Protein 7BOB (pdb70)

Organism: NCBI:txid794903

Structure (mmCIF, N/CA/C/O backbone):
data_7BOB
#
_entry.id   7BOB
#
_cell.length_a   102.140
_cell.length_b   162.450
_cell.length_c   168.180
_cell.angle_alpha   90.00
_cell.angle_beta   90.00
_cell.angle_gamma   90.00
#
_symmetry.space_group_name_H-M   'P 21 21 21'
#
loop_
_entity.id
_entity.type
_entity.pdbx_description
1 polymer Endo-beta-mannanase
2 water water
#
loop_
_atom_site.group_PDB
_atom_site.id
_atom_site.type_symbol
_atom_site.label_atom_id
_atom_site.label_alt_id
_atom_site.label_comp_id
_atom_site.label_asym_id
_atom_site.label_entity_id
_atom_site.label_seq_id
_atom_site.pdbx_PDB_ins_code
_atom_site.Cartn_x
_atom_site.Cartn_y
_atom_site.Cartn_z
_atom_site.occupancy
_atom_site.B_iso_or_equiv
_atom_site.auth_seq_id
_atom_site.auth_comp_id
_atom_site.auth_asym_id
_atom_site.auth_atom_id
_atom_site.pdbx_PDB_model_num
ATOM 1 N N . MET A 1 1 ? -6.059 115.263 36.051 1.00 79.98 1 MET A N 1
ATOM 2 C CA . MET A 1 1 ? -5.379 113.974 35.826 1.00 83.25 1 MET A CA 1
ATOM 3 C C . MET A 1 1 ? -6.285 112.744 35.974 1.00 78.11 1 MET A C 1
ATOM 4 O O . MET A 1 1 ? -6.951 112.583 37.016 1.00 78.70 1 MET A O 1
ATOM 9 N N . THR A 1 2 ? -6.242 111.860 34.968 1.00 70.69 2 THR A N 1
ATOM 10 C CA . THR A 1 2 ? -7.262 110.839 34.776 1.00 66.53 2 THR A CA 1
ATOM 11 C C . THR A 1 2 ? -6.622 109.595 34.154 1.00 63.67 2 THR A C 1
ATOM 12 O O . THR A 1 2 ? -5.515 109.655 33.611 1.00 63.41 2 THR A O 1
ATOM 16 N N . ILE A 1 3 ? -7.308 108.451 34.262 1.00 57.90 3 ILE A N 1
ATOM 17 C CA . ILE A 1 3 ? -6.882 107.209 33.603 1.00 56.76 3 ILE A CA 1
ATOM 18 C C . ILE A 1 3 ? -7.848 106.922 32.455 1.00 54.98 3 ILE A C 1
ATOM 19 O O . ILE A 1 3 ? -9.059 106.795 32.675 1.00 56.94 3 ILE A O 1
ATOM 24 N N . ASP A 1 4 ? -7.324 106.803 31.235 1.00 52.94 4 ASP A N 1
ATOM 25 C CA . ASP A 1 4 ? -8.195 106.549 30.089 1.00 59.48 4 ASP A CA 1
ATOM 26 C C . ASP A 1 4 ? -8.593 105.068 30.016 1.00 62.06 4 ASP A C 1
ATOM 27 O O . ASP A 1 4 ? -8.154 104.231 30.816 1.00 59.73 4 ASP A O 1
ATOM 32 N N . SER A 1 5 ? -9.440 104.754 29.026 1.00 60.23 5 SER A N 1
ATOM 33 C CA . SER A 1 5 ? -10.090 103.449 28.911 1.00 62.62 5 SER A CA 1
ATOM 34 C C . SER A 1 5 ? -9.117 102.312 28.635 1.00 61.10 5 SER A C 1
ATOM 35 O O . SER A 1 5 ? -9.450 101.157 28.911 1.00 60.58 5 SER A O 1
ATOM 38 N N . SER A 1 6 ? -7.951 102.604 28.063 1.00 60.19 6 SER A N 1
ATOM 39 C CA . SER A 1 6 ? -6.900 101.619 27.849 1.00 58.94 6 SER A CA 1
ATOM 40 C C . SER A 1 6 ? -5.907 101.532 29.013 1.00 61.10 6 SER A C 1
ATOM 41 O O . SER A 1 6 ? -4.850 100.910 28.856 1.00 61.98 6 SER A O 1
ATOM 44 N N . GLY A 1 7 ? -6.214 102.150 30.158 1.00 57.53 7 GLY A N 1
ATOM 45 C CA . GLY A 1 7 ? -5.364 102.069 31.331 1.00 53.90 7 GLY A CA 1
ATOM 46 C C . GLY A 1 7 ? -4.196 103.033 31.402 1.00 60.22 7 GLY A C 1
ATOM 47 O O . GLY A 1 7 ? -3.256 102.781 32.166 1.00 55.14 7 GLY A O 1
ATOM 48 N N . TYR A 1 8 ? -4.222 104.140 30.658 1.00 56.31 8 TYR A N 1
ATOM 49 C CA . TYR A 1 8 ? -3.082 105.047 30.596 1.00 58.95 8 TYR A CA 1
ATOM 50 C C . TYR A 1 8 ? -3.384 106.372 31.292 1.00 57.87 8 TYR A C 1
ATOM 51 O O . TYR A 1 8 ? -4.537 106.810 31.368 1.00 56.52 8 TYR A O 1
ATOM 60 N N . PHE A 1 9 ? -2.324 106.977 31.834 1.00 51.33 9 PHE A N 1
ATOM 61 C CA . PHE A 1 9 ? -2.403 108.310 32.414 1.00 56.28 9 PHE A CA 1
ATOM 62 C C . PHE A 1 9 ? -2.770 109.364 31.366 1.00 59.78 9 PHE A C 1
ATOM 63 O O . PHE A 1 9 ? -2.287 109.342 30.229 1.00 58.48 9 PHE A O 1
ATOM 71 N N . ARG A 1 10 ? -3.600 110.319 31.776 1.00 63.66 10 ARG A N 1
ATOM 72 C CA . ARG A 1 10 ? -3.901 111.502 30.984 1.00 66.34 10 ARG A CA 1
ATOM 73 C C . ARG A 1 10 ? -3.732 112.747 31.844 1.00 66.24 10 ARG A C 1
ATOM 74 O O . ARG A 1 10 ? -4.119 112.754 33.015 1.00 66.01 10 ARG A O 1
ATOM 82 N N . ASP A 1 11 ? -3.147 113.801 31.261 1.00 71.16 11 ASP A N 1
ATOM 83 C CA . ASP A 1 11 ? -2.971 115.054 31.989 1.00 67.70 11 ASP A CA 1
ATOM 84 C C . ASP A 1 11 ? -4.241 115.895 31.920 1.00 67.05 11 ASP A C 1
ATOM 85 O O . ASP A 1 11 ? -5.202 115.560 31.220 1.00 67.18 11 ASP A O 1
ATOM 90 N N . ALA A 1 12 ? -4.225 117.022 32.646 1.00 65.75 12 ALA A N 1
ATOM 91 C CA . ALA A 1 12 ? -5.426 117.844 32.766 1.00 67.44 12 ALA A CA 1
ATOM 92 C C . ALA A 1 12 ? -5.992 118.223 31.396 1.00 66.17 12 ALA A C 1
ATOM 93 O O . ALA A 1 12 ? -7.214 118.360 31.244 1.00 65.01 12 ALA A O 1
ATOM 95 N N . ALA A 1 13 ? -5.134 118.341 30.380 1.00 62.29 13 ALA A N 1
ATOM 96 C CA . ALA A 1 13 ? -5.555 118.688 29.028 1.00 61.65 13 ALA A CA 1
ATOM 97 C C . ALA A 1 13 ? -5.979 117.481 28.195 1.00 69.10 13 ALA A C 1
ATOM 98 O O . ALA A 1 13 ? -6.270 117.641 26.999 1.00 62.81 13 ALA A O 1
ATOM 100 N N . GLY A 1 14 ? -5.994 116.277 28.781 1.00 70.28 14 GLY A N 1
ATOM 101 C CA . GLY A 1 14 ? -6.455 115.093 28.084 1.00 68.81 14 GLY A CA 1
ATOM 102 C C . GLY A 1 14 ? -5.464 114.430 27.144 1.00 66.69 14 GLY A C 1
ATOM 103 O O . GLY A 1 14 ? -5.828 113.434 26.498 1.00 70.01 14 GLY A O 1
ATOM 104 N N . ALA A 1 15 ? -4.239 114.941 27.025 1.00 61.17 15 ALA A N 1
ATOM 105 C CA . ALA A 1 15 ? -3.202 114.206 26.312 1.00 63.24 15 ALA A CA 1
ATOM 106 C C . ALA A 1 15 ? -2.659 113.074 27.183 1.00 63.39 15 ALA A C 1
ATOM 107 O O . ALA A 1 15 ? -2.602 113.167 28.418 1.00 63.59 15 ALA A O 1
ATOM 109 N N . ARG A 1 16 ? -2.245 112.004 26.526 1.00 64.04 16 ARG A N 1
ATOM 110 C CA . ARG A 1 16 ? -1.694 110.856 27.222 1.00 61.43 16 ARG A CA 1
ATOM 111 C C . ARG A 1 16 ? -0.269 111.158 27.667 1.00 58.79 16 ARG A C 1
ATOM 112 O O . ARG A 1 16 ? 0.476 111.842 26.964 1.00 59.94 16 ARG A O 1
ATOM 120 N N . PHE A 1 17 ? 0.128 110.641 28.835 1.00 56.87 17 PHE A N 1
ATOM 121 C CA . PHE A 1 17 ? 1.556 110.635 29.118 1.00 57.01 17 PHE A CA 1
ATOM 122 C C . PHE A 1 17 ? 1.973 109.372 29.862 1.00 53.35 17 PHE A C 1
ATOM 123 O O . PHE A 1 17 ? 1.187 108.732 30.558 1.00 49.08 17 PHE A O 1
ATOM 131 N N . ILE A 1 18 ? 3.225 109.002 29.642 1.00 50.84 18 ILE A N 1
ATOM 132 C CA . ILE A 1 18 ? 3.864 107.817 30.184 1.00 53.22 18 ILE A CA 1
ATOM 133 C C . ILE A 1 18 ? 4.815 108.287 31.279 1.00 50.16 18 ILE A C 1
ATOM 134 O O . ILE A 1 18 ? 5.864 108.875 30.977 1.00 47.65 18 ILE A O 1
ATOM 139 N N . PRO A 1 19 ? 4.490 108.073 32.550 1.00 49.42 19 PRO A N 1
ATOM 140 C CA . PRO A 1 19 ? 5.443 108.419 33.611 1.00 47.88 19 PRO A CA 1
ATOM 141 C C . PRO A 1 19 ? 6.745 107.664 33.394 1.00 47.75 19 PRO A C 1
ATOM 142 O O . PRO A 1 19 ? 6.744 106.453 33.169 1.00 50.61 19 PRO A O 1
ATOM 146 N N . VAL A 1 20 ? 7.853 108.393 33.378 1.00 48.88 20 VAL A N 1
ATOM 147 C CA . VAL A 1 20 ? 9.181 107.786 33.368 1.00 46.85 20 VAL A CA 1
ATOM 148 C C . VAL A 1 20 ? 10.063 108.609 34.297 1.00 51.50 20 VAL A C 1
ATOM 149 O O . VAL A 1 20 ? 9.949 109.840 34.348 1.00 50.10 20 VAL A O 1
ATOM 153 N N . GLY A 1 21 ? 10.931 107.932 35.040 1.00 46.67 21 GLY A N 1
ATOM 154 C CA . GLY A 1 21 ? 11.749 108.621 36.032 1.00 47.92 21 GLY A CA 1
ATOM 155 C C . GLY A 1 21 ? 12.250 107.634 37.076 1.00 48.22 21 GLY A C 1
ATOM 156 O O . GLY A 1 21 ? 12.401 106.443 36.796 1.00 45.23 21 GLY A O 1
ATOM 157 N N . ALA A 1 22 ? 12.485 108.163 38.283 1.00 44.50 22 ALA A N 1
ATOM 158 C CA . ALA A 1 22 ? 13.179 107.437 39.339 1.00 43.54 22 ALA A CA 1
ATOM 159 C C . ALA A 1 22 ? 12.520 107.691 40.683 1.00 45.85 22 ALA A C 1
ATOM 160 O O . ALA A 1 22 ? 12.006 108.783 40.953 1.00 44.45 22 ALA A O 1
ATOM 162 N N . ASN A 1 23 ? 12.558 106.666 41.532 1.00 45.34 23 ASN A N 1
ATOM 163 C CA . ASN A 1 23 ? 12.368 106.871 42.959 1.00 42.14 23 ASN A CA 1
ATOM 164 C C . ASN A 1 23 ? 13.587 107.600 43.518 1.00 44.33 23 ASN A C 1
ATOM 165 O O . ASN A 1 23 ? 14.719 107.349 43.087 1.00 43.71 23 ASN A O 1
ATOM 170 N N . TYR A 1 24 ? 13.369 108.490 44.501 1.00 43.36 24 TYR A N 1
ATOM 171 C CA . TYR A 1 24 ? 14.420 109.433 44.884 1.00 46.09 24 TYR A CA 1
ATOM 172 C C . TYR A 1 24 ? 14.668 109.520 46.376 1.00 43.35 24 TYR A C 1
ATOM 173 O O . TYR A 1 24 ? 13.736 109.752 47.153 1.00 45.81 24 TYR A O 1
ATOM 182 N N . TRP A 1 25 ? 15.948 109.414 46.751 1.00 47.29 25 TRP A N 1
ATOM 183 C CA . TRP A 1 25 ? 16.533 109.926 47.996 1.00 42.91 25 TRP A CA 1
ATOM 184 C C . TRP A 1 25 ? 17.859 110.577 47.616 1.00 45.58 25 TRP A C 1
ATOM 185 O O . TRP A 1 25 ? 18.561 110.067 46.738 1.00 46.07 25 TRP A O 1
ATOM 196 N N . PRO A 1 26 ? 18.246 111.679 48.257 1.00 44.20 26 PRO A N 1
ATOM 197 C CA . PRO A 1 26 ? 19.579 112.240 47.992 1.00 48.72 26 PRO A CA 1
ATOM 198 C C . PRO A 1 26 ? 20.680 111.251 48.343 1.00 48.77 26 PRO A C 1
ATOM 199 O O . PRO A 1 26 ? 20.540 110.433 49.252 1.00 48.74 26 PRO A O 1
ATOM 203 N N . ALA A 1 27 ? 21.797 111.347 47.613 1.00 48.31 27 ALA A N 1
ATOM 204 C CA . ALA A 1 27 ? 22.956 110.504 47.898 1.00 46.69 27 ALA A CA 1
ATOM 205 C C . ALA A 1 27 ? 23.482 110.700 49.320 1.00 50.65 27 ALA A C 1
ATOM 206 O O . ALA A 1 27 ? 23.879 109.730 49.984 1.00 46.81 27 ALA A O 1
ATOM 208 N N . SER A 1 28 ? 23.546 111.953 49.784 1.00 44.64 28 SER A N 1
ATOM 209 C CA . SER A 1 28 ? 24.311 112.250 50.989 1.00 46.72 28 SER A CA 1
ATOM 210 C C . SER A 1 28 ? 23.601 111.825 52.269 1.00 49.49 28 SER A C 1
ATOM 211 O O . SER A 1 28 ? 24.271 111.611 53.284 1.00 50.35 28 SER A O 1
ATOM 214 N N . CYS A 1 29 ? 22.277 111.679 52.245 1.00 47.82 29 CYS A N 1
ATOM 215 C CA . CYS A 1 29 ? 21.530 111.421 53.470 1.00 45.81 29 CYS A CA 1
ATOM 216 C C . CYS A 1 29 ? 20.490 110.316 53.362 1.00 46.65 29 CYS A C 1
ATOM 217 O O . CYS A 1 29 ? 19.839 110.024 54.369 1.00 44.21 29 CYS A O 1
ATOM 220 N N . GLY A 1 30 ? 20.286 109.715 52.182 1.00 46.17 30 GLY A N 1
ATOM 221 C CA . GLY A 1 30 ? 19.250 108.720 52.010 1.00 42.35 30 GLY A CA 1
ATOM 222 C C . GLY A 1 30 ? 17.934 109.100 52.664 1.00 45.88 30 GLY A C 1
ATOM 223 O O . GLY A 1 30 ? 17.425 110.208 52.470 1.00 43.86 30 GLY A O 1
ATOM 224 N N . VAL A 1 31 ? 17.412 108.189 53.491 1.00 48.60 31 VAL A N 1
ATOM 225 C CA . VAL A 1 31 ? 16.093 108.316 54.096 1.00 44.00 31 VAL A CA 1
ATOM 226 C C . VAL A 1 31 ? 15.977 109.456 55.093 1.00 45.82 31 VAL A C 1
ATOM 227 O O . VAL A 1 31 ? 14.870 109.716 55.575 1.00 45.37 31 VAL A O 1
ATOM 231 N N . GLU A 1 32 ? 17.084 110.098 55.465 1.00 41.00 32 GLU A N 1
ATOM 232 C CA . GLU A 1 32 ? 17.039 111.236 56.377 1.00 46.59 32 GLU A CA 1
ATOM 233 C C . GLU A 1 32 ? 16.819 112.564 55.646 1.00 46.59 32 GLU A C 1
ATOM 234 O O . GLU A 1 32 ? 17.065 113.618 56.235 1.00 49.61 32 GLU A O 1
ATOM 240 N N . MET A 1 33 ? 16.342 112.524 54.393 1.00 46.84 33 MET A N 1
ATOM 241 C CA . MET A 1 33 ? 16.274 113.717 53.542 1.00 47.88 33 MET A CA 1
ATOM 242 C C . MET A 1 33 ? 15.542 114.878 54.208 1.00 46.64 33 MET A C 1
ATOM 243 O O . MET A 1 33 ? 15.992 116.024 54.129 1.00 50.80 33 MET A O 1
ATOM 248 N N . TRP A 1 34 ? 14.390 114.613 54.826 1.00 46.73 34 TRP A N 1
ATOM 249 C CA . TRP A 1 34 ? 13.598 115.687 55.408 1.00 48.59 34 TRP A CA 1
ATOM 250 C C . TRP A 1 34 ? 14.324 116.369 56.558 1.00 53.05 34 TRP A C 1
ATOM 251 O O . TRP A 1 34 ? 14.142 117.580 56.772 1.00 52.17 34 TRP A O 1
ATOM 262 N N . GLN A 1 35 ? 15.159 115.626 57.293 1.00 48.91 35 GLN A N 1
ATOM 263 C CA . GLN A 1 35 ? 15.908 116.218 58.409 1.00 49.46 35 GLN A CA 1
ATOM 264 C C . GLN A 1 35 ? 17.168 116.924 57.922 1.00 49.5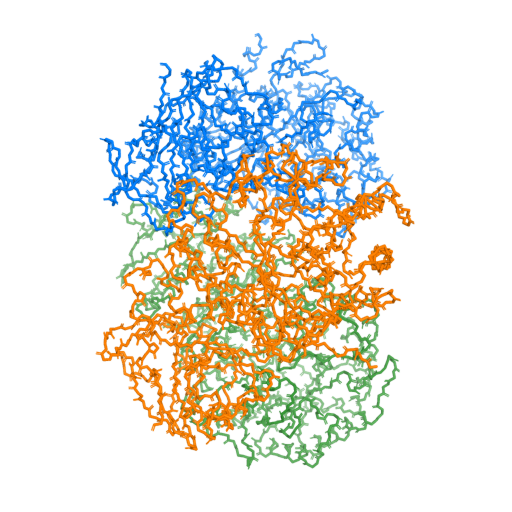0 35 GLN A C 1
ATOM 265 O O . GLN A 1 35 ? 17.486 118.022 58.380 1.00 51.93 35 GLN A O 1
ATOM 271 N N . ALA A 1 36 ? 17.904 116.309 56.992 1.00 49.07 36 ALA A N 1
ATOM 272 C CA . ALA A 1 36 ? 19.169 116.896 56.571 1.00 52.05 36 ALA A CA 1
ATOM 273 C C . ALA A 1 36 ? 18.979 118.029 55.559 1.00 53.68 36 ALA A C 1
ATOM 274 O O . ALA A 1 36 ? 19.807 118.945 55.506 1.00 51.45 36 ALA A O 1
ATOM 276 N N . TRP A 1 37 ? 17.896 117.982 54.769 1.00 56.70 37 TRP A N 1
ATOM 277 C CA . TRP A 1 37 ? 17.538 118.890 53.678 1.00 53.38 37 TRP A CA 1
ATOM 278 C C . TRP A 1 37 ? 18.740 119.523 52.975 1.00 53.00 37 TRP A C 1
ATOM 279 O O . TRP A 1 37 ? 19.019 120.708 53.183 1.00 55.78 37 TRP A O 1
ATOM 290 N N . PRO A 1 38 ? 19.483 118.770 52.154 1.00 51.20 38 PRO A N 1
ATOM 291 C CA . PRO A 1 38 ? 20.546 119.387 51.339 1.00 52.43 38 PRO A CA 1
ATOM 292 C C . PRO A 1 38 ? 19.940 119.923 50.044 1.00 53.06 38 PRO A C 1
ATOM 293 O O . PRO A 1 38 ? 19.915 119.264 48.988 1.00 53.35 38 PRO A O 1
ATOM 297 N N . GLU A 1 39 ? 19.420 121.151 50.127 1.00 53.22 39 GLU A N 1
ATOM 298 C CA . GLU A 1 39 ? 18.521 121.627 49.081 1.00 52.29 39 GLU A CA 1
ATOM 299 C C . GLU A 1 39 ? 19.238 121.823 47.751 1.00 52.05 39 GLU A C 1
ATOM 300 O O . GLU A 1 39 ? 18.686 121.480 46.699 1.00 54.25 39 GLU A O 1
ATOM 306 N N . ASP A 1 40 ? 20.466 122.352 47.756 1.00 52.59 40 ASP A N 1
ATOM 307 C CA . ASP A 1 40 ? 21.178 122.475 46.482 1.00 51.69 40 ASP A CA 1
ATOM 308 C C . ASP A 1 40 ? 21.384 121.105 45.853 1.00 50.84 40 ASP A C 1
ATOM 309 O O . ASP A 1 40 ? 21.197 120.934 44.641 1.00 49.09 40 ASP A O 1
ATOM 314 N N . GLU A 1 41 ? 21.755 120.112 46.671 1.00 51.08 41 GLU A N 1
ATOM 315 C CA . GLU A 1 41 ? 21.922 118.752 46.172 1.00 49.16 41 GLU A CA 1
ATOM 316 C C . GLU A 1 41 ? 20.626 118.238 45.552 1.00 45.00 41 GLU A C 1
ATOM 317 O O . GLU A 1 41 ? 20.628 117.727 44.429 1.00 49.08 41 GLU A O 1
ATOM 323 N N . ILE A 1 42 ? 19.500 118.393 46.260 1.00 47.23 42 ILE A N 1
ATOM 324 C CA . ILE A 1 42 ? 18.209 117.928 45.742 1.00 47.33 42 ILE A CA 1
ATOM 325 C C . ILE A 1 42 ? 17.892 118.583 44.393 1.00 49.42 42 ILE A C 1
ATOM 326 O O . ILE A 1 42 ? 17.578 117.903 43.403 1.00 48.93 42 ILE A O 1
ATOM 331 N N . PHE A 1 43 ? 17.979 119.919 44.332 1.00 49.21 43 PHE A N 1
ATOM 332 C CA . PHE A 1 43 ? 17.593 120.625 43.114 1.00 48.39 43 PHE A CA 1
ATOM 333 C C . PHE A 1 43 ? 18.548 120.292 41.972 1.00 47.86 43 PHE A C 1
ATOM 334 O O . PHE A 1 43 ? 18.135 120.181 40.809 1.00 46.55 43 PHE A O 1
ATOM 342 N N . SER A 1 44 ? 19.830 120.102 42.287 1.00 47.01 44 SER A N 1
ATOM 343 C CA . SER A 1 44 ? 20.754 119.648 41.262 1.00 50.71 44 SER A CA 1
ATOM 344 C C . SER A 1 44 ? 20.376 118.253 40.768 1.00 51.91 44 SER A C 1
ATOM 345 O O . SER A 1 44 ? 20.532 117.953 39.574 1.00 47.76 44 SER A O 1
ATOM 348 N N . ASP A 1 45 ? 19.833 117.404 41.656 1.00 49.44 45 ASP A N 1
ATOM 349 C CA . ASP A 1 45 ? 19.380 116.078 41.218 1.00 51.41 45 ASP A CA 1
ATOM 350 C C . ASP A 1 45 ? 18.116 116.181 40.367 1.00 47.75 45 ASP A C 1
ATOM 351 O O . ASP A 1 45 ? 17.945 115.425 39.403 1.00 48.96 45 ASP A O 1
ATOM 356 N N . LEU A 1 46 ? 17.199 117.082 40.728 1.00 48.91 46 LEU A N 1
ATOM 357 C CA . LEU A 1 46 ? 16.014 117.257 39.900 1.00 50.18 46 LEU A CA 1
ATOM 358 C C . LEU A 1 46 ? 16.400 117.761 38.513 1.00 48.57 46 LEU A C 1
ATOM 359 O O . LEU A 1 46 ? 15.857 117.289 37.507 1.00 47.65 46 LEU A O 1
ATOM 364 N N . ASP A 1 47 ? 17.369 118.684 38.439 1.00 50.03 47 ASP A N 1
ATOM 365 C CA . ASP A 1 47 ? 17.896 119.115 37.141 1.00 49.76 47 ASP A CA 1
ATOM 366 C C . ASP A 1 47 ? 18.428 117.927 36.354 1.00 50.16 47 ASP A C 1
ATOM 367 O O . ASP A 1 47 ? 18.151 117.777 35.160 1.00 48.66 47 ASP A O 1
ATOM 372 N N . LEU A 1 48 ? 19.191 117.052 37.017 1.00 54.43 48 LEU A N 1
ATOM 373 C CA . LEU A 1 48 ? 19.736 115.900 36.309 1.00 50.65 48 LEU A CA 1
ATOM 374 C C . LEU A 1 48 ? 18.617 115.012 35.780 1.00 49.84 48 LEU A C 1
ATOM 375 O O . LEU A 1 48 ? 18.691 114.511 34.650 1.00 52.53 48 LEU A O 1
ATOM 380 N N . MET A 1 49 ? 17.554 114.834 36.567 1.00 51.24 49 MET A N 1
ATOM 381 C CA . MET A 1 49 ? 16.425 114.030 36.102 1.00 49.37 49 MET A CA 1
ATOM 382 C C . MET A 1 49 ? 15.806 114.653 34.862 1.00 49.14 49 MET A C 1
ATOM 383 O O . MET A 1 49 ? 15.638 113.984 33.839 1.00 51.41 49 MET A O 1
ATOM 388 N N . ALA A 1 50 ? 15.476 115.950 34.933 1.00 50.53 50 ALA A N 1
ATOM 389 C CA . ALA A 1 50 ? 14.870 116.626 33.790 1.00 49.42 50 ALA A CA 1
ATOM 390 C C . ALA A 1 50 ? 15.741 116.492 32.551 1.00 47.74 50 ALA A C 1
ATOM 391 O O . ALA A 1 50 ? 15.235 116.197 31.463 1.00 48.22 50 ALA A O 1
ATOM 393 N N . SER A 1 51 ? 17.059 116.640 32.709 1.00 46.73 51 SER A N 1
ATOM 394 C CA . SER A 1 51 ? 17.963 116.544 31.566 1.00 48.74 51 SER A CA 1
ATOM 395 C C . SER A 1 51 ? 18.006 115.148 30.945 1.00 53.36 51 SER A C 1
ATOM 396 O O . SER A 1 51 ? 18.385 115.021 29.778 1.00 53.75 51 SER A O 1
ATOM 399 N N . LEU A 1 52 ? 17.653 114.096 31.687 1.00 54.19 52 LEU A N 1
ATOM 400 C CA . LEU A 1 52 ? 17.598 112.760 31.106 1.00 53.24 52 LEU A CA 1
ATOM 401 C C . LEU A 1 52 ? 16.262 112.460 30.440 1.00 53.86 52 LEU A C 1
ATOM 402 O O . LEU A 1 52 ? 16.078 111.350 29.947 1.00 52.77 52 LEU A O 1
ATOM 407 N N . GLY A 1 53 ? 15.331 113.411 30.406 1.00 55.51 53 GLY A N 1
ATOM 408 C CA . GLY A 1 53 ? 14.051 113.166 29.774 1.00 52.32 53 GLY A CA 1
ATOM 409 C C . GLY A 1 53 ? 12.964 112.678 30.698 1.00 54.54 53 GLY A C 1
ATOM 410 O O . GLY A 1 53 ? 11.862 112.380 30.220 1.00 51.86 53 GLY A O 1
ATOM 411 N N . PHE A 1 54 ? 13.223 112.615 32.007 1.00 50.03 54 PHE A N 1
ATOM 412 C CA . PHE A 1 54 ? 12.234 112.105 32.943 1.00 49.77 54 PHE A CA 1
ATOM 413 C C . PHE A 1 54 ? 11.131 113.127 33.149 1.00 47.64 54 PHE A C 1
ATOM 414 O O . PHE A 1 54 ? 11.363 114.330 33.123 1.00 49.25 54 PHE A O 1
ATOM 422 N N . ASN A 1 55 ? 9.916 112.642 33.358 1.00 50.57 55 ASN A N 1
ATOM 423 C CA . ASN A 1 55 ? 8.782 113.527 33.573 1.00 48.78 55 ASN A CA 1
ATOM 424 C C . ASN A 1 55 ? 8.086 113.280 34.905 1.00 50.57 55 ASN A C 1
ATOM 425 O O . ASN A 1 55 ? 7.056 113.913 35.172 1.00 49.24 55 ASN A O 1
ATOM 430 N N . THR A 1 56 ? 8.603 112.371 35.743 1.00 52.48 56 THR A N 1
ATOM 431 C CA . THR A 1 56 ? 8.021 112.089 37.050 1.00 48.64 56 THR A CA 1
ATOM 432 C C . THR A 1 56 ? 9.122 111.769 38.060 1.00 50.12 56 THR A C 1
ATOM 433 O O . THR A 1 56 ? 10.219 111.330 37.709 1.00 49.37 56 THR A O 1
ATOM 437 N N . VAL A 1 57 ? 8.821 112.000 39.337 1.00 45.99 57 VAL A N 1
ATOM 438 C CA . VAL A 1 57 ? 9.736 111.626 40.405 1.00 41.66 57 VAL A CA 1
ATOM 439 C C . VAL A 1 57 ? 8.883 111.145 41.565 1.00 46.36 57 VAL A C 1
ATOM 440 O O . VAL A 1 57 ? 7.955 111.846 41.989 1.00 48.83 57 VAL A O 1
ATOM 444 N N . ARG A 1 58 ? 9.149 109.921 42.030 1.00 43.26 58 ARG A N 1
ATOM 445 C CA . ARG A 1 58 ? 8.493 109.379 43.211 1.00 42.30 58 ARG A CA 1
ATOM 446 C C . ARG A 1 58 ? 9.349 109.677 44.436 1.00 44.93 58 ARG A C 1
ATOM 447 O O . ARG A 1 58 ? 10.556 109.402 44.444 1.00 45.42 58 ARG A O 1
ATOM 455 N N . PHE A 1 59 ? 8.733 110.250 45.461 1.00 42.25 59 PHE A N 1
ATOM 456 C CA . PHE A 1 59 ? 9.457 110.515 46.688 1.00 43.81 59 PHE A CA 1
ATOM 457 C C . PHE A 1 59 ? 8.534 110.259 47.875 1.00 44.95 59 PHE A C 1
ATOM 458 O O . PHE A 1 59 ? 7.317 110.104 47.728 1.00 46.92 59 PHE A O 1
ATOM 466 N N . PHE A 1 60 ? 9.116 110.229 49.066 1.00 41.53 60 PHE A N 1
ATOM 467 C CA . PHE A 1 60 ? 8.455 109.626 50.211 1.00 44.11 60 PHE A CA 1
ATOM 468 C C . PHE A 1 60 ? 8.310 110.629 51.341 1.00 48.02 60 PHE A C 1
ATOM 469 O O . PHE A 1 60 ? 9.301 111.199 51.814 1.00 46.79 60 PHE A O 1
ATOM 477 N N . VAL A 1 61 ? 7.067 110.846 51.758 1.00 48.81 61 VAL A N 1
ATOM 478 C CA . VAL A 1 61 ? 6.758 111.707 52.892 1.00 46.68 61 VAL A CA 1
ATOM 479 C C . VAL A 1 61 ? 6.901 110.840 54.137 1.00 46.99 61 VAL A C 1
ATOM 480 O O . VAL A 1 61 ? 5.984 110.096 54.499 1.00 49.35 61 VAL A O 1
ATOM 484 N N . ARG A 1 62 ? 8.078 110.864 54.758 1.00 45.39 62 ARG A N 1
ATOM 485 C CA . ARG A 1 62 ? 8.341 109.971 55.883 1.00 49.12 62 ARG A CA 1
ATOM 486 C C . ARG A 1 62 ? 7.566 110.464 57.106 1.00 50.26 62 ARG A C 1
ATOM 487 O O . ARG A 1 62 ? 7.869 111.532 57.661 1.00 49.99 62 ARG A O 1
ATOM 495 N N . TRP A 1 63 ? 6.559 109.678 57.506 1.00 44.52 63 TRP A N 1
ATOM 496 C CA . TRP A 1 63 ? 5.594 110.048 58.543 1.00 49.31 63 TRP A CA 1
ATOM 497 C C . TRP A 1 63 ? 6.219 110.535 59.847 1.00 51.14 63 TRP A C 1
ATOM 498 O O . TRP A 1 63 ? 5.779 111.579 60.350 1.00 51.54 63 TRP A O 1
ATOM 509 N N . PRO A 1 64 ? 7.195 109.845 60.460 1.00 52.60 64 PRO A N 1
ATOM 510 C CA . PRO A 1 64 ? 7.789 110.395 61.695 1.00 49.94 64 PRO A CA 1
ATOM 511 C C . PRO A 1 64 ? 8.315 111.803 61.517 1.00 54.06 64 PRO A C 1
ATOM 512 O O . PRO A 1 64 ? 8.192 112.624 62.439 1.00 53.02 64 PRO A O 1
ATOM 516 N N . ASP A 1 65 ? 8.893 112.111 60.350 1.00 50.18 65 ASP A N 1
ATOM 517 C CA . ASP A 1 65 ? 9.419 113.453 60.133 1.00 50.26 65 ASP A CA 1
ATOM 518 C C . ASP A 1 65 ? 8.310 114.487 60.225 1.00 50.56 65 ASP A C 1
ATOM 519 O O . ASP A 1 65 ? 8.512 115.584 60.762 1.00 52.63 65 ASP A O 1
ATOM 524 N N . PHE A 1 66 ? 7.125 114.149 59.721 1.00 50.67 66 PHE A N 1
ATOM 525 C CA . PHE A 1 66 ? 6.070 115.138 59.528 1.00 51.14 66 PHE A CA 1
ATOM 526 C C . PHE A 1 66 ? 5.089 115.207 60.697 1.00 54.89 66 PHE A C 1
ATOM 527 O O . PHE A 1 66 ? 4.413 116.230 60.856 1.00 55.67 66 PHE A O 1
ATOM 535 N N . GLU A 1 67 ? 4.986 114.162 61.514 1.00 50.58 67 GLU A N 1
ATOM 536 C CA . GLU A 1 67 ? 4.138 114.176 62.707 1.00 53.84 67 GLU A CA 1
ATOM 537 C C . GLU A 1 67 ? 4.916 113.618 63.890 1.00 53.50 67 GLU A C 1
ATOM 538 O O . GLU A 1 67 ? 4.638 112.511 64.365 1.00 52.72 67 GLU A O 1
ATOM 544 N N . PRO A 1 68 ? 5.910 114.363 64.386 1.00 52.47 68 PRO A N 1
ATOM 545 C CA . PRO A 1 68 ? 6.733 113.850 65.492 1.00 52.00 68 PRO A CA 1
ATOM 546 C C . PRO A 1 68 ? 5.967 113.656 66.789 1.00 54.91 68 PRO A C 1
ATOM 547 O O . PRO A 1 68 ? 6.416 112.875 67.637 1.00 57.12 68 PRO A O 1
ATOM 551 N N . ARG A 1 69 ? 4.844 114.337 66.977 1.00 55.17 69 ARG A N 1
ATOM 552 C CA . ARG A 1 69 ? 3.986 114.135 68.133 1.00 57.89 69 ARG A CA 1
ATOM 553 C C . ARG A 1 69 ? 2.553 114.052 67.630 1.00 52.44 69 ARG A C 1
ATOM 554 O O . ARG A 1 69 ? 2.246 114.584 66.561 1.00 56.49 69 ARG A O 1
ATOM 562 N N . PRO A 1 70 ? 1.666 113.368 68.349 1.00 55.17 70 PRO A N 1
ATOM 563 C CA . PRO A 1 70 ? 0.328 113.105 67.782 1.00 58.65 70 PRO A CA 1
ATOM 564 C C . PRO A 1 70 ? -0.418 114.404 67.520 1.00 56.59 70 PRO A C 1
ATOM 565 O O . PRO A 1 70 ? -0.620 115.215 68.423 1.00 59.25 70 PRO A O 1
ATOM 569 N N . GLY A 1 71 ? -0.820 114.601 66.268 1.00 59.77 71 GLY A N 1
ATOM 570 C CA . GLY A 1 71 ? -1.562 115.785 65.871 1.00 59.56 71 GLY A CA 1
ATOM 571 C C . GLY A 1 71 ? -0.750 117.055 65.713 1.00 59.14 71 GLY A C 1
ATOM 572 O O . GLY A 1 71 ? -1.312 118.088 65.332 1.00 56.70 71 GLY A O 1
ATOM 573 N N . GLU A 1 72 ? 0.545 117.020 65.998 1.00 61.38 72 GLU A N 1
ATOM 574 C CA . GLU A 1 72 ? 1.425 118.173 65.836 1.00 58.56 72 GLU A CA 1
ATOM 575 C C . GLU A 1 72 ? 2.280 117.944 64.598 1.00 57.02 72 GLU A C 1
ATOM 576 O O . GLU A 1 72 ? 3.197 117.117 64.618 1.00 61.79 72 GLU A O 1
ATOM 582 N N . TYR A 1 73 ? 1.986 118.664 63.529 1.00 54.33 73 TYR A N 1
ATOM 583 C CA . TYR A 1 73 ? 2.704 118.489 62.278 1.00 56.86 73 TYR A CA 1
ATOM 584 C C . TYR A 1 73 ? 3.852 119.484 62.189 1.00 59.37 73 TYR A C 1
ATOM 585 O O . TYR A 1 73 ? 3.682 120.670 62.483 1.00 59.14 73 TYR A O 1
ATOM 594 N N . ASP A 1 74 ? 5.028 118.996 61.783 1.00 58.20 74 ASP A N 1
ATOM 595 C CA . ASP A 1 74 ? 6.227 119.833 61.773 1.00 55.70 74 ASP A CA 1
ATOM 596 C C . ASP A 1 74 ? 6.147 120.853 60.642 1.00 55.66 74 ASP A C 1
ATOM 597 O O . ASP A 1 74 ? 6.136 120.493 59.455 1.00 53.72 74 ASP A O 1
ATOM 602 N N . ALA A 1 75 ? 6.123 122.138 61.013 1.00 54.40 75 ALA A N 1
ATOM 603 C CA . ALA A 1 75 ? 5.993 123.189 60.008 1.00 53.12 75 ALA A CA 1
ATOM 604 C C . ALA A 1 75 ? 7.233 123.288 59.127 1.00 49.78 75 ALA A C 1
ATOM 605 O O . ALA A 1 75 ? 7.119 123.641 57.950 1.00 51.41 75 ALA A O 1
ATOM 607 N N . THR A 1 76 ? 8.420 122.997 59.658 1.00 51.87 76 THR A N 1
ATOM 608 C CA . THR A 1 76 ? 9.603 123.043 58.803 1.00 52.37 76 THR A CA 1
ATOM 609 C C . THR A 1 76 ? 9.523 121.997 57.691 1.00 51.27 76 THR A C 1
ATOM 610 O O . THR A 1 76 ? 9.861 122.281 56.536 1.00 52.11 76 THR A O 1
ATOM 614 N N . MET A 1 77 ? 9.064 120.787 58.020 1.00 48.40 77 MET A N 1
ATOM 615 C CA . MET A 1 77 ? 8.977 119.736 57.009 1.00 49.74 77 MET A CA 1
ATOM 616 C C . MET A 1 77 ? 7.926 120.070 55.959 1.00 50.71 77 MET A C 1
ATOM 617 O O . MET A 1 77 ? 8.162 119.880 54.759 1.00 49.96 77 MET A O 1
ATOM 622 N N . LEU A 1 78 ? 6.762 120.570 56.391 1.00 49.07 78 LEU A N 1
ATOM 623 C CA . LEU A 1 78 ? 5.745 121.007 55.443 1.00 47.70 78 LEU A CA 1
ATOM 624 C C . LEU A 1 78 ? 6.262 122.114 54.540 1.00 49.60 78 LEU A C 1
ATOM 625 O O . LEU A 1 78 ? 5.853 122.203 53.376 1.00 50.53 78 LEU A O 1
ATOM 630 N N . SER A 1 79 ? 7.182 122.946 55.021 1.00 50.24 79 SER A N 1
ATOM 631 C CA . SER A 1 79 ? 7.677 123.993 54.126 1.00 54.88 79 SER A CA 1
ATOM 632 C C . SER A 1 79 ? 8.671 123.413 53.139 1.00 53.89 79 SER A C 1
ATOM 633 O O . SER A 1 79 ? 8.724 123.831 51.974 1.00 55.35 79 SER A O 1
ATOM 636 N N . ARG A 1 80 ? 9.466 122.445 53.592 1.00 53.03 80 ARG A N 1
ATOM 637 C CA . ARG A 1 80 ? 10.344 121.738 52.676 1.00 52.49 80 ARG A CA 1
ATOM 638 C C . ARG A 1 80 ? 9.541 120.948 51.647 1.00 50.89 80 ARG A C 1
ATOM 639 O O . ARG A 1 80 ? 9.903 120.918 50.463 1.00 52.94 80 ARG A O 1
ATOM 647 N N . LEU A 1 81 ? 8.433 120.328 52.065 1.00 51.36 81 LEU A N 1
ATOM 648 C CA . LEU A 1 81 ? 7.559 119.669 51.096 1.00 50.25 81 LEU A CA 1
ATOM 649 C C . LEU A 1 81 ? 7.135 120.645 50.002 1.00 51.78 81 LEU A C 1
ATOM 650 O O . LEU A 1 81 ? 7.248 120.347 48.802 1.00 51.55 81 LEU A O 1
ATOM 655 N N . LEU A 1 82 ? 6.665 121.836 50.394 1.00 51.78 82 LEU A N 1
ATOM 656 C CA . LEU A 1 82 ? 6.199 122.768 49.377 1.00 53.57 82 LEU A CA 1
ATOM 657 C C . LEU A 1 82 ? 7.354 123.208 48.475 1.00 52.83 82 LEU A C 1
ATOM 658 O O . LEU A 1 82 ? 7.168 123.348 47.261 1.00 49.44 82 LEU A O 1
ATOM 663 N N . ARG A 1 83 ? 8.556 123.390 49.033 1.00 52.25 83 ARG A N 1
ATOM 664 C CA . ARG A 1 83 ? 9.692 123.787 48.199 1.00 47.82 83 ARG A CA 1
ATOM 665 C C . ARG A 1 83 ? 10.030 122.699 47.180 1.00 50.03 83 ARG A C 1
ATOM 666 O O . ARG A 1 83 ? 10.355 123.003 46.027 1.00 48.32 83 ARG A O 1
ATOM 674 N N . LEU A 1 84 ? 9.931 121.419 47.585 1.00 47.64 84 LEU A N 1
ATOM 675 C CA . LEU A 1 84 ? 10.173 120.321 46.655 1.00 46.59 84 LEU A CA 1
ATOM 676 C C . LEU A 1 84 ? 9.123 120.296 45.553 1.00 47.80 84 LEU A C 1
ATOM 677 O O . LEU A 1 84 ? 9.469 120.233 44.373 1.00 49.62 84 LEU A O 1
ATOM 682 N N . LEU A 1 85 ? 7.833 120.328 45.920 1.00 47.97 85 LEU A N 1
ATOM 683 C CA . LEU A 1 85 ? 6.767 120.304 44.920 1.00 46.80 85 LEU A CA 1
ATOM 684 C C . LEU A 1 85 ? 6.959 121.406 43.900 1.00 52.28 85 LEU A C 1
ATOM 685 O O . LEU A 1 85 ? 6.826 121.187 42.685 1.00 51.71 85 LEU A O 1
ATOM 690 N N . ASP A 1 86 ? 7.305 122.597 44.389 1.00 53.82 86 ASP A N 1
ATOM 691 C CA . ASP A 1 86 ? 7.564 123.741 43.524 1.00 54.91 86 ASP A CA 1
ATOM 692 C C . ASP A 1 86 ? 8.753 123.485 42.606 1.00 50.80 86 ASP A C 1
ATOM 693 O O . ASP A 1 86 ? 8.669 123.670 41.387 1.00 51.68 86 ASP A O 1
ATOM 698 N N . ALA A 1 87 ? 9.866 123.016 43.174 1.00 50.18 87 ALA A N 1
ATOM 699 C CA . ALA A 1 87 ? 11.062 122.806 42.365 1.00 50.08 87 ALA A CA 1
ATOM 700 C C . ALA A 1 87 ? 10.850 121.743 41.284 1.00 52.61 87 ALA A C 1
ATOM 701 O O . ALA A 1 87 ? 11.420 121.869 40.191 1.00 50.72 87 ALA A O 1
ATOM 703 N N . CYS A 1 88 ? 10.064 120.680 41.565 1.00 50.69 88 CYS A N 1
ATOM 704 C CA . CYS A 1 88 ? 9.769 119.682 40.531 1.00 49.96 88 CYS A CA 1
ATOM 705 C C . CYS A 1 88 ? 8.904 120.261 39.423 1.00 50.91 88 CYS A C 1
ATOM 706 O O . CYS A 1 88 ? 9.128 119.970 38.243 1.00 51.50 88 CYS A O 1
ATOM 709 N N . GLY A 1 89 ? 7.874 121.014 39.801 1.00 51.72 89 GLY A N 1
ATOM 710 C CA . GLY A 1 89 ? 7.046 121.673 38.810 1.00 52.68 89 GLY A CA 1
ATOM 711 C C . GLY A 1 89 ? 7.841 122.513 37.829 1.00 53.30 89 GLY A C 1
ATOM 712 O O . GLY A 1 89 ? 7.701 122.366 36.613 1.00 55.4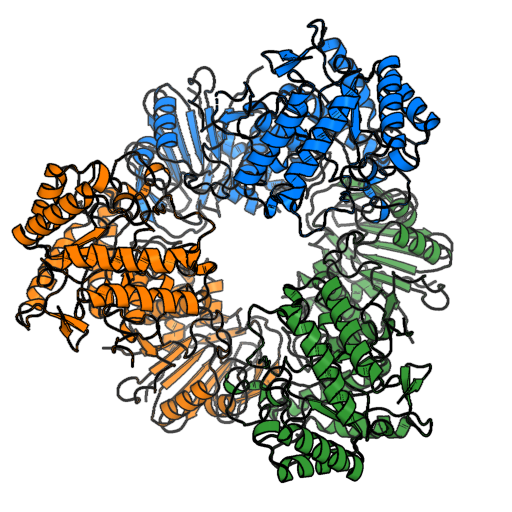5 89 GLY A O 1
ATOM 713 N N . GLU A 1 90 ? 8.717 123.374 38.343 1.00 50.21 90 GLU A N 1
ATOM 714 C CA . GLU A 1 90 ? 9.492 124.241 37.458 1.00 48.98 90 GLU A CA 1
ATOM 715 C C . GLU A 1 90 ? 10.480 123.482 36.594 1.00 50.54 90 GLU A C 1
ATOM 716 O O . GLU A 1 90 ? 11.107 124.094 35.719 1.00 48.26 90 GLU A O 1
ATOM 722 N N . ARG A 1 91 ? 10.683 122.191 36.837 1.00 46.99 91 ARG A N 1
ATOM 723 C CA . ARG A 1 91 ? 11.622 121.428 36.030 1.00 44.30 91 ARG A CA 1
ATOM 724 C C . ARG A 1 91 ? 10.932 120.351 35.217 1.00 45.84 91 ARG A C 1
ATOM 725 O O . ARG A 1 91 ? 11.611 119.461 34.694 1.00 50.49 91 ARG A O 1
ATOM 733 N N . GLY A 1 92 ? 9.608 120.411 35.092 1.00 47.32 92 GLY A N 1
ATOM 734 C CA . GLY A 1 92 ? 8.900 119.456 34.259 1.00 47.39 92 GLY A CA 1
ATOM 735 C C . GLY A 1 92 ? 8.775 118.071 34.861 1.00 48.45 92 GLY A C 1
ATOM 736 O O . GLY A 1 92 ? 8.555 117.100 34.130 1.00 51.40 92 GLY A O 1
ATOM 737 N N . LEU A 1 93 ? 8.928 117.941 36.172 1.00 50.90 93 LEU A N 1
ATOM 738 C CA . LEU A 1 93 ? 8.810 116.658 36.853 1.00 48.13 93 LEU A CA 1
ATOM 739 C C . LEU A 1 93 ? 7.512 116.665 37.650 1.00 52.46 93 LEU A C 1
ATOM 740 O O . LEU A 1 93 ? 7.298 117.557 38.484 1.00 56.01 93 LEU A O 1
ATOM 745 N N . ARG A 1 94 ? 6.636 115.695 37.369 1.00 50.91 94 ARG A N 1
ATOM 746 C CA . ARG A 1 94 ? 5.407 115.483 38.128 1.00 51.32 94 ARG A CA 1
ATOM 747 C C . ARG A 1 94 ? 5.727 114.663 39.374 1.00 52.42 94 ARG A C 1
ATOM 748 O O . ARG A 1 94 ? 6.144 113.502 39.273 1.00 52.29 94 ARG A O 1
ATOM 756 N N . PRO A 1 95 ? 5.564 115.234 40.564 1.00 54.86 95 PRO A N 1
ATOM 757 C CA . PRO A 1 95 ? 5.875 114.481 41.785 1.00 49.29 95 PRO A CA 1
ATOM 758 C C . PRO A 1 95 ? 4.857 113.377 42.026 1.00 49.97 95 PRO A C 1
ATOM 759 O O . PRO A 1 95 ? 3.657 113.546 41.804 1.00 50.02 95 PRO A O 1
ATOM 763 N N . GLN A 1 96 ? 5.339 112.231 42.489 1.00 44.72 96 GLN A N 1
ATOM 764 C CA . GLN A 1 96 ? 4.447 111.164 42.932 1.00 48.90 96 GLN A CA 1
ATOM 765 C C . GLN A 1 96 ? 4.750 110.967 44.406 1.00 49.13 96 GLN A C 1
ATOM 766 O O . GLN A 1 96 ? 5.653 110.199 44.765 1.00 46.69 96 GLN A O 1
ATOM 772 N N . PRO A 1 97 ? 4.056 111.681 45.290 1.00 50.41 97 PRO A N 1
ATOM 773 C CA . PRO A 1 97 ? 4.401 111.632 46.714 1.00 49.42 97 PRO A CA 1
ATOM 774 C C . PRO A 1 97 ? 3.777 110.416 47.366 1.00 48.42 97 PRO A C 1
ATOM 775 O O . PRO A 1 97 ? 2.627 110.066 47.092 1.00 51.87 97 PRO A O 1
ATOM 779 N N . SER A 1 98 ? 4.546 109.769 48.237 1.00 49.95 98 SER A N 1
ATOM 780 C CA . SER A 1 98 ? 4.121 108.540 48.903 1.00 48.24 98 SER A CA 1
ATOM 781 C C . SER A 1 98 ? 3.963 108.842 50.383 1.00 46.41 98 SER A C 1
ATOM 782 O O . SER A 1 98 ? 4.921 109.291 51.022 1.00 50.14 98 SER A O 1
ATOM 785 N N . LEU A 1 99 ? 2.757 108.595 50.919 1.00 45.22 99 LEU A N 1
ATOM 786 C CA . LEU A 1 99 ? 2.358 109.092 52.241 1.00 47.35 99 LEU A CA 1
ATOM 787 C C . LEU A 1 99 ? 2.799 108.167 53.371 1.00 51.79 99 LEU A C 1
ATOM 788 O O . LEU A 1 99 ? 3.532 108.582 54.279 1.00 51.24 99 LEU A O 1
ATOM 793 N N . PHE A 1 100 ? 2.331 106.914 53.349 1.00 49.29 100 PHE A N 1
ATOM 794 C CA . PHE A 1 100 ? 2.456 106.024 54.501 1.00 48.78 100 PHE A CA 1
ATOM 795 C C . PHE A 1 100 ? 3.781 105.282 54.390 1.00 45.78 100 PHE A C 1
ATOM 796 O O . PHE A 1 100 ? 3.881 104.174 53.866 1.00 47.08 100 PHE A O 1
ATOM 804 N N . VAL A 1 101 ? 4.826 105.951 54.864 1.00 43.37 101 VAL A N 1
ATOM 805 C CA . VAL A 1 101 ? 6.202 105.477 54.793 1.00 47.93 101 VAL A CA 1
ATOM 806 C C . VAL A 1 101 ? 6.826 105.757 56.156 1.00 47.58 101 VAL A C 1
ATOM 807 O O . VAL A 1 101 ? 7.081 106.918 56.487 1.00 48.03 101 VAL A O 1
ATOM 811 N N . GLY A 1 102 ? 7.060 104.712 56.950 1.00 44.55 102 GLY A N 1
ATOM 812 C CA . GLY A 1 102 ? 6.728 103.347 56.586 1.00 47.47 102 GLY A CA 1
ATOM 813 C C . GLY A 1 102 ? 7.919 102.492 56.183 1.00 46.04 102 GLY A C 1
ATOM 814 O O . GLY A 1 102 ? 9.051 102.726 56.619 1.00 44.09 102 GLY A O 1
ATOM 815 N N . TRP A 1 103 ? 7.637 101.502 55.341 1.00 45.33 103 TRP A N 1
ATOM 816 C CA . TRP A 1 103 ? 8.641 100.555 54.866 1.00 45.61 103 TRP A CA 1
ATOM 817 C C . TRP A 1 103 ? 9.569 101.216 53.857 1.00 45.31 103 TRP A C 1
ATOM 818 O O . TRP A 1 103 ? 9.101 101.862 52.916 1.00 48.00 103 TRP A O 1
ATOM 829 N N . MET A 1 104 ? 10.883 101.045 54.031 1.00 43.37 104 MET A N 1
ATOM 830 C CA . MET A 1 104 ? 11.838 101.730 53.157 1.00 46.45 104 MET A CA 1
ATOM 831 C C . MET A 1 104 ? 13.228 101.114 53.290 1.00 46.43 104 MET A C 1
ATOM 832 O O . MET A 1 104 ? 13.878 101.276 54.337 1.00 44.71 104 MET A O 1
ATOM 837 N N . SER A 1 105 ? 13.673 100.407 52.238 1.00 46.40 105 SER A N 1
ATOM 838 C CA . SER A 1 105 ? 15.057 99.925 52.083 1.00 41.94 105 SER A CA 1
ATOM 839 C C . SER A 1 105 ? 15.532 99.033 53.234 1.00 48.16 105 SER A C 1
ATOM 840 O O . SER A 1 105 ? 16.718 99.044 53.592 1.00 44.07 105 SER A O 1
ATOM 843 N N . GLY A 1 106 ? 14.633 98.249 53.826 1.00 46.61 106 GLY A N 1
ATOM 844 C CA . GLY A 1 106 ? 15.011 97.369 54.909 1.00 45.13 106 GLY A CA 1
ATOM 845 C C . GLY A 1 106 ? 14.789 97.942 56.290 1.00 53.04 106 GLY A C 1
ATOM 846 O O . GLY A 1 106 ? 14.985 97.224 57.279 1.00 49.89 106 GLY A O 1
ATOM 847 N N . GLY A 1 107 ? 14.392 99.214 56.398 1.00 50.72 107 GLY A N 1
ATOM 848 C CA . GLY A 1 107 ? 13.992 99.795 57.659 1.00 46.01 107 GLY A CA 1
ATOM 849 C C . GLY A 1 107 ? 12.495 100.061 57.685 1.00 46.62 107 GLY A C 1
ATOM 850 O O . GLY A 1 107 ? 11.797 100.005 56.664 1.00 49.55 107 GLY A O 1
ATOM 851 N N . ILE A 1 108 ? 12.008 100.374 58.883 1.00 45.62 108 ILE A N 1
ATOM 852 C CA . ILE A 1 108 ? 10.618 100.756 59.098 1.00 44.60 108 ILE A CA 1
ATOM 853 C C . ILE A 1 108 ? 10.617 101.996 59.974 1.00 49.29 108 ILE A C 1
ATOM 854 O O . ILE A 1 108 ? 11.219 102.001 61.056 1.00 46.55 108 ILE A O 1
ATOM 859 N N . PHE A 1 109 ? 9.937 103.042 59.508 1.00 48.77 109 PHE A N 1
ATOM 860 C CA . PHE A 1 109 ? 10.068 104.393 60.055 1.00 45.96 109 PHE A CA 1
ATOM 861 C C . PHE A 1 109 ? 8.668 104.871 60.402 1.00 48.38 109 PHE A C 1
ATOM 862 O O . PHE A 1 109 ? 7.949 105.379 59.537 1.00 50.85 109 PHE A O 1
ATOM 870 N N . TRP A 1 110 ? 8.283 104.699 61.648 1.00 48.12 110 TRP A N 1
ATOM 871 C CA . TRP A 1 110 ? 6.981 105.097 62.134 1.00 50.06 110 TRP A CA 1
ATOM 872 C C . TRP A 1 110 ? 7.124 106.245 63.131 1.00 53.09 110 TRP A C 1
ATOM 873 O O . TRP A 1 110 ? 8.211 106.489 63.673 1.00 50.87 110 TRP A O 1
ATOM 884 N N . PRO A 1 111 ? 6.051 106.990 63.383 1.00 53.00 111 PRO A N 1
ATOM 885 C CA . PRO A 1 111 ? 6.126 108.036 64.407 1.00 53.69 111 PRO A CA 1
ATOM 886 C C . PRO A 1 111 ? 6.414 107.431 65.760 1.00 51.98 111 PRO A C 1
ATOM 887 O O . PRO A 1 111 ? 6.014 106.285 66.049 1.00 52.42 111 PRO A O 1
ATOM 891 N N . PRO A 1 112 ? 7.145 108.143 66.622 1.00 53.63 112 PRO A N 1
ATOM 892 C CA . PRO A 1 112 ? 7.511 107.560 67.927 1.00 55.85 112 PRO A CA 1
ATOM 893 C C . PRO A 1 112 ? 6.316 107.234 68.808 1.00 54.87 112 PRO A C 1
ATOM 894 O O . PRO A 1 112 ? 6.419 106.338 69.652 1.00 54.30 112 PRO A O 1
ATOM 898 N N . TRP A 1 113 ? 5.176 107.899 68.608 1.00 56.64 113 TRP A N 1
ATOM 899 C CA . TRP A 1 113 ? 3.979 107.651 69.401 1.00 55.75 113 TRP A CA 1
ATOM 900 C C . TRP A 1 113 ? 3.195 106.422 68.956 1.00 57.48 113 TRP A C 1
ATOM 901 O O . TRP A 1 113 ? 2.139 106.134 69.536 1.00 57.96 113 TRP A O 1
ATOM 912 N N . LYS A 1 114 ? 3.659 105.698 67.946 1.00 57.05 114 LYS A N 1
ATOM 913 C CA . LYS A 1 114 ? 3.086 104.404 67.612 1.00 54.61 114 LYS A CA 1
ATOM 914 C C . LYS A 1 114 ? 3.982 103.333 68.225 1.00 61.32 114 LYS A C 1
ATOM 915 O O . LYS A 1 114 ? 5.180 103.269 67.917 1.00 60.29 114 LYS A O 1
ATOM 921 N N . SER A 1 115 ? 3.413 102.529 69.121 1.00 55.13 115 SER A N 1
ATOM 922 C CA . SER A 1 115 ? 4.143 101.417 69.697 1.00 57.31 115 SER A CA 1
ATOM 923 C C . SER A 1 115 ? 4.047 100.202 68.783 1.00 58.66 115 SER A C 1
ATOM 924 O O . SER A 1 115 ? 3.170 100.109 67.912 1.00 58.61 115 SER A O 1
ATOM 927 N N . ASP A 1 116 ? 4.960 99.252 68.994 1.00 57.84 116 ASP A N 1
ATOM 928 C CA . ASP A 1 116 ? 4.904 98.030 68.202 1.00 59.39 116 ASP A CA 1
ATOM 929 C C . ASP A 1 116 ? 3.651 97.224 68.498 1.00 58.27 116 ASP A C 1
ATOM 930 O O . ASP A 1 116 ? 3.258 96.401 67.670 1.00 59.25 116 ASP A O 1
ATOM 935 N N . THR A 1 117 ? 2.995 97.461 69.639 1.00 57.32 117 THR A N 1
ATOM 936 C CA . THR A 1 117 ? 1.718 96.803 69.903 1.00 56.55 117 THR A CA 1
ATOM 937 C C . THR A 1 117 ? 0.578 97.367 69.064 1.00 56.40 117 THR A C 1
ATOM 938 O O . THR A 1 117 ? -0.497 96.764 69.025 1.00 54.79 117 THR A O 1
ATOM 942 N N . GLN A 1 118 ? 0.771 98.506 68.398 1.00 53.60 118 GLN A N 1
ATOM 943 C CA . GLN A 1 118 ? -0.295 99.158 67.652 1.00 48.23 118 GLN A CA 1
ATOM 944 C C . GLN A 1 118 ? -0.135 98.824 66.179 1.00 52.86 118 GLN A C 1
ATOM 945 O O . GLN A 1 118 ? 0.757 99.353 65.504 1.00 48.24 118 GLN A O 1
ATOM 951 N N . ASN A 1 119 ? -1.014 97.957 65.698 1.00 52.56 119 ASN A N 1
ATOM 952 C CA . ASN A 1 119 ? -1.024 97.507 64.323 1.00 49.44 119 ASN A CA 1
ATOM 953 C C . ASN A 1 119 ? -1.501 98.628 63.412 1.00 52.53 119 ASN A C 1
ATOM 954 O O . ASN A 1 119 ? -2.597 99.161 63.611 1.00 52.55 119 ASN A O 1
ATOM 959 N N . LEU A 1 120 ? -0.690 98.956 62.396 1.00 50.32 120 LEU A N 1
ATOM 960 C CA . LEU A 1 120 ? -0.986 100.096 61.528 1.00 52.53 120 LEU A CA 1
ATOM 961 C C . LEU A 1 120 ? -2.409 100.041 60.981 1.00 51.16 120 LEU A C 1
ATOM 962 O O . LEU A 1 120 ? -3.069 101.076 60.843 1.00 52.31 120 LEU A O 1
ATOM 967 N N . PHE A 1 121 ? -2.910 98.842 60.688 1.00 46.50 121 PHE A N 1
ATOM 968 C CA . PHE A 1 121 ? -4.174 98.709 59.976 1.00 48.91 121 PHE A CA 1
ATOM 969 C C . PHE A 1 121 ? -5.390 98.593 60.888 1.00 50.56 121 PHE A C 1
ATOM 970 O O . PHE A 1 121 ? -6.491 99.000 60.495 1.00 50.18 121 PHE A O 1
ATOM 978 N N . SER A 1 122 ? -5.237 98.014 62.077 1.00 48.94 122 SER A N 1
ATOM 979 C CA . SER A 1 122 ? -6.379 97.653 62.905 1.00 52.40 122 SER A CA 1
ATOM 980 C C . SER A 1 122 ? -6.508 98.468 64.175 1.00 53.25 122 SER A C 1
ATOM 981 O O . SER A 1 122 ? -7.614 98.562 64.718 1.00 56.00 122 SER A O 1
ATOM 984 N N . ASP A 1 123 ? -5.407 98.995 64.694 1.00 51.77 123 ASP A N 1
ATOM 985 C CA . ASP A 1 123 ? -5.470 99.744 65.938 1.00 56.05 123 ASP A CA 1
ATOM 986 C C . ASP A 1 123 ? -6.385 100.960 65.781 1.00 55.45 123 ASP A C 1
ATOM 987 O O . ASP A 1 123 ? -6.215 101.737 64.829 1.00 55.12 123 ASP A O 1
ATOM 992 N N . PRO A 1 124 ? -7.364 101.153 66.676 1.00 58.76 124 PRO A N 1
ATOM 993 C CA . PRO A 1 124 ? -8.294 102.291 66.505 1.00 53.86 124 PRO A CA 1
ATOM 994 C C . PRO A 1 124 ? -7.594 103.639 66.438 1.00 54.97 124 PRO A C 1
ATOM 995 O O . PRO A 1 124 ? -7.917 104.469 65.571 1.00 52.61 124 PRO A O 1
ATOM 999 N N . VAL A 1 125 ? -6.631 103.878 67.331 1.00 59.11 125 VAL A N 1
ATOM 1000 C CA . VAL A 1 125 ? -5.930 105.161 67.363 1.00 55.62 125 VAL A CA 1
ATOM 1001 C C . VAL A 1 125 ? -5.154 105.375 66.067 1.00 57.44 125 VAL A C 1
ATOM 1002 O O . VAL A 1 125 ? -5.173 106.469 65.480 1.00 55.72 125 VAL A O 1
ATOM 1006 N N . MET A 1 126 ? -4.469 104.327 65.588 1.00 56.62 126 MET A N 1
ATOM 1007 C CA . MET A 1 126 ? -3.689 104.453 64.357 1.00 52.29 126 MET A CA 1
ATOM 1008 C C . MET A 1 126 ? -4.582 104.746 63.165 1.00 50.97 126 MET A C 1
ATOM 1009 O O . MET A 1 126 ? -4.200 105.504 62.270 1.00 49.63 126 MET A O 1
ATOM 1014 N N . ILE A 1 127 ? -5.762 104.131 63.116 1.00 51.39 127 ILE A N 1
ATOM 1015 C CA . ILE A 1 127 ? -6.682 104.430 62.028 1.00 51.16 127 ILE A CA 1
ATOM 1016 C C . ILE A 1 127 ? -7.024 105.917 62.029 1.00 55.11 127 ILE A C 1
ATOM 1017 O O . ILE A 1 127 ? -6.872 106.608 61.012 1.00 55.89 127 ILE A O 1
ATOM 1022 N N . GLU A 1 128 ? -7.424 106.449 63.189 1.00 56.26 128 GLU A N 1
ATOM 1023 C CA . GLU A 1 128 ? -7.762 107.869 63.268 1.00 57.03 128 GLU A CA 1
ATOM 1024 C C . GLU A 1 128 ? -6.553 108.745 62.962 1.00 52.96 128 GLU A C 1
ATOM 1025 O O . GLU A 1 128 ? -6.623 109.622 62.097 1.00 56.85 128 GLU A O 1
ATOM 1031 N N . ARG A 1 129 ? -5.428 108.519 63.653 1.00 51.55 129 ARG A N 1
ATOM 1032 C CA . ARG A 1 129 ? -4.226 109.307 63.379 1.00 50.44 129 ARG A CA 1
ATOM 1033 C C . ARG A 1 129 ? -3.788 109.176 61.921 1.00 54.42 129 ARG A C 1
ATOM 1034 O O . ARG A 1 129 ? -3.305 110.145 61.324 1.00 52.60 129 ARG A O 1
ATOM 1042 N N . GLY A 1 130 ? -3.954 107.992 61.326 1.00 51.56 130 GLY A N 1
ATOM 1043 C CA . GLY A 1 130 ? -3.578 107.828 59.932 1.00 49.69 130 GLY A CA 1
ATOM 1044 C C . GLY A 1 130 ? -4.460 108.631 58.996 1.00 52.67 130 GLY A C 1
ATOM 1045 O O . GLY A 1 130 ? -3.965 109.298 58.083 1.00 50.95 130 GLY A O 1
ATOM 1046 N N . ALA A 1 131 ? -5.776 108.598 59.220 1.00 55.07 131 ALA A N 1
ATOM 1047 C CA . ALA A 1 131 ? -6.692 109.374 58.390 1.00 55.54 131 ALA A CA 1
ATOM 1048 C C . ALA A 1 131 ? -6.374 110.864 58.470 1.00 54.60 131 ALA A C 1
ATOM 1049 O O . ALA A 1 131 ? -6.276 111.548 57.444 1.00 52.85 131 ALA A O 1
ATOM 1051 N N . ALA A 1 132 ? -6.195 111.384 59.684 1.00 57.78 132 ALA A N 1
ATOM 1052 C CA . ALA A 1 132 ? -5.898 112.807 59.823 1.00 56.78 132 ALA A CA 1
ATOM 1053 C C . ALA A 1 132 ? -4.599 113.157 59.116 1.00 54.63 132 ALA A C 1
ATOM 1054 O O . ALA A 1 132 ? -4.502 114.199 58.460 1.00 55.74 132 ALA A O 1
ATOM 1056 N N . TYR A 1 133 ? -3.600 112.276 59.210 1.00 57.02 133 TYR A N 1
ATOM 1057 C CA . TYR A 1 133 ? -2.320 112.524 58.550 1.00 57.20 133 TYR A CA 1
ATOM 1058 C C . TYR A 1 133 ? -2.470 112.520 57.034 1.00 54.37 133 TYR A C 1
ATOM 1059 O O . TYR A 1 133 ? -1.869 113.348 56.343 1.00 54.97 133 TYR A O 1
ATOM 1068 N N . ALA A 1 134 ? -3.272 111.602 56.500 1.00 52.88 134 ALA A N 1
ATOM 1069 C CA . ALA A 1 134 ? -3.490 111.589 55.058 1.00 57.32 134 ALA A CA 1
ATOM 1070 C C . ALA A 1 134 ? -4.186 112.865 54.602 1.00 54.91 134 ALA A C 1
ATOM 1071 O O . ALA A 1 134 ? -3.812 113.461 53.582 1.00 52.12 134 ALA A O 1
ATOM 1073 N N . ARG A 1 135 ? -5.209 113.294 55.345 1.00 56.71 135 ARG A N 1
ATOM 1074 C CA . ARG A 1 135 ? -5.899 114.529 54.994 1.00 61.16 135 ARG A CA 1
ATOM 1075 C C . ARG A 1 135 ? -4.963 115.730 55.091 1.00 55.47 135 ARG A C 1
ATOM 1076 O O . ARG A 1 135 ? -4.978 116.603 54.211 1.00 51.88 135 ARG A O 1
ATOM 1084 N N . THR A 1 136 ? -4.096 115.756 56.105 1.00 54.98 136 THR A N 1
ATOM 1085 C CA . THR A 1 136 ? -3.188 116.886 56.275 1.00 54.05 136 THR A CA 1
ATOM 1086 C C . THR A 1 136 ? -2.221 117.010 55.109 1.00 53.77 136 THR A C 1
ATOM 1087 O O . THR A 1 136 ? -2.012 118.106 54.579 1.00 56.90 136 THR A O 1
ATOM 1091 N N . ILE A 1 137 ? -1.573 115.911 54.729 1.00 55.35 137 ILE A N 1
ATOM 1092 C CA . ILE A 1 137 ? -0.619 115.984 53.627 1.00 52.88 137 ILE A CA 1
ATOM 1093 C C . ILE A 1 137 ? -1.336 116.364 52.342 1.00 54.12 137 ILE A C 1
ATOM 1094 O O . ILE A 1 137 ? -0.894 117.261 51.615 1.00 56.64 137 ILE A O 1
ATOM 1099 N N . THR A 1 138 ? -2.472 115.713 52.062 1.00 52.55 138 THR A N 1
ATOM 1100 C CA . THR A 1 138 ? -3.237 116.048 50.863 1.00 54.51 138 THR A CA 1
ATOM 1101 C C . THR A 1 138 ? -3.577 117.534 50.825 1.00 54.08 138 THR A C 1
ATOM 1102 O O . THR A 1 138 ? -3.515 118.160 49.768 1.00 51.45 138 THR A O 1
ATOM 1106 N N . THR A 1 139 ? -3.923 118.115 51.975 1.00 56.44 139 THR A N 1
ATOM 1107 C CA . THR A 1 139 ? -4.141 119.553 52.043 1.00 55.60 139 THR A CA 1
ATOM 1108 C C . THR A 1 139 ? -2.942 120.313 51.488 1.00 56.59 139 THR A C 1
ATOM 1109 O O . THR A 1 139 ? -3.102 121.231 50.679 1.00 57.29 139 THR A O 1
ATOM 1113 N N . HIS A 1 140 ? -1.730 119.906 51.858 1.00 57.66 140 HIS A N 1
ATOM 1114 C CA . HIS A 1 140 ? -0.545 120.606 51.378 1.00 57.14 140 HIS A CA 1
ATOM 1115 C C . HIS A 1 140 ? -0.169 120.265 49.948 1.00 55.12 140 HIS A C 1
ATOM 1116 O O . HIS A 1 140 ? 0.669 120.968 49.373 1.00 59.55 140 HIS A O 1
ATOM 1123 N N . LEU A 1 141 ? -0.749 119.217 49.371 1.00 52.83 141 LEU A N 1
ATOM 1124 C CA . LEU A 1 141 ? -0.561 118.923 47.956 1.00 56.67 141 LEU A CA 1
ATOM 1125 C C . LEU A 1 141 ? -1.578 119.620 47.074 1.00 52.50 141 LEU A C 1
ATOM 1126 O O . LEU A 1 141 ? -1.341 119.750 45.863 1.00 52.69 141 LEU A O 1
ATOM 1131 N N . LYS A 1 142 ? -2.720 120.009 47.642 1.00 52.37 142 LYS A N 1
ATOM 1132 C CA . LYS A 1 142 ? -3.797 120.595 46.845 1.00 61.16 142 LYS A CA 1
ATOM 1133 C C . LYS A 1 142 ? -3.334 121.742 45.948 1.00 56.03 142 LYS A C 1
ATOM 1134 O O . LYS A 1 142 ? -3.754 121.772 44.779 1.00 57.75 142 LYS A O 1
ATOM 1140 N N . PRO A 1 143 ? -2.467 122.667 46.386 1.00 55.31 143 PRO A N 1
ATOM 1141 C CA . PRO A 1 143 ? -1.980 123.705 45.458 1.00 56.51 143 PRO A CA 1
ATOM 1142 C C . PRO A 1 143 ? -1.209 123.158 44.275 1.00 59.20 143 PRO A C 1
ATOM 1143 O O . PRO A 1 143 ? -0.876 123.934 43.371 1.00 56.17 143 PRO A O 1
ATOM 1147 N N . PHE A 1 144 ? -0.917 121.860 44.230 1.00 55.66 144 PHE A N 1
ATOM 1148 C CA . PHE A 1 144 ? -0.231 121.300 43.072 1.00 56.22 144 PHE A CA 1
ATOM 1149 C C . PHE A 1 144 ? -1.042 120.206 42.390 1.00 54.26 144 PHE A C 1
ATOM 1150 O O . PHE A 1 144 ? -0.510 119.503 41.529 1.00 54.87 144 PHE A O 1
ATOM 1158 N N . ALA A 1 145 ? -2.343 120.120 42.698 1.00 55.21 145 ALA A N 1
ATOM 1159 C CA . ALA A 1 145 ? -3.159 118.958 42.343 1.00 57.88 145 ALA A CA 1
ATOM 1160 C C . ALA A 1 145 ? -3.072 118.586 40.870 1.00 60.20 145 ALA A C 1
ATOM 1161 O O . ALA A 1 145 ? -3.106 117.397 40.531 1.00 62.91 145 ALA A O 1
ATOM 1163 N N . THR A 1 146 ? -2.962 119.569 39.982 1.00 51.34 146 THR A N 1
ATOM 1164 C CA . THR A 1 146 ? -2.926 119.262 38.563 1.00 56.15 146 THR A CA 1
ATOM 1165 C C . THR A 1 146 ? -1.527 118.950 38.064 1.00 55.89 146 THR A C 1
ATOM 1166 O O . THR A 1 146 ? -1.371 118.599 36.898 1.00 51.65 146 THR A O 1
ATOM 1170 N N . HIS A 1 147 ? -0.500 119.087 38.894 1.00 54.43 147 HIS A N 1
ATOM 1171 C CA . HIS A 1 147 ? 0.845 118.749 38.449 1.00 58.44 147 HIS A CA 1
ATOM 1172 C C . HIS A 1 147 ? 1.372 117.478 39.102 1.00 59.73 147 HIS A C 1
ATOM 1173 O O . HIS A 1 147 ? 2.555 117.155 38.958 1.00 59.58 147 HIS A O 1
ATOM 1180 N N . LEU A 1 148 ? 0.519 116.747 39.806 1.00 55.92 148 LEU A N 1
ATOM 1181 C CA . LEU A 1 148 ? 0.933 115.490 40.404 1.00 58.21 148 LEU A CA 1
ATOM 1182 C C . LEU A 1 148 ? 0.932 114.383 39.360 1.00 57.38 148 LEU A C 1
ATOM 1183 O O . LEU A 1 148 ? 0.374 114.518 38.270 1.00 62.32 148 LEU A O 1
ATOM 1188 N N . CYS A 1 149 ? 1.600 113.287 39.696 1.00 55.94 149 CYS A N 1
ATOM 1189 C CA . CYS A 1 149 ? 1.441 112.045 38.956 1.00 52.81 149 CYS A CA 1
ATOM 1190 C C . CYS A 1 149 ? 0.764 111.047 39.876 1.00 54.07 149 CYS A C 1
ATOM 1191 O O . CYS A 1 149 ? 1.351 110.007 40.202 1.00 51.12 149 CYS A O 1
ATOM 1194 N N . GLY A 1 150 ? -0.441 111.365 40.342 1.00 53.98 150 GLY A N 1
ATOM 1195 C CA . GLY A 1 150 ? -1.116 110.538 41.322 1.00 54.05 150 GLY A CA 1
ATOM 1196 C C . GLY A 1 150 ? -0.550 110.720 42.722 1.00 51.11 150 GLY A C 1
ATOM 1197 O O . GLY A 1 150 ? 0.542 111.242 42.928 1.00 52.79 150 GLY A O 1
ATOM 1198 N N . ILE A 1 151 ? -1.324 110.285 43.709 1.00 50.79 151 ILE A N 1
ATOM 1199 C CA . ILE A 1 151 ? -0.875 110.240 45.096 1.00 49.53 151 ILE A CA 1
ATOM 1200 C C . ILE A 1 151 ? -0.668 108.778 45.485 1.00 51.07 151 ILE A C 1
ATOM 1201 O O . ILE A 1 151 ? -1.594 107.965 45.390 1.00 51.35 151 ILE A O 1
ATOM 1206 N N . ASP A 1 152 ? 0.545 108.457 45.934 1.00 49.80 152 ASP A N 1
ATOM 1207 C CA . ASP A 1 152 ? 0.929 107.105 46.329 1.00 50.81 152 ASP A CA 1
ATOM 1208 C C . ASP A 1 152 ? 0.562 106.873 47.797 1.00 51.54 152 ASP A C 1
ATOM 1209 O O . ASP A 1 152 ? 1.107 107.532 48.692 1.00 50.27 152 ASP A O 1
ATOM 1214 N N . LEU A 1 153 ? -0.354 105.934 48.036 1.00 51.47 153 LEU A N 1
ATOM 1215 C CA . LEU A 1 153 ? -0.835 105.649 49.392 1.00 49.41 153 LEU A CA 1
ATOM 1216 C C . LEU A 1 153 ? 0.312 105.374 50.362 1.00 50.48 153 LEU A C 1
ATOM 1217 O O . LEU A 1 153 ? 0.328 105.876 51.492 1.00 49.15 153 LEU A O 1
ATOM 1222 N N . GLY A 1 154 ? 1.272 104.563 49.946 1.00 49.52 154 GLY A N 1
ATOM 1223 C CA . GLY A 1 154 ? 2.440 104.318 50.771 1.00 50.85 154 GLY A CA 1
ATOM 1224 C C . GLY A 1 154 ? 3.349 103.361 50.040 1.00 51.69 154 GLY A C 1
ATOM 1225 O O . GLY A 1 154 ? 3.007 102.837 48.981 1.00 54.44 154 GLY A O 1
ATOM 1226 N N . ASN A 1 155 ? 4.523 103.140 50.612 1.00 48.55 155 ASN A N 1
ATOM 1227 C CA . ASN A 1 155 ? 5.508 102.275 49.993 1.00 45.47 155 ASN A CA 1
ATOM 1228 C C . ASN A 1 155 ? 5.388 100.847 50.531 1.00 47.67 155 ASN A C 1
ATOM 1229 O O . ASN A 1 155 ? 5.678 100.590 51.707 1.00 45.81 155 ASN A O 1
ATOM 1234 N N . GLU A 1 156 ? 4.973 99.928 49.660 1.00 45.67 156 GLU A N 1
ATOM 1235 C CA . GLU A 1 156 ? 5.035 98.488 49.920 1.00 47.32 156 GLU A CA 1
ATOM 1236 C C . GLU A 1 156 ? 4.343 98.152 51.233 1.00 45.85 156 GLU A C 1
ATOM 1237 O O . GLU A 1 156 ? 4.894 97.476 52.107 1.00 48.87 156 GLU A O 1
ATOM 1243 N N . LEU A 1 157 ? 3.118 98.666 51.375 1.00 43.66 157 LEU A N 1
ATOM 1244 C CA . LEU A 1 157 ? 2.371 98.453 52.603 1.00 46.20 157 LEU A CA 1
ATOM 1245 C C . LEU A 1 157 ? 2.104 96.975 52.823 1.00 51.50 157 LEU A C 1
ATOM 1246 O O . LEU A 1 157 ? 1.859 96.556 53.958 1.00 47.89 157 LEU A O 1
ATOM 1251 N N . ASP A 1 158 ? 2.178 96.175 51.760 1.00 47.35 158 ASP A N 1
ATOM 1252 C CA . ASP A 1 158 ? 1.961 94.745 51.854 1.00 48.39 158 ASP A CA 1
ATOM 1253 C C . ASP A 1 158 ? 3.186 93.986 52.353 1.00 47.36 158 ASP A C 1
ATOM 1254 O O . ASP A 1 158 ? 3.087 92.781 52.585 1.00 53.24 158 ASP A O 1
ATOM 1259 N N . ALA A 1 159 ? 4.338 94.638 52.460 1.00 49.34 159 ALA A N 1
ATOM 1260 C CA . ALA A 1 159 ? 5.537 94.028 53.012 1.00 48.24 159 ALA A CA 1
ATOM 1261 C C . ALA A 1 159 ? 5.608 94.151 54.527 1.00 52.51 159 ALA A C 1
ATOM 1262 O O . ALA A 1 159 ? 6.491 93.546 55.142 1.00 52.04 159 ALA A O 1
ATOM 1264 N N . LEU A 1 160 ? 4.713 94.940 55.120 1.00 49.42 160 LEU A N 1
ATOM 1265 C CA . LEU A 1 160 ? 4.770 95.248 56.535 1.00 49.88 160 LEU A CA 1
ATOM 1266 C C . LEU A 1 160 ? 4.401 94.021 57.370 1.00 50.18 160 LEU A C 1
ATOM 1267 O O . LEU A 1 160 ? 3.449 93.303 57.037 1.00 46.06 160 LEU A O 1
ATOM 1272 N N . PRO A 1 161 ? 5.110 93.776 58.472 1.00 45.02 161 PRO A N 1
ATOM 1273 C CA . PRO A 1 161 ? 4.671 92.704 59.388 1.00 51.11 161 PRO A CA 1
ATOM 1274 C C . PRO A 1 161 ? 3.226 92.876 59.806 1.00 50.58 161 PRO A C 1
ATOM 1275 O O . PRO A 1 161 ? 2.552 91.885 60.106 1.00 47.65 161 PRO A O 1
ATOM 1279 N N . ASP A 1 162 ? 2.729 94.121 59.814 1.00 46.04 162 ASP A N 1
ATOM 1280 C CA . ASP A 1 162 ? 1.356 94.398 60.235 1.00 46.51 162 ASP A CA 1
ATOM 1281 C C . ASP A 1 162 ? 0.328 93.651 59.396 1.00 48.81 162 ASP A C 1
ATOM 1282 O O . ASP A 1 162 ? -0.784 93.397 59.880 1.00 48.80 162 ASP A O 1
ATOM 1287 N N . CYS A 1 163 ? 0.660 93.319 58.134 1.00 46.10 163 CYS A N 1
ATOM 1288 C CA . CYS A 1 163 ? -0.243 92.552 57.259 1.00 51.59 163 CYS A CA 1
ATOM 1289 C C . CYS A 1 163 ? -0.557 91.148 57.781 1.00 51.58 163 CYS A C 1
ATOM 1290 O O . CYS A 1 163 ? -1.624 90.601 57.472 1.00 52.56 163 CYS A O 1
ATOM 1293 N N . SER A 1 164 ? 0.392 90.517 58.475 1.00 51.89 164 SER A N 1
ATOM 1294 C CA . SER A 1 164 ? 0.156 89.184 59.037 1.00 52.87 164 SER A CA 1
ATOM 1295 C C . SER A 1 164 ? -0.791 89.239 60.222 1.00 51.67 164 SER A C 1
ATOM 1296 O O . SER A 1 164 ? -1.556 88.303 60.449 1.00 52.16 164 SER A O 1
ATOM 1299 N N . ALA A 1 165 ? -0.751 90.323 60.979 1.00 52.46 165 ALA A N 1
ATOM 1300 C CA . ALA A 1 165 ? -1.519 90.415 62.209 1.00 55.48 165 ALA A CA 1
ATOM 1301 C C . ALA A 1 165 ? -2.902 91.016 62.008 1.00 54.70 165 ALA A C 1
ATOM 1302 O O . ALA A 1 165 ? -3.770 90.840 62.866 1.00 57.18 165 ALA A O 1
ATOM 1304 N N . ALA A 1 166 ? -3.137 91.722 60.913 1.00 54.28 166 ALA A N 1
ATOM 1305 C CA . ALA A 1 166 ? -4.455 92.265 60.636 1.00 52.92 166 ALA A CA 1
ATOM 1306 C C . ALA A 1 166 ? -5.178 91.353 59.661 1.00 53.10 166 ALA A C 1
ATOM 1307 O O . ALA A 1 166 ? -4.562 90.804 58.747 1.00 49.83 166 ALA A O 1
ATOM 1309 N N . THR A 1 167 ? -6.486 91.205 59.848 1.00 51.39 167 THR A N 1
ATOM 1310 C CA . THR A 1 167 ? -7.260 90.420 58.904 1.00 50.87 167 THR A CA 1
ATOM 1311 C C . THR A 1 167 ? -7.339 91.140 57.556 1.00 53.48 167 THR A C 1
ATOM 1312 O O . THR A 1 167 ? -7.214 92.369 57.489 1.00 51.77 167 THR A O 1
ATOM 1316 N N . PRO A 1 168 ? -7.527 90.388 56.462 1.00 52.10 168 PRO A N 1
ATOM 1317 C CA . PRO A 1 168 ? -7.844 91.029 55.177 1.00 50.20 168 PRO A CA 1
ATOM 1318 C C . PRO A 1 168 ? -8.988 92.035 55.268 1.00 53.36 168 PRO A C 1
ATOM 1319 O O . PRO A 1 168 ? -8.920 93.098 54.643 1.00 51.13 168 PRO A O 1
ATOM 1323 N N . ALA A 1 169 ? -10.048 91.720 56.018 1.00 52.79 169 ALA A N 1
ATOM 1324 C CA . ALA A 1 169 ? -11.138 92.674 56.194 1.00 52.22 169 ALA A CA 1
ATOM 1325 C C . ALA A 1 169 ? -10.634 93.990 56.787 1.00 56.30 169 ALA A C 1
ATOM 1326 O O . ALA A 1 169 ? -11.085 95.076 56.386 1.00 56.82 169 ALA A O 1
ATOM 1328 N N . GLN A 1 170 ? -9.690 93.912 57.736 1.00 50.73 170 GLN A N 1
ATOM 1329 C CA . GLN A 1 170 ? -9.170 95.120 58.369 1.00 52.21 170 GLN A CA 1
ATOM 1330 C C . GLN A 1 170 ? -8.264 95.914 57.428 1.00 54.67 170 GLN A C 1
ATOM 1331 O O . GLN A 1 170 ? -8.250 97.153 57.475 1.00 54.50 170 GLN A O 1
ATOM 1337 N N . VAL A 1 171 ? -7.465 95.223 56.606 1.00 49.39 171 VAL A N 1
ATOM 1338 C CA . VAL A 1 171 ? -6.659 95.913 55.602 1.00 50.86 171 VAL A CA 1
ATOM 1339 C C . VAL A 1 171 ? -7.557 96.582 54.576 1.00 52.93 171 VAL A C 1
ATOM 1340 O O . VAL A 1 171 ? -7.316 97.727 54.170 1.00 52.13 171 VAL A O 1
ATOM 1344 N N . HIS A 1 172 ? -8.599 95.874 54.131 1.00 50.38 172 HIS A N 1
ATOM 1345 C CA . HIS A 1 172 ? -9.561 96.456 53.202 1.00 52.30 172 HIS A CA 1
ATOM 1346 C C . HIS A 1 172 ? -10.170 97.726 53.778 1.00 57.30 172 HIS A C 1
ATOM 1347 O O . HIS A 1 172 ? -10.293 98.740 53.072 1.00 51.12 172 HIS A O 1
ATOM 1354 N N . GLU A 1 173 ? -10.520 97.698 55.078 1.00 55.80 173 GLU A N 1
ATOM 1355 C CA . GLU A 1 173 ? -11.140 98.855 55.706 1.00 52.39 173 GLU A CA 1
ATOM 1356 C C . GLU A 1 173 ? -10.151 100.005 55.840 1.00 57.29 173 GLU A C 1
ATOM 1357 O O . GLU A 1 173 ? -10.511 101.165 55.616 1.00 59.28 173 GLU A O 1
ATOM 1363 N N . TRP A 1 174 ? -8.904 99.710 56.213 1.00 55.03 174 TRP A N 1
ATOM 1364 C CA . TRP A 1 174 ? -7.903 100.763 56.346 1.00 51.87 174 TRP A CA 1
ATOM 1365 C C . TRP A 1 174 ? -7.685 101.469 55.021 1.00 56.87 174 TRP A C 1
ATOM 1366 O O . TRP A 1 174 ? -7.525 102.703 54.972 1.00 56.01 174 TRP A O 1
ATOM 1377 N N . CYS A 1 175 ? -7.690 100.691 53.934 1.00 55.03 175 CYS A N 1
ATOM 1378 C CA . CYS A 1 175 ? -7.481 101.239 52.601 1.00 54.66 175 CYS A CA 1
ATOM 1379 C C . CYS A 1 175 ? -8.642 102.142 52.203 1.00 55.60 175 CYS A C 1
ATOM 1380 O O . CYS A 1 175 ? -8.434 103.234 51.670 1.00 53.20 175 CYS A O 1
ATOM 1383 N N . ARG A 1 176 ? -9.874 101.699 52.480 1.00 57.47 176 ARG A N 1
ATOM 1384 C CA . ARG A 1 176 ? -11.045 102.546 52.282 1.00 58.53 176 ARG A CA 1
ATOM 1385 C C . ARG A 1 176 ? -10.922 103.840 53.070 1.00 55.82 176 ARG A C 1
ATOM 1386 O O . ARG A 1 176 ? -11.189 104.925 52.540 1.00 56.79 176 ARG A O 1
ATOM 1394 N N . ARG A 1 177 ? -10.498 103.745 54.331 1.00 55.65 177 ARG A N 1
ATOM 1395 C CA . ARG A 1 177 ? -10.436 104.936 55.173 1.00 55.63 177 ARG A CA 1
ATOM 1396 C C . ARG A 1 177 ? -9.347 105.894 54.711 1.00 52.48 177 ARG A C 1
ATOM 1397 O O . ARG A 1 177 ? -9.553 107.111 54.707 1.00 55.35 177 ARG A O 1
ATOM 1405 N N . MET A 1 178 ? -8.179 105.375 54.329 1.00 51.52 178 MET A N 1
ATOM 1406 C CA . MET A 1 178 ? -7.086 106.263 53.956 1.00 52.33 178 MET A CA 1
ATOM 1407 C C . MET A 1 178 ? -7.308 106.874 52.576 1.00 54.58 178 MET A C 1
ATOM 1408 O O . MET A 1 178 ? -6.969 108.035 52.354 1.00 50.92 178 MET A O 1
ATOM 1413 N N . THR A 1 179 ? -7.868 106.115 51.633 1.00 57.78 179 THR A N 1
ATOM 1414 C CA . THR A 1 179 ? -8.250 106.726 50.366 1.00 55.95 179 THR A CA 1
ATOM 1415 C C . THR A 1 179 ? -9.378 107.731 50.573 1.00 54.34 179 THR A C 1
ATOM 1416 O O . THR A 1 179 ? -9.368 108.812 49.980 1.00 55.20 179 THR A O 1
ATOM 1420 N N . GLY A 1 180 ? -10.362 107.387 51.404 1.00 55.89 180 GLY A N 1
ATOM 1421 C CA . GLY A 1 180 ? -11.462 108.302 51.647 1.00 57.02 180 GLY A CA 1
ATOM 1422 C C . GLY A 1 180 ? -11.002 109.615 52.250 1.00 57.51 180 GLY A C 1
ATOM 1423 O O . GLY A 1 180 ? -11.533 110.681 51.919 1.00 56.40 180 GLY A O 1
ATOM 1424 N N . ALA A 1 181 ? -10.004 109.552 53.140 1.00 57.24 181 ALA A N 1
ATOM 1425 C CA . ALA A 1 181 ? -9.444 110.764 53.736 1.00 57.42 181 ALA A CA 1
ATOM 1426 C C . ALA A 1 181 ? -8.769 111.629 52.684 1.00 60.31 181 ALA A C 1
ATOM 1427 O O . ALA A 1 181 ? -8.875 112.862 52.715 1.00 60.26 181 ALA A O 1
ATOM 1429 N N . ILE A 1 182 ? -8.045 111.000 51.757 1.00 56.08 182 ILE A N 1
ATOM 1430 C CA . ILE A 1 182 ? -7.398 111.761 50.700 1.00 57.37 182 ILE A CA 1
ATOM 1431 C C . ILE A 1 182 ? -8.451 112.454 49.845 1.00 60.10 182 ILE A C 1
ATOM 1432 O O . ILE A 1 182 ? -8.278 113.605 49.417 1.00 60.41 182 ILE A O 1
ATOM 1437 N N . ARG A 1 183 ? -9.579 111.782 49.625 1.00 57.27 183 ARG A N 1
ATOM 1438 C CA . ARG A 1 183 ? -10.625 112.316 48.770 1.00 62.99 183 ARG A CA 1
ATOM 1439 C C . ARG A 1 183 ? -11.507 113.336 49.478 1.00 60.85 183 ARG A C 1
ATOM 1440 O O . ARG A 1 183 ? -12.322 113.982 48.813 1.00 63.97 183 ARG A O 1
ATOM 1448 N N . GLU A 1 184 ? -11.375 113.492 50.796 1.00 58.08 184 GLU A N 1
ATOM 1449 C CA . GLU A 1 184 ? -12.010 114.620 51.470 1.00 62.99 184 GLU A CA 1
ATOM 1450 C C . GLU A 1 184 ? -11.365 115.942 51.080 1.00 62.11 184 GLU A C 1
ATOM 1451 O O . GLU A 1 184 ? -11.961 117.000 51.304 1.00 64.63 184 GLU A O 1
ATOM 1457 N N . VAL A 1 185 ? -10.167 115.899 50.503 1.00 62.35 185 VAL A N 1
ATOM 1458 C CA . VAL A 1 185 ? -9.457 117.086 50.059 1.00 61.65 185 VAL A CA 1
ATOM 1459 C C . VAL A 1 185 ? -9.354 117.148 48.540 1.00 60.66 185 VAL A C 1
ATOM 1460 O O . VAL A 1 185 ? -9.559 118.207 47.950 1.00 61.42 185 VAL A O 1
ATOM 1464 N N . LEU A 1 186 ? -9.047 116.029 47.884 1.00 59.78 186 LEU A N 1
ATOM 1465 C CA . LEU A 1 186 ? -8.896 115.984 46.431 1.00 59.24 186 LEU A CA 1
ATOM 1466 C C . LEU A 1 186 ? -9.747 114.837 45.904 1.00 65.32 186 LEU A C 1
ATOM 1467 O O . LEU A 1 186 ? -9.228 113.759 45.567 1.00 64.33 186 LEU A O 1
ATOM 1472 N N . PRO A 1 187 ? -11.065 115.033 45.815 1.00 67.40 187 PRO A N 1
ATOM 1473 C CA . PRO A 1 187 ? -11.956 113.911 45.459 1.00 64.62 187 PRO A CA 1
ATOM 1474 C C . PRO A 1 187 ? -11.630 113.243 44.137 1.00 64.42 187 PRO A C 1
ATOM 1475 O O . PRO A 1 187 ? -11.976 112.067 43.962 1.00 66.40 187 PRO A O 1
ATOM 1479 N N . GLU A 1 188 ? -10.976 113.937 43.203 1.00 64.40 188 GLU A N 1
ATOM 1480 C CA . GLU A 1 188 ? -10.694 113.390 41.882 1.00 61.86 188 GLU A CA 1
ATOM 1481 C C . GLU A 1 188 ? -9.251 112.930 41.723 1.00 58.30 188 GLU A C 1
ATOM 1482 O O . GLU A 1 188 ? -8.836 112.599 40.607 1.00 55.06 188 GLU A O 1
ATOM 1488 N N . ALA A 1 189 ? -8.474 112.924 42.799 1.00 58.74 189 ALA A N 1
ATOM 1489 C CA . ALA A 1 189 ? -7.078 112.525 42.703 1.00 59.39 189 ALA A CA 1
ATOM 1490 C C . ALA A 1 189 ? -6.946 111.079 42.226 1.00 56.36 189 ALA A C 1
ATOM 1491 O O . ALA A 1 189 ? -7.824 110.232 42.450 1.00 54.18 189 ALA A O 1
ATOM 1493 N N . LEU A 1 190 ? -5.830 110.811 41.552 1.00 55.32 190 LEU A N 1
ATOM 1494 C CA . LEU A 1 190 ? -5.393 109.455 41.261 1.00 54.04 190 LEU A CA 1
ATOM 1495 C C . LEU A 1 190 ? -4.570 108.951 42.446 1.00 55.75 190 LEU A C 1
ATOM 1496 O O . LEU A 1 190 ? -3.554 109.557 42.812 1.00 52.83 190 LEU A O 1
ATOM 1501 N N . ILE A 1 191 ? -5.035 107.868 43.064 1.00 52.19 191 ILE A N 1
ATOM 1502 C CA . ILE A 1 191 ? -4.357 107.224 44.185 1.00 52.92 191 ILE A CA 1
ATOM 1503 C C . ILE A 1 191 ? -3.804 105.883 43.713 1.00 53.00 191 ILE A C 1
ATOM 1504 O O . ILE A 1 191 ? -4.508 105.099 43.063 1.00 50.03 191 ILE A O 1
ATOM 1509 N N . LEU A 1 192 ? -2.532 105.645 44.004 1.00 49.86 192 LEU A N 1
ATOM 1510 C CA . LEU A 1 192 ? -1.882 104.381 43.716 1.00 50.66 192 LEU A CA 1
ATOM 1511 C C . LEU A 1 192 ? -1.656 103.657 45.033 1.00 51.81 192 LEU A C 1
ATOM 1512 O O . LEU A 1 192 ? -1.527 104.289 46.089 1.00 48.71 192 LEU A O 1
ATOM 1517 N N . SER A 1 193 ? -1.613 102.323 44.962 1.00 49.55 193 SER A N 1
ATOM 1518 C CA . SER A 1 193 ? -1.441 101.528 46.174 1.00 47.85 193 SER A CA 1
ATOM 1519 C C . SER A 1 193 ? -0.014 101.594 46.699 1.00 46.49 193 SER A C 1
ATOM 1520 O O . SER A 1 193 ? 0.188 101.712 47.905 1.00 51.54 193 SER A O 1
ATOM 1523 N N . GLY A 1 194 ? 0.991 101.514 45.830 1.00 46.42 194 GLY A N 1
ATOM 1524 C CA . GLY A 1 194 ? 2.363 101.391 46.285 1.00 47.42 194 GLY A CA 1
ATOM 1525 C C . GLY A 1 194 ? 2.814 99.966 46.594 1.00 49.90 194 GLY A C 1
ATOM 1526 O O . GLY A 1 194 ? 3.941 99.776 47.078 1.00 45.14 194 GLY A O 1
ATOM 1527 N N . CYS A 1 195 ? 1.981 98.965 46.321 1.00 44.79 195 CYS A N 1
ATOM 1528 C CA . CYS A 1 195 ? 2.269 97.575 46.652 1.00 44.27 195 CYS A CA 1
ATOM 1529 C C . CYS A 1 195 ? 3.234 96.940 45.646 1.00 49.32 195 CYS A C 1
ATOM 1530 O O . CYS A 1 195 ? 3.453 97.446 44.537 1.00 47.51 195 CYS A O 1
ATOM 1533 N N . ASP A 1 196 ? 3.806 95.799 46.039 1.00 48.33 196 ASP A N 1
ATOM 1534 C CA . ASP A 1 196 ? 4.780 95.132 45.191 1.00 39.65 196 ASP A CA 1
ATOM 1535 C C . ASP A 1 196 ? 4.245 93.781 44.736 1.00 44.97 196 ASP A C 1
ATOM 1536 O O . ASP A 1 196 ? 3.029 93.555 44.751 1.00 45.63 196 ASP A O 1
ATOM 1541 N N . HIS A 1 197 ? 5.139 92.870 44.346 1.00 43.85 197 HIS A N 1
ATOM 1542 C CA . HIS A 1 197 ? 4.702 91.601 43.777 1.00 44.90 197 HIS A CA 1
ATOM 1543 C C . HIS A 1 197 ? 4.110 90.653 44.817 1.00 45.61 197 HIS A C 1
ATOM 1544 O O . HIS A 1 197 ? 3.519 89.637 44.436 1.00 45.61 197 HIS A O 1
ATOM 1551 N N . GLN A 1 198 ? 4.199 90.972 46.109 1.00 44.60 198 GLN A N 1
ATOM 1552 C CA . GLN A 1 198 ? 3.530 90.117 47.078 1.00 46.12 198 GLN A CA 1
ATOM 1553 C C . GLN A 1 198 ? 2.019 90.146 46.934 1.00 45.31 198 GLN A C 1
ATOM 1554 O O . GLN A 1 198 ? 1.352 89.266 47.489 1.00 44.06 198 GLN A O 1
ATOM 1560 N N . GLN A 1 199 ? 1.469 91.101 46.178 1.00 39.81 199 GLN A N 1
ATOM 1561 C CA . GLN A 1 199 ? 0.075 90.989 45.772 1.00 41.31 199 GLN A CA 1
ATOM 1562 C C . GLN A 1 199 ? -0.188 89.674 45.050 1.00 45.65 199 GLN A C 1
ATOM 1563 O O . GLN A 1 199 ? -1.300 89.135 45.140 1.00 45.26 199 GLN A O 1
ATOM 1569 N N . VAL A 1 200 ? 0.803 89.164 44.309 1.00 43.69 200 VAL A N 1
ATOM 1570 C CA . VAL A 1 200 ? 0.650 87.940 43.518 1.00 38.30 200 VAL A CA 1
ATOM 1571 C C . VAL A 1 200 ? 1.104 86.702 44.289 1.00 43.61 200 VAL A C 1
ATOM 1572 O O . VAL A 1 200 ? 0.437 85.666 44.265 1.00 42.31 200 VAL A O 1
ATOM 1576 N N . ILE A 1 201 ? 2.259 86.776 44.958 1.00 41.70 201 ILE A N 1
ATOM 1577 C CA . ILE A 1 201 ? 2.900 85.589 45.513 1.00 42.36 201 ILE A CA 1
ATOM 1578 C C . ILE A 1 201 ? 2.581 85.341 46.993 1.00 43.58 201 ILE A C 1
ATOM 1579 O O . ILE A 1 201 ? 2.994 84.301 47.527 1.00 43.39 201 ILE A O 1
ATOM 1584 N N . ALA A 1 202 ? 1.894 86.262 47.684 1.00 44.23 202 ALA A N 1
ATOM 1585 C CA . ALA A 1 202 ? 1.466 86.004 49.064 1.00 43.20 202 ALA A CA 1
ATOM 1586 C C . ALA A 1 202 ? 0.036 86.491 49.270 1.00 43.56 202 ALA A C 1
ATOM 1587 O O . ALA A 1 202 ? -0.569 87.105 48.384 1.00 46.34 202 ALA A O 1
ATOM 1589 N N . ASP A 1 203 ? -0.526 86.191 50.444 1.00 44.78 203 ASP A N 1
ATOM 1590 C CA . ASP A 1 203 ? -1.799 86.778 50.870 1.00 46.08 203 ASP A CA 1
ATOM 1591 C C . ASP A 1 203 ? -1.494 87.681 52.059 1.00 46.45 203 ASP A C 1
ATOM 1592 O O . ASP A 1 203 ? -1.446 87.233 53.203 1.00 43.75 203 ASP A O 1
ATOM 1597 N N . THR A 1 204 ? -1.284 88.962 51.759 1.00 48.70 204 THR A N 1
ATOM 1598 C CA . THR A 1 204 ? -0.996 89.996 52.737 1.00 46.89 204 THR A CA 1
ATOM 1599 C C . THR A 1 204 ? -2.229 90.798 53.089 1.00 46.61 204 THR A C 1
ATOM 1600 O O . THR A 1 204 ? -2.133 91.711 53.899 1.00 48.01 204 THR A O 1
ATOM 1604 N N . GLY A 1 205 ? -3.378 90.491 52.476 1.00 48.19 205 GLY A N 1
ATOM 1605 C CA . GLY A 1 205 ? -4.533 91.355 52.510 1.00 45.49 205 GLY A CA 1
ATOM 1606 C C . GLY A 1 205 ? -4.549 92.408 51.419 1.00 50.79 205 GLY A C 1
ATOM 1607 O O . GLY A 1 205 ? -5.565 93.101 51.261 1.00 46.34 205 GLY A O 1
ATOM 1608 N N . TRP A 1 206 ? -3.461 92.546 50.650 1.00 46.62 206 TRP A N 1
ATOM 1609 C CA . TRP A 1 206 ? -3.410 93.476 49.518 1.00 47.34 206 TRP A CA 1
ATOM 1610 C C . TRP A 1 206 ? -3.615 92.638 48.257 1.00 50.74 206 TRP A C 1
ATOM 1611 O O . TRP A 1 206 ? -2.672 92.040 47.728 1.00 51.09 206 TRP A O 1
ATOM 1622 N N . ARG A 1 207 ? -4.859 92.578 47.789 1.00 49.31 207 ARG A N 1
ATOM 1623 C CA . ARG A 1 207 ? -5.291 91.533 46.874 1.00 48.10 207 ARG A CA 1
ATOM 1624 C C . ARG A 1 207 ? -5.701 92.088 45.523 1.00 52.99 207 ARG A C 1
ATOM 1625 O O . ARG A 1 207 ? -6.228 93.203 45.413 1.00 48.26 207 ARG A O 1
ATOM 1633 N N . LEU A 1 208 ? -5.448 91.278 44.498 1.00 51.76 208 LEU A N 1
ATOM 1634 C CA . LEU A 1 208 ? -6.014 91.465 43.170 1.00 50.84 208 LEU A CA 1
ATOM 1635 C C . LEU A 1 208 ? -7.306 90.667 43.115 1.00 53.49 208 LEU A C 1
ATOM 1636 O O . LEU A 1 208 ? -7.271 89.439 43.095 1.00 55.85 208 LEU A O 1
ATOM 1641 N N . GLY A 1 209 ? -8.445 91.343 43.103 1.00 52.90 209 GLY A N 1
ATOM 1642 C CA . GLY A 1 209 ? -9.663 90.613 42.818 1.00 54.02 209 GLY A CA 1
ATOM 1643 C C . GLY A 1 209 ? -10.736 90.658 43.881 1.00 69.81 209 GLY A C 1
ATOM 1644 O O . GLY A 1 209 ? -10.695 89.909 44.875 1.00 78.66 209 GLY A O 1
ATOM 1645 N N . GLY A 1 210 ? -11.695 91.567 43.680 1.00 69.60 210 GLY A N 1
ATOM 1646 C CA . GLY A 1 210 ? -12.961 91.532 44.380 1.00 75.73 210 GLY A CA 1
ATOM 1647 C C . GLY A 1 210 ? -14.105 91.657 43.387 1.00 86.18 210 GLY A C 1
ATOM 1648 O O . GLY A 1 210 ? -13.899 91.666 42.169 1.00 82.32 210 GLY A O 1
ATOM 1649 N N . SER A 1 211 ? -15.315 91.756 43.934 1.00 92.77 211 SER A N 1
ATOM 1650 C CA . SER A 1 211 ? -16.497 92.073 43.141 1.00 95.60 211 SER A CA 1
ATOM 1651 C C . SER A 1 211 ? -17.190 93.295 43.736 1.00 94.42 211 SER A C 1
ATOM 1652 O O . SER A 1 211 ? -17.473 93.334 44.939 1.00 92.95 211 SER A O 1
ATOM 1655 N N . SER A 1 212 ? -17.470 94.276 42.880 1.00 93.79 212 SER A N 1
ATOM 1656 C CA . SER A 1 212 ? -17.893 95.620 43.283 1.00 96.41 212 SER A CA 1
ATOM 1657 C C . SER A 1 212 ? -19.140 95.646 44.170 1.00 95.55 212 SER A C 1
ATOM 1658 O O . SER A 1 212 ? -19.206 96.400 45.142 1.00 94.24 212 SER A O 1
ATOM 1661 N N . ALA A 1 222 ? -22.642 102.358 46.357 1.00 96.55 222 ALA A N 1
ATOM 1662 C CA . ALA A 1 222 ? -21.752 102.739 45.276 1.00 102.71 222 ALA A CA 1
ATOM 1663 C C . ALA A 1 222 ? -20.650 103.578 45.855 1.00 104.77 222 ALA A C 1
ATOM 1664 O O . ALA A 1 222 ? -20.787 104.785 45.939 1.00 107.60 222 ALA A O 1
ATOM 1666 N N . PRO A 1 223 ? -19.570 102.943 46.300 1.00 102.81 223 PRO A N 1
ATOM 1667 C CA . PRO A 1 223 ? -18.547 103.783 46.894 1.00 102.44 223 PRO A CA 1
ATOM 1668 C C . PRO A 1 223 ? -17.826 104.684 45.921 1.00 101.17 223 PRO A C 1
ATOM 1669 O O . PRO A 1 223 ? -17.816 105.889 46.128 1.00 98.19 223 PRO A O 1
ATOM 1673 N N . ARG A 1 224 ? -17.295 104.100 44.858 1.00 97.05 224 ARG A N 1
ATOM 1674 C CA . ARG A 1 224 ? -16.596 104.814 43.799 1.00 91.92 224 ARG A CA 1
ATOM 1675 C C . ARG A 1 224 ? -16.342 103.837 42.688 1.00 87.05 224 ARG A C 1
ATOM 1676 O O . ARG A 1 224 ? -16.220 102.667 42.933 1.00 89.48 224 ARG A O 1
ATOM 1684 N N . MET A 1 225 ? -16.160 104.301 41.476 1.00 87.46 225 MET A N 1
ATOM 1685 C CA . MET A 1 225 ? -15.860 103.390 40.418 1.00 86.02 225 MET A CA 1
ATOM 1686 C C . MET A 1 225 ? -14.377 103.178 40.545 1.00 78.73 225 MET A C 1
ATOM 1687 O O . MET A 1 225 ? -13.633 104.097 40.376 1.00 78.26 225 MET A O 1
ATOM 1692 N N . VAL A 1 226 ? -13.943 101.979 40.872 1.00 67.39 226 VAL A N 1
ATOM 1693 C CA . VAL A 1 226 ? -12.517 101.702 41.010 1.00 60.88 226 VAL A CA 1
ATOM 1694 C C . VAL A 1 226 ? -12.255 100.352 40.339 1.00 57.36 226 VAL A C 1
ATOM 1695 O O . VAL A 1 226 ? -13.114 99.464 40.413 1.00 57.65 226 VAL A O 1
ATOM 1699 N N . PRO A 1 227 ? -11.129 100.148 39.641 1.00 52.75 227 PRO A N 1
ATOM 1700 C CA . PRO A 1 227 ? -10.993 98.898 38.868 1.00 55.66 227 PRO A CA 1
ATOM 1701 C C . PRO A 1 227 ? -10.882 97.648 39.728 1.00 56.90 227 PRO A C 1
ATOM 1702 O O . PRO A 1 227 ? -11.426 96.612 39.346 1.00 52.77 227 PRO A O 1
ATOM 1706 N N . ASN A 1 228 ? -10.212 97.710 40.884 1.00 59.67 228 ASN A N 1
ATOM 1707 C CA . ASN A 1 228 ? -9.941 96.531 41.710 1.00 55.82 228 ASN A CA 1
ATOM 1708 C C . ASN A 1 228 ? -10.616 96.716 43.067 1.00 54.25 228 ASN A C 1
ATOM 1709 O O . ASN A 1 228 ? -9.994 97.207 44.022 1.00 50.48 228 ASN A O 1
ATOM 1714 N N . PRO A 1 229 ? -11.871 96.281 43.210 1.00 58.71 229 PRO A N 1
ATOM 1715 C CA . PRO A 1 229 ? -12.624 96.543 44.456 1.00 58.66 229 PRO A CA 1
ATOM 1716 C C . PRO A 1 229 ? -11.999 95.967 45.729 1.00 57.62 229 PRO A C 1
ATOM 1717 O O . PRO A 1 229 ? -12.364 96.414 46.827 1.00 58.19 229 PRO A O 1
ATOM 1721 N N . ALA A 1 230 ? -11.083 94.999 45.629 1.00 51.35 230 ALA A N 1
ATOM 1722 C CA . ALA A 1 230 ? -10.402 94.513 46.822 1.00 52.95 230 ALA A CA 1
ATOM 1723 C C . ALA A 1 230 ? -9.440 95.540 47.374 1.00 54.58 230 ALA A C 1
ATOM 1724 O O . ALA A 1 230 ? -8.993 95.399 48.516 1.00 51.25 230 ALA A O 1
ATOM 1726 N N . GLN A 1 231 ? -9.119 96.568 46.583 1.00 55.30 231 GLN A N 1
ATOM 1727 C CA . GLN A 1 231 ? -8.337 97.723 47.016 1.00 53.20 231 GLN A CA 1
ATOM 1728 C C . GLN A 1 231 ? -9.217 98.952 46.807 1.00 54.72 231 GLN A C 1
ATOM 1729 O O . GLN A 1 231 ? -9.073 99.686 45.814 1.00 51.69 231 GLN A O 1
ATOM 1735 N N . PRO A 1 232 ? -10.147 99.203 47.723 1.00 54.98 232 PRO A N 1
ATOM 1736 C CA . PRO A 1 232 ? -11.137 100.259 47.495 1.00 53.43 232 PRO A CA 1
ATOM 1737 C C . PRO A 1 232 ? -10.482 101.626 47.418 1.00 55.52 232 PRO A C 1
ATOM 1738 O O . PRO A 1 232 ? -9.571 101.949 48.184 1.00 52.19 232 PRO A O 1
ATOM 1742 N N . GLY A 1 233 ? -10.946 102.425 46.466 1.00 52.70 233 GLY A N 1
ATOM 1743 C CA . GLY A 1 233 ? -10.422 103.766 46.327 1.00 54.82 233 GLY A CA 1
ATOM 1744 C C . GLY A 1 233 ? -9.097 103.883 45.608 1.00 56.41 233 GLY A C 1
ATOM 1745 O O . GLY A 1 233 ? -8.555 104.990 45.545 1.00 53.66 233 GLY A O 1
ATOM 1746 N N . ILE A 1 234 ? -8.560 102.792 45.053 1.00 50.10 234 ILE A N 1
ATOM 1747 C CA . ILE A 1 234 ? -7.266 102.810 44.372 1.00 50.16 234 ILE A CA 1
ATOM 1748 C C . ILE A 1 234 ? -7.508 102.859 42.866 1.00 52.96 234 ILE A C 1
ATOM 1749 O O . ILE A 1 234 ? -8.144 101.959 42.306 1.00 51.13 234 ILE A O 1
ATOM 1754 N N . ASP A 1 235 ? -7.020 103.909 42.201 1.00 49.29 235 ASP A N 1
ATOM 1755 C CA . ASP A 1 235 ? -7.251 104.034 40.765 1.00 51.16 235 ASP A CA 1
ATOM 1756 C C . ASP A 1 235 ? -6.205 103.304 39.944 1.00 47.59 235 ASP A C 1
ATOM 1757 O O . ASP A 1 235 ? -6.511 102.836 38.848 1.00 49.43 235 ASP A O 1
ATOM 1762 N N . VAL A 1 236 ? -4.966 103.238 40.425 1.00 47.71 236 VAL A N 1
ATOM 1763 C CA . VAL A 1 236 ? -3.858 102.681 39.658 1.00 50.20 236 VAL A CA 1
ATOM 1764 C C . VAL A 1 236 ? -3.165 101.620 40.506 1.00 50.29 236 VAL A C 1
ATOM 1765 O O . VAL A 1 236 ? -2.542 101.944 41.525 1.00 48.92 236 VAL A O 1
ATOM 1769 N N . LEU A 1 237 ? -3.247 100.368 40.074 1.00 48.30 237 LEU A N 1
ATOM 1770 C CA . LEU A 1 237 ? -2.473 99.308 40.706 1.00 48.00 237 LEU A CA 1
ATOM 1771 C C . LEU A 1 237 ? -0.995 99.544 40.430 1.00 49.15 237 LEU A C 1
ATOM 1772 O O . LEU A 1 237 ? -0.628 100.178 39.434 1.00 48.44 237 LEU A O 1
ATOM 1777 N N . THR A 1 238 ? -0.139 99.055 41.323 1.00 45.38 238 THR A N 1
ATOM 1778 C CA . THR A 1 238 ? 1.297 99.153 41.094 1.00 47.25 238 THR A CA 1
ATOM 1779 C C . THR A 1 238 ? 1.960 97.773 41.136 1.00 46.02 238 THR A C 1
ATOM 1780 O O . THR A 1 238 ? 1.436 96.818 41.716 1.00 42.48 238 THR A O 1
ATOM 1784 N N . MET A 1 239 ? 3.135 97.688 40.504 1.00 45.42 239 MET A N 1
ATOM 1785 C CA . MET A 1 239 ? 3.984 96.505 40.544 1.00 43.53 239 MET A CA 1
ATOM 1786 C C . MET A 1 239 ? 5.422 96.961 40.740 1.00 46.36 239 MET A C 1
ATOM 1787 O O . MET A 1 239 ? 5.837 97.995 40.200 1.00 47.54 239 MET A O 1
ATOM 1792 N N . HIS A 1 240 ? 6.141 96.235 41.582 1.00 42.72 240 HIS A N 1
ATOM 1793 C CA . HIS A 1 240 ? 7.561 96.418 41.853 1.00 43.03 240 HIS A CA 1
ATOM 1794 C C . HIS A 1 240 ? 8.263 95.110 41.542 1.00 46.32 240 HIS A C 1
ATOM 1795 O O . HIS A 1 240 ? 7.740 94.038 41.852 1.00 45.04 240 HIS A O 1
ATOM 1802 N N . GLY A 1 241 ? 9.464 95.179 40.998 1.00 43.81 241 GLY A N 1
ATOM 1803 C CA . GLY A 1 241 ? 10.115 93.913 40.756 1.00 43.68 241 GLY A CA 1
ATOM 1804 C C . GLY A 1 241 ? 11.593 94.034 40.514 1.00 46.56 241 GLY A C 1
ATOM 1805 O O . GLY A 1 241 ? 12.065 94.999 39.895 1.00 46.18 241 GLY A O 1
ATOM 1806 N N . TYR A 1 242 ? 12.321 93.055 41.024 1.00 42.46 242 TYR A N 1
ATOM 1807 C CA . TYR A 1 242 ? 13.769 92.997 40.969 1.00 44.61 242 TYR A CA 1
ATOM 1808 C C . TYR A 1 242 ? 14.194 91.578 40.633 1.00 45.12 242 TYR A C 1
ATOM 1809 O O . TYR A 1 242 ? 13.432 90.630 40.852 1.00 46.77 242 TYR A O 1
ATOM 1818 N N . PRO A 1 243 ? 15.411 91.397 40.116 1.00 46.06 243 PRO A N 1
ATOM 1819 C CA . PRO A 1 243 ? 15.869 90.055 39.695 1.00 45.04 243 PRO A CA 1
ATOM 1820 C C . PRO A 1 243 ? 16.472 89.166 40.782 1.00 47.22 243 PRO A C 1
ATOM 1821 O O . PRO A 1 243 ? 16.831 88.025 40.475 1.00 47.48 243 PRO A O 1
ATOM 1825 N N . VAL A 1 244 ? 16.575 89.622 42.028 1.00 45.65 244 VAL A N 1
ATOM 1826 C CA . VAL A 1 244 ? 17.209 88.864 43.117 1.00 44.76 244 VAL A CA 1
ATOM 1827 C C . VAL A 1 244 ? 16.553 87.491 43.206 1.00 47.26 244 VAL A C 1
ATOM 1828 O O . VAL A 1 244 ? 15.327 87.392 43.371 1.00 48.25 244 VAL A O 1
ATOM 1832 N N . PRO A 1 245 ? 17.306 86.408 43.039 1.00 48.01 245 PRO A N 1
ATOM 1833 C CA . PRO A 1 245 ? 16.655 85.088 42.974 1.00 48.54 245 PRO A CA 1
ATOM 1834 C C . PRO A 1 245 ? 15.786 84.756 44.184 1.00 47.74 245 PRO A C 1
ATOM 1835 O O . PRO A 1 245 ? 14.666 84.266 44.001 1.00 46.53 245 PRO A O 1
ATOM 1839 N N . ASN A 1 246 ? 16.211 85.025 45.412 1.00 47.85 246 ASN A N 1
ATOM 1840 C CA . ASN A 1 246 ? 15.364 84.532 46.501 1.00 51.94 246 ASN A CA 1
ATOM 1841 C C . ASN A 1 246 ? 14.262 85.516 46.912 1.00 47.54 246 ASN A C 1
ATOM 1842 O O . ASN A 1 246 ? 13.592 85.277 47.920 1.00 45.89 246 ASN A O 1
ATOM 1847 N N . TRP A 1 247 ? 14.015 86.575 46.137 1.00 44.33 247 TRP A N 1
ATOM 1848 C CA . TRP A 1 247 ? 12.839 87.409 46.361 1.00 41.80 247 TRP A CA 1
ATOM 1849 C C . TRP A 1 247 ? 11.589 86.875 45.665 1.00 44.18 247 TRP A C 1
ATOM 1850 O O . TRP A 1 247 ? 10.568 87.565 45.644 1.00 44.39 247 TRP A O 1
ATOM 1861 N N . HIS A 1 248 ? 11.641 85.675 45.098 1.00 44.49 248 HIS A N 1
ATOM 1862 C CA . HIS A 1 248 ? 10.531 85.133 44.326 1.00 46.19 248 HIS A CA 1
ATOM 1863 C C . HIS A 1 248 ? 10.322 83.671 44.695 1.00 48.82 248 HIS A C 1
ATOM 1864 O O . HIS A 1 248 ? 11.268 82.998 45.120 1.00 47.81 248 HIS A O 1
ATOM 1871 N N . PRO A 1 249 ? 9.104 83.146 44.524 1.00 46.47 249 PRO A N 1
ATOM 1872 C CA . PRO A 1 249 ? 8.840 81.761 44.929 1.00 47.47 249 PRO A CA 1
ATOM 1873 C C . PRO A 1 249 ? 9.427 80.716 43.985 1.00 52.51 249 PRO A C 1
ATOM 1874 O O . PRO A 1 249 ? 9.417 79.530 44.338 1.00 50.28 249 PRO A O 1
ATOM 1878 N N . VAL A 1 250 ? 9.891 81.105 42.797 1.00 51.60 250 VAL A N 1
ATOM 1879 C CA . VAL A 1 250 ? 10.670 80.246 41.910 1.00 47.32 250 VAL A CA 1
ATOM 1880 C C . VAL A 1 250 ? 12.042 80.882 41.757 1.00 45.50 250 VAL A C 1
ATOM 1881 O O . VAL A 1 250 ? 12.144 82.062 41.417 1.00 45.43 250 VAL A O 1
ATOM 1885 N N . GLN A 1 251 ? 13.086 80.106 41.983 1.00 43.63 251 GLN A N 1
ATOM 1886 C CA . GLN A 1 251 ? 14.447 80.634 42.057 1.00 47.88 251 GLN A CA 1
ATOM 1887 C C . GLN A 1 251 ? 15.067 80.677 40.658 1.00 52.72 251 GLN A C 1
ATOM 1888 O O . GLN A 1 251 ? 15.497 79.650 40.124 1.00 49.81 251 GLN A O 1
ATOM 1894 N N . GLY A 1 252 ? 15.113 81.865 40.051 1.00 47.30 252 GLY A N 1
ATOM 1895 C CA . GLY A 1 252 ? 15.844 82.043 38.814 1.00 45.49 252 GLY A CA 1
ATOM 1896 C C . GLY A 1 252 ? 17.336 82.178 39.057 1.00 44.49 252 GLY A C 1
ATOM 1897 O O . GLY A 1 252 ? 17.823 82.105 40.181 1.00 48.30 252 GLY A O 1
ATOM 1898 N N . SER A 1 253 ? 18.077 82.411 37.976 1.00 48.02 253 SER A N 1
ATOM 1899 C CA . SER A 1 253 ? 19.534 82.457 38.041 1.00 48.61 253 SER A CA 1
ATOM 1900 C C . SER A 1 253 ? 20.127 83.832 37.768 1.00 49.06 253 SER A C 1
ATOM 1901 O O . SER A 1 253 ? 21.356 83.963 37.749 1.00 50.35 253 SER A O 1
ATOM 1904 N N . GLY A 1 254 ? 19.300 84.861 37.603 1.00 47.84 254 GLY A N 1
ATOM 1905 C CA . GLY A 1 254 ? 19.823 86.215 37.543 1.00 50.28 254 GLY A CA 1
ATOM 1906 C C . GLY A 1 254 ? 19.596 86.956 36.241 1.00 45.66 254 GLY A C 1
ATOM 1907 O O . GLY A 1 254 ? 18.682 86.635 35.477 1.00 50.42 254 GLY A O 1
ATOM 1908 N N . LEU A 1 255 ? 20.438 87.956 35.985 1.00 48.37 255 LEU A N 1
ATOM 1909 C CA . LEU A 1 255 ? 20.158 88.927 34.931 1.00 47.82 255 LEU A CA 1
ATOM 1910 C C . LEU A 1 255 ? 20.065 88.265 33.557 1.00 48.76 255 LEU A C 1
ATOM 1911 O O . LEU A 1 255 ? 19.211 88.631 32.740 1.00 48.07 255 LEU A O 1
ATOM 1916 N N . ALA A 1 256 ? 20.915 87.271 33.295 1.00 50.09 256 ALA A N 1
ATOM 1917 C CA . ALA A 1 256 ? 20.928 86.601 31.991 1.00 53.72 256 ALA A CA 1
ATOM 1918 C C . ALA A 1 256 ? 19.892 85.487 31.867 1.00 54.70 256 ALA A C 1
ATOM 1919 O O . ALA A 1 256 ? 19.711 84.960 30.762 1.00 49.16 256 ALA A O 1
ATOM 1921 N N . ASP A 1 257 ? 19.214 85.108 32.961 1.00 49.83 257 ASP A N 1
ATOM 1922 C CA . ASP A 1 257 ? 18.293 83.971 32.924 1.00 48.26 257 ASP A CA 1
ATOM 1923 C C . ASP A 1 257 ? 16.951 84.382 32.332 1.00 46.63 257 ASP A C 1
ATOM 1924 O O . ASP A 1 257 ? 16.317 85.308 32.847 1.00 46.73 257 ASP A O 1
ATOM 1929 N N . PRO A 1 258 ? 16.484 83.726 31.272 1.00 50.14 258 PRO A N 1
ATOM 1930 C CA . PRO A 1 258 ? 15.105 83.966 30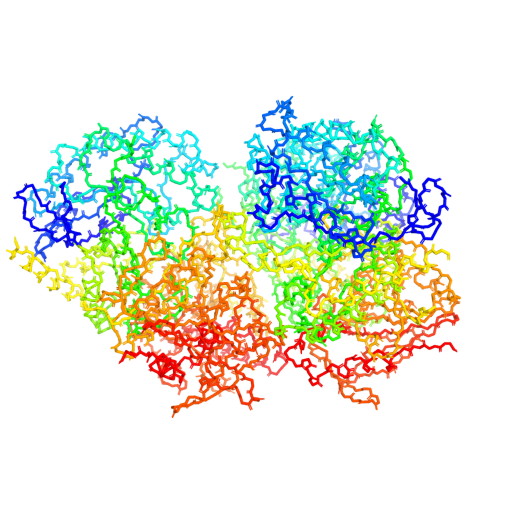.795 1.00 46.39 258 PRO A CA 1
ATOM 1931 C C . PRO A 1 258 ? 14.007 83.765 31.858 1.00 45.09 258 PRO A C 1
ATOM 1932 O O . PRO A 1 258 ? 12.974 84.450 31.793 1.00 41.34 258 PRO A O 1
ATOM 1936 N N . LEU A 1 259 ? 14.158 82.814 32.794 1.00 45.67 259 LEU A N 1
ATOM 1937 C CA . LEU A 1 259 ? 13.188 82.704 33.896 1.00 47.99 259 LEU A CA 1
ATOM 1938 C C . LEU A 1 259 ? 13.134 83.997 34.706 1.00 43.93 259 LEU A C 1
ATOM 1939 O O . LEU A 1 259 ? 12.069 84.604 34.859 1.00 45.00 259 LEU A O 1
ATOM 1944 N N . THR A 1 260 ? 14.279 84.426 35.240 1.00 44.23 260 THR A N 1
ATOM 1945 C CA . THR A 1 260 ? 14.335 85.681 35.980 1.00 43.33 260 THR A CA 1
ATOM 1946 C C . THR A 1 260 ? 13.731 86.827 35.166 1.00 48.32 260 THR A C 1
ATOM 1947 O O . THR A 1 260 ? 12.900 87.591 35.676 1.00 41.30 260 THR A O 1
ATOM 1951 N N . ARG A 1 261 ? 14.119 86.938 33.884 1.00 43.64 261 ARG A N 1
ATOM 1952 C CA . ARG A 1 261 ? 13.586 88.005 33.028 1.00 47.42 261 ARG A CA 1
ATOM 1953 C C . ARG A 1 261 ? 12.083 87.893 32.833 1.00 46.11 261 ARG A C 1
ATOM 1954 O O . ARG A 1 261 ? 11.430 88.904 32.581 1.00 47.88 261 ARG A O 1
ATOM 1962 N N . SER A 1 262 ? 11.506 86.704 32.957 1.00 42.91 262 SER A N 1
ATOM 1963 C CA . SER A 1 262 ? 10.065 86.653 32.763 1.00 44.60 262 SER A CA 1
ATOM 1964 C C . SER A 1 262 ? 9.266 87.050 34.010 1.00 47.10 262 SER A C 1
ATOM 1965 O O . SER A 1 262 ? 8.039 87.176 33.923 1.00 47.58 262 SER A O 1
ATOM 1968 N N . LEU A 1 263 ? 9.911 87.251 35.160 1.00 44.20 263 LEU A N 1
ATOM 1969 C CA . LEU A 1 263 ? 9.157 87.443 36.401 1.00 46.37 263 LEU A CA 1
ATOM 1970 C C . LEU A 1 263 ? 8.368 88.750 36.386 1.00 46.43 263 LEU A C 1
ATOM 1971 O O . LEU A 1 263 ? 7.143 88.762 36.570 1.00 44.63 263 LEU A O 1
ATOM 1976 N N . LEU A 1 264 ? 9.057 89.867 36.183 1.00 43.35 264 LEU A N 1
ATOM 1977 C CA . LEU A 1 264 ? 8.371 91.159 36.247 1.00 46.76 264 LEU A CA 1
ATOM 1978 C C . LEU A 1 264 ? 7.268 91.275 35.190 1.00 47.36 264 LEU A C 1
ATOM 1979 O O . LEU A 1 264 ? 6.130 91.625 35.556 1.00 46.77 264 LEU A O 1
ATOM 1984 N N . PRO A 1 265 ? 7.482 90.918 33.915 1.00 46.99 265 PRO A N 1
ATOM 1985 C CA . PRO A 1 265 ? 6.345 90.941 32.971 1.00 49.71 265 PRO A CA 1
ATOM 1986 C C . PRO A 1 265 ? 5.198 90.051 33.396 1.00 46.51 265 PRO A C 1
ATOM 1987 O O . PRO A 1 265 ? 4.031 90.403 33.178 1.00 47.34 265 PRO A O 1
ATOM 1991 N N . PHE A 1 266 ? 5.497 88.898 33.996 1.00 44.81 266 PHE A N 1
ATOM 1992 C CA . PHE A 1 266 ? 4.432 88.034 34.492 1.00 44.49 266 PHE A CA 1
ATOM 1993 C C . PHE A 1 266 ? 3.630 88.721 35.591 1.00 44.84 266 PHE A C 1
ATOM 1994 O O . PHE A 1 266 ? 2.392 88.682 35.584 1.00 45.94 266 PHE A O 1
ATOM 2002 N N . TYR A 1 267 ? 4.320 89.340 36.559 1.00 44.03 267 TYR A N 1
ATOM 2003 C CA . TYR A 1 267 ? 3.619 90.075 37.620 1.00 46.14 267 TYR A CA 1
ATOM 2004 C C . TYR A 1 267 ? 2.768 91.200 37.043 1.00 48.64 267 TYR A C 1
ATOM 2005 O O . TYR A 1 267 ? 1.633 91.426 37.491 1.00 46.73 267 TYR A O 1
ATOM 2014 N N . VAL A 1 268 ? 3.315 91.934 36.064 1.00 46.16 268 VAL A N 1
ATOM 2015 C CA . VAL A 1 268 ? 2.564 93.016 35.431 1.00 48.06 268 VAL A CA 1
ATOM 2016 C C . VAL A 1 268 ? 1.329 92.460 34.734 1.00 47.20 268 VAL A C 1
ATOM 2017 O O . VAL A 1 268 ? 0.229 93.014 34.858 1.00 49.33 268 VAL A O 1
ATOM 2021 N N . LYS A 1 269 ? 1.481 91.330 34.034 1.00 47.03 269 LYS A N 1
ATOM 2022 C CA . LYS A 1 269 ? 0.347 90.688 33.371 1.00 46.12 269 LYS A CA 1
ATOM 2023 C C . LYS A 1 269 ? -0.765 90.356 34.362 1.00 48.18 269 LYS A C 1
ATOM 2024 O O . LYS A 1 269 ? -1.947 90.586 34.085 1.00 47.39 269 LYS A O 1
ATOM 2030 N N . CYS A 1 270 ? -0.416 89.756 35.505 1.00 44.89 270 CYS A N 1
ATOM 2031 C CA . CYS A 1 270 ? -1.437 89.489 36.515 1.00 44.07 270 CYS A CA 1
ATOM 2032 C C . CYS A 1 270 ? -2.122 90.763 36.975 1.00 45.99 270 CYS A C 1
ATOM 2033 O O . CYS A 1 270 ? -3.355 90.842 37.000 1.00 45.67 270 CYS A O 1
ATOM 2036 N N . ALA A 1 271 ? -1.339 91.739 37.405 1.00 45.32 271 ALA A N 1
ATOM 2037 C CA . ALA A 1 271 ? -1.927 92.999 37.847 1.00 49.28 271 ALA A CA 1
ATOM 2038 C C . ALA A 1 271 ? -2.822 93.592 36.762 1.00 46.72 271 ALA A C 1
ATOM 2039 O O . ALA A 1 271 ? -3.988 93.920 37.014 1.00 48.09 271 ALA A O 1
ATOM 2041 N N . ARG A 1 272 ? -2.299 93.685 35.532 1.00 45.91 272 ARG A N 1
ATOM 2042 C CA . ARG A 1 272 ? -3.038 94.298 34.424 1.00 49.69 272 ARG A CA 1
ATOM 2043 C C . ARG A 1 272 ? -4.436 93.717 34.244 1.00 50.03 272 ARG A C 1
ATOM 2044 O O . ARG A 1 272 ? -5.366 94.438 33.866 1.00 50.79 272 ARG A O 1
ATOM 2052 N N . ALA A 1 273 ? -4.602 92.421 34.504 1.00 49.47 273 ALA A N 1
ATOM 2053 C CA . ALA A 1 273 ? -5.909 91.779 34.428 1.00 47.62 273 ALA A CA 1
ATOM 2054 C C . ALA A 1 273 ? -6.923 92.367 35.410 1.00 49.93 273 ALA A C 1
ATOM 2055 O O . ALA A 1 273 ? -8.122 92.090 35.277 1.00 49.74 273 ALA A O 1
ATOM 2057 N N . PHE A 1 274 ? -6.486 93.158 36.387 1.00 44.23 274 PHE A N 1
ATOM 2058 C CA . PHE A 1 274 ? -7.396 93.684 37.397 1.00 48.98 274 PHE A CA 1
ATOM 2059 C C . PHE A 1 274 ? -7.541 95.201 37.367 1.00 52.66 274 PHE A C 1
ATOM 2060 O O . PHE A 1 274 ? -8.450 95.729 38.017 1.00 55.88 274 PHE A O 1
ATOM 2068 N N . GLY A 1 275 ? -6.709 95.909 36.608 1.00 49.41 275 GLY A N 1
ATOM 2069 C CA . GLY A 1 275 ? -6.789 97.342 36.510 1.00 47.81 275 GLY A CA 1
ATOM 2070 C C . GLY A 1 275 ? -5.527 97.875 35.873 1.00 49.86 275 GLY A C 1
ATOM 2071 O O . GLY A 1 275 ? -4.591 97.127 35.575 1.00 48.31 275 GLY A O 1
ATOM 2072 N N . PRO A 1 276 ? -5.465 99.181 35.658 1.00 48.27 276 PRO A N 1
ATOM 2073 C CA . PRO A 1 276 ? -4.241 99.763 35.098 1.00 50.84 276 PRO A CA 1
ATOM 2074 C C . PRO A 1 276 ? -3.096 99.594 36.085 1.00 48.57 276 PRO A C 1
ATOM 2075 O O . PRO A 1 276 ? -3.298 99.567 37.308 1.00 43.61 276 PRO A O 1
ATOM 2079 N N . VAL A 1 277 ? -1.884 99.435 35.553 1.00 43.40 277 VAL A N 1
ATOM 2080 C CA . VAL A 1 277 ? -0.755 99.070 36.399 1.00 47.10 277 VAL A CA 1
ATOM 2081 C C . VAL A 1 277 ? 0.471 99.882 36.014 1.00 46.87 277 VAL A C 1
ATOM 2082 O O . VAL A 1 277 ? 0.856 99.926 34.843 1.00 49.05 277 VAL A O 1
ATOM 2086 N N . LEU A 1 278 ? 1.067 100.533 37.019 1.00 47.90 278 LEU A N 1
ATOM 2087 C CA . LEU A 1 278 ? 2.300 101.294 36.912 1.00 45.10 278 LEU A CA 1
ATOM 2088 C C . LEU A 1 278 ? 3.465 100.442 37.397 1.00 47.59 278 LEU A C 1
ATOM 2089 O O . LEU A 1 278 ? 3.422 99.908 38.513 1.00 43.75 278 LEU A O 1
ATOM 2094 N N . LEU A 1 279 ? 4.515 100.335 36.581 1.00 47.48 279 LEU A N 1
ATOM 2095 C CA . LEU A 1 279 ? 5.752 99.710 37.047 1.00 43.35 279 LEU A CA 1
ATOM 2096 C C . LEU A 1 279 ? 6.445 100.729 37.935 1.00 44.54 279 LEU A C 1
ATOM 2097 O O . LEU A 1 279 ? 7.352 101.454 37.515 1.00 47.21 279 LEU A O 1
ATOM 2102 N N . GLN A 1 280 ? 5.993 100.786 39.193 1.00 43.65 280 GLN A N 1
ATOM 2103 C CA . GLN A 1 280 ? 6.357 101.879 40.091 1.00 42.81 280 GLN A CA 1
ATOM 2104 C C . GLN A 1 280 ? 7.778 101.770 40.621 1.00 46.41 280 GLN A C 1
ATOM 2105 O O . GLN A 1 280 ? 8.337 102.773 41.097 1.00 42.47 280 GLN A O 1
ATOM 2111 N N . GLU A 1 281 ? 8.366 100.578 40.544 1.00 45.22 281 GLU A N 1
ATOM 2112 C CA . GLU A 1 281 ? 9.730 100.317 40.986 1.00 46.02 281 GLU A CA 1
ATOM 2113 C C . GLU A 1 281 ? 10.259 99.177 40.138 1.00 47.47 281 GLU A C 1
ATOM 2114 O O . GLU A 1 281 ? 9.641 98.108 40.096 1.00 46.38 281 GLU A O 1
ATOM 2120 N N . PHE A 1 282 ? 11.411 99.383 39.513 1.00 41.14 282 PHE A N 1
ATOM 2121 C CA . PHE A 1 282 ? 12.134 98.273 38.935 1.00 43.68 282 PHE A CA 1
ATOM 2122 C C . PHE A 1 282 ? 13.610 98.603 39.036 1.00 43.46 282 PHE A C 1
ATOM 2123 O O . PHE A 1 282 ? 13.991 99.775 39.042 1.00 40.60 282 PHE A O 1
ATOM 2131 N N . GLY A 1 283 ? 14.439 97.575 39.136 1.00 43.64 283 GLY A N 1
ATOM 2132 C CA . GLY A 1 283 ? 15.862 97.819 39.287 1.00 47.09 283 GLY A CA 1
ATOM 2133 C C . GLY A 1 283 ? 16.642 96.565 38.995 1.00 44.57 283 GLY A C 1
ATOM 2134 O O . GLY A 1 283 ? 16.076 95.473 38.918 1.00 45.74 283 GLY A O 1
ATOM 2135 N N . THR A 1 284 ? 17.947 96.736 38.799 1.00 45.04 284 THR A N 1
ATOM 2136 C CA . THR A 1 284 ? 18.791 95.563 38.613 1.00 45.27 284 THR A CA 1
ATOM 2137 C C . THR A 1 284 ? 19.474 95.114 39.889 1.00 42.23 284 THR A C 1
ATOM 2138 O O . THR A 1 284 ? 19.936 93.972 39.941 1.00 42.29 284 THR A O 1
ATOM 2142 N N . ILE A 1 285 ? 19.553 95.987 40.905 1.00 46.35 285 ILE A N 1
ATOM 2143 C CA . ILE A 1 285 ? 20.197 95.703 42.189 1.00 43.50 285 ILE A CA 1
ATOM 2144 C C . ILE A 1 285 ? 21.709 95.654 42.008 1.00 42.72 285 ILE A C 1
ATOM 2145 O O . ILE A 1 285 ? 22.449 96.426 42.625 1.00 43.41 285 ILE A O 1
ATOM 2150 N N . LEU A 1 286 ? 22.194 94.722 41.203 1.00 43.29 286 LEU A N 1
ATOM 2151 C CA . LEU A 1 286 ? 23.596 94.775 40.817 1.00 44.12 286 LEU A CA 1
ATOM 2152 C C . LEU A 1 286 ? 23.750 95.911 39.821 1.00 47.33 286 LEU A C 1
ATOM 2153 O O . LEU A 1 286 ? 23.005 95.975 38.831 1.00 46.40 286 LEU A O 1
ATOM 2158 N N . THR A 1 287 ? 24.660 96.851 40.110 1.00 43.82 287 THR A N 1
ATOM 2159 C CA . THR A 1 287 ? 24.876 97.950 39.171 1.00 48.52 287 THR A CA 1
ATOM 2160 C C . THR A 1 287 ? 26.357 98.281 38.993 1.00 48.42 287 THR A C 1
ATOM 2161 O O . THR A 1 287 ? 26.680 99.367 38.497 1.00 51.78 287 THR A O 1
ATOM 2165 N N . SER A 1 288 ? 27.264 97.386 39.375 1.00 49.30 288 SER A N 1
ATOM 2166 C CA . SER A 1 288 ? 28.688 97.671 39.275 1.00 50.94 288 SER A CA 1
ATOM 2167 C C . SER A 1 288 ? 29.154 97.597 37.818 1.00 54.76 288 SER A C 1
ATOM 2168 O O . SER A 1 288 ? 28.416 97.190 36.917 1.00 49.37 288 SER A O 1
ATOM 2171 N N . ARG A 1 289 ? 30.392 98.047 37.596 1.00 56.12 289 ARG A N 1
ATOM 2172 C CA . ARG A 1 289 ? 30.982 98.011 36.264 1.00 59.07 289 ARG A CA 1
ATOM 2173 C C . ARG A 1 289 ? 31.015 96.585 35.731 1.00 58.34 289 ARG A C 1
ATOM 2174 O O . ARG A 1 289 ? 30.663 96.339 34.573 1.00 59.26 289 ARG A O 1
ATOM 2182 N N . ALA A 1 290 ? 31.376 95.622 36.585 1.00 57.59 290 ALA A N 1
ATOM 2183 C CA . ALA A 1 290 ? 31.424 94.229 36.153 1.00 60.85 290 ALA A CA 1
ATOM 2184 C C . ALA A 1 290 ? 30.062 93.728 35.690 1.00 53.34 290 ALA A C 1
ATOM 2185 O O . ALA A 1 290 ? 29.986 92.867 34.813 1.00 54.47 290 ALA A O 1
ATOM 2187 N N . ALA A 1 291 ? 28.977 94.273 36.236 1.00 55.06 291 ALA A N 1
ATOM 2188 C CA . ALA A 1 291 ? 27.643 93.821 35.862 1.00 52.87 291 ALA A CA 1
ATOM 2189 C C . ALA A 1 291 ? 27.121 94.461 34.587 1.00 48.98 291 ALA A C 1
ATOM 2190 O O . ALA A 1 291 ? 26.070 94.028 34.097 1.00 47.19 291 ALA A O 1
ATOM 2192 N N . ALA A 1 292 ? 27.813 95.474 34.053 1.00 48.95 292 ALA A N 1
ATOM 2193 C CA . ALA A 1 292 ? 27.270 96.290 32.961 1.00 48.24 292 ALA A CA 1
ATOM 2194 C C . ALA A 1 292 ? 26.796 95.485 31.753 1.00 48.89 292 ALA A C 1
ATOM 2195 O O . ALA A 1 292 ? 25.663 95.715 31.297 1.00 47.31 292 ALA A O 1
ATOM 2197 N N . PRO A 1 293 ? 27.561 94.531 31.203 1.00 51.16 293 PRO A N 1
ATOM 2198 C CA . PRO A 1 293 ? 27.014 93.773 30.058 1.00 50.43 293 PRO A CA 1
ATOM 2199 C C . PRO A 1 293 ? 25.698 93.094 30.390 1.00 53.15 293 PRO A C 1
ATOM 2200 O O . PRO A 1 293 ? 24.789 93.060 29.546 1.00 47.38 293 PRO A O 1
ATOM 2204 N N . HIS A 1 294 ? 25.554 92.597 31.633 1.00 48.51 294 HIS A N 1
ATOM 2205 C CA . HIS A 1 294 ? 24.377 91.805 31.986 1.00 47.11 294 HIS A CA 1
ATOM 2206 C C . HIS A 1 294 ? 23.177 92.674 32.345 1.00 47.00 294 HIS A C 1
ATOM 2207 O O . HIS A 1 294 ? 22.042 92.338 31.981 1.00 45.79 294 HIS A O 1
ATOM 2214 N N . THR A 1 295 ? 23.396 93.787 33.058 1.00 44.38 295 THR A N 1
ATOM 2215 C CA . THR A 1 295 ? 22.270 94.653 33.382 1.00 43.89 295 THR A CA 1
ATOM 2216 C C . THR A 1 295 ? 21.696 95.282 32.120 1.00 45.24 295 THR A C 1
ATOM 2217 O O . THR A 1 295 ? 20.475 95.456 31.991 1.00 43.40 295 THR A O 1
ATOM 2221 N N . ASP A 1 296 ? 22.563 95.584 31.157 1.00 45.96 296 ASP A N 1
ATOM 2222 C CA . ASP A 1 296 ? 22.113 96.163 29.892 1.00 48.23 296 ASP A CA 1
ATOM 2223 C C . ASP A 1 296 ? 21.215 95.187 29.126 1.00 45.78 296 ASP A C 1
ATOM 2224 O O . ASP A 1 296 ? 20.117 95.549 28.676 1.00 46.19 296 ASP A O 1
ATOM 2229 N N . ALA A 1 297 ? 21.645 93.928 29.011 1.00 44.35 297 ALA A N 1
ATOM 2230 C CA . ALA A 1 297 ? 20.821 92.932 28.321 1.00 46.57 297 ALA A CA 1
ATOM 2231 C C . ALA A 1 297 ? 19.529 92.658 29.084 1.00 47.96 297 ALA A C 1
ATOM 2232 O O . ALA A 1 297 ? 18.464 92.482 28.471 1.00 43.71 297 ALA A O 1
ATOM 2234 N N . TYR A 1 298 ? 19.599 92.636 30.426 1.00 42.60 298 TYR A N 1
ATOM 2235 C CA . TYR A 1 298 ? 18.398 92.421 31.224 1.00 43.83 298 TYR A CA 1
ATOM 2236 C C . TYR A 1 298 ? 17.369 93.508 30.959 1.00 42.11 298 TYR A C 1
ATOM 2237 O O . TYR A 1 298 ? 16.182 93.223 30.742 1.00 44.59 298 TYR A O 1
ATOM 2246 N N . LEU A 1 299 ? 17.810 94.767 30.980 1.00 41.69 299 LEU A N 1
ATOM 2247 C CA . LEU A 1 299 ? 16.875 95.863 30.787 1.00 44.98 299 LEU A CA 1
ATOM 2248 C C . LEU A 1 299 ? 16.271 95.816 29.395 1.00 46.80 299 LEU A C 1
ATOM 2249 O O . LEU A 1 299 ? 15.061 96.034 29.235 1.00 44.53 299 LEU A O 1
ATOM 2254 N N . ARG A 1 300 ? 17.086 95.482 28.381 1.00 44.47 300 ARG A N 1
ATOM 2255 C CA . ARG A 1 300 ? 16.561 95.412 27.021 1.00 49.44 300 ARG A CA 1
ATOM 2256 C C . ARG A 1 300 ? 15.532 94.307 26.867 1.00 48.84 300 ARG A C 1
ATOM 2257 O O . ARG A 1 300 ? 14.738 94.348 25.919 1.00 48.92 300 ARG A O 1
ATOM 2265 N N . ALA A 1 301 ? 15.521 93.319 27.767 1.00 44.01 301 ALA A N 1
ATOM 2266 C CA . ALA A 1 301 ? 14.451 92.336 27.711 1.00 43.41 301 ALA A CA 1
ATOM 2267 C C . ALA A 1 301 ? 13.230 92.775 28.527 1.00 47.22 301 ALA A C 1
ATOM 2268 O O . ALA A 1 301 ? 12.101 92.771 28.022 1.00 49.56 301 ALA A O 1
ATOM 2270 N N . ILE A 1 302 ? 13.423 93.174 29.782 1.00 43.77 302 ILE A N 1
ATOM 2271 C CA . ILE A 1 302 ? 12.249 93.276 30.643 1.00 46.33 302 ILE A CA 1
ATOM 2272 C C . ILE A 1 302 ? 11.409 94.512 30.350 1.00 47.61 302 ILE A C 1
ATOM 2273 O O . ILE A 1 302 ? 10.183 94.465 30.501 1.00 47.67 302 ILE A O 1
ATOM 2278 N N . LEU A 1 303 ? 12.029 95.630 29.922 1.00 45.59 303 LEU A N 1
ATOM 2279 C CA . LEU A 1 303 ? 11.246 96.848 29.710 1.00 45.79 303 LEU A CA 1
ATOM 2280 C C . LEU A 1 303 ? 10.273 96.712 28.543 1.00 49.98 303 LEU A C 1
ATOM 2281 O O . LEU A 1 303 ? 9.081 97.017 28.727 1.00 47.88 303 LEU A O 1
ATOM 2286 N N . PRO A 1 304 ? 10.681 96.276 27.336 1.00 50.86 304 PRO A N 1
ATOM 2287 C CA . PRO A 1 304 ? 9.659 96.059 26.290 1.00 51.55 304 PRO A CA 1
ATOM 2288 C C . PRO A 1 304 ? 8.630 95.002 26.688 1.00 50.53 304 PRO A C 1
ATOM 2289 O O . PRO A 1 304 ? 7.433 95.177 26.417 1.00 51.03 304 PRO A O 1
ATOM 2293 N N . ALA A 1 305 ? 9.052 93.924 27.358 1.00 46.70 305 ALA A N 1
ATOM 2294 C CA . ALA A 1 305 ? 8.079 92.937 27.818 1.00 45.86 305 ALA A CA 1
ATOM 2295 C C . ALA A 1 305 ? 7.103 93.543 28.827 1.00 49.78 305 ALA A C 1
ATOM 2296 O O . ALA A 1 305 ? 5.890 93.305 28.755 1.00 48.08 305 ALA A O 1
ATOM 2298 N N . CYS A 1 306 ? 7.601 94.348 29.769 1.00 48.30 306 CYS A N 1
ATOM 2299 C CA . CYS A 1 306 ? 6.675 95.036 30.664 1.00 46.48 306 CYS A CA 1
ATOM 2300 C C . CYS A 1 306 ? 5.728 95.938 29.900 1.00 48.13 306 CYS A C 1
ATOM 2301 O O . CYS A 1 306 ? 4.543 96.029 30.244 1.00 48.14 306 CYS A O 1
ATOM 2304 N N . ARG A 1 307 ? 6.220 96.599 28.847 1.00 49.23 307 ARG A N 1
ATOM 2305 C CA . ARG A 1 307 ? 5.340 97.407 28.004 1.00 53.04 307 ARG A CA 1
ATOM 2306 C C . ARG A 1 307 ? 4.260 96.537 27.369 1.00 51.89 307 ARG A C 1
ATOM 2307 O O . ARG A 1 307 ? 3.063 96.829 27.481 1.00 51.97 307 ARG A O 1
ATOM 2315 N N . GLU A 1 308 ? 4.671 95.450 26.710 1.00 53.90 308 GLU A N 1
ATOM 2316 C CA . GLU A 1 308 ? 3.700 94.552 26.096 1.00 52.48 308 GLU A CA 1
ATOM 2317 C C . GLU A 1 308 ? 2.760 93.951 27.132 1.00 53.11 308 GLU A C 1
ATOM 2318 O O . GLU A 1 308 ? 1.582 93.738 26.837 1.00 49.96 308 GLU A O 1
ATOM 2324 N N . ALA A 1 309 ? 3.251 93.707 28.355 1.00 50.36 309 ALA A N 1
ATOM 2325 C CA . ALA A 1 309 ? 2.372 93.241 29.424 1.00 49.24 309 ALA A CA 1
ATOM 2326 C C . ALA A 1 309 ? 1.415 94.330 29.920 1.00 52.28 309 ALA A C 1
ATOM 2327 O O . ALA A 1 309 ? 0.485 94.022 30.674 1.00 51.83 309 ALA A O 1
ATOM 2329 N N . GLY A 1 310 ? 1.606 95.580 29.515 1.00 49.64 310 GLY A N 1
ATOM 2330 C CA . GLY A 1 310 ? 0.618 96.609 29.755 1.00 54.40 310 GLY A CA 1
ATOM 2331 C C . GLY A 1 310 ? 0.956 97.647 30.804 1.00 51.18 310 GLY A C 1
ATOM 2332 O O . GLY A 1 310 ? 0.062 98.401 31.209 1.00 53.63 310 GLY A O 1
ATOM 2333 N N . ALA A 1 311 ? 2.205 97.715 31.257 1.00 49.77 311 ALA A N 1
ATOM 2334 C CA . ALA A 1 311 ? 2.593 98.738 32.219 1.00 48.76 311 ALA A CA 1
ATOM 2335 C C . ALA A 1 311 ? 2.331 100.113 31.625 1.00 51.45 311 ALA A C 1
ATOM 2336 O O . ALA A 1 311 ? 2.557 100.323 30.440 1.00 44.74 311 ALA A O 1
ATOM 2338 N N . ASN A 1 312 ? 1.869 101.063 32.448 1.00 53.81 312 ASN A N 1
ATOM 2339 C CA . ASN A 1 312 ? 1.598 102.404 31.936 1.00 49.49 312 ASN A CA 1
ATOM 2340 C C . ASN A 1 312 ? 2.651 103.423 32.353 1.00 50.77 312 ASN A C 1
ATOM 2341 O O . ASN A 1 312 ? 2.412 104.628 32.235 1.00 53.32 312 ASN A O 1
ATOM 2346 N N . GLY A 1 313 ? 3.808 102.977 32.825 1.00 50.18 313 GLY A N 1
ATOM 2347 C CA . GLY A 1 313 ? 4.834 103.889 33.299 1.00 48.61 313 GLY A CA 1
ATOM 2348 C C . GLY A 1 313 ? 5.945 103.138 34.002 1.00 46.59 313 GLY A C 1
ATOM 2349 O O . GLY A 1 313 ? 5.764 101.973 34.373 1.00 47.09 313 GLY A O 1
ATOM 2350 N N . TYR A 1 314 ? 7.106 103.775 34.168 1.00 45.42 314 TYR A N 1
ATOM 2351 C CA . TYR A 1 314 ? 8.337 103.074 34.534 1.00 48.29 314 TYR A CA 1
ATOM 2352 C C . TYR A 1 314 ? 9.174 103.983 35.416 1.00 49.42 314 TYR A C 1
ATOM 2353 O O . TYR A 1 314 ? 9.614 105.046 34.965 1.00 48.98 314 TYR A O 1
ATOM 2362 N N . LEU A 1 315 ? 9.404 103.560 36.656 1.00 45.22 315 LEU A N 1
ATOM 2363 C CA . LEU A 1 315 ? 10.179 104.327 37.625 1.00 46.89 315 LEU A CA 1
ATOM 2364 C C . LEU A 1 315 ? 11.284 103.446 38.187 1.00 46.91 315 LEU A C 1
ATOM 2365 O O . LEU A 1 315 ? 11.009 102.408 38.799 1.00 44.68 315 LEU A O 1
ATOM 2370 N N . TRP A 1 316 ? 12.522 103.865 37.980 1.00 44.66 316 TRP A N 1
ATOM 2371 C CA . TRP A 1 316 ? 13.676 103.103 38.410 1.00 46.11 316 TRP A CA 1
ATOM 2372 C C . TRP A 1 316 ? 13.908 103.246 39.917 1.00 44.86 316 TRP A C 1
ATOM 2373 O O . TRP A 1 316 ? 13.590 104.275 40.520 1.00 46.49 316 TRP A O 1
ATOM 2384 N N . TRP A 1 317 ? 14.471 102.194 40.525 1.00 43.41 317 TRP A N 1
ATOM 2385 C CA . TRP A 1 317 ? 14.949 102.234 41.909 1.00 45.68 317 TRP A CA 1
ATOM 2386 C C . TRP A 1 317 ? 16.461 102.044 41.924 1.00 44.77 317 TRP A C 1
ATOM 2387 O O . TRP A 1 317 ? 16.947 100.993 41.514 1.00 48.57 317 TRP A O 1
ATOM 2398 N N . CYS A 1 318 ? 17.207 103.023 42.433 1.00 45.56 318 CYS A N 1
ATOM 2399 C CA . CYS A 1 318 ? 16.732 104.362 42.769 1.00 46.68 318 CYS A CA 1
ATOM 2400 C C . CYS A 1 318 ? 17.704 105.351 42.072 1.00 46.74 318 CYS A C 1
ATOM 2401 O O . CYS A 1 318 ? 18.646 104.925 41.380 1.00 43.64 318 CYS A O 1
ATOM 2404 N N . PHE A 1 319 ? 17.495 106.660 42.232 1.00 45.69 319 PHE A N 1
ATOM 2405 C CA . PHE A 1 319 ? 18.160 107.596 41.329 1.00 43.79 319 PHE A CA 1
ATOM 2406 C C . PHE A 1 319 ? 19.669 107.615 41.544 1.00 47.55 319 PHE A C 1
ATOM 2407 O O . PHE A 1 319 ? 20.437 107.524 40.581 1.00 46.46 319 PHE A O 1
ATOM 2415 N N . LYS A 1 320 ? 20.111 107.738 42.796 1.00 46.24 320 LYS A N 1
ATOM 2416 C CA . LYS A 1 320 ? 21.513 107.929 43.149 1.00 47.38 320 LYS A CA 1
ATOM 2417 C C . LYS A 1 320 ? 22.022 106.752 43.965 1.00 49.51 320 LYS A C 1
ATOM 2418 O O . LYS A 1 320 ? 21.252 106.090 44.669 1.00 47.90 320 LYS A O 1
ATOM 2424 N N . ASP A 1 321 ? 23.331 106.513 43.889 1.00 47.33 321 ASP A N 1
ATOM 2425 C CA . ASP A 1 321 ? 23.982 105.756 44.947 1.00 47.32 321 ASP A CA 1
ATOM 2426 C C . ASP A 1 321 ? 23.853 106.539 46.258 1.00 50.98 321 ASP A C 1
ATOM 2427 O O . ASP A 1 321 ? 23.811 107.777 46.266 1.00 53.23 321 ASP A O 1
ATOM 2432 N N . ILE A 1 322 ? 23.762 105.818 47.370 1.00 48.03 322 ILE A N 1
ATOM 2433 C CA . ILE A 1 322 ? 23.518 106.444 48.670 1.00 48.45 322 ILE A CA 1
ATOM 2434 C C . ILE A 1 322 ? 24.607 105.980 49.629 1.00 49.55 322 ILE A C 1
ATOM 2435 O O . ILE A 1 322 ? 24.472 104.913 50.240 1.00 49.21 322 ILE A O 1
ATOM 2440 N N . PRO A 1 323 ? 25.726 106.694 49.739 1.00 47.46 323 PRO A N 1
ATOM 2441 C CA . PRO A 1 323 ? 26.789 106.280 50.658 1.00 47.24 323 PRO A CA 1
ATOM 2442 C C . PRO A 1 323 ? 26.581 106.729 52.097 1.00 53.81 323 PRO A C 1
ATOM 2443 O O . PRO A 1 323 ? 27.480 106.533 52.923 1.00 51.80 323 PRO A O 1
ATOM 2447 N N . ALA A 1 324 ? 25.428 107.324 52.403 1.00 49.49 324 ALA A N 1
ATOM 2448 C CA . ALA A 1 324 ? 25.086 107.725 53.756 1.00 50.15 324 ALA A CA 1
ATOM 2449 C C . ALA A 1 324 ? 25.325 106.562 54.724 1.00 50.28 324 ALA A C 1
ATOM 2450 O O . ALA A 1 324 ? 24.675 105.511 54.596 1.00 48.04 324 ALA A O 1
ATOM 2452 N N . PRO A 1 325 ? 26.257 106.692 55.663 1.00 50.93 325 PRO A N 1
ATOM 2453 C CA . PRO A 1 325 ? 26.506 105.602 56.636 1.00 52.24 325 PRO A CA 1
ATOM 2454 C C . PRO A 1 325 ? 25.470 105.596 57.756 1.00 49.26 325 PRO A C 1
ATOM 2455 O O . PRO A 1 325 ? 25.733 105.937 58.893 1.00 51.03 325 PRO A O 1
ATOM 2459 N N . LEU A 1 326 ? 24.231 105.225 57.446 1.00 46.70 326 LEU A N 1
ATOM 2460 C CA . LEU A 1 326 ? 23.211 105.256 58.484 1.00 48.16 326 LEU A CA 1
ATOM 2461 C C . LEU A 1 326 ? 22.117 104.244 58.166 1.00 52.57 326 LEU A C 1
ATOM 2462 O O . LEU A 1 326 ? 22.015 103.730 57.046 1.00 50.23 326 LEU A O 1
ATOM 2467 N N . HIS A 1 327 ? 21.295 103.978 59.184 1.00 48.44 327 HIS A N 1
ATOM 2468 C CA . HIS A 1 327 ? 20.192 103.027 59.092 1.00 50.55 327 HIS A CA 1
ATOM 2469 C C . HIS A 1 327 ? 19.263 103.418 57.944 1.00 48.14 327 HIS A C 1
ATOM 2470 O O . HIS A 1 327 ? 18.828 104.568 57.874 1.00 48.18 327 HIS A O 1
ATOM 2477 N N . PRO A 1 328 ? 18.905 102.491 57.046 1.00 49.14 328 PRO A N 1
ATOM 2478 C CA . PRO A 1 328 ? 19.175 101.053 57.075 1.00 47.43 328 PRO A CA 1
ATOM 2479 C C . PRO A 1 328 ? 20.264 100.611 56.083 1.00 47.26 328 PRO A C 1
ATOM 2480 O O . PRO A 1 328 ? 20.376 99.411 55.793 1.00 50.04 328 PRO A O 1
ATOM 2484 N N . TYR A 1 329 ? 21.051 101.562 55.568 1.00 46.53 329 TYR A N 1
ATOM 2485 C CA . TYR A 1 329 ? 22.104 101.249 54.604 1.00 45.83 329 TYR A CA 1
ATOM 2486 C C . TYR A 1 329 ? 23.290 100.526 55.230 1.00 51.66 329 TYR A C 1
ATOM 2487 O O . TYR A 1 329 ? 24.120 99.993 54.480 1.00 49.40 329 TYR A O 1
ATOM 2496 N N . ILE A 1 330 ? 23.389 100.504 56.568 1.00 46.35 330 ILE A N 1
ATOM 2497 C CA . ILE A 1 330 ? 24.488 99.832 57.257 1.00 48.93 330 ILE A CA 1
ATOM 2498 C C . ILE A 1 330 ? 24.264 98.326 57.288 1.00 50.04 330 ILE A C 1
ATOM 2499 O O . ILE A 1 330 ? 25.166 97.545 56.966 1.00 48.21 330 ILE A O 1
ATOM 2504 N N . LYS A 1 331 ? 23.057 97.899 57.670 1.00 50.05 331 LYS A N 1
ATOM 2505 C CA . LYS A 1 331 ? 22.734 96.477 57.763 1.00 47.31 331 LYS A CA 1
ATOM 2506 C C . LYS A 1 331 ? 22.393 95.831 56.418 1.00 52.92 331 LYS A C 1
ATOM 2507 O O . LYS A 1 331 ? 22.459 94.598 56.314 1.00 50.42 331 LYS A O 1
ATOM 2513 N N . ASN A 1 332 ? 21.995 96.618 55.394 1.00 52.48 332 ASN A N 1
ATOM 2514 C CA . ASN A 1 332 ? 21.692 96.092 54.050 1.00 49.17 332 ASN A CA 1
ATOM 2515 C C . ASN A 1 332 ? 22.431 96.968 53.030 1.00 48.47 332 ASN A C 1
ATOM 2516 O O . ASN A 1 332 ? 21.816 97.730 52.280 1.00 45.41 332 ASN A O 1
ATOM 2521 N N . ASN A 1 333 ? 23.762 96.866 53.015 1.00 47.94 333 ASN A N 1
ATOM 2522 C CA . ASN A 1 333 ? 24.573 97.799 52.249 1.00 47.08 333 ASN A CA 1
ATOM 2523 C C . ASN A 1 333 ? 24.395 97.679 50.736 1.00 47.38 333 ASN A C 1
ATOM 2524 O O . ASN A 1 333 ? 24.805 98.605 50.033 1.00 46.75 333 ASN A O 1
ATOM 2529 N N . PHE A 1 334 ? 23.778 96.603 50.214 1.00 46.77 334 PHE A N 1
ATOM 2530 C CA . PHE A 1 334 ? 23.446 96.608 48.781 1.00 48.51 334 PHE A CA 1
ATOM 2531 C C . PHE A 1 334 ? 22.542 97.783 48.444 1.00 48.68 334 PHE A C 1
ATOM 2532 O O . PHE A 1 334 ? 22.526 98.245 47.294 1.00 48.16 334 PHE A O 1
ATOM 2540 N N . GLU A 1 335 ? 21.797 98.292 49.434 1.00 45.27 335 GLU A N 1
ATOM 2541 C CA . GLU A 1 335 ? 20.945 99.451 49.205 1.00 44.41 335 GLU A CA 1
ATOM 2542 C C . GLU A 1 335 ? 21.759 100.703 48.897 1.00 47.84 335 GLU A C 1
ATOM 2543 O O . GLU A 1 335 ? 21.202 101.669 48.368 1.00 44.22 335 GLU A O 1
ATOM 2549 N N . SER A 1 336 ? 23.063 100.704 49.196 1.00 47.44 336 SER A N 1
ATOM 2550 C CA . SER A 1 336 ? 23.890 101.882 48.976 1.00 45.03 336 SER A CA 1
ATOM 2551 C C . SER A 1 336 ? 24.318 102.060 47.526 1.00 49.65 336 SER A C 1
ATOM 2552 O O . SER A 1 336 ? 24.931 103.090 47.209 1.00 48.65 336 SER A O 1
ATOM 2555 N N . GLU A 1 337 ? 24.026 101.097 46.649 1.00 50.68 337 GLU A N 1
ATOM 2556 C CA . GLU A 1 337 ? 24.574 101.086 45.288 1.00 51.09 337 GLU A CA 1
ATOM 2557 C C . GLU A 1 337 ? 23.502 100.689 44.274 1.00 48.51 337 GLU A C 1
ATOM 2558 O O . GLU A 1 337 ? 23.715 99.854 43.394 1.00 48.61 337 GLU A O 1
ATOM 2564 N N . LEU A 1 338 ? 22.324 101.291 44.392 1.00 47.05 338 LEU A N 1
ATOM 2565 C CA . LEU A 1 338 ? 21.235 101.049 43.458 1.00 46.37 338 LEU A CA 1
ATOM 2566 C C . LEU A 1 338 ? 21.029 102.213 42.487 1.00 46.50 338 LEU A C 1
ATOM 2567 O O . LEU A 1 338 ? 20.037 102.223 41.744 1.00 42.45 338 LEU A O 1
ATOM 2572 N N . GLY A 1 339 ? 21.917 103.205 42.503 1.00 46.19 339 GLY A N 1
ATOM 2573 C CA . GLY A 1 339 ? 21.686 104.403 41.708 1.00 47.38 339 GLY A CA 1
ATOM 2574 C C . GLY A 1 339 ? 21.659 104.104 40.215 1.00 50.01 339 GLY A C 1
ATOM 2575 O O . GLY A 1 339 ? 22.385 103.238 39.714 1.00 48.52 339 GLY A O 1
ATOM 2576 N N . LEU A 1 340 ? 20.776 104.805 39.506 1.00 48.68 340 LEU A N 1
ATOM 2577 C CA . LEU A 1 340 ? 20.914 104.903 38.063 1.00 49.10 340 LEU A CA 1
ATOM 2578 C C . LEU A 1 340 ? 22.156 105.699 37.696 1.00 52.73 340 LEU A C 1
ATOM 2579 O O . LEU A 1 340 ? 22.741 105.490 36.622 1.00 49.18 340 LEU A O 1
ATOM 2584 N N . VAL A 1 341 ? 22.612 106.537 38.617 1.00 53.07 341 VAL A N 1
ATOM 2585 C CA . VAL A 1 341 ? 23.595 107.571 38.366 1.00 54.45 341 VAL A CA 1
ATOM 2586 C C . VAL A 1 341 ? 24.674 107.509 39.446 1.00 55.40 341 VAL A C 1
ATOM 2587 O O . VAL A 1 341 ? 24.374 107.287 40.625 1.00 54.87 341 VAL A O 1
ATOM 2591 N N . ASP A 1 342 ? 25.902 107.725 39.056 1.00 63.46 342 ASP A N 1
ATOM 2592 C CA . ASP A 1 342 ? 26.993 107.727 39.984 1.00 70.06 342 ASP A CA 1
ATOM 2593 C C . ASP A 1 342 ? 27.163 109.077 40.650 1.00 77.77 342 ASP A C 1
ATOM 2594 O O . ASP A 1 342 ? 26.403 109.993 40.446 1.00 67.80 342 ASP A O 1
ATOM 2599 N N . ILE A 1 343 ? 28.247 109.193 41.391 1.00 83.82 343 ILE A N 1
ATOM 2600 C CA . ILE A 1 343 ? 28.607 110.372 42.140 1.00 84.03 343 ILE A CA 1
ATOM 2601 C C . ILE A 1 343 ? 28.833 111.613 41.336 1.00 82.78 343 ILE A C 1
ATOM 2602 O O . ILE A 1 343 ? 28.669 112.688 41.842 1.00 85.39 343 ILE A O 1
ATOM 2607 N N . GLU A 1 344 ? 29.263 111.468 40.109 1.00 78.41 344 GLU A N 1
ATOM 2608 C CA . GLU A 1 344 ? 29.532 112.564 39.251 1.00 78.61 344 GLU A CA 1
ATOM 2609 C C . GLU A 1 344 ? 28.343 112.926 38.403 1.00 80.95 344 GLU A C 1
ATOM 2610 O O . GLU A 1 344 ? 28.456 113.736 37.522 1.00 83.12 344 GLU A O 1
ATOM 2616 N N . GLY A 1 345 ? 27.202 112.305 38.621 1.00 72.17 345 GLY A N 1
ATOM 2617 C CA . GLY A 1 345 ? 26.054 112.639 37.820 1.00 69.42 345 GLY A CA 1
ATOM 2618 C C . GLY A 1 345 ? 26.010 111.970 36.486 1.00 67.80 345 GLY A C 1
ATOM 2619 O O . GLY A 1 345 ? 25.271 112.324 35.627 1.00 64.88 345 GLY A O 1
ATOM 2620 N N . ARG A 1 346 ? 26.855 110.992 36.326 1.00 72.86 346 ARG A N 1
ATOM 2621 C CA . ARG A 1 346 ? 26.947 110.175 35.115 1.00 72.87 346 ARG A CA 1
ATOM 2622 C C . ARG A 1 346 ? 26.045 108.952 35.223 1.00 63.63 346 ARG A C 1
ATOM 2623 O O . ARG A 1 346 ? 26.016 108.275 36.258 1.00 62.85 346 ARG A O 1
ATOM 2631 N N . VAL A 1 347 ? 25.308 108.668 34.152 1.00 56.17 347 VAL A N 1
ATOM 2632 C CA . VAL A 1 347 ? 24.545 107.432 34.099 1.00 54.66 347 VAL A CA 1
ATOM 2633 C C . VAL A 1 347 ? 25.520 106.258 34.123 1.00 56.92 347 VAL A C 1
ATOM 2634 O O . VAL A 1 347 ? 26.536 106.255 33.413 1.00 58.01 347 VAL A O 1
ATOM 2638 N N . LYS A 1 348 ? 25.255 105.285 34.993 1.00 50.98 348 LYS A N 1
ATOM 2639 C CA . LYS A 1 348 ? 26.192 104.187 35.191 1.00 56.70 348 LYS A CA 1
ATOM 2640 C C . LYS A 1 348 ? 26.299 103.326 33.948 1.00 53.58 348 LYS A C 1
ATOM 2641 O O . LYS A 1 348 ? 25.300 103.038 33.279 1.00 51.02 348 LYS A O 1
ATOM 2647 N N . LYS A 1 349 ? 27.524 102.920 33.642 1.00 57.02 349 LYS A N 1
ATOM 2648 C CA . LYS A 1 349 ? 27.745 101.987 32.551 1.00 57.72 349 LYS A CA 1
ATOM 2649 C C . LYS A 1 349 ? 26.895 100.737 32.777 1.00 58.18 349 LYS A C 1
ATOM 2650 O O . LYS A 1 349 ? 26.936 100.128 33.855 1.00 54.21 349 LYS A O 1
ATOM 2656 N N . GLY A 1 350 ? 26.079 100.390 31.782 1.00 53.47 350 GLY A N 1
ATOM 2657 C CA . GLY A 1 350 ? 25.186 99.257 31.863 1.00 51.03 350 GLY A CA 1
ATOM 2658 C C . GLY A 1 350 ? 23.717 99.618 31.946 1.00 51.98 350 GLY A C 1
ATOM 2659 O O . GLY A 1 350 ? 22.872 98.794 31.567 1.00 51.93 350 GLY A O 1
ATOM 2660 N N . LEU A 1 351 ? 23.382 100.829 32.395 1.00 47.45 351 LEU A N 1
ATOM 2661 C CA . LEU A 1 351 ? 21.994 101.209 32.635 1.00 48.74 351 LEU A CA 1
ATOM 2662 C C . LEU A 1 351 ? 21.450 102.236 31.639 1.00 51.34 351 LEU A C 1
ATOM 2663 O O . LEU A 1 351 ? 20.260 102.584 31.719 1.00 48.29 351 LEU A O 1
ATOM 2668 N N . GLU A 1 352 ? 22.276 102.712 30.692 1.00 51.45 352 GLU A N 1
ATOM 2669 C CA . GLU A 1 352 ? 21.860 103.765 29.754 1.00 54.77 352 GLU A CA 1
ATOM 2670 C C . GLU A 1 352 ? 20.581 103.408 29.013 1.00 50.01 352 GLU A C 1
ATOM 2671 O O . GLU A 1 352 ? 19.832 104.302 28.607 1.00 48.65 352 GLU A O 1
ATOM 2677 N N . TYR A 1 353 ? 20.291 102.114 28.856 1.00 46.23 353 TYR A N 1
ATOM 2678 C CA . TYR A 1 353 ? 19.124 101.744 28.066 1.00 47.72 353 TYR A CA 1
ATOM 2679 C C . TYR A 1 353 ? 17.829 102.261 28.674 1.00 46.80 353 TYR A C 1
ATOM 2680 O O . TYR A 1 353 ? 16.893 102.577 27.931 1.00 46.72 353 TYR A O 1
ATOM 2689 N N . PHE A 1 354 ? 17.721 102.306 30.011 1.00 45.97 354 PHE A N 1
ATOM 2690 C CA . PHE A 1 354 ? 16.517 102.899 30.591 1.00 45.07 354 PHE A CA 1
ATOM 2691 C C . PHE A 1 354 ? 16.298 104.318 30.066 1.00 45.87 354 PHE A C 1
ATOM 2692 O O . PHE A 1 354 ? 15.163 104.714 29.779 1.00 47.48 354 PHE A O 1
ATOM 2700 N N . VAL A 1 355 ? 17.373 105.097 29.927 1.00 44.68 355 VAL A N 1
ATOM 2701 C CA . VAL A 1 355 ? 17.227 106.455 29.410 1.00 49.86 355 VAL A CA 1
ATOM 2702 C C . VAL A 1 355 ? 16.698 106.414 27.984 1.00 50.87 355 VAL A C 1
ATOM 2703 O O . VAL A 1 355 ? 15.768 107.146 27.629 1.00 48.67 355 VAL A O 1
ATOM 2707 N N . GLU A 1 356 ? 17.262 105.522 27.160 1.00 50.37 356 GLU A N 1
ATOM 2708 C CA . GLU A 1 356 ? 16.835 105.423 25.766 1.00 50.95 356 GLU A CA 1
ATOM 2709 C C . GLU A 1 356 ? 15.395 104.935 25.694 1.00 55.15 356 GLU A C 1
ATOM 2710 O O . GLU A 1 356 ? 14.581 105.473 24.928 1.00 52.95 356 GLU A O 1
ATOM 2716 N N . PHE A 1 357 ? 15.050 103.950 26.533 1.00 51.21 357 PHE A N 1
ATOM 2717 C CA . PHE A 1 357 ? 13.694 103.412 26.532 1.00 48.67 357 PHE A CA 1
ATOM 2718 C C . PHE A 1 357 ? 12.685 104.457 27.003 1.00 50.55 357 PHE A C 1
ATOM 2719 O O . PHE A 1 357 ? 11.571 104.538 26.472 1.00 49.36 357 PHE A O 1
ATOM 2727 N N . ALA A 1 358 ? 13.042 105.246 28.020 1.00 45.55 358 ALA A N 1
ATOM 2728 C CA . ALA A 1 358 ? 12.107 106.259 28.489 1.00 51.14 358 ALA A CA 1
ATOM 2729 C C . ALA A 1 358 ? 11.859 107.310 27.415 1.00 52.96 358 ALA A C 1
ATOM 2730 O O . ALA A 1 358 ? 10.723 107.762 27.229 1.00 51.50 358 ALA A O 1
ATOM 2732 N N . ARG A 1 359 ? 12.914 107.724 26.715 1.00 51.12 359 ARG A N 1
ATOM 2733 C CA . ARG A 1 359 ? 12.740 108.701 25.645 1.00 55.52 359 ARG A CA 1
ATOM 2734 C C . ARG A 1 359 ? 11.913 108.110 24.511 1.00 57.34 359 ARG A C 1
ATOM 2735 O O . ARG A 1 359 ? 10.989 108.758 24.015 1.00 55.23 359 ARG A O 1
ATOM 2743 N N . ALA A 1 360 ? 12.159 106.841 24.165 1.00 57.15 360 ALA A N 1
ATOM 2744 C CA . ALA A 1 360 ? 11.307 106.156 23.193 1.00 57.00 360 ALA A CA 1
ATOM 2745 C C . ALA A 1 360 ? 9.848 106.151 23.636 1.00 59.02 360 ALA A C 1
ATOM 2746 O O . ALA A 1 360 ? 8.945 106.475 22.853 1.00 59.20 360 ALA A O 1
ATOM 2748 N N . GLU A 1 361 ? 9.604 105.812 24.905 1.00 58.20 361 GLU A N 1
ATOM 2749 C CA . GLU A 1 361 ? 8.237 105.667 25.397 1.00 59.93 361 GLU A CA 1
ATOM 2750 C C . GLU A 1 361 ? 7.475 106.983 25.357 1.00 59.47 361 GLU A C 1
ATOM 2751 O O . GLU A 1 361 ? 6.277 107.006 25.063 1.00 65.65 361 GLU A O 1
ATOM 2757 N N . THR A 1 362 ? 8.129 108.087 25.668 1.00 53.95 362 THR A N 1
ATOM 2758 C CA . THR A 1 362 ? 7.374 109.326 25.693 1.00 60.36 362 THR A CA 1
ATOM 2759 C C . THR A 1 362 ? 7.166 109.905 24.286 1.00 65.36 362 THR A C 1
ATOM 2760 O O . THR A 1 362 ? 6.169 110.605 24.058 1.00 62.88 362 THR A O 1
ATOM 2764 N N . GLN A 1 363 ? 8.035 109.571 23.323 1.00 63.31 363 GLN A N 1
ATOM 2765 C CA . GLN A 1 363 ? 7.728 109.886 21.929 1.00 70.74 363 GLN A CA 1
ATOM 2766 C C . GLN A 1 363 ? 6.658 108.958 21.358 1.00 69.69 363 GLN A C 1
ATOM 2767 O O . GLN A 1 363 ? 5.904 109.368 20.470 1.00 73.11 363 GLN A O 1
ATOM 2773 N N . ARG A 1 364 ? 6.556 107.728 21.867 1.00 68.86 364 ARG A N 1
ATOM 2774 C CA . ARG A 1 364 ? 5.440 106.862 21.493 1.00 72.08 364 ARG A CA 1
ATOM 2775 C C . ARG A 1 364 ? 4.103 107.495 21.871 1.00 72.47 364 ARG A C 1
ATOM 2776 O O . ARG A 1 364 ? 3.173 107.525 21.059 1.00 75.94 364 ARG A O 1
ATOM 2784 N N . ALA A 1 365 ? 3.989 108.021 23.106 1.00 69.78 365 ALA A N 1
ATOM 2785 C CA . ALA A 1 365 ? 2.739 108.621 23.614 1.00 73.49 365 ALA A CA 1
ATOM 2786 C C . ALA A 1 365 ? 2.287 109.902 22.831 1.00 72.85 365 ALA A C 1
ATOM 2787 O O . ALA A 1 365 ? 1.337 110.556 23.279 1.00 75.28 365 ALA A O 1
ATOM 2789 N N . LEU A 1 366 ? 2.891 110.286 21.710 1.00 77.37 366 LEU A N 1
ATOM 2790 C CA . LEU A 1 366 ? 2.372 111.386 20.894 1.00 76.16 366 LEU A CA 1
ATOM 2791 C C . LEU A 1 366 ? 1.611 110.845 19.682 1.00 73.02 366 LEU A C 1
ATOM 2792 O O . LEU A 1 366 ? 1.447 109.625 19.531 1.00 75.47 366 LEU A O 1
ATOM 2797 N N . ASP A 1 381 ? 1.024 91.854 18.853 1.00 96.68 381 ASP A N 1
ATOM 2798 C CA . ASP A 1 381 ? -0.410 91.593 18.939 1.00 98.52 381 ASP A CA 1
ATOM 2799 C C . ASP A 1 381 ? -0.716 90.194 19.492 1.00 99.48 381 ASP A C 1
ATOM 2800 O O . ASP A 1 381 ? -0.114 89.204 19.068 1.00 98.95 381 ASP A O 1
ATOM 2805 N N . ALA A 1 382 ? -1.635 90.144 20.469 1.00 93.85 382 ALA A N 1
ATOM 2806 C CA . ALA A 1 382 ? -2.436 88.974 20.826 1.00 87.95 382 ALA A CA 1
ATOM 2807 C C . ALA A 1 382 ? -1.687 87.905 21.615 1.00 88.41 382 ALA A C 1
ATOM 2808 O O . ALA A 1 382 ? -0.458 87.782 21.506 1.00 89.91 382 ALA A O 1
ATOM 2810 N N . PRO A 1 383 ? -2.409 87.129 22.454 1.00 81.28 383 PRO A N 1
ATOM 2811 C CA . PRO A 1 383 ? -1.808 85.962 23.113 1.00 76.24 383 PRO A CA 1
ATOM 2812 C C . PRO A 1 383 ? -2.325 84.642 22.543 1.00 72.29 383 PRO A C 1
ATOM 2813 O O . PRO A 1 383 ? -3.510 84.515 22.213 1.00 73.04 383 PRO A O 1
ATOM 2817 N N . THR A 1 384 ? -1.444 83.655 22.426 1.00 64.67 384 THR A N 1
ATOM 2818 C CA . THR A 1 384 ? -1.782 82.369 21.834 1.00 61.83 384 THR A CA 1
ATOM 2819 C C . THR A 1 384 ? -2.181 81.312 22.868 1.00 63.29 384 THR A C 1
ATOM 2820 O O . THR A 1 384 ? -2.437 80.163 22.483 1.00 66.11 384 THR A O 1
ATOM 2824 N N . VAL A 1 385 ? -2.243 81.668 24.160 1.00 60.65 385 VAL A N 1
ATOM 2825 C CA . VAL A 1 385 ? -2.615 80.766 25.252 1.00 59.11 385 VAL A CA 1
ATOM 2826 C C . VAL A 1 385 ? -2.753 81.567 26.549 1.00 60.15 385 VAL A C 1
ATOM 2827 O O . VAL A 1 385 ? -2.027 82.549 26.769 1.00 57.53 385 VAL A O 1
ATOM 2831 N N . HIS A 1 386 ? -3.694 81.171 27.410 1.00 56.66 386 HIS A N 1
ATOM 2832 C CA . HIS A 1 386 ? -4.000 81.898 28.643 1.00 56.23 386 HIS A CA 1
ATOM 2833 C C . HIS A 1 386 ? -3.899 80.975 29.859 1.00 54.00 386 HIS A C 1
ATOM 2834 O O . HIS A 1 386 ? -4.479 79.886 29.869 1.00 54.29 386 HIS A O 1
ATOM 2841 N N . LEU A 1 387 ? -3.169 81.415 30.882 1.00 50.80 387 LEU A N 1
ATOM 2842 C CA . LEU A 1 387 ? -3.113 80.694 32.147 1.00 51.14 387 LEU A CA 1
ATOM 2843 C C . LEU A 1 387 ? -4.327 81.051 33.000 1.00 51.64 387 LEU A C 1
ATOM 2844 O O . LEU A 1 387 ? -4.745 82.212 33.050 1.00 46.16 387 LEU A O 1
ATOM 2849 N N . TYR A 1 388 ? -4.898 80.048 33.667 1.00 48.23 388 TYR A N 1
ATOM 2850 C CA . TYR A 1 388 ? -6.144 80.218 34.413 1.00 45.56 388 TYR A CA 1
ATOM 2851 C C . TYR A 1 388 ? -5.847 80.764 35.813 1.00 48.18 388 TYR A C 1
ATOM 2852 O O . TYR A 1 388 ? -5.145 80.117 36.597 1.00 47.84 388 TYR A O 1
ATOM 2861 N N . TRP A 1 389 ? -6.361 81.974 36.108 1.00 46.75 389 TRP A N 1
ATOM 2862 C CA . TRP A 1 389 ? -6.327 82.560 37.449 1.00 44.93 389 TRP A CA 1
ATOM 2863 C C . TRP A 1 389 ? -7.592 82.136 38.187 1.00 48.18 389 TRP A C 1
ATOM 2864 O O . TRP A 1 389 ? -8.695 82.459 37.731 1.00 50.02 389 TRP A O 1
ATOM 2875 N N . PRO A 1 390 ? -7.496 81.369 39.274 1.00 49.06 390 PRO A N 1
ATOM 2876 C CA . PRO A 1 390 ? -8.708 80.763 39.856 1.00 50.34 390 PRO A CA 1
ATOM 2877 C C . PRO A 1 390 ? -9.637 81.802 40.480 1.00 53.13 390 PRO A C 1
ATOM 2878 O O . PRO A 1 390 ? -9.204 82.873 40.916 1.00 53.36 390 PRO A O 1
ATOM 2882 N N . ARG A 1 391 ? -10.933 81.455 40.550 1.00 53.39 391 ARG A N 1
ATOM 2883 C CA . ARG A 1 391 ? -11.924 82.389 41.093 1.00 51.16 391 ARG A CA 1
ATOM 2884 C C . ARG A 1 391 ? -11.609 82.792 42.536 1.00 50.18 391 ARG A C 1
ATOM 2885 O O . ARG A 1 391 ? -11.814 83.942 42.919 1.00 52.19 391 ARG A O 1
ATOM 2893 N N . HIS A 1 392 ? -11.142 81.867 43.359 1.00 54.69 392 HIS A N 1
ATOM 2894 C CA . HIS A 1 392 ? -10.759 82.186 44.732 1.00 49.36 392 HIS A CA 1
ATOM 2895 C C . HIS A 1 392 ? -9.259 81.969 44.843 1.00 47.37 392 HIS A C 1
ATOM 2896 O O . HIS A 1 392 ? -8.780 80.828 44.841 1.00 46.57 392 HIS A O 1
ATOM 2903 N N . TYR A 1 393 ? -8.527 83.066 44.919 1.00 41.70 393 TYR A N 1
ATOM 2904 C CA . TYR A 1 393 ? -7.077 83.072 44.853 1.00 44.33 393 TYR A CA 1
ATOM 2905 C C . TYR A 1 393 ? -6.428 83.193 46.228 1.00 45.46 393 TYR A C 1
ATOM 2906 O O . TYR A 1 393 ? -5.403 82.551 46.483 1.00 47.18 393 TYR A O 1
ATOM 2915 N N . TYR A 1 394 ? -7.013 83.973 47.133 1.00 48.75 394 TYR A N 1
ATOM 2916 C CA . TYR A 1 394 ? -6.420 84.232 48.435 1.00 46.49 394 TYR A CA 1
ATOM 2917 C C . TYR A 1 394 ? -7.147 83.412 49.483 1.00 45.89 394 TYR A C 1
ATOM 2918 O O . TYR A 1 394 ? -8.376 83.299 49.453 1.00 46.58 394 TYR A O 1
ATOM 2927 N N . HIS A 1 395 ? -6.386 82.847 50.415 1.00 45.30 395 HIS A N 1
ATOM 2928 C CA . HIS A 1 395 ? -6.939 81.861 51.338 1.00 48.62 395 HIS A CA 1
ATOM 2929 C C . HIS A 1 395 ? -7.349 82.428 52.695 1.00 48.85 395 HIS A C 1
ATOM 2930 O O . HIS A 1 395 ? -8.262 81.880 53.316 1.00 48.64 395 HIS A O 1
ATOM 2937 N N . ARG A 1 396 ? -6.715 83.494 53.192 1.00 49.62 396 ARG A N 1
ATOM 2938 C CA . ARG A 1 396 ? -6.988 83.913 54.571 1.00 49.23 396 ARG A CA 1
ATOM 2939 C C . ARG A 1 396 ? -8.447 84.328 54.719 1.00 48.41 396 ARG A C 1
ATOM 2940 O O . ARG A 1 396 ? -8.928 85.196 53.989 1.00 52.36 396 ARG A O 1
ATOM 2948 N N . ASN A 1 397 ? -9.164 83.642 55.615 1.00 51.70 397 ASN A N 1
ATOM 2949 C CA . ASN A 1 397 ? -10.555 83.959 55.960 1.00 54.66 397 ASN A CA 1
ATOM 2950 C C . ASN A 1 397 ? -11.488 83.897 54.752 1.00 56.79 397 ASN A C 1
ATOM 2951 O O . ASN A 1 397 ? -12.533 84.558 54.724 1.00 61.03 397 ASN A O 1
ATOM 2956 N N . ASN A 1 398 ? -11.121 83.093 53.756 1.00 54.70 398 ASN A N 1
ATOM 2957 C CA . ASN A 1 398 ? -11.917 82.890 52.545 1.00 51.87 398 ASN A CA 1
ATOM 2958 C C . ASN A 1 398 ? -12.651 81.554 52.675 1.00 57.27 398 ASN A C 1
ATOM 2959 O O . ASN A 1 398 ? -12.077 80.489 52.431 1.00 55.30 398 ASN A O 1
ATOM 2964 N N . HIS A 1 399 ? -13.926 81.615 53.043 1.00 57.40 399 HIS A N 1
ATOM 2965 C CA . HIS A 1 399 ? -14.720 80.425 53.309 1.00 54.57 399 HIS A CA 1
ATOM 2966 C C . HIS A 1 399 ? -15.255 79.775 52.043 1.00 58.42 399 HIS A C 1
ATOM 2967 O O . HIS A 1 399 ? -15.905 78.725 52.132 1.00 58.56 399 HIS A O 1
ATOM 2974 N N . ARG A 1 400 ? -14.988 80.354 50.874 1.00 54.41 400 ARG A N 1
ATOM 2975 C CA . ARG A 1 400 ? -15.444 79.791 49.611 1.00 59.04 400 ARG A CA 1
ATOM 2976 C C . ARG A 1 400 ? -14.290 79.327 48.736 1.00 54.40 400 ARG A C 1
ATOM 2977 O O . ARG A 1 400 ? -14.516 78.894 47.599 1.00 51.80 400 ARG A O 1
ATOM 2985 N N . ASN A 1 401 ? -13.061 79.376 49.251 1.00 49.24 401 ASN A N 1
ATOM 2986 C CA . ASN A 1 401 ? -11.882 78.995 48.479 1.00 51.81 401 ASN A CA 1
ATOM 2987 C C . ASN A 1 401 ? -11.672 77.480 48.558 1.00 50.83 401 ASN A C 1
ATOM 2988 O O . ASN A 1 401 ? -11.606 76.939 49.664 1.00 50.80 401 ASN A O 1
ATOM 2993 N N . PRO A 1 402 ? -11.585 76.756 47.436 1.00 53.47 402 PRO A N 1
ATOM 2994 C CA . PRO A 1 402 ? -11.345 75.304 47.519 1.00 51.16 402 PRO A CA 1
ATOM 2995 C C . PRO A 1 402 ? -9.940 74.915 47.972 1.00 52.32 402 PRO A C 1
ATOM 2996 O O . PRO A 1 402 ? -9.654 73.720 48.055 1.00 51.86 402 PRO A O 1
ATOM 3000 N N . GLY A 1 403 ? -9.048 75.860 48.272 1.00 53.40 403 GLY A N 1
ATOM 3001 C CA . GLY A 1 403 ? -7.729 75.506 48.777 1.00 48.85 403 GLY A CA 1
ATOM 3002 C C . GLY A 1 403 ? -6.558 76.207 48.101 1.00 51.78 403 GLY A C 1
ATOM 3003 O O . GLY A 1 403 ? -5.401 75.894 48.402 1.00 53.14 403 GLY A O 1
ATOM 3004 N N . ASN A 1 404 ? -6.824 77.167 47.214 1.00 48.63 404 ASN A N 1
ATOM 3005 C CA . ASN A 1 404 ? -5.738 77.885 46.553 1.00 49.32 404 ASN A CA 1
ATOM 3006 C C . ASN A 1 404 ? -5.029 78.836 47.519 1.00 48.42 404 ASN A C 1
ATOM 3007 O O . ASN A 1 404 ? -5.656 79.487 48.357 1.00 51.05 404 ASN A O 1
ATOM 3012 N N . GLU A 1 405 ? -3.700 78.898 47.404 1.00 46.79 405 GLU A N 1
ATOM 3013 C CA . GLU A 1 405 ? -2.861 79.782 48.204 1.00 48.58 405 GLU A CA 1
ATOM 3014 C C . GLU A 1 405 ? -1.895 80.502 47.271 1.00 49.06 405 GLU A C 1
ATOM 3015 O O . GLU A 1 405 ? -1.258 79.853 46.419 1.00 48.32 405 GLU A O 1
ATOM 3021 N N . PRO A 1 406 ? -1.747 81.826 47.411 1.00 47.71 406 PRO A N 1
ATOM 3022 C CA . PRO A 1 406 ? -0.934 82.589 46.438 1.00 46.97 406 PRO A CA 1
ATOM 3023 C C . PRO A 1 406 ? 0.452 82.027 46.184 1.00 43.40 406 PRO A C 1
ATOM 3024 O O . PRO A 1 406 ? 0.862 81.969 45.032 1.00 45.57 406 PRO A O 1
ATOM 3028 N N . ARG A 1 407 ? 1.213 81.664 47.220 1.00 47.53 407 ARG A N 1
ATOM 3029 C CA . ARG A 1 407 ? 2.569 81.187 46.971 1.00 49.27 407 ARG A CA 1
ATOM 3030 C C . ARG A 1 407 ? 2.559 79.911 46.133 1.00 50.85 407 ARG A C 1
ATOM 3031 O O . ARG A 1 407 ? 3.392 79.737 45.232 1.00 48.97 407 ARG A O 1
ATOM 3039 N N . GLU A 1 408 ? 1.608 79.018 46.405 1.00 50.79 408 GLU A N 1
ATOM 3040 C CA . GLU A 1 408 ? 1.511 77.768 45.660 1.00 51.68 408 GLU A CA 1
ATOM 3041 C C . GLU A 1 408 ? 1.032 78.013 44.238 1.00 52.95 408 GLU A C 1
ATOM 3042 O O . GLU A 1 408 ? 1.590 77.462 43.276 1.00 45.47 408 GLU A O 1
ATOM 3048 N N . THR A 1 409 ? -0.034 78.808 44.088 1.00 49.14 409 THR A N 1
ATOM 3049 C CA . THR A 1 409 ? -0.547 79.070 42.752 1.00 46.69 409 THR A CA 1
ATOM 3050 C C . THR A 1 409 ? 0.496 79.788 41.919 1.00 47.91 409 THR A C 1
ATOM 3051 O O . THR A 1 409 ? 0.755 79.411 40.766 1.00 47.13 409 THR A O 1
ATOM 3055 N N . SER A 1 410 ? 1.144 80.795 42.507 1.00 44.86 410 SER A N 1
ATOM 3056 C CA . SER A 1 410 ? 2.034 81.643 41.725 1.00 46.94 410 SER A CA 1
ATOM 3057 C C . SER A 1 410 ? 3.305 80.910 41.321 1.00 46.47 410 SER A C 1
ATOM 3058 O O . SER A 1 410 ? 3.870 81.211 40.268 1.00 47.76 410 SER A O 1
ATOM 3061 N N . ARG A 1 411 ? 3.779 79.963 42.136 1.00 45.21 411 ARG A N 1
ATOM 3062 C CA . ARG A 1 411 ? 4.903 79.130 41.710 1.00 46.07 411 ARG A CA 1
ATOM 3063 C C . ARG A 1 411 ? 4.572 78.390 40.423 1.00 46.66 411 ARG A C 1
ATOM 3064 O O . ARG A 1 411 ? 5.413 78.288 39.521 1.00 43.95 411 ARG A O 1
ATOM 3072 N N . ARG A 1 412 ? 3.352 77.855 40.331 1.00 46.55 412 ARG A N 1
ATOM 3073 C CA . ARG A 1 412 ? 2.960 77.088 39.148 1.00 46.67 412 ARG A CA 1
ATOM 3074 C C . ARG A 1 412 ? 2.737 78.003 37.957 1.00 48.50 412 ARG A C 1
ATOM 3075 O O . ARG A 1 412 ? 3.049 77.636 36.813 1.00 45.54 412 ARG A O 1
ATOM 3083 N N . LEU A 1 413 ? 2.192 79.195 38.209 1.00 43.59 413 LEU A N 1
ATOM 3084 C CA . LEU A 1 413 ? 1.938 80.112 37.120 1.00 44.57 413 LEU A CA 1
ATOM 3085 C C . LEU A 1 413 ? 3.251 80.651 36.569 1.00 46.45 413 LEU A C 1
ATOM 3086 O O . LEU A 1 413 ? 3.419 80.757 35.348 1.00 48.65 413 LEU A O 1
ATOM 3091 N N . ILE A 1 414 ? 4.213 80.941 37.453 1.00 44.55 414 ILE A N 1
ATOM 3092 C CA . ILE A 1 414 ? 5.482 81.519 37.015 1.00 41.75 414 ILE A CA 1
ATOM 3093 C C . ILE A 1 414 ? 6.196 80.567 36.063 1.00 45.39 414 ILE A C 1
ATOM 3094 O O . ILE A 1 414 ? 6.675 80.965 34.992 1.00 46.43 414 ILE A O 1
ATOM 3099 N N . LEU A 1 415 ? 6.246 79.287 36.431 1.00 41.08 415 LEU A N 1
ATOM 3100 C CA . LEU A 1 415 ? 6.988 78.299 35.658 1.00 43.57 415 LEU A CA 1
ATOM 3101 C C . LEU A 1 415 ? 6.278 77.981 34.356 1.00 44.65 415 LEU A C 1
ATOM 3102 O O . LEU A 1 415 ? 6.914 77.891 33.299 1.00 49.91 415 LEU A O 1
ATOM 3107 N N . ALA A 1 416 ? 4.961 77.770 34.413 1.00 45.14 416 ALA A N 1
ATOM 3108 C CA . ALA A 1 416 ? 4.219 77.540 33.180 1.00 44.05 416 ALA A CA 1
ATOM 3109 C C . ALA A 1 416 ? 4.381 78.723 32.233 1.00 47.95 416 ALA A C 1
ATOM 3110 O O . ALA A 1 416 ? 4.609 78.537 31.034 1.00 48.45 416 ALA A O 1
ATOM 3112 N N . HIS A 1 417 ? 4.303 79.949 32.771 1.00 45.70 417 HIS A N 1
ATOM 3113 C CA . HIS A 1 417 ? 4.456 81.154 31.962 1.00 46.71 417 HIS A CA 1
ATOM 3114 C C . HIS A 1 417 ? 5.812 81.182 31.274 1.00 48.39 417 HIS A C 1
ATOM 3115 O O . HIS A 1 417 ? 5.906 81.487 30.080 1.00 51.09 417 HIS A O 1
ATOM 3122 N N . HIS A 1 418 ? 6.876 80.844 32.008 1.00 48.21 418 HIS A N 1
ATOM 3123 C CA . HIS A 1 418 ? 8.213 80.863 31.421 1.00 49.31 418 HIS A CA 1
ATOM 3124 C C . HIS A 1 418 ? 8.390 79.742 30.395 1.00 53.21 418 HIS A C 1
ATOM 3125 O O . HIS A 1 418 ? 8.975 79.957 29.322 1.00 50.47 418 HIS A O 1
ATOM 3132 N N . LEU A 1 419 ? 7.887 78.543 30.704 1.00 48.16 419 LEU A N 1
ATOM 3133 C CA . LEU A 1 419 ? 8.096 77.411 29.812 1.00 47.49 419 LEU A CA 1
ATOM 3134 C C . LEU A 1 419 ? 7.269 77.557 28.543 1.00 52.79 419 LEU A C 1
ATOM 3135 O O . LEU A 1 419 ? 7.714 77.142 27.470 1.00 51.70 419 LEU A O 1
ATOM 3140 N N . LEU A 1 420 ? 6.072 78.141 28.641 1.00 50.69 420 LEU A N 1
ATOM 3141 C CA . LEU A 1 420 ? 5.284 78.394 27.441 1.00 50.81 420 LEU A CA 1
ATOM 3142 C C . LEU A 1 420 ? 5.955 79.433 26.542 1.00 56.36 420 LEU A C 1
ATOM 3143 O O . LEU A 1 420 ? 5.940 79.294 25.312 1.00 53.45 420 LEU A O 1
ATOM 3148 N N . GLN A 1 421 ? 6.563 80.474 27.137 1.00 52.38 421 GLN A N 1
ATOM 3149 C CA . GLN A 1 421 ? 7.309 81.437 26.331 1.00 55.67 421 GLN A CA 1
ATOM 3150 C C . GLN A 1 421 ? 8.547 80.806 25.718 1.00 56.36 421 GLN A C 1
ATOM 3151 O O . GLN A 1 421 ? 9.022 81.277 24.685 1.00 58.41 421 GLN A O 1
ATOM 3157 N N . SER A 1 422 ? 9.108 79.767 26.347 1.00 57.10 422 SER A N 1
ATOM 3158 C CA . SER A 1 422 ? 10.211 79.058 25.705 1.00 57.84 422 SER A CA 1
ATOM 3159 C C . SER A 1 422 ? 9.720 78.203 24.535 1.00 61.64 422 SER A C 1
ATOM 3160 O O . SER A 1 422 ? 10.460 77.990 23.560 1.00 59.81 422 SER A O 1
ATOM 3163 N N . ALA A 1 423 ? 8.480 77.717 24.603 1.00 58.37 423 ALA A N 1
ATOM 3164 C CA . ALA A 1 423 ? 7.832 77.133 23.431 1.00 58.52 423 ALA A CA 1
ATOM 3165 C C . ALA A 1 423 ? 7.365 78.193 22.457 1.00 62.79 423 ALA A C 1
ATOM 3166 O O . ALA A 1 423 ? 6.629 77.869 21.521 1.00 63.90 423 ALA A O 1
ATOM 3168 N N . GLU A 1 424 ? 7.734 79.453 22.695 1.00 58.94 424 GLU A N 1
ATOM 3169 C CA . GLU A 1 424 ? 7.428 80.552 21.787 1.00 64.57 424 GLU A CA 1
ATOM 3170 C C . GLU A 1 424 ? 5.922 80.776 21.667 1.00 65.60 424 GLU A C 1
ATOM 3171 O O . GLU A 1 424 ? 5.407 81.126 20.600 1.00 59.31 424 GLU A O 1
ATOM 3177 N N . GLU A 1 425 ? 5.215 80.590 22.782 1.00 60.13 425 GLU A N 1
ATOM 3178 C CA . GLU A 1 425 ? 3.834 81.034 22.910 1.00 61.60 425 GLU A CA 1
ATOM 3179 C C . GLU A 1 425 ? 3.779 82.433 23.517 1.00 58.84 425 GLU A C 1
ATOM 3180 O O . GLU A 1 425 ? 4.697 82.852 24.223 1.00 59.46 425 GLU A O 1
ATOM 3186 N N . HIS A 1 426 ? 2.705 83.164 23.199 1.00 57.20 426 HIS A N 1
ATOM 3187 C CA . HIS A 1 426 ? 2.389 84.440 23.840 1.00 66.15 426 HIS A CA 1
ATOM 3188 C C . HIS A 1 426 ? 1.354 84.165 24.924 1.00 62.59 426 HIS A C 1
ATOM 3189 O O . HIS A 1 426 ? 0.235 83.733 24.625 1.00 63.26 426 HIS A O 1
ATOM 3196 N N . VAL A 1 427 ? 1.719 84.415 26.176 1.00 58.00 427 VAL A N 1
ATOM 3197 C CA . VAL A 1 427 ? 0.942 83.939 27.315 1.00 57.94 427 VAL A CA 1
ATOM 3198 C C . VAL A 1 427 ? 0.154 85.092 27.927 1.00 54.01 427 VAL A C 1
ATOM 3199 O O . VAL A 1 427 ? 0.735 86.096 28.354 1.00 51.19 427 VAL A O 1
ATOM 3203 N N . GLY A 1 428 ? -1.167 84.923 27.998 1.00 54.36 428 GLY A N 1
ATOM 3204 C CA . GLY A 1 428 ? -2.041 85.795 28.745 1.00 49.83 428 GLY A CA 1
ATOM 3205 C C . GLY A 1 428 ? -2.550 85.158 30.036 1.00 54.13 428 GLY A C 1
ATOM 3206 O O . GLY A 1 428 ? -2.246 84.015 30.380 1.00 52.40 428 GLY A O 1
ATOM 3207 N N . ILE A 1 429 ? -3.346 85.949 30.754 1.00 48.12 429 ILE A N 1
ATOM 3208 C CA . ILE A 1 429 ? -4.018 85.549 31.984 1.00 50.03 429 ILE A CA 1
ATOM 3209 C C . ILE A 1 429 ? -5.509 85.699 31.751 1.00 51.46 429 ILE A C 1
ATOM 3210 O O . ILE A 1 429 ? -5.948 86.687 31.158 1.00 55.10 429 ILE A O 1
ATOM 3215 N N . VAL A 1 430 ? -6.282 84.711 32.169 1.00 47.12 430 VAL A N 1
ATOM 3216 C CA . VAL A 1 430 ? -7.735 84.775 32.093 1.00 48.40 430 VAL A CA 1
ATOM 3217 C C . VAL A 1 430 ? -8.272 84.560 33.501 1.00 53.19 430 VAL A C 1
ATOM 3218 O O . VAL A 1 430 ? -7.737 83.742 34.262 1.00 54.43 430 VAL A O 1
ATOM 3222 N N . ARG A 1 431 ? -9.299 85.314 33.866 1.00 52.68 431 ARG A N 1
ATOM 3223 C CA . ARG A 1 431 ? -9.754 85.371 35.249 1.00 53.44 431 ARG A CA 1
ATOM 3224 C C . ARG A 1 431 ? -10.938 84.434 35.444 1.00 53.28 431 ARG A C 1
ATOM 3225 O O . ARG A 1 431 ? -11.951 84.555 34.749 1.00 57.78 431 ARG A O 1
ATOM 3233 N N . GLY A 1 432 ? -10.808 83.502 36.383 1.00 51.35 432 GLY A N 1
ATOM 3234 C CA . GLY A 1 432 ? -11.893 82.590 36.705 1.00 49.84 432 GLY A CA 1
ATOM 3235 C C . GLY A 1 432 ? -13.019 83.175 37.537 1.00 54.75 432 GLY A C 1
ATOM 3236 O O . GLY A 1 432 ? -14.074 82.546 37.655 1.00 58.88 432 GLY A O 1
ATOM 3237 N N . ASP A 1 433 ? -12.817 84.340 38.146 1.00 56.13 433 ASP A N 1
ATOM 3238 C CA . ASP A 1 433 ? -13.877 85.047 38.855 1.00 58.81 433 ASP A CA 1
ATOM 3239 C C . ASP A 1 433 ? -14.687 85.965 37.935 1.00 62.11 433 ASP A C 1
ATOM 3240 O O . ASP A 1 433 ? -15.485 86.766 38.429 1.00 63.84 433 ASP A O 1
ATOM 3245 N N . GLN A 1 434 ? -14.493 85.879 36.622 1.00 56.82 434 GLN A N 1
ATOM 3246 C CA . GLN A 1 434 ? -15.298 86.629 35.674 1.00 62.63 434 GLN A CA 1
ATOM 3247 C C . GLN A 1 434 ? -15.743 85.695 34.562 1.00 64.96 434 GLN A C 1
ATOM 3248 O O . GLN A 1 434 ? -15.066 84.698 34.293 1.00 65.91 434 GLN A O 1
ATOM 3254 N N . PRO A 1 435 ? -16.872 85.984 33.900 1.00 65.80 435 PRO A N 1
ATOM 3255 C CA . PRO A 1 435 ? -17.339 85.091 32.830 1.00 62.99 435 PRO A CA 1
ATOM 3256 C C . PRO A 1 435 ? -16.222 84.829 31.827 1.00 64.60 435 PRO A C 1
ATOM 3257 O O . PRO A 1 435 ? -15.348 85.667 31.607 1.00 62.08 435 PRO A O 1
ATOM 3261 N N . LEU A 1 436 ? -16.208 83.642 31.277 1.00 66.62 436 LEU A N 1
ATOM 3262 C CA . LEU A 1 436 ? -15.031 83.406 30.453 1.00 65.11 436 LEU A CA 1
ATOM 3263 C C . LEU A 1 436 ? -15.201 84.056 29.078 1.00 65.61 436 LEU A C 1
ATOM 3264 O O . LEU A 1 436 ? -16.282 83.993 28.483 1.00 67.35 436 LEU A O 1
ATOM 3269 N N . PRO A 1 437 ? -14.155 84.696 28.564 1.00 66.44 437 PRO A N 1
ATOM 3270 C CA . PRO A 1 437 ? -14.219 85.241 27.202 1.00 66.59 437 PRO A CA 1
ATOM 3271 C C . PRO A 1 437 ? -14.581 84.158 26.202 1.00 68.29 437 PRO A C 1
ATOM 3272 O O . PRO A 1 437 ? -14.148 83.012 26.322 1.00 65.82 437 PRO A O 1
ATOM 3276 N N . SER A 1 438 ? -15.385 84.527 25.212 1.00 67.64 438 SER A N 1
ATOM 3277 C CA . SER A 1 438 ? -15.774 83.562 24.202 1.00 69.68 438 SER A CA 1
ATOM 3278 C C . SER A 1 438 ? -14.518 83.040 23.499 1.00 69.54 438 SER A C 1
ATOM 3279 O O . SER A 1 438 ? -13.488 83.725 23.457 1.00 68.25 438 SER A O 1
ATOM 3282 N N . PRO A 1 439 ? -14.554 81.806 22.990 1.00 62.75 439 PRO A N 1
ATOM 3283 C CA . PRO A 1 439 ? -13.325 81.190 22.452 1.00 66.53 439 PRO A CA 1
ATOM 3284 C C . PRO A 1 439 ? -12.718 81.909 21.253 1.00 69.03 439 PRO A C 1
ATOM 3285 O O . PRO A 1 439 ? -11.603 81.549 20.855 1.00 69.31 439 PRO A O 1
ATOM 3289 N N . SER A 1 440 ? -13.394 82.906 20.669 1.00 71.86 440 SER A N 1
ATOM 3290 C CA . SER A 1 440 ? -12.750 83.684 19.610 1.00 74.72 440 SER A CA 1
ATOM 3291 C C . SER A 1 440 ? -11.720 84.662 20.178 1.00 77.97 440 SER A C 1
ATOM 3292 O O . SER A 1 440 ? -10.738 84.990 19.496 1.00 79.40 440 SER A O 1
ATOM 3295 N N . GLU A 1 441 ? -11.918 85.128 21.416 1.00 73.59 441 GLU A N 1
ATOM 3296 C CA . GLU A 1 441 ? -10.942 85.968 22.113 1.00 75.95 441 GLU A CA 1
ATOM 3297 C C . GLU A 1 441 ? -9.890 85.131 22.846 1.00 72.90 441 GLU A C 1
ATOM 3298 O O . GLU A 1 441 ? -8.686 85.258 22.586 1.00 69.41 441 GLU A O 1
ATOM 3304 N N . VAL A 1 442 ? -10.327 84.288 23.780 1.00 68.54 442 VAL A N 1
ATOM 3305 C CA . VAL A 1 442 ? -9.431 83.412 24.530 1.00 61.43 442 VAL A CA 1
ATOM 3306 C C . VAL A 1 442 ? -9.691 81.991 24.029 1.00 63.07 442 VAL A C 1
ATOM 3307 O O . VAL A 1 442 ? -10.711 81.366 24.355 1.00 59.27 442 VAL A O 1
ATOM 3311 N N . GLU A 1 443 ? -8.786 81.475 23.200 1.00 59.79 443 GLU A N 1
ATOM 3312 C CA . GLU A 1 443 ? -9.045 80.200 22.553 1.00 63.01 443 GLU A CA 1
ATOM 3313 C C . GLU A 1 443 ? -8.436 79.004 23.281 1.00 63.45 443 GLU A C 1
ATOM 3314 O O . GLU A 1 443 ? -8.956 77.891 23.158 1.00 59.23 443 GLU A O 1
ATOM 3320 N N . ARG A 1 444 ? -7.350 79.198 24.028 1.00 59.40 444 ARG A N 1
ATOM 3321 C CA . ARG A 1 444 ? -6.660 78.113 24.709 1.00 55.78 444 ARG A CA 1
ATOM 3322 C C . ARG A 1 444 ? -6.387 78.511 26.152 1.00 59.11 444 ARG A C 1
ATOM 3323 O O . ARG A 1 444 ? -5.877 79.613 26.420 1.00 58.34 444 ARG A O 1
ATOM 3331 N N . ILE A 1 445 ? -6.747 77.615 27.076 1.00 54.36 445 ILE A N 1
ATOM 3332 C CA . ILE A 1 445 ? -6.662 77.856 28.511 1.00 52.62 445 ILE A CA 1
ATOM 3333 C C . ILE A 1 445 ? -5.902 76.704 29.147 1.00 53.96 445 ILE A C 1
ATOM 3334 O O . ILE A 1 445 ? -6.235 75.533 28.918 1.00 53.44 445 ILE A O 1
ATOM 3339 N N . ILE A 1 446 ? -4.884 77.034 29.937 1.00 49.39 446 ILE A N 1
ATOM 3340 C CA . ILE A 1 446 ? -4.109 76.047 30.672 1.00 52.44 446 ILE A CA 1
ATOM 3341 C C . ILE A 1 446 ? -4.392 76.236 32.152 1.00 52.54 446 ILE A C 1
ATOM 3342 O O . ILE A 1 446 ? -4.244 77.346 32.683 1.00 51.11 446 ILE A O 1
ATOM 3347 N N . ILE A 1 447 ? -4.816 75.167 32.810 1.00 44.74 447 ILE A N 1
ATOM 3348 C CA . ILE A 1 447 ? -5.015 75.171 34.251 1.00 47.01 447 ILE A CA 1
ATOM 3349 C C . ILE A 1 447 ? -3.816 74.469 34.878 1.00 51.56 447 ILE A C 1
ATOM 3350 O O . ILE A 1 447 ? -3.567 73.281 34.615 1.00 49.72 447 ILE A O 1
ATOM 3355 N N . THR A 1 448 ? -3.064 75.202 35.692 1.00 45.52 448 THR A N 1
ATOM 3356 C CA . THR A 1 448 ? -1.793 74.711 36.232 1.00 47.91 448 THR A CA 1
ATOM 3357 C C . THR A 1 448 ? -1.971 74.099 37.624 1.00 51.48 448 THR A C 1
ATOM 3358 O O . THR A 1 448 ? -1.405 74.576 38.602 1.00 47.64 448 THR A O 1
ATOM 3362 N N . GLY A 1 449 ? -2.737 73.015 37.704 1.00 50.92 449 GLY A N 1
ATOM 3363 C CA . GLY A 1 449 ? -2.966 72.367 38.982 1.00 50.99 449 GLY A CA 1
ATOM 3364 C C . GLY A 1 449 ? -3.447 73.312 40.065 1.00 53.79 449 GLY A C 1
ATOM 3365 O O . GLY A 1 449 ? -2.845 73.384 41.141 1.00 54.22 449 GLY A O 1
ATOM 3366 N N . VAL A 1 450 ? -4.490 74.085 39.785 1.00 51.49 450 VAL A N 1
ATOM 3367 C CA . VAL A 1 450 ? -5.121 74.892 40.816 1.00 52.22 450 VAL A CA 1
ATOM 3368 C C . VAL A 1 450 ? -6.511 74.331 41.047 1.00 55.33 450 VAL A C 1
ATOM 3369 O O . VAL A 1 450 ? -7.063 73.591 40.221 1.00 53.01 450 VAL A O 1
ATOM 3373 N N . PHE A 1 451 ? -7.074 74.672 42.200 1.00 52.28 451 PHE A N 1
ATOM 3374 C CA . PHE A 1 451 ? -8.337 74.102 42.635 1.00 50.57 451 PHE A CA 1
ATOM 3375 C C . PHE A 1 451 ? -9.505 74.948 42.144 1.00 51.66 451 PHE A C 1
ATOM 3376 O O . PHE A 1 451 ? -9.476 76.184 42.237 1.00 50.19 451 PHE A O 1
ATOM 3384 N N . THR A 1 452 ? -10.527 74.271 41.621 1.00 47.81 452 THR A N 1
ATOM 3385 C CA . THR A 1 452 ? -11.637 74.876 40.895 1.00 48.75 452 THR A CA 1
ATOM 3386 C C . THR A 1 452 ? -12.947 74.380 41.471 1.00 50.43 452 THR A C 1
ATOM 3387 O O . THR A 1 452 ? -13.145 73.168 41.607 1.00 56.87 452 THR A O 1
ATOM 3391 N N . GLY A 1 453 ? -13.849 75.300 41.795 1.00 49.59 453 GLY A N 1
ATOM 3392 C CA . GLY A 1 453 ? -15.125 74.919 42.357 1.00 51.05 453 GLY A CA 1
ATOM 3393 C C . GLY A 1 453 ? -16.135 74.541 41.287 1.00 54.28 453 GLY A C 1
ATOM 3394 O O . GLY A 1 453 ? -15.863 74.541 40.086 1.00 50.04 453 GLY A O 1
ATOM 3395 N N . LEU A 1 454 ? -17.335 74.201 41.758 1.00 55.10 454 LEU A N 1
ATOM 3396 C CA . LEU A 1 454 ? -18.392 73.746 40.862 1.00 53.11 454 LEU A CA 1
ATOM 3397 C C . LEU A 1 454 ? -18.747 74.801 39.816 1.00 57.01 454 LEU A C 1
ATOM 3398 O O . LEU A 1 454 ? -18.924 74.477 38.635 1.00 57.67 454 LEU A O 1
ATOM 3403 N N . ASP A 1 455 ? -18.875 76.069 40.228 1.00 53.59 455 ASP A N 1
ATOM 3404 C CA . ASP A 1 455 ? -19.244 77.111 39.272 1.00 51.59 455 ASP A CA 1
ATOM 3405 C C . ASP A 1 455 ? -18.168 77.270 38.214 1.00 54.51 455 ASP A C 1
ATOM 3406 O O . ASP A 1 455 ? -18.468 77.376 37.012 1.00 56.19 455 ASP A O 1
ATOM 3411 N N . GLU A 1 456 ? -16.904 77.233 38.634 1.00 50.79 456 GLU A N 1
ATOM 3412 C CA . GLU A 1 456 ? -15.816 77.324 37.670 1.00 51.51 456 GLU A CA 1
ATOM 3413 C C . GLU A 1 456 ? -15.865 76.182 36.672 1.00 53.89 456 GLU A C 1
ATOM 3414 O O . GLU A 1 456 ? -15.638 76.393 35.473 1.00 53.48 456 GLU A O 1
ATOM 3420 N N . ILE A 1 457 ? -16.180 74.966 37.142 1.00 50.51 457 ILE A N 1
ATOM 3421 C CA . ILE A 1 457 ? -16.235 73.813 36.240 1.00 52.42 457 ILE A CA 1
ATOM 3422 C C . ILE A 1 457 ? -17.347 73.994 35.211 1.00 53.72 457 ILE A C 1
ATOM 3423 O O . ILE A 1 457 ? -17.131 73.832 34.005 1.00 54.56 457 ILE A O 1
ATOM 3428 N N . LYS A 1 458 ? -18.549 74.347 35.677 1.00 55.66 458 LYS A N 1
ATOM 3429 C CA . LYS A 1 458 ? -19.681 74.575 34.783 1.00 56.15 458 LYS A CA 1
ATOM 3430 C C . LYS A 1 458 ? -19.341 75.593 33.700 1.00 58.05 458 LYS A C 1
ATOM 3431 O O . LYS A 1 458 ? -19.642 75.387 32.520 1.00 61.73 458 LYS A O 1
ATOM 3437 N N . GLU A 1 459 ? -18.715 76.706 34.088 1.00 58.57 459 GLU A N 1
ATOM 3438 C CA . GLU A 1 459 ? -18.369 77.730 33.114 1.00 58.35 459 GLU A CA 1
ATOM 3439 C C . GLU A 1 459 ? -17.292 77.231 32.167 1.00 59.17 459 GLU A C 1
ATOM 3440 O O . GLU A 1 459 ? -17.390 77.436 30.953 1.00 59.91 459 GLU A O 1
ATOM 3446 N N . LEU A 1 460 ? -16.274 76.548 32.694 1.00 56.01 460 LEU A N 1
ATOM 3447 C CA . LEU A 1 460 ? -15.271 75.945 31.823 1.00 56.32 460 LEU A CA 1
ATOM 3448 C C . LEU A 1 460 ? -15.914 74.984 30.831 1.00 58.14 460 LEU A C 1
ATOM 3449 O O . LEU A 1 460 ? -15.488 74.902 29.673 1.00 57.36 460 LEU A O 1
ATOM 3454 N N . HIS A 1 461 ? -16.952 74.263 31.260 1.00 57.20 461 HIS A N 1
ATOM 3455 C CA . HIS A 1 461 ? -17.657 73.349 30.362 1.00 61.79 461 HIS A CA 1
ATOM 3456 C C . HIS A 1 461 ? -18.283 74.112 29.196 1.00 63.87 461 HIS A C 1
ATOM 3457 O O . HIS A 1 461 ? -18.023 73.817 28.022 1.00 64.25 461 HIS A O 1
ATOM 3464 N N . SER A 1 462 ? -19.080 75.131 29.512 1.00 63.44 462 SER A N 1
ATOM 3465 C CA . SER A 1 462 ? -19.747 75.918 28.485 1.00 64.99 462 SER A CA 1
ATOM 3466 C C . SER A 1 462 ? -18.741 76.607 27.560 1.00 65.58 462 SER A C 1
ATOM 3467 O O . SER A 1 462 ? -18.944 76.661 26.341 1.00 67.03 462 SER A O 1
ATOM 3470 N N . TRP A 1 463 ? -17.653 77.140 28.121 1.00 63.86 463 TRP A N 1
ATOM 3471 C CA . TRP A 1 463 ? -16.569 77.665 27.293 1.00 59.19 463 TRP A CA 1
ATOM 3472 C C . TRP A 1 463 ? -16.005 76.594 26.356 1.00 60.96 463 TRP A C 1
ATOM 3473 O O . TRP A 1 463 ? -15.794 76.849 25.160 1.00 61.90 463 TRP A O 1
ATOM 3484 N N . VAL A 1 464 ? -15.744 75.390 26.874 1.00 58.64 464 VAL A N 1
ATOM 3485 C CA . VAL A 1 464 ? -15.212 74.326 26.020 1.00 60.27 464 VAL A CA 1
ATOM 3486 C C . VAL A 1 464 ? -16.232 73.940 24.957 1.00 60.67 464 VAL A C 1
ATOM 3487 O O . VAL A 1 464 ? -15.873 73.615 23.821 1.00 61.60 464 VAL A O 1
ATOM 3491 N N . GLU A 1 465 ? -17.515 73.972 25.313 1.00 61.26 465 GLU A N 1
ATOM 3492 C CA . GLU A 1 465 ? -18.560 73.579 24.378 1.00 64.04 465 GLU A CA 1
ATOM 3493 C C . GLU A 1 465 ? -18.594 74.479 23.147 1.00 66.41 465 GLU A C 1
ATOM 3494 O O . GLU A 1 465 ? -18.879 74.008 22.041 1.00 68.89 465 GLU A O 1
ATOM 3500 N N . GLN A 1 466 ? -18.317 75.773 23.318 1.00 63.55 466 GLN A N 1
ATOM 3501 C CA . GLN A 1 466 ? -18.257 76.704 22.203 1.00 65.69 466 GLN A CA 1
ATOM 3502 C C . GLN A 1 466 ? -16.910 76.696 21.496 1.00 63.70 466 GLN A C 1
ATOM 3503 O O . GLN A 1 466 ? -16.686 77.546 20.632 1.00 68.17 466 GLN A O 1
ATOM 3509 N N . GLY A 1 467 ? -15.997 75.799 21.845 1.00 60.25 467 GLY A N 1
ATOM 3510 C CA . GLY A 1 467 ? -14.786 75.627 21.057 1.00 62.31 467 GLY A CA 1
ATOM 3511 C C . GLY A 1 467 ? -13.485 75.827 21.803 1.00 59.46 467 GLY A C 1
ATOM 3512 O O . GLY A 1 467 ? -12.416 75.679 21.193 1.00 60.11 467 GLY A O 1
ATOM 3513 N N . GLY A 1 468 ? -13.513 76.148 23.092 1.00 58.40 468 GLY A N 1
ATOM 3514 C CA . GLY A 1 468 ? -12.267 76.309 23.820 1.00 57.56 468 GLY A CA 1
ATOM 3515 C C . GLY A 1 468 ? -11.460 75.021 23.856 1.00 60.03 468 GLY A C 1
ATOM 3516 O O . GLY A 1 468 ? -12.005 73.922 23.992 1.00 56.71 468 GLY A O 1
ATOM 3517 N N . GLN A 1 469 ? -10.143 75.163 23.708 1.00 59.69 469 GLN A N 1
ATOM 3518 C CA . GLN A 1 469 ? -9.188 74.084 23.947 1.00 57.57 469 GLN A CA 1
ATOM 3519 C C . GLN A 1 469 ? -8.637 74.223 25.369 1.00 57.48 469 GLN A C 1
ATOM 3520 O O . GLN A 1 469 ? -7.961 75.213 25.679 1.00 57.51 469 GLN A O 1
ATOM 3526 N N . LEU A 1 470 ? -8.919 73.240 26.222 1.00 54.91 470 LEU A N 1
ATOM 3527 C CA . LEU A 1 470 ? -8.523 73.259 27.632 1.00 54.76 470 LEU A CA 1
ATOM 3528 C C . LEU A 1 470 ? -7.426 72.230 27.881 1.00 52.79 470 LEU A C 1
ATOM 3529 O O . LEU A 1 470 ? -7.625 71.026 27.651 1.00 55.11 470 LEU A O 1
ATOM 3534 N N . LEU A 1 471 ? -6.272 72.699 28.351 1.00 48.03 471 LEU A N 1
ATOM 3535 C CA . LEU A 1 471 ? -5.221 71.825 28.864 1.00 51.20 471 LEU A CA 1
ATOM 3536 C C . LEU A 1 471 ? -5.282 71.877 30.391 1.00 53.16 471 LEU A C 1
ATOM 3537 O O . LEU A 1 471 ? -4.958 72.906 30.999 1.00 52.08 471 LEU A O 1
ATOM 3542 N N . TRP A 1 472 ? -5.712 70.777 31.009 1.00 49.66 472 TRP A N 1
ATOM 3543 C CA . TRP A 1 472 ? -6.039 70.742 32.438 1.00 47.09 472 TRP A CA 1
ATOM 3544 C C . TRP A 1 472 ? -4.987 69.917 33.170 1.00 49.27 472 TRP A C 1
ATOM 3545 O O . TRP A 1 472 ? -5.048 68.682 33.180 1.00 51.50 472 TRP A O 1
ATOM 3556 N N . HIS A 1 473 ? -4.031 70.586 33.803 1.00 47.01 473 HIS A N 1
ATOM 3557 C CA . HIS A 1 473 ? -3.040 69.850 34.577 1.00 50.00 473 HIS A CA 1
ATOM 3558 C C . HIS A 1 473 ? -3.601 69.572 35.967 1.00 49.51 473 HIS A C 1
ATOM 3559 O O . HIS A 1 473 ? -3.895 70.509 36.723 1.00 53.76 473 HIS A O 1
ATOM 3566 N N . ALA A 1 474 ? -3.783 68.283 36.275 1.00 46.27 474 ALA A N 1
ATOM 3567 C CA . ALA A 1 474 ? -4.145 67.734 37.577 1.00 48.03 474 ALA A CA 1
ATOM 3568 C C . ALA A 1 474 ? -5.511 68.221 38.042 1.00 49.57 474 ALA A C 1
ATOM 3569 O O . ALA A 1 474 ? -5.587 69.024 38.978 1.00 51.59 474 ALA A O 1
ATOM 3571 N N . PRO A 1 475 ? -6.607 67.781 37.424 1.00 51.29 475 PRO A N 1
ATOM 3572 C CA . PRO A 1 475 ? -7.927 68.137 37.957 1.00 49.82 475 PRO A CA 1
ATOM 3573 C C . PRO A 1 475 ? -8.057 67.685 39.402 1.00 54.06 475 PRO A C 1
ATOM 3574 O O . PRO A 1 475 ? -7.407 66.738 39.845 1.00 53.47 475 PRO A O 1
ATOM 3578 N N . ASP A 1 476 ? -8.887 68.399 40.145 1.00 53.79 476 ASP A N 1
ATOM 3579 C CA . ASP A 1 476 ? -8.847 68.334 41.599 1.00 55.87 476 ASP A CA 1
ATOM 3580 C C . ASP A 1 476 ? -9.808 67.270 42.111 1.00 54.15 476 ASP A C 1
ATOM 3581 O O . ASP A 1 476 ? -11.025 67.408 41.928 1.00 51.60 476 ASP A O 1
ATOM 3586 N N . PRO A 1 477 ? -9.321 66.223 42.779 1.00 54.19 477 PRO A N 1
ATOM 3587 C CA . PRO A 1 477 ? -10.242 65.181 43.269 1.00 51.42 477 PRO A CA 1
ATOM 3588 C C . PRO A 1 477 ? -11.251 65.707 44.272 1.00 53.03 477 PRO A C 1
ATOM 3589 O O . PRO A 1 477 ? -12.375 65.189 44.341 1.00 51.11 477 PRO A O 1
ATOM 3593 N N . VAL A 1 478 ? -10.892 66.736 45.046 1.00 53.44 478 VAL A N 1
ATOM 3594 C CA . VAL A 1 478 ? -11.836 67.302 46.006 1.00 51.95 478 VAL A CA 1
ATOM 3595 C C . VAL A 1 478 ? -13.054 67.874 45.291 1.00 51.41 478 VAL A C 1
ATOM 3596 O O . VAL A 1 478 ? -14.155 67.905 45.851 1.00 53.46 478 VAL A O 1
ATOM 3600 N N . ASN A 1 479 ? -12.910 68.275 44.030 1.00 49.94 479 ASN A N 1
ATOM 3601 C CA . ASN A 1 479 ? -14.053 68.772 43.278 1.00 50.69 479 ASN A CA 1
ATOM 3602 C C . ASN A 1 479 ? -14.420 67.862 42.117 1.00 52.98 479 ASN A C 1
ATOM 3603 O O . ASN A 1 479 ? -15.036 68.316 41.144 1.00 49.17 479 ASN A O 1
ATOM 3608 N N . TRP A 1 480 ? -14.066 66.586 42.202 1.00 50.69 480 TRP A N 1
ATOM 3609 C CA . TRP A 1 480 ? -14.303 65.647 41.106 1.00 51.52 480 TRP A CA 1
ATOM 3610 C C . TRP A 1 480 ? -15.583 64.886 41.426 1.00 51.74 480 TRP A C 1
ATOM 3611 O O . TRP A 1 480 ? -15.565 63.859 42.111 1.00 50.56 480 TRP A O 1
ATOM 3622 N N . ALA A 1 481 ? -16.707 65.412 40.947 1.00 49.38 481 ALA A N 1
ATOM 3623 C CA . ALA A 1 481 ? -17.973 64.691 41.009 1.00 52.43 481 ALA A CA 1
ATOM 3624 C C . ALA A 1 481 ? -18.584 64.635 39.610 1.00 52.22 481 ALA A C 1
ATOM 3625 O O . ALA A 1 481 ? -17.844 64.531 38.626 1.00 52.03 481 ALA A O 1
ATOM 3627 N N . GLN A 1 482 ? -19.913 64.703 39.492 1.00 51.07 482 GLN A N 1
ATOM 3628 C CA . GLN A 1 482 ? -20.524 64.541 38.172 1.00 52.85 482 GLN A CA 1
ATOM 3629 C C . GLN A 1 482 ? -20.021 65.599 37.205 1.00 56.51 482 GLN A C 1
ATOM 3630 O O . GLN A 1 482 ? -19.589 65.271 36.098 1.00 55.12 482 GLN A O 1
ATOM 3636 N N . ALA A 1 483 ? -20.029 66.879 37.625 1.00 54.15 483 ALA A N 1
ATOM 3637 C CA . ALA A 1 483 ? -19.680 67.964 36.706 1.00 57.51 483 ALA A CA 1
ATOM 3638 C C . ALA A 1 483 ? -18.276 67.783 36.144 1.00 54.93 483 ALA A C 1
ATOM 3639 O O . ALA A 1 483 ? -18.081 67.807 34.922 1.00 54.23 483 ALA A O 1
ATOM 3641 N N . MET A 1 484 ? -17.286 67.566 37.016 1.00 50.65 484 MET A N 1
ATOM 3642 C CA . MET A 1 484 ? -15.928 67.381 36.516 1.00 52.70 484 MET A CA 1
ATOM 3643 C C . MET A 1 484 ? -15.816 66.123 35.650 1.00 55.99 484 MET A C 1
ATOM 3644 O O . MET A 1 484 ? -15.122 66.134 34.625 1.00 53.67 484 MET A O 1
ATOM 3649 N N . SER A 1 485 ? -16.492 65.027 36.048 1.00 53.62 485 SER A N 1
ATOM 3650 C CA . SER A 1 485 ? -16.425 63.786 35.270 1.00 53.33 485 SER A CA 1
ATOM 3651 C C . SER A 1 485 ? -16.966 63.964 33.853 1.00 53.97 485 SER A C 1
ATOM 3652 O O . SER A 1 485 ? -16.391 63.433 32.900 1.00 55.52 485 SER A O 1
ATOM 3655 N N . ARG A 1 486 ? -18.069 64.699 33.693 1.00 56.94 486 ARG A N 1
ATOM 3656 C CA . ARG A 1 486 ? -18.584 64.959 32.346 1.00 59.62 486 ARG A CA 1
ATOM 3657 C C . ARG A 1 486 ? -17.665 65.871 31.549 1.00 59.06 486 ARG A C 1
ATOM 3658 O O . ARG A 1 486 ? -17.651 65.796 30.316 1.00 62.74 486 ARG A O 1
ATOM 3666 N N . LEU A 1 487 ? -16.899 66.741 32.218 1.00 57.63 487 LEU A N 1
ATOM 3667 C CA . LEU A 1 487 ? -15.991 67.621 31.488 1.00 54.65 487 LEU A CA 1
ATOM 3668 C C . LEU A 1 487 ? -14.676 66.927 31.160 1.00 55.98 487 LEU A C 1
ATOM 3669 O O . LEU A 1 487 ? -14.194 67.002 30.025 1.00 56.17 487 LEU A O 1
ATOM 3674 N N . VAL A 1 488 ? -14.068 66.260 32.139 1.00 53.74 488 VAL A N 1
ATOM 3675 C CA . VAL A 1 488 ? -12.843 65.525 31.851 1.00 54.90 488 VAL A CA 1
ATOM 3676 C C . VAL A 1 488 ? -13.136 64.338 30.931 1.00 53.47 488 VAL A C 1
ATOM 3677 O O . VAL A 1 488 ? -12.330 64.003 30.054 1.00 51.54 488 VAL A O 1
ATOM 3681 N N . GLY A 1 489 ? -14.292 63.700 31.109 1.00 50.43 489 GLY A N 1
ATOM 3682 C CA . GLY A 1 489 ? -14.642 62.514 30.358 1.00 52.69 489 GLY A CA 1
ATOM 3683 C C . GLY A 1 489 ? -14.276 61.198 31.017 1.00 56.42 489 GLY A C 1
ATOM 3684 O O . GLY A 1 489 ? -13.997 60.224 30.312 1.00 51.02 489 GLY A O 1
ATOM 3685 N N . ALA A 1 490 ? -14.280 61.134 32.349 1.00 54.19 490 ALA A N 1
ATOM 3686 C CA . ALA A 1 490 ? -13.826 59.972 33.096 1.00 54.60 490 ALA A CA 1
ATOM 3687 C C . ALA A 1 490 ? -14.313 60.107 34.534 1.00 53.37 490 ALA A C 1
ATOM 3688 O O . ALA A 1 490 ? -14.531 61.218 35.015 1.00 52.75 490 ALA A O 1
ATOM 3690 N N . GLU A 1 491 ? -14.525 58.970 35.186 1.00 51.14 491 GLU A N 1
ATOM 3691 C CA . GLU A 1 491 ? -14.918 58.884 36.584 1.00 56.50 491 GLU A CA 1
ATOM 3692 C C . GLU A 1 491 ? -13.774 58.303 37.405 1.00 55.62 491 GLU A C 1
ATOM 3693 O O . GLU A 1 491 ? -12.934 57.557 36.887 1.00 53.78 491 GLU A O 1
ATOM 3699 N N . ILE A 1 492 ? -13.763 58.634 38.697 1.00 51.96 492 ILE A N 1
ATOM 3700 C CA . ILE A 1 492 ? -12.799 58.050 39.625 1.00 54.16 492 ILE A CA 1
ATOM 3701 C C . ILE A 1 492 ? -13.306 56.676 40.041 1.00 54.81 492 ILE A C 1
ATOM 3702 O O . ILE A 1 492 ? -14.383 56.556 40.643 1.00 52.94 492 ILE A O 1
ATOM 3707 N N . ALA A 1 493 ? -12.527 55.639 39.731 1.00 51.25 493 ALA A N 1
ATOM 3708 C CA . ALA A 1 493 ? -12.877 54.296 40.173 1.00 49.58 493 ALA A CA 1
ATOM 3709 C C . ALA A 1 493 ? -12.349 54.004 41.565 1.00 51.97 493 ALA A C 1
ATOM 3710 O O . ALA A 1 493 ? -13.026 53.344 42.360 1.00 52.66 493 ALA A O 1
ATOM 3712 N N . ASP A 1 494 ? -11.154 54.495 41.877 1.00 53.73 494 ASP A N 1
ATOM 3713 C CA . ASP A 1 494 ? -10.546 54.306 43.187 1.00 53.30 494 ASP A CA 1
ATOM 3714 C C . ASP A 1 494 ? -9.358 55.244 43.283 1.00 52.09 494 ASP A C 1
ATOM 3715 O O . ASP A 1 494 ? -8.877 55.763 42.271 1.00 50.04 494 ASP A O 1
ATOM 3720 N N . TYR A 1 495 ? -8.888 55.446 44.511 1.00 49.28 495 TYR A N 1
ATOM 3721 C CA . TYR A 1 495 ? -7.547 55.973 44.693 1.00 50.48 495 TYR A CA 1
ATOM 3722 C C . TYR A 1 495 ? -6.516 54.897 44.368 1.00 49.61 495 TYR A C 1
ATOM 3723 O O . TYR A 1 495 ? -6.824 53.709 44.280 1.00 51.61 495 TYR A O 1
ATOM 3732 N N . ARG A 1 496 ? -5.264 55.323 44.239 1.00 50.79 496 ARG A N 1
ATOM 3733 C CA . ARG A 1 496 ? -4.144 54.396 44.140 1.00 51.71 496 ARG A CA 1
ATOM 3734 C C . ARG A 1 496 ? -2.932 55.067 44.766 1.00 53.13 496 ARG A C 1
ATOM 3735 O O . ARG A 1 496 ? -2.953 56.263 45.056 1.00 50.20 496 ARG A O 1
ATOM 3743 N N . ALA A 1 497 ? -1.857 54.303 44.939 1.00 52.29 497 ALA A N 1
ATOM 3744 C CA . ALA A 1 497 ? -0.671 54.839 45.607 1.00 52.91 497 ALA A CA 1
ATOM 3745 C C . ALA A 1 497 ? -0.056 55.986 44.804 1.00 52.33 497 ALA A C 1
ATOM 3746 O O . ALA A 1 497 ? 0.037 55.933 43.571 1.00 52.59 497 ALA A O 1
ATOM 3748 N N . ALA A 1 498 ? 0.407 57.007 45.519 1.00 47.65 498 ALA A N 1
ATOM 3749 C CA . ALA A 1 498 ? 0.945 58.213 44.901 1.00 51.99 498 ALA A CA 1
ATOM 3750 C C . ALA A 1 498 ? 2.405 58.036 44.510 1.00 53.97 498 ALA A C 1
ATOM 3751 O O . ALA A 1 498 ? 3.231 58.915 44.761 1.00 56.17 498 ALA A O 1
ATOM 3753 N N . THR A 1 499 ? 2.719 56.909 43.877 1.00 55.96 499 THR A N 1
ATOM 3754 C CA . THR A 1 499 ? 4.064 56.626 43.409 1.00 53.52 499 THR A CA 1
ATOM 3755 C C . THR A 1 499 ? 4.286 57.259 42.042 1.00 52.72 499 THR A C 1
ATOM 3756 O O . THR A 1 499 ? 3.326 57.542 41.320 1.00 53.87 499 THR A O 1
ATOM 3760 N N . PRO A 1 500 ? 5.545 57.480 41.653 1.00 55.67 500 PRO A N 1
ATOM 3761 C CA . PRO A 1 500 ? 5.815 58.241 40.421 1.00 51.76 500 PRO A CA 1
ATOM 3762 C C . PRO A 1 500 ? 5.202 57.604 39.183 1.00 56.84 500 PRO A C 1
ATOM 3763 O O . PRO A 1 500 ? 5.096 56.381 39.063 1.00 57.56 500 PRO A O 1
ATOM 3767 N N . ALA A 1 501 ? 4.777 58.454 38.259 1.00 54.45 501 ALA A N 1
ATOM 3768 C CA . ALA A 1 501 ? 4.280 58.011 36.970 1.00 54.80 501 ALA A CA 1
ATOM 3769 C C . ALA A 1 501 ? 5.353 58.317 35.939 1.00 60.97 501 ALA A C 1
ATOM 3770 O O . ALA A 1 501 ? 5.816 59.461 35.843 1.00 61.58 501 ALA A O 1
ATOM 3772 N N . ILE A 1 502 ? 5.767 57.291 35.199 1.00 58.92 502 ILE A N 1
ATOM 3773 C CA . ILE A 1 502 ? 6.789 57.401 34.167 1.00 60.93 502 ILE A CA 1
ATOM 3774 C C . ILE A 1 502 ? 6.106 57.217 32.821 1.00 65.95 502 ILE A C 1
ATOM 3775 O O . ILE A 1 502 ? 5.222 56.368 32.681 1.00 65.35 502 ILE A O 1
ATOM 3780 N N . THR A 1 503 ? 6.499 58.018 31.837 1.00 61.08 503 THR A N 1
ATOM 3781 C CA . THR A 1 503 ? 5.748 58.085 30.592 1.00 65.81 503 THR A CA 1
ATOM 3782 C C . THR A 1 503 ? 6.666 58.592 29.480 1.00 64.45 503 THR A C 1
ATOM 3783 O O . THR A 1 503 ? 7.865 58.807 29.681 1.00 64.05 503 THR A O 1
ATOM 3787 N N . ALA A 1 504 ? 6.085 58.791 28.295 1.00 66.64 504 ALA A N 1
ATOM 3788 C CA . ALA A 1 504 ? 6.839 59.306 27.154 1.00 69.67 504 ALA A CA 1
ATOM 3789 C C . ALA A 1 504 ? 5.877 59.928 26.155 1.00 70.70 504 ALA A C 1
ATOM 3790 O O . ALA A 1 504 ? 4.895 59.286 25.769 1.00 70.21 504 ALA A O 1
ATOM 3792 N N . THR A 1 505 ? 6.154 61.168 25.743 1.00 66.79 505 THR A N 1
ATOM 3793 C CA . THR A 1 505 ? 5.540 61.697 24.536 1.00 72.07 505 THR A CA 1
ATOM 3794 C C . THR A 1 505 ? 6.413 61.288 23.349 1.00 75.95 505 THR A C 1
ATOM 3795 O O . THR A 1 505 ? 7.406 60.568 23.496 1.00 73.89 505 THR A O 1
ATOM 3799 N N . ASP A 1 506 ? 6.071 61.775 22.158 1.00 77.74 506 ASP A N 1
ATOM 3800 C CA . ASP A 1 506 ? 6.835 61.404 20.973 1.00 84.06 506 ASP A CA 1
ATOM 3801 C C . ASP A 1 506 ? 8.226 62.027 20.936 1.00 85.82 506 ASP A C 1
ATOM 3802 O O . ASP A 1 506 ? 9.008 61.689 20.040 1.00 88.52 506 ASP A O 1
ATOM 3807 N N . GLU A 1 507 ? 8.560 62.912 21.876 1.00 82.88 507 GLU A N 1
ATOM 3808 C CA . GLU A 1 507 ? 9.869 63.547 21.871 1.00 83.37 507 GLU A CA 1
ATOM 3809 C C . GLU A 1 507 ? 10.804 63.029 22.958 1.00 81.80 507 GLU A C 1
ATOM 3810 O O . GLU A 1 507 ? 12.016 63.253 22.863 1.00 86.00 507 GLU A O 1
ATOM 3816 N N . GLY A 1 508 ? 10.289 62.359 23.986 1.00 75.19 508 GLY A N 1
ATOM 3817 C CA . GLY A 1 508 ? 11.143 61.879 25.044 1.00 63.02 508 GLY A CA 1
ATOM 3818 C C . GLY A 1 508 ? 10.404 61.423 26.283 1.00 61.85 508 GLY A C 1
ATOM 3819 O O . GLY A 1 508 ? 9.169 61.458 26.370 1.00 61.52 508 GLY A O 1
ATOM 3820 N N . PRO A 1 509 ? 11.177 60.991 27.276 1.00 58.07 509 PRO A N 1
ATOM 3821 C CA . PRO A 1 509 ? 10.617 60.435 28.509 1.00 60.24 509 PRO A CA 1
ATOM 3822 C C . PRO A 1 509 ? 10.323 61.497 29.568 1.00 62.66 509 PRO A C 1
ATOM 3823 O O . PRO A 1 509 ? 10.933 62.566 29.615 1.00 58.06 509 PRO A O 1
ATOM 3827 N N . TYR A 1 510 ? 9.392 61.153 30.457 1.00 60.34 510 TYR A N 1
ATOM 3828 C CA . TYR A 1 510 ? 8.955 62.047 31.520 1.00 58.38 510 TYR A CA 1
ATOM 3829 C C . TYR A 1 510 ? 8.659 61.244 32.772 1.00 58.04 510 TYR A C 1
ATOM 3830 O O . TYR A 1 510 ? 8.180 60.108 32.699 1.00 62.92 510 TYR A O 1
ATOM 3839 N N . GLU A 1 511 ? 8.940 61.840 33.923 1.00 57.39 511 GLU A N 1
ATOM 3840 C CA . GLU A 1 511 ? 8.602 61.235 35.204 1.00 58.88 511 GLU A CA 1
ATOM 3841 C C . GLU A 1 511 ? 7.982 62.296 36.095 1.00 57.30 511 GLU A C 1
ATOM 3842 O O . GLU A 1 511 ? 8.602 63.333 36.345 1.00 52.93 511 GLU A O 1
ATOM 3848 N N . PHE A 1 512 ? 6.765 62.033 36.569 1.00 56.62 512 PHE A N 1
ATOM 3849 C CA . PHE A 1 512 ? 6.039 62.921 37.469 1.00 55.78 512 PHE A CA 1
ATOM 3850 C C . PHE A 1 512 ? 5.999 62.307 38.863 1.00 58.85 512 PHE A C 1
ATOM 3851 O O . PHE A 1 512 ? 5.382 61.255 39.060 1.00 53.75 512 PHE A O 1
ATOM 3859 N N . THR A 1 513 ? 6.623 62.987 39.830 1.00 58.35 513 THR A N 1
ATOM 3860 C CA . THR A 1 513 ? 6.634 62.541 41.217 1.00 56.42 513 THR A CA 1
ATOM 3861 C C . THR A 1 513 ? 5.594 63.224 42.090 1.00 53.92 513 THR A C 1
ATOM 3862 O O . THR A 1 513 ? 5.387 62.776 43.214 1.00 53.24 513 THR A O 1
ATOM 3866 N N . CYS A 1 514 ? 4.938 64.284 41.630 1.00 54.41 514 CYS A N 1
ATOM 3867 C CA . CYS A 1 514 ? 3.971 65.015 42.446 1.00 52.97 514 CYS A CA 1
ATOM 3868 C C . CYS A 1 514 ? 2.574 64.877 41.875 1.00 55.30 514 CYS A C 1
ATOM 3869 O O . CYS A 1 514 ? 2.391 64.833 40.650 1.00 54.68 514 CYS A O 1
ATOM 3872 N N . PHE A 1 515 ? 1.593 64.865 42.763 1.00 50.16 515 PHE A N 1
ATOM 3873 C CA . PHE A 1 515 ? 0.205 64.670 42.399 1.00 53.05 515 PHE A CA 1
ATOM 3874 C C . PHE A 1 515 ? -0.619 65.592 43.270 1.00 52.41 515 PHE A C 1
ATOM 3875 O O . PHE A 1 515 ? -0.237 65.895 44.405 1.00 56.97 515 PHE A O 1
ATOM 3883 N N . LEU A 1 516 ? -1.728 66.068 42.726 1.00 52.01 516 LEU A N 1
ATOM 3884 C CA . LEU A 1 516 ? -2.423 67.166 43.381 1.00 53.66 516 LEU A CA 1
ATOM 3885 C C . LEU A 1 516 ? -2.973 66.705 44.722 1.00 50.87 516 LEU A C 1
ATOM 3886 O O . LEU A 1 516 ? -3.606 65.649 44.819 1.00 51.97 516 LEU A O 1
ATOM 3891 N N . ARG A 1 517 ? -2.699 67.503 45.756 1.00 49.95 517 ARG A N 1
ATOM 3892 C CA . ARG A 1 517 ? -3.021 67.193 47.139 1.00 51.36 517 ARG A CA 1
ATOM 3893 C C . ARG A 1 517 ? -2.359 65.899 47.594 1.00 53.50 517 ARG A C 1
ATOM 3894 O O . ARG A 1 517 ? -2.803 65.293 48.560 1.00 48.47 517 ARG A O 1
ATOM 3902 N N . GLY A 1 518 ? -1.300 65.461 46.909 1.00 49.07 518 GLY A N 1
ATOM 3903 C CA . GLY A 1 518 ? -0.612 64.261 47.329 1.00 49.46 518 GLY A CA 1
ATOM 3904 C C . GLY A 1 518 ? -1.341 62.973 47.033 1.00 53.84 518 GLY A C 1
ATOM 3905 O O . GLY A 1 518 ? -0.911 61.915 47.509 1.00 54.43 518 GLY A O 1
ATOM 3906 N N . MET A 1 519 ? -2.434 63.022 46.267 1.00 50.98 519 MET A N 1
ATOM 3907 C CA . MET A 1 519 ? -3.234 61.837 45.994 1.00 49.24 519 MET A CA 1
ATOM 3908 C C . MET A 1 519 ? -3.279 61.565 44.494 1.00 54.09 519 MET A C 1
ATOM 3909 O O . MET A 1 519 ? -3.263 62.488 43.661 1.00 50.18 519 MET A O 1
ATOM 3914 N N . ARG A 1 520 ? -3.336 60.282 44.169 1.00 47.57 520 ARG A N 1
ATOM 3915 C CA . ARG A 1 520 ? -3.430 59.805 42.809 1.00 48.46 520 ARG A CA 1
ATOM 3916 C C . ARG A 1 520 ? -4.683 58.950 42.671 1.00 52.83 520 ARG A C 1
ATOM 3917 O O . ARG A 1 520 ? -5.103 58.282 43.621 1.00 49.49 520 ARG A O 1
ATOM 3925 N N . VAL A 1 521 ? -5.291 58.982 41.485 1.00 52.44 521 VAL A N 1
ATOM 3926 C CA . VAL A 1 521 ? -6.577 58.331 41.276 1.00 54.07 521 VAL A CA 1
ATOM 3927 C C . VAL A 1 521 ? -6.465 57.364 40.115 1.00 54.22 521 VAL A C 1
ATOM 3928 O O . VAL A 1 521 ? -5.676 57.559 39.186 1.00 55.90 521 VAL A O 1
ATOM 3932 N N . ARG A 1 522 ? -7.274 56.313 40.186 1.00 56.45 522 ARG A N 1
ATOM 3933 C CA . ARG A 1 522 ? -7.505 55.402 39.075 1.00 51.41 522 ARG A CA 1
ATOM 3934 C C . ARG A 1 522 ? -8.828 55.784 38.414 1.00 49.06 522 ARG A C 1
ATOM 3935 O O . ARG A 1 522 ? -9.874 55.824 39.074 1.00 50.39 522 ARG A O 1
ATOM 3943 N N . ILE A 1 523 ? -8.790 56.071 37.124 1.00 51.38 523 ILE A N 1
ATOM 3944 C CA . ILE A 1 523 ? -9.986 56.545 36.450 1.00 54.44 523 ILE A CA 1
ATOM 3945 C C . ILE A 1 523 ? -10.563 55.446 35.566 1.00 55.11 523 ILE A C 1
ATOM 3946 O O . ILE A 1 523 ? -9.892 54.484 35.194 1.00 54.59 523 ILE A O 1
ATOM 3951 N N . GLU A 1 524 ? -11.843 55.606 35.241 1.00 56.51 524 GLU A N 1
ATOM 3952 C CA . GLU A 1 524 ? -12.524 54.816 34.226 1.00 59.58 524 GLU A CA 1
ATOM 3953 C C . GLU A 1 524 ? -13.018 55.758 33.135 1.00 59.72 524 GLU A C 1
ATOM 3954 O O . GLU A 1 524 ? -13.756 56.711 33.443 1.00 58.26 524 GLU A O 1
ATOM 3960 N N . PRO A 1 525 ? -12.635 55.563 31.872 1.00 58.27 525 PRO A N 1
ATOM 3961 C CA . PRO A 1 525 ? -13.102 56.471 30.811 1.00 59.18 525 PRO A CA 1
ATOM 3962 C C . PRO A 1 525 ? -14.618 56.443 30.638 1.00 57.06 525 PRO A C 1
ATOM 3963 O O . PRO A 1 525 ? -15.250 55.392 30.679 1.00 52.56 525 PRO A O 1
ATOM 3967 N N . ARG A 1 526 ? -15.208 57.630 30.495 1.00 57.29 526 ARG A N 1
ATOM 3968 C CA . ARG A 1 526 ? -16.647 57.779 30.268 1.00 58.72 526 ARG A CA 1
ATOM 3969 C C . ARG A 1 526 ? -16.821 58.875 29.217 1.00 62.67 526 ARG A C 1
ATOM 3970 O O . ARG A 1 526 ? -17.422 59.925 29.446 1.00 63.18 526 ARG A O 1
ATOM 3978 N N . GLY A 1 527 ? -16.248 58.625 28.038 1.00 57.91 527 GLY A N 1
ATOM 3979 C CA . GLY A 1 527 ? -16.225 59.578 26.946 1.00 60.17 527 GLY A CA 1
ATOM 3980 C C . GLY A 1 527 ? -14.824 59.950 26.504 1.00 61.94 527 GLY A C 1
ATOM 3981 O O . GLY A 1 527 ? -14.602 60.209 25.317 1.00 57.98 527 GLY A O 1
ATOM 3982 N N . ALA A 1 528 ? -13.874 59.977 27.431 1.00 57.00 528 ALA A N 1
ATOM 3983 C CA . ALA A 1 528 ? -12.535 60.400 27.057 1.00 58.42 528 ALA A CA 1
ATOM 3984 C C . ALA A 1 528 ? -11.758 59.248 26.432 1.00 60.20 528 ALA A C 1
ATOM 3985 O O . ALA A 1 528 ? -11.989 58.071 26.731 1.00 58.71 528 ALA A O 1
ATOM 3987 N N . GLN A 1 529 ? -10.833 59.612 25.551 1.00 60.19 529 GLN A N 1
ATOM 3988 C CA . GLN A 1 529 ? -9.833 58.713 25.001 1.00 59.25 529 GLN A CA 1
ATOM 3989 C C . GLN A 1 529 ? -8.565 58.792 25.837 1.00 57.82 529 GLN A C 1
ATOM 3990 O O . GLN A 1 529 ? -8.235 59.839 26.403 1.00 58.62 529 GLN A O 1
ATOM 3996 N N . ILE A 1 530 ? -7.848 57.681 25.910 1.00 56.79 530 ILE A N 1
ATOM 3997 C CA . ILE A 1 530 ? -6.604 57.621 26.666 1.00 59.04 530 ILE A CA 1
ATOM 3998 C C . ILE A 1 530 ? -5.475 58.027 25.725 1.00 61.14 530 ILE A C 1
ATOM 3999 O O . ILE A 1 530 ? -5.068 57.257 24.853 1.00 61.69 530 ILE A O 1
ATOM 4004 N N . LEU A 1 531 ? -4.971 59.245 25.893 1.00 59.19 531 LEU A N 1
ATOM 4005 C CA . LEU A 1 531 ? -3.939 59.735 24.989 1.00 59.27 531 LEU A CA 1
ATOM 4006 C C . LEU A 1 531 ? -2.558 59.194 25.351 1.00 64.03 531 LEU A C 1
ATOM 4007 O O . LEU A 1 531 ? -1.746 58.931 24.455 1.00 64.89 531 LEU A O 1
ATOM 4012 N N . MET A 1 532 ? -2.279 59.005 26.639 1.00 60.94 532 MET A N 1
ATOM 4013 C CA . MET A 1 532 ? -0.997 58.487 27.095 1.00 58.74 532 MET A CA 1
ATOM 4014 C C . MET A 1 532 ? -1.230 57.639 28.334 1.00 62.25 532 MET A C 1
ATOM 4015 O O . MET A 1 532 ? -2.180 57.860 29.090 1.00 63.87 532 MET A O 1
ATOM 4020 N N . THR A 1 533 ? -0.340 56.681 28.547 1.00 59.70 533 THR A N 1
ATOM 4021 C CA . THR A 1 533 ? -0.365 55.835 29.724 1.00 64.12 533 THR A CA 1
ATOM 4022 C C . THR A 1 533 ? 0.959 56.011 30.438 1.00 61.94 533 THR A C 1
ATOM 4023 O O . THR A 1 533 ? 1.941 56.458 29.843 1.00 62.67 533 THR A O 1
ATOM 4027 N N . ASP A 1 534 ? 0.993 55.664 31.717 1.00 65.01 534 ASP A N 1
ATOM 4028 C CA . ASP A 1 534 ? 2.299 55.541 32.339 1.00 69.03 534 ASP A CA 1
ATOM 4029 C C . ASP A 1 534 ? 2.942 54.237 31.853 1.00 73.15 534 ASP A C 1
ATOM 4030 O O . ASP A 1 534 ? 2.363 53.493 31.050 1.00 70.53 534 ASP A O 1
ATOM 4035 N N . ASN A 1 535 ? 4.167 53.966 32.310 1.00 70.72 535 ASN A N 1
ATOM 4036 C CA . ASN A 1 535 ? 4.903 52.839 31.759 1.00 73.74 535 ASN A CA 1
ATOM 4037 C C . ASN A 1 535 ? 4.380 51.501 32.274 1.00 76.95 535 ASN A C 1
ATOM 4038 O O . ASN A 1 535 ? 4.707 50.461 31.694 1.00 76.18 535 ASN A O 1
ATOM 4043 N N . GLU A 1 536 ? 3.550 51.515 33.324 1.00 77.08 536 GLU A N 1
ATOM 4044 C CA . GLU A 1 536 ? 2.820 50.346 33.792 1.00 74.57 536 GLU A CA 1
ATOM 4045 C C . GLU A 1 536 ? 1.348 50.362 33.359 1.00 76.12 536 GLU A C 1
ATOM 4046 O O . GLU A 1 536 ? 0.475 49.927 34.122 1.00 80.18 536 GLU A O 1
ATOM 4052 N N . GLY A 1 537 ? 1.059 50.899 32.158 1.00 69.29 537 GLY A N 1
ATOM 4053 C CA . GLY A 1 537 ? -0.168 50.630 31.417 1.00 68.62 537 GLY A CA 1
ATOM 4054 C C . GLY A 1 537 ? -1.384 51.493 31.727 1.00 69.00 537 GLY A C 1
ATOM 4055 O O . GLY A 1 537 ? -2.326 51.504 30.927 1.00 64.67 537 GLY A O 1
ATOM 4056 N N . SER A 1 538 ? -1.407 52.252 32.915 1.00 69.03 538 SER A N 1
ATOM 4057 C CA . SER A 1 538 ? -2.629 52.927 33.349 1.00 71.10 538 SER A CA 1
ATOM 4058 C C . SER A 1 538 ? -2.760 54.339 32.750 1.00 72.73 538 SER A C 1
ATOM 4059 O O . SER A 1 538 ? -1.759 54.970 32.379 1.00 67.14 538 SER A O 1
ATOM 4062 N N . PRO A 1 539 ? -3.991 54.845 32.632 1.00 67.12 539 PRO A N 1
ATOM 4063 C CA . PRO A 1 539 ? -4.202 56.145 31.984 1.00 67.46 539 PRO A CA 1
ATOM 4064 C C . PRO A 1 539 ? -3.532 57.275 32.752 1.00 62.16 539 PRO A C 1
ATOM 4065 O O . PRO A 1 539 ? -3.635 57.361 33.977 1.00 59.63 539 PRO A O 1
ATOM 4069 N N . LEU A 1 540 ? -2.841 58.152 32.007 1.00 59.13 540 LEU A N 1
ATOM 4070 C CA . LEU A 1 540 ? -2.154 59.318 32.550 1.00 58.02 540 LEU A CA 1
ATOM 4071 C C . LEU A 1 540 ? -2.554 60.631 31.878 1.00 58.97 540 LEU A C 1
ATOM 4072 O O . LEU A 1 540 ? -2.666 61.647 32.569 1.00 54.87 540 LEU A O 1
ATOM 4077 N N . VAL A 1 541 ? -2.769 60.640 30.559 1.00 55.55 541 VAL A N 1
ATOM 4078 C CA . VAL A 1 541 ? -3.298 61.807 29.850 1.00 55.85 541 VAL A CA 1
ATOM 4079 C C . VAL A 1 541 ? -4.563 61.395 29.105 1.00 56.15 541 VAL A C 1
ATOM 4080 O O . VAL A 1 541 ? -4.536 60.462 28.291 1.00 59.23 541 VAL A O 1
ATOM 4084 N N . LEU A 1 542 ? -5.662 62.080 29.383 1.00 53.05 542 LEU A N 1
ATOM 4085 C CA . LEU A 1 542 ? -6.924 61.881 28.688 1.00 54.63 542 LEU A CA 1
ATOM 4086 C C . LEU A 1 542 ? -7.185 63.019 27.705 1.00 57.78 542 LEU A C 1
ATOM 4087 O O . LEU A 1 542 ? -6.666 64.132 27.853 1.00 58.83 542 LEU A O 1
ATOM 4092 N N . ARG A 1 543 ? -8.023 62.729 26.702 1.00 57.74 543 ARG A N 1
ATOM 4093 C CA . ARG A 1 543 ? -8.459 63.721 25.714 1.00 59.60 543 ARG A CA 1
ATOM 4094 C C . ARG A 1 543 ? -9.945 63.532 25.438 1.00 58.85 543 ARG A C 1
ATOM 4095 O O . ARG A 1 543 ? -10.376 62.435 25.073 1.00 59.12 543 ARG A O 1
ATOM 4103 N N . HIS A 1 544 ? -10.723 64.595 25.614 1.00 57.27 544 HIS A N 1
ATOM 4104 C CA . HIS A 1 544 ? -12.177 64.507 25.600 1.00 58.34 544 HIS A CA 1
ATOM 4105 C C . HIS A 1 544 ? -12.721 65.653 24.778 1.00 62.64 544 HIS A C 1
ATOM 4106 O O . HIS A 1 544 ? -12.457 66.820 25.093 1.00 60.42 544 HIS A O 1
ATOM 4113 N N . ARG A 1 545 ? -13.493 65.334 23.748 1.00 58.69 545 ARG A N 1
ATOM 4114 C CA . ARG A 1 545 ? -14.124 66.372 22.949 1.00 64.45 545 ARG A CA 1
ATOM 4115 C C . ARG A 1 545 ? -15.526 66.634 23.476 1.00 63.62 545 ARG A C 1
ATOM 4116 O O . ARG A 1 545 ? -16.264 65.692 23.804 1.00 66.41 545 ARG A O 1
ATOM 4124 N N . VAL A 1 546 ? -15.866 67.913 23.633 1.00 61.98 546 VAL A N 1
ATOM 4125 C CA . VAL A 1 546 ? -17.100 68.332 24.298 1.00 62.85 546 VAL A CA 1
ATOM 4126 C C . VAL A 1 546 ? -17.660 69.486 23.478 1.00 65.07 546 VAL A C 1
ATOM 4127 O O . VAL A 1 546 ? -17.144 70.610 23.548 1.00 65.42 546 VAL A O 1
ATOM 4131 N N . GLY A 1 547 ? -18.712 69.218 22.714 1.00 66.63 547 GLY A N 1
ATOM 4132 C CA . GLY A 1 547 ? -19.139 70.180 21.716 1.00 62.69 547 GLY A CA 1
ATOM 4133 C C . GLY A 1 547 ? -17.981 70.486 20.789 1.00 64.14 547 GLY A C 1
ATOM 4134 O O . GLY A 1 547 ? -17.283 69.584 20.308 1.00 63.76 547 GLY A O 1
ATOM 4135 N N . ALA A 1 548 ? -17.744 71.780 20.564 1.00 64.70 548 ALA A N 1
ATOM 4136 C CA . ALA A 1 548 ? -16.740 72.202 19.593 1.00 63.62 548 ALA A CA 1
ATOM 4137 C C . ALA A 1 548 ? -15.319 72.177 20.142 1.00 65.31 548 ALA A C 1
ATOM 4138 O O . ALA A 1 548 ? -14.372 72.235 19.355 1.00 63.73 548 ALA A O 1
ATOM 4140 N N . GLY A 1 549 ? -15.145 72.076 21.463 1.00 68.57 549 GLY A N 1
ATOM 4141 C CA . GLY A 1 549 ? -13.839 72.143 22.079 1.00 62.53 549 GLY A CA 1
ATOM 4142 C C . GLY A 1 549 ? -13.300 70.783 22.483 1.00 67.25 549 GLY A C 1
ATOM 4143 O O . GLY A 1 549 ? -13.872 69.731 22.185 1.00 64.36 549 GLY A O 1
ATOM 4144 N N . CYS A 1 550 ? -12.175 70.821 23.206 1.00 65.66 550 CYS A N 1
ATOM 4145 C CA . CYS A 1 550 ? -11.431 69.606 23.522 1.00 62.93 550 CYS A CA 1
ATOM 4146 C C . CYS A 1 550 ? -10.662 69.781 24.827 1.00 62.22 550 CYS A C 1
ATOM 4147 O O . CYS A 1 550 ? -9.820 70.686 24.934 1.00 58.16 550 CYS A O 1
ATOM 4150 N N . VAL A 1 551 ? -10.931 68.895 25.792 1.00 56.02 551 VAL A N 1
ATOM 4151 C CA . VAL A 1 551 ? -10.288 68.881 27.104 1.00 52.74 551 VAL A CA 1
ATOM 4152 C C . VAL A 1 551 ? -9.161 67.863 27.077 1.00 54.50 551 VAL A C 1
ATOM 4153 O O . VAL A 1 551 ? -9.407 66.668 26.862 1.00 55.15 551 VAL A O 1
ATOM 4157 N N . THR A 1 552 ? -7.932 68.318 27.315 1.00 50.23 552 THR A N 1
ATOM 4158 C CA . THR A 1 552 ? -6.788 67.424 27.513 1.00 53.71 552 THR A CA 1
ATOM 4159 C C . THR A 1 552 ? -6.407 67.465 28.997 1.00 54.03 552 THR A C 1
ATOM 4160 O O . THR A 1 552 ? -5.861 68.467 29.479 1.00 54.06 552 THR A O 1
ATOM 4164 N N . SER A 1 553 ? -6.709 66.388 29.729 1.00 53.60 553 SER A N 1
ATOM 4165 C CA . SER A 1 553 ? -6.476 66.323 31.170 1.00 49.59 553 SER A CA 1
ATOM 4166 C C . SER A 1 553 ? -5.249 65.471 31.479 1.00 54.05 553 SER A C 1
ATOM 4167 O O . SER A 1 553 ? -5.115 64.354 30.964 1.00 51.58 553 SER A O 1
ATOM 4170 N N . VAL A 1 554 ? -4.361 65.988 32.327 1.00 47.64 554 VAL A N 1
ATOM 4171 C CA . VAL A 1 554 ? -3.182 65.257 32.791 1.00 47.58 554 VAL A CA 1
ATOM 4172 C C . VAL A 1 554 ? -3.376 64.901 34.259 1.00 51.91 554 VAL A C 1
ATOM 4173 O O . VAL A 1 554 ? -3.570 65.792 35.099 1.00 50.26 554 VAL A O 1
ATOM 4177 N N . LEU A 1 555 ? -3.287 63.612 34.577 1.00 49.15 555 LEU A N 1
ATOM 4178 C CA . LEU A 1 555 ? -3.512 63.134 35.939 1.00 53.14 555 LEU A CA 1
ATOM 4179 C C . LEU A 1 555 ? -2.227 63.176 36.759 1.00 56.07 555 LEU A C 1
ATOM 4180 O O . LEU A 1 555 ? -1.839 62.200 37.389 1.00 53.79 555 LEU A O 1
ATOM 4185 N N . ALA A 1 556 ? -1.536 64.311 36.728 1.00 48.57 556 ALA A N 1
ATOM 4186 C CA . ALA A 1 556 ? -0.359 64.512 37.562 1.00 51.70 556 ALA A CA 1
ATOM 4187 C C . ALA A 1 556 ? -0.186 66.007 37.757 1.00 55.06 556 ALA A C 1
ATOM 4188 O O . ALA A 1 556 ? -0.684 66.815 36.965 1.00 52.80 556 ALA A O 1
ATOM 4190 N N . ASP A 1 557 ? 0.506 66.373 38.838 1.00 53.89 557 ASP A N 1
ATOM 4191 C CA . ASP A 1 557 ? 0.798 67.781 39.100 1.00 48.88 557 ASP A CA 1
ATOM 4192 C C . ASP A 1 557 ? 2.063 68.152 38.336 1.00 48.92 557 ASP A C 1
ATOM 4193 O O . ASP A 1 557 ? 3.177 68.121 38.872 1.00 47.83 557 ASP A O 1
ATOM 4198 N N . VAL A 1 558 ? 1.871 68.550 37.072 1.00 49.06 558 VAL A N 1
ATOM 4199 C CA . VAL A 1 558 ? 2.984 68.788 36.147 1.00 47.63 558 VAL A CA 1
ATOM 4200 C C . VAL A 1 558 ? 3.942 69.834 36.709 1.00 47.63 558 VAL A C 1
ATOM 4201 O O . VAL A 1 558 ? 5.145 69.588 36.884 1.00 46.72 558 VAL A O 1
ATOM 4205 N N . GLU A 1 559 ? 3.417 71.020 37.010 1.00 45.97 559 GLU A N 1
ATOM 4206 C CA . GLU A 1 559 ? 4.290 72.106 37.420 1.00 45.98 559 GLU A CA 1
ATOM 4207 C C . GLU A 1 559 ? 5.014 71.783 38.717 1.00 49.17 559 GLU A C 1
ATOM 4208 O O . GLU A 1 559 ? 6.205 72.089 38.856 1.00 48.86 559 GLU A O 1
ATOM 4214 N N . ALA A 1 560 ? 4.322 71.145 39.669 1.00 46.84 560 ALA A N 1
ATOM 4215 C CA . ALA A 1 560 ? 4.980 70.765 40.911 1.00 49.55 560 ALA A CA 1
ATOM 4216 C C . ALA A 1 560 ? 6.084 69.751 40.641 1.00 49.75 560 ALA A C 1
ATOM 4217 O O . ALA A 1 560 ? 7.208 69.897 41.142 1.00 52.01 560 ALA A O 1
ATOM 4219 N N . SER A 1 561 ? 5.779 68.710 39.850 1.00 48.50 561 SER A N 1
ATOM 4220 C CA . SER A 1 561 ? 6.798 67.725 39.489 1.00 50.51 561 SER A CA 1
ATOM 4221 C C . SER A 1 561 ? 8.023 68.390 38.878 1.00 48.71 561 SER A C 1
ATOM 4222 O O . SER A 1 561 ? 9.156 68.121 39.288 1.00 50.48 561 SER A O 1
ATOM 4225 N N . PHE A 1 562 ? 7.810 69.251 37.893 1.00 45.10 562 PHE A N 1
ATOM 4226 C CA . PHE A 1 562 ? 8.934 69.979 37.318 1.00 48.54 562 PHE A CA 1
ATOM 4227 C C . PHE A 1 562 ? 9.675 70.794 38.382 1.00 52.06 562 PHE A C 1
ATOM 4228 O O . PHE A 1 562 ? 10.914 70.780 38.441 1.00 50.47 562 PHE A O 1
ATOM 4236 N N . LEU A 1 563 ? 8.929 71.497 39.246 1.00 50.25 563 LEU A N 1
ATOM 4237 C CA . LEU A 1 563 ? 9.571 72.302 40.281 1.00 49.21 563 LEU A CA 1
ATOM 4238 C C . LEU A 1 563 ? 10.336 71.436 41.277 1.00 52.67 563 LEU A C 1
ATOM 4239 O O . LEU A 1 563 ? 11.396 71.857 41.752 1.00 48.38 563 LEU A O 1
ATOM 4244 N N . SER A 1 564 ? 9.851 70.214 41.577 1.00 46.20 564 SER A N 1
ATOM 4245 C CA . SER A 1 564 ? 10.594 69.325 42.475 1.00 52.96 564 SER A CA 1
ATOM 4246 C C . SER A 1 564 ? 11.922 68.872 41.890 1.00 53.28 564 SER A C 1
ATOM 4247 O O . SER A 1 564 ? 12.789 68.418 42.644 1.00 57.86 564 SER A O 1
ATOM 4250 N N . GLN A 1 565 ? 12.109 68.966 40.573 1.00 55.72 565 GLN A N 1
ATOM 4251 C CA . GLN A 1 565 ? 13.368 68.601 39.930 1.00 56.53 565 GLN A CA 1
ATOM 4252 C C . GLN A 1 565 ? 14.185 69.822 39.532 1.00 59.67 565 GLN A C 1
ATOM 4253 O O . GLN A 1 565 ? 15.021 69.749 38.618 1.00 59.52 565 GLN A O 1
ATOM 4259 N N . TRP A 1 566 ? 13.993 70.919 40.262 1.00 53.88 566 TRP A N 1
ATOM 4260 C CA . TRP A 1 566 ? 14.716 72.158 40.005 1.00 55.95 566 TRP A CA 1
ATOM 4261 C C . TRP A 1 566 ? 16.234 72.018 39.946 1.00 58.43 566 TRP A C 1
ATOM 4262 O O . TRP A 1 566 ? 16.848 72.687 39.091 1.00 56.00 566 TRP A O 1
ATOM 4273 N N . PRO A 1 567 ? 16.902 71.225 40.795 1.00 57.45 567 PRO A N 1
ATOM 4274 C CA . PRO A 1 567 ? 18.370 71.147 40.700 1.00 58.95 567 PRO A CA 1
ATOM 4275 C C . PRO A 1 567 ? 18.880 70.607 39.375 1.00 63.14 567 PRO A C 1
ATOM 4276 O O . PRO A 1 567 ? 20.040 70.871 39.032 1.00 64.70 567 PRO A O 1
ATOM 4280 N N . ASP A 1 568 ? 18.068 69.863 38.620 1.00 60.38 568 ASP A N 1
ATOM 4281 C CA . ASP A 1 568 ? 18.445 69.396 37.292 1.00 60.69 568 ASP A CA 1
ATOM 4282 C C . ASP A 1 568 ? 17.870 70.284 36.187 1.00 60.74 568 ASP A C 1
ATOM 4283 O O . ASP A 1 568 ? 17.731 69.847 35.038 1.00 60.49 568 ASP A O 1
ATOM 4288 N N . ARG A 1 569 ? 17.566 71.539 36.517 1.00 60.73 569 ARG A N 1
ATOM 4289 C CA . ARG A 1 569 ? 16.922 72.460 35.583 1.00 59.42 569 ARG A CA 1
ATOM 4290 C C . ARG A 1 569 ? 17.652 72.554 34.238 1.00 59.56 569 ARG A C 1
ATOM 4291 O O . ARG A 1 569 ? 17.018 72.559 33.168 1.00 56.68 569 ARG A O 1
ATOM 4299 N N . GLN A 1 570 ? 18.984 72.674 34.279 1.00 61.10 570 GLN A N 1
ATOM 4300 C CA . GLN A 1 570 ? 19.779 72.872 33.070 1.00 61.44 570 GLN A CA 1
ATOM 4301 C C . GLN A 1 570 ? 19.435 71.848 31.999 1.00 62.16 570 GLN A C 1
ATOM 4302 O O . GLN A 1 570 ? 19.111 72.201 30.859 1.00 59.73 570 GLN A O 1
ATOM 4308 N N . THR A 1 571 ? 19.491 70.565 32.356 1.00 62.64 571 THR A N 1
ATOM 4309 C CA . THR A 1 571 ? 19.315 69.507 31.375 1.00 63.89 571 THR A CA 1
ATOM 4310 C C . THR A 1 571 ? 17.853 69.140 31.129 1.00 64.72 571 THR A C 1
ATOM 4311 O O . THR A 1 571 ? 17.553 68.563 30.079 1.00 64.58 571 THR A O 1
ATOM 4315 N N . GLN A 1 572 ? 16.928 69.490 32.037 1.00 59.35 572 GLN A N 1
ATOM 4316 C CA . GLN A 1 572 ? 15.532 69.075 31.893 1.00 58.58 572 GLN A CA 1
ATOM 4317 C C . GLN A 1 572 ? 14.618 70.132 31.279 1.00 54.82 572 GLN A C 1
ATOM 4318 O O . GLN A 1 572 ? 13.536 69.785 30.781 1.00 53.19 572 GLN A O 1
ATOM 4324 N N . GLU A 1 573 ? 15.032 71.399 31.273 1.00 56.28 573 GLU A N 1
ATOM 4325 C CA . GLU A 1 573 ? 14.113 72.485 30.943 1.00 56.91 573 GLU A CA 1
ATOM 4326 C C . GLU A 1 573 ? 13.543 72.363 29.524 1.00 54.50 573 GLU A C 1
ATOM 4327 O O . GLU A 1 573 ? 12.357 72.645 29.296 1.00 52.25 573 GLU A O 1
ATOM 4333 N N . ALA A 1 574 ? 14.371 71.967 28.551 1.00 55.35 574 ALA A N 1
ATOM 4334 C CA . ALA A 1 574 ? 13.876 71.860 27.176 1.00 55.18 574 ALA A CA 1
ATOM 4335 C C . ALA A 1 574 ? 12.701 70.894 27.090 1.00 50.58 574 ALA A C 1
ATOM 4336 O O . ALA A 1 574 ? 11.688 71.183 26.442 1.00 48.29 574 ALA A O 1
ATOM 4338 N N . SER A 1 575 ? 12.802 69.756 27.769 1.00 52.22 575 SER A N 1
ATOM 4339 C CA . SER A 1 575 ? 11.702 68.801 27.734 1.00 53.99 575 SER A CA 1
ATOM 4340 C C . SER A 1 575 ? 10.504 69.308 28.536 1.00 53.68 575 SER A C 1
ATOM 4341 O O . SER A 1 575 ? 9.351 69.122 28.120 1.00 51.05 575 SER A O 1
ATOM 4344 N N . TRP A 1 576 ? 10.744 69.980 29.670 1.00 51.25 576 TRP A N 1
ATOM 4345 C CA . TRP A 1 576 ? 9.632 70.618 30.374 1.00 51.62 576 TRP A CA 1
ATOM 4346 C C . TRP A 1 576 ? 8.812 71.473 29.413 1.00 50.48 576 TRP A C 1
ATOM 4347 O O . TRP A 1 576 ? 7.581 71.372 29.346 1.00 50.86 576 TRP A O 1
ATOM 4358 N N . SER A 1 577 ? 9.489 72.307 28.637 1.00 49.81 577 SER A N 1
ATOM 4359 C CA . SER A 1 577 ? 8.770 73.196 27.744 1.00 47.15 577 SER A CA 1
ATOM 4360 C C . SER A 1 577 ? 8.174 72.415 26.570 1.00 51.41 577 SER A C 1
ATOM 4361 O O . SER A 1 577 ? 7.037 72.659 26.156 1.00 50.55 577 SER A O 1
ATOM 4364 N N . ALA A 1 578 ? 8.905 71.429 26.058 1.00 49.91 578 ALA A N 1
ATOM 4365 C CA . ALA A 1 578 ? 8.352 70.589 24.998 1.00 53.36 578 ALA A CA 1
ATOM 4366 C C . ALA A 1 578 ? 7.083 69.866 25.447 1.00 53.72 578 ALA A C 1
ATOM 4367 O O . ALA A 1 578 ? 6.225 69.554 24.614 1.00 53.43 578 ALA A O 1
ATOM 4369 N N . TRP A 1 579 ? 6.940 69.613 26.755 1.00 53.00 579 TRP A N 1
ATOM 4370 C CA . TRP A 1 579 ? 5.729 68.978 27.273 1.00 48.49 579 TRP A CA 1
ATOM 4371 C C . TRP A 1 579 ? 4.477 69.766 26.899 1.00 53.00 579 TRP A C 1
ATOM 4372 O O . TRP A 1 579 ? 3.489 69.190 26.423 1.00 53.33 579 TRP A O 1
ATOM 4383 N N . TYR A 1 580 ? 4.478 71.088 27.152 1.00 52.40 580 TYR A N 1
ATOM 4384 C CA . TYR A 1 580 ? 3.285 71.880 26.849 1.00 53.19 580 TYR A CA 1
ATOM 4385 C C . TYR A 1 580 ? 2.980 71.869 25.356 1.00 52.85 580 TYR A C 1
ATOM 4386 O O . TYR A 1 580 ? 1.809 71.797 24.953 1.00 51.51 580 TYR A O 1
ATOM 4395 N N . ALA A 1 581 ? 4.018 71.971 24.520 1.00 52.96 581 ALA A N 1
ATOM 4396 C CA . ALA A 1 581 ? 3.799 71.996 23.074 1.00 56.57 581 ALA A CA 1
ATOM 4397 C C . ALA A 1 581 ? 3.105 70.720 22.603 1.00 52.94 581 ALA A C 1
ATOM 4398 O O . ALA A 1 581 ? 2.116 70.775 21.865 1.00 55.20 581 ALA A O 1
ATOM 4400 N N . ALA A 1 582 ? 3.579 69.561 23.065 1.00 53.54 582 ALA A N 1
ATOM 4401 C CA . ALA A 1 582 ? 2.986 68.297 22.629 1.00 56.10 582 ALA A CA 1
ATOM 4402 C C . ALA A 1 582 ? 1.508 68.199 23.003 1.00 58.13 582 ALA A C 1
ATOM 4403 O O . ALA A 1 582 ? 0.695 67.672 22.231 1.00 59.40 582 ALA A O 1
ATOM 4405 N N . LEU A 1 583 ? 1.133 68.716 24.172 1.00 55.56 583 LEU A N 1
ATOM 4406 C CA . LEU A 1 583 ? -0.218 68.503 24.670 1.00 56.34 583 LEU A CA 1
ATOM 4407 C C . LEU A 1 583 ? -1.200 69.583 24.259 1.00 58.06 583 LEU A C 1
ATOM 4408 O O . LEU A 1 583 ? -2.414 69.373 24.377 1.00 57.43 583 LEU A O 1
ATOM 4413 N N . LEU A 1 584 ? -0.707 70.737 23.819 1.00 61.57 584 LEU A N 1
ATOM 4414 C CA . LEU A 1 584 ? -1.585 71.813 23.392 1.00 63.32 584 LEU A CA 1
ATOM 4415 C C . LEU A 1 584 ? -2.260 71.444 22.079 1.00 68.27 584 LEU A C 1
ATOM 4416 O O . LEU A 1 584 ? -1.602 70.973 21.146 1.00 67.45 584 LEU A O 1
ATOM 4421 N N . THR A 1 585 ? -3.574 71.652 22.011 1.00 72.08 585 THR A N 1
ATOM 4422 C CA . THR A 1 585 ? -4.361 71.409 20.809 1.00 76.94 585 THR A CA 1
ATOM 4423 C C . THR A 1 585 ? -4.890 72.729 20.264 1.00 76.69 585 THR A C 1
ATOM 4424 O O . THR A 1 585 ? -4.893 73.750 20.956 1.00 75.18 585 THR A O 1
ATOM 4428 N N . LYS A 1 586 ? -5.345 72.696 19.008 1.00 78.17 586 LYS A N 1
ATOM 4429 C CA . LYS A 1 586 ? -5.934 73.867 18.371 1.00 81.35 586 LYS A CA 1
ATOM 4430 C C . LYS A 1 586 ? -7.168 73.471 17.568 1.00 81.05 586 LYS A C 1
ATOM 4431 O O . LYS A 1 586 ? -7.163 72.469 16.840 1.00 79.54 586 LYS A O 1
ATOM 4437 N N . ASP A 1 587 ? -8.222 74.276 17.724 1.00 85.21 587 ASP A N 1
ATOM 4438 C CA . ASP A 1 587 ? -9.493 74.169 16.996 1.00 88.61 587 ASP A CA 1
ATOM 4439 C C . ASP A 1 587 ? -9.305 74.167 15.467 1.00 86.31 587 ASP A C 1
ATOM 4440 O O . ASP A 1 587 ? -9.246 73.112 14.825 1.00 88.34 587 ASP A O 1
ATOM 4445 N N . MET B 1 1 ? -32.878 56.196 76.038 1.00 85.42 1 MET B N 1
ATOM 4446 C CA . MET B 1 1 ? -32.765 54.742 76.159 1.00 89.10 1 MET B CA 1
ATOM 4447 C C . MET B 1 1 ? -31.738 54.380 77.216 1.00 88.43 1 MET B C 1
ATOM 4448 O O . MET B 1 1 ? -31.608 55.061 78.248 1.00 88.83 1 MET B O 1
ATOM 4453 N N . THR B 1 2 ? -31.010 53.296 76.946 1.00 82.61 2 THR B N 1
ATOM 4454 C CA . THR B 1 2 ? -29.960 52.833 77.832 1.00 77.47 2 THR B CA 1
ATOM 4455 C C . THR B 1 2 ? -28.914 52.101 77.003 1.00 74.28 2 THR B C 1
ATOM 4456 O O . THR B 1 2 ? -29.191 51.620 75.903 1.00 74.14 2 THR B O 1
ATOM 4460 N N . ILE B 1 3 ? -27.697 52.056 77.536 1.00 74.30 3 ILE B N 1
ATOM 4461 C CA . ILE B 1 3 ? -26.592 51.276 76.992 1.00 69.26 3 ILE B CA 1
ATOM 4462 C C . ILE B 1 3 ? -26.342 50.123 77.945 1.00 69.45 3 ILE B C 1
ATOM 4463 O O . ILE B 1 3 ? -26.211 50.341 79.154 1.00 71.90 3 ILE B O 1
ATOM 4468 N N . ASP B 1 4 ? -26.267 48.903 77.409 1.00 70.47 4 ASP B N 1
ATOM 4469 C CA . ASP B 1 4 ? -26.104 47.730 78.256 1.00 67.84 4 ASP B CA 1
ATOM 4470 C C . ASP B 1 4 ? -24.627 47.532 78.612 1.00 66.60 4 ASP B C 1
ATOM 4471 O O . ASP B 1 4 ? -23.752 48.310 78.227 1.00 67.97 4 ASP B O 1
ATOM 4476 N N . SER B 1 5 ? -24.342 46.470 79.366 1.00 67.04 5 SER B N 1
ATOM 4477 C CA . SER B 1 5 ? -22.985 46.227 79.848 1.00 68.25 5 SER B CA 1
ATOM 4478 C C . SER B 1 5 ? -22.039 45.743 78.754 1.00 70.31 5 SER B C 1
ATOM 4479 O O . SER B 1 5 ? -20.820 45.708 78.974 1.00 67.13 5 SER B O 1
ATOM 4482 N N . SER B 1 6 ? -22.560 45.368 77.593 1.00 65.72 6 SER B N 1
ATOM 4483 C CA . SER B 1 6 ? -21.713 44.991 76.474 1.00 69.06 6 SER B CA 1
ATOM 4484 C C . SER B 1 6 ? -21.412 46.162 75.544 1.00 64.92 6 SER B C 1
ATOM 4485 O O . SER B 1 6 ? -20.497 46.065 74.721 1.00 62.38 6 SER B O 1
ATOM 4488 N N . GLY B 1 7 ? -22.129 47.263 75.677 1.00 67.27 7 GLY B N 1
ATOM 4489 C CA . GLY B 1 7 ? -21.895 48.443 74.893 1.00 57.58 7 GLY B CA 1
ATOM 4490 C C . GLY B 1 7 ? -22.929 48.721 73.829 1.00 63.77 7 GLY B C 1
ATOM 4491 O O . GLY B 1 7 ? -22.624 49.463 72.882 1.00 61.91 7 GLY B O 1
ATOM 4492 N N . TYR B 1 8 ? -24.141 48.183 73.959 1.00 63.14 8 TYR B N 1
ATOM 4493 C CA . TYR B 1 8 ? -25.135 48.237 72.896 1.00 63.89 8 TYR B CA 1
ATOM 4494 C C . TYR B 1 8 ? -26.400 48.925 73.381 1.00 64.18 8 TYR B C 1
ATOM 4495 O O . TYR B 1 8 ? -26.787 48.807 74.547 1.00 65.59 8 TYR B O 1
ATOM 4504 N N . PHE B 1 9 ? -27.034 49.657 72.468 1.00 66.77 9 PHE B N 1
ATOM 4505 C CA . PHE B 1 9 ? -28.293 50.320 72.777 1.00 68.42 9 PHE B CA 1
ATOM 4506 C C . PHE B 1 9 ? -29.356 49.296 73.159 1.00 74.03 9 PHE B C 1
ATOM 4507 O O . PHE B 1 9 ? -29.402 48.185 72.624 1.00 72.45 9 PHE B O 1
ATOM 4515 N N . ARG B 1 10 ? -30.226 49.684 74.093 1.00 76.03 10 ARG B N 1
ATOM 4516 C CA . ARG B 1 10 ? -31.427 48.920 74.393 1.00 77.38 10 ARG B CA 1
ATOM 4517 C C . ARG B 1 10 ? -32.621 49.857 74.455 1.00 80.03 10 ARG B C 1
ATOM 4518 O O . ARG B 1 10 ? -32.520 50.962 74.994 1.00 84.27 10 ARG B O 1
ATOM 4526 N N . ASP B 1 11 ? -33.743 49.425 73.878 1.00 81.51 11 ASP B N 1
ATOM 4527 C CA . ASP B 1 11 ? -34.957 50.228 73.881 1.00 84.68 11 ASP B CA 1
ATOM 4528 C C . ASP B 1 11 ? -35.653 50.126 75.240 1.00 87.60 11 ASP B C 1
ATOM 4529 O O . ASP B 1 11 ? -35.206 49.416 76.151 1.00 85.96 11 ASP B O 1
ATOM 4534 N N . ALA B 1 12 ? -36.770 50.852 75.376 1.00 88.11 12 ALA B N 1
ATOM 4535 C CA . ALA B 1 12 ? -37.475 50.905 76.655 1.00 87.05 12 ALA B CA 1
ATOM 4536 C C . ALA B 1 12 ? -37.863 49.515 77.144 1.00 83.87 12 ALA B C 1
ATOM 4537 O O . ALA B 1 12 ? -37.840 49.250 78.350 1.00 83.15 12 ALA B O 1
ATOM 4539 N N . ALA B 1 13 ? -38.199 48.612 76.224 1.00 85.65 13 ALA B N 1
ATOM 4540 C CA . ALA B 1 13 ? -38.586 47.264 76.606 1.00 84.80 13 ALA B CA 1
ATOM 4541 C C . ALA B 1 13 ? -37.410 46.419 77.074 1.00 86.58 13 ALA B C 1
ATOM 4542 O O . ALA B 1 13 ? -37.632 45.300 77.545 1.00 87.44 13 ALA B O 1
ATOM 4544 N N . GLY B 1 14 ? -36.178 46.908 76.959 1.00 85.39 14 GLY B N 1
ATOM 4545 C CA . GLY B 1 14 ? -35.037 46.097 77.337 1.00 82.89 14 GLY B CA 1
ATOM 4546 C C . GLY B 1 14 ? -34.595 45.098 76.290 1.00 85.89 14 GLY B C 1
ATOM 4547 O O . GLY B 1 14 ? -34.021 44.062 76.638 1.00 83.37 14 GLY B O 1
ATOM 4548 N N . ALA B 1 15 ? -34.847 45.382 75.011 1.00 86.72 15 ALA B N 1
ATOM 4549 C CA . ALA B 1 15 ? -34.405 44.555 73.895 1.00 84.64 15 ALA B CA 1
ATOM 4550 C C . ALA B 1 15 ? -33.297 45.274 73.138 1.00 81.33 15 ALA B C 1
ATOM 4551 O O . ALA B 1 15 ? -33.372 46.489 72.923 1.00 80.54 15 ALA B O 1
ATOM 4553 N N . ARG B 1 16 ? -32.269 44.527 72.742 1.00 78.08 16 ARG B N 1
ATOM 4554 C CA . ARG B 1 16 ? -31.122 45.144 72.091 1.00 78.54 16 ARG B CA 1
ATOM 4555 C C . ARG B 1 16 ? -31.501 45.705 70.725 1.00 76.24 16 ARG B C 1
ATOM 4556 O O . ARG B 1 16 ? -32.385 45.197 70.031 1.00 73.65 16 ARG B O 1
ATOM 4564 N N . PHE B 1 17 ? -30.806 46.767 70.343 1.00 72.67 17 PHE B N 1
ATOM 4565 C CA . PHE B 1 17 ? -31.194 47.582 69.206 1.00 70.04 17 PHE B CA 1
ATOM 4566 C C . PHE B 1 17 ? -29.916 48.082 68.554 1.00 67.64 17 PHE B C 1
ATOM 4567 O O . PHE B 1 17 ? -29.075 48.683 69.228 1.00 66.73 17 PHE B O 1
ATOM 4575 N N . ILE B 1 18 ? -29.736 47.794 67.269 1.00 67.68 18 ILE B N 1
ATOM 4576 C CA . ILE B 1 18 ? -28.509 48.170 66.575 1.00 60.61 18 ILE B CA 1
ATOM 4577 C C . ILE B 1 18 ? -28.858 49.259 65.564 1.00 63.54 18 ILE B C 1
ATOM 4578 O O . ILE B 1 18 ? -29.494 48.977 64.534 1.00 63.65 18 ILE B O 1
ATOM 4583 N N . PRO B 1 19 ? -28.477 50.509 65.815 1.00 63.83 19 PRO B N 1
ATOM 4584 C CA . PRO B 1 19 ? -28.789 51.580 64.859 1.00 57.92 19 PRO B CA 1
ATOM 4585 C C . PRO B 1 19 ? -28.155 51.301 63.506 1.00 60.83 19 PRO B C 1
ATOM 4586 O O . PRO B 1 19 ? -26.950 51.064 63.395 1.00 58.38 19 PRO B O 1
ATOM 4590 N N . VAL B 1 20 ? -28.995 51.292 62.476 1.00 61.46 20 VAL B N 1
ATOM 4591 C CA . VAL B 1 20 ? -28.571 51.201 61.089 1.00 55.20 20 VAL B CA 1
ATOM 4592 C C . VAL B 1 20 ? -29.407 52.208 60.321 1.00 60.51 20 VAL B C 1
ATOM 4593 O O . VAL B 1 20 ? -30.626 52.279 60.515 1.00 62.35 20 VAL B O 1
ATOM 4597 N N . GLY B 1 21 ? -28.750 53.015 59.489 1.00 57.81 21 GLY B N 1
ATOM 4598 C CA . GLY B 1 21 ? -29.435 54.080 58.775 1.00 57.68 21 GLY B CA 1
ATOM 4599 C C . GLY B 1 21 ? -28.446 55.001 58.092 1.00 58.11 21 GLY B C 1
ATOM 4600 O O . GLY B 1 21 ? -27.328 54.596 57.753 1.00 57.20 21 GLY B O 1
ATOM 4601 N N . ALA B 1 22 ? -28.865 56.251 57.902 1.00 59.27 22 ALA B N 1
ATOM 4602 C CA . ALA B 1 22 ? -28.042 57.211 57.181 1.00 56.92 22 ALA B CA 1
ATOM 4603 C C . ALA B 1 22 ? -28.056 58.569 57.870 1.00 59.81 22 ALA B C 1
ATOM 4604 O O . ALA B 1 22 ? -28.953 58.888 58.653 1.00 61.48 22 ALA B O 1
ATOM 4606 N N . ASN B 1 23 ? -27.030 59.360 57.561 1.00 59.56 23 ASN B N 1
ATOM 4607 C CA . ASN B 1 23 ? -27.057 60.801 57.764 1.00 58.12 23 ASN B CA 1
ATOM 4608 C C . ASN B 1 23 ? -27.790 61.451 56.596 1.00 62.13 23 ASN B C 1
ATOM 4609 O O . ASN B 1 23 ? -27.680 60.985 55.454 1.00 61.07 23 ASN B O 1
ATOM 4614 N N . TYR B 1 24 ? -28.536 62.531 56.869 1.00 58.89 24 TYR B N 1
ATOM 4615 C CA . TYR B 1 24 ? -29.487 63.044 55.885 1.00 57.03 24 TYR B CA 1
ATOM 4616 C C . TYR B 1 24 ? -29.475 64.563 55.740 1.00 62.46 24 TYR B C 1
ATOM 4617 O O . TYR B 1 24 ? -29.617 65.297 56.725 1.00 60.66 24 TYR B O 1
ATOM 4626 N N . TRP B 1 25 ? -29.342 65.013 54.496 1.00 61.38 25 TRP B N 1
ATOM 4627 C CA . TRP B 1 25 ? -29.797 66.280 53.952 1.00 60.24 25 TRP B CA 1
ATOM 4628 C C . TRP B 1 25 ? -30.567 65.978 52.677 1.00 62.83 25 TRP B C 1
ATOM 4629 O O . TRP B 1 25 ? -30.223 65.040 51.955 1.00 62.51 25 TRP B O 1
ATOM 4640 N N . PRO B 1 26 ? -31.603 66.749 52.369 1.00 65.38 26 PRO B N 1
ATOM 4641 C CA . PRO B 1 26 ? -32.322 66.532 51.112 1.00 62.42 26 PRO B CA 1
ATOM 4642 C C . PRO B 1 26 ? -31.463 66.928 49.923 1.00 64.83 26 PRO B C 1
ATOM 4643 O O . PRO B 1 26 ? -30.615 67.819 50.007 1.00 64.85 26 PRO B O 1
ATOM 4647 N N . ALA B 1 27 ? -31.703 66.249 48.798 1.00 64.61 27 ALA B N 1
ATOM 4648 C CA . ALA B 1 27 ? -30.889 66.449 47.602 1.00 62.46 27 ALA B CA 1
ATOM 4649 C C . ALA B 1 27 ? -31.048 67.854 47.025 1.00 64.58 27 ALA B C 1
ATOM 4650 O O . ALA B 1 27 ? -30.084 68.439 46.513 1.00 64.17 27 ALA B O 1
ATOM 4652 N N . SER B 1 28 ? -32.265 68.401 47.063 1.00 63.44 28 SER B N 1
ATOM 4653 C CA . SER B 1 28 ? -32.519 69.647 46.348 1.00 65.41 28 SER B CA 1
ATOM 4654 C C . SER B 1 28 ? -31.846 70.838 47.020 1.00 67.75 28 SER B C 1
ATOM 4655 O O . SER B 1 28 ? -31.434 71.779 46.331 1.00 67.71 28 SER B O 1
ATOM 4658 N N . CYS B 1 29 ? -31.694 70.807 48.348 1.00 63.44 29 CYS B N 1
ATOM 4659 C CA . CYS B 1 29 ? -31.219 71.972 49.080 1.00 63.81 29 CYS B CA 1
ATOM 4660 C C . CYS B 1 29 ? -30.051 71.714 50.026 1.00 67.57 29 CYS B C 1
ATOM 4661 O O . CYS B 1 29 ? -29.510 72.684 50.569 1.00 64.57 29 CYS B O 1
ATOM 4664 N N . GLY B 1 30 ? -29.662 70.458 50.267 1.00 63.99 30 GLY B N 1
ATOM 4665 C CA . GLY B 1 30 ? -28.516 70.200 51.129 1.00 61.02 30 GLY B CA 1
ATOM 4666 C C . GLY B 1 30 ? -28.694 70.796 52.515 1.00 63.60 30 GLY B C 1
ATOM 4667 O O . GLY B 1 30 ? -29.711 70.582 53.183 1.00 62.99 30 GLY B O 1
ATOM 4668 N N . VAL B 1 31 ? -27.703 71.585 52.947 1.00 64.00 31 VAL B N 1
ATOM 4669 C CA . VAL B 1 31 ? -27.697 72.147 54.299 1.00 65.96 31 VAL B CA 1
ATOM 4670 C C . VAL B 1 31 ? -28.729 73.247 54.517 1.00 65.78 31 VAL B C 1
ATOM 4671 O O . VAL B 1 31 ? -28.901 73.695 55.655 1.00 61.81 31 VAL B O 1
ATOM 4675 N N . GLU B 1 32 ? -29.413 73.701 53.465 1.00 67.10 32 GLU B N 1
ATOM 4676 C CA . GLU B 1 32 ? -30.465 74.705 53.582 1.00 67.19 32 GLU B CA 1
ATOM 4677 C C . GLU B 1 32 ? -31.832 74.101 53.929 1.00 69.52 32 GLU B C 1
ATOM 4678 O O . GLU B 1 32 ? -32.835 74.826 53.928 1.00 69.09 32 GLU B O 1
ATOM 4684 N N . MET B 1 33 ? -31.876 72.803 54.254 1.00 67.76 33 MET B N 1
ATOM 4685 C CA . MET B 1 33 ? -33.133 72.079 54.462 1.00 70.66 33 MET B CA 1
ATOM 4686 C C . MET B 1 33 ? -34.086 72.810 55.398 1.00 72.17 33 MET B C 1
ATOM 4687 O O . MET B 1 33 ? -35.287 72.906 55.120 1.00 72.53 33 MET B O 1
ATOM 4692 N N . TRP B 1 34 ? -33.580 73.317 56.523 1.00 71.84 34 TRP B N 1
ATOM 4693 C CA . TRP B 1 34 ? -34.453 74.024 57.454 1.00 71.36 34 TRP B CA 1
ATOM 4694 C C . TRP B 1 34 ? -35.072 75.264 56.823 1.00 70.92 34 TRP B C 1
ATOM 4695 O O . TRP B 1 34 ? -36.201 75.632 57.162 1.00 71.50 34 TRP B O 1
ATOM 4706 N N . GLN B 1 35 ? -34.368 75.911 55.896 1.00 73.80 35 GLN B N 1
ATOM 4707 C CA . GLN B 1 35 ? -34.907 77.105 55.255 1.00 70.50 35 GLN B CA 1
ATOM 4708 C C . GLN B 1 35 ? -35.777 76.766 54.052 1.00 73.19 35 GLN B C 1
ATOM 4709 O O . GLN B 1 35 ? -36.836 77.373 53.862 1.00 74.15 35 GLN B O 1
ATOM 4715 N N . ALA B 1 36 ? -35.352 75.795 53.241 1.00 72.95 36 ALA B N 1
ATOM 4716 C CA . ALA B 1 36 ? -36.088 75.445 52.032 1.00 70.81 36 ALA B CA 1
ATOM 4717 C C . ALA B 1 36 ? -37.280 74.553 52.328 1.00 73.10 36 ALA B C 1
ATOM 4718 O O . ALA B 1 36 ? -38.305 74.649 51.646 1.00 77.03 36 ALA B O 1
ATOM 4720 N N . TRP B 1 37 ? -37.156 73.697 53.328 1.00 75.94 37 TRP B N 1
ATOM 4721 C CA . TRP B 1 37 ? -38.136 72.713 53.766 1.00 74.87 37 TRP B CA 1
ATOM 4722 C C . TRP B 1 37 ? -38.934 72.096 52.626 1.00 75.76 37 TRP B C 1
ATOM 4723 O O . TRP B 1 37 ? -40.140 72.351 52.520 1.00 77.48 37 TRP B O 1
ATOM 4734 N N . PRO B 1 38 ? -38.307 71.283 51.750 1.00 75.67 38 PRO B N 1
ATOM 4735 C CA . PRO B 1 38 ? -39.082 70.503 50.757 1.00 73.34 38 PRO B CA 1
ATOM 4736 C C . PRO B 1 38 ? -39.663 69.246 51.393 1.00 76.37 38 PRO B C 1
ATOM 4737 O O . PRO B 1 38 ? -39.226 68.112 51.152 1.00 76.92 38 PRO B O 1
ATOM 4741 N N . GLU B 1 39 ? -40.688 69.473 52.219 1.00 74.04 39 GLU B N 1
ATOM 4742 C CA . GLU B 1 39 ? -41.199 68.444 53.117 1.00 77.08 39 GLU B CA 1
ATOM 4743 C C . GLU B 1 39 ? -41.614 67.182 52.373 1.00 77.60 39 GLU B C 1
ATOM 4744 O O . GLU B 1 39 ? -41.340 66.068 52.833 1.00 76.92 39 GLU B O 1
ATOM 4750 N N . ASP B 1 40 ? -42.303 67.334 51.242 1.00 77.02 40 ASP B N 1
ATOM 4751 C CA . ASP B 1 40 ? -42.685 66.162 50.467 1.00 78.12 40 ASP B CA 1
ATOM 4752 C C . ASP B 1 40 ? -41.460 65.331 50.109 1.00 78.82 40 ASP B C 1
ATOM 4753 O O . ASP B 1 40 ? -41.472 64.101 50.233 1.00 81.28 40 ASP B O 1
ATOM 4758 N N . GLU B 1 41 ? -40.383 65.995 49.692 1.00 77.05 41 GLU B N 1
ATOM 4759 C CA . GLU B 1 41 ? -39.164 65.284 49.331 1.00 74.70 41 GLU B CA 1
ATOM 4760 C C . GLU B 1 41 ? -38.498 64.687 50.560 1.00 75.59 41 GLU B C 1
ATOM 4761 O O . GLU B 1 41 ? -37.933 63.589 50.493 1.00 73.76 41 GLU B O 1
ATOM 4767 N N . ILE B 1 42 ? -38.567 65.389 51.694 1.00 73.68 42 ILE B N 1
ATOM 4768 C CA . ILE B 1 42 ? -38.033 64.849 52.943 1.00 73.28 42 ILE B CA 1
ATOM 4769 C C . ILE B 1 42 ? -38.809 63.609 53.360 1.00 75.83 42 ILE B C 1
ATOM 4770 O O . ILE B 1 42 ? -38.224 62.569 53.683 1.00 75.00 42 ILE B O 1
ATOM 4775 N N . PHE B 1 43 ? -40.141 63.700 53.370 1.00 77.17 43 PHE B N 1
ATOM 4776 C CA . PHE B 1 43 ? -40.929 62.599 53.916 1.00 77.69 43 PHE B CA 1
ATOM 4777 C C . PHE B 1 43 ? -40.836 61.353 53.047 1.00 75.62 43 PHE B C 1
ATOM 4778 O O . PHE B 1 43 ? -40.888 60.232 53.571 1.00 74.05 43 PHE B O 1
ATOM 4786 N N . SER B 1 44 ? -40.675 61.518 51.731 1.00 76.23 44 SER B N 1
ATOM 4787 C CA . SER B 1 44 ? -40.492 60.350 50.877 1.00 75.16 44 SER B CA 1
ATOM 4788 C C . SER B 1 44 ? -39.098 59.748 51.031 1.00 74.67 44 SER B C 1
ATOM 4789 O O . SER B 1 44 ? -38.949 58.525 50.934 1.00 76.59 44 SER B O 1
ATOM 4792 N N . ASP B 1 45 ? -38.076 60.575 51.283 1.00 73.56 45 ASP B N 1
ATOM 4793 C CA . ASP B 1 45 ? -36.762 60.041 51.639 1.00 70.17 45 ASP B CA 1
ATOM 4794 C C . ASP B 1 45 ? -36.835 59.212 52.913 1.00 71.44 45 ASP B C 1
ATOM 4795 O O . ASP B 1 45 ? -36.135 58.202 53.048 1.00 70.85 45 ASP B O 1
ATOM 4800 N N . LEU B 1 46 ? -37.660 59.631 53.873 1.00 70.04 46 LEU B N 1
ATOM 4801 C CA . LEU B 1 46 ? -37.837 58.814 55.065 1.00 71.95 46 LEU B CA 1
ATOM 4802 C C . LEU B 1 46 ? -38.537 57.500 54.724 1.00 72.52 46 LEU B C 1
ATOM 4803 O O . LEU B 1 46 ? -38.189 56.446 55.272 1.00 70.45 46 LEU B O 1
ATOM 4808 N N . ASP B 1 47 ? -39.520 57.544 53.820 1.00 73.31 47 ASP B N 1
ATOM 4809 C CA . ASP B 1 47 ? -40.133 56.313 53.327 1.00 72.65 47 ASP B CA 1
ATOM 4810 C C . ASP B 1 47 ? -39.075 55.386 52.756 1.00 71.04 47 ASP B C 1
ATOM 4811 O O . ASP B 1 47 ? -39.026 54.197 53.088 1.00 73.17 47 ASP B O 1
ATOM 4816 N N . LEU B 1 48 ? -38.204 55.931 51.904 1.00 72.12 48 LEU B N 1
ATOM 4817 C CA . LEU B 1 48 ? -37.138 55.149 51.289 1.00 68.98 48 LEU B CA 1
ATOM 4818 C C . LEU B 1 48 ? -36.254 54.480 52.337 1.00 70.26 48 LEU B C 1
ATOM 4819 O O . LEU B 1 48 ? -35.894 53.307 52.195 1.00 72.33 48 LEU B O 1
ATOM 4824 N N . MET B 1 49 ? -35.902 55.202 53.403 1.00 70.87 49 MET B N 1
ATOM 4825 C CA . MET B 1 49 ? -35.034 54.630 54.426 1.00 65.88 49 MET B CA 1
ATOM 4826 C C . MET B 1 49 ? -35.711 53.461 55.122 1.00 68.38 49 MET B C 1
ATOM 4827 O O . MET B 1 49 ? -35.090 52.416 55.361 1.00 66.89 49 MET B O 1
ATOM 4832 N N . ALA B 1 50 ? -36.982 53.636 55.490 1.00 68.23 50 ALA B N 1
ATOM 4833 C CA . ALA B 1 50 ? -37.705 52.558 56.151 1.00 70.03 50 ALA B CA 1
ATOM 4834 C C . ALA B 1 50 ? -37.801 51.335 55.243 1.00 68.83 50 ALA B C 1
ATOM 4835 O O . ALA B 1 50 ? -37.610 50.203 55.698 1.00 67.18 50 ALA B O 1
ATOM 4837 N N . SER B 1 51 ? -38.055 51.552 53.946 1.00 69.07 51 SER B N 1
ATOM 4838 C CA . SER B 1 51 ? -38.151 50.442 53.000 1.00 70.91 51 SER B CA 1
ATOM 4839 C C . SER B 1 51 ? -36.834 49.686 52.872 1.00 70.27 51 SER B C 1
ATOM 4840 O O . SER B 1 51 ? -36.832 48.500 52.523 1.00 69.74 51 SER B O 1
ATOM 4843 N N . LEU B 1 52 ? -35.705 50.348 53.137 1.00 71.11 52 LEU B N 1
ATOM 4844 C CA . LEU B 1 52 ? -34.414 49.674 53.099 1.00 68.28 52 LEU B CA 1
ATOM 4845 C C . LEU B 1 52 ? -34.104 48.929 54.384 1.00 68.51 52 LEU B C 1
ATOM 4846 O O . LEU B 1 52 ? -33.104 48.204 54.439 1.00 70.81 52 LEU B O 1
ATOM 4851 N N . GLY B 1 53 ? -34.941 49.068 55.405 1.00 69.71 53 GLY B N 1
ATOM 4852 C CA . GLY B 1 53 ? -34.735 48.390 56.660 1.00 66.61 53 GLY B CA 1
ATOM 4853 C C . GLY B 1 53 ? -34.046 49.204 57.726 1.00 63.39 53 GLY B C 1
ATOM 4854 O O . GLY B 1 53 ? -33.705 48.648 58.771 1.00 61.33 53 GLY B O 1
ATOM 4855 N N . PHE B 1 54 ? -33.824 50.495 57.495 1.00 63.93 54 PHE B N 1
ATOM 4856 C CA . PHE B 1 54 ? -33.158 51.330 58.485 1.00 63.78 54 PHE B CA 1
ATOM 4857 C C . PHE B 1 54 ? -34.091 51.620 59.653 1.00 65.96 54 PHE B C 1
ATOM 4858 O O . PHE B 1 54 ? -35.308 51.724 59.486 1.00 68.05 54 PHE B O 1
ATOM 4866 N N . ASN B 1 55 ? -33.501 51.782 60.845 1.00 65.57 55 ASN B N 1
ATOM 4867 C CA . ASN B 1 55 ? -34.249 52.068 62.065 1.00 65.10 55 ASN B CA 1
ATOM 4868 C C . ASN B 1 55 ? -33.848 53.389 62.721 1.00 69.43 55 ASN B C 1
ATOM 4869 O O . ASN B 1 55 ? -34.313 53.683 63.834 1.00 64.64 55 ASN B O 1
ATOM 4874 N N . THR B 1 56 ? -32.997 54.186 62.070 1.00 67.56 56 THR B N 1
ATOM 4875 C CA . THR B 1 56 ? -32.388 55.366 62.673 1.00 64.79 56 THR B CA 1
ATOM 4876 C C . THR B 1 56 ? -32.006 56.317 61.558 1.00 64.06 56 THR B C 1
ATOM 4877 O O . THR B 1 56 ? -31.475 55.878 60.537 1.00 62.21 56 THR B O 1
ATOM 4881 N N . VAL B 1 57 ? -32.269 57.614 61.748 1.00 64.11 57 VAL B N 1
ATOM 4882 C CA . VAL B 1 57 ? -31.772 58.645 60.843 1.00 59.41 57 VAL B CA 1
ATOM 4883 C C . VAL B 1 57 ? -31.134 59.754 61.670 1.00 62.43 57 VAL B C 1
ATOM 4884 O O . VAL B 1 57 ? -31.673 60.164 62.705 1.00 58.55 57 VAL B O 1
ATOM 4888 N N . ARG B 1 58 ? -29.971 60.223 61.215 1.00 61.44 58 ARG B N 1
ATOM 4889 C CA . ARG B 1 58 ? -29.210 61.276 61.874 1.00 61.82 58 ARG B CA 1
ATOM 4890 C C . ARG B 1 58 ? -29.347 62.566 61.073 1.00 62.92 58 ARG B C 1
ATOM 4891 O O . ARG B 1 58 ? -28.956 62.619 59.900 1.00 61.80 58 ARG B O 1
ATOM 4899 N N . PHE B 1 59 ? -29.913 63.597 61.699 1.00 65.47 59 PHE B N 1
ATOM 4900 C CA . PHE B 1 59 ? -30.063 64.904 61.069 1.00 60.89 59 PHE B CA 1
ATOM 4901 C C . PHE B 1 59 ? -29.556 65.994 62.014 1.00 62.02 59 PHE B C 1
ATOM 4902 O O . PHE B 1 59 ? -29.315 65.774 63.208 1.00 59.60 59 PHE B O 1
ATOM 4910 N N . PHE B 1 60 ? -29.409 67.192 61.462 1.00 64.50 60 PHE B N 1
ATOM 4911 C CA . PHE B 1 60 ? -28.630 68.249 62.089 1.00 62.95 60 PHE B CA 1
ATOM 4912 C C . PHE B 1 60 ? -29.509 69.471 62.301 1.00 65.49 60 PHE B C 1
ATOM 4913 O O . PHE B 1 60 ? -30.057 70.022 61.340 1.00 64.38 60 PHE B O 1
ATOM 4921 N N . VAL B 1 61 ? -29.674 69.861 63.565 1.00 62.94 61 VAL B N 1
ATOM 4922 C CA . VAL B 1 61 ? -30.338 71.117 63.912 1.00 66.87 61 VAL B CA 1
ATOM 4923 C C . VAL B 1 61 ? -29.324 72.234 63.672 1.00 64.80 61 VAL B C 1
ATOM 4924 O O . VAL B 1 61 ? -28.434 72.452 64.495 1.00 65.66 61 VAL B O 1
ATOM 4928 N N . ARG B 1 62 ? -29.432 72.932 62.545 1.00 60.21 62 ARG B N 1
ATOM 4929 C CA . ARG B 1 62 ? -28.457 73.972 62.221 1.00 62.84 62 ARG B CA 1
ATOM 4930 C C . ARG B 1 62 ? -28.762 75.227 63.042 1.00 66.98 62 ARG B C 1
ATOM 4931 O O . ARG B 1 62 ? -29.780 75.896 62.822 1.00 65.74 62 ARG B O 1
ATOM 4939 N N . TRP B 1 63 ? -27.866 75.549 63.982 1.00 65.76 63 TRP B N 1
ATOM 4940 C CA . TRP B 1 63 ? -28.022 76.626 64.948 1.00 64.74 63 TRP B CA 1
ATOM 4941 C C . TRP B 1 63 ? -28.521 77.925 64.309 1.00 67.37 63 TRP B C 1
ATOM 4942 O O . TRP B 1 63 ? -29.582 78.413 64.715 1.00 70.19 63 TRP B O 1
ATOM 4953 N N . PRO B 1 64 ? -27.825 78.512 63.320 1.00 63.62 64 PRO B N 1
ATOM 4954 C CA . PRO B 1 64 ? -28.281 79.815 62.795 1.00 69.74 64 PRO B CA 1
ATOM 4955 C C . PRO B 1 64 ? -29.727 79.829 62.325 1.00 72.87 64 PRO B C 1
ATOM 4956 O O . PRO B 1 64 ? -30.384 80.874 62.416 1.00 73.83 64 PRO B O 1
ATOM 4960 N N . ASP B 1 65 ? -30.247 78.709 61.820 1.00 69.84 65 ASP B N 1
ATOM 4961 C CA . ASP B 1 65 ? -31.654 78.686 61.440 1.00 72.48 65 ASP B CA 1
ATOM 4962 C C . ASP B 1 65 ? -32.565 78.755 62.659 1.00 70.89 65 ASP B C 1
ATOM 4963 O O . ASP B 1 65 ? -33.634 79.371 62.600 1.00 71.96 65 ASP B O 1
ATOM 4968 N N . PHE B 1 66 ? -32.158 78.154 63.770 1.00 69.54 66 PHE B N 1
ATOM 4969 C CA . PHE B 1 66 ? -33.025 78.035 64.935 1.00 70.91 66 PHE B CA 1
ATOM 4970 C C . PHE B 1 66 ? -32.862 79.171 65.943 1.00 74.26 66 PHE B C 1
ATOM 4971 O O . PHE B 1 66 ? -33.637 79.245 66.906 1.00 73.84 66 PHE B O 1
ATOM 4979 N N . GLU B 1 67 ? -31.883 80.055 65.763 1.00 72.47 67 GLU B N 1
ATOM 4980 C CA . GLU B 1 67 ? -31.687 81.188 66.666 1.00 70.98 67 GLU B CA 1
ATOM 4981 C C . GLU B 1 67 ? -31.020 82.307 65.890 1.00 69.11 67 GLU B C 1
ATOM 4982 O O . GLU B 1 67 ? -29.875 82.677 66.161 1.00 70.08 67 GLU B O 1
ATOM 4988 N N . PRO B 1 68 ? -31.711 82.867 64.891 1.00 70.20 68 PRO B N 1
ATOM 4989 C CA . PRO B 1 68 ? -31.073 83.909 64.071 1.00 73.42 68 PRO B CA 1
ATOM 4990 C C . PRO B 1 68 ? -30.743 85.167 64.852 1.00 71.03 68 PRO B C 1
ATOM 4991 O O . PRO B 1 68 ? -29.866 85.922 64.419 1.00 71.19 68 PRO B O 1
ATOM 4995 N N . ARG B 1 69 ? -31.386 85.400 65.994 1.00 75.43 69 ARG B N 1
ATOM 4996 C CA . ARG B 1 69 ? -31.076 86.513 66.883 1.00 76.31 69 ARG B CA 1
ATOM 4997 C C . ARG B 1 69 ? -30.946 85.993 68.306 1.00 75.42 69 ARG B C 1
ATOM 4998 O O . ARG B 1 69 ? -31.614 85.019 68.675 1.00 76.75 69 ARG B O 1
ATOM 5006 N N . PRO B 1 70 ? -30.086 86.608 69.120 1.00 71.22 70 PRO B N 1
ATOM 5007 C CA . PRO B 1 70 ? -29.809 86.058 70.453 1.00 74.18 70 PRO B CA 1
ATOM 5008 C C . PRO B 1 70 ? -31.072 85.958 71.294 1.00 77.03 70 PRO B C 1
ATOM 5009 O O . PRO B 1 70 ? -31.808 86.932 71.463 1.00 80.05 70 PRO B O 1
ATOM 5013 N N . GLY B 1 71 ? -31.321 84.761 71.816 1.00 73.75 71 GLY B N 1
ATOM 5014 C CA . GLY B 1 71 ? -32.442 84.520 72.695 1.00 76.09 71 GLY B CA 1
ATOM 5015 C C . GLY B 1 71 ? -33.780 84.338 72.014 1.00 75.64 71 GLY B C 1
ATOM 5016 O O . GLY B 1 71 ? -34.751 83.965 72.693 1.00 76.29 71 GLY B O 1
ATOM 5017 N N . GLU B 1 72 ? -33.870 84.574 70.705 1.00 71.03 72 GLU B N 1
ATOM 5018 C CA . GLU B 1 72 ? -35.128 84.499 69.966 1.00 74.77 72 GLU B CA 1
ATOM 5019 C C . GLU B 1 72 ? -35.064 83.300 69.022 1.00 79.16 72 GLU B C 1
ATOM 5020 O O . GLU B 1 72 ? -34.415 83.356 67.973 1.00 79.73 72 GLU B O 1
ATOM 5026 N N . TYR B 1 73 ? -35.760 82.226 69.387 1.00 75.75 73 TYR B N 1
ATOM 5027 C CA . TYR B 1 73 ? -35.747 80.989 68.615 1.00 77.71 73 TYR B CA 1
ATOM 5028 C C . TYR B 1 73 ? -36.857 81.007 67.569 1.00 78.05 73 TYR B C 1
ATOM 5029 O O . TYR B 1 73 ? -38.035 81.161 67.907 1.00 81.35 73 TYR B O 1
ATOM 5038 N N . ASP B 1 74 ? -36.477 80.847 66.303 1.00 76.87 74 ASP B N 1
ATOM 5039 C CA . ASP B 1 74 ? -37.440 80.864 65.208 1.00 76.88 74 ASP B CA 1
ATOM 5040 C C . ASP B 1 74 ? -38.503 79.786 65.404 1.00 80.55 74 ASP B C 1
ATOM 5041 O O . ASP B 1 74 ? -38.188 78.604 65.583 1.00 82.90 74 ASP B O 1
ATOM 5046 N N . ALA B 1 75 ? -39.774 80.195 65.358 1.00 80.57 75 ALA B N 1
ATOM 5047 C CA . ALA B 1 75 ? -40.856 79.259 65.645 1.00 80.27 75 ALA B CA 1
ATOM 5048 C C . ALA B 1 75 ? -41.245 78.431 64.424 1.00 77.92 75 ALA B C 1
ATOM 5049 O O . ALA B 1 75 ? -41.752 77.313 64.572 1.00 78.39 75 ALA B O 1
ATOM 5051 N N . THR B 1 76 ? -41.031 78.948 63.215 1.00 77.83 76 THR B N 1
ATOM 5052 C CA . THR B 1 76 ? -41.264 78.113 62.044 1.00 80.58 76 THR B CA 1
ATOM 5053 C C . THR B 1 76 ? -40.306 76.927 62.033 1.00 79.74 76 THR B C 1
ATOM 5054 O O . THR B 1 76 ? -40.707 75.798 61.732 1.00 79.51 76 THR B O 1
ATOM 5058 N N . MET B 1 77 ? -39.043 77.161 62.395 1.00 79.96 77 MET B N 1
ATOM 5059 C CA . MET B 1 77 ? -38.069 76.078 62.448 1.00 74.00 77 MET B CA 1
ATOM 5060 C C . MET B 1 77 ? -38.443 75.057 63.509 1.00 76.44 77 MET B C 1
ATOM 5061 O O . MET B 1 77 ? -38.315 73.845 63.294 1.00 77.30 77 MET B O 1
ATOM 5066 N N . LEU B 1 78 ? -38.913 75.526 64.662 1.00 76.88 78 LEU B N 1
ATOM 5067 C CA . LEU B 1 78 ? -39.283 74.597 65.718 1.00 74.52 78 LEU B CA 1
ATOM 5068 C C . LEU B 1 78 ? -40.502 73.768 65.341 1.00 75.97 78 LEU B C 1
ATOM 5069 O O . LEU B 1 78 ? -40.634 72.628 65.795 1.00 78.62 78 LEU B O 1
ATOM 5074 N N . SER B 1 79 ? -41.400 74.309 64.520 1.00 76.45 79 SER B N 1
ATOM 5075 C CA . SER B 1 79 ? -42.522 73.505 64.060 1.00 74.94 79 SER B CA 1
ATOM 5076 C C . SER B 1 79 ? -42.071 72.498 63.010 1.00 79.24 79 SER B C 1
ATOM 5077 O O . SER B 1 79 ? -42.489 71.336 63.047 1.00 81.38 79 SER B O 1
ATOM 5080 N N . ARG B 1 80 ? -41.194 72.917 62.089 1.00 76.07 80 ARG B N 1
ATOM 5081 C CA . ARG B 1 80 ? -40.617 71.986 61.121 1.00 76.07 80 ARG B CA 1
ATOM 5082 C C . ARG B 1 80 ? -39.833 70.876 61.816 1.00 78.37 80 ARG B C 1
ATOM 5083 O O . ARG B 1 80 ? -39.918 69.704 61.421 1.00 77.57 80 ARG B O 1
ATOM 5091 N N . LEU B 1 81 ? -39.066 71.222 62.856 1.00 77.60 81 LEU B N 1
ATOM 5092 C CA . LEU B 1 81 ? -38.389 70.196 63.641 1.00 75.20 81 LEU B CA 1
ATOM 5093 C C . LEU B 1 81 ? -39.390 69.208 64.221 1.00 81.33 81 LEU B C 1
ATOM 5094 O O . LEU B 1 81 ? -39.168 67.989 64.173 1.00 82.89 81 LEU B O 1
ATOM 5099 N N . LEU B 1 82 ? -40.508 69.709 64.754 1.00 79.40 82 LEU B N 1
ATOM 5100 C CA . LEU B 1 82 ? -41.507 68.814 65.330 1.00 79.83 82 LEU B CA 1
ATOM 5101 C C . LEU B 1 82 ? -42.126 67.913 64.264 1.00 82.85 82 LEU B C 1
ATOM 5102 O O . LEU B 1 82 ? -42.282 66.705 64.478 1.00 80.88 82 LEU B O 1
ATOM 5107 N N . ARG B 1 83 ? -42.495 68.481 63.110 1.00 80.38 83 ARG B N 1
ATOM 5108 C CA . ARG B 1 83 ? -43.074 67.650 62.058 1.00 83.61 83 ARG B CA 1
ATOM 5109 C C . ARG B 1 83 ? -42.092 66.587 61.582 1.00 84.24 83 ARG B C 1
ATOM 5110 O O . ARG B 1 83 ? -42.509 65.498 61.165 1.00 85.09 83 ARG B O 1
ATOM 5118 N N . LEU B 1 84 ? -40.790 66.876 61.642 1.00 82.37 84 LEU B N 1
ATOM 5119 C CA . LEU B 1 84 ? -39.802 65.887 61.226 1.00 80.87 84 LEU B CA 1
ATOM 5120 C C . LEU B 1 84 ? -39.753 64.727 62.208 1.00 80.85 84 LEU B C 1
ATOM 5121 O O . LEU B 1 84 ? -39.702 63.561 61.802 1.00 79.52 84 LEU B O 1
ATOM 5126 N N . LEU B 1 85 ? -39.774 65.035 63.505 1.00 81.09 85 LEU B N 1
ATOM 5127 C CA . LEU B 1 85 ? -39.785 63.988 64.518 1.00 82.11 85 LEU B CA 1
ATOM 5128 C C . LEU B 1 85 ? -41.031 63.116 64.393 1.00 80.71 85 LEU B C 1
ATOM 5129 O O . LEU B 1 85 ? -40.945 61.887 64.487 1.00 79.35 85 LEU B O 1
ATOM 5134 N N . ASP B 1 86 ? -42.195 63.734 64.157 1.00 80.96 86 ASP B N 1
ATOM 5135 C CA . ASP B 1 86 ? -43.416 62.968 63.912 1.00 81.73 86 ASP B CA 1
ATOM 5136 C C . ASP B 1 86 ? -43.222 61.980 62.767 1.00 82.40 86 ASP B C 1
ATOM 5137 O O . ASP B 1 86 ? -43.518 60.786 62.901 1.00 78.69 86 ASP B O 1
ATOM 5142 N N . ALA B 1 87 ? -42.711 62.471 61.632 1.00 79.55 87 ALA B N 1
ATOM 5143 C CA . ALA B 1 87 ? -42.552 61.630 60.452 1.00 78.96 87 ALA B CA 1
ATOM 5144 C C . ALA B 1 87 ? -41.653 60.432 60.723 1.00 80.25 87 ALA B C 1
ATOM 5145 O O . ALA B 1 87 ? -41.875 59.352 60.161 1.00 79.54 87 ALA B O 1
ATOM 5147 N N . CYS B 1 88 ? -40.644 60.597 61.582 1.00 78.29 88 CYS B N 1
ATOM 5148 C CA . CYS B 1 88 ? -39.743 59.490 61.886 1.00 77.03 88 CYS B CA 1
ATOM 5149 C C . CYS B 1 88 ? -40.450 58.406 62.687 1.00 77.83 88 CYS B C 1
ATOM 5150 O O . CYS B 1 88 ? -40.324 57.215 62.380 1.00 79.95 88 CYS B O 1
ATOM 5153 N N . GLY B 1 89 ? -41.186 58.801 63.726 1.00 79.35 89 GLY B N 1
ATOM 5154 C CA . GLY B 1 89 ? -41.917 57.824 64.510 1.00 78.09 89 GLY B CA 1
ATOM 5155 C C . GLY B 1 89 ? -42.977 57.111 63.697 1.00 80.62 89 GLY B C 1
ATOM 5156 O O . GLY B 1 89 ? -43.192 55.905 63.855 1.00 81.35 89 GLY B O 1
ATOM 5157 N N . GLU B 1 90 ? -43.636 57.844 62.794 1.00 83.20 90 GLU B N 1
ATOM 5158 C CA . GLU B 1 90 ? -44.658 57.289 61.910 1.00 84.71 90 GLU B CA 1
ATOM 5159 C C . GLU B 1 90 ? -44.095 56.304 60.891 1.00 81.63 90 GLU B C 1
ATOM 5160 O O . GLU B 1 90 ? -44.874 55.669 60.167 1.00 80.64 90 GLU B O 1
ATOM 5166 N N . ARG B 1 91 ? -42.773 56.158 60.818 1.00 79.54 91 ARG B N 1
ATOM 5167 C CA . ARG B 1 91 ? -42.142 55.322 59.809 1.00 80.16 91 ARG B CA 1
ATOM 5168 C C . ARG B 1 91 ? -41.120 54.362 60.409 1.00 79.11 91 ARG B C 1
ATOM 5169 O O . ARG B 1 91 ? -40.392 53.698 59.661 1.00 76.69 91 ARG B O 1
ATOM 5177 N N . GLY B 1 92 ? -41.056 54.258 61.731 1.00 77.21 92 GLY B N 1
ATOM 5178 C CA . GLY B 1 92 ? -40.172 53.298 62.354 1.00 77.44 92 GLY B CA 1
ATOM 5179 C C . GLY B 1 92 ? -38.731 53.725 62.448 1.00 75.37 92 GLY B C 1
ATOM 5180 O O . GLY B 1 92 ? -37.856 52.871 62.616 1.00 76.14 92 GLY B O 1
ATOM 5181 N N . LEU B 1 93 ? -38.456 55.021 62.355 1.00 73.47 93 LEU B N 1
ATOM 5182 C CA . LEU B 1 93 ? -37.099 55.545 62.328 1.00 71.50 93 LEU B CA 1
ATOM 5183 C C . LEU B 1 93 ? -36.854 56.343 63.597 1.00 72.75 93 LEU B C 1
ATOM 5184 O O . LEU B 1 93 ? -37.584 57.298 63.883 1.00 73.78 93 LEU B O 1
ATOM 5189 N N . ARG B 1 94 ? -35.826 55.963 64.342 1.00 71.82 94 ARG B N 1
ATOM 5190 C CA . ARG B 1 94 ? -35.478 56.704 65.544 1.00 70.68 94 ARG B CA 1
ATOM 5191 C C . ARG B 1 94 ? -34.603 57.891 65.159 1.00 69.12 94 ARG B C 1
ATOM 5192 O O . ARG B 1 94 ? -33.485 57.717 64.658 1.00 67.05 94 ARG B O 1
ATOM 5200 N N . PRO B 1 95 ? -35.075 59.113 65.363 1.00 74.94 95 PRO B N 1
ATOM 5201 C CA . PRO B 1 95 ? -34.246 60.275 65.029 1.00 68.25 95 PRO B CA 1
ATOM 5202 C C . PRO B 1 95 ? -33.069 60.398 65.986 1.00 64.37 95 PRO B C 1
ATOM 5203 O O . PRO B 1 95 ? -33.180 60.128 67.186 1.00 67.57 95 PRO B O 1
ATOM 5207 N N . GLN B 1 96 ? -31.920 60.761 65.430 1.00 63.14 96 GLN B N 1
ATOM 5208 C CA . GLN B 1 96 ? -30.734 61.111 66.205 1.00 65.39 96 GLN B CA 1
ATOM 5209 C C . GLN B 1 96 ? -30.398 62.556 65.859 1.00 63.95 96 GLN B C 1
ATOM 5210 O O . GLN B 1 96 ? -29.657 62.818 64.895 1.00 60.39 96 GLN B O 1
ATOM 5216 N N . PRO B 1 97 ? -30.941 63.527 66.599 1.00 63.74 97 PRO B N 1
ATOM 5217 C CA . PRO B 1 97 ? -30.680 64.936 66.284 1.00 61.78 97 PRO B CA 1
ATOM 5218 C C . PRO B 1 97 ? -29.328 65.392 66.813 1.00 60.96 97 PRO B C 1
ATOM 5219 O O . PRO B 1 97 ? -28.885 64.985 67.893 1.00 59.70 97 PRO B O 1
ATOM 5223 N N . SER B 1 98 ? -28.672 66.239 66.018 1.00 59.86 98 SER B N 1
ATOM 5224 C CA . SER B 1 98 ? -27.359 66.804 66.313 1.00 58.13 98 SER B CA 1
ATOM 5225 C C . SER B 1 98 ? -27.510 68.299 66.594 1.00 59.78 98 SER B C 1
ATOM 5226 O O . SER B 1 98 ? -27.944 69.057 65.716 1.00 61.15 98 SER B O 1
ATOM 5229 N N . LEU B 1 99 ? -27.132 68.731 67.803 1.00 60.61 99 LEU B N 1
ATOM 5230 C CA . LEU B 1 99 ? -27.471 70.092 68.229 1.00 59.92 99 LEU B CA 1
ATOM 5231 C C . LEU B 1 99 ? -26.484 71.139 67.714 1.00 56.40 99 LEU B C 1
ATOM 5232 O O . LEU B 1 99 ? -26.877 72.074 67.008 1.00 57.26 99 LEU B O 1
ATOM 5237 N N . PHE B 1 100 ? -25.200 71.014 68.059 1.00 53.58 100 PHE B N 1
ATOM 5238 C CA . PHE B 1 100 ? -24.235 72.084 67.786 1.00 55.43 100 PHE B CA 1
ATOM 5239 C C . PHE B 1 100 ? -23.616 71.924 66.392 1.00 57.31 100 PHE B C 1
ATOM 5240 O O . PHE B 1 100 ? -22.523 71.380 66.199 1.00 55.90 100 PHE B O 1
ATOM 5248 N N . VAL B 1 101 ? -24.341 72.441 65.399 1.00 54.56 101 VAL B N 1
ATOM 5249 C CA . VAL B 1 101 ? -23.937 72.407 64.005 1.00 54.74 101 VAL B CA 1
ATOM 5250 C C . VAL B 1 101 ? -24.158 73.804 63.430 1.00 60.37 101 VAL B C 1
ATOM 5251 O O . VAL B 1 101 ? -25.309 74.235 63.297 1.00 64.10 101 VAL B O 1
ATOM 5255 N N . GLY B 1 102 ? -23.077 74.501 63.061 1.00 57.95 102 GLY B N 1
ATOM 5256 C CA . GLY B 1 102 ? -21.712 74.041 63.249 1.00 57.65 102 GLY B CA 1
ATOM 5257 C C . GLY B 1 102 ? -20.992 73.523 62.003 1.00 60.25 102 GLY B C 1
ATOM 5258 O O . GLY B 1 102 ? -21.176 74.014 60.877 1.00 57.25 102 GLY B O 1
ATOM 5259 N N . TRP B 1 103 ? -20.164 72.505 62.220 1.00 53.98 103 TRP B N 1
ATOM 5260 C CA . TRP B 1 103 ? -19.311 71.967 61.174 1.00 55.85 103 TRP B CA 1
ATOM 5261 C C . TRP B 1 103 ? -20.125 71.046 60.269 1.00 54.25 103 TRP B C 1
ATOM 5262 O O . TRP B 1 103 ? -20.765 70.107 60.751 1.00 59.68 103 TRP B O 1
ATOM 5273 N N . MET B 1 104 ? -20.114 71.319 58.964 1.00 53.02 104 MET B N 1
ATOM 5274 C CA . MET B 1 104 ? -20.861 70.478 58.033 1.00 58.07 104 MET B CA 1
ATOM 5275 C C . MET B 1 104 ? -20.254 70.547 56.635 1.00 55.40 104 MET B C 1
ATOM 5276 O O . MET B 1 104 ? -20.306 71.601 55.994 1.00 53.03 104 MET B O 1
ATOM 5281 N N . SER B 1 105 ? -19.716 69.421 56.153 1.00 51.76 105 SER B N 1
ATOM 5282 C CA . SER B 1 105 ? -19.385 69.255 54.733 1.00 54.42 105 SER B CA 1
ATOM 5283 C C . SER B 1 105 ? -18.405 70.320 54.230 1.00 56.72 105 SER B C 1
ATOM 5284 O O . SER B 1 105 ? -18.474 70.759 53.082 1.00 48.65 105 SER B O 1
ATOM 5287 N N . GLY B 1 106 ? -17.481 70.731 55.089 1.00 58.00 106 GLY B N 1
ATOM 5288 C CA . GLY B 1 106 ? -16.495 71.710 54.692 1.00 54.55 106 GLY B CA 1
ATOM 5289 C C . GLY B 1 106 ? -16.895 73.153 54.904 1.00 57.55 106 GLY B C 1
ATOM 5290 O O . GLY B 1 106 ? -16.078 74.046 54.639 1.00 56.99 106 GLY B O 1
ATOM 5291 N N . GLY B 1 107 ? -18.122 73.420 55.354 1.00 56.63 107 GLY B N 1
ATOM 5292 C CA . GLY B 1 107 ? -18.530 74.743 55.772 1.00 54.84 107 GLY B CA 1
ATOM 5293 C C . GLY B 1 107 ? -18.732 74.817 57.285 1.00 57.29 107 GLY B C 1
ATOM 5294 O O . GLY B 1 107 ? -18.819 73.808 57.980 1.00 59.71 107 GLY B O 1
ATOM 5295 N N . ILE B 1 108 ? -18.813 76.051 57.786 1.00 59.23 108 ILE B N 1
ATOM 5296 C CA . ILE B 1 108 ? -19.122 76.291 59.191 1.00 61.06 108 ILE B CA 1
ATOM 5297 C C . ILE B 1 108 ? -20.309 77.240 59.261 1.00 59.72 108 ILE B C 1
ATOM 5298 O O . ILE B 1 108 ? -20.306 78.285 58.606 1.00 58.71 108 ILE B O 1
ATOM 5303 N N . PHE B 1 109 ? -21.326 76.865 60.035 1.00 57.45 109 PHE B N 1
ATOM 5304 C CA . PHE B 1 109 ? -22.626 77.535 60.027 1.00 60.19 109 PHE B CA 1
ATOM 5305 C C . PHE B 1 109 ? -22.990 77.881 61.469 1.00 62.18 109 PHE B C 1
ATOM 5306 O O . PHE B 1 109 ? -23.581 77.062 62.177 1.00 65.03 109 PHE B O 1
ATOM 5314 N N . TRP B 1 110 ? -22.626 79.084 61.895 1.00 60.53 110 TRP B N 1
ATOM 5315 C CA . TRP B 1 110 ? -22.944 79.617 63.215 1.00 63.10 110 TRP B CA 1
ATOM 5316 C C . TRP B 1 110 ? -23.945 80.763 63.095 1.00 63.76 110 TRP B C 1
ATOM 5317 O O . TRP B 1 110 ? -24.091 81.365 62.024 1.00 63.90 110 TRP B O 1
ATOM 5328 N N . PRO B 1 111 ? -24.650 81.099 64.176 1.00 63.70 111 PRO B N 1
ATOM 5329 C CA . PRO B 1 111 ? -25.539 82.265 64.136 1.00 66.38 111 PRO B CA 1
ATOM 5330 C C . PRO B 1 111 ? -24.754 83.544 63.897 1.00 61.90 111 PRO B C 1
ATOM 5331 O O . PRO B 1 111 ? -23.596 83.667 64.334 1.00 61.27 111 PRO B O 1
ATOM 5335 N N . PRO B 1 112 ? -25.360 84.535 63.230 1.00 65.94 112 PRO B N 1
ATOM 5336 C CA . PRO B 1 112 ? -24.610 85.762 62.879 1.00 62.77 112 PRO B CA 1
ATOM 5337 C C . PRO B 1 112 ? -24.166 86.594 64.071 1.00 64.33 112 PRO B C 1
ATOM 5338 O O . PRO B 1 112 ? -23.210 87.365 63.939 1.00 63.69 112 PRO B O 1
ATOM 5342 N N . TRP B 1 113 ? -24.805 86.457 65.228 1.00 62.96 113 TRP B N 1
ATOM 5343 C CA . TRP B 1 113 ? -24.389 87.200 66.412 1.00 68.83 113 TRP B CA 1
ATOM 5344 C C . TRP B 1 113 ? -23.187 86.575 67.112 1.00 69.64 113 TRP B C 1
ATOM 5345 O O . TRP B 1 113 ? -22.761 87.082 68.157 1.00 66.26 113 TRP B O 1
ATOM 5356 N N . LYS B 1 114 ? -22.659 85.472 66.580 1.00 69.80 114 LYS B N 1
ATOM 5357 C CA . LYS B 1 114 ? -21.359 84.951 66.985 1.00 66.93 114 LYS B CA 1
ATOM 5358 C C . LYS B 1 114 ? -20.314 85.544 66.046 1.00 68.94 114 LYS B C 1
ATOM 5359 O O . LYS B 1 114 ? -20.304 85.241 64.847 1.00 63.13 114 LYS B O 1
ATOM 5365 N N . SER B 1 115 ? -19.454 86.410 66.571 1.00 66.66 115 SER B N 1
ATOM 5366 C CA . SER B 1 115 ? -18.387 86.882 65.708 1.00 65.24 115 SER B CA 1
ATOM 5367 C C . SER B 1 115 ? -17.260 85.851 65.650 1.00 65.14 115 SER B C 1
ATOM 5368 O O . SER B 1 115 ? -17.177 84.923 66.468 1.00 63.40 115 SER B O 1
ATOM 5371 N N . ASP B 1 116 ? -16.389 86.021 64.654 1.00 64.23 116 ASP B N 1
ATOM 5372 C CA . ASP B 1 116 ? -15.227 85.157 64.505 1.00 64.59 116 ASP B CA 1
ATOM 5373 C C . ASP B 1 116 ? -14.229 85.349 65.632 1.00 64.93 116 ASP B C 1
ATOM 5374 O O . ASP B 1 116 ? -13.367 84.491 65.838 1.00 69.86 116 ASP B O 1
ATOM 5379 N N . THR B 1 117 ? -14.317 86.444 66.367 1.00 63.25 117 THR B N 1
ATOM 5380 C CA . THR B 1 117 ? -13.471 86.589 67.539 1.00 62.67 117 THR B CA 1
ATOM 5381 C C . THR B 1 117 ? -14.034 85.875 68.757 1.00 61.21 117 THR B C 1
ATOM 5382 O O . THR B 1 117 ? -13.366 85.859 69.799 1.00 61.52 117 THR B O 1
ATOM 5386 N N . GLN B 1 118 ? -15.227 85.281 68.667 1.00 60.01 118 GLN B N 1
ATOM 5387 C CA . GLN B 1 118 ? -15.841 84.601 69.812 1.00 61.89 118 GLN B CA 1
ATOM 5388 C C . GLN B 1 118 ? -15.628 83.086 69.709 1.00 61.13 118 GLN B C 1
ATOM 5389 O O . GLN B 1 118 ? -16.272 82.411 68.900 1.00 60.17 118 GLN B O 1
ATOM 5395 N N . ASN B 1 119 ? -14.757 82.549 70.558 1.00 61.04 119 ASN B N 1
ATOM 5396 C CA . ASN B 1 119 ? -14.512 81.115 70.577 1.00 54.23 119 ASN B CA 1
ATOM 5397 C C . ASN B 1 119 ? -15.715 80.356 71.140 1.00 59.39 119 ASN B C 1
ATOM 5398 O O . ASN B 1 119 ? -16.194 80.655 72.234 1.00 55.98 119 ASN B O 1
ATOM 5403 N N . LEU B 1 120 ? -16.155 79.320 70.412 1.00 60.54 120 LEU B N 1
ATOM 5404 C CA . LEU B 1 120 ? -17.354 78.580 70.792 1.00 57.62 120 LEU B CA 1
ATOM 5405 C C . LEU B 1 120 ? -17.222 77.966 72.175 1.00 57.27 120 LEU B C 1
ATOM 5406 O O . LEU B 1 120 ? -18.204 77.892 72.927 1.00 62.29 120 LEU B O 1
ATOM 5411 N N . PHE B 1 121 ? -16.019 77.524 72.534 1.00 55.71 121 PHE B N 1
ATOM 5412 C CA . PHE B 1 121 ? -15.830 76.789 73.776 1.00 57.00 121 PHE B CA 1
ATOM 5413 C C . PHE B 1 121 ? -15.523 77.684 74.964 1.00 57.76 121 PHE B C 1
ATOM 5414 O O . PHE B 1 121 ? -15.890 77.337 76.098 1.00 58.82 121 PHE B O 1
ATOM 5422 N N . SER B 1 122 ? -14.871 78.829 74.738 1.00 55.51 122 SER B N 1
ATOM 5423 C CA . SER B 1 122 ? -14.338 79.625 75.839 1.00 58.04 122 SER B CA 1
ATOM 5424 C C . SER B 1 122 ? -14.993 80.988 76.002 1.00 61.89 122 SER B C 1
ATOM 5425 O O . SER B 1 122 ? -14.910 81.563 77.091 1.00 66.78 122 SER B O 1
ATOM 5428 N N . ASP B 1 123 ? -15.619 81.525 74.970 1.00 60.27 123 ASP B N 1
ATOM 5429 C CA . ASP B 1 123 ? -16.218 82.839 75.100 1.00 63.53 123 ASP B CA 1
ATOM 5430 C C . ASP B 1 123 ? -17.387 82.785 76.071 1.00 64.97 123 ASP B C 1
ATOM 5431 O O . ASP B 1 123 ? -18.317 81.996 75.858 1.00 61.75 123 ASP B O 1
ATOM 5436 N N . PRO B 1 124 ? -17.396 83.614 77.125 1.00 66.88 124 PRO B N 1
ATOM 5437 C CA . PRO B 1 124 ? -18.445 83.480 78.157 1.00 65.91 124 PRO B CA 1
ATOM 5438 C C . PRO B 1 124 ? -19.856 83.638 77.612 1.00 62.18 124 PRO B C 1
ATOM 5439 O O . PRO B 1 124 ? -20.749 82.872 77.996 1.00 63.80 124 PRO B O 1
ATOM 5443 N N . VAL B 1 125 ? -20.079 84.607 76.722 1.00 61.80 125 VAL B N 1
ATOM 5444 C CA . VAL B 1 125 ? -21.394 84.781 76.105 1.00 62.83 125 VAL B CA 1
ATOM 5445 C C . VAL B 1 125 ? -21.779 83.553 75.275 1.00 66.91 125 VAL B C 1
ATOM 5446 O O . VAL B 1 125 ? -22.918 83.073 75.342 1.00 66.72 125 VAL B O 1
ATOM 5450 N N . MET B 1 126 ? -20.843 83.021 74.484 1.00 62.42 126 MET B N 1
ATOM 5451 C CA . MET B 1 126 ? -21.153 81.817 73.711 1.00 66.04 126 MET B CA 1
ATOM 5452 C C . MET B 1 126 ? -21.481 80.639 74.624 1.00 62.41 126 MET B C 1
ATOM 5453 O O . MET B 1 126 ? -22.421 79.882 74.355 1.00 65.46 126 MET B O 1
ATOM 5458 N N . ILE B 1 127 ? -20.730 80.473 75.715 1.00 58.65 127 ILE B N 1
ATOM 5459 C CA . ILE B 1 127 ? -21.013 79.380 76.639 1.00 61.19 127 ILE B CA 1
ATOM 5460 C C . ILE B 1 127 ? -22.461 79.444 77.106 1.00 65.35 127 ILE B C 1
ATOM 5461 O O . ILE B 1 127 ? -23.196 78.454 77.042 1.00 69.21 127 ILE B O 1
ATOM 5466 N N . GLU B 1 128 ? -22.898 80.613 77.574 1.00 67.14 128 GLU B N 1
ATOM 5467 C CA . GLU B 1 128 ? -24.244 80.713 78.134 1.00 68.16 128 GLU B CA 1
ATOM 5468 C C . GLU B 1 128 ? -25.300 80.662 77.036 1.00 66.62 128 GLU B C 1
ATOM 5469 O O . GLU B 1 128 ? -26.365 80.057 77.219 1.00 66.60 128 GLU B O 1
ATOM 5475 N N . ARG B 1 129 ? -25.035 81.306 75.896 1.00 63.03 129 ARG B N 1
ATOM 5476 C CA . ARG B 1 129 ? -25.940 81.179 74.757 1.00 66.05 129 ARG B CA 1
ATOM 5477 C C . ARG B 1 129 ? -26.040 79.727 74.304 1.00 69.21 129 ARG B C 1
ATOM 5478 O O . ARG B 1 129 ? -27.111 79.269 73.886 1.00 68.56 129 ARG B O 1
ATOM 5486 N N . GLY B 1 130 ? -24.932 78.986 74.384 1.00 65.67 130 GLY B N 1
ATOM 5487 C CA . GLY B 1 130 ? -24.955 77.604 73.947 1.00 65.94 130 GLY B CA 1
ATOM 5488 C C . GLY B 1 130 ? -25.781 76.728 74.864 1.00 67.99 130 GLY B C 1
ATOM 5489 O O . GLY B 1 130 ? -26.566 75.894 74.400 1.00 65.33 130 GLY B O 1
ATOM 5490 N N . ALA B 1 131 ? -25.626 76.912 76.178 1.00 64.47 131 ALA B N 1
ATOM 5491 C CA . ALA B 1 131 ? -26.391 76.099 77.118 1.00 69.37 131 ALA B CA 1
ATOM 5492 C C . ALA B 1 131 ? -27.883 76.353 76.958 1.00 70.42 131 ALA B C 1
ATOM 5493 O O . ALA B 1 131 ? -28.691 75.416 76.993 1.00 69.66 131 ALA B O 1
ATOM 5495 N N . ALA B 1 132 ? -28.263 77.612 76.741 1.00 67.11 132 ALA B N 1
ATOM 5496 C CA . ALA B 1 132 ? -29.670 77.925 76.531 1.00 72.62 132 ALA B CA 1
ATOM 5497 C C . ALA B 1 132 ? -30.184 77.282 75.244 1.00 73.29 132 ALA B C 1
ATOM 5498 O O . ALA B 1 132 ? -31.300 76.746 75.214 1.00 74.61 132 ALA B O 1
ATOM 5500 N N . TYR B 1 133 ? -29.372 77.307 74.177 1.00 71.26 133 TYR B N 1
ATOM 5501 C CA . TYR B 1 133 ? -29.743 76.640 72.928 1.00 69.23 133 TYR B CA 1
ATOM 5502 C C . TYR B 1 133 ? -29.917 75.141 73.128 1.00 68.42 133 TYR B C 1
ATOM 5503 O O . TYR B 1 133 ? -30.869 74.545 72.613 1.00 69.27 133 TYR B O 1
ATOM 5512 N N . ALA B 1 134 ? -29.005 74.516 73.874 1.00 69.22 134 ALA B N 1
ATOM 5513 C CA . ALA B 1 134 ? -29.130 73.093 74.174 1.00 70.05 134 ALA B CA 1
ATOM 5514 C C . ALA B 1 134 ? -30.429 72.807 74.921 1.00 72.97 134 ALA B C 1
ATOM 5515 O O . ALA B 1 134 ? -31.255 72.000 74.475 1.00 73.51 134 ALA B O 1
ATOM 5517 N N . ARG B 1 135 ? -30.637 73.491 76.053 1.00 73.01 135 ARG B N 1
ATOM 5518 C CA . ARG B 1 135 ? -31.847 73.293 76.847 1.00 73.81 135 ARG B CA 1
ATOM 5519 C C . ARG B 1 135 ? -33.105 73.554 76.026 1.00 73.27 135 ARG B C 1
ATOM 5520 O O . ARG B 1 135 ? -34.112 72.855 76.179 1.00 74.13 135 ARG B O 1
ATOM 5528 N N . THR B 1 136 ? -33.061 74.542 75.136 1.00 73.24 136 THR B N 1
ATOM 5529 C CA . THR B 1 136 ? -34.247 74.886 74.358 1.00 72.86 136 THR B CA 1
ATOM 5530 C C . THR B 1 136 ? -34.625 73.767 73.400 1.00 74.57 136 THR B C 1
ATOM 5531 O O . THR B 1 136 ? -35.790 73.349 73.340 1.00 75.67 136 THR B O 1
ATOM 5535 N N . ILE B 1 137 ? -33.653 73.274 72.632 1.00 74.04 137 ILE B N 1
ATOM 5536 C CA . ILE B 1 137 ? -33.950 72.238 71.651 1.00 71.49 137 ILE B CA 1
ATOM 5537 C C . ILE B 1 137 ? -34.255 70.919 72.347 1.00 71.35 137 ILE B C 1
ATOM 5538 O O . ILE B 1 137 ? -35.161 70.182 71.940 1.00 72.89 137 ILE B O 1
ATOM 5543 N N . THR B 1 138 ? -33.522 70.606 73.414 1.00 67.82 138 THR B N 1
ATOM 5544 C CA . THR B 1 138 ? -33.841 69.414 74.185 1.00 69.98 138 THR B CA 1
ATOM 5545 C C . THR B 1 138 ? -35.293 69.424 74.633 1.00 73.93 138 THR B C 1
ATOM 5546 O O . THR B 1 138 ? -35.929 68.369 74.710 1.00 73.71 138 THR B O 1
ATOM 5550 N N . THR B 1 139 ? -35.842 70.611 74.909 1.00 74.76 139 THR B N 1
ATOM 5551 C CA . THR B 1 139 ? -37.224 70.702 75.369 1.00 76.09 139 THR B CA 1
ATOM 5552 C C . THR B 1 139 ? -38.196 70.317 74.257 1.00 73.79 139 THR B C 1
ATOM 5553 O O . THR B 1 139 ? -39.196 69.636 74.508 1.00 76.82 139 THR B O 1
ATOM 5557 N N . HIS B 1 140 ? -37.895 70.686 73.016 1.00 76.06 140 HIS B N 1
ATOM 5558 C CA . HIS B 1 140 ? -38.719 70.233 71.899 1.00 75.72 140 HIS B CA 1
ATOM 5559 C C . HIS B 1 140 ? -38.472 68.779 71.517 1.00 75.09 140 HIS B C 1
ATOM 5560 O O . HIS B 1 140 ? -39.253 68.222 70.735 1.00 71.92 140 HIS B O 1
ATOM 5567 N N . LEU B 1 141 ? -37.409 68.163 72.033 1.00 73.89 141 LEU B N 1
ATOM 5568 C CA . LEU B 1 141 ? -37.170 66.742 71.821 1.00 73.45 141 LEU B CA 1
ATOM 5569 C C . LEU B 1 141 ? -37.926 65.860 72.804 1.00 77.30 141 LEU B C 1
ATOM 5570 O O . LEU B 1 141 ? -38.341 64.759 72.429 1.00 79.79 141 LEU B O 1
ATOM 5575 N N . LYS B 1 142 ? -38.119 66.315 74.058 1.00 75.82 142 LYS B N 1
ATOM 5576 C CA . LYS B 1 142 ? -38.602 65.424 75.113 1.00 77.66 142 LYS B CA 1
ATOM 5577 C C . LYS B 1 142 ? -40.009 64.862 74.884 1.00 78.15 142 LYS B C 1
ATOM 5578 O O . LYS B 1 142 ? -40.309 63.789 75.422 1.00 78.70 142 LYS B O 1
ATOM 5584 N N . PRO B 1 143 ? -40.907 65.500 74.087 1.00 76.29 143 PRO B N 1
ATOM 5585 C CA . PRO B 1 143 ? -42.114 64.771 73.665 1.00 79.69 143 PRO B CA 1
ATOM 5586 C C . PRO B 1 143 ? -41.805 63.404 73.064 1.00 78.76 143 PRO B C 1
ATOM 5587 O O . PRO B 1 143 ? -42.654 62.506 73.055 1.00 77.77 143 PRO B O 1
ATOM 5591 N N . PHE B 1 144 ? -40.578 63.243 72.569 1.00 79.36 144 PHE B N 1
ATOM 5592 C CA . PHE B 1 144 ? -40.146 62.059 71.839 1.00 79.74 144 PHE B CA 1
ATOM 5593 C C . PHE B 1 144 ? -38.984 61.361 72.532 1.00 78.65 144 PHE B C 1
ATOM 5594 O O . PHE B 1 144 ? -38.169 60.720 71.870 1.00 80.21 144 PHE B O 1
ATOM 5602 N N . ALA B 1 145 ? -38.880 61.490 73.854 1.00 76.88 145 ALA B N 1
ATOM 5603 C CA . ALA B 1 145 ? -37.714 60.955 74.553 1.00 79.76 145 ALA B CA 1
ATOM 5604 C C . ALA B 1 145 ? -37.539 59.461 74.286 1.00 83.54 145 ALA B C 1
ATOM 5605 O O . ALA B 1 145 ? -36.463 59.017 73.874 1.00 85.74 145 ALA B O 1
ATOM 5607 N N . THR B 1 146 ? -38.599 58.673 74.477 1.00 82.37 146 THR B N 1
ATOM 5608 C CA . THR B 1 146 ? -38.519 57.227 74.304 1.00 84.46 146 THR B CA 1
ATOM 5609 C C . THR B 1 146 ? -38.364 56.795 72.850 1.00 85.48 146 THR B C 1
ATOM 5610 O O . THR B 1 146 ? -38.290 55.588 72.591 1.00 81.98 146 THR B O 1
ATOM 5614 N N . HIS B 1 147 ? -38.318 57.727 71.899 1.00 81.08 147 HIS B N 1
ATOM 5615 C CA . HIS B 1 147 ? -38.205 57.367 70.494 1.00 83.15 147 HIS B CA 1
ATOM 5616 C C . HIS B 1 147 ? -36.913 57.839 69.854 1.00 79.60 147 HIS B C 1
ATOM 5617 O O . HIS B 1 147 ? -36.680 57.555 68.670 1.00 76.83 147 HIS B O 1
ATOM 5624 N N . LEU B 1 148 ? -36.062 58.531 70.599 1.00 78.68 148 LEU B N 1
ATOM 5625 C CA . LEU B 1 148 ? -34.787 58.956 70.059 1.00 75.82 148 LEU B CA 1
ATOM 5626 C C . LEU B 1 148 ? -33.812 57.793 70.011 1.00 74.09 148 LEU B C 1
ATOM 5627 O O . LEU B 1 148 ? -33.941 56.794 70.732 1.00 78.59 148 LEU B O 1
ATOM 5632 N N . CYS B 1 149 ? -32.824 57.934 69.139 1.00 69.88 149 CYS B N 1
ATOM 5633 C CA . CYS B 1 149 ? -31.619 57.122 69.216 1.00 68.04 149 CYS B CA 1
ATOM 5634 C C . CYS B 1 149 ? -30.512 57.978 69.800 1.00 69.13 149 CYS B C 1
ATOM 5635 O O . CYS B 1 149 ? -29.536 58.296 69.111 1.00 66.06 149 CYS B O 1
ATOM 5638 N N . GLY B 1 150 ? -30.659 58.397 71.056 1.00 68.97 150 GLY B N 1
ATOM 5639 C CA . GLY B 1 150 ? -29.713 59.323 71.635 1.00 62.58 150 GLY B CA 1
ATOM 5640 C C . GLY B 1 150 ? -29.812 60.734 71.083 1.00 65.37 150 GLY B C 1
ATOM 5641 O O . GLY B 1 150 ? -30.479 60.969 70.070 1.00 66.79 150 GLY B O 1
ATOM 5642 N N . ILE B 1 151 ? -29.167 61.689 71.749 1.00 64.20 151 ILE B N 1
ATOM 5643 C CA . ILE B 1 151 ? -29.030 63.056 71.254 1.00 62.71 151 ILE B CA 1
ATOM 5644 C C . ILE B 1 151 ? -27.555 63.293 70.968 1.00 59.97 151 ILE B C 1
ATOM 5645 O O . ILE B 1 151 ? -26.695 62.993 71.807 1.00 62.44 151 ILE B O 1
ATOM 5650 N N . ASP B 1 152 ? -27.265 63.816 69.784 1.00 60.30 152 ASP B N 1
ATOM 5651 C CA . ASP B 1 152 ? -25.897 64.047 69.340 1.00 61.36 152 ASP B CA 1
ATOM 5652 C C . ASP B 1 152 ? -25.510 65.485 69.674 1.00 59.62 152 ASP B C 1
ATOM 5653 O O . ASP B 1 152 ? -26.152 66.428 69.198 1.00 62.44 152 ASP B O 1
ATOM 5658 N N . LEU B 1 153 ? -24.461 65.649 70.485 1.00 55.33 153 LEU B N 1
ATOM 5659 C CA . LEU B 1 153 ? -24.069 66.976 70.963 1.00 54.57 153 LEU B CA 1
ATOM 5660 C C . LEU B 1 153 ? -23.794 67.937 69.803 1.00 60.71 153 LEU B C 1
ATOM 5661 O O . LEU B 1 153 ? -24.253 69.086 69.806 1.00 59.69 153 LEU B O 1
ATOM 5666 N N . GLY B 1 154 ? -23.059 67.478 68.795 1.00 56.79 154 GLY B N 1
ATOM 5667 C CA . GLY B 1 154 ? -22.730 68.309 67.653 1.00 55.57 154 GLY B CA 1
ATOM 5668 C C . GLY B 1 154 ? -22.112 67.422 66.600 1.00 59.26 154 GLY B C 1
ATOM 5669 O O . GLY B 1 154 ? -21.902 66.227 66.813 1.00 59.98 154 GLY B O 1
ATOM 5670 N N . ASN B 1 155 ? -21.825 68.009 65.456 1.00 57.51 155 ASN B N 1
ATOM 5671 C CA . ASN B 1 155 ? -21.177 67.274 64.381 1.00 55.28 155 ASN B CA 1
ATOM 5672 C C . ASN B 1 155 ? -19.706 67.655 64.315 1.00 55.15 155 ASN B C 1
ATOM 5673 O O . ASN B 1 155 ? -19.372 68.778 63.933 1.00 55.50 155 ASN B O 1
ATOM 5678 N N . GLU B 1 156 ? -18.834 66.717 64.682 1.00 54.78 156 GLU B N 1
ATOM 5679 C CA . GLU B 1 156 ? -17.384 66.890 64.568 1.00 55.78 156 GLU B CA 1
ATOM 5680 C C . GLU B 1 156 ? -16.921 68.195 65.223 1.00 54.81 156 GLU B C 1
ATOM 5681 O O . GLU B 1 156 ? -16.110 68.950 64.678 1.00 52.81 156 GLU B O 1
ATOM 5687 N N . LEU B 1 157 ? -17.446 68.438 66.427 1.00 53.87 157 LEU B N 1
ATOM 5688 C CA . LEU B 1 157 ? -17.002 69.566 67.234 1.00 57.71 157 LEU B CA 1
ATOM 5689 C C . LEU B 1 157 ? -15.488 69.660 67.274 1.00 57.42 157 LEU B C 1
ATOM 5690 O O . LEU B 1 157 ? -14.930 70.766 67.266 1.00 53.28 157 LEU B O 1
ATOM 5695 N N . ASP B 1 158 ? -14.812 68.514 67.251 1.00 52.40 158 ASP B N 1
ATOM 5696 C CA . ASP B 1 158 ? -13.363 68.455 67.328 1.00 52.36 158 ASP B CA 1
ATOM 5697 C C . ASP B 1 158 ? -12.668 68.872 66.037 1.00 51.90 158 ASP B C 1
ATOM 5698 O O . ASP B 1 158 ? -11.442 69.021 66.040 1.00 52.86 158 ASP B O 1
ATOM 5703 N N . ALA B 1 159 ? -13.402 69.064 64.942 1.00 48.72 159 ALA B N 1
ATOM 5704 C CA . ALA B 1 159 ? -12.791 69.574 63.721 1.00 53.97 159 ALA B CA 1
ATOM 5705 C C . ALA B 1 159 ? -12.763 71.096 63.670 1.00 55.09 159 ALA B C 1
ATOM 5706 O O . ALA B 1 159 ? -12.179 71.663 62.738 1.00 53.18 159 ALA B O 1
ATOM 5708 N N . LEU B 1 160 ? -13.386 71.763 64.633 1.00 52.60 160 LEU B N 1
ATOM 5709 C CA . LEU B 1 160 ? -13.514 73.217 64.573 1.00 56.54 160 LEU B CA 1
ATOM 5710 C C . LEU B 1 160 ? -12.160 73.897 64.783 1.00 51.72 160 LEU B C 1
ATOM 5711 O O . LEU B 1 160 ? -11.324 73.404 65.552 1.00 54.51 160 LEU B O 1
ATOM 5716 N N . PRO B 1 161 ? -11.907 75.011 64.101 1.00 50.82 161 PRO B N 1
ATOM 5717 C CA . PRO B 1 161 ? -10.743 75.846 64.446 1.00 51.92 161 PRO B CA 1
ATOM 5718 C C . PRO B 1 161 ? -10.721 76.246 65.908 1.00 52.47 161 PRO B C 1
ATOM 5719 O O . PRO B 1 161 ? -9.639 76.443 66.478 1.00 52.08 161 PRO B O 1
ATOM 5723 N N . ASP B 1 162 ? -11.896 76.353 66.539 1.00 53.63 162 ASP B N 1
ATOM 5724 C CA . ASP B 1 162 ? -11.972 76.793 67.930 1.00 55.26 162 ASP B CA 1
ATOM 5725 C C . ASP B 1 162 ? -11.198 75.869 68.856 1.00 55.52 162 ASP B C 1
ATOM 5726 O O . ASP B 1 162 ? -10.693 76.319 69.889 1.00 53.76 162 ASP B O 1
ATOM 5731 N N . CYS B 1 163 ? -11.089 74.582 68.501 1.00 52.35 163 CYS B N 1
ATOM 5732 C CA . CYS B 1 163 ? -10.371 73.630 69.333 1.00 52.32 163 CYS B CA 1
ATOM 5733 C C . CYS B 1 163 ? -8.912 74.017 69.514 1.00 51.11 163 CYS B C 1
ATOM 5734 O O . CYS B 1 163 ? -8.303 73.685 70.532 1.00 50.70 163 CYS B O 1
ATOM 5737 N N . SER B 1 164 ? -8.318 74.645 68.509 1.00 52.70 164 SER B N 1
ATOM 5738 C CA . SER B 1 164 ? -6.920 75.048 68.611 1.00 56.02 164 SER B CA 1
ATOM 5739 C C . SER B 1 164 ? -6.743 76.256 69.515 1.00 55.49 164 SER B C 1
ATOM 5740 O O . SER B 1 164 ? -5.689 76.416 70.143 1.00 57.08 164 SER B O 1
ATOM 5743 N N . ALA B 1 165 ? -7.755 77.104 69.596 1.00 55.74 165 ALA B N 1
ATOM 5744 C CA . ALA B 1 165 ? -7.627 78.340 70.352 1.00 58.95 165 ALA B CA 1
ATOM 5745 C C . ALA B 1 165 ? -8.147 78.221 71.776 1.00 59.95 165 ALA B C 1
ATOM 5746 O O . ALA B 1 165 ? -7.835 79.078 72.604 1.00 63.64 165 ALA B O 1
ATOM 5748 N N . ALA B 1 166 ? -8.912 77.178 72.091 1.00 57.19 166 ALA B N 1
ATOM 5749 C CA . ALA B 1 166 ? -9.405 76.966 73.441 1.00 56.51 166 ALA B CA 1
ATOM 5750 C C . ALA B 1 166 ? -8.595 75.849 74.076 1.00 58.56 166 ALA B C 1
ATOM 5751 O O . ALA B 1 166 ? -8.297 74.846 73.429 1.00 54.83 166 ALA B O 1
ATOM 5753 N N . THR B 1 167 ? -8.196 76.040 75.324 1.00 56.62 167 THR B N 1
ATOM 5754 C CA . THR B 1 167 ? -7.465 74.990 76.000 1.00 54.75 167 THR B CA 1
ATOM 5755 C C . THR B 1 167 ? -8.338 73.737 76.145 1.00 55.70 167 THR B C 1
ATOM 5756 O O . THR B 1 167 ? -9.567 73.794 76.019 1.00 55.78 167 THR B O 1
ATOM 5760 N N . PRO B 1 168 ? -7.713 72.580 76.383 1.00 52.39 168 PRO B N 1
ATOM 5761 C CA . PRO B 1 168 ? -8.482 71.373 76.737 1.00 51.35 168 PRO B CA 1
ATOM 5762 C C . PRO B 1 168 ? -9.422 71.545 77.932 1.00 55.54 168 PRO B C 1
ATOM 5763 O O . PRO B 1 168 ? -10.551 71.035 77.905 1.00 51.68 168 PRO B O 1
ATOM 5767 N N . ALA B 1 169 ? -8.984 72.218 79.000 1.00 52.83 169 ALA B N 1
ATOM 5768 C CA . ALA B 1 169 ? -9.890 72.418 80.124 1.00 49.27 169 ALA B CA 1
ATOM 5769 C C . ALA B 1 169 ? -11.107 73.228 79.689 1.00 50.79 169 ALA B C 1
ATOM 5770 O O . ALA B 1 169 ? -12.237 72.932 80.088 1.00 55.63 169 ALA B O 1
ATOM 5772 N N . GLN B 1 170 ? -10.906 74.212 78.817 1.00 50.18 170 GLN B N 1
ATOM 5773 C CA . GLN B 1 170 ? -12.043 74.955 78.286 1.00 52.70 170 GLN B CA 1
ATOM 5774 C C . GLN B 1 170 ? -12.967 74.069 77.450 1.00 56.28 170 GLN B C 1
ATOM 5775 O O . GLN B 1 170 ? -14.195 74.194 77.533 1.00 56.11 170 GLN B O 1
ATOM 5781 N N . VAL B 1 171 ? -12.406 73.171 76.631 1.00 54.62 171 VAL B N 1
ATOM 5782 C CA . VAL B 1 171 ? -13.272 72.279 75.861 1.00 54.01 171 VAL B CA 1
ATOM 5783 C C . VAL B 1 171 ? -13.992 71.312 76.799 1.00 53.23 171 VAL B C 1
ATOM 5784 O O . VAL B 1 171 ? -15.197 71.067 76.658 1.00 53.17 171 VAL B O 1
ATOM 5788 N N . HIS B 1 172 ? -13.269 70.780 77.791 1.00 50.11 172 HIS B N 1
ATOM 5789 C CA . HIS B 1 172 ? -13.857 69.923 78.817 1.00 53.38 172 HIS B CA 1
ATOM 5790 C C . HIS B 1 172 ? -15.052 70.581 79.500 1.00 59.01 172 HIS B C 1
ATOM 5791 O O . HIS B 1 172 ? -16.139 69.994 79.589 1.00 56.22 172 HIS B O 1
ATOM 5798 N N . GLU B 1 173 ? -14.853 71.806 80.007 1.00 59.69 173 GLU B N 1
ATOM 5799 C CA . GLU B 1 173 ? -15.918 72.511 80.716 1.00 59.68 173 GLU B CA 1
ATOM 5800 C C . GLU B 1 173 ? -17.097 72.814 79.796 1.00 61.90 173 GLU B C 1
ATOM 5801 O O . GLU B 1 173 ? -18.259 72.729 80.222 1.00 61.47 173 GLU B O 1
ATOM 5807 N N . TRP B 1 174 ? -16.823 73.169 78.531 1.00 55.49 174 TRP B N 1
ATOM 5808 C CA . TRP B 1 174 ? -17.913 73.409 77.588 1.00 55.75 174 TRP B CA 1
ATOM 5809 C C . TRP B 1 174 ? -18.777 72.171 77.444 1.00 59.85 174 TRP B C 1
ATOM 5810 O O . TRP B 1 174 ? -20.008 72.257 77.384 1.00 61.89 174 TRP B O 1
ATOM 5821 N N . CYS B 1 175 ? -18.144 71.005 77.400 1.00 58.21 175 CYS B N 1
ATOM 5822 C CA . CYS B 1 175 ? -18.891 69.774 77.223 1.00 58.95 175 CYS B CA 1
ATOM 5823 C C . CYS B 1 175 ? -19.614 69.402 78.518 1.00 60.12 175 CYS B C 1
ATOM 5824 O O . CYS B 1 175 ? -20.773 68.973 78.494 1.00 57.63 175 CYS B O 1
ATOM 5827 N N . ARG B 1 176 ? -18.961 69.608 79.662 1.00 59.67 176 ARG B N 1
ATOM 5828 C CA . ARG B 1 176 ? -19.669 69.506 80.934 1.00 61.43 176 ARG B CA 1
ATOM 5829 C C . ARG B 1 176 ? -20.931 70.358 80.918 1.00 60.12 176 ARG B C 1
ATOM 5830 O O . ARG B 1 176 ? -22.029 69.876 81.223 1.00 59.37 176 ARG B O 1
ATOM 5838 N N . ARG B 1 177 ? -20.790 71.616 80.502 1.00 59.88 177 ARG B N 1
ATOM 5839 C CA . ARG B 1 177 ? -21.902 72.557 80.548 1.00 61.31 177 ARG B CA 1
ATOM 5840 C C . ARG B 1 177 ? -23.010 72.174 79.572 1.00 63.79 177 ARG B C 1
ATOM 5841 O O . ARG B 1 177 ? -24.196 72.225 79.921 1.00 64.08 177 ARG B O 1
ATOM 5849 N N . MET B 1 178 ? -22.655 71.806 78.336 1.00 61.75 178 MET B N 1
ATOM 5850 C CA . MET B 1 178 ? -23.695 71.544 77.342 1.00 59.63 178 MET B CA 1
ATOM 5851 C C . MET B 1 178 ? -24.451 70.258 77.656 1.00 63.21 178 MET B C 1
ATOM 5852 O O . MET B 1 178 ? -25.677 70.200 77.490 1.00 62.24 178 MET B O 1
ATOM 5857 N N . THR B 1 179 ? -23.738 69.210 78.084 1.00 59.07 179 THR B N 1
ATOM 5858 C CA . THR B 1 179 ? -24.416 67.987 78.507 1.00 63.42 179 THR B CA 1
ATOM 5859 C C . THR B 1 179 ? -25.285 68.253 79.726 1.00 66.20 179 THR B C 1
ATOM 5860 O O . THR B 1 179 ? -26.426 67.779 79.796 1.00 66.19 179 THR B O 1
ATOM 5864 N N . GLY B 1 180 ? -24.760 69.022 80.692 1.00 66.75 180 GLY B N 1
ATOM 5865 C CA . GLY B 1 180 ? -25.564 69.418 81.840 1.00 65.77 180 GLY B CA 1
ATOM 5866 C C . GLY B 1 180 ? -26.855 70.102 81.433 1.00 66.66 180 GLY B C 1
ATOM 5867 O O . GLY B 1 180 ? -27.918 69.825 81.993 1.00 70.75 180 GLY B O 1
ATOM 5868 N N . ALA B 1 181 ? -26.789 70.979 80.432 1.00 63.71 181 ALA B N 1
ATOM 5869 C CA . ALA B 1 181 ? -27.994 71.666 79.979 1.00 67.54 181 ALA B CA 1
ATOM 5870 C C . ALA B 1 181 ? -29.006 70.687 79.395 1.00 71.02 181 ALA B C 1
ATOM 5871 O O . ALA B 1 181 ? -30.208 70.797 79.666 1.00 74.28 181 ALA B O 1
ATOM 5873 N N . ILE B 1 182 ? -28.545 69.720 78.595 1.00 68.41 182 ILE B N 1
ATOM 5874 C CA . ILE B 1 182 ? -29.467 68.724 78.056 1.00 66.29 182 ILE B CA 1
ATOM 5875 C C . ILE B 1 182 ? -30.115 67.947 79.193 1.00 65.82 182 ILE B C 1
ATOM 5876 O O . ILE B 1 182 ? -31.327 67.700 79.190 1.00 64.29 182 ILE B O 1
ATOM 5881 N N . ARG B 1 183 ? -29.329 67.588 80.205 1.00 67.30 183 ARG B N 1
ATOM 5882 C CA . ARG B 1 183 ? -29.852 66.752 81.277 1.00 71.62 183 ARG B CA 1
ATOM 5883 C C . ARG B 1 183 ? -30.803 67.509 82.200 1.00 75.26 183 ARG B C 1
ATOM 5884 O O . ARG B 1 183 ? -31.548 66.874 82.954 1.00 78.12 183 ARG B O 1
ATOM 5892 N N . GLU B 1 184 ? -30.800 68.843 82.161 1.00 74.54 184 GLU B N 1
ATOM 5893 C CA . GLU B 1 184 ? -31.821 69.596 82.879 1.00 74.06 184 GLU B CA 1
ATOM 5894 C C . GLU B 1 184 ? -33.214 69.299 82.349 1.00 77.17 184 GLU B C 1
ATOM 5895 O O . GLU B 1 184 ? -34.193 69.406 83.095 1.00 79.55 184 GLU B O 1
ATOM 5901 N N . VAL B 1 185 ? -33.327 68.936 81.069 1.00 73.88 185 VAL B N 1
ATOM 5902 C CA . VAL B 1 185 ? -34.616 68.733 80.416 1.00 72.84 185 VAL B CA 1
ATOM 5903 C C . VAL B 1 185 ? -34.873 67.245 80.237 1.00 76.76 185 VAL B C 1
ATOM 5904 O O . VAL B 1 185 ? -36.022 66.787 80.324 1.00 79.23 185 VAL B O 1
ATOM 5908 N N . LEU B 1 186 ? -33.806 66.479 79.996 1.00 78.53 186 LEU B N 1
ATOM 5909 C CA . LEU B 1 186 ? -33.893 65.028 79.801 1.00 73.08 186 LEU B CA 1
ATOM 5910 C C . LEU B 1 186 ? -32.760 64.367 80.571 1.00 74.79 186 LEU B C 1
ATOM 5911 O O . LEU B 1 186 ? -31.755 63.940 79.993 1.00 76.51 186 LEU B O 1
ATOM 5916 N N . PRO B 1 187 ? -32.902 64.240 81.889 1.00 76.92 187 PRO B N 1
ATOM 5917 C CA . PRO B 1 187 ? -31.759 63.807 82.711 1.00 77.13 187 PRO B CA 1
ATOM 5918 C C . PRO B 1 187 ? -31.212 62.439 82.361 1.00 77.23 187 PRO B C 1
ATOM 5919 O O . PRO B 1 187 ? -30.068 62.143 82.72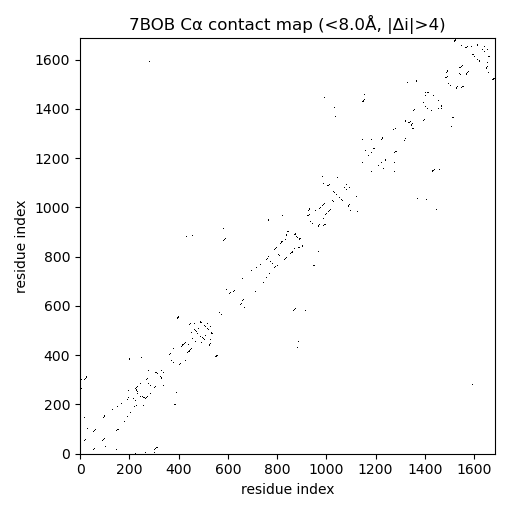4 1.00 79.59 187 PRO B O 1
ATOM 5923 N N . GLU B 1 188 ? -31.980 61.584 81.690 1.00 77.70 188 GLU B N 1
ATOM 5924 C CA . GLU B 1 188 ? -31.517 60.236 81.397 1.00 76.02 188 GLU B CA 1
ATOM 5925 C C . GLU B 1 188 ? -31.316 60.004 79.906 1.00 76.73 188 GLU B C 1
ATOM 5926 O O . GLU B 1 188 ? -31.164 58.849 79.474 1.00 72.73 188 GLU B O 1
ATOM 5932 N N . ALA B 1 189 ? -31.295 61.072 79.114 1.00 71.52 189 ALA B N 1
ATOM 5933 C CA . ALA B 1 189 ? -31.058 60.929 77.687 1.00 70.87 189 ALA B CA 1
ATOM 5934 C C . ALA B 1 189 ? -29.684 60.321 77.430 1.00 66.58 189 ALA B C 1
ATOM 5935 O O . ALA B 1 189 ? -28.742 60.502 78.205 1.00 66.24 189 ALA B O 1
ATOM 5937 N N . LEU B 1 190 ? -29.589 59.566 76.339 1.00 67.23 190 LEU B N 1
ATOM 5938 C CA . LEU B 1 190 ? -28.303 59.107 75.834 1.00 66.05 190 LEU B CA 1
ATOM 5939 C C . LEU B 1 190 ? -27.693 60.218 74.986 1.00 63.19 190 LEU B C 1
ATOM 5940 O O . LEU B 1 190 ? -28.281 60.616 73.980 1.00 62.42 190 LEU B O 1
ATOM 5945 N N . ILE B 1 191 ? -26.532 60.733 75.388 1.00 62.65 191 ILE B N 1
ATOM 5946 C CA . ILE B 1 191 ? -25.868 61.809 74.660 1.00 60.37 191 ILE B CA 1
ATOM 5947 C C . ILE B 1 191 ? -24.646 61.255 73.951 1.00 57.42 191 ILE B C 1
ATOM 5948 O O . ILE B 1 191 ? -23.852 60.507 74.533 1.00 58.26 191 ILE B O 1
ATOM 5953 N N . LEU B 1 192 ? -24.465 61.674 72.710 1.00 58.32 192 LEU B N 1
ATOM 5954 C CA . LEU B 1 192 ? -23.319 61.274 71.911 1.00 61.29 192 LEU B CA 1
ATOM 5955 C C . LEU B 1 192 ? -22.462 62.500 71.628 1.00 57.03 192 LEU B C 1
ATOM 5956 O O . LEU B 1 192 ? -22.966 63.616 71.511 1.00 57.53 192 LEU B O 1
ATOM 5961 N N . SER B 1 193 ? -21.151 62.280 71.527 1.00 56.94 193 SER B N 1
ATOM 5962 C CA . SER B 1 193 ? -20.233 63.382 71.263 1.00 57.76 193 SER B CA 1
ATOM 5963 C C . SER B 1 193 ? -20.374 63.894 69.830 1.00 58.24 193 SER B C 1
ATOM 5964 O O . SER B 1 193 ? -20.523 65.106 69.600 1.00 55.76 193 SER B O 1
ATOM 5967 N N . GLY B 1 194 ? -20.365 62.995 68.846 1.00 54.38 194 GLY B N 1
ATOM 5968 C CA . GLY B 1 194 ? -20.343 63.447 67.476 1.00 51.58 194 GLY B CA 1
ATOM 5969 C C . GLY B 1 194 ? -18.960 63.683 66.923 1.00 50.58 194 GLY B C 1
ATOM 5970 O O . GLY B 1 194 ? -18.840 64.224 65.821 1.00 48.90 194 GLY B O 1
ATOM 5971 N N . CYS B 1 195 ? -17.912 63.281 67.637 1.00 50.89 195 CYS B N 1
ATOM 5972 C CA . CYS B 1 195 ? -16.545 63.494 67.185 1.00 54.61 195 CYS B CA 1
ATOM 5973 C C . CYS B 1 195 ? -16.115 62.430 66.174 1.00 56.24 195 CYS B C 1
ATOM 5974 O O . CYS B 1 195 ? -16.786 61.415 65.979 1.00 52.48 195 CYS B O 1
ATOM 5977 N N . ASP B 1 196 ? -14.973 62.677 65.517 1.00 57.06 196 ASP B N 1
ATOM 5978 C CA . ASP B 1 196 ? -14.435 61.751 64.521 1.00 50.44 196 ASP B CA 1
ATOM 5979 C C . ASP B 1 196 ? -13.080 61.199 64.947 1.00 52.11 196 ASP B C 1
ATOM 5980 O O . ASP B 1 196 ? -12.769 61.154 66.144 1.00 52.59 196 ASP B O 1
ATOM 5985 N N . HIS B 1 197 ? -12.253 60.807 63.969 1.00 51.11 197 HIS B N 1
ATOM 5986 C CA . HIS B 1 197 ? -11.005 60.108 64.251 1.00 47.52 197 HIS B CA 1
ATOM 5987 C C . HIS B 1 197 ? -9.914 61.043 64.757 1.00 46.06 197 HIS B C 1
ATOM 5988 O O . HIS B 1 197 ? -8.896 60.575 65.284 1.00 44.44 197 HIS B O 1
ATOM 5995 N N . GLN B 1 198 ? -10.122 62.351 64.675 1.00 46.53 198 GLN B N 1
ATOM 5996 C CA . GLN B 1 198 ? -9.196 63.267 65.325 1.00 47.25 198 GLN B CA 1
ATOM 5997 C C . GLN B 1 198 ? -9.110 63.050 66.826 1.00 49.99 198 GLN B C 1
ATOM 5998 O O . GLN B 1 198 ? -8.104 63.434 67.425 1.00 51.00 198 GLN B O 1
ATOM 6004 N N . GLN B 1 199 ? -10.110 62.404 67.441 1.00 47.67 199 GLN B N 1
ATOM 6005 C CA . GLN B 1 199 ? -9.959 61.988 68.828 1.00 48.75 199 GLN B CA 1
ATOM 6006 C C . GLN B 1 199 ? -8.706 61.149 69.016 1.00 49.74 199 GLN B C 1
ATOM 6007 O O . GLN B 1 199 ? -8.128 61.120 70.111 1.00 50.41 199 GLN B O 1
ATOM 6013 N N . VAL B 1 200 ? -8.281 60.451 67.970 1.00 48.25 200 VAL B N 1
ATOM 6014 C CA . VAL B 1 200 ? -7.161 59.532 68.050 1.00 43.82 200 VAL B CA 1
ATOM 6015 C C . VAL B 1 200 ? -5.896 60.132 67.448 1.00 44.87 200 VAL B C 1
ATOM 6016 O O . VAL B 1 200 ? -4.798 59.901 67.956 1.00 44.09 200 VAL B O 1
ATOM 6020 N N . ILE B 1 201 ? -6.028 60.878 66.345 1.00 40.08 201 ILE B N 1
ATOM 6021 C CA . ILE B 1 201 ? -4.868 61.314 65.571 1.00 44.70 201 ILE B CA 1
ATOM 6022 C C . ILE B 1 201 ? -4.474 62.767 65.829 1.00 44.98 201 ILE B C 1
ATOM 6023 O O . ILE B 1 201 ? -3.519 63.243 65.203 1.00 41.96 201 ILE B O 1
ATOM 6028 N N . ALA B 1 202 ? -5.174 63.486 66.711 1.00 43.54 202 ALA B N 1
ATOM 6029 C CA . ALA B 1 202 ? -4.769 64.842 67.091 1.00 45.26 202 ALA B CA 1
ATOM 6030 C C . ALA B 1 202 ? -5.137 65.106 68.552 1.00 44.74 202 ALA B C 1
ATOM 6031 O O . ALA B 1 202 ? -5.822 64.311 69.200 1.00 44.03 202 ALA B O 1
ATOM 6033 N N . ASP B 1 203 ? -4.656 66.238 69.077 1.00 52.09 203 ASP B N 1
ATOM 6034 C CA . ASP B 1 203 ? -5.099 66.757 70.374 1.00 48.79 203 ASP B CA 1
ATOM 6035 C C . ASP B 1 203 ? -5.955 67.982 70.070 1.00 50.31 203 ASP B C 1
ATOM 6036 O O . ASP B 1 203 ? -5.453 69.085 69.873 1.00 46.87 203 ASP B O 1
ATOM 6041 N N . THR B 1 204 ? -7.259 67.766 70.004 1.00 52.50 204 THR B N 1
ATOM 6042 C CA . THR B 1 204 ? -8.204 68.849 69.809 1.00 52.03 204 THR B CA 1
ATOM 6043 C C . THR B 1 204 ? -8.841 69.306 71.109 1.00 48.66 204 THR B C 1
ATOM 6044 O O . THR B 1 204 ? -9.611 70.268 71.092 1.00 51.70 204 THR B O 1
ATOM 6048 N N . GLY B 1 205 ? -8.557 68.625 72.216 1.00 51.71 205 GLY B N 1
ATOM 6049 C CA . GLY B 1 205 ? -9.314 68.780 73.441 1.00 49.83 205 GLY B CA 1
ATOM 6050 C C . GLY B 1 205 ? -10.464 67.806 73.570 1.00 52.81 205 GLY B C 1
ATOM 6051 O O . GLY B 1 205 ? -11.040 67.698 74.655 1.00 49.00 205 GLY B O 1
ATOM 6052 N N . TRP B 1 206 ? -10.817 67.098 72.491 1.00 52.30 206 TRP B N 1
ATOM 6053 C CA . TRP B 1 206 ? -11.824 66.042 72.519 1.00 51.63 206 TRP B CA 1
ATOM 6054 C C . TRP B 1 206 ? -11.046 64.737 72.638 1.00 51.65 206 TRP B C 1
ATOM 6055 O O . TRP B 1 206 ? -10.482 64.239 71.656 1.00 52.01 206 TRP B O 1
ATOM 6066 N N . ARG B 1 207 ? -10.993 64.196 73.848 1.00 50.08 207 ARG B N 1
ATOM 6067 C CA . ARG B 1 207 ? -9.998 63.192 74.184 1.00 51.01 207 ARG B CA 1
ATOM 6068 C C . ARG B 1 207 ? -10.618 61.887 74.663 1.00 53.08 207 ARG B C 1
ATOM 6069 O O . ARG B 1 207 ? -11.763 61.831 75.127 1.00 52.81 207 ARG B O 1
ATOM 6077 N N . LEU B 1 208 ? -9.811 60.835 74.538 1.00 49.51 208 LEU B N 1
ATOM 6078 C CA . LEU B 1 208 ? -10.097 59.528 75.105 1.00 50.42 208 LEU B CA 1
ATOM 6079 C C . LEU B 1 208 ? -9.212 59.355 76.337 1.00 52.51 208 LEU B C 1
ATOM 6080 O O . LEU B 1 208 ? -7.988 59.204 76.222 1.00 49.98 208 LEU B O 1
ATOM 6085 N N . GLY B 1 209 ? -9.825 59.384 77.513 1.00 55.46 209 GLY B N 1
ATOM 6086 C CA . GLY B 1 209 ? -9.105 58.966 78.700 1.00 60.47 209 GLY B CA 1
ATOM 6087 C C . GLY B 1 209 ? -8.916 60.017 79.763 1.00 68.35 209 GLY B C 1
ATOM 6088 O O . GLY B 1 209 ? -7.946 60.786 79.728 1.00 78.14 209 GLY B O 1
ATOM 6089 N N . GLY B 1 210 ? -9.843 60.049 80.719 1.00 71.63 210 GLY B N 1
ATOM 6090 C CA . GLY B 1 210 ? -9.717 60.880 81.901 1.00 69.14 210 GLY B CA 1
ATOM 6091 C C . GLY B 1 210 ? -9.584 60.013 83.129 1.00 69.72 210 GLY B C 1
ATOM 6092 O O . GLY B 1 210 ? -9.688 58.792 83.014 1.00 78.25 210 GLY B O 1
ATOM 6093 N N . ALA B 1 222 ? -20.460 65.399 92.921 1.00 104.96 222 ALA B N 1
ATOM 6094 C CA . ALA B 1 222 ? -20.026 64.190 92.224 1.00 111.62 222 ALA B CA 1
ATOM 6095 C C . ALA B 1 222 ? -20.610 64.119 90.804 1.00 114.39 222 ALA B C 1
ATOM 6096 O O . ALA B 1 222 ? -21.825 64.252 90.619 1.00 114.51 222 ALA B O 1
ATOM 6098 N N . PRO B 1 223 ? -19.752 63.903 89.806 1.00 113.04 223 PRO B N 1
ATOM 6099 C CA . PRO B 1 223 ? -20.232 63.879 88.419 1.00 110.10 223 PRO B CA 1
ATOM 6100 C C . PRO B 1 223 ? -20.996 62.599 88.108 1.00 105.27 223 PRO B C 1
ATOM 6101 O O . PRO B 1 223 ? -20.766 61.545 88.708 1.00 105.55 223 PRO B O 1
ATOM 6105 N N . ARG B 1 224 ? -21.934 62.711 87.170 1.00 99.07 224 ARG B N 1
ATOM 6106 C CA . ARG B 1 224 ? -22.667 61.540 86.705 1.00 97.27 224 ARG B CA 1
ATOM 6107 C C . ARG B 1 224 ? -21.710 60.604 85.976 1.00 92.96 224 ARG B C 1
ATOM 6108 O O . ARG B 1 224 ? -20.935 61.043 85.121 1.00 93.48 224 ARG B O 1
ATOM 6116 N N . MET B 1 225 ? -21.747 59.318 86.319 1.00 90.14 225 MET B N 1
ATOM 6117 C CA . MET B 1 225 ? -20.741 58.392 85.808 1.00 89.62 225 MET B CA 1
ATOM 6118 C C . MET B 1 225 ? -20.936 58.165 84.307 1.00 82.15 225 MET B C 1
ATOM 6119 O O . MET B 1 225 ? -22.028 57.803 83.849 1.00 80.10 225 MET B O 1
ATOM 6124 N N . VAL B 1 226 ? -19.875 58.420 83.548 1.00 76.88 226 VAL B N 1
ATOM 6125 C CA . VAL B 1 226 ? -19.838 58.212 82.101 1.00 68.33 226 VAL B CA 1
ATOM 6126 C C . VAL B 1 226 ? -18.599 57.388 81.786 1.00 65.92 226 VAL B C 1
ATOM 6127 O O . VAL B 1 226 ? -17.625 57.387 82.555 1.00 61.74 226 VAL B O 1
ATOM 6131 N N . PRO B 1 227 ? -18.597 56.678 80.657 1.00 64.37 227 PRO B N 1
ATOM 6132 C CA . PRO B 1 227 ? -17.485 55.750 80.404 1.00 61.47 227 PRO B CA 1
ATOM 6133 C C . PRO B 1 227 ? -16.155 56.443 80.133 1.00 59.34 227 PRO B C 1
ATOM 6134 O O . PRO B 1 227 ? -15.106 55.849 80.411 1.00 58.64 227 PRO B O 1
ATOM 6138 N N . ASN B 1 228 ? -16.162 57.681 79.627 1.00 60.35 228 ASN B N 1
ATOM 6139 C CA . ASN B 1 228 ? -14.940 58.406 79.262 1.00 59.33 228 ASN B CA 1
ATOM 6140 C C . ASN B 1 228 ? -14.939 59.776 79.935 1.00 58.73 228 ASN B C 1
ATOM 6141 O O . ASN B 1 228 ? -15.463 60.758 79.380 1.00 54.24 228 ASN B O 1
ATOM 6146 N N . PRO B 1 229 ? -14.326 59.888 81.123 1.00 62.37 229 PRO B N 1
ATOM 6147 C CA . PRO B 1 229 ? -14.419 61.153 81.890 1.00 58.27 229 PRO B CA 1
ATOM 6148 C C . PRO B 1 229 ? -13.842 62.348 81.156 1.00 60.46 229 PRO B C 1
ATOM 6149 O O . PRO B 1 229 ? -14.259 63.482 81.429 1.00 62.30 229 PRO B O 1
ATOM 6153 N N . ALA B 1 230 ? -12.923 62.140 80.202 1.00 60.92 230 ALA B N 1
ATOM 6154 C CA . ALA B 1 230 ? -12.401 63.271 79.442 1.00 54.35 230 ALA B CA 1
ATOM 6155 C C . ALA B 1 230 ? -13.513 64.003 78.711 1.00 54.66 230 ALA B C 1
ATOM 6156 O O . ALA B 1 230 ? -13.405 65.210 78.467 1.00 55.83 230 ALA B O 1
ATOM 6158 N N . GLN B 1 231 ? -14.595 63.297 78.379 1.00 55.96 231 GLN B N 1
ATOM 6159 C CA . GLN B 1 231 ? -15.784 63.863 77.742 1.00 56.30 231 GLN B CA 1
ATOM 6160 C C . GLN B 1 231 ? -16.943 63.680 78.714 1.00 59.06 231 GLN B C 1
ATOM 6161 O O . GLN B 1 231 ? -17.677 62.677 78.641 1.00 57.20 231 GLN B O 1
ATOM 6167 N N . PRO B 1 232 ? -17.159 64.634 79.623 1.00 57.30 232 PRO B N 1
ATOM 6168 C CA . PRO B 1 232 ? -18.139 64.433 80.698 1.00 57.16 232 PRO B CA 1
ATOM 6169 C C . PRO B 1 232 ? -19.567 64.563 80.190 1.00 56.64 232 PRO B C 1
ATOM 6170 O O . PRO B 1 232 ? -19.881 65.421 79.362 1.00 60.01 232 PRO B O 1
ATOM 6174 N N . GLY B 1 233 ? -20.437 63.691 80.689 1.00 54.12 233 GLY B N 1
ATOM 6175 C CA . GLY B 1 233 ? -21.820 63.675 80.265 1.00 59.89 233 GLY B CA 1
ATOM 6176 C C . GLY B 1 233 ? -22.104 62.904 78.992 1.00 62.57 233 GLY B C 1
ATOM 6177 O O . GLY B 1 233 ? -23.279 62.770 78.620 1.00 63.17 233 GLY B O 1
ATOM 6178 N N . ILE B 1 234 ? -21.078 62.392 78.313 1.00 58.24 234 ILE B N 1
ATOM 6179 C CA . ILE B 1 234 ? -21.243 61.684 77.049 1.00 60.33 234 ILE B CA 1
ATOM 6180 C C . ILE B 1 234 ? -21.435 60.204 77.346 1.00 57.77 234 ILE B C 1
ATOM 6181 O O . ILE B 1 234 ? -20.555 59.567 77.935 1.00 56.54 234 ILE B O 1
ATOM 6186 N N . ASP B 1 235 ? -22.585 59.653 76.944 1.00 61.10 235 ASP B N 1
ATOM 6187 C CA . ASP B 1 235 ? -22.839 58.227 77.174 1.00 62.48 235 ASP B CA 1
ATOM 6188 C C . ASP B 1 235 ? -22.248 57.342 76.083 1.00 60.29 235 ASP B C 1
ATOM 6189 O O . ASP B 1 235 ? -21.849 56.208 76.377 1.00 58.56 235 ASP B O 1
ATOM 6194 N N . VAL B 1 236 ? -22.194 57.818 74.834 1.00 55.78 236 VAL B N 1
ATOM 6195 C CA . VAL B 1 236 ? -21.800 56.994 73.689 1.00 56.17 236 VAL B CA 1
ATOM 6196 C C . VAL B 1 236 ? -20.737 57.728 72.884 1.00 55.04 236 VAL B C 1
ATOM 6197 O O . VAL B 1 236 ? -20.991 58.824 72.363 1.00 54.04 236 VAL B O 1
ATOM 6201 N N . LEU B 1 237 ? -19.556 57.121 72.773 1.00 55.31 237 LEU B N 1
ATOM 6202 C CA . LEU B 1 237 ? -18.510 57.675 71.922 1.00 57.13 237 LEU B CA 1
ATOM 6203 C C . LEU B 1 237 ? -18.864 57.446 70.458 1.00 54.73 237 LEU B C 1
ATOM 6204 O O . LEU B 1 237 ? -19.633 56.548 70.119 1.00 58.14 237 LEU B O 1
ATOM 6209 N N . THR B 1 238 ? -18.335 58.296 69.587 1.00 54.94 238 THR B N 1
ATOM 6210 C CA . THR B 1 238 ? -18.604 58.170 68.167 1.00 56.34 238 THR B CA 1
ATOM 6211 C C . THR B 1 238 ? -17.296 58.079 67.395 1.00 57.60 238 THR B C 1
ATOM 6212 O O . THR B 1 238 ? -16.232 58.487 67.872 1.00 57.19 238 THR B O 1
ATOM 6216 N N . MET B 1 239 ? -17.390 57.494 66.203 1.00 53.87 239 MET B N 1
ATOM 6217 C CA . MET B 1 239 ? -16.268 57.411 65.285 1.00 54.38 239 MET B CA 1
ATOM 6218 C C . MET B 1 239 ? -16.781 57.682 63.877 1.00 51.41 239 MET B C 1
ATOM 6219 O O . MET B 1 239 ? -17.901 57.302 63.534 1.00 54.16 239 MET B O 1
ATOM 6224 N N . HIS B 1 240 ? -16.002 58.418 63.101 1.00 52.81 240 HIS B N 1
ATOM 6225 C CA . HIS B 1 240 ? -16.278 58.648 61.693 1.00 50.84 240 HIS B CA 1
ATOM 6226 C C . HIS B 1 240 ? -15.060 58.189 60.912 1.00 53.66 240 HIS B C 1
ATOM 6227 O O . HIS B 1 240 ? -13.926 58.295 61.387 1.00 55.17 240 HIS B O 1
ATOM 6234 N N . GLY B 1 241 ? -15.296 57.683 59.710 1.00 54.03 241 GLY B N 1
ATOM 6235 C CA . GLY B 1 241 ? -14.200 57.138 58.948 1.00 51.06 241 GLY B CA 1
ATOM 6236 C C . GLY B 1 241 ? -14.479 57.049 57.471 1.00 54.90 241 GLY B C 1
ATOM 6237 O O . GLY B 1 241 ? -15.540 56.587 57.028 1.00 53.84 241 GLY B O 1
ATOM 6238 N N . TYR B 1 242 ? -13.502 57.503 56.702 1.00 51.80 242 TYR B N 1
ATOM 6239 C CA . TYR B 1 242 ? -13.563 57.546 55.262 1.00 50.79 242 TYR B CA 1
ATOM 6240 C C . TYR B 1 242 ? -12.224 57.068 54.741 1.00 51.78 242 TYR B C 1
ATOM 6241 O O . TYR B 1 242 ? -11.200 57.245 55.415 1.00 46.71 242 TYR B O 1
ATOM 6250 N N . PRO B 1 243 ? -12.198 56.480 53.539 1.00 50.79 243 PRO B N 1
ATOM 6251 C CA . PRO B 1 243 ? -10.959 55.913 52.992 1.00 46.69 243 PRO B CA 1
ATOM 6252 C C . PRO B 1 243 ? -9.987 56.927 52.402 1.00 49.33 243 PRO B C 1
ATOM 6253 O O . PRO B 1 243 ? -8.887 56.525 52.002 1.00 48.62 243 PRO B O 1
ATOM 6257 N N . VAL B 1 244 ? -10.342 58.210 52.334 1.00 49.39 244 VAL B N 1
ATOM 6258 C CA . VAL B 1 244 ? -9.556 59.224 51.623 1.00 48.11 244 VAL B CA 1
ATOM 6259 C C . VAL B 1 244 ? -8.109 59.227 52.107 1.00 48.86 244 VAL B C 1
ATOM 6260 O O . VAL B 1 244 ? -7.858 59.420 53.302 1.00 48.03 244 VAL B O 1
ATOM 6264 N N . PRO B 1 245 ? -7.133 59.018 51.223 1.00 50.83 245 PRO B N 1
ATOM 6265 C CA . PRO B 1 245 ? -5.747 58.836 51.691 1.00 49.45 245 PRO B CA 1
ATOM 6266 C C . PRO B 1 245 ? -5.217 59.942 52.593 1.00 51.63 245 PRO B C 1
ATOM 6267 O O . PRO B 1 245 ? -4.644 59.636 53.644 1.00 48.96 245 PRO B O 1
ATOM 6271 N N . ASN B 1 246 ? -5.378 61.214 52.239 1.00 51.67 246 ASN B N 1
ATOM 6272 C CA . ASN B 1 246 ? -4.705 62.232 53.034 1.00 53.56 246 ASN B CA 1
ATOM 6273 C C . ASN B 1 246 ? -5.542 62.736 54.226 1.00 53.83 246 ASN B C 1
ATOM 6274 O O . ASN B 1 246 ? -5.144 63.709 54.870 1.00 53.92 246 ASN B O 1
ATOM 6279 N N . TRP B 1 247 ? -6.646 62.066 54.583 1.00 50.48 247 TRP B N 1
ATOM 6280 C CA . TRP B 1 247 ? -7.332 62.360 55.846 1.00 49.97 247 TRP B CA 1
ATOM 6281 C C . TRP B 1 247 ? -6.775 61.578 57.021 1.00 48.95 247 TRP B C 1
ATOM 6282 O O . TRP B 1 247 ? -7.383 61.584 58.102 1.00 47.85 247 TRP B O 1
ATOM 6293 N N . HIS B 1 248 ? -5.636 60.917 56.851 1.00 47.03 248 HIS B N 1
ATOM 6294 C CA . HIS B 1 248 ? -5.075 60.102 57.916 1.00 46.02 248 HIS B CA 1
ATOM 6295 C C . HIS B 1 248 ? -3.575 60.329 57.951 1.00 45.37 248 HIS B C 1
ATOM 6296 O O . HIS B 1 248 ? -2.982 60.704 56.935 1.00 47.79 248 HIS B O 1
ATOM 6303 N N . PRO B 1 249 ? -2.938 60.132 59.108 1.00 45.54 249 PRO B N 1
ATOM 6304 C CA . PRO B 1 249 ? -1.501 60.428 59.226 1.00 49.27 249 PRO B CA 1
ATOM 6305 C C . PRO B 1 249 ? -0.599 59.389 58.580 1.00 50.24 249 PRO B C 1
ATOM 6306 O O . PRO B 1 249 ? 0.612 59.634 58.461 1.00 51.22 249 PRO B O 1
ATOM 6310 N N . VAL B 1 250 ? -1.140 58.226 58.223 1.00 46.99 250 VAL B N 1
ATOM 6311 C CA . VAL B 1 250 ? -0.469 57.238 57.377 1.00 41.17 250 VAL B CA 1
ATOM 6312 C C . VAL B 1 250 ? -1.239 57.195 56.064 1.00 45.05 250 VAL B C 1
ATOM 6313 O O . VAL B 1 250 ? -2.462 56.992 56.067 1.00 41.72 250 VAL B O 1
ATOM 6317 N N . GLN B 1 251 ? -0.537 57.398 54.941 1.00 47.95 251 GLN B N 1
ATOM 6318 C CA . GLN B 1 251 ? -1.192 57.537 53.635 1.00 47.78 251 GLN B CA 1
ATOM 6319 C C . GLN B 1 251 ? -1.399 56.157 53.013 1.00 46.05 251 GLN B C 1
ATOM 6320 O O . GLN B 1 251 ? -0.478 55.579 52.435 1.00 47.23 251 GLN B O 1
ATOM 6326 N N . GLY B 1 252 ? -2.626 55.649 53.093 1.00 41.50 252 GLY B N 1
ATOM 6327 C CA . GLY B 1 252 ? -3.000 54.461 52.359 1.00 48.85 252 GLY B CA 1
ATOM 6328 C C . GLY B 1 252 ? -3.267 54.763 50.893 1.00 49.52 252 GLY B C 1
ATOM 6329 O O . GLY B 1 252 ? -3.145 55.900 50.433 1.00 50.67 252 GLY B O 1
ATOM 6330 N N . SER B 1 253 ? -3.664 53.716 50.159 1.00 47.96 253 SER B N 1
ATOM 6331 C CA . SER B 1 253 ? -3.859 53.774 48.712 1.00 47.73 253 SER B CA 1
ATOM 6332 C C . SER B 1 253 ? -5.306 53.621 48.270 1.00 49.60 253 SER B C 1
ATOM 6333 O O . SER B 1 253 ? -5.548 53.510 47.061 1.00 54.21 253 SER B O 1
ATOM 6336 N N . GLY B 1 254 ? -6.271 53.555 49.190 1.00 48.11 254 GLY B N 1
ATOM 6337 C CA . GLY B 1 254 ? -7.664 53.568 48.769 1.00 51.00 254 GLY B CA 1
ATOM 6338 C C . GLY B 1 254 ? -8.557 52.381 49.097 1.00 45.35 254 GLY B C 1
ATOM 6339 O O . GLY B 1 254 ? -8.235 51.577 49.972 1.00 48.20 254 GLY B O 1
ATOM 6340 N N . LEU B 1 255 ? -9.697 52.272 48.392 1.00 49.06 255 LEU B N 1
ATOM 6341 C CA . LEU B 1 255 ? -10.715 51.277 48.734 1.00 47.33 255 LEU B CA 1
ATOM 6342 C C . LEU B 1 255 ? -10.142 49.877 48.799 1.00 46.59 255 LEU B C 1
ATOM 6343 O O . LEU B 1 255 ? -10.595 49.049 49.605 1.00 42.56 255 LEU B O 1
ATOM 6348 N N . ALA B 1 256 ? -9.137 49.599 47.985 1.00 46.38 256 ALA B N 1
ATOM 6349 C CA . ALA B 1 256 ? -8.611 48.247 47.885 1.00 48.06 256 ALA B CA 1
ATOM 6350 C C . ALA B 1 256 ? -7.433 47.997 48.820 1.00 47.14 256 ALA B C 1
ATOM 6351 O O . ALA B 1 256 ? -7.024 46.842 48.979 1.00 45.76 256 ALA B O 1
ATOM 6353 N N . ASP B 1 257 ? -6.894 49.033 49.461 1.00 39.83 257 ASP B N 1
ATOM 6354 C CA . ASP B 1 257 ? -5.678 48.880 50.248 1.00 40.66 257 ASP B CA 1
ATOM 6355 C C . ASP B 1 257 ? -6.006 48.300 51.632 1.00 48.35 257 ASP B C 1
ATOM 6356 O O . ASP B 1 257 ? -6.783 48.909 52.383 1.00 47.51 257 ASP B O 1
ATOM 6361 N N . PRO B 1 258 ? -5.465 47.128 52.002 1.00 47.97 258 PRO B N 1
ATOM 6362 C CA . PRO B 1 258 ? -5.694 46.619 53.369 1.00 45.95 258 PRO B CA 1
ATOM 6363 C C . PRO B 1 258 ? -5.392 47.645 54.442 1.00 48.68 258 PRO B C 1
ATOM 6364 O O . PRO B 1 258 ? -6.092 47.694 55.455 1.00 48.25 258 PRO B O 1
ATOM 6368 N N . LEU B 1 259 ? -4.369 48.477 54.236 1.00 48.68 259 LEU B N 1
ATOM 6369 C CA . LEU B 1 259 ? -4.058 49.517 55.210 1.00 47.83 259 LEU B CA 1
ATOM 6370 C C . LEU B 1 259 ? -5.224 50.483 55.358 1.00 48.18 259 LEU B C 1
ATOM 6371 O O . LEU B 1 259 ? -5.698 50.743 56.471 1.00 45.45 259 LEU B O 1
ATOM 6376 N N . THR B 1 260 ? -5.705 51.018 54.229 1.00 49.02 260 THR B N 1
ATOM 6377 C CA . THR B 1 260 ? -6.875 51.889 54.258 1.00 48.69 260 THR B CA 1
ATOM 6378 C C . THR B 1 260 ? -8.055 51.214 54.948 1.00 48.16 260 THR B C 1
ATOM 6379 O O . THR B 1 260 ? -8.713 51.823 55.796 1.00 44.16 260 THR B O 1
ATOM 6383 N N . ARG B 1 261 ? -8.335 49.944 54.597 1.00 45.97 261 ARG B N 1
ATOM 6384 C CA . ARG B 1 261 ? -9.437 49.211 55.220 1.00 46.12 261 ARG B CA 1
ATOM 6385 C C . ARG B 1 261 ? -9.208 48.940 56.704 1.00 46.49 261 ARG B C 1
ATOM 6386 O O . ARG B 1 261 ? -10.172 48.690 57.436 1.00 47.73 261 ARG B O 1
ATOM 6394 N N . SER B 1 262 ? -7.962 48.932 57.164 1.00 43.75 262 SER B N 1
ATOM 6395 C CA . SER B 1 262 ? -7.735 48.702 58.584 1.00 43.79 262 SER B CA 1
ATOM 6396 C C . SER B 1 262 ? -7.978 49.955 59.438 1.00 44.49 262 SER B C 1
ATOM 6397 O O . SER B 1 262 ? -8.240 49.829 60.632 1.00 48.81 262 SER B O 1
ATOM 6400 N N . LEU B 1 263 ? -7.963 51.146 58.838 1.00 48.48 263 LEU B N 1
ATOM 6401 C CA . LEU B 1 263 ? -8.025 52.399 59.595 1.00 46.60 263 LEU B CA 1
ATOM 6402 C C . LEU B 1 263 ? -9.293 52.500 60.437 1.00 48.41 263 LEU B C 1
ATOM 6403 O O . LEU B 1 263 ? -9.230 52.693 61.656 1.00 46.87 263 LEU B O 1
ATOM 6408 N N . LEU B 1 264 ? -10.460 52.442 59.792 1.00 49.94 264 LEU B N 1
ATOM 6409 C CA . LEU B 1 264 ? -11.713 52.555 60.535 1.00 49.52 264 LEU B CA 1
ATOM 6410 C C . LEU B 1 264 ? -11.822 51.526 61.661 1.00 52.35 264 LEU B C 1
ATOM 6411 O O . LEU B 1 264 ? -12.137 51.921 62.798 1.00 49.77 264 LEU B O 1
ATOM 6416 N N . PRO B 1 265 ? -11.565 50.231 61.447 1.00 47.63 265 PRO B N 1
ATOM 6417 C CA . PRO B 1 265 ? -11.571 49.320 62.600 1.00 49.69 265 PRO B CA 1
ATOM 6418 C C . PRO B 1 265 ? -10.558 49.707 63.666 1.00 47.75 265 PRO B C 1
ATOM 6419 O O . PRO B 1 265 ? -10.855 49.566 64.861 1.00 46.58 265 PRO B O 1
ATOM 6423 N N . PHE B 1 266 ? -9.374 50.195 63.272 1.00 46.70 266 PHE B N 1
ATOM 6424 C CA . PHE B 1 266 ? -8.381 50.595 64.263 1.00 45.98 266 PHE B CA 1
ATOM 6425 C C . PHE B 1 266 ? -8.911 51.735 65.136 1.00 47.86 266 PHE B C 1
ATOM 6426 O O . PHE B 1 266 ? -8.802 51.690 66.371 1.00 47.96 266 PHE B O 1
ATOM 6434 N N . TYR B 1 267 ? -9.492 52.767 64.509 1.00 44.47 267 TYR B N 1
ATOM 6435 C CA . TYR B 1 267 ? -10.058 53.874 65.274 1.00 46.52 267 TYR B CA 1
ATOM 6436 C C . TYR B 1 267 ? -11.178 53.395 66.187 1.00 49.07 267 TYR B C 1
ATOM 6437 O O . TYR B 1 267 ? -11.326 53.888 67.310 1.00 49.29 267 TYR B O 1
ATOM 6446 N N . VAL B 1 268 ? -11.990 52.447 65.714 1.00 48.11 268 VAL B N 1
ATOM 6447 C CA . VAL B 1 268 ? -13.074 51.934 66.542 1.00 50.64 268 VAL B CA 1
ATOM 6448 C C . VAL B 1 268 ? -12.514 51.185 67.750 1.00 49.72 268 VAL B C 1
ATOM 6449 O O . VAL B 1 268 ? -12.976 51.389 68.878 1.00 52.41 268 VAL B O 1
ATOM 6453 N N . LYS B 1 269 ? -11.472 50.365 67.549 1.00 48.85 269 LYS B N 1
ATOM 6454 C CA . LYS B 1 269 ? -10.863 49.629 68.664 1.00 52.68 269 LYS B CA 1
ATOM 6455 C C . LYS B 1 269 ? -10.309 50.573 69.729 1.00 53.15 269 LYS B C 1
ATOM 6456 O O . LYS B 1 269 ? -10.453 50.309 70.928 1.00 55.84 269 LYS B O 1
ATOM 6462 N N . CYS B 1 270 ? -9.627 51.650 69.314 1.00 52.68 270 CYS B N 1
ATOM 6463 C CA . CYS B 1 270 ? -9.159 52.654 70.273 1.00 53.09 270 CYS B CA 1
ATOM 6464 C C . CYS B 1 270 ? -10.304 53.247 71.076 1.00 51.43 270 CYS B C 1
ATOM 6465 O O . CYS B 1 270 ? -10.272 53.266 72.303 1.00 52.64 270 CYS B O 1
ATOM 6468 N N . ALA B 1 271 ? -11.312 53.750 70.389 1.00 54.39 271 ALA B N 1
ATOM 6469 C CA . ALA B 1 271 ? -12.416 54.385 71.087 1.00 52.66 271 ALA B CA 1
ATOM 6470 C C . ALA B 1 271 ? -13.157 53.382 71.958 1.00 55.31 271 ALA B C 1
ATOM 6471 O O . ALA B 1 271 ? -13.691 53.746 73.014 1.00 56.21 271 ALA B O 1
ATOM 6473 N N . ARG B 1 272 ? -13.165 52.114 71.545 1.00 50.51 272 ARG B N 1
ATOM 6474 C CA . ARG B 1 272 ? -13.881 51.088 72.287 1.00 50.99 272 ARG B CA 1
ATOM 6475 C C . ARG B 1 272 ? -13.206 50.786 73.609 1.00 51.98 272 ARG B C 1
ATOM 6476 O O . ARG B 1 272 ? -13.881 50.390 74.563 1.00 50.38 272 ARG B O 1
ATOM 6484 N N . ALA B 1 273 ? -11.882 50.934 73.680 1.00 52.56 273 ALA B N 1
ATOM 6485 C CA . ALA B 1 273 ? -11.196 50.773 74.957 1.00 53.28 273 ALA B CA 1
ATOM 6486 C C . ALA B 1 273 ? -11.573 51.847 75.969 1.00 52.43 273 ALA B C 1
ATOM 6487 O O . ALA B 1 273 ? -11.099 51.770 77.098 1.00 53.86 273 ALA B O 1
ATOM 6489 N N . PHE B 1 274 ? -12.384 52.850 75.607 1.00 54.09 274 PHE B N 1
ATOM 6490 C CA . PHE B 1 274 ? -12.760 53.911 76.543 1.00 52.88 274 PHE B CA 1
ATOM 6491 C C . PHE B 1 274 ? -14.256 53.994 76.795 1.00 54.89 274 PHE B C 1
ATOM 6492 O O . PHE B 1 274 ? -14.663 54.702 77.722 1.00 57.42 274 PHE B O 1
ATOM 6500 N N . GLY B 1 275 ? -15.079 53.286 76.019 1.00 52.16 275 GLY B N 1
ATOM 6501 C CA . GLY B 1 275 ? -16.513 53.315 76.177 1.00 50.84 275 GLY B CA 1
ATOM 6502 C C . GLY B 1 275 ? -17.212 52.749 74.959 1.00 55.52 275 GLY B C 1
ATOM 6503 O O . GLY B 1 275 ? -16.575 52.303 73.998 1.00 54.75 275 GLY B O 1
ATOM 6504 N N . PRO B 1 276 ? -18.539 52.747 74.974 1.00 57.31 276 PRO B N 1
ATOM 6505 C CA . PRO B 1 276 ? -19.275 52.284 73.790 1.00 52.80 276 PRO B CA 1
ATOM 6506 C C . PRO B 1 276 ? -19.077 53.237 72.614 1.00 57.44 276 PRO B C 1
ATOM 6507 O O . PRO B 1 276 ? -18.976 54.456 72.794 1.00 57.26 276 PRO B O 1
ATOM 6511 N N . VAL B 1 277 ? -18.998 52.665 71.398 1.00 54.75 277 VAL B N 1
ATOM 6512 C CA . VAL B 1 277 ? -18.683 53.418 70.181 1.00 55.27 277 VAL B CA 1
ATOM 6513 C C . VAL B 1 277 ? -19.736 53.150 69.117 1.00 56.14 277 VAL B C 1
ATOM 6514 O O . VAL B 1 277 ? -20.001 51.993 68.770 1.00 53.45 277 VAL B O 1
ATOM 6518 N N . LEU B 1 278 ? -20.300 54.223 68.574 1.00 56.69 278 LEU B N 1
ATOM 6519 C CA . LEU B 1 278 ? -21.200 54.163 67.432 1.00 55.72 278 LEU B CA 1
ATOM 6520 C C . LEU B 1 278 ? -20.448 54.568 66.173 1.00 55.12 278 LEU B C 1
ATOM 6521 O O . LEU B 1 278 ? -19.836 55.642 66.136 1.00 57.94 278 LEU B O 1
ATOM 6526 N N . LEU B 1 279 ? -20.511 53.731 65.134 1.00 54.90 279 LEU B N 1
ATOM 6527 C CA . LEU B 1 279 ? -19.964 54.114 63.826 1.00 54.05 279 LEU B CA 1
ATOM 6528 C C . LEU B 1 279 ? -20.933 55.119 63.204 1.00 53.25 279 LEU B C 1
ATOM 6529 O O . LEU B 1 279 ? -21.749 54.815 62.331 1.00 52.41 279 LEU B O 1
ATOM 6534 N N . GLN B 1 280 ? -20.842 56.351 63.688 1.00 53.73 280 GLN B N 1
ATOM 6535 C CA . GLN B 1 280 ? -21.855 57.354 63.401 1.00 53.62 280 GLN B CA 1
ATOM 6536 C C . GLN B 1 280 ? -21.732 57.923 62.003 1.00 51.78 280 GLN B C 1
ATOM 6537 O O . GLN B 1 280 ? -22.715 58.459 61.478 1.00 54.66 280 GLN B O 1
ATOM 6543 N N . GLU B 1 281 ? -20.555 57.830 61.391 1.00 51.68 281 GLU B N 1
ATOM 6544 C CA . GLU B 1 281 ? -20.388 58.215 59.996 1.00 53.45 281 GLU B CA 1
ATOM 6545 C C . GLU B 1 281 ? -19.412 57.271 59.323 1.00 52.40 281 GLU B C 1
ATOM 6546 O O . GLU B 1 281 ? -18.289 57.089 59.797 1.00 51.76 281 GLU B O 1
ATOM 6552 N N . PHE B 1 282 ? -19.810 56.728 58.185 1.00 51.82 282 PHE B N 1
ATOM 6553 C CA . PHE B 1 282 ? -18.845 56.048 57.352 1.00 51.04 282 PHE B CA 1
ATOM 6554 C C . PHE B 1 282 ? -19.338 56.141 55.925 1.00 53.51 282 PHE B C 1
ATOM 6555 O O . PHE B 1 282 ? -20.544 56.190 55.669 1.00 52.52 282 PHE B O 1
ATOM 6563 N N . GLY B 1 283 ? -18.396 56.170 55.001 1.00 50.92 283 GLY B N 1
ATOM 6564 C CA . GLY B 1 283 ? -18.746 56.281 53.605 1.00 52.51 283 GLY B CA 1
ATOM 6565 C C . GLY B 1 283 ? -17.551 55.892 52.779 1.00 53.73 283 GLY B C 1
ATOM 6566 O O . GLY B 1 283 ? -16.429 55.786 53.288 1.00 52.44 283 GLY B O 1
ATOM 6567 N N . THR B 1 284 ? -17.805 55.667 51.497 1.00 50.80 284 THR B N 1
ATOM 6568 C CA . THR B 1 284 ? -16.734 55.362 50.567 1.00 48.99 284 THR B CA 1
ATOM 6569 C C . THR B 1 284 ? -16.222 56.587 49.837 1.00 50.02 284 THR B C 1
ATOM 6570 O O . THR B 1 284 ? -15.158 56.506 49.218 1.00 53.29 284 THR B O 1
ATOM 6574 N N . ILE B 1 285 ? -16.968 57.697 49.871 1.00 49.72 285 ILE B N 1
ATOM 6575 C CA . ILE B 1 285 ? -16.622 58.954 49.208 1.00 51.51 285 ILE B CA 1
ATOM 6576 C C . ILE B 1 285 ? -16.738 58.792 47.696 1.00 53.15 285 ILE B C 1
ATOM 6577 O O . ILE B 1 285 ? -17.466 59.541 47.034 1.00 51.77 285 ILE B O 1
ATOM 6582 N N . LEU B 1 286 ? -16.014 57.833 47.130 1.00 52.08 286 LEU B N 1
ATOM 6583 C CA . LEU B 1 286 ? -16.202 57.485 45.727 1.00 53.69 286 LEU B CA 1
ATOM 6584 C C . LEU B 1 286 ? -17.440 56.609 45.613 1.00 52.84 286 LEU B C 1
ATOM 6585 O O . LEU B 1 286 ? -17.487 55.535 46.206 1.00 52.64 286 LEU B O 1
ATOM 6590 N N . THR B 1 287 ? -18.469 57.080 44.908 1.00 53.17 287 THR B N 1
ATOM 6591 C CA . THR B 1 287 ? -19.699 56.302 44.796 1.00 54.89 287 THR B CA 1
ATOM 6592 C C . THR B 1 287 ? -20.141 56.119 43.354 1.00 53.91 287 THR B C 1
ATOM 6593 O O . THR B 1 287 ? -21.265 55.657 43.125 1.00 50.48 287 THR B O 1
ATOM 6597 N N . SER B 1 288 ? -19.305 56.483 42.385 1.00 54.81 288 SER B N 1
ATOM 6598 C CA . SER B 1 288 ? -19.682 56.357 40.990 1.00 57.07 288 SER B CA 1
ATOM 6599 C C . SER B 1 288 ? -19.820 54.882 40.598 1.00 57.78 288 SER B C 1
ATOM 6600 O O . SER B 1 288 ? -19.379 53.966 41.310 1.00 52.86 288 SER B O 1
ATOM 6603 N N . ARG B 1 289 ? -20.450 54.657 39.437 1.00 58.22 289 ARG B N 1
ATOM 6604 C CA . ARG B 1 289 ? -20.591 53.299 38.941 1.00 59.88 289 ARG B CA 1
ATOM 6605 C C . ARG B 1 289 ? -19.223 52.690 38.632 1.00 58.32 289 ARG B C 1
ATOM 6606 O O . ARG B 1 289 ? -19.025 51.486 38.795 1.00 57.86 289 ARG B O 1
ATOM 6614 N N . ALA B 1 290 ? -18.269 53.508 38.216 1.00 53.88 290 ALA B N 1
ATOM 6615 C CA . ALA B 1 290 ? -16.926 52.985 37.990 1.00 54.03 290 ALA B CA 1
ATOM 6616 C C . ALA B 1 290 ? -16.298 52.470 39.279 1.00 56.03 290 ALA B C 1
ATOM 6617 O O . ALA B 1 290 ? -15.534 51.504 39.247 1.00 54.93 290 ALA B O 1
ATOM 6619 N N . ALA B 1 291 ? -16.608 53.096 40.417 1.00 53.75 291 ALA B N 1
ATOM 6620 C CA . ALA B 1 291 ? -16.045 52.653 41.687 1.00 54.66 291 ALA B CA 1
ATOM 6621 C C . ALA B 1 291 ? -16.692 51.372 42.210 1.00 50.25 291 ALA B C 1
ATOM 6622 O O . ALA B 1 291 ? -16.154 50.773 43.148 1.00 47.41 291 ALA B O 1
ATOM 6624 N N . ALA B 1 292 ? -17.824 50.958 41.631 1.00 50.16 292 ALA B N 1
ATOM 6625 C CA . ALA B 1 292 ? -18.672 49.903 42.196 1.00 52.44 292 ALA B CA 1
ATOM 6626 C C . ALA B 1 292 ? -17.935 48.626 42.595 1.00 51.21 292 ALA B C 1
ATOM 6627 O O . ALA B 1 292 ? -18.197 48.117 43.697 1.00 50.47 292 ALA B O 1
ATOM 6629 N N . PRO B 1 293 ? -17.044 48.049 41.774 1.00 51.65 293 PRO B N 1
ATOM 6630 C CA . PRO B 1 293 ? -16.329 46.842 42.224 1.00 48.16 293 PRO B CA 1
ATOM 6631 C C . PRO B 1 293 ? -15.468 47.079 43.447 1.00 49.68 293 PRO B C 1
ATOM 6632 O O . PRO B 1 293 ? -15.294 46.167 44.270 1.00 48.45 293 PRO B O 1
ATOM 6636 N N . HIS B 1 294 ? -14.935 48.284 43.603 1.00 46.10 294 HIS B N 1
ATOM 6637 C CA . HIS B 1 294 ? -14.028 48.555 44.703 1.00 47.25 294 HIS B CA 1
ATOM 6638 C C . HIS B 1 294 ? -14.776 48.940 45.975 1.00 47.48 294 HIS B C 1
ATOM 6639 O O . HIS B 1 294 ? -14.378 48.518 47.067 1.00 47.36 294 HIS B O 1
ATOM 6646 N N . THR B 1 295 ? -15.871 49.697 45.853 1.00 48.77 295 THR B N 1
ATOM 6647 C CA . THR B 1 295 ? -16.698 50.012 47.018 1.00 49.33 295 THR B CA 1
ATOM 6648 C C . THR B 1 295 ? -17.316 48.744 47.595 1.00 50.24 295 THR B C 1
ATOM 6649 O O . THR B 1 295 ? -17.301 48.527 48.813 1.00 48.61 295 THR B O 1
ATOM 6653 N N . ASP B 1 296 ? -17.869 47.896 46.723 1.00 51.34 296 ASP B N 1
ATOM 6654 C CA . ASP B 1 296 ? -18.384 46.595 47.151 1.00 49.76 296 ASP B CA 1
ATOM 6655 C C . ASP B 1 296 ? -17.354 45.850 47.995 1.00 47.52 296 ASP B C 1
ATOM 6656 O O . ASP B 1 296 ? -17.651 45.423 49.116 1.00 48.61 296 ASP B O 1
ATOM 6661 N N . ALA B 1 297 ? -16.119 45.725 47.497 1.00 48.18 297 ALA B N 1
ATOM 6662 C CA . ALA B 1 297 ? -15.120 44.940 48.226 1.00 48.67 297 ALA B CA 1
ATOM 6663 C C . ALA B 1 297 ? -14.668 45.662 49.492 1.00 46.30 297 ALA B C 1
ATOM 6664 O O . ALA B 1 297 ? -14.450 45.032 50.536 1.00 46.14 297 ALA B O 1
ATOM 6666 N N . TYR B 1 298 ? -14.528 46.986 49.428 1.00 45.87 298 TYR B N 1
ATOM 6667 C CA . TYR B 1 298 ? -14.165 47.721 50.631 1.00 44.37 298 TYR B CA 1
ATOM 6668 C C . TYR B 1 298 ? -15.236 47.565 51.706 1.00 46.91 298 TYR B C 1
ATOM 6669 O O . TYR B 1 298 ? -14.920 47.332 52.884 1.00 46.91 298 TYR B O 1
ATOM 6678 N N . LEU B 1 299 ? -16.513 47.666 51.320 1.00 45.56 299 LEU B N 1
ATOM 6679 C CA . LEU B 1 299 ? -17.573 47.600 52.321 1.00 46.92 299 LEU B CA 1
ATOM 6680 C C . LEU B 1 299 ? -17.625 46.227 52.980 1.00 50.86 299 LEU B C 1
ATOM 6681 O O . LEU B 1 299 ? -17.842 46.135 54.196 1.00 49.60 299 LEU B O 1
ATOM 6686 N N . ARG B 1 300 ? -17.402 45.153 52.198 1.00 45.69 300 ARG B N 1
ATOM 6687 C CA . ARG B 1 300 ? -17.430 43.794 52.732 1.00 48.66 300 ARG B CA 1
ATOM 6688 C C . ARG B 1 300 ? -16.264 43.525 53.674 1.00 47.92 300 ARG B C 1
ATOM 6689 O O . ARG B 1 300 ? -16.358 42.628 54.519 1.00 50.66 300 ARG B O 1
ATOM 6697 N N . ALA B 1 301 ? -15.164 44.270 53.544 1.00 46.95 301 ALA B N 1
ATOM 6698 C CA . ALA B 1 301 ? -14.094 44.185 54.535 1.00 52.03 301 ALA B CA 1
ATOM 6699 C C . ALA B 1 301 ? -14.426 44.982 55.804 1.00 50.76 301 ALA B C 1
ATOM 6700 O O . ALA B 1 301 ? -14.561 44.410 56.883 1.00 52.33 301 ALA B O 1
ATOM 6702 N N . ILE B 1 302 ? -14.590 46.303 55.687 1.00 49.70 302 ILE B N 1
ATOM 6703 C CA . ILE B 1 302 ? -14.561 47.166 56.870 1.00 48.79 302 ILE B CA 1
ATOM 6704 C C . ILE B 1 302 ? -15.768 46.922 57.779 1.00 50.76 302 ILE B C 1
ATOM 6705 O O . ILE B 1 302 ? -15.650 46.999 59.009 1.00 50.97 302 ILE B O 1
ATOM 6710 N N . LEU B 1 303 ? -16.948 46.632 57.203 1.00 48.04 303 LEU B N 1
ATOM 6711 C CA . LEU B 1 303 ? -18.150 46.565 58.036 1.00 48.76 303 LEU B CA 1
ATOM 6712 C C . LEU B 1 303 ? -18.096 45.407 59.028 1.00 52.43 303 LEU B C 1
ATOM 6713 O O . LEU B 1 303 ? -18.326 45.642 60.226 1.00 49.79 303 LEU B O 1
ATOM 6718 N N . PRO B 1 304 ? -17.773 44.164 58.633 1.00 51.45 304 PRO B N 1
ATOM 6719 C CA . PRO B 1 304 ? -17.567 43.135 59.662 1.00 53.14 304 PRO B CA 1
ATOM 6720 C C . PRO B 1 304 ? -16.419 43.460 60.602 1.00 52.43 304 PRO B C 1
ATOM 6721 O O . PRO B 1 304 ? -16.495 43.126 61.791 1.00 52.03 304 PRO B O 1
ATOM 6725 N N . ALA B 1 305 ? -15.349 44.092 60.106 1.00 49.60 305 ALA B N 1
ATOM 6726 C CA . ALA B 1 305 ? -14.199 44.337 60.971 1.00 50.97 305 ALA B CA 1
ATOM 6727 C C . ALA B 1 305 ? -14.529 45.368 62.042 1.00 51.29 305 ALA B C 1
ATOM 6728 O O . ALA B 1 305 ? -14.044 45.262 63.179 1.00 55.77 305 ALA B O 1
ATOM 6730 N N . CYS B 1 306 ? -15.384 46.336 61.707 1.00 52.97 306 CYS B N 1
ATOM 6731 C CA . CYS B 1 306 ? -15.861 47.311 62.685 1.00 51.97 306 CYS B CA 1
ATOM 6732 C C . CYS B 1 306 ? -16.814 46.671 63.668 1.00 55.95 306 CYS B C 1
ATOM 6733 O O . CYS B 1 306 ? -16.855 47.066 64.841 1.00 57.72 306 CYS B O 1
ATOM 6736 N N . ARG B 1 307 ? -17.607 45.702 63.202 1.00 54.09 307 ARG B N 1
ATOM 6737 C CA . ARG B 1 307 ? -18.418 44.921 64.125 1.00 57.78 307 ARG B CA 1
ATOM 6738 C C . ARG B 1 307 ? -17.528 44.185 65.112 1.00 56.91 307 ARG B C 1
ATOM 6739 O O . ARG B 1 307 ? -17.758 44.234 66.323 1.00 57.87 307 ARG B O 1
ATOM 6747 N N . GLU B 1 308 ? -16.467 43.551 64.614 1.00 57.16 308 GLU B N 1
ATOM 6748 C CA . GLU B 1 308 ? -15.530 42.862 65.490 1.00 58.94 308 GLU B CA 1
ATOM 6749 C C . GLU B 1 308 ? -14.770 43.825 66.388 1.00 57.04 308 GLU B C 1
ATOM 6750 O O . GLU B 1 308 ? -14.256 43.410 67.428 1.00 56.87 308 GLU B O 1
ATOM 6756 N N . ALA B 1 309 ? -14.662 45.093 65.997 1.00 56.92 309 ALA B N 1
ATOM 6757 C CA . ALA B 1 309 ? -13.973 46.074 66.824 1.00 54.19 309 ALA B CA 1
ATOM 6758 C C . ALA B 1 309 ? -14.849 46.606 67.953 1.00 54.36 309 ALA B C 1
ATOM 6759 O O . ALA B 1 309 ? -14.322 47.199 68.898 1.00 58.01 309 ALA B O 1
ATOM 6761 N N . GLY B 1 310 ? -16.162 46.391 67.890 1.00 56.34 310 GLY B N 1
ATOM 6762 C CA . GLY B 1 310 ? -17.070 46.783 68.950 1.00 56.17 310 GLY B CA 1
ATOM 6763 C C . GLY B 1 310 ? -18.086 47.863 68.601 1.00 56.61 310 GLY B C 1
ATOM 6764 O O . GLY B 1 310 ? -18.832 48.295 69.487 1.00 54.59 310 GLY B O 1
ATOM 6765 N N . ALA B 1 311 ? -18.146 48.306 67.351 1.00 55.43 311 ALA B N 1
ATOM 6766 C CA . ALA B 1 311 ? -19.123 49.315 66.978 1.00 57.56 311 ALA B CA 1
ATOM 6767 C C . ALA B 1 311 ? -20.529 48.815 67.281 1.00 57.73 311 ALA B C 1
ATOM 6768 O O . ALA B 1 311 ? -20.830 47.636 67.107 1.00 59.35 311 ALA B O 1
ATOM 6770 N N . ASN B 1 312 ? -21.392 49.707 67.762 1.00 55.81 312 ASN B N 1
ATOM 6771 C CA . ASN B 1 312 ? -22.733 49.300 68.159 1.00 57.52 312 ASN B CA 1
ATOM 6772 C C . ASN B 1 312 ? -23.800 49.780 67.192 1.00 56.41 312 ASN B C 1
ATOM 6773 O O . ASN B 1 312 ? -24.991 49.583 67.455 1.00 59.45 312 ASN B O 1
ATOM 6778 N N . GLY B 1 313 ? -23.403 50.405 66.092 1.00 55.30 313 GLY B N 1
ATOM 6779 C CA . GLY B 1 313 ? -24.344 50.879 65.092 1.00 53.11 313 GLY B CA 1
ATOM 6780 C C . GLY B 1 313 ? -23.570 51.426 63.913 1.00 54.96 313 GLY B C 1
ATOM 6781 O O . GLY B 1 313 ? -22.346 51.574 63.960 1.00 56.00 313 GLY B O 1
ATOM 6782 N N . TYR B 1 314 ? -24.300 51.702 62.835 1.00 53.85 314 TYR B N 1
ATOM 6783 C CA . TYR B 1 314 ? -23.664 52.000 61.554 1.00 52.55 314 TYR B CA 1
ATOM 6784 C C . TYR B 1 314 ? -24.537 52.986 60.801 1.00 55.45 314 TYR B C 1
ATOM 6785 O O . TYR B 1 314 ? -25.668 52.659 60.434 1.00 58.63 314 TYR B O 1
ATOM 6794 N N . LEU B 1 315 ? -24.027 54.191 60.576 1.00 55.41 315 LEU B N 1
ATOM 6795 C CA . LEU B 1 315 ? -24.761 55.200 59.820 1.00 57.25 315 LEU B CA 1
ATOM 6796 C C . LEU B 1 315 ? -23.897 55.683 58.659 1.00 55.56 315 LEU B C 1
ATOM 6797 O O . LEU B 1 315 ? -22.818 56.254 58.870 1.00 55.59 315 LEU B O 1
ATOM 6802 N N . TRP B 1 316 ? -24.373 55.434 57.440 1.00 52.08 316 TRP B N 1
ATOM 6803 C CA . TRP B 1 316 ? -23.686 55.848 56.226 1.00 52.59 316 TRP B CA 1
ATOM 6804 C C . TRP B 1 316 ? -23.784 57.368 56.027 1.00 53.93 316 TRP B C 1
ATOM 6805 O O . TRP B 1 316 ? -24.721 58.021 56.494 1.00 50.14 316 TRP B O 1
ATOM 6816 N N . TRP B 1 317 ? -22.800 57.928 55.321 1.00 53.33 317 TRP B N 1
ATOM 6817 C CA . TRP B 1 317 ? -22.840 59.314 54.860 1.00 54.19 317 TRP B CA 1
ATOM 6818 C C . TRP B 1 317 ? -22.726 59.353 53.345 1.00 53.79 317 TRP B C 1
ATOM 6819 O O . TRP B 1 317 ? -21.695 58.954 52.798 1.00 51.80 317 TRP B O 1
ATOM 6830 N N . CYS B 1 318 ? -23.751 59.882 52.674 1.00 55.51 318 CYS B N 1
ATOM 6831 C CA . CYS B 1 318 ? -25.003 60.277 53.331 1.00 56.62 318 CYS B CA 1
ATOM 6832 C C . CYS B 1 318 ? -26.106 59.717 52.439 1.00 56.70 318 CYS B C 1
ATOM 6833 O O . CYS B 1 318 ? -25.817 59.082 51.418 1.00 55.31 318 CYS B O 1
ATOM 6836 N N . PHE B 1 319 ? -27.364 59.937 52.809 1.00 54.61 319 PHE B N 1
ATOM 6837 C CA . PHE B 1 319 ? -28.420 59.165 52.175 1.00 57.49 319 PHE B CA 1
ATOM 6838 C C . PHE B 1 319 ? -28.595 59.536 50.713 1.00 59.01 319 PHE B C 1
ATOM 6839 O O . PHE B 1 319 ? -28.883 58.667 49.888 1.00 59.11 319 PHE B O 1
ATOM 6847 N N . LYS B 1 320 ? -28.433 60.809 50.365 1.00 58.44 320 LYS B N 1
ATOM 6848 C CA . LYS B 1 320 ? -28.738 61.272 49.019 1.00 59.39 320 LYS B CA 1
ATOM 6849 C C . LYS B 1 320 ? -27.522 61.932 48.379 1.00 59.78 320 LYS B C 1
ATOM 6850 O O . LYS B 1 320 ? -26.662 62.484 49.070 1.00 60.26 320 LYS B O 1
ATOM 6856 N N . ASP B 1 321 ? -27.430 61.839 47.050 1.00 58.33 321 ASP B N 1
ATOM 6857 C CA . ASP B 1 321 ? -26.591 62.779 46.322 1.00 59.05 321 ASP B CA 1
ATOM 6858 C C . ASP B 1 321 ? -27.171 64.171 46.513 1.00 61.47 321 ASP B C 1
ATOM 6859 O O . ASP B 1 321 ? -28.387 64.335 46.611 1.00 64.90 321 ASP B O 1
ATOM 6864 N N . ILE B 1 322 ? -26.310 65.184 46.554 1.00 60.87 322 ILE B N 1
ATOM 6865 C CA . ILE B 1 322 ? -26.799 66.556 46.727 1.00 58.93 322 ILE B CA 1
ATOM 6866 C C . ILE B 1 322 ? -26.270 67.463 45.621 1.00 59.82 322 ILE B C 1
ATOM 6867 O O . ILE B 1 322 ? -25.143 67.961 45.724 1.00 60.21 322 ILE B O 1
ATOM 6872 N N . PRO B 1 323 ? -27.034 67.717 44.558 1.00 58.10 323 PRO B N 1
ATOM 6873 C CA . PRO B 1 323 ? -26.572 68.624 43.498 1.00 59.92 323 PRO B CA 1
ATOM 6874 C C . PRO B 1 323 ? -26.866 70.100 43.741 1.00 64.23 323 PRO B C 1
ATOM 6875 O O . PRO B 1 323 ? -26.564 70.919 42.862 1.00 61.76 323 PRO B O 1
ATOM 6879 N N . ALA B 1 324 ? -27.438 70.458 44.894 1.00 66.53 324 ALA B N 1
ATOM 6880 C CA . ALA B 1 324 ? -27.784 71.841 45.197 1.00 61.79 324 ALA B CA 1
ATOM 6881 C C . ALA B 1 324 ? -26.562 72.739 45.012 1.00 61.73 324 ALA B C 1
ATOM 6882 O O . ALA B 1 324 ? -25.549 72.535 45.698 1.00 57.37 324 ALA B O 1
ATOM 6884 N N . PRO B 1 325 ? -26.607 73.734 44.095 1.00 62.96 325 PRO B N 1
ATOM 6885 C CA . PRO B 1 325 ? -25.400 74.522 43.787 1.00 61.35 325 PRO B CA 1
ATOM 6886 C C . PRO B 1 325 ? -25.162 75.639 44.795 1.00 62.38 325 PRO B C 1
ATOM 6887 O O . PRO B 1 325 ? -25.210 76.831 44.474 1.00 63.73 325 PRO B O 1
ATOM 6891 N N . LEU B 1 326 ? -24.890 75.257 46.038 1.00 59.36 326 LEU B N 1
ATOM 6892 C CA . LEU B 1 326 ? -24.696 76.252 47.077 1.00 60.10 326 LEU B CA 1
ATOM 6893 C C . LEU B 1 326 ? -23.572 75.818 48.008 1.00 61.48 326 LEU B C 1
ATOM 6894 O O . LEU B 1 326 ? -23.136 74.657 48.011 1.00 58.44 326 LEU B O 1
ATOM 6899 N N . HIS B 1 327 ? -23.107 76.782 48.795 1.00 56.05 327 HIS B N 1
ATOM 6900 C CA . HIS B 1 327 ? -22.061 76.546 49.780 1.00 58.56 327 HIS B CA 1
ATOM 6901 C C . HIS B 1 327 ? -22.502 75.451 50.750 1.00 59.83 327 HIS B C 1
ATOM 6902 O O . HIS B 1 327 ? -23.639 75.490 51.238 1.00 63.05 327 HIS B O 1
ATOM 6909 N N . PRO B 1 328 ? -21.639 74.465 51.071 1.00 58.96 328 PRO B N 1
ATOM 6910 C CA . PRO B 1 328 ? -20.237 74.285 50.684 1.00 56.80 328 PRO B CA 1
ATOM 6911 C C . PRO B 1 328 ? -20.026 73.266 49.554 1.00 56.34 328 PRO B C 1
ATOM 6912 O O . PRO B 1 328 ? -18.894 72.847 49.290 1.00 54.83 328 PRO B O 1
ATOM 6916 N N . TYR B 1 329 ? -21.109 72.883 48.881 1.00 58.02 329 TYR B N 1
ATOM 6917 C CA . TYR B 1 329 ? -20.981 71.928 47.787 1.00 54.71 329 TYR B CA 1
ATOM 6918 C C . TYR B 1 329 ? -20.235 72.521 46.604 1.00 58.23 329 TYR B C 1
ATOM 6919 O O . TYR B 1 329 ? -19.723 71.764 45.770 1.00 55.84 329 TYR B O 1
ATOM 6928 N N . ILE B 1 330 ? -20.130 73.849 46.529 1.00 54.74 330 ILE B N 1
ATOM 6929 C CA . ILE B 1 330 ? -19.475 74.450 45.375 1.00 54.71 330 ILE B CA 1
ATOM 6930 C C . ILE B 1 330 ? -17.960 74.316 45.478 1.00 53.82 330 ILE B C 1
ATOM 6931 O O . ILE B 1 330 ? -17.287 74.013 44.490 1.00 55.60 330 ILE B O 1
ATOM 6936 N N . LYS B 1 331 ? -17.394 74.560 46.658 1.00 51.67 331 LYS B N 1
ATOM 6937 C CA . LYS B 1 331 ? -15.944 74.502 46.811 1.00 52.61 331 LYS B CA 1
ATOM 6938 C C . LYS B 1 331 ? -15.429 73.082 47.069 1.00 51.97 331 LYS B C 1
ATOM 6939 O O . LYS B 1 331 ? -14.263 72.795 46.774 1.00 52.09 331 LYS B O 1
ATOM 6945 N N . ASN B 1 332 ? -16.231 72.207 47.667 1.00 46.86 332 ASN B N 1
ATOM 6946 C CA . ASN B 1 332 ? -15.860 70.793 47.852 1.00 52.66 332 ASN B CA 1
ATOM 6947 C C . ASN B 1 332 ? -16.901 69.936 47.140 1.00 50.47 332 ASN B C 1
ATOM 6948 O O . ASN B 1 332 ? -17.755 69.319 47.787 1.00 49.37 332 ASN B O 1
ATOM 6953 N N . ASN B 1 333 ? -16.838 69.893 45.812 1.00 49.92 333 ASN B N 1
ATOM 6954 C CA . ASN B 1 333 ? -17.942 69.263 45.092 1.00 49.83 333 ASN B CA 1
ATOM 6955 C C . ASN B 1 333 ? -17.994 67.745 45.272 1.00 49.93 333 ASN B C 1
ATOM 6956 O O . ASN B 1 333 ? -19.033 67.151 44.967 1.00 50.95 333 ASN B O 1
ATOM 6961 N N . PHE B 1 334 ? -16.951 67.106 45.811 1.00 45.89 334 PHE B N 1
ATOM 6962 C CA . PHE B 1 334 ? -17.082 65.683 46.114 1.00 50.00 334 PHE B CA 1
ATOM 6963 C C . PHE B 1 334 ? -18.243 65.455 47.067 1.00 52.71 334 PHE B C 1
ATOM 6964 O O . PHE B 1 334 ? -18.833 64.369 47.086 1.00 48.33 334 PHE B O 1
ATOM 6972 N N . GLU B 1 335 ? -18.602 66.487 47.839 1.00 50.26 335 GLU B N 1
ATOM 6973 C CA . GLU B 1 335 ? -19.686 66.373 48.798 1.00 47.90 335 GLU B CA 1
ATOM 6974 C C . GLU B 1 335 ? -21.022 66.197 48.111 1.00 48.64 335 GLU B C 1
ATOM 6975 O O . GLU B 1 335 ? -21.977 65.767 48.760 1.00 52.67 335 GLU B O 1
ATOM 6981 N N . SER B 1 336 ? -21.100 66.508 46.815 1.00 47.29 336 SER B N 1
ATOM 6982 C CA . SER B 1 336 ? -22.328 66.384 46.034 1.00 54.36 336 SER B CA 1
ATOM 6983 C C . SER B 1 336 ? -22.678 64.956 45.641 1.00 56.92 336 SER B C 1
ATOM 6984 O O . SER B 1 336 ? -23.777 64.746 45.111 1.00 58.16 336 SER B O 1
ATOM 6987 N N . GLU B 1 337 ? -21.794 63.976 45.861 1.00 55.58 337 GLU B N 1
ATOM 6988 C CA . GLU B 1 337 ? -22.021 62.617 45.356 1.00 53.27 337 GLU B CA 1
ATOM 6989 C C . GLU B 1 337 ? -21.611 61.574 46.399 1.00 57.64 337 GLU B C 1
ATOM 6990 O O . GLU B 1 337 ? -20.814 60.667 46.158 1.00 57.01 337 GLU B O 1
ATOM 6996 N N . LEU B 1 338 ? -22.191 61.677 47.589 1.00 53.60 338 LEU B N 1
ATOM 6997 C CA . LEU B 1 338 ? -21.948 60.699 48.639 1.00 53.88 338 LEU B CA 1
ATOM 6998 C C . LEU B 1 338 ? -23.177 59.848 48.924 1.00 52.49 338 LEU B C 1
ATOM 6999 O O . LEU B 1 338 ? -23.166 59.053 49.870 1.00 54.13 338 LEU B O 1
ATOM 7004 N N . GLY B 1 339 ? -24.213 59.965 48.094 1.00 53.74 339 GLY B N 1
ATOM 7005 C CA . GLY B 1 339 ? -25.472 59.298 48.373 1.00 55.41 339 GLY B CA 1
ATOM 7006 C C . GLY B 1 339 ? -25.373 57.782 48.376 1.00 58.06 339 GLY B C 1
ATOM 7007 O O . GLY B 1 339 ? -24.535 57.177 47.708 1.00 55.58 339 GLY B O 1
ATOM 7008 N N . LEU B 1 340 ? -26.251 57.168 49.169 1.00 57.81 340 LEU B N 1
ATOM 7009 C CA . LEU B 1 340 ? -26.413 55.726 49.146 1.00 56.37 340 LEU B CA 1
ATOM 7010 C C . LEU B 1 340 ? -27.302 55.309 47.986 1.00 62.01 340 LEU B C 1
ATOM 7011 O O . LEU B 1 340 ? -27.073 54.263 47.371 1.00 59.23 340 LEU B O 1
ATOM 7016 N N . VAL B 1 341 ? -28.314 56.115 47.669 1.00 63.02 341 VAL B N 1
ATOM 7017 C CA . VAL B 1 341 ? -29.263 55.781 46.618 1.00 65.37 341 VAL B CA 1
ATOM 7018 C C . VAL B 1 341 ? -29.121 56.817 45.516 1.00 69.04 341 VAL B C 1
ATOM 7019 O O . VAL B 1 341 ? -28.653 57.936 45.743 1.00 68.34 341 VAL B O 1
ATOM 7023 N N . ASP B 1 342 ? -29.518 56.431 44.306 1.00 70.43 342 ASP B N 1
ATOM 7024 C CA . ASP B 1 342 ? -29.398 57.334 43.171 1.00 74.91 342 ASP B CA 1
ATOM 7025 C C . ASP B 1 342 ? -30.657 58.186 43.050 1.00 78.16 342 ASP B C 1
ATOM 7026 O O . ASP B 1 342 ? -31.512 58.227 43.940 1.00 75.75 342 ASP B O 1
ATOM 7031 N N . ILE B 1 343 ? -30.775 58.855 41.908 1.00 79.44 343 ILE B N 1
ATOM 7032 C CA . ILE B 1 343 ? -31.805 59.860 41.707 1.00 78.67 343 ILE B CA 1
ATOM 7033 C C . ILE B 1 343 ? -33.178 59.213 41.649 1.00 78.96 343 ILE B C 1
ATOM 7034 O O . ILE B 1 343 ? -34.167 59.778 42.124 1.00 82.24 343 ILE B O 1
ATOM 7039 N N . GLU B 1 344 ? -33.263 58.025 41.066 1.00 81.83 344 GLU B N 1
ATOM 7040 C CA . GLU B 1 344 ? -34.520 57.295 41.003 1.00 84.17 344 GLU B CA 1
ATOM 7041 C C . GLU B 1 344 ? -34.831 56.557 42.305 1.00 82.94 344 GLU B C 1
ATOM 7042 O O . GLU B 1 344 ? -35.884 55.915 42.403 1.00 87.19 344 GLU B O 1
ATOM 7048 N N . GLY B 1 345 ? -33.950 56.631 43.301 1.00 78.42 345 GLY B N 1
ATOM 7049 C CA . GLY B 1 345 ? -34.232 56.076 44.606 1.00 74.21 345 GLY B CA 1
ATOM 7050 C C . GLY B 1 345 ? -33.824 54.635 44.822 1.00 76.20 345 GLY B C 1
ATOM 7051 O O . GLY B 1 345 ? -34.366 53.989 45.726 1.00 73.50 345 GLY B O 1
ATOM 7052 N N . ARG B 1 346 ? -32.890 54.108 44.031 1.00 75.66 346 ARG B N 1
ATOM 7053 C CA . ARG B 1 346 ? -32.371 52.758 44.217 1.00 76.44 346 ARG B CA 1
ATOM 7054 C C . ARG B 1 346 ? -30.933 52.821 44.720 1.00 69.83 346 ARG B C 1
ATOM 7055 O O . ARG B 1 346 ? -30.170 53.713 44.329 1.00 67.85 346 ARG B O 1
ATOM 7063 N N . VAL B 1 347 ? -30.574 51.880 45.604 1.00 64.91 347 VAL B N 1
ATOM 7064 C CA . VAL B 1 347 ? -29.213 51.812 46.124 1.00 61.26 347 VAL B CA 1
ATOM 7065 C C . VAL B 1 347 ? -28.244 51.804 44.955 1.00 61.92 347 VAL B C 1
ATOM 7066 O O . VAL B 1 347 ? -28.451 51.092 43.970 1.00 62.66 347 VAL B O 1
ATOM 7070 N N . LYS B 1 348 ? -27.218 52.643 45.028 1.00 60.59 348 LYS B N 1
ATOM 7071 C CA . LYS B 1 348 ? -26.241 52.699 43.953 1.00 57.23 348 LYS B CA 1
ATOM 7072 C C . LYS B 1 348 ? -25.487 51.381 43.839 1.00 59.17 348 LYS B C 1
ATOM 7073 O O . LYS B 1 348 ? -25.307 50.645 44.822 1.00 54.42 348 LYS B O 1
ATOM 7079 N N . LYS B 1 349 ? -25.020 51.111 42.619 1.00 60.18 349 LYS B N 1
ATOM 7080 C CA . LYS B 1 349 ? -24.233 49.917 42.333 1.00 61.13 349 LYS B CA 1
ATOM 7081 C C . LYS B 1 349 ? -22.911 49.965 43.088 1.00 60.71 349 LYS B C 1
ATOM 7082 O O . LYS B 1 349 ? -22.202 50.977 43.068 1.00 57.58 349 LYS B O 1
ATOM 7088 N N . GLY B 1 350 ? -22.578 48.865 43.751 1.00 55.34 350 GLY B N 1
ATOM 7089 C CA . GLY B 1 350 ? -21.415 48.801 44.595 1.00 53.12 350 GLY B CA 1
ATOM 7090 C C . GLY B 1 350 ? -21.709 49.021 46.065 1.00 56.15 350 GLY B C 1
ATOM 7091 O O . GLY B 1 350 ? -20.897 48.623 46.913 1.00 55.98 350 GLY B O 1
ATOM 7092 N N . LEU B 1 351 ? -22.856 49.617 46.394 1.00 52.81 351 LEU B N 1
ATOM 7093 C CA . LEU B 1 351 ? -23.170 49.925 47.783 1.00 55.70 351 LEU B CA 1
ATOM 7094 C C . LEU B 1 351 ? -24.217 49.006 48.391 1.00 55.98 351 LEU B C 1
ATOM 7095 O O . LEU B 1 351 ? -24.456 49.087 49.602 1.00 52.06 351 LEU B O 1
ATOM 7100 N N . GLU B 1 352 ? -24.813 48.104 47.603 1.00 57.72 352 GLU B N 1
ATOM 7101 C CA . GLU B 1 352 ? -25.888 47.267 48.125 1.00 55.97 352 GLU B CA 1
ATOM 7102 C C . GLU B 1 352 ? -25.462 46.422 49.331 1.00 57.80 352 GLU B C 1
ATOM 7103 O O . GLU B 1 352 ? -26.324 46.014 50.126 1.00 54.98 352 GLU B O 1
ATOM 7109 N N . TYR B 1 353 ? -24.165 46.174 49.525 1.00 52.37 353 TYR B N 1
ATOM 7110 C CA . TYR B 1 353 ? -23.795 45.347 50.671 1.00 53.63 353 TYR B CA 1
ATOM 7111 C C . TYR B 1 353 ? -24.153 45.996 52.006 1.00 56.64 353 TYR B C 1
ATOM 7112 O O . TYR B 1 353 ? -24.408 45.287 52.991 1.00 56.66 353 TYR B O 1
ATOM 7121 N N . PHE B 1 354 ? -24.160 47.330 52.088 1.00 54.96 354 PHE B N 1
ATOM 7122 C CA . PHE B 1 354 ? -24.474 47.930 53.382 1.00 55.14 354 PHE B CA 1
ATOM 7123 C C . PHE B 1 354 ? -25.904 47.601 53.787 1.00 55.61 354 PHE B C 1
ATOM 7124 O O . PHE B 1 354 ? -26.172 47.294 54.954 1.00 57.81 354 PHE B O 1
ATOM 7132 N N . VAL B 1 355 ? -26.833 47.637 52.828 1.00 56.74 355 VAL B N 1
ATOM 7133 C CA . VAL B 1 355 ? -28.212 47.272 53.127 1.00 57.13 355 VAL B CA 1
ATOM 7134 C C . VAL B 1 355 ? -28.274 45.834 53.620 1.00 59.05 355 VAL B C 1
ATOM 7135 O O . VAL B 1 355 ? -28.965 45.524 54.599 1.00 60.36 355 VAL B O 1
ATOM 7139 N N . GLU B 1 356 ? -27.505 44.947 52.986 1.00 58.76 356 GLU B N 1
ATOM 7140 C CA . GLU B 1 356 ? -27.478 43.543 53.391 1.00 59.60 356 GLU B CA 1
ATOM 7141 C C . GLU B 1 356 ? -26.885 43.392 54.785 1.00 59.32 356 GLU B C 1
ATOM 7142 O O . GLU B 1 356 ? -27.468 42.735 55.655 1.00 59.54 356 GLU B O 1
ATOM 7148 N N . PHE B 1 357 ? -25.731 44.019 55.020 1.00 57.74 357 PHE B N 1
ATOM 7149 C CA . PHE B 1 357 ? -25.113 43.976 56.339 1.00 57.81 357 PHE B CA 1
ATOM 7150 C C . PHE B 1 357 ? -26.025 44.592 57.396 1.00 57.28 357 PHE B C 1
ATOM 7151 O O . PHE B 1 357 ? -26.098 44.107 58.526 1.00 59.80 357 PHE B O 1
ATOM 7159 N N . ALA B 1 358 ? -26.746 45.652 57.037 1.00 60.23 358 ALA B N 1
ATOM 7160 C CA . ALA B 1 358 ? -27.700 46.244 57.969 1.00 60.73 358 ALA B CA 1
ATOM 7161 C C . ALA B 1 358 ? -28.812 45.261 58.320 1.00 63.64 358 ALA B C 1
ATOM 7162 O O . ALA B 1 358 ? -29.201 45.143 59.488 1.00 63.51 358 ALA B O 1
ATOM 7164 N N . ARG B 1 359 ? -29.344 44.547 57.324 1.00 64.67 359 ARG B N 1
ATOM 7165 C CA . ARG B 1 359 ? -30.420 43.604 57.623 1.00 65.52 359 ARG B CA 1
ATOM 7166 C C . ARG B 1 359 ? -29.911 42.456 58.481 1.00 62.84 359 ARG B C 1
ATOM 7167 O O . ARG B 1 359 ? -30.610 42.000 59.391 1.00 65.70 359 ARG B O 1
ATOM 7175 N N . ALA B 1 360 ? -28.675 42.017 58.248 1.00 61.58 360 ALA B N 1
ATOM 7176 C CA . ALA B 1 360 ? -28.108 40.956 59.070 1.00 63.66 360 ALA B CA 1
ATOM 7177 C C . ALA B 1 360 ? -27.918 41.408 60.517 1.00 68.45 360 ALA B C 1
ATOM 7178 O O . ALA B 1 360 ? -28.119 40.616 61.447 1.00 71.40 360 ALA B O 1
ATOM 7180 N N . GLU B 1 361 ? -27.554 42.680 60.733 1.00 69.17 361 GLU B N 1
ATOM 7181 C CA . GLU B 1 361 ? -27.380 43.187 62.098 1.00 67.88 361 GLU B CA 1
ATOM 7182 C C . GLU B 1 361 ? -28.718 43.332 62.819 1.00 69.31 361 GLU B C 1
ATOM 7183 O O . GLU B 1 361 ? -28.806 43.101 64.033 1.00 72.97 361 GLU B O 1
ATOM 7189 N N . THR B 1 362 ? -29.757 43.755 62.098 1.00 65.11 362 THR B N 1
ATOM 7190 C CA . THR B 1 362 ? -31.114 43.743 62.637 1.00 69.73 362 THR B CA 1
ATOM 7191 C C . THR B 1 362 ? -31.483 42.357 63.161 1.00 74.73 362 THR B C 1
ATOM 7192 O O . THR B 1 362 ? -32.023 42.214 64.263 1.00 78.72 362 THR B O 1
ATOM 7196 N N . GLN B 1 363 ? -31.188 41.321 62.376 1.00 70.74 363 GLN B N 1
ATOM 7197 C CA . GLN B 1 363 ? -31.538 39.960 62.763 1.00 74.67 363 GLN B CA 1
ATOM 7198 C C . GLN B 1 363 ? -30.718 39.497 63.957 1.00 76.85 363 GLN B C 1
ATOM 7199 O O . GLN B 1 363 ? -31.262 38.930 64.913 1.00 77.30 363 GLN B O 1
ATOM 7205 N N . ARG B 1 364 ? -29.397 39.701 63.907 1.00 75.39 364 ARG B N 1
ATOM 7206 C CA . ARG B 1 364 ? -28.548 39.235 64.998 1.00 78.68 364 ARG B CA 1
ATOM 7207 C C . ARG B 1 364 ? -28.955 39.875 66.318 1.00 82.49 364 ARG B C 1
ATOM 7208 O O . ARG B 1 364 ? -28.879 39.228 67.372 1.00 83.30 364 ARG B O 1
ATOM 7216 N N . ALA B 1 365 ? -29.430 41.126 66.279 1.00 78.43 365 ALA B N 1
ATOM 7217 C CA . ALA B 1 365 ? -29.878 41.798 67.495 1.00 80.27 365 ALA B CA 1
ATOM 7218 C C . ALA B 1 365 ? -31.217 41.278 67.994 1.00 82.96 365 ALA B C 1
ATOM 7219 O O . ALA B 1 365 ? -31.558 41.506 69.159 1.00 79.61 365 ALA B O 1
ATOM 7221 N N . LEU B 1 366 ? -31.983 40.591 67.144 1.00 84.03 366 LEU B N 1
ATOM 7222 C CA . LEU B 1 366 ? -33.295 40.099 67.538 1.00 82.79 366 LEU B CA 1
ATOM 7223 C C . LEU B 1 366 ? -33.234 38.800 68.330 1.00 84.06 366 LEU B C 1
ATOM 7224 O O . LEU B 1 366 ? -34.291 38.281 68.703 1.00 83.48 366 LEU B O 1
ATOM 7229 N N . LYS B 1 367 ? -32.037 38.284 68.627 1.00 85.23 367 LYS B N 1
ATOM 7230 C CA . LYS B 1 367 ? -31.882 36.999 69.301 1.00 87.56 367 LYS B CA 1
ATOM 7231 C C . LYS B 1 367 ? -31.182 37.137 70.656 1.00 88.52 367 LYS B C 1
ATOM 7232 O O . LYS B 1 367 ? -30.516 36.206 71.118 1.00 91.92 367 LYS B O 1
ATOM 7238 N N . VAL B 1 368 ? -31.345 38.277 71.321 1.00 92.13 368 VAL B N 1
ATOM 7239 C CA . VAL B 1 368 ? -30.755 38.480 72.647 1.00 90.34 368 VAL B CA 1
ATOM 7240 C C . VAL B 1 368 ? -31.809 38.906 73.675 1.00 87.68 368 VAL B C 1
ATOM 7241 O O . VAL B 1 368 ? -32.681 39.730 73.395 1.00 86.82 368 VAL B O 1
ATOM 7245 N N . ALA B 1 382 ? -11.238 37.211 71.248 1.00 87.15 382 ALA B N 1
ATOM 7246 C CA . ALA B 1 382 ? -10.263 36.868 70.207 1.00 91.31 382 ALA B CA 1
ATOM 7247 C C . ALA B 1 382 ? -9.221 37.980 69.929 1.00 90.79 382 ALA B C 1
ATOM 7248 O O . ALA B 1 382 ? -9.240 38.598 68.847 1.00 89.24 382 ALA B O 1
ATOM 7250 N N . PRO B 1 383 ? -8.327 38.271 70.920 1.00 89.12 383 PRO B N 1
ATOM 7251 C CA . PRO B 1 383 ? -7.128 39.074 70.611 1.00 82.67 383 PRO B CA 1
ATOM 7252 C C . PRO B 1 383 ? -5.822 38.350 70.954 1.00 75.32 383 PRO B C 1
ATOM 7253 O O . PRO B 1 383 ? -5.622 37.954 72.103 1.00 70.59 383 PRO B O 1
ATOM 7257 N N . THR B 1 384 ? -4.919 38.171 69.983 1.00 69.87 384 THR B N 1
ATOM 7258 C CA . THR B 1 384 ? -3.663 37.472 70.238 1.00 64.20 384 THR B CA 1
ATOM 7259 C C . THR B 1 384 ? -2.521 38.413 70.641 1.00 61.02 384 THR B C 1
ATOM 7260 O O . THR B 1 384 ? -1.500 37.936 71.150 1.00 57.44 384 THR B O 1
ATOM 7264 N N . VAL B 1 385 ? -2.672 39.725 70.449 1.00 61.68 385 VAL B N 1
ATOM 7265 C CA . VAL B 1 385 ? -1.610 40.719 70.660 1.00 58.52 385 VAL B CA 1
ATOM 7266 C C . VAL B 1 385 ? -2.274 42.063 70.960 1.00 58.34 385 VAL B C 1
ATOM 7267 O O . VAL B 1 385 ? -3.297 42.405 70.359 1.00 56.84 385 VAL B O 1
ATOM 7271 N N . HIS B 1 386 ? -1.667 42.847 71.864 1.00 56.71 386 HIS B N 1
ATOM 7272 C CA . HIS B 1 386 ? -2.199 44.151 72.261 1.00 54.60 386 HIS B CA 1
ATOM 7273 C C . HIS B 1 386 ? -1.162 45.257 72.078 1.00 54.59 386 HIS B C 1
ATOM 7274 O O . HIS B 1 386 ? -0.017 45.134 72.542 1.00 53.55 386 HIS B O 1
ATOM 7281 N N . LEU B 1 387 ? -1.578 46.342 71.415 1.00 46.45 387 LEU B N 1
ATOM 7282 C CA . LEU B 1 387 ? -0.763 47.534 71.236 1.00 51.05 387 LEU B CA 1
ATOM 7283 C C . LEU B 1 387 ? -0.876 48.434 72.466 1.00 46.09 387 LEU B C 1
ATOM 7284 O O . LEU B 1 387 ? -1.966 48.617 73.020 1.00 48.89 387 LEU B O 1
ATOM 7289 N N . TYR B 1 388 ? 0.253 48.994 72.888 1.00 47.33 388 TYR B N 1
ATOM 7290 C CA . TYR B 1 388 ? 0.313 49.774 74.132 1.00 46.52 388 TYR B CA 1
ATOM 7291 C C . TYR B 1 388 ? -0.133 51.211 73.879 1.00 46.56 388 TYR B C 1
ATOM 7292 O O . TYR B 1 388 ? 0.541 51.961 73.173 1.00 46.60 388 TYR B O 1
ATOM 7301 N N . TRP B 1 389 ? -1.264 51.599 74.466 1.00 48.14 389 TRP B N 1
ATOM 7302 C CA . TRP B 1 389 ? -1.728 52.979 74.449 1.00 48.37 389 TRP B CA 1
ATOM 7303 C C . TRP B 1 389 ? -1.182 53.701 75.684 1.00 50.75 389 TRP B C 1
ATOM 7304 O O . TRP B 1 389 ? -1.591 53.374 76.810 1.00 52.89 389 TRP B O 1
ATOM 7315 N N . PRO B 1 390 ? -0.285 54.685 75.533 1.00 50.93 390 PRO B N 1
ATOM 7316 C CA . PRO B 1 390 ? 0.418 55.243 76.708 1.00 51.28 390 PRO B CA 1
ATOM 7317 C C . PRO B 1 390 ? -0.507 55.927 77.705 1.00 51.29 390 PRO B C 1
ATOM 7318 O O . PRO B 1 390 ? -1.559 56.466 77.349 1.00 47.74 390 PRO B O 1
ATOM 7322 N N . ARG B 1 391 ? -0.069 55.926 78.970 1.00 49.56 391 ARG B N 1
ATOM 7323 C CA . ARG B 1 391 ? -0.819 56.587 80.044 1.00 52.28 391 ARG B CA 1
ATOM 7324 C C . ARG B 1 391 ? -1.124 58.056 79.722 1.00 50.80 391 ARG B C 1
ATOM 7325 O O . ARG B 1 391 ? -2.224 58.550 80.005 1.00 51.57 391 ARG B O 1
ATOM 7333 N N . HIS B 1 392 ? -0.157 58.773 79.153 1.00 45.86 392 HIS B N 1
ATOM 7334 C CA . HIS B 1 392 ? -0.327 60.179 78.792 1.00 49.45 392 HIS B CA 1
ATOM 7335 C C . HIS B 1 392 ? -0.266 60.286 77.280 1.00 49.86 392 HIS B C 1
ATOM 7336 O O . HIS B 1 392 ? 0.819 60.302 76.694 1.00 49.55 392 HIS B O 1
ATOM 7343 N N . TYR B 1 393 ? -1.444 60.372 76.664 1.00 51.48 393 TYR B N 1
ATOM 7344 C CA . TYR B 1 393 ? -1.627 60.353 75.219 1.00 47.47 393 TYR B CA 1
ATOM 7345 C C . TYR B 1 393 ? -1.616 61.742 74.596 1.00 51.00 393 TYR B C 1
ATOM 7346 O O . TYR B 1 393 ? -1.124 61.908 73.467 1.00 50.01 393 TYR B O 1
ATOM 7355 N N . TYR B 1 394 ? -2.168 62.733 75.296 1.00 44.88 394 TYR B N 1
ATOM 7356 C CA . TYR B 1 394 ? -2.380 64.072 74.765 1.00 46.41 394 TYR B CA 1
ATOM 7357 C C . TYR B 1 394 ? -1.337 65.019 75.331 1.00 47.75 394 TYR B C 1
ATOM 7358 O O . TYR B 1 394 ? -0.965 64.920 76.498 1.00 50.47 394 TYR B O 1
ATOM 7367 N N . HIS B 1 395 ? -0.828 65.913 74.489 1.00 51.61 395 HIS B N 1
ATOM 7368 C CA . HIS B 1 395 ? 0.308 66.733 74.887 1.00 51.02 395 HIS B CA 1
ATOM 7369 C C . HIS B 1 395 ? -0.064 68.127 75.378 1.00 52.15 395 HIS B C 1
ATOM 7370 O O . HIS B 1 395 ? 0.727 68.723 76.119 1.00 51.38 395 HIS B O 1
ATOM 7377 N N . ARG B 1 396 ? -1.220 68.673 74.997 1.00 50.74 396 ARG B N 1
ATOM 7378 C CA . ARG B 1 396 ? -1.498 70.083 75.298 1.00 51.78 396 ARG B CA 1
ATOM 7379 C C . ARG B 1 396 ? -1.775 70.279 76.779 1.00 52.42 396 ARG B C 1
ATOM 7380 O O . ARG B 1 396 ? -2.676 69.640 77.338 1.00 52.27 396 ARG B O 1
ATOM 7388 N N . ASN B 1 397 ? -0.999 71.160 77.418 1.00 60.12 397 ASN B N 1
ATOM 7389 C CA . ASN B 1 397 ? -1.139 71.459 78.853 1.00 55.23 397 ASN B CA 1
ATOM 7390 C C . ASN B 1 397 ? -1.070 70.208 79.735 1.00 56.13 397 ASN B C 1
ATOM 7391 O O . ASN B 1 397 ? -1.696 70.153 80.792 1.00 58.81 397 ASN B O 1
ATOM 7396 N N . ASN B 1 398 ? -0.326 69.183 79.320 1.00 55.55 398 ASN B N 1
ATOM 7397 C CA . ASN B 1 398 ? -0.161 67.955 80.103 1.00 54.35 398 ASN B CA 1
ATOM 7398 C C . ASN B 1 398 ? 1.252 67.969 80.678 1.00 55.90 398 ASN B C 1
ATOM 7399 O O . ASN B 1 398 ? 2.218 67.624 79.987 1.00 55.20 398 ASN B O 1
ATOM 7404 N N . HIS B 1 399 ? 1.376 68.346 81.947 1.00 54.73 399 HIS B N 1
ATOM 7405 C CA . HIS B 1 399 ? 2.701 68.504 82.533 1.00 53.81 399 HIS B CA 1
ATOM 7406 C C . HIS B 1 399 ? 3.313 67.188 82.991 1.00 53.19 399 HIS B C 1
ATOM 7407 O O . HIS B 1 399 ? 4.498 67.173 83.348 1.00 54.52 399 HIS B O 1
ATOM 7414 N N . ARG B 1 400 ? 2.552 66.090 82.972 1.00 53.05 400 ARG B N 1
ATOM 7415 C CA . ARG B 1 400 ? 3.046 64.772 83.354 1.00 53.61 400 ARG B CA 1
ATOM 7416 C C . ARG B 1 400 ? 3.314 63.868 82.160 1.00 56.42 400 ARG B C 1
ATOM 7417 O O . ARG B 1 400 ? 3.753 62.730 82.355 1.00 53.17 400 ARG B O 1
ATOM 7425 N N . ASN B 1 401 ? 3.083 64.366 80.937 1.00 53.31 401 ASN B N 1
ATOM 7426 C CA . ASN B 1 401 ? 3.264 63.592 79.710 1.00 52.41 401 ASN B CA 1
ATOM 7427 C C . ASN B 1 401 ? 4.739 63.561 79.333 1.00 49.39 401 ASN B C 1
ATOM 7428 O O . ASN B 1 401 ? 5.322 64.614 79.079 1.00 51.11 401 ASN B O 1
ATOM 7433 N N . PRO B 1 402 ? 5.363 62.387 79.233 1.00 50.63 402 PRO B N 1
ATOM 7434 C CA . PRO B 1 402 ? 6.787 62.333 78.872 1.00 49.70 402 PRO B CA 1
ATOM 7435 C C . PRO B 1 402 ? 7.093 62.703 77.428 1.00 51.06 402 PRO B C 1
ATOM 7436 O O . PRO B 1 402 ? 8.264 62.627 77.038 1.00 51.74 402 PRO B O 1
ATOM 7440 N N . GLY B 1 403 ? 6.100 63.096 76.621 1.00 54.54 403 GLY B N 1
ATOM 7441 C CA . GLY B 1 403 ? 6.349 63.551 75.255 1.00 51.74 403 GLY B CA 1
ATOM 7442 C C . GLY B 1 403 ? 5.511 62.931 74.138 1.00 50.45 403 GLY B C 1
ATOM 7443 O O . GLY B 1 403 ? 5.793 63.168 72.963 1.00 48.55 403 GLY B O 1
ATOM 7444 N N . ASN B 1 404 ? 4.491 62.141 74.469 1.00 48.96 404 ASN B N 1
ATOM 7445 C CA . ASN B 1 404 ? 3.626 61.566 73.448 1.00 46.44 404 ASN B CA 1
ATOM 7446 C C . ASN B 1 404 ? 2.709 62.632 72.861 1.00 51.33 404 ASN B C 1
ATOM 7447 O O . ASN B 1 404 ? 2.160 63.467 73.585 1.00 50.76 404 ASN B O 1
ATOM 7452 N N . GLU B 1 405 ? 2.553 62.600 71.533 1.00 46.64 405 GLU B N 1
ATOM 7453 C CA . GLU B 1 405 ? 1.640 63.469 70.795 1.00 47.09 405 GLU B CA 1
ATOM 7454 C C . GLU B 1 405 ? 0.756 62.595 69.910 1.00 47.76 405 GLU B C 1
ATOM 7455 O O . GLU B 1 405 ? 1.271 61.691 69.225 1.00 49.70 405 GLU B O 1
ATOM 7461 N N . PRO B 1 406 ? -0.558 62.829 69.885 1.00 49.69 406 PRO B N 1
ATOM 7462 C CA . PRO B 1 406 ? -1.463 61.953 69.106 1.00 47.83 406 PRO B CA 1
ATOM 7463 C C . PRO B 1 406 ? -1.031 61.626 67.680 1.00 47.92 406 PRO B C 1
ATOM 7464 O O . PRO B 1 406 ? -1.126 60.456 67.284 1.00 46.76 406 PRO B O 1
ATOM 7468 N N . ARG B 1 407 ? -0.570 62.591 66.895 1.00 47.47 407 ARG B N 1
ATOM 7469 C CA . ARG B 1 407 ? -0.265 62.279 65.501 1.00 49.97 407 ARG B CA 1
ATOM 7470 C C . ARG B 1 407 ? 0.926 61.334 65.397 1.00 48.21 407 ARG B C 1
ATOM 7471 O O . ARG B 1 407 ? 0.867 60.328 64.684 1.00 51.01 407 ARG B O 1
ATOM 7479 N N . GLU B 1 408 ? 2.005 61.629 66.129 1.00 52.60 408 GLU B N 1
ATOM 7480 C CA . GLU B 1 408 ? 3.164 60.738 66.185 1.00 50.27 408 GLU B CA 1
ATOM 7481 C C . GLU B 1 408 ? 2.770 59.349 66.672 1.00 52.66 408 GLU B C 1
ATOM 7482 O O . GLU B 1 408 ? 3.117 58.331 66.055 1.00 50.64 408 GLU B O 1
ATOM 7488 N N . THR B 1 409 ? 2.063 59.291 67.802 1.00 47.58 409 THR B N 1
ATOM 7489 C CA . THR B 1 409 ? 1.692 58.007 68.376 1.00 48.58 409 THR B CA 1
ATOM 7490 C C . THR B 1 409 ? 0.792 57.230 67.425 1.00 47.67 409 THR B C 1
ATOM 7491 O O . THR B 1 409 ? 1.046 56.057 67.127 1.00 47.70 409 THR B O 1
ATOM 7495 N N . SER B 1 410 ? -0.256 57.880 66.914 1.00 46.18 410 SER B N 1
ATOM 7496 C CA . SER B 1 410 ? -1.212 57.161 66.088 1.00 44.71 410 SER B CA 1
ATOM 7497 C C . SER B 1 410 ? -0.580 56.677 64.790 1.00 46.05 410 SER B C 1
ATOM 7498 O O . SER B 1 410 ? -0.980 55.626 64.279 1.00 50.62 410 SER B O 1
ATOM 7501 N N . ARG B 1 411 ? 0.409 57.409 64.257 1.00 45.78 411 ARG B N 1
ATOM 7502 C CA . ARG B 1 411 ? 1.122 56.952 63.059 1.00 50.71 411 ARG B CA 1
ATOM 7503 C C . ARG B 1 411 ? 1.738 55.580 63.292 1.00 47.66 411 ARG B C 1
ATOM 7504 O O . ARG B 1 411 ? 1.583 54.670 62.475 1.00 44.87 411 ARG B O 1
ATOM 7512 N N . ARG B 1 412 ? 2.424 55.416 64.430 1.00 50.44 412 ARG B N 1
ATOM 7513 C CA . ARG B 1 412 ? 3.063 54.147 64.766 1.00 50.10 412 ARG B CA 1
ATOM 7514 C C . ARG B 1 412 ? 2.037 53.076 65.115 1.00 47.23 412 ARG B C 1
ATOM 7515 O O . ARG B 1 412 ? 2.207 51.905 64.750 1.00 48.49 412 ARG B O 1
ATOM 7523 N N . LEU B 1 413 ? 0.982 53.449 65.842 1.00 44.09 413 LEU B N 1
ATOM 7524 C CA . LEU B 1 413 ? -0.069 52.494 66.177 1.00 41.86 413 LEU B CA 1
ATOM 7525 C C . LEU B 1 413 ? -0.753 51.954 64.923 1.00 44.77 413 LEU B C 1
ATOM 7526 O O . LEU B 1 413 ? -0.960 50.740 64.793 1.00 45.34 413 LEU B O 1
ATOM 7531 N N . ILE B 1 414 ? -1.140 52.854 64.006 1.00 45.06 414 ILE B N 1
ATOM 7532 C CA . ILE B 1 414 ? -1.830 52.455 62.784 1.00 44.49 414 ILE B CA 1
ATOM 7533 C C . ILE B 1 414 ? -0.977 51.475 61.990 1.00 45.76 414 ILE B C 1
ATOM 7534 O O . ILE B 1 414 ? -1.449 50.414 61.573 1.00 47.81 414 ILE B O 1
ATOM 7539 N N . LEU B 1 415 ? 0.293 51.825 61.768 1.00 46.39 415 LEU B N 1
ATOM 7540 C CA . LEU B 1 415 ? 1.171 50.983 60.969 1.00 41.92 415 LEU B CA 1
ATOM 7541 C C . LEU B 1 415 ? 1.354 49.625 61.622 1.00 51.01 415 LEU B C 1
ATOM 7542 O O . LEU B 1 415 ? 1.247 48.583 60.957 1.00 50.20 415 LEU B O 1
ATOM 7547 N N . ALA B 1 416 ? 1.623 49.613 62.933 1.00 44.17 416 ALA B N 1
ATOM 7548 C CA . ALA B 1 416 ? 1.835 48.340 63.617 1.00 49.08 416 ALA B CA 1
ATOM 7549 C C . ALA B 1 416 ? 0.574 47.494 63.566 1.00 49.69 416 ALA B C 1
ATOM 7550 O O . ALA B 1 416 ? 0.626 46.290 63.284 1.00 49.89 416 ALA B O 1
ATOM 7552 N N . HIS B 1 417 ? -0.573 48.123 63.821 1.00 47.58 417 HIS B N 1
ATOM 7553 C CA . HIS B 1 417 ? -1.844 47.416 63.797 1.00 47.55 417 HIS B CA 1
ATOM 7554 C C . HIS B 1 417 ? -2.060 46.718 62.453 1.00 50.60 417 HIS B C 1
ATOM 7555 O O . HIS B 1 417 ? -2.397 45.527 62.406 1.00 48.10 417 HIS B O 1
ATOM 7562 N N . HIS B 1 418 ? -1.816 47.433 61.349 1.00 46.41 418 HIS B N 1
ATOM 7563 C CA . HIS B 1 418 ? -2.024 46.857 60.023 1.00 47.96 418 HIS B CA 1
ATOM 7564 C C . HIS B 1 418 ? -1.030 45.738 59.741 1.00 52.31 418 HIS B C 1
ATOM 7565 O O . HIS B 1 418 ? -1.409 44.671 59.238 1.00 53.55 418 HIS B O 1
ATOM 7572 N N . LEU B 1 419 ? 0.244 45.958 60.083 1.00 50.68 419 LEU B N 1
ATOM 7573 C CA . LEU B 1 419 ? 1.277 44.959 59.834 1.00 51.60 419 LEU B CA 1
ATOM 7574 C C . LEU B 1 419 ? 1.035 43.688 60.645 1.00 54.16 419 LEU B C 1
ATOM 7575 O O . LEU B 1 419 ? 1.201 42.573 60.133 1.00 53.79 419 LEU B O 1
ATOM 7580 N N . LEU B 1 420 ? 0.634 43.836 61.906 1.00 55.19 420 LEU B N 1
ATOM 7581 C CA . LEU B 1 420 ? 0.344 42.665 62.722 1.00 53.30 420 LEU B CA 1
ATOM 7582 C C . LEU B 1 420 ? -0.845 41.889 62.172 1.00 54.61 420 LEU B C 1
ATOM 7583 O O . LEU B 1 420 ? -0.828 40.654 62.150 1.00 55.79 420 LEU B O 1
ATOM 7588 N N . GLN B 1 421 ? -1.884 42.591 61.710 1.00 55.59 421 GLN B N 1
ATOM 7589 C CA . GLN B 1 421 ? -3.003 41.900 61.075 1.00 56.93 421 GLN B CA 1
ATOM 7590 C C . GLN B 1 421 ? -2.565 41.186 59.807 1.00 60.19 421 GLN B C 1
ATOM 7591 O O . GLN B 1 421 ? -3.120 40.134 59.462 1.00 59.20 421 GLN B O 1
ATOM 7597 N N . SER B 1 422 ? -1.568 41.735 59.105 1.00 59.95 422 SER B N 1
ATOM 7598 C CA . SER B 1 422 ? -1.052 41.071 57.914 1.00 59.93 422 SER B CA 1
ATOM 7599 C C . SER B 1 422 ? -0.284 39.801 58.264 1.00 62.55 422 SER B C 1
ATOM 7600 O O . SER B 1 422 ? -0.257 38.861 57.470 1.00 67.32 422 SER B O 1
ATOM 7603 N N . ALA B 1 423 ? 0.362 39.771 59.427 1.00 63.35 423 ALA B N 1
ATOM 7604 C CA . ALA B 1 423 ? 0.919 38.554 59.997 1.00 64.13 423 ALA B CA 1
ATOM 7605 C C . ALA B 1 423 ? -0.155 37.691 60.648 1.00 64.52 423 ALA B C 1
ATOM 7606 O O . ALA B 1 423 ? 0.176 36.802 61.435 1.00 62.73 423 ALA B O 1
ATOM 7608 N N . GLU B 1 424 ? -1.425 37.963 60.338 1.00 64.48 424 GLU B N 1
ATOM 7609 C CA . GLU B 1 424 ? -2.579 37.204 60.809 1.00 65.58 424 GLU B CA 1
ATOM 7610 C C . GLU B 1 424 ? -2.676 37.171 62.334 1.00 66.40 424 GLU B C 1
ATOM 7611 O O . GLU B 1 424 ? -3.082 36.165 62.922 1.00 69.31 424 GLU B O 1
ATOM 7617 N N . GLU B 1 425 ? -2.319 38.265 62.997 1.00 65.66 425 GLU B N 1
ATOM 7618 C CA . GLU B 1 425 ? -2.626 38.420 64.411 1.00 60.95 425 GLU B CA 1
ATOM 7619 C C . GLU B 1 425 ? -3.966 39.125 64.558 1.00 63.37 425 GLU B C 1
ATOM 7620 O O . GLU B 1 425 ? -4.390 39.882 63.675 1.00 62.19 425 GLU B O 1
ATOM 7626 N N . HIS B 1 426 ? -4.643 38.866 65.669 1.00 63.08 426 HIS B N 1
ATOM 7627 C CA . HIS B 1 426 ? -5.797 39.665 66.055 1.00 67.33 426 HIS B CA 1
ATOM 7628 C C . HIS B 1 426 ? -5.294 40.686 67.066 1.00 60.15 426 HIS B C 1
ATOM 7629 O O . HIS B 1 426 ? -4.702 40.314 68.084 1.00 60.48 426 HIS B O 1
ATOM 7636 N N . VAL B 1 427 ? -5.448 41.970 66.739 1.00 55.87 427 VAL B N 1
ATOM 7637 C CA . VAL B 1 427 ? -4.750 43.056 67.425 1.00 53.54 427 VAL B CA 1
ATOM 7638 C C . VAL B 1 427 ? -5.741 43.808 68.301 1.00 53.22 427 VAL B C 1
ATOM 7639 O O . VAL B 1 427 ? -6.759 44.319 67.810 1.00 50.83 427 VAL B O 1
ATOM 7643 N N . GLY B 1 428 ? -5.433 43.887 69.595 1.00 51.27 428 GLY B N 1
ATOM 7644 C CA . GLY B 1 428 ? -6.196 44.672 70.536 1.00 51.66 428 GLY B CA 1
ATOM 7645 C C . GLY B 1 428 ? -5.428 45.896 71.022 1.00 54.30 428 GLY B C 1
ATOM 7646 O O . GLY B 1 428 ? -4.269 46.124 70.683 1.00 55.33 428 GLY B O 1
ATOM 7647 N N . ILE B 1 429 ? -6.112 46.689 71.845 1.00 54.83 429 ILE B N 1
ATOM 7648 C CA . ILE B 1 429 ? -5.546 47.885 72.470 1.00 57.06 429 ILE B CA 1
ATOM 7649 C C . ILE B 1 429 ? -5.546 47.683 73.982 1.00 55.68 429 ILE B C 1
ATOM 7650 O O . ILE B 1 429 ? -6.584 47.337 74.559 1.00 56.90 429 ILE B O 1
ATOM 7655 N N . VAL B 1 430 ? -4.396 47.896 74.631 1.00 52.81 430 VAL B N 1
ATOM 7656 C CA . VAL B 1 430 ? -4.320 47.838 76.094 1.00 53.55 430 VAL B CA 1
ATOM 7657 C C . VAL B 1 430 ? -3.956 49.219 76.628 1.00 54.81 430 VAL B C 1
ATOM 7658 O O . VAL B 1 430 ? -3.016 49.862 76.140 1.00 51.87 430 VAL B O 1
ATOM 7662 N N . ARG B 1 431 ? -4.691 49.672 77.630 1.00 54.75 431 ARG B N 1
ATOM 7663 C CA . ARG B 1 431 ? -4.578 51.050 78.084 1.00 53.80 431 ARG B CA 1
ATOM 7664 C C . ARG B 1 431 ? -3.514 51.152 79.169 1.00 56.31 431 ARG B C 1
ATOM 7665 O O . ARG B 1 431 ? -3.580 50.436 80.175 1.00 52.06 431 ARG B O 1
ATOM 7673 N N . GLY B 1 432 ? -2.525 52.025 78.956 1.00 51.92 432 GLY B N 1
ATOM 7674 C CA . GLY B 1 432 ? -1.506 52.258 79.962 1.00 50.85 432 GLY B CA 1
ATOM 7675 C C . GLY B 1 432 ? -1.907 53.182 81.093 1.00 54.33 432 GLY B C 1
ATOM 7676 O O . GLY B 1 432 ? -1.110 53.385 82.013 1.00 54.83 432 GLY B O 1
ATOM 7677 N N . ASP B 1 433 ? -3.110 53.760 81.052 1.00 50.72 433 ASP B N 1
ATOM 7678 C CA . ASP B 1 433 ? -3.611 54.589 82.146 1.00 55.62 433 ASP B CA 1
ATOM 7679 C C . ASP B 1 433 ? -4.483 53.799 83.105 1.00 57.74 433 ASP B C 1
ATOM 7680 O O . ASP B 1 433 ? -5.165 54.394 83.942 1.00 58.60 433 ASP B O 1
ATOM 7685 N N . GLN B 1 434 ? -4.487 52.483 82.993 1.00 59.31 434 GLN B N 1
ATOM 7686 C CA . GLN B 1 434 ? -5.245 51.604 83.864 1.00 58.92 434 GLN B CA 1
ATOM 7687 C C . GLN B 1 434 ? -4.341 50.453 84.256 1.00 59.50 434 GLN B C 1
ATOM 7688 O O . GLN B 1 434 ? -3.321 50.208 83.603 1.00 59.32 434 GLN B O 1
ATOM 7694 N N . PRO B 1 435 ? -4.651 49.757 85.345 1.00 59.24 435 PRO B N 1
ATOM 7695 C CA . PRO B 1 435 ? -3.867 48.564 85.692 1.00 60.57 435 PRO B CA 1
ATOM 7696 C C . PRO B 1 435 ? -3.850 47.570 84.534 1.00 61.17 435 PRO B C 1
ATOM 7697 O O . PRO B 1 435 ? -4.863 47.356 83.862 1.00 58.62 435 PRO B O 1
ATOM 7701 N N . LEU B 1 436 ? -2.681 46.981 84.284 1.00 60.61 436 LEU B N 1
ATOM 7702 C CA . LEU B 1 436 ? -2.539 46.037 83.170 1.00 61.73 436 LEU B CA 1
ATOM 7703 C C . LEU B 1 436 ? -3.258 44.734 83.484 1.00 64.53 436 LEU B C 1
ATOM 7704 O O . LEU B 1 436 ? -2.969 44.110 84.517 1.00 67.47 436 LEU B O 1
ATOM 7709 N N . PRO B 1 437 ? -4.185 44.282 82.635 1.00 66.23 437 PRO B N 1
ATOM 7710 C CA . PRO B 1 437 ? -4.804 42.968 82.852 1.00 62.88 437 PRO B CA 1
ATOM 7711 C C . PRO B 1 437 ? -3.736 41.912 83.078 1.00 66.03 437 PRO B C 1
ATOM 7712 O O . PRO B 1 437 ? -2.608 42.029 82.597 1.00 65.57 437 PRO B O 1
ATOM 7716 N N . SER B 1 438 ? -4.088 40.886 83.847 1.00 68.71 438 SER B N 1
ATOM 7717 C CA . SER B 1 438 ? -3.134 39.825 84.095 1.00 68.24 438 SER B CA 1
ATOM 7718 C C . SER B 1 438 ? -2.813 39.113 82.783 1.00 67.17 438 SER B C 1
ATOM 7719 O O . SER B 1 438 ? -3.591 39.177 81.823 1.00 67.43 438 SER B O 1
ATOM 7722 N N . PRO B 1 439 ? -1.659 38.446 82.707 1.00 65.44 439 PRO B N 1
ATOM 7723 C CA . PRO B 1 439 ? -1.297 37.738 81.468 1.00 66.59 439 PRO B CA 1
ATOM 7724 C C . PRO B 1 439 ? -2.318 36.717 80.968 1.00 72.75 439 PRO B C 1
ATOM 7725 O O . PRO B 1 439 ? -2.240 36.327 79.799 1.00 71.69 439 PRO B O 1
ATOM 7729 N N . SER B 1 440 ? -3.280 36.283 81.794 1.00 71.00 440 SER B N 1
ATOM 7730 C CA . SER B 1 440 ? -4.301 35.364 81.288 1.00 74.84 440 SER B CA 1
ATOM 7731 C C . SER B 1 440 ? -5.214 36.014 80.241 1.00 75.69 440 SER B C 1
ATOM 7732 O O . SER B 1 440 ? -5.684 35.321 79.330 1.00 78.29 440 SER B O 1
ATOM 7735 N N . GLU B 1 441 ? -5.473 37.326 80.333 1.00 76.47 441 GLU B N 1
ATOM 7736 C CA . GLU B 1 441 ? -6.358 38.015 79.383 1.00 76.52 441 GLU B CA 1
ATOM 7737 C C . GLU B 1 441 ? -5.609 38.856 78.362 1.00 70.77 441 GLU B C 1
ATOM 7738 O O . GLU B 1 441 ? -6.081 39.016 77.229 1.00 73.29 441 GLU B O 1
ATOM 7744 N N . VAL B 1 442 ? -4.483 39.425 78.758 1.00 68.74 442 VAL B N 1
ATOM 7745 C CA . VAL B 1 442 ? -3.580 40.128 77.862 1.00 65.86 442 VAL B CA 1
ATOM 7746 C C . VAL B 1 442 ? -2.236 39.452 78.068 1.00 62.61 442 VAL B C 1
ATOM 7747 O O . VAL B 1 442 ? -1.570 39.677 79.088 1.00 62.94 442 VAL B O 1
ATOM 7751 N N . GLU B 1 443 ? -1.845 38.607 77.123 1.00 57.90 443 GLU B N 1
ATOM 7752 C CA . GLU B 1 443 ? -0.608 37.858 77.242 1.00 62.22 443 GLU B CA 1
ATOM 7753 C C . GLU B 1 443 ? 0.561 38.557 76.583 1.00 55.88 443 GLU B C 1
ATOM 7754 O O . GLU B 1 443 ? 1.696 38.430 77.058 1.00 52.64 443 GLU B O 1
ATOM 7760 N N . ARG B 1 444 ? 0.318 39.268 75.487 1.00 55.72 444 ARG B N 1
ATOM 7761 C CA . ARG B 1 444 ? 1.391 39.859 74.699 1.00 56.34 444 ARG B CA 1
ATOM 7762 C C . ARG B 1 444 ? 1.113 41.334 74.443 1.00 54.81 444 ARG B C 1
ATOM 7763 O O . ARG B 1 444 ? 0.036 41.707 73.962 1.00 54.41 444 ARG B O 1
ATOM 7771 N N . ILE B 1 445 ? 2.093 42.169 74.741 1.00 52.19 445 ILE B N 1
ATOM 7772 C CA . ILE B 1 445 ? 1.963 43.604 74.559 1.00 50.47 445 ILE B CA 1
ATOM 7773 C C . ILE B 1 445 ? 3.105 44.077 73.681 1.00 50.85 445 ILE B C 1
ATOM 7774 O O . ILE B 1 445 ? 4.249 43.627 73.835 1.00 49.69 445 ILE B O 1
ATOM 7779 N N . ILE B 1 446 ? 2.788 44.979 72.752 1.00 44.92 446 ILE B N 1
ATOM 7780 C CA . ILE B 1 446 ? 3.773 45.616 71.894 1.00 49.59 446 ILE B CA 1
ATOM 7781 C C . ILE B 1 446 ? 3.764 47.107 72.198 1.00 48.51 446 ILE B C 1
ATOM 7782 O O . ILE B 1 446 ? 2.708 47.751 72.143 1.00 47.57 446 ILE B O 1
ATOM 7787 N N . ILE B 1 447 ? 4.933 47.646 72.532 1.00 49.61 447 ILE B N 1
ATOM 7788 C CA . ILE B 1 447 ? 5.131 49.085 72.682 1.00 50.00 447 ILE B CA 1
ATOM 7789 C C . ILE B 1 447 ? 5.795 49.590 71.407 1.00 52.20 447 ILE B C 1
ATOM 7790 O O . ILE B 1 447 ? 6.906 49.163 71.065 1.00 55.22 447 ILE B O 1
ATOM 7795 N N . THR B 1 448 ? 5.105 50.471 70.682 1.00 49.01 448 THR B N 1
ATOM 7796 C CA . THR B 1 448 ? 5.577 50.926 69.374 1.00 49.40 448 THR B CA 1
ATOM 7797 C C . THR B 1 448 ? 6.286 52.274 69.523 1.00 52.12 448 THR B C 1
ATOM 7798 O O . THR B 1 448 ? 5.833 53.313 69.044 1.00 54.40 448 THR B O 1
ATOM 7802 N N . GLY B 1 449 ? 7.430 52.234 70.204 1.00 50.40 449 GLY B N 1
ATOM 7803 C CA . GLY B 1 449 ? 8.241 53.420 70.407 1.00 47.11 449 GLY B CA 1
ATOM 7804 C C . GLY B 1 449 ? 7.474 54.620 70.932 1.00 52.14 449 GLY B C 1
ATOM 7805 O O . GLY B 1 449 ? 7.606 55.730 70.408 1.00 47.95 449 GLY B O 1
ATOM 7806 N N . VAL B 1 450 ? 6.649 54.425 71.950 1.00 50.38 450 VAL B N 1
ATOM 7807 C CA . VAL B 1 450 ? 6.045 55.545 72.652 1.00 53.37 450 VAL B CA 1
ATOM 7808 C C . VAL B 1 450 ? 6.746 55.726 73.993 1.00 48.45 450 VAL B C 1
ATOM 7809 O O . VAL B 1 450 ? 7.548 54.900 74.424 1.00 49.68 450 VAL B O 1
ATOM 7813 N N . PHE B 1 451 ? 6.444 56.840 74.638 1.00 47.93 451 PHE B N 1
ATOM 7814 C CA . PHE B 1 451 ? 7.179 57.314 75.797 1.00 49.12 451 PHE B CA 1
ATOM 7815 C C . PHE B 1 451 ? 6.468 56.875 77.063 1.00 50.02 451 PHE B C 1
ATOM 7816 O O . PHE B 1 451 ? 5.259 57.102 77.211 1.00 48.81 451 PHE B O 1
ATOM 7824 N N . THR B 1 452 ? 7.226 56.262 77.973 1.00 52.18 452 THR B N 1
ATOM 7825 C CA . THR B 1 452 ? 6.696 55.589 79.157 1.00 50.23 452 THR B CA 1
ATOM 7826 C C . THR B 1 452 ? 7.335 56.189 80.396 1.00 52.15 452 THR B C 1
ATOM 7827 O O . THR B 1 452 ? 8.565 56.149 80.538 1.00 52.03 452 THR B O 1
ATOM 7831 N N . GLY B 1 453 ? 6.497 56.712 81.303 1.00 50.75 453 GLY B N 1
ATOM 7832 C CA . GLY B 1 453 ? 6.980 57.202 82.576 1.00 50.90 453 GLY B CA 1
ATOM 7833 C C . GLY B 1 453 ? 7.307 56.080 83.565 1.00 52.00 453 GLY B C 1
ATOM 7834 O O . GLY B 1 453 ? 7.017 54.903 83.342 1.00 50.98 453 GLY B O 1
ATOM 7835 N N . LEU B 1 454 ? 7.911 56.486 84.687 1.00 51.44 454 LEU B N 1
ATOM 7836 C CA . LEU B 1 454 ? 8.352 55.543 85.713 1.00 51.44 454 LEU B CA 1
ATOM 7837 C C . LEU B 1 454 ? 7.207 54.660 86.194 1.00 47.13 454 LEU B C 1
ATOM 7838 O O . LEU B 1 454 ? 7.359 53.444 86.315 1.00 50.40 454 LEU B O 1
ATOM 7843 N N . ASP B 1 455 ? 6.046 55.254 86.476 1.00 51.31 455 ASP B N 1
ATOM 7844 C CA . ASP B 1 455 ? 4.913 54.459 86.940 1.00 48.56 455 ASP B CA 1
ATOM 7845 C C . ASP B 1 455 ? 4.486 53.447 85.886 1.00 51.84 455 ASP B C 1
ATOM 7846 O O . ASP B 1 455 ? 4.133 52.306 86.213 1.00 57.07 455 ASP B O 1
ATOM 7851 N N . GLU B 1 456 ? 4.555 53.819 84.612 1.00 53.34 456 GLU B N 1
ATOM 7852 C CA . GLU B 1 456 ? 4.244 52.833 83.586 1.00 49.95 456 GLU B CA 1
ATOM 7853 C C . GLU B 1 456 ? 5.291 51.724 83.540 1.00 50.49 456 GLU B C 1
ATOM 7854 O O . GLU B 1 456 ? 4.947 50.561 83.297 1.00 49.44 456 GLU B O 1
ATOM 7860 N N . ILE B 1 457 ? 6.574 52.053 83.748 1.00 48.92 457 ILE B N 1
ATOM 7861 C CA . ILE B 1 457 ? 7.604 51.012 83.689 1.00 50.85 457 ILE B CA 1
ATOM 7862 C C . ILE B 1 457 ? 7.424 49.997 84.828 1.00 53.00 457 ILE B C 1
ATOM 7863 O O . ILE B 1 457 ? 7.576 48.786 84.626 1.00 54.22 457 ILE B O 1
ATOM 7868 N N . LYS B 1 458 ? 7.099 50.468 86.035 1.00 51.39 458 LYS B N 1
ATOM 7869 C CA . LYS B 1 458 ? 6.889 49.544 87.153 1.00 54.15 458 LYS B CA 1
ATOM 7870 C C . LYS B 1 458 ? 5.697 48.638 86.879 1.00 55.03 458 LYS B C 1
ATOM 7871 O O . LYS B 1 458 ? 5.753 47.422 87.120 1.00 52.36 458 LYS B O 1
ATOM 7877 N N . GLU B 1 459 ? 4.614 49.215 86.357 1.00 53.16 459 GLU B N 1
ATOM 7878 C CA . GLU B 1 459 ? 3.430 48.424 86.042 1.00 54.39 459 GLU B CA 1
ATOM 7879 C C . GLU B 1 459 ? 3.724 47.404 84.947 1.00 56.51 459 GLU B C 1
ATOM 7880 O O . GLU B 1 459 ? 3.220 46.272 84.997 1.00 58.27 459 GLU B O 1
ATOM 7886 N N . LEU B 1 460 ? 4.557 47.766 83.963 1.00 53.61 460 LEU B N 1
ATOM 7887 C CA . LEU B 1 460 ? 4.967 46.779 82.968 1.00 54.50 460 LEU B CA 1
ATOM 7888 C C . LEU B 1 460 ? 5.858 45.711 83.592 1.00 56.17 460 LEU B C 1
ATOM 7889 O O . LEU B 1 460 ? 5.771 44.529 83.224 1.00 54.75 460 LEU B O 1
ATOM 7894 N N . HIS B 1 461 ? 6.747 46.114 84.508 1.00 54.21 461 HIS B N 1
ATOM 7895 C CA . HIS B 1 461 ? 7.583 45.139 85.197 1.00 57.22 461 HIS B CA 1
ATOM 7896 C C . HIS B 1 461 ? 6.730 44.127 85.950 1.00 57.30 461 HIS B C 1
ATOM 7897 O O . HIS B 1 461 ? 6.987 42.923 85.883 1.00 58.50 461 HIS B O 1
ATOM 7904 N N . SER B 1 462 ? 5.703 44.594 86.660 1.00 56.14 462 SER B N 1
ATOM 7905 C CA . SER B 1 462 ? 4.845 43.674 87.401 1.00 59.62 462 SER B CA 1
ATOM 7906 C C . SER B 1 462 ? 4.088 42.751 86.451 1.00 62.49 462 SER B C 1
ATOM 7907 O O . SER B 1 462 ? 3.928 41.546 86.723 1.00 63.15 462 SER B O 1
ATOM 7910 N N . TRP B 1 463 ? 3.642 43.291 85.317 1.00 58.69 463 TRP B N 1
ATOM 7911 C CA . TRP B 1 463 ? 2.900 42.492 84.350 1.00 57.66 463 TRP B CA 1
ATOM 7912 C C . TRP B 1 463 ? 3.786 41.424 83.723 1.00 57.81 463 TRP B C 1
ATOM 7913 O O . TRP B 1 463 ? 3.382 40.259 83.609 1.00 56.92 463 TRP B O 1
ATOM 7924 N N . VAL B 1 464 ? 4.998 41.799 83.299 1.00 56.76 464 VAL B N 1
ATOM 7925 C CA . VAL B 1 464 ? 5.911 40.801 82.745 1.00 57.32 464 VAL B CA 1
ATOM 7926 C C . VAL B 1 464 ? 6.245 39.746 83.796 1.00 59.43 464 VAL B C 1
ATOM 7927 O O . VAL B 1 464 ? 6.326 38.554 83.488 1.00 56.45 464 VAL B O 1
ATOM 7931 N N . GLU B 1 465 ? 6.458 40.166 85.052 1.00 57.65 465 GLU B N 1
ATOM 7932 C CA . GLU B 1 465 ? 6.806 39.202 86.096 1.00 62.49 465 GLU B CA 1
ATOM 7933 C C . GLU B 1 465 ? 5.722 38.137 86.249 1.00 60.28 465 GLU B C 1
ATOM 7934 O O . GLU B 1 465 ? 6.028 36.950 86.425 1.00 58.61 465 GLU B O 1
ATOM 7940 N N . GLN B 1 466 ? 4.451 38.540 86.158 1.00 60.18 466 GLN B N 1
ATOM 7941 C CA . GLN B 1 466 ? 3.334 37.604 86.185 1.00 61.28 466 GLN B CA 1
ATOM 7942 C C . GLN B 1 466 ? 3.256 36.715 84.945 1.00 61.66 466 GLN B C 1
ATOM 7943 O O . GLN B 1 466 ? 2.387 35.839 84.901 1.00 62.16 466 GLN B O 1
ATOM 7949 N N . GLY B 1 467 ? 4.111 36.925 83.936 1.00 63.10 467 GLY B N 1
ATOM 7950 C CA . GLY B 1 467 ? 4.093 36.115 82.727 1.00 56.34 467 GLY B CA 1
ATOM 7951 C C . GLY B 1 467 ? 3.900 36.859 81.411 1.00 55.35 467 GLY B C 1
ATOM 7952 O O . GLY B 1 467 ? 3.775 36.238 80.350 1.00 55.66 467 GLY B O 1
ATOM 7953 N N . GLY B 1 468 ? 3.881 38.186 81.448 1.00 57.26 468 GLY B N 1
ATOM 7954 C CA . GLY B 1 468 ? 3.642 38.943 80.228 1.00 55.00 468 GLY B CA 1
ATOM 7955 C C . GLY B 1 468 ? 4.777 38.799 79.224 1.00 53.00 468 GLY B C 1
ATOM 7956 O O . GLY B 1 468 ? 5.956 38.750 79.581 1.00 54.12 468 GLY B O 1
ATOM 7957 N N . GLN B 1 469 ? 4.405 38.716 77.948 1.00 50.59 469 GLN B N 1
ATOM 7958 C CA . GLN B 1 469 ? 5.355 38.761 76.840 1.00 55.69 469 GLN B CA 1
ATOM 7959 C C . GLN B 1 469 ? 5.364 40.179 76.259 1.00 54.91 469 GLN B C 1
ATOM 7960 O O . GLN B 1 469 ? 4.378 40.616 75.649 1.00 51.23 469 GLN B O 1
ATOM 7966 N N . LEU B 1 470 ? 6.481 40.885 76.420 1.00 53.00 470 LEU B N 1
ATOM 7967 C CA . LEU B 1 470 ? 6.595 42.290 76.025 1.00 52.21 470 LEU B CA 1
ATOM 7968 C C . LEU B 1 470 ? 7.568 42.424 74.859 1.00 51.30 470 LEU B C 1
ATOM 7969 O O . LEU B 1 470 ? 8.723 41.981 74.953 1.00 48.68 470 LEU B O 1
ATOM 7974 N N . LEU B 1 471 ? 7.082 43.009 73.747 1.00 47.13 471 LEU B N 1
ATOM 7975 C CA . LEU B 1 471 ? 7.923 43.426 72.629 1.00 49.69 471 LEU B CA 1
ATOM 7976 C C . LEU B 1 471 ? 8.020 44.946 72.693 1.00 50.38 471 LEU B C 1
ATOM 7977 O O . LEU B 1 471 ? 7.019 45.647 72.495 1.00 52.13 471 LEU B O 1
ATOM 7982 N N . TRP B 1 472 ? 9.217 45.451 72.957 1.00 49.99 472 TRP B N 1
ATOM 7983 C CA . TRP B 1 472 ? 9.431 46.862 73.261 1.00 48.94 472 TRP B CA 1
ATOM 7984 C C . TRP B 1 472 ? 10.273 47.453 72.142 1.00 48.12 472 TRP B C 1
ATOM 7985 O O . TRP B 1 472 ? 11.499 47.307 72.126 1.00 48.46 472 TRP B O 1
ATOM 7996 N N . HIS B 1 473 ? 9.610 48.106 71.199 1.00 44.82 473 HIS B N 1
ATOM 7997 C CA . HIS B 1 473 ? 10.321 48.828 70.163 1.00 46.56 473 HIS B CA 1
ATOM 7998 C C . HIS B 1 473 ? 10.738 50.184 70.726 1.00 50.57 473 HIS B C 1
ATOM 7999 O O . HIS B 1 473 ? 9.887 50.964 71.161 1.00 48.47 473 HIS B O 1
ATOM 8006 N N . ALA B 1 474 ? 12.050 50.431 70.769 1.00 47.98 474 ALA B N 1
ATOM 8007 C CA . ALA B 1 474 ? 12.638 51.719 71.089 1.00 52.80 474 ALA B CA 1
ATOM 8008 C C . ALA B 1 474 ? 12.348 52.152 72.530 1.00 50.71 474 ALA B C 1
ATOM 8009 O O . ALA B 1 474 ? 11.597 53.112 72.750 1.00 50.78 474 ALA B O 1
ATOM 8011 N N . PRO B 1 475 ? 12.926 51.501 73.534 1.00 48.63 475 PRO B N 1
ATOM 8012 C CA . PRO B 1 475 ? 12.769 52.013 74.904 1.00 52.22 475 PRO B CA 1
ATOM 8013 C C . PRO B 1 475 ? 13.365 53.412 75.016 1.00 49.22 475 PRO B C 1
ATOM 8014 O O . PRO B 1 475 ? 14.391 53.733 74.411 1.00 49.11 475 PRO B O 1
ATOM 8018 N N . ASP B 1 476 ? 12.698 54.249 75.775 1.00 49.49 476 ASP B N 1
ATOM 8019 C CA . ASP B 1 476 ? 12.954 55.688 75.718 1.00 49.06 476 ASP B CA 1
ATOM 8020 C C . ASP B 1 476 ? 14.140 56.082 76.598 1.00 49.42 476 ASP B C 1
ATOM 8021 O O . ASP B 1 476 ? 14.064 55.959 77.829 1.00 47.52 476 ASP B O 1
ATOM 8026 N N . PRO B 1 477 ? 15.244 56.559 76.003 1.00 49.35 477 PRO B N 1
ATOM 8027 C CA . PRO B 1 477 ? 16.408 56.984 76.810 1.00 50.90 477 PRO B CA 1
ATOM 8028 C C . PRO B 1 477 ? 16.087 58.044 77.851 1.00 51.66 477 PRO B C 1
ATOM 8029 O O . PRO B 1 477 ? 16.722 58.067 78.922 1.00 47.97 477 PRO B O 1
ATOM 8033 N N . VAL B 1 478 ? 15.132 58.931 77.560 1.00 48.77 478 VAL B N 1
ATOM 8034 C CA . VAL B 1 478 ? 14.737 59.963 78.520 1.00 50.60 478 VAL B CA 1
ATOM 8035 C C . VAL B 1 478 ? 14.163 59.332 79.783 1.00 50.75 478 VAL B C 1
ATOM 8036 O O . VAL B 1 478 ? 14.177 59.940 80.859 1.00 48.62 478 VAL B O 1
ATOM 8040 N N . ASN B 1 479 ? 13.696 58.096 79.693 1.00 49.15 479 ASN B N 1
ATOM 8041 C CA . ASN B 1 479 ? 13.188 57.414 80.869 1.00 51.91 479 ASN B CA 1
ATOM 8042 C C . ASN B 1 479 ? 14.013 56.176 81.188 1.00 50.78 479 ASN B C 1
ATOM 8043 O O . ASN B 1 479 ? 13.540 55.277 81.882 1.00 50.26 479 ASN B O 1
ATOM 8048 N N . TRP B 1 480 ? 15.252 56.132 80.707 1.00 50.87 480 TRP B N 1
ATOM 8049 C CA . TRP B 1 480 ? 16.131 54.987 80.910 1.00 49.72 480 TRP B CA 1
ATOM 8050 C C . TRP B 1 480 ? 16.987 55.264 82.133 1.00 49.33 480 TRP B C 1
ATOM 8051 O O . TRP B 1 480 ? 18.066 55.851 82.038 1.00 53.59 480 TRP B O 1
ATOM 8062 N N . ALA B 1 481 ? 16.490 54.840 83.299 1.00 44.16 481 ALA B N 1
ATOM 8063 C CA . ALA B 1 481 ? 17.268 54.895 84.531 1.00 52.05 481 ALA B CA 1
ATOM 8064 C C . ALA B 1 481 ? 17.346 53.478 85.111 1.00 49.40 481 ALA B C 1
ATOM 8065 O O . ALA B 1 481 ? 17.561 52.526 84.361 1.00 50.56 481 ALA B O 1
ATOM 8067 N N . GLN B 1 482 ? 17.180 53.302 86.428 1.00 52.39 482 GLN B N 1
ATOM 8068 C CA . GLN B 1 482 ? 17.353 51.952 86.978 1.00 51.47 482 GLN B CA 1
ATOM 8069 C C . GLN B 1 482 ? 16.143 51.063 86.718 1.00 50.55 482 GLN B C 1
ATOM 8070 O O . GLN B 1 482 ? 16.301 49.868 86.448 1.00 54.02 482 GLN B O 1
ATOM 8076 N N . ALA B 1 483 ? 14.931 51.613 86.803 1.00 50.49 483 ALA B N 1
ATOM 8077 C CA . ALA B 1 483 ? 13.744 50.805 86.553 1.00 50.14 483 ALA B CA 1
ATOM 8078 C C . ALA B 1 483 ? 13.719 50.287 85.111 1.00 53.63 483 ALA B C 1
ATOM 8079 O O . ALA B 1 483 ? 13.498 49.090 84.877 1.00 53.01 483 ALA B O 1
ATOM 8081 N N . MET B 1 484 ? 13.988 51.154 84.121 1.00 49.12 484 MET B N 1
ATOM 8082 C CA . MET B 1 484 ? 14.015 50.638 82.749 1.00 52.48 484 MET B CA 1
ATOM 8083 C C . MET B 1 484 ? 15.164 49.656 82.554 1.00 52.45 484 MET B C 1
ATOM 8084 O O . MET B 1 484 ? 15.013 48.657 81.840 1.00 49.09 484 MET B O 1
ATOM 8089 N N . SER B 1 485 ? 16.319 49.931 83.174 1.00 52.77 485 SER B N 1
ATOM 8090 C CA . SER B 1 485 ? 17.452 49.014 83.085 1.00 53.51 485 SER B CA 1
ATOM 8091 C C . SER B 1 485 ? 17.074 47.623 83.592 1.00 54.95 485 SER B C 1
ATOM 8092 O O . SER B 1 485 ? 17.360 46.614 82.938 1.00 54.92 485 SER B O 1
ATOM 8095 N N . ARG B 1 486 ? 16.400 47.555 84.748 1.00 53.72 486 ARG B N 1
ATOM 8096 C CA . ARG B 1 486 ? 16.024 46.260 85.320 1.00 55.78 486 ARG B CA 1
ATOM 8097 C C . ARG B 1 486 ? 15.027 45.528 84.437 1.00 55.98 486 ARG B C 1
ATOM 8098 O O . ARG B 1 486 ? 15.065 44.298 84.359 1.00 55.09 486 ARG B O 1
ATOM 8106 N N . LEU B 1 487 ? 14.133 46.254 83.766 1.00 53.02 487 LEU B N 1
ATOM 8107 C CA . LEU B 1 487 ? 13.135 45.590 82.934 1.00 53.89 487 LEU B CA 1
ATOM 8108 C C . LEU B 1 487 ? 13.711 45.192 81.577 1.00 55.24 487 LEU B C 1
ATOM 8109 O O . LEU B 1 487 ? 13.489 44.069 81.107 1.00 55.90 487 LEU B O 1
ATOM 8114 N N . VAL B 1 488 ? 14.454 46.094 80.938 1.00 53.84 488 VAL B N 1
ATOM 8115 C CA . VAL B 1 488 ? 15.101 45.769 79.673 1.00 52.19 488 VAL B CA 1
ATOM 8116 C C . VAL B 1 488 ? 16.215 44.752 79.887 1.00 55.81 488 VAL B C 1
ATOM 8117 O O . VAL B 1 488 ? 16.434 43.869 79.047 1.00 53.07 488 VAL B O 1
ATOM 8121 N N . GLY B 1 489 ? 16.938 44.861 81.000 1.00 54.37 489 GLY B N 1
ATOM 8122 C CA . GLY B 1 489 ? 18.073 43.997 81.244 1.00 50.56 489 GLY B CA 1
ATOM 8123 C C . GLY B 1 489 ? 19.392 44.522 80.734 1.00 54.48 489 GLY B C 1
ATOM 8124 O O . GLY B 1 489 ? 20.262 43.724 80.363 1.00 54.91 489 GLY B O 1
ATOM 8125 N N . ALA B 1 490 ? 19.569 45.842 80.686 1.00 52.78 490 ALA B N 1
ATOM 8126 C CA . ALA B 1 490 ? 20.787 46.434 80.149 1.00 53.49 490 ALA B CA 1
ATOM 8127 C C . ALA B 1 490 ? 20.874 47.883 80.605 1.00 55.53 490 ALA B C 1
ATOM 8128 O O . ALA B 1 490 ? 19.866 48.505 80.949 1.00 56.39 490 ALA B O 1
ATOM 8130 N N . GLU B 1 491 ? 22.099 48.404 80.627 1.00 55.25 491 GLU B N 1
ATOM 8131 C CA . GLU B 1 491 ? 22.379 49.781 81.003 1.00 57.66 491 GLU B CA 1
ATOM 8132 C C . GLU B 1 491 ? 22.948 50.528 79.808 1.00 55.14 491 GLU B C 1
ATOM 8133 O O . GLU B 1 491 ? 23.579 49.930 78.935 1.00 55.25 491 GLU B O 1
ATOM 8139 N N . ILE B 1 492 ? 22.759 51.842 79.794 1.00 54.78 492 ILE B N 1
ATOM 8140 C CA . ILE B 1 492 ? 23.349 52.681 78.761 1.00 52.75 492 ILE B CA 1
ATOM 8141 C C . ILE B 1 492 ? 24.807 52.944 79.113 1.00 54.29 492 ILE B C 1
ATOM 8142 O O . ILE B 1 492 ? 25.108 53.503 80.174 1.00 56.12 492 ILE B O 1
ATOM 8147 N N . ALA B 1 493 ? 25.713 52.559 78.213 1.00 54.37 493 ALA B N 1
ATOM 8148 C CA . ALA B 1 493 ? 27.132 52.847 78.379 1.00 53.25 493 ALA B CA 1
ATOM 8149 C C . ALA B 1 493 ? 27.528 54.207 77.837 1.00 55.36 493 ALA B C 1
ATOM 8150 O O . ALA B 1 493 ? 28.469 54.821 78.354 1.00 55.15 493 ALA B O 1
ATOM 8152 N N . ASP B 1 494 ? 26.845 54.675 76.795 1.00 50.65 494 ASP B N 1
ATOM 8153 C CA . ASP B 1 494 ? 27.176 55.906 76.094 1.00 51.77 494 ASP B CA 1
ATOM 8154 C C . ASP B 1 494 ? 26.108 56.111 75.033 1.00 54.31 494 ASP B C 1
ATOM 8155 O O . ASP B 1 494 ? 25.369 55.181 74.691 1.00 52.74 494 ASP B O 1
ATOM 8160 N N . TYR B 1 495 ? 25.997 57.350 74.558 1.00 54.24 495 TYR B N 1
ATOM 8161 C CA . TYR B 1 495 ? 25.348 57.588 73.279 1.00 52.18 495 TYR B CA 1
ATOM 8162 C C . TYR B 1 495 ? 26.282 57.139 72.165 1.00 54.73 495 TYR B C 1
ATOM 8163 O O . TYR B 1 495 ? 27.462 56.850 72.389 1.00 56.85 495 TYR B O 1
ATOM 8172 N N . ARG B 1 496 ? 25.742 57.090 70.952 1.00 50.13 496 ARG B N 1
ATOM 8173 C CA . ARG B 1 496 ? 26.526 56.804 69.766 1.00 53.91 496 ARG B CA 1
ATOM 8174 C C . ARG B 1 496 ? 25.865 57.513 68.601 1.00 53.53 496 ARG B C 1
ATOM 8175 O O . ARG B 1 496 ? 24.703 57.923 68.685 1.00 52.81 496 ARG B O 1
ATOM 8183 N N . ALA B 1 497 ? 26.625 57.668 67.517 1.00 55.05 497 ALA B N 1
ATOM 8184 C CA . ALA B 1 497 ? 26.094 58.333 66.333 1.00 53.37 497 ALA B CA 1
ATOM 8185 C C . ALA B 1 497 ? 24.825 57.634 65.881 1.00 51.07 497 ALA B C 1
ATOM 8186 O O . ALA B 1 497 ? 24.779 56.401 65.799 1.00 51.61 497 ALA B O 1
ATOM 8188 N N . ALA B 1 498 ? 23.779 58.418 65.637 1.00 48.22 498 ALA B N 1
ATOM 8189 C CA . ALA B 1 498 ? 22.504 57.859 65.195 1.00 53.37 498 ALA B CA 1
ATOM 8190 C C . ALA B 1 498 ? 22.480 57.488 63.702 1.00 53.40 498 ALA B C 1
ATOM 8191 O O . ALA B 1 498 ? 21.468 57.695 63.036 1.00 55.67 498 ALA B O 1
ATOM 8193 N N . THR B 1 499 ? 23.572 56.926 63.170 1.00 53.28 499 THR B N 1
ATOM 8194 C CA . THR B 1 499 ? 23.626 56.367 61.817 1.00 53.81 499 THR B CA 1
ATOM 8195 C C . THR B 1 499 ? 22.817 55.064 61.734 1.00 56.69 499 THR B C 1
ATOM 8196 O O . THR B 1 499 ? 22.511 54.447 62.762 1.00 53.00 499 THR B O 1
ATOM 8200 N N . PRO B 1 500 ? 22.454 54.621 60.519 1.00 56.75 500 PRO B N 1
ATOM 8201 C CA . PRO B 1 500 ? 21.545 53.473 60.404 1.00 53.20 500 PRO B CA 1
ATOM 8202 C C . PRO B 1 500 ? 22.123 52.188 60.974 1.00 56.00 500 PRO B C 1
ATOM 8203 O O . PRO B 1 500 ? 23.337 51.980 61.029 1.00 59.91 500 PRO B O 1
ATOM 8207 N N . ALA B 1 501 ? 21.219 51.327 61.414 1.00 55.23 501 ALA B N 1
ATOM 8208 C CA . ALA B 1 501 ? 21.552 50.024 61.966 1.00 57.11 501 ALA B CA 1
ATOM 8209 C C . ALA B 1 501 ? 21.105 48.953 60.975 1.00 60.30 501 ALA B C 1
ATOM 8210 O O . ALA B 1 501 ? 19.909 48.837 60.684 1.00 61.33 501 ALA B O 1
ATOM 8212 N N . ILE B 1 502 ? 22.061 48.187 60.446 1.00 64.58 502 ILE B N 1
ATOM 8213 C CA . ILE B 1 502 ? 21.780 47.124 59.479 1.00 61.99 502 ILE B CA 1
ATOM 8214 C C . ILE B 1 502 ? 21.904 45.775 60.171 1.00 67.03 502 ILE B C 1
ATOM 8215 O O . ILE B 1 502 ? 22.910 45.505 60.842 1.00 70.86 502 ILE B O 1
ATOM 8220 N N . THR B 1 503 ? 20.901 44.916 60.001 1.00 63.75 503 THR B N 1
ATOM 8221 C CA . THR B 1 503 ? 20.904 43.619 60.664 1.00 62.96 503 THR B CA 1
ATOM 8222 C C . THR B 1 503 ? 20.224 42.595 59.761 1.00 61.55 503 THR B C 1
ATOM 8223 O O . THR B 1 503 ? 19.852 42.889 58.623 1.00 64.70 503 THR B O 1
ATOM 8227 N N . ALA B 1 504 ? 20.060 41.383 60.286 1.00 68.04 504 ALA B N 1
ATOM 8228 C CA . ALA B 1 504 ? 19.386 40.308 59.567 1.00 69.16 504 ALA B CA 1
ATOM 8229 C C . ALA B 1 504 ? 18.629 39.443 60.562 1.00 72.04 504 ALA B C 1
ATOM 8230 O O . ALA B 1 504 ? 19.171 39.051 61.603 1.00 70.74 504 ALA B O 1
ATOM 8232 N N . THR B 1 505 ? 17.366 39.190 60.255 1.00 72.26 505 THR B N 1
ATOM 8233 C CA . THR B 1 505 ? 16.642 38.090 60.864 1.00 74.20 505 THR B CA 1
ATOM 8234 C C . THR B 1 505 ? 16.815 36.834 60.001 1.00 80.55 505 THR B C 1
ATOM 8235 O O . THR B 1 505 ? 17.334 36.887 58.875 1.00 77.77 505 THR B O 1
ATOM 8239 N N . ASP B 1 506 ? 16.364 35.694 60.526 1.00 81.82 506 ASP B N 1
ATOM 8240 C CA . ASP B 1 506 ? 16.478 34.438 59.787 1.00 88.47 506 ASP B CA 1
ATOM 8241 C C . ASP B 1 506 ? 15.733 34.501 58.456 1.00 87.06 506 ASP B C 1
ATOM 8242 O O . ASP B 1 506 ? 15.856 33.587 57.635 1.00 92.14 506 ASP B O 1
ATOM 8247 N N . GLU B 1 507 ? 14.968 35.571 58.221 1.00 86.09 507 GLU B N 1
ATOM 8248 C CA . GLU B 1 507 ? 14.165 35.681 57.012 1.00 87.02 507 GLU B CA 1
ATOM 8249 C C . GLU B 1 507 ? 14.558 36.832 56.097 1.00 84.97 507 GLU B C 1
ATOM 8250 O O . GLU B 1 507 ? 13.984 36.943 55.008 1.00 89.46 507 GLU B O 1
ATOM 8256 N N . GLY B 1 508 ? 15.530 37.667 56.468 1.00 77.30 508 GLY B N 1
ATOM 8257 C CA . GLY B 1 508 ? 16.016 38.679 55.555 1.00 71.09 508 GLY B CA 1
ATOM 8258 C C . GLY B 1 508 ? 16.765 39.817 56.224 1.00 69.69 508 GLY B C 1
ATOM 8259 O O . GLY B 1 508 ? 16.907 39.862 57.451 1.00 66.03 508 GLY B O 1
ATOM 8260 N N . PRO B 1 509 ? 17.280 40.748 55.423 1.00 66.27 509 PRO B N 1
ATOM 8261 C CA . PRO B 1 509 ? 17.963 41.912 55.990 1.00 64.91 509 PRO B CA 1
ATOM 8262 C C . PRO B 1 509 ? 16.970 42.974 56.441 1.00 61.10 509 PRO B C 1
ATOM 8263 O O . PRO B 1 509 ? 15.819 43.036 56.004 1.00 62.63 509 PRO B O 1
ATOM 8267 N N . TYR B 1 510 ? 17.441 43.823 57.339 1.00 61.71 510 TYR B N 1
ATOM 8268 C CA . TYR B 1 510 ? 16.666 44.978 57.765 1.00 57.27 510 TYR B CA 1
ATOM 8269 C C . TYR B 1 510 ? 17.619 46.146 57.921 1.00 56.48 510 TYR B C 1
ATOM 8270 O O . TYR B 1 510 ? 18.768 45.974 58.338 1.00 59.39 510 TYR B O 1
ATOM 8279 N N . GLU B 1 511 ? 17.151 47.326 57.559 1.00 54.13 511 GLU B N 1
ATOM 8280 C CA . GLU B 1 511 ? 17.888 48.537 57.868 1.00 57.54 511 GLU B CA 1
ATOM 8281 C C . GLU B 1 511 ? 16.963 49.472 58.633 1.00 56.19 511 GLU B C 1
ATOM 8282 O O . GLU B 1 511 ? 15.809 49.660 58.239 1.00 54.00 511 GLU B O 1
ATOM 8288 N N . PHE B 1 512 ? 17.452 50.027 59.740 1.00 53.63 512 PHE B N 1
ATOM 8289 C CA . PHE B 1 512 ? 16.686 50.985 60.532 1.00 53.89 512 PHE B CA 1
ATOM 8290 C C . PHE B 1 512 ? 17.426 52.313 60.533 1.00 54.37 512 PHE B C 1
ATOM 8291 O O . PHE B 1 512 ? 18.569 52.383 60.997 1.00 52.84 512 PHE B O 1
ATOM 8299 N N . THR B 1 513 ? 16.787 53.356 59.999 1.00 51.13 513 THR B N 1
ATOM 8300 C CA . THR B 1 513 ? 17.394 54.681 59.950 1.00 52.78 513 THR B CA 1
ATOM 8301 C C . THR B 1 513 ? 16.920 55.590 61.066 1.00 51.86 513 THR B C 1
ATOM 8302 O O . THR B 1 513 ? 17.501 56.666 61.255 1.00 49.19 513 THR B O 1
ATOM 8306 N N . CYS B 1 514 ? 15.873 55.200 61.786 1.00 51.66 514 CYS B N 1
ATOM 8307 C CA . CYS B 1 514 ? 15.202 56.058 62.747 1.00 50.72 514 CYS B CA 1
ATOM 8308 C C . CYS B 1 514 ? 15.399 55.522 64.155 1.00 52.09 514 CYS B C 1
ATOM 8309 O O . CYS B 1 514 ? 15.317 54.307 64.386 1.00 48.46 514 CYS B O 1
ATOM 8312 N N . PHE B 1 515 ? 15.678 56.430 65.088 1.00 48.40 515 PHE B N 1
ATOM 8313 C CA . PHE B 1 515 ? 15.866 56.075 66.487 1.00 52.98 515 PHE B CA 1
ATOM 8314 C C . PHE B 1 515 ? 15.102 57.071 67.346 1.00 51.03 515 PHE B C 1
ATOM 8315 O O . PHE B 1 515 ? 14.978 58.239 66.976 1.00 50.10 515 PHE B O 1
ATOM 8323 N N . LEU B 1 516 ? 14.559 56.595 68.454 1.00 50.46 516 LEU B N 1
ATOM 8324 C CA . LEU B 1 516 ? 13.645 57.394 69.265 1.00 52.82 516 LEU B CA 1
ATOM 8325 C C . LEU B 1 516 ? 14.308 58.696 69.697 1.00 51.78 516 LEU B C 1
ATOM 8326 O O . LEU B 1 516 ? 15.389 58.685 70.294 1.00 51.07 516 LEU B O 1
ATOM 8331 N N . ARG B 1 517 ? 13.661 59.813 69.361 1.00 50.01 517 ARG B N 1
ATOM 8332 C CA . ARG B 1 517 ? 14.172 61.149 69.655 1.00 50.49 517 ARG B CA 1
ATOM 8333 C C . ARG B 1 517 ? 15.476 61.412 68.920 1.00 53.74 517 ARG B C 1
ATOM 8334 O O . ARG B 1 517 ? 16.292 62.226 69.361 1.00 50.17 517 ARG B O 1
ATOM 8342 N N . GLY B 1 518 ? 15.680 60.718 67.800 1.00 49.51 518 GLY B N 1
ATOM 8343 C CA . GLY B 1 518 ? 16.871 60.929 66.996 1.00 47.61 518 GLY B CA 1
ATOM 8344 C C . GLY B 1 518 ? 18.159 60.596 67.708 1.00 52.09 518 GLY B C 1
ATOM 8345 O O . GLY B 1 518 ? 19.222 61.087 67.315 1.00 51.27 518 GLY B O 1
ATOM 8346 N N . MET B 1 519 ? 18.101 59.770 68.754 1.00 46.39 519 MET B N 1
ATOM 8347 C CA . MET B 1 519 ? 19.290 59.443 69.528 1.00 51.17 519 MET B CA 1
ATOM 8348 C C . MET B 1 519 ? 19.485 57.937 69.602 1.00 54.01 519 MET B C 1
ATOM 8349 O O . MET B 1 519 ? 18.525 57.161 69.624 1.00 50.22 519 MET B O 1
ATOM 8354 N N . ARG B 1 520 ? 20.742 57.536 69.611 1.00 55.57 520 ARG B N 1
ATOM 8355 C CA . ARG B 1 520 ? 21.117 56.138 69.626 1.00 52.59 520 ARG B CA 1
ATOM 8356 C C . ARG B 1 520 ? 22.041 55.907 70.807 1.00 54.22 520 ARG B C 1
ATOM 8357 O O . ARG B 1 520 ? 22.917 56.734 71.087 1.00 51.45 520 ARG B O 1
ATOM 8365 N N . VAL B 1 521 ? 21.839 54.790 71.505 1.00 53.28 521 VAL B N 1
ATOM 8366 C CA . VAL B 1 521 ? 22.617 54.480 72.697 1.00 55.49 521 VAL B CA 1
ATOM 8367 C C . VAL B 1 521 ? 23.372 53.173 72.485 1.00 59.32 521 VAL B C 1
ATOM 8368 O O . VAL B 1 521 ? 22.869 52.238 71.850 1.00 56.94 521 VAL B O 1
ATOM 8372 N N . ARG B 1 522 ? 24.595 53.132 73.005 1.00 60.13 522 ARG B N 1
ATOM 8373 C CA . ARG B 1 522 ? 25.362 51.903 73.168 1.00 57.25 522 ARG B CA 1
ATOM 8374 C C . ARG B 1 522 ? 25.027 51.302 74.526 1.00 59.48 522 ARG B C 1
ATOM 8375 O O . ARG B 1 522 ? 25.136 51.984 75.556 1.00 57.91 522 ARG B O 1
ATOM 8383 N N . ILE B 1 523 ? 24.611 50.041 74.542 1.00 55.06 523 ILE B N 1
ATOM 8384 C CA . ILE B 1 523 ? 24.185 49.414 75.777 1.00 55.16 523 ILE B CA 1
ATOM 8385 C C . ILE B 1 523 ? 25.236 48.416 76.252 1.00 60.44 523 ILE B C 1
ATOM 8386 O O . ILE B 1 523 ? 26.171 48.050 75.537 1.00 63.33 523 ILE B O 1
ATOM 8391 N N . GLU B 1 524 ? 25.047 47.959 77.471 1.00 56.04 524 GLU B N 1
ATOM 8392 C CA . GLU B 1 524 ? 25.834 46.922 78.103 1.00 59.22 524 GLU B CA 1
ATOM 8393 C C . GLU B 1 524 ? 24.837 46.001 78.792 1.00 58.65 524 GLU B C 1
ATOM 8394 O O . GLU B 1 524 ? 24.012 46.475 79.588 1.00 54.33 524 GLU B O 1
ATOM 8400 N N . PRO B 1 525 ? 24.850 44.695 78.503 1.00 61.59 525 PRO B N 1
ATOM 8401 C CA . PRO B 1 525 ? 23.845 43.802 79.089 1.00 52.89 525 PRO B CA 1
ATOM 8402 C C . PRO B 1 525 ? 24.020 43.657 80.589 1.00 55.69 525 PRO B C 1
ATOM 8403 O O . PRO B 1 525 ? 25.130 43.692 81.123 1.00 56.07 525 PRO B O 1
ATOM 8407 N N . ARG B 1 526 ? 22.884 43.510 81.273 1.00 54.89 526 ARG B N 1
ATOM 8408 C CA . ARG B 1 526 ? 22.827 43.287 82.702 1.00 55.88 526 ARG B CA 1
ATOM 8409 C C . ARG B 1 526 ? 21.652 42.340 82.952 1.00 60.01 526 ARG B C 1
ATOM 8410 O O . ARG B 1 526 ? 20.637 42.714 83.559 1.00 56.59 526 ARG B O 1
ATOM 8418 N N . GLY B 1 527 ? 21.794 41.096 82.468 1.00 56.21 527 GLY B N 1
ATOM 8419 C CA . GLY B 1 527 ? 20.766 40.084 82.558 1.00 53.30 527 GLY B CA 1
ATOM 8420 C C . GLY B 1 527 ? 20.156 39.703 81.219 1.00 60.06 527 GLY B C 1
ATOM 8421 O O . GLY B 1 527 ? 19.676 38.578 81.071 1.00 60.49 527 GLY B O 1
ATOM 8422 N N . ALA B 1 528 ? 20.155 40.608 80.244 1.00 58.84 528 ALA B N 1
ATOM 8423 C CA . ALA B 1 528 ? 19.555 40.274 78.964 1.00 59.58 528 ALA B CA 1
ATOM 8424 C C . ALA B 1 528 ? 20.549 39.505 78.098 1.00 60.43 528 ALA B C 1
ATOM 8425 O O . ALA B 1 528 ? 21.766 39.602 78.281 1.00 64.88 528 ALA B O 1
ATOM 8427 N N . GLN B 1 529 ? 20.019 38.720 77.160 1.00 58.00 529 GLN B N 1
ATOM 8428 C CA . GLN B 1 529 ? 20.835 38.120 76.116 1.00 59.13 529 GLN B CA 1
ATOM 8429 C C . GLN B 1 529 ? 20.747 38.956 74.851 1.00 59.68 529 GLN B C 1
ATOM 8430 O O . GLN B 1 529 ? 19.758 39.657 74.610 1.00 56.63 529 GLN B O 1
ATOM 8436 N N . ILE B 1 530 ? 21.800 38.867 74.044 1.00 58.34 530 ILE B N 1
ATOM 8437 C CA . ILE B 1 530 ? 21.882 39.571 72.776 1.00 59.91 530 ILE B CA 1
ATOM 8438 C C . ILE B 1 530 ? 21.217 38.687 71.728 1.00 60.92 530 ILE B C 1
ATOM 8439 O O . ILE B 1 530 ? 21.842 37.780 71.189 1.00 65.12 530 ILE B O 1
ATOM 8444 N N . LEU B 1 531 ? 19.942 38.959 71.436 1.00 60.99 531 LEU B N 1
ATOM 8445 C CA . LEU B 1 531 ? 19.214 38.168 70.449 1.00 58.63 531 LEU B CA 1
ATOM 8446 C C . LEU B 1 531 ? 19.724 38.428 69.041 1.00 59.80 531 LEU B C 1
ATOM 8447 O O . LEU B 1 531 ? 19.932 37.491 68.272 1.00 66.30 531 LEU B O 1
ATOM 8452 N N . MET B 1 532 ? 19.909 39.693 68.673 1.00 62.45 532 MET B N 1
ATOM 8453 C CA . MET B 1 532 ? 20.421 40.059 67.358 1.00 59.72 532 MET B CA 1
ATOM 8454 C C . MET B 1 532 ? 21.408 41.205 67.501 1.00 61.87 532 MET B C 1
ATOM 8455 O O . MET B 1 532 ? 21.263 42.061 68.379 1.00 64.35 532 MET B O 1
ATOM 8460 N N . THR B 1 533 ? 22.397 41.239 66.618 1.00 62.00 533 THR B N 1
ATOM 8461 C CA . THR B 1 533 ? 23.297 42.380 66.550 1.00 68.37 533 THR B CA 1
ATOM 8462 C C . THR B 1 533 ? 23.164 43.058 65.194 1.00 68.12 533 THR B C 1
ATOM 8463 O O . THR B 1 533 ? 22.490 42.560 64.294 1.00 65.94 533 THR B O 1
ATOM 8467 N N . ASP B 1 534 ? 23.785 44.231 65.066 1.00 72.19 534 ASP B N 1
ATOM 8468 C CA . ASP B 1 534 ? 23.904 44.863 63.760 1.00 72.67 534 ASP B CA 1
ATOM 8469 C C . ASP B 1 534 ? 25.136 44.314 63.044 1.00 75.62 534 ASP B C 1
ATOM 8470 O O . ASP B 1 534 ? 25.965 43.611 63.628 1.00 77.99 534 ASP B O 1
ATOM 8475 N N . ASN B 1 535 ? 25.247 44.623 61.755 1.00 76.63 535 ASN B N 1
ATOM 8476 C CA . ASN B 1 535 ? 26.307 43.980 60.984 1.00 83.23 535 ASN B CA 1
ATOM 8477 C C . ASN B 1 535 ? 27.700 44.492 61.342 1.00 84.66 535 ASN B C 1
ATOM 8478 O O . ASN B 1 535 ? 28.675 44.066 60.710 1.00 89.65 535 ASN B O 1
ATOM 8483 N N . GLU B 1 536 ? 27.826 45.378 62.327 1.00 78.51 536 GLU B N 1
ATOM 8484 C CA . GLU B 1 536 ? 29.128 45.784 62.831 1.00 83.06 536 GLU B CA 1
ATOM 8485 C C . GLU B 1 536 ? 29.372 45.308 64.263 1.00 84.88 536 GLU B C 1
ATOM 8486 O O . GLU B 1 536 ? 30.346 45.734 64.892 1.00 88.46 536 GLU B O 1
ATOM 8492 N N . GLY B 1 537 ? 28.509 44.443 64.796 1.00 79.38 537 GLY B N 1
ATOM 8493 C CA . GLY B 1 537 ? 28.791 43.789 66.053 1.00 75.83 537 GLY B CA 1
ATOM 8494 C C . GLY B 1 537 ? 27.918 44.176 67.231 1.00 79.45 537 GLY B C 1
ATOM 8495 O O . GLY B 1 537 ? 27.591 43.313 68.055 1.00 78.65 537 GLY B O 1
ATOM 8496 N N . SER B 1 538 ? 27.536 45.451 67.331 1.00 73.87 538 SER B N 1
ATOM 8497 C CA . SER B 1 538 ? 26.882 45.953 68.536 1.00 71.75 538 SER B CA 1
ATOM 8498 C C . SER B 1 538 ? 25.507 45.314 68.744 1.00 68.90 538 SER B C 1
ATOM 8499 O O . SER B 1 538 ? 24.820 44.964 67.782 1.00 68.74 538 SER B O 1
ATOM 8502 N N . PRO B 1 539 ? 25.070 45.179 69.996 1.00 68.85 539 PRO B N 1
ATOM 8503 C CA . PRO B 1 539 ? 23.712 44.680 70.257 1.00 66.34 539 PRO B CA 1
ATOM 8504 C C . PRO B 1 539 ? 22.649 45.568 69.619 1.00 65.63 539 PRO B C 1
ATOM 8505 O O . PRO B 1 539 ? 22.754 46.795 69.624 1.00 64.91 539 PRO B O 1
ATOM 8509 N N . LEU B 1 540 ? 21.619 44.931 69.066 1.00 65.08 540 LEU B N 1
ATOM 8510 C CA . LEU B 1 540 ? 20.458 45.614 68.503 1.00 59.08 540 LEU B CA 1
ATOM 8511 C C . LEU B 1 540 ? 19.137 45.122 69.086 1.00 59.24 540 LEU B C 1
ATOM 8512 O O . LEU B 1 540 ? 18.248 45.937 69.369 1.00 55.90 540 LEU B O 1
ATOM 8517 N N . VAL B 1 541 ? 18.974 43.815 69.272 1.00 55.90 541 VAL B N 1
ATOM 8518 C CA . VAL B 1 541 ? 17.771 43.271 69.881 1.00 52.88 541 VAL B CA 1
ATOM 8519 C C . VAL B 1 541 ? 18.190 42.465 71.097 1.00 57.07 541 VAL B C 1
ATOM 8520 O O . VAL B 1 541 ? 19.152 41.695 71.028 1.00 58.09 541 VAL B O 1
ATOM 8524 N N . LEU B 1 542 ? 17.493 42.670 72.215 1.00 51.32 542 LEU B N 1
ATOM 8525 C CA . LEU B 1 542 ? 17.790 41.976 73.456 1.00 51.84 542 LEU B CA 1
ATOM 8526 C C . LEU B 1 542 ? 16.587 41.155 73.876 1.00 53.57 542 LEU B C 1
ATOM 8527 O O . LEU B 1 542 ? 15.442 41.491 73.557 1.00 50.97 542 LEU B O 1
ATOM 8532 N N . ARG B 1 543 ? 16.864 40.085 74.617 1.00 53.55 543 ARG B N 1
ATOM 8533 C CA . ARG B 1 543 ? 15.833 39.265 75.227 1.00 53.72 543 ARG B CA 1
ATOM 8534 C C . ARG B 1 543 ? 16.198 39.043 76.687 1.00 57.73 543 ARG B C 1
ATOM 8535 O O . ARG B 1 543 ? 17.354 38.749 77.011 1.00 57.60 543 ARG B O 1
ATOM 8543 N N . HIS B 1 544 ? 15.211 39.181 77.560 1.00 52.32 544 HIS B N 1
ATOM 8544 C CA . HIS B 1 544 ? 15.477 39.227 78.986 1.00 55.83 544 HIS B CA 1
ATOM 8545 C C . HIS B 1 544 ? 14.305 38.576 79.699 1.00 59.60 544 HIS B C 1
ATOM 8546 O O . HIS B 1 544 ? 13.169 39.056 79.596 1.00 56.95 544 HIS B O 1
ATOM 8553 N N . ARG B 1 545 ? 14.582 37.463 80.385 1.00 57.53 545 ARG B N 1
ATOM 8554 C CA . ARG B 1 545 ? 13.576 36.766 81.170 1.00 59.28 545 ARG B CA 1
ATOM 8555 C C . ARG B 1 545 ? 13.345 37.517 82.471 1.00 58.10 545 ARG B C 1
ATOM 8556 O O . ARG B 1 545 ? 14.301 37.846 83.180 1.00 57.43 545 ARG B O 1
ATOM 8564 N N . VAL B 1 546 ? 12.086 37.784 82.804 1.00 54.30 546 VAL B N 1
ATOM 8565 C CA . VAL B 1 546 ? 11.772 38.511 84.034 1.00 58.47 546 VAL B CA 1
ATOM 8566 C C . VAL B 1 546 ? 10.593 37.807 84.696 1.00 58.57 546 VAL B C 1
ATOM 8567 O O . VAL B 1 546 ? 9.490 37.780 84.134 1.00 59.91 546 VAL B O 1
ATOM 8571 N N . GLY B 1 547 ? 10.821 37.229 85.875 1.00 60.70 547 GLY B N 1
ATOM 8572 C CA . GLY B 1 547 ? 9.806 36.367 86.486 1.00 55.38 547 GLY B CA 1
ATOM 8573 C C . GLY B 1 547 ? 9.363 35.297 85.504 1.00 57.08 547 GLY B C 1
ATOM 8574 O O . GLY B 1 547 ? 10.190 34.610 84.886 1.00 55.25 547 GLY B O 1
ATOM 8575 N N . ALA B 1 548 ? 8.049 35.167 85.326 1.00 54.67 548 ALA B N 1
ATOM 8576 C CA . ALA B 1 548 ? 7.501 34.209 84.376 1.00 58.91 548 ALA B CA 1
ATOM 8577 C C . ALA B 1 548 ? 7.406 34.758 82.945 1.00 62.75 548 ALA B C 1
ATOM 8578 O O . ALA B 1 548 ? 7.199 33.976 82.012 1.00 60.45 548 ALA B O 1
ATOM 8580 N N . GLY B 1 549 ? 7.554 36.074 82.744 1.00 58.15 549 GLY B N 1
ATOM 8581 C CA . GLY B 1 549 ? 7.442 36.670 81.431 1.00 56.98 549 GLY B CA 1
ATOM 8582 C C . GLY B 1 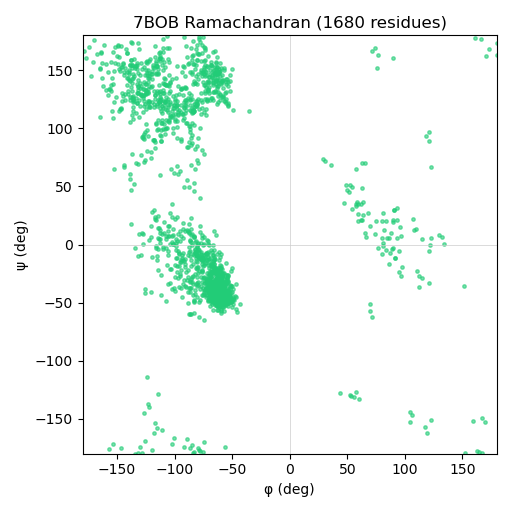549 ? 8.789 36.964 80.791 1.00 59.80 549 GLY B C 1
ATOM 8583 O O . GLY B 1 549 ? 9.849 36.538 81.258 1.00 56.79 549 GLY B O 1
ATOM 8584 N N . CYS B 1 550 ? 8.734 37.760 79.717 1.00 57.00 550 CYS B N 1
ATOM 8585 C CA . CYS B 1 550 ? 9.888 37.937 78.842 1.00 60.83 550 CYS B CA 1
ATOM 8586 C C . CYS B 1 550 ? 9.775 39.255 78.081 1.00 58.39 550 CYS B C 1
ATOM 8587 O O . CYS B 1 550 ? 8.714 39.576 77.527 1.00 55.84 550 CYS B O 1
ATOM 8590 N N . VAL B 1 551 ? 10.871 40.005 78.046 1.00 53.84 551 VAL B N 1
ATOM 8591 C CA . VAL B 1 551 ? 10.929 41.306 77.402 1.00 51.97 551 VAL B CA 1
ATOM 8592 C C . VAL B 1 551 ? 11.898 41.202 76.245 1.00 50.97 551 VAL B C 1
ATOM 8593 O O . VAL B 1 551 ? 13.084 40.913 76.450 1.00 52.83 551 VAL B O 1
ATOM 8597 N N . THR B 1 552 ? 11.409 41.474 75.042 1.00 45.44 552 THR B N 1
ATOM 8598 C CA . THR B 1 552 ? 12.252 41.618 73.870 1.00 49.34 552 THR B CA 1
ATOM 8599 C C . THR B 1 552 ? 12.317 43.105 73.538 1.00 53.41 552 THR B C 1
ATOM 8600 O O . THR B 1 552 ? 11.279 43.739 73.297 1.00 51.29 552 THR B O 1
ATOM 8604 N N . SER B 1 553 ? 13.527 43.661 73.550 1.00 52.29 553 SER B N 1
ATOM 8605 C CA . SER B 1 553 ? 13.748 45.083 73.333 1.00 51.32 553 SER B CA 1
ATOM 8606 C C . SER B 1 553 ? 14.583 45.313 72.090 1.00 47.94 553 SER B C 1
ATOM 8607 O O . SER B 1 553 ? 15.652 44.716 71.939 1.00 49.86 553 SER B O 1
ATOM 8610 N N . VAL B 1 554 ? 14.127 46.239 71.245 1.00 50.08 554 VAL B N 1
ATOM 8611 C CA . VAL B 1 554 ? 14.796 46.604 70.003 1.00 48.24 554 VAL B CA 1
ATOM 8612 C C . VAL B 1 554 ? 15.311 48.040 70.132 1.00 49.92 554 VAL B C 1
ATOM 8613 O O . VAL B 1 554 ? 14.522 48.966 70.353 1.00 49.31 554 VAL B O 1
ATOM 8617 N N . LEU B 1 555 ? 16.620 48.229 69.939 1.00 48.48 555 LEU B N 1
ATOM 8618 C CA . LEU B 1 555 ? 17.279 49.529 70.114 1.00 48.00 555 LEU B CA 1
ATOM 8619 C C . LEU B 1 555 ? 17.272 50.339 68.816 1.00 50.13 555 LEU B C 1
ATOM 8620 O O . LEU B 1 555 ? 18.304 50.792 68.299 1.00 49.06 555 LEU B O 1
ATOM 8625 N N . ALA B 1 556 ? 16.060 50.516 68.298 1.00 47.04 556 ALA B N 1
ATOM 8626 C CA . ALA B 1 556 ? 15.819 51.263 67.080 1.00 48.04 556 ALA B CA 1
ATOM 8627 C C . ALA B 1 556 ? 14.334 51.562 67.035 1.00 48.13 556 ALA B C 1
ATOM 8628 O O . ALA B 1 556 ? 13.534 50.837 67.629 1.00 45.95 556 ALA B O 1
ATOM 8630 N N . ASP B 1 557 ? 13.980 52.662 66.373 1.00 45.70 557 ASP B N 1
ATOM 8631 C CA . ASP B 1 557 ? 12.587 53.094 66.266 1.00 48.75 557 ASP B CA 1
ATOM 8632 C C . ASP B 1 557 ? 11.980 52.355 65.083 1.00 49.09 557 ASP B C 1
ATOM 8633 O O . ASP B 1 557 ? 12.028 52.820 63.943 1.00 47.61 557 ASP B O 1
ATOM 8638 N N . VAL B 1 558 ? 11.391 51.189 65.367 1.00 48.08 558 VAL B N 1
ATOM 8639 C CA . VAL B 1 558 ? 10.987 50.278 64.301 1.00 49.16 558 VAL B CA 1
ATOM 8640 C C . VAL B 1 558 ? 9.932 50.923 63.412 1.00 49.18 558 VAL B C 1
ATOM 8641 O O . VAL B 1 558 ? 10.108 51.030 62.196 1.00 48.86 558 VAL B O 1
ATOM 8645 N N . GLU B 1 559 ? 8.824 51.366 64.008 1.00 48.81 559 GLU B N 1
ATOM 8646 C CA . GLU B 1 559 ? 7.716 51.878 63.213 1.00 48.15 559 GLU B CA 1
ATOM 8647 C C . GLU B 1 559 ? 8.083 53.164 62.476 1.00 50.83 559 GLU B C 1
ATOM 8648 O O . GLU B 1 559 ? 7.611 53.392 61.357 1.00 51.38 559 GLU B O 1
ATOM 8654 N N . ALA B 1 560 ? 8.934 54.007 63.052 1.00 50.63 560 ALA B N 1
ATOM 8655 C CA . ALA B 1 560 ? 9.323 55.205 62.313 1.00 52.61 560 ALA B CA 1
ATOM 8656 C C . ALA B 1 560 ? 10.250 54.847 61.164 1.00 48.59 560 ALA B C 1
ATOM 8657 O O . ALA B 1 560 ? 10.171 55.455 60.094 1.00 49.26 560 ALA B O 1
ATOM 8659 N N . SER B 1 561 ? 11.159 53.883 61.378 1.00 48.62 561 SER B N 1
ATOM 8660 C CA . SER B 1 561 ? 12.032 53.461 60.286 1.00 51.77 561 SER B CA 1
ATOM 8661 C C . SER B 1 561 ? 11.224 52.927 59.122 1.00 49.45 561 SER B C 1
ATOM 8662 O O . SER B 1 561 ? 11.511 53.255 57.970 1.00 52.16 561 SER B O 1
ATOM 8665 N N . PHE B 1 562 ? 10.221 52.105 59.406 1.00 48.19 562 PHE B N 1
ATOM 8666 C CA . PHE B 1 562 ? 9.381 51.603 58.322 1.00 52.67 562 PHE B CA 1
ATOM 8667 C C . PHE B 1 562 ? 8.622 52.749 57.656 1.00 51.64 562 PHE B C 1
ATOM 8668 O O . PHE B 1 562 ? 8.525 52.803 56.426 1.00 48.98 562 PHE B O 1
ATOM 8676 N N . LEU B 1 563 ? 8.089 53.687 58.457 1.00 51.81 563 LEU B N 1
ATOM 8677 C CA . LEU B 1 563 ? 7.367 54.815 57.872 1.00 50.63 563 LEU B CA 1
ATOM 8678 C C . LEU B 1 563 ? 8.283 55.690 57.015 1.00 52.14 563 LEU B C 1
ATOM 8679 O O . LEU B 1 563 ? 7.844 56.222 55.988 1.00 54.29 563 LEU B O 1
ATOM 8684 N N . SER B 1 564 ? 9.560 55.820 57.386 1.00 48.71 564 SER B N 1
ATOM 8685 C CA . SER B 1 564 ? 10.505 56.553 56.543 1.00 50.73 564 SER B CA 1
ATOM 8686 C C . SER B 1 564 ? 10.743 55.884 55.188 1.00 55.48 564 SER B C 1
ATOM 8687 O O . SER B 1 564 ? 11.339 56.502 54.301 1.00 54.72 564 SER B O 1
ATOM 8690 N N . GLN B 1 565 ? 10.312 54.637 55.014 1.00 53.71 565 GLN B N 1
ATOM 8691 C CA . GLN B 1 565 ? 10.514 53.886 53.783 1.00 57.61 565 GLN B CA 1
ATOM 8692 C C . GLN B 1 565 ? 9.206 53.700 53.027 1.00 56.61 565 GLN B C 1
ATOM 8693 O O . GLN B 1 565 ? 9.089 52.800 52.192 1.00 53.61 565 GLN B O 1
ATOM 8699 N N . TRP B 1 566 ? 8.217 54.530 53.333 1.00 55.73 566 TRP B N 1
ATOM 8700 C CA . TRP B 1 566 ? 6.928 54.471 52.651 1.00 57.56 566 TRP B CA 1
ATOM 8701 C C . TRP B 1 566 ? 6.993 54.443 51.129 1.00 55.57 566 TRP B C 1
ATOM 8702 O O . TRP B 1 566 ? 6.151 53.756 50.529 1.00 58.67 566 TRP B O 1
ATOM 8713 N N . PRO B 1 567 ? 7.890 55.166 50.441 1.00 54.86 567 PRO B N 1
ATOM 8714 C CA . PRO B 1 567 ? 7.898 55.056 48.967 1.00 58.87 567 PRO B CA 1
ATOM 8715 C C . PRO B 1 567 ? 8.174 53.649 48.477 1.00 58.36 567 PRO B C 1
ATOM 8716 O O . PRO B 1 567 ? 7.662 53.255 47.425 1.00 59.62 567 PRO B O 1
ATOM 8720 N N . ASP B 1 568 ? 8.957 52.872 49.218 1.00 56.84 568 ASP B N 1
ATOM 8721 C CA . ASP B 1 568 ? 9.282 51.511 48.850 1.00 56.18 568 ASP B CA 1
ATOM 8722 C C . ASP B 1 568 ? 8.321 50.513 49.462 1.00 56.72 568 ASP B C 1
ATOM 8723 O O . ASP B 1 568 ? 8.636 49.318 49.515 1.00 56.32 568 ASP B O 1
ATOM 8728 N N . ARG B 1 569 ? 7.147 50.978 49.897 1.00 53.43 569 ARG B N 1
ATOM 8729 C CA . ARG B 1 569 ? 6.195 50.122 50.601 1.00 52.02 569 ARG B CA 1
ATOM 8730 C C . ARG B 1 569 ? 5.963 48.797 49.884 1.00 57.15 569 ARG B C 1
ATOM 8731 O O . ARG B 1 569 ? 5.968 47.721 50.504 1.00 54.35 569 ARG B O 1
ATOM 8739 N N . GLN B 1 570 ? 5.728 48.857 48.575 1.00 58.70 570 GLN B N 1
ATOM 8740 C CA . GLN B 1 570 ? 5.245 47.670 47.883 1.00 59.74 570 GLN B CA 1
ATOM 8741 C C . GLN B 1 570 ? 6.258 46.533 47.946 1.00 55.71 570 GLN B C 1
ATOM 8742 O O . GLN B 1 570 ? 5.883 45.373 48.153 1.00 54.39 570 GLN B O 1
ATOM 8748 N N . THR B 1 571 ? 7.546 46.844 47.804 1.00 54.44 571 THR B N 1
ATOM 8749 C CA . THR B 1 571 ? 8.556 45.792 47.867 1.00 56.83 571 THR B CA 1
ATOM 8750 C C . THR B 1 571 ? 8.972 45.448 49.287 1.00 56.97 571 THR B C 1
ATOM 8751 O O . THR B 1 571 ? 9.550 44.378 49.498 1.00 57.48 571 THR B O 1
ATOM 8755 N N . GLN B 1 572 ? 8.673 46.312 50.265 1.00 55.58 572 GLN B N 1
ATOM 8756 C CA . GLN B 1 572 ? 9.203 46.180 51.613 1.00 52.72 572 GLN B CA 1
ATOM 8757 C C . GLN B 1 572 ? 8.203 45.653 52.627 1.00 49.94 572 GLN B C 1
ATOM 8758 O O . GLN B 1 572 ? 8.624 45.148 53.676 1.00 47.73 572 GLN B O 1
ATOM 8764 N N . GLU B 1 573 ? 6.901 45.764 52.347 1.00 50.04 573 GLU B N 1
ATOM 8765 C CA . GLU B 1 573 ? 5.899 45.631 53.404 1.00 52.10 573 GLU B CA 1
ATOM 8766 C C . GLU B 1 573 ? 5.893 44.240 54.020 1.00 51.84 573 GLU B C 1
ATOM 8767 O O . GLU B 1 573 ? 5.628 44.088 55.219 1.00 50.24 573 GLU B O 1
ATOM 8773 N N . ALA B 1 574 ? 6.158 43.216 53.214 1.00 47.02 574 ALA B N 1
ATOM 8774 C CA . ALA B 1 574 ? 6.127 41.850 53.714 1.00 47.01 574 ALA B CA 1
ATOM 8775 C C . ALA B 1 574 ? 7.212 41.626 54.755 1.00 45.22 574 ALA B C 1
ATOM 8776 O O . ALA B 1 574 ? 6.951 41.051 55.823 1.00 48.82 574 ALA B O 1
ATOM 8778 N N . SER B 1 575 ? 8.438 42.085 54.476 1.00 44.09 575 SER B N 1
ATOM 8779 C CA . SER B 1 575 ? 9.482 41.972 55.493 1.00 48.10 575 SER B CA 1
ATOM 8780 C C . SER B 1 575 ? 9.094 42.714 56.766 1.00 45.74 575 SER B C 1
ATOM 8781 O O . SER B 1 575 ? 9.488 42.295 57.854 1.00 51.82 575 SER B O 1
ATOM 8784 N N . TRP B 1 576 ? 8.294 43.785 56.653 1.00 46.77 576 TRP B N 1
ATOM 8785 C CA . TRP B 1 576 ? 7.876 44.529 57.847 1.00 50.12 576 TRP B CA 1
ATOM 8786 C C . TRP B 1 576 ? 6.941 43.687 58.693 1.00 51.35 576 TRP B C 1
ATOM 8787 O O . TRP B 1 576 ? 7.094 43.623 59.916 1.00 49.75 576 TRP B O 1
ATOM 8798 N N . SER B 1 577 ? 5.949 43.046 58.062 1.00 51.84 577 SER B N 1
ATOM 8799 C CA . SER B 1 577 ? 5.123 42.098 58.808 1.00 52.57 577 SER B CA 1
ATOM 8800 C C . SER B 1 577 ? 5.980 40.997 59.407 1.00 48.09 577 SER B C 1
ATOM 8801 O O . SER B 1 577 ? 5.789 40.618 60.561 1.00 51.92 577 SER B O 1
ATOM 8804 N N . ALA B 1 578 ? 6.929 40.471 58.626 1.00 53.10 578 ALA B N 1
ATOM 8805 C CA . ALA B 1 578 ? 7.758 39.363 59.092 1.00 51.47 578 ALA B CA 1
ATOM 8806 C C . ALA B 1 578 ? 8.633 39.779 60.257 1.00 52.37 578 ALA B C 1
ATOM 8807 O O . ALA B 1 578 ? 9.053 38.930 61.048 1.00 48.11 578 ALA B O 1
ATOM 8809 N N . TRP B 1 579 ? 8.927 41.080 60.379 1.00 50.36 579 TRP B N 1
ATOM 8810 C CA . TRP B 1 579 ? 9.701 41.540 61.526 1.00 47.76 579 TRP B CA 1
ATOM 8811 C C . TRP B 1 579 ? 8.966 41.251 62.828 1.00 48.54 579 TRP B C 1
ATOM 8812 O O . TRP B 1 579 ? 9.541 40.687 63.768 1.00 53.38 579 TRP B O 1
ATOM 8823 N N . TYR B 1 580 ? 7.691 41.644 62.907 1.00 47.32 580 TYR B N 1
ATOM 8824 C CA . TYR B 1 580 ? 6.917 41.384 64.115 1.00 49.49 580 TYR B CA 1
ATOM 8825 C C . TYR B 1 580 ? 6.823 39.880 64.399 1.00 54.29 580 TYR B C 1
ATOM 8826 O O . TYR B 1 580 ? 7.024 39.440 65.541 1.00 55.19 580 TYR B O 1
ATOM 8835 N N . ALA B 1 581 ? 6.534 39.073 63.365 1.00 52.76 581 ALA B N 1
ATOM 8836 C CA . ALA B 1 581 ? 6.363 37.638 63.573 1.00 55.91 581 ALA B CA 1
ATOM 8837 C C . ALA B 1 581 ? 7.639 36.998 64.101 1.00 52.75 581 ALA B C 1
ATOM 8838 O O . ALA B 1 581 ? 7.583 36.101 64.943 1.00 55.19 581 ALA B O 1
ATOM 8840 N N . ALA B 1 582 ? 8.799 37.441 63.608 1.00 55.31 582 ALA B N 1
ATOM 8841 C CA . ALA B 1 582 ? 10.058 36.866 64.068 1.00 54.29 582 ALA B CA 1
ATOM 8842 C C . ALA B 1 582 ? 10.256 37.089 65.559 1.00 60.27 582 ALA B C 1
ATOM 8843 O O . ALA B 1 582 ? 10.728 36.192 66.264 1.00 59.43 582 ALA B O 1
ATOM 8845 N N . LEU B 1 583 ? 9.888 38.277 66.061 1.00 58.23 583 LEU B N 1
ATOM 8846 C CA . LEU B 1 583 ? 10.224 38.692 67.421 1.00 56.68 583 LEU B CA 1
ATOM 8847 C C . LEU B 1 583 ? 9.136 38.411 68.442 1.00 57.64 583 LEU B C 1
ATOM 8848 O O . LEU B 1 583 ? 9.407 38.509 69.638 1.00 59.95 583 LEU B O 1
ATOM 8853 N N . LEU B 1 584 ? 7.921 38.083 68.018 1.00 59.62 584 LEU B N 1
ATOM 8854 C CA . LEU B 1 584 ? 6.869 37.800 68.986 1.00 64.25 584 LEU B CA 1
ATOM 8855 C C . LEU B 1 584 ? 7.132 36.464 69.687 1.00 71.00 584 LEU B C 1
ATOM 8856 O O . LEU B 1 584 ? 7.427 35.450 69.034 1.00 67.99 584 LEU B O 1
ATOM 8861 N N . THR B 1 585 ? 7.029 36.473 71.022 1.00 72.87 585 THR B N 1
ATOM 8862 C CA . THR B 1 585 ? 7.337 35.313 71.851 1.00 81.33 585 THR B CA 1
ATOM 8863 C C . THR B 1 585 ? 6.091 34.811 72.582 1.00 84.42 585 THR B C 1
ATOM 8864 O O . THR B 1 585 ? 5.111 35.544 72.773 1.00 80.42 585 THR B O 1
ATOM 8868 N N . LYS B 1 586 ? 6.149 33.530 72.971 1.00 85.60 586 LYS B N 1
ATOM 8869 C CA . LYS B 1 586 ? 5.163 32.868 73.822 1.00 90.87 586 LYS B CA 1
ATOM 8870 C C . LYS B 1 586 ? 5.888 32.120 74.943 1.00 92.96 586 LYS B C 1
ATOM 8871 O O . LYS B 1 586 ? 7.122 32.041 74.976 1.00 91.78 586 LYS B O 1
ATOM 8877 N N . ASP B 1 587 ? 5.112 31.575 75.879 1.00 94.21 587 ASP B N 1
ATOM 8878 C CA . ASP B 1 587 ? 5.668 30.649 76.861 1.00 96.43 587 ASP B CA 1
ATOM 8879 C C . ASP B 1 587 ? 5.919 29.291 76.190 1.00 95.86 587 ASP B C 1
ATOM 8880 O O . ASP B 1 587 ? 6.067 28.257 76.847 1.00 94.35 587 ASP B O 1
ATOM 8885 N N . MET C 1 1 ? 30.811 88.385 98.139 1.00 75.50 1 MET C N 1
ATOM 8886 C CA . MET C 1 1 ? 32.214 88.260 97.751 1.00 73.79 1 MET C CA 1
ATOM 8887 C C . MET C 1 1 ? 32.598 89.323 96.701 1.00 69.28 1 MET C C 1
ATOM 8888 O O . MET C 1 1 ? 31.926 90.345 96.567 1.00 70.07 1 MET C O 1
ATOM 8893 N N . THR C 1 2 ? 33.678 89.057 95.967 1.00 66.18 2 THR C N 1
ATOM 8894 C CA . THR C 1 2 ? 34.194 89.967 94.955 1.00 64.22 2 THR C CA 1
ATOM 8895 C C . THR C 1 2 ? 34.753 89.148 93.791 1.00 61.58 2 THR C C 1
ATOM 8896 O O . THR C 1 2 ? 35.095 87.972 93.941 1.00 64.13 2 THR C O 1
ATOM 8900 N N . ILE C 1 3 ? 34.809 89.777 92.621 1.00 58.99 3 ILE C N 1
ATOM 8901 C CA . ILE C 1 3 ? 35.383 89.203 91.406 1.00 60.09 3 ILE C CA 1
ATOM 8902 C C . ILE C 1 3 ? 36.629 90.009 91.054 1.00 61.83 3 ILE C C 1
ATOM 8903 O O . ILE C 1 3 ? 36.543 91.225 90.842 1.00 63.55 3 ILE C O 1
ATOM 8908 N N . ASP C 1 4 ? 37.777 89.342 90.950 1.00 63.47 4 ASP C N 1
ATOM 8909 C CA . ASP C 1 4 ? 39.031 90.050 90.714 1.00 61.75 4 ASP C CA 1
ATOM 8910 C C . ASP C 1 4 ? 39.179 90.429 89.240 1.00 63.15 4 ASP C C 1
ATOM 8911 O O . ASP C 1 4 ? 38.293 90.198 88.415 1.00 63.31 4 ASP C O 1
ATOM 8916 N N . SER C 1 5 ? 40.349 90.988 88.907 1.00 65.66 5 SER C N 1
ATOM 8917 C CA . SER C 1 5 ? 40.636 91.506 87.569 1.00 68.09 5 SER C CA 1
ATOM 8918 C C . SER C 1 5 ? 40.592 90.419 86.511 1.00 65.34 5 SER C C 1
ATOM 8919 O O . SER C 1 5 ? 40.305 90.710 85.345 1.00 59.49 5 SER C O 1
ATOM 8922 N N . SER C 1 6 ? 40.882 89.172 86.874 1.00 66.86 6 SER C N 1
ATOM 8923 C CA . SER C 1 6 ? 40.964 88.100 85.899 1.00 62.28 6 SER C CA 1
ATOM 8924 C C . SER C 1 6 ? 39.692 87.265 85.835 1.00 57.90 6 SER C C 1
ATOM 8925 O O . SER C 1 6 ? 39.651 86.281 85.092 1.00 55.84 6 SER C O 1
ATOM 8928 N N . GLY C 1 7 ? 38.653 87.654 86.569 1.00 56.69 7 GLY C N 1
ATOM 8929 C CA . GLY C 1 7 ? 37.371 86.986 86.499 1.00 55.90 7 GLY C CA 1
ATOM 8930 C C . GLY C 1 7 ? 37.134 85.876 87.502 1.00 58.10 7 GLY C C 1
ATOM 8931 O O . GLY C 1 7 ? 36.248 85.043 87.271 1.00 53.34 7 GLY C O 1
ATOM 8932 N N . TYR C 1 8 ? 37.871 85.848 88.617 1.00 61.44 8 TYR C N 1
ATOM 8933 C CA . TYR C 1 8 ? 37.785 84.785 89.620 1.00 59.82 8 TYR C CA 1
ATOM 8934 C C . TYR C 1 8 ? 37.247 85.334 90.939 1.00 58.34 8 TYR C C 1
ATOM 8935 O O . TYR C 1 8 ? 37.413 86.518 91.253 1.00 56.21 8 TYR C O 1
ATOM 8944 N N . PHE C 1 9 ? 36.569 84.470 91.693 1.00 56.06 9 PHE C N 1
ATOM 8945 C CA . PHE C 1 9 ? 36.047 84.865 92.994 1.00 59.87 9 PHE C CA 1
ATOM 8946 C C . PHE C 1 9 ? 37.187 85.180 93.958 1.00 61.77 9 PHE C C 1
ATOM 8947 O O . PHE C 1 9 ? 38.261 84.577 93.903 1.00 63.42 9 PHE C O 1
ATOM 8955 N N . ARG C 1 10 ? 36.945 86.157 94.834 1.00 63.43 10 ARG C N 1
ATOM 8956 C CA . ARG C 1 10 ? 37.801 86.464 95.973 1.00 64.22 10 ARG C CA 1
ATOM 8957 C C . ARG C 1 10 ? 36.936 86.463 97.224 1.00 68.87 10 ARG C C 1
ATOM 8958 O O . ARG C 1 10 ? 35.798 86.946 97.186 1.00 66.99 10 ARG C O 1
ATOM 8966 N N . ASP C 1 11 ? 37.466 85.921 98.330 1.00 65.85 11 ASP C N 1
ATOM 8967 C CA . ASP C 1 11 ? 36.739 85.938 99.592 1.00 70.84 11 ASP C CA 1
ATOM 8968 C C . ASP C 1 11 ? 37.114 87.177 100.408 1.00 68.82 11 ASP C C 1
ATOM 8969 O O . ASP C 1 11 ? 37.954 87.988 100.009 1.00 70.68 11 ASP C O 1
ATOM 8974 N N . ALA C 1 12 ? 36.480 87.316 101.574 1.00 70.86 12 ALA C N 1
ATOM 8975 C CA . ALA C 1 12 ? 36.713 88.481 102.431 1.00 71.39 12 ALA C CA 1
ATOM 8976 C C . ALA C 1 12 ? 38.198 88.681 102.735 1.00 70.76 12 ALA C C 1
ATOM 8977 O O . ALA C 1 12 ? 38.690 89.814 102.749 1.00 70.60 12 ALA C O 1
ATOM 8979 N N . ALA C 1 13 ? 38.933 87.586 102.960 1.00 70.63 13 ALA C N 1
ATOM 8980 C CA . ALA C 1 13 ? 40.384 87.617 103.146 1.00 68.75 13 ALA C CA 1
ATOM 8981 C C . ALA C 1 13 ? 41.147 88.037 101.891 1.00 75.08 13 ALA C C 1
ATOM 8982 O O . ALA C 1 13 ? 42.384 88.093 101.927 1.00 74.13 13 ALA C O 1
ATOM 8984 N N . GLY C 1 14 ? 40.461 88.323 100.787 1.00 70.95 14 GLY C N 1
ATOM 8985 C CA . GLY C 1 14 ? 41.174 88.667 99.581 1.00 69.85 14 GLY C CA 1
ATOM 8986 C C . GLY C 1 14 ? 41.917 87.515 98.956 1.00 74.60 14 GLY C C 1
ATOM 8987 O O . GLY C 1 14 ? 42.792 87.736 98.114 1.00 77.29 14 GLY C O 1
ATOM 8988 N N . ALA C 1 15 ? 41.605 86.286 99.355 1.00 72.07 15 ALA C N 1
ATOM 8989 C CA . ALA C 1 15 ? 42.172 85.108 98.721 1.00 72.31 15 ALA C CA 1
ATOM 8990 C C . ALA C 1 15 ? 41.327 84.708 97.520 1.00 68.47 15 ALA C C 1
ATOM 8991 O O . ALA C 1 15 ? 40.107 84.904 97.506 1.00 65.21 15 ALA C O 1
ATOM 8993 N N . ARG C 1 16 ? 41.991 84.147 96.510 1.00 69.02 16 ARG C N 1
ATOM 8994 C CA . ARG C 1 16 ? 41.269 83.544 95.398 1.00 68.32 16 ARG C CA 1
ATOM 8995 C C . ARG C 1 16 ? 40.504 82.314 95.864 1.00 65.35 16 ARG C C 1
ATOM 8996 O O . ARG C 1 16 ? 41.003 81.503 96.646 1.00 69.58 16 ARG C O 1
ATOM 9004 N N . PHE C 1 17 ? 39.291 82.171 95.349 1.00 66.42 17 PHE C N 1
ATOM 9005 C CA . PHE C 1 17 ? 38.363 81.113 95.721 1.00 62.13 17 PHE C CA 1
ATOM 9006 C C . PHE C 1 17 ? 37.808 80.511 94.432 1.00 60.23 17 PHE C C 1
ATOM 9007 O O . PHE C 1 17 ? 37.237 81.233 93.606 1.00 58.94 17 PHE C O 1
ATOM 9015 N N . ILE C 1 18 ? 37.997 79.210 94.240 1.00 60.23 18 ILE C N 1
ATOM 9016 C CA . ILE C 1 18 ? 37.464 78.546 93.052 1.00 55.99 18 ILE C CA 1
ATOM 9017 C C . ILE C 1 18 ? 36.337 77.624 93.496 1.00 58.97 18 ILE C C 1
ATOM 9018 O O . ILE C 1 18 ? 36.589 76.572 94.114 1.00 59.29 18 ILE C O 1
ATOM 9023 N N . PRO C 1 19 ? 35.084 78.000 93.256 1.00 56.99 19 PRO C N 1
ATOM 9024 C CA . PRO C 1 19 ? 33.969 77.178 93.743 1.00 55.73 19 PRO C CA 1
ATOM 9025 C C . PRO C 1 19 ? 33.992 75.790 93.115 1.00 56.93 19 PRO C C 1
ATOM 9026 O O . PRO C 1 19 ? 34.154 75.631 91.902 1.00 54.08 19 PRO C O 1
ATOM 9030 N N . VAL C 1 20 ? 33.863 74.777 93.959 1.00 52.30 20 VAL C N 1
ATOM 9031 C CA . VAL C 1 20 ? 33.790 73.399 93.499 1.00 54.61 20 VAL C CA 1
ATOM 9032 C C . VAL C 1 20 ? 32.759 72.700 94.367 1.00 53.17 20 VAL C C 1
ATOM 9033 O O . VAL C 1 20 ? 32.763 72.856 95.593 1.00 54.06 20 VAL C O 1
ATOM 9037 N N . GLY C 1 21 ? 31.848 71.975 93.736 1.00 51.16 21 GLY C N 1
ATOM 9038 C CA . GLY C 1 21 ? 30.770 71.371 94.498 1.00 49.50 21 GLY C CA 1
ATOM 9039 C C . GLY C 1 21 ? 29.678 70.868 93.593 1.00 49.69 21 GLY C C 1
ATOM 9040 O O . GLY C 1 21 ? 29.923 70.491 92.433 1.00 48.75 21 GLY C O 1
ATOM 9041 N N . ALA C 1 22 ? 28.462 70.899 94.119 1.00 47.84 22 ALA C N 1
ATOM 9042 C CA . ALA C 1 22 ? 27.355 70.250 93.448 1.00 47.34 22 ALA C CA 1
ATOM 9043 C C . ALA C 1 22 ? 26.072 71.038 93.661 1.00 49.68 22 ALA C C 1
ATOM 9044 O O . ALA C 1 22 ? 25.919 71.781 94.647 1.00 50.34 22 ALA C O 1
ATOM 9046 N N . ASN C 1 23 ? 25.176 70.887 92.692 1.00 44.52 23 ASN C N 1
ATOM 9047 C CA . ASN C 1 23 ? 23.775 71.250 92.816 1.00 45.66 23 ASN C CA 1
ATOM 9048 C C . ASN C 1 23 ? 23.084 70.205 93.667 1.00 44.02 23 ASN C C 1
ATOM 9049 O O . ASN C 1 23 ? 23.460 69.035 93.638 1.00 46.07 23 ASN C O 1
ATOM 9054 N N . TYR C 1 24 ? 22.064 70.608 94.422 1.00 47.05 24 TYR C N 1
ATOM 9055 C CA . TYR C 1 24 ? 21.572 69.672 95.429 1.00 45.93 24 TYR C CA 1
ATOM 9056 C C . TYR C 1 24 ? 20.059 69.642 95.573 1.00 45.86 24 TYR C C 1
ATOM 9057 O O . TYR C 1 24 ? 19.414 70.678 95.753 1.00 46.62 24 TYR C O 1
ATOM 9066 N N . TRP C 1 25 ? 19.511 68.438 95.523 1.00 49.32 25 TRP C N 1
ATOM 9067 C CA . TRP C 1 25 ? 18.241 68.045 96.109 1.00 50.94 25 TRP C CA 1
ATOM 9068 C C . TRP C 1 25 ? 18.481 66.751 96.862 1.00 49.31 25 TRP C C 1
ATOM 9069 O O . TRP C 1 25 ? 19.344 65.965 96.462 1.00 52.46 25 TRP C O 1
ATOM 9080 N N . PRO C 1 26 ? 17.722 66.481 97.923 1.00 47.61 26 PRO C N 1
ATOM 9081 C CA . PRO C 1 26 ? 17.878 65.197 98.620 1.00 49.63 26 PRO C CA 1
ATOM 9082 C C . PRO C 1 26 ? 17.313 64.039 97.817 1.00 46.97 26 PRO C C 1
ATOM 9083 O O . PRO C 1 26 ? 16.324 64.173 97.091 1.00 48.13 26 PRO C O 1
ATOM 9087 N N . ALA C 1 27 ? 17.955 62.883 97.997 1.00 48.18 27 ALA C N 1
ATOM 9088 C CA . ALA C 1 27 ? 17.563 61.652 97.324 1.00 47.48 27 ALA C CA 1
ATOM 9089 C C . ALA C 1 27 ? 16.106 61.284 97.594 1.00 51.72 27 ALA C C 1
ATOM 9090 O O . ALA C 1 27 ? 15.367 60.912 96.674 1.00 50.94 27 ALA C O 1
ATOM 9092 N N . SER C 1 28 ? 15.679 61.358 98.852 1.00 49.41 28 SER C N 1
ATOM 9093 C CA . SER C 1 28 ? 14.384 60.793 99.229 1.00 48.97 28 SER C CA 1
ATOM 9094 C C . SER C 1 28 ? 13.213 61.600 98.678 1.00 51.78 28 SER C C 1
ATOM 9095 O O . SER C 1 28 ? 12.129 61.049 98.466 1.00 51.48 28 SER C O 1
ATOM 9098 N N . CYS C 1 29 ? 13.396 62.899 98.450 1.00 48.75 29 CYS C N 1
ATOM 9099 C CA . CYS C 1 29 ? 12.271 63.744 98.093 1.00 50.19 29 CYS C CA 1
ATOM 9100 C C . CYS C 1 29 ? 12.510 64.650 96.894 1.00 49.37 29 CYS C C 1
ATOM 9101 O O . CYS C 1 29 ? 11.546 65.263 96.427 1.00 51.84 29 CYS C O 1
ATOM 9104 N N . GLY C 1 30 ? 13.740 64.763 96.394 1.00 47.15 30 GLY C N 1
ATOM 9105 C CA . GLY C 1 30 ? 14.010 65.629 95.255 1.00 46.50 30 GLY C CA 1
ATOM 9106 C C . GLY C 1 30 ? 13.515 67.052 95.472 1.00 51.98 30 GLY C C 1
ATOM 9107 O O . GLY C 1 30 ? 13.738 67.667 96.527 1.00 49.76 30 GLY C O 1
ATOM 9108 N N . VAL C 1 31 ? 12.776 67.558 94.481 1.00 50.02 31 VAL C N 1
ATOM 9109 C CA . VAL C 1 31 ? 12.330 68.943 94.464 1.00 50.56 31 VAL C CA 1
ATOM 9110 C C . VAL C 1 31 ? 11.351 69.260 95.581 1.00 52.11 31 VAL C C 1
ATOM 9111 O O . VAL C 1 31 ? 11.021 70.438 95.781 1.00 49.78 31 VAL C O 1
ATOM 9115 N N . GLU C 1 32 ? 10.853 68.246 96.292 1.00 50.00 32 GLU C N 1
ATOM 9116 C CA . GLU C 1 32 ? 9.943 68.473 97.408 1.00 53.08 32 GLU C CA 1
ATOM 9117 C C . GLU C 1 32 ? 10.670 68.748 98.724 1.00 54.01 32 GLU C C 1
ATOM 9118 O O . GLU C 1 32 ? 10.027 68.732 99.781 1.00 53.37 32 GLU C O 1
ATOM 9124 N N . MET C 1 33 ? 11.980 69.028 98.676 1.00 52.69 33 MET C N 1
ATOM 9125 C CA . MET C 1 33 ? 12.801 69.107 99.888 1.00 52.78 33 MET C CA 1
ATOM 9126 C C . MET C 1 33 ? 12.233 70.054 100.946 1.00 55.63 33 MET C C 1
ATOM 9127 O O . MET C 1 33 ? 12.246 69.729 102.137 1.00 52.43 33 MET C O 1
ATOM 9132 N N . TRP C 1 34 ? 11.754 71.236 100.543 1.00 53.55 34 TRP C N 1
ATOM 9133 C CA . TRP C 1 34 ? 11.262 72.186 101.544 1.00 54.23 34 TRP C CA 1
ATOM 9134 C C . TRP C 1 34 ? 9.978 71.718 102.213 1.00 55.57 34 TRP C C 1
ATOM 9135 O O . TRP C 1 34 ? 9.685 72.147 103.330 1.00 56.00 34 TRP C O 1
ATOM 9146 N N . GLN C 1 35 ? 9.194 70.874 101.548 1.00 54.58 35 GLN C N 1
ATOM 9147 C CA . GLN C 1 35 ? 8.001 70.332 102.182 1.00 55.72 35 GLN C CA 1
ATOM 9148 C C . GLN C 1 35 ? 8.346 69.124 103.050 1.00 54.97 35 GLN C C 1
ATOM 9149 O O . GLN C 1 35 ? 7.960 69.059 104.223 1.00 57.09 35 GLN C O 1
ATOM 9155 N N . ALA C 1 36 ? 9.099 68.172 102.494 1.00 52.88 36 ALA C N 1
ATOM 9156 C CA . ALA C 1 36 ? 9.425 66.947 103.219 1.00 55.79 36 ALA C CA 1
ATOM 9157 C C . ALA C 1 36 ? 10.445 67.195 104.329 1.00 60.21 36 ALA C C 1
ATOM 9158 O O . ALA C 1 36 ? 10.420 66.504 105.357 1.00 57.34 36 ALA C O 1
ATOM 9160 N N . TRP C 1 37 ? 11.341 68.169 104.132 1.00 55.82 37 TRP C N 1
ATOM 9161 C CA . TRP C 1 37 ? 12.473 68.513 104.990 1.00 57.11 37 TRP C CA 1
ATOM 9162 C C . TRP C 1 37 ? 13.076 67.333 105.761 1.00 56.57 37 TRP C C 1
ATOM 9163 O O . TRP C 1 37 ? 12.918 67.239 106.985 1.00 52.37 37 TRP C O 1
ATOM 9174 N N . PRO C 1 38 ? 13.780 66.418 105.090 1.00 56.19 38 PRO C N 1
ATOM 9175 C CA . PRO C 1 38 ? 14.549 65.381 105.831 1.00 55.15 38 PRO C CA 1
ATOM 9176 C C . PRO C 1 38 ? 15.887 65.932 106.320 1.00 52.75 38 PRO C C 1
ATOM 9177 O O . PRO C 1 38 ? 16.944 65.772 105.683 1.00 50.70 38 PRO C O 1
ATOM 9181 N N . GLU C 1 39 ? 15.840 66.586 107.487 1.00 50.90 39 GLU C N 1
ATOM 9182 C CA . GLU C 1 39 ? 16.986 67.375 107.943 1.00 50.62 39 GLU C CA 1
ATOM 9183 C C . GLU C 1 39 ? 18.232 66.520 108.155 1.00 52.44 39 GLU C C 1
ATOM 9184 O O . GLU C 1 39 ? 19.328 66.910 107.727 1.00 51.28 39 GLU C O 1
ATOM 9190 N N . ASP C 1 40 ? 18.087 65.351 108.803 1.00 48.79 40 ASP C N 1
ATOM 9191 C CA . ASP C 1 40 ? 19.222 64.447 108.988 1.00 53.25 40 ASP C CA 1
ATOM 9192 C C . ASP C 1 40 ? 19.849 64.061 107.647 1.00 51.00 40 ASP C C 1
ATOM 9193 O O . ASP C 1 40 ? 21.076 64.101 107.486 1.00 50.60 40 ASP C O 1
ATOM 9198 N N . GLU C 1 41 ? 19.024 63.637 106.682 1.00 51.95 41 GLU C N 1
ATOM 9199 C CA . GLU C 1 41 ? 19.558 63.306 105.361 1.00 47.84 41 GLU C CA 1
ATOM 9200 C C . GLU C 1 41 ? 20.258 64.515 104.730 1.00 48.46 41 GLU C C 1
ATOM 9201 O O . GLU C 1 41 ? 21.369 64.398 104.186 1.00 45.41 41 GLU C O 1
ATOM 9207 N N . ILE C 1 42 ? 19.630 65.691 104.812 1.00 42.90 42 ILE C N 1
ATOM 9208 C CA . ILE C 1 42 ? 20.224 66.885 104.208 1.00 49.88 42 ILE C CA 1
ATOM 9209 C C . ILE C 1 42 ? 21.591 67.172 104.821 1.00 52.02 42 ILE C C 1
ATOM 9210 O O . ILE C 1 42 ? 22.592 67.339 104.106 1.00 47.13 42 ILE C O 1
ATOM 9215 N N . PHE C 1 43 ? 21.655 67.216 106.167 1.00 51.68 43 PHE C N 1
ATOM 9216 C CA . PHE C 1 43 ? 22.905 67.582 106.831 1.00 49.85 43 PHE C CA 1
ATOM 9217 C C . PHE C 1 43 ? 23.973 66.535 106.558 1.00 45.70 43 PHE C C 1
ATOM 9218 O O . PHE C 1 43 ? 25.154 66.860 106.387 1.00 47.57 43 PHE C O 1
ATOM 9226 N N . SER C 1 44 ? 23.572 65.275 106.493 1.00 41.70 44 SER C N 1
ATOM 9227 C CA . SER C 1 44 ? 24.541 64.238 106.184 1.00 48.40 44 SER C CA 1
ATOM 9228 C C . SER C 1 44 ? 25.029 64.354 104.735 1.00 51.46 44 SER C C 1
ATOM 9229 O O . SER C 1 44 ? 26.213 64.123 104.453 1.00 51.87 44 SER C O 1
ATOM 9232 N N . ASP C 1 45 ? 24.152 64.745 103.800 1.00 49.23 45 ASP C N 1
ATOM 9233 C CA . ASP C 1 45 ? 24.636 65.068 102.451 1.00 51.57 45 ASP C CA 1
ATOM 9234 C C . ASP C 1 45 ? 25.619 66.245 102.480 1.00 48.29 45 ASP C C 1
ATOM 9235 O O . ASP C 1 45 ? 26.641 66.235 101.776 1.00 43.94 45 ASP C O 1
ATOM 9240 N N . LEU C 1 46 ? 25.341 67.266 103.300 1.00 46.19 46 LEU C N 1
ATOM 9241 C CA . LEU C 1 46 ? 26.289 68.378 103.412 1.00 48.27 46 LEU C CA 1
ATOM 9242 C C . LEU C 1 46 ? 27.647 67.896 103.929 1.00 49.99 46 LEU C C 1
ATOM 9243 O O . LEU C 1 46 ? 28.701 68.343 103.449 1.00 48.82 46 LEU C O 1
ATOM 9248 N N . ASP C 1 47 ? 27.630 66.965 104.892 1.00 44.87 47 ASP C N 1
ATOM 9249 C CA . ASP C 1 47 ? 28.849 66.342 105.402 1.00 50.03 47 ASP C CA 1
ATOM 9250 C C . ASP C 1 47 ? 29.659 65.715 104.284 1.00 48.50 47 ASP C C 1
ATOM 9251 O O . ASP C 1 47 ? 30.870 65.941 104.163 1.00 48.20 47 ASP C O 1
ATOM 9256 N N . LEU C 1 48 ? 29.008 64.884 103.474 1.00 46.85 48 LEU C N 1
ATOM 9257 C CA . LEU C 1 48 ? 29.743 64.177 102.434 1.00 51.34 48 LEU C CA 1
ATOM 9258 C C . LEU C 1 48 ? 30.335 65.156 101.422 1.00 52.30 48 LEU C C 1
ATOM 9259 O O . LEU C 1 48 ? 31.467 64.971 100.956 1.00 55.01 48 LEU C O 1
ATOM 9264 N N . MET C 1 49 ? 29.602 66.224 101.092 1.00 49.91 49 MET C N 1
ATOM 9265 C CA . MET C 1 49 ? 30.173 67.233 100.204 1.00 48.60 49 MET C CA 1
ATOM 9266 C C . MET C 1 49 ? 31.460 67.800 100.784 1.00 52.94 49 MET C C 1
ATOM 9267 O O . MET C 1 49 ? 32.456 67.950 100.064 1.00 51.62 49 MET C O 1
ATOM 9272 N N . ALA C 1 50 ? 31.468 68.105 102.097 1.00 51.09 50 ALA C N 1
ATOM 9273 C CA . ALA C 1 50 ? 32.669 68.678 102.702 1.00 49.21 50 ALA C CA 1
ATOM 9274 C C . ALA C 1 50 ? 33.803 67.667 102.720 1.00 52.66 50 ALA C C 1
ATOM 9275 O O . ALA C 1 50 ? 34.961 68.017 102.451 1.00 56.19 50 ALA C O 1
ATOM 9277 N N . SER C 1 51 ? 33.486 66.406 103.010 1.00 46.19 51 SER C N 1
ATOM 9278 C CA . SER C 1 51 ? 34.533 65.400 103.066 1.00 50.84 51 SER C CA 1
ATOM 9279 C C . SER C 1 51 ? 35.193 65.213 101.702 1.00 55.88 51 SER C C 1
ATOM 9280 O O . SER C 1 51 ? 36.381 64.882 101.622 1.00 56.74 51 SER C O 1
ATOM 9283 N N . LEU C 1 52 ? 34.447 65.441 100.617 1.00 58.11 52 LEU C N 1
ATOM 9284 C CA . LEU C 1 52 ? 35.024 65.332 99.279 1.00 55.57 52 LEU C CA 1
ATOM 9285 C C . LEU C 1 52 ? 35.885 66.528 98.887 1.00 55.38 52 LEU C C 1
ATOM 9286 O O . LEU C 1 52 ? 36.515 66.490 97.825 1.00 63.46 52 LEU C O 1
ATOM 9291 N N . GLY C 1 53 ? 35.925 67.579 99.699 1.00 55.96 53 GLY C N 1
ATOM 9292 C CA . GLY C 1 53 ? 36.702 68.761 99.374 1.00 53.10 53 GLY C CA 1
ATOM 9293 C C . GLY C 1 53 ? 35.924 69.875 98.715 1.00 53.50 53 GLY C C 1
ATOM 9294 O O . GLY C 1 53 ? 36.533 70.777 98.122 1.00 53.65 53 GLY C O 1
ATOM 9295 N N . PHE C 1 54 ? 34.597 69.825 98.758 1.00 53.00 54 PHE C N 1
ATOM 9296 C CA . PHE C 1 54 ? 33.802 70.850 98.098 1.00 55.68 54 PHE C CA 1
ATOM 9297 C C . PHE C 1 54 ? 33.715 72.068 99.003 1.00 55.39 54 PHE C C 1
ATOM 9298 O O . PHE C 1 54 ? 33.844 71.964 100.227 1.00 53.34 54 PHE C O 1
ATOM 9306 N N . ASN C 1 55 ? 33.507 73.238 98.396 1.00 53.10 55 ASN C N 1
ATOM 9307 C CA . ASN C 1 55 ? 33.428 74.464 99.179 1.00 52.14 55 ASN C CA 1
ATOM 9308 C C . ASN C 1 55 ? 32.168 75.259 98.879 1.00 54.26 55 ASN C C 1
ATOM 9309 O O . ASN C 1 55 ? 31.965 76.323 99.478 1.00 51.25 55 ASN C O 1
ATOM 9314 N N . THR C 1 56 ? 31.315 74.766 97.983 1.00 54.60 56 THR C N 1
ATOM 9315 C CA . THR C 1 56 ? 30.111 75.449 97.549 1.00 51.68 56 THR C CA 1
ATOM 9316 C C . THR C 1 56 ? 29.006 74.429 97.380 1.00 50.95 56 THR C C 1
ATOM 9317 O O . THR C 1 56 ? 29.254 73.308 96.923 1.00 49.02 56 THR C O 1
ATOM 9321 N N . VAL C 1 57 ? 27.787 74.808 97.731 1.00 49.22 57 VAL C N 1
ATOM 9322 C CA . VAL C 1 57 ? 26.629 73.996 97.378 1.00 48.00 57 VAL C CA 1
ATOM 9323 C C . VAL C 1 57 ? 25.589 74.919 96.767 1.00 48.98 57 VAL C C 1
ATOM 9324 O O . VAL C 1 57 ? 25.316 75.992 97.311 1.00 48.72 57 VAL C O 1
ATOM 9328 N N . ARG C 1 58 ? 25.058 74.540 95.611 1.00 49.00 58 ARG C N 1
ATOM 9329 C CA . ARG C 1 58 ? 23.984 75.289 94.975 1.00 46.86 58 ARG C CA 1
ATOM 9330 C C . ARG C 1 58 ? 22.681 74.584 95.300 1.00 48.11 58 ARG C C 1
ATOM 9331 O O . ARG C 1 58 ? 22.559 73.377 95.071 1.00 48.96 58 ARG C O 1
ATOM 9339 N N . PHE C 1 59 ? 21.721 75.318 95.860 1.00 46.98 59 PHE C N 1
ATOM 9340 C CA . PHE C 1 59 ? 20.408 74.742 96.133 1.00 47.42 59 PHE C CA 1
ATOM 9341 C C . PHE C 1 59 ? 19.360 75.772 95.743 1.00 47.21 59 PHE C C 1
ATOM 9342 O O . PHE C 1 59 ? 19.677 76.921 95.430 1.00 48.21 59 PHE C O 1
ATOM 9350 N N . PHE C 1 60 ? 18.093 75.377 95.803 1.00 47.03 60 PHE C N 1
ATOM 9351 C CA . PHE C 1 60 ? 17.044 76.141 95.141 1.00 47.81 60 PHE C CA 1
ATOM 9352 C C . PHE C 1 60 ? 15.929 76.501 96.105 1.00 48.87 60 PHE C C 1
ATOM 9353 O O . PHE C 1 60 ? 15.312 75.623 96.715 1.00 44.25 60 PHE C O 1
ATOM 9361 N N . VAL C 1 61 ? 15.667 77.798 96.216 1.00 48.40 61 VAL C N 1
ATOM 9362 C CA . VAL C 1 61 ? 14.556 78.319 97.003 1.00 48.56 61 VAL C CA 1
ATOM 9363 C C . VAL C 1 61 ? 13.320 78.238 96.116 1.00 50.37 61 VAL C C 1
ATOM 9364 O O . VAL C 1 61 ? 13.149 79.044 95.199 1.00 53.55 61 VAL C O 1
ATOM 9368 N N . ARG C 1 62 ? 12.468 77.257 96.357 1.00 48.66 62 ARG C N 1
ATOM 9369 C CA . ARG C 1 62 ? 11.365 77.000 95.439 1.00 47.75 62 ARG C CA 1
ATOM 9370 C C . ARG C 1 62 ? 10.208 77.918 95.793 1.00 50.56 62 ARG C C 1
ATOM 9371 O O . ARG C 1 62 ? 9.475 77.669 96.758 1.00 49.52 62 ARG C O 1
ATOM 9379 N N . TRP C 1 63 ? 10.023 78.963 94.975 1.00 47.34 63 TRP C N 1
ATOM 9380 C CA . TRP C 1 63 ? 9.045 80.026 95.235 1.00 49.15 63 TRP C CA 1
ATOM 9381 C C . TRP C 1 63 ? 7.686 79.547 95.732 1.00 49.06 63 TRP C C 1
ATOM 9382 O O . TRP C 1 63 ? 7.213 80.092 96.732 1.00 51.34 63 TRP C O 1
ATOM 9393 N N . PRO C 1 64 ? 7.000 78.585 95.098 1.00 51.18 64 PRO C N 1
ATOM 9394 C CA . PRO C 1 64 ? 5.686 78.168 95.634 1.00 51.91 64 PRO C CA 1
ATOM 9395 C C . PRO C 1 64 ? 5.739 77.702 97.086 1.00 53.92 64 PRO C C 1
ATOM 9396 O O . PRO C 1 64 ? 4.755 77.872 97.821 1.00 54.52 64 PRO C O 1
ATOM 9400 N N . ASP C 1 65 ? 6.846 77.098 97.524 1.00 50.67 65 ASP C N 1
ATOM 9401 C CA . ASP C 1 65 ? 6.927 76.707 98.930 1.00 50.76 65 ASP C CA 1
ATOM 9402 C C . ASP C 1 65 ? 6.988 77.935 99.830 1.00 54.93 65 ASP C C 1
ATOM 9403 O O . ASP C 1 65 ? 6.389 77.958 100.914 1.00 54.60 65 ASP C O 1
ATOM 9408 N N . PHE C 1 66 ? 7.713 78.959 99.405 1.00 52.33 66 PHE C N 1
ATOM 9409 C CA . PHE C 1 66 ? 7.948 80.077 100.292 1.00 51.83 66 PHE C CA 1
ATOM 9410 C C . PHE C 1 66 ? 6.827 81.106 100.260 1.00 55.50 66 PHE C C 1
ATOM 9411 O O . PHE C 1 66 ? 6.569 81.744 101.284 1.00 58.95 66 PHE C O 1
ATOM 9419 N N . GLU C 1 67 ? 6.123 81.269 99.143 1.00 50.18 67 GLU C N 1
ATOM 9420 C CA . GLU C 1 67 ? 5.041 82.250 99.049 1.00 54.91 67 GLU C CA 1
ATOM 9421 C C . GLU C 1 67 ? 3.768 81.570 98.572 1.00 55.50 67 GLU C C 1
ATOM 9422 O O . GLU C 1 67 ? 3.302 81.815 97.455 1.00 56.67 67 GLU C O 1
ATOM 9428 N N . PRO C 1 68 ? 3.148 80.736 99.415 1.00 58.71 68 PRO C N 1
ATOM 9429 C CA . PRO C 1 68 ? 1.955 79.997 98.951 1.00 60.81 68 PRO C CA 1
ATOM 9430 C C . PRO C 1 68 ? 0.737 80.883 98.718 1.00 61.43 68 PRO C C 1
ATOM 9431 O O . PRO C 1 68 ? -0.200 80.457 98.031 1.00 61.68 68 PRO C O 1
ATOM 9435 N N . ARG C 1 69 ? 0.715 82.091 99.262 1.00 62.44 69 ARG C N 1
ATOM 9436 C CA . ARG C 1 69 ? -0.330 83.055 98.972 1.00 62.51 69 ARG C CA 1
ATOM 9437 C C . ARG C 1 69 ? 0.336 84.405 98.769 1.00 61.38 69 ARG C C 1
ATOM 9438 O O . ARG C 1 69 ? 1.448 84.628 99.264 1.00 61.50 69 ARG C O 1
ATOM 9446 N N . PRO C 1 70 ? -0.295 85.307 98.016 1.00 58.70 70 PRO C N 1
ATOM 9447 C CA . PRO C 1 70 ? 0.370 86.573 97.678 1.00 61.30 70 PRO C CA 1
ATOM 9448 C C . PRO C 1 70 ? 0.714 87.370 98.928 1.00 63.71 70 PRO C C 1
ATOM 9449 O O . PRO C 1 70 ? -0.132 87.581 99.802 1.00 64.09 70 PRO C O 1
ATOM 9453 N N . GLY C 1 71 ? 1.975 87.796 99.012 1.00 62.94 71 GLY C N 1
ATOM 9454 C CA . GLY C 1 71 ? 2.471 88.576 100.128 1.00 61.83 71 GLY C CA 1
ATOM 9455 C C . GLY C 1 71 ? 2.518 87.859 101.462 1.00 63.53 71 GLY C C 1
ATOM 9456 O O . GLY C 1 71 ? 2.816 88.500 102.473 1.00 67.98 71 GLY C O 1
ATOM 9457 N N . GLU C 1 72 ? 2.234 86.561 101.505 1.00 62.54 72 GLU C N 1
ATOM 9458 C CA . GLU C 1 72 ? 2.226 85.794 102.746 1.00 60.84 72 GLU C CA 1
ATOM 9459 C C . GLU C 1 72 ? 3.317 84.744 102.651 1.00 60.85 72 GLU C C 1
ATOM 9460 O O . GLU C 1 72 ? 3.146 83.726 101.971 1.00 65.62 72 GLU C O 1
ATOM 9466 N N . TYR C 1 73 ? 4.423 84.981 103.339 1.00 57.59 73 TYR C N 1
ATOM 9467 C CA . TYR C 1 73 ? 5.543 84.058 103.328 1.00 55.40 73 TYR C CA 1
ATOM 9468 C C . TYR C 1 73 ? 5.416 83.050 104.462 1.00 58.12 73 TYR C C 1
ATOM 9469 O O . TYR C 1 73 ? 4.895 83.366 105.532 1.00 59.31 73 TYR C O 1
ATOM 9478 N N . ASP C 1 74 ? 5.862 81.823 104.194 1.00 57.52 74 ASP C N 1
ATOM 9479 C CA . ASP C 1 74 ? 5.663 80.671 105.074 1.00 56.79 74 ASP C CA 1
ATOM 9480 C C . ASP C 1 74 ? 6.845 80.584 106.037 1.00 60.47 74 ASP C C 1
ATOM 9481 O O . ASP C 1 74 ? 7.936 80.137 105.653 1.00 56.11 74 ASP C O 1
ATOM 9486 N N . ALA C 1 75 ? 6.611 80.975 107.302 1.00 60.46 75 ALA C N 1
ATOM 9487 C CA . ALA C 1 75 ? 7.702 81.060 108.268 1.00 55.43 75 ALA C CA 1
ATOM 9488 C C . ALA C 1 75 ? 8.386 79.713 108.483 1.00 51.12 75 ALA C C 1
ATOM 9489 O O . ALA C 1 75 ? 9.597 79.669 108.722 1.00 50.62 75 ALA C O 1
ATOM 9491 N N . THR C 1 76 ? 7.650 78.605 108.395 1.00 53.56 76 THR C N 1
ATOM 9492 C CA . THR C 1 76 ? 8.303 77.296 108.496 1.00 55.49 76 THR C CA 1
ATOM 9493 C C . THR C 1 76 ? 9.391 77.127 107.433 1.00 55.78 76 THR C C 1
ATOM 9494 O O . THR C 1 76 ? 10.493 76.645 107.726 1.00 55.07 76 THR C O 1
ATOM 9498 N N . MET C 1 77 ? 9.102 77.528 106.193 1.00 56.44 77 MET C N 1
ATOM 9499 C CA . MET C 1 77 ? 10.091 77.412 105.120 1.00 57.01 77 MET C CA 1
ATOM 9500 C C . MET C 1 77 ? 11.299 78.306 105.379 1.00 53.50 77 MET C C 1
ATOM 9501 O O . MET C 1 77 ? 12.450 77.887 105.192 1.00 53.16 77 MET C O 1
ATOM 9506 N N . LEU C 1 78 ? 11.049 79.535 105.824 1.00 50.47 78 LEU C N 1
ATOM 9507 C CA . LEU C 1 78 ? 12.131 80.456 106.175 1.00 57.51 78 LEU C CA 1
ATOM 9508 C C . LEU C 1 78 ? 12.989 79.933 107.334 1.00 52.30 78 LEU C C 1
ATOM 9509 O O . LEU C 1 78 ? 14.219 80.081 107.309 1.00 51.07 78 LEU C O 1
ATOM 9514 N N . SER C 1 79 ? 12.368 79.316 108.356 1.00 51.76 79 SER C N 1
ATOM 9515 C CA . SER C 1 79 ? 13.153 78.638 109.397 1.00 49.92 79 SER C CA 1
ATOM 9516 C C . SER C 1 79 ? 14.058 77.589 108.778 1.00 54.82 79 SER C C 1
ATOM 9517 O O . SER C 1 79 ? 15.237 77.464 109.140 1.00 51.06 79 SER C O 1
ATOM 9520 N N . ARG C 1 80 ? 13.500 76.793 107.866 1.00 49.68 80 ARG C N 1
ATOM 9521 C CA . ARG C 1 80 ? 14.283 75.711 107.295 1.00 53.64 80 ARG C CA 1
ATOM 9522 C C . ARG C 1 80 ? 15.459 76.269 106.515 1.00 48.80 80 ARG C C 1
ATOM 9523 O O . ARG C 1 80 ? 16.577 75.739 106.602 1.00 48.88 80 ARG C O 1
ATOM 9531 N N . LEU C 1 81 ? 15.238 77.376 105.796 1.00 53.65 81 LEU C N 1
ATOM 9532 C CA . LEU C 1 81 ? 16.324 78.023 105.069 1.00 50.11 81 LEU C CA 1
ATOM 9533 C C . LEU C 1 81 ? 17.434 78.441 106.026 1.00 50.37 81 LEU C C 1
ATOM 9534 O O . LEU C 1 81 ? 18.623 78.207 105.763 1.00 47.01 81 LEU C O 1
ATOM 9539 N N . LEU C 1 82 ? 17.053 79.024 107.167 1.00 49.51 82 LEU C N 1
ATOM 9540 C CA . LEU C 1 82 ? 18.039 79.455 108.153 1.00 49.53 82 LEU C CA 1
ATOM 9541 C C . LEU C 1 82 ? 18.858 78.275 108.659 1.00 51.58 82 LEU C C 1
ATOM 9542 O O . LEU C 1 82 ? 20.095 78.319 108.665 1.00 52.07 82 LEU C O 1
ATOM 9547 N N . ARG C 1 83 ? 18.180 77.202 109.078 1.00 49.93 83 ARG C N 1
ATOM 9548 C CA . ARG C 1 83 ? 18.876 75.974 109.472 1.00 53.29 83 ARG C CA 1
ATOM 9549 C C . ARG C 1 83 ? 19.846 75.500 108.397 1.00 53.15 83 ARG C C 1
ATOM 9550 O O . ARG C 1 83 ? 20.989 75.123 108.697 1.00 51.40 83 ARG C O 1
ATOM 9558 N N . LEU C 1 84 ? 19.409 75.512 107.135 1.00 49.05 84 LEU C N 1
ATOM 9559 C CA . LEU C 1 84 ? 20.276 75.062 106.055 1.00 48.29 84 LEU C CA 1
ATOM 9560 C C . LEU C 1 84 ? 21.514 75.943 105.949 1.00 50.41 84 LEU C C 1
ATOM 9561 O O . LEU C 1 84 ? 22.651 75.449 105.914 1.00 48.83 84 LEU C O 1
ATOM 9566 N N . LEU C 1 85 ? 21.301 77.257 105.866 1.00 49.10 85 LEU C N 1
ATOM 9567 C CA . LEU C 1 85 ? 22.412 78.201 105.804 1.00 49.52 85 LEU C CA 1
ATOM 9568 C C . LEU C 1 85 ? 23.353 78.033 107.004 1.00 52.60 85 LEU C C 1
ATOM 9569 O O . LEU C 1 85 ? 24.584 78.038 106.855 1.00 50.50 85 LEU C O 1
ATOM 9574 N N . ASP C 1 86 ? 22.785 77.882 108.204 1.00 47.55 86 ASP C N 1
ATOM 9575 C CA . ASP C 1 86 ? 23.601 77.589 109.384 1.00 54.40 86 ASP C CA 1
ATOM 9576 C C . ASP C 1 86 ? 24.396 76.304 109.204 1.00 52.46 86 ASP C C 1
ATOM 9577 O O . ASP C 1 86 ? 25.602 76.257 109.495 1.00 48.96 86 ASP C O 1
ATOM 9582 N N . ALA C 1 87 ? 23.728 75.241 108.738 1.00 48.77 87 ALA C N 1
ATOM 9583 C CA . ALA C 1 87 ? 24.407 73.954 108.608 1.00 48.83 87 ALA C CA 1
ATOM 9584 C C . ALA C 1 87 ? 25.560 74.028 107.614 1.00 50.66 87 ALA C C 1
ATOM 9585 O O . ALA C 1 87 ? 26.591 73.376 107.827 1.00 47.09 87 ALA C O 1
ATOM 9587 N N . CYS C 1 88 ? 25.415 74.837 106.544 1.00 47.65 88 CYS C N 1
ATOM 9588 C CA . CYS C 1 88 ? 26.486 74.992 105.565 1.00 49.32 88 CYS C CA 1
ATOM 9589 C C . CYS C 1 88 ? 27.702 75.687 106.143 1.00 49.78 88 CYS C C 1
ATOM 9590 O O . CYS C 1 88 ? 28.833 75.229 105.926 1.00 51.45 88 CYS C O 1
ATOM 9593 N N . GLY C 1 89 ? 27.493 76.822 106.820 1.00 45.59 89 GLY C N 1
ATOM 9594 C CA . GLY C 1 89 ? 28.606 77.485 107.475 1.00 45.06 89 GLY C CA 1
ATOM 9595 C C . GLY C 1 89 ? 29.315 76.597 108.483 1.00 49.76 89 GLY C C 1
ATOM 9596 O O . GLY C 1 89 ? 30.548 76.517 108.510 1.00 51.67 89 GLY C O 1
ATOM 9597 N N . GLU C 1 90 ? 28.548 75.904 109.320 1.00 47.12 90 GLU C N 1
ATOM 9598 C CA . GLU C 1 90 ? 29.177 75.024 110.304 1.00 48.05 90 GLU C CA 1
ATOM 9599 C C . GLU C 1 90 ? 30.017 73.929 109.649 1.00 54.17 90 GLU C C 1
ATOM 9600 O O . GLU C 1 90 ? 30.874 73.336 110.322 1.00 48.92 90 GLU C O 1
ATOM 9606 N N . ARG C 1 91 ? 29.803 73.657 108.350 1.00 50.65 91 ARG C N 1
ATOM 9607 C CA . ARG C 1 91 ? 30.449 72.545 107.662 1.00 50.31 91 ARG C CA 1
ATOM 9608 C C . ARG C 1 91 ? 31.443 72.980 106.596 1.00 53.98 91 ARG C C 1
ATOM 9609 O O . ARG C 1 91 ? 32.044 72.120 105.940 1.00 47.24 91 ARG C O 1
ATOM 9617 N N . GLY C 1 92 ? 31.649 74.278 106.412 1.00 48.35 92 GLY C N 1
ATOM 9618 C CA . GLY C 1 92 ? 32.654 74.735 105.481 1.00 52.58 92 GLY C CA 1
ATOM 9619 C C . GLY C 1 92 ? 32.181 74.931 104.060 1.00 54.31 92 GLY C C 1
ATOM 9620 O O . GLY C 1 92 ? 33.023 74.974 103.153 1.00 51.25 92 GLY C O 1
ATOM 9621 N N . LEU C 1 93 ? 30.869 75.058 103.834 1.00 51.07 93 LEU C N 1
ATOM 9622 C CA . LEU C 1 93 ? 30.291 75.107 102.492 1.00 51.66 93 LEU C CA 1
ATOM 9623 C C . LEU C 1 93 ? 29.603 76.445 102.285 1.00 52.65 93 LEU C C 1
ATOM 9624 O O . LEU C 1 93 ? 28.656 76.775 103.007 1.00 49.46 93 LEU C O 1
ATOM 9629 N N . ARG C 1 94 ? 30.056 77.181 101.279 1.00 49.89 94 ARG C N 1
ATOM 9630 C CA . ARG C 1 94 ? 29.418 78.441 100.893 1.00 53.70 94 ARG C CA 1
ATOM 9631 C C . ARG C 1 94 ? 28.129 78.153 100.132 1.00 53.34 94 ARG C C 1
ATOM 9632 O O . ARG C 1 94 ? 28.181 77.558 99.051 1.00 51.63 94 ARG C O 1
ATOM 9640 N N . PRO C 1 95 ? 26.971 78.554 100.640 1.00 53.69 95 PRO C N 1
ATOM 9641 C CA . PRO C 1 95 ? 25.728 78.317 99.896 1.00 50.50 95 PRO C CA 1
ATOM 9642 C C . PRO C 1 95 ? 25.597 79.264 98.707 1.00 54.32 95 PRO C C 1
ATOM 9643 O O . PRO C 1 95 ? 25.882 80.467 98.803 1.00 50.67 95 PRO C O 1
ATOM 9647 N N . GLN C 1 96 ? 25.163 78.711 97.573 1.00 50.30 96 GLN C N 1
ATOM 9648 C CA . GLN C 1 96 ? 24.763 79.516 96.420 1.00 49.28 96 GLN C CA 1
ATOM 9649 C C . GLN C 1 96 ? 23.262 79.353 96.244 1.00 46.04 96 GLN C C 1
ATOM 9650 O O . GLN C 1 96 ? 22.813 78.447 95.531 1.00 49.36 96 GLN C O 1
ATOM 9656 N N . PRO C 1 97 ? 22.440 80.174 96.883 1.00 45.57 97 PRO C N 1
ATOM 9657 C CA . PRO C 1 97 ? 20.992 79.965 96.794 1.00 45.68 97 PRO C CA 1
ATOM 9658 C C . PRO C 1 97 ? 20.419 80.574 95.534 1.00 49.19 97 PRO C C 1
ATOM 9659 O O . PRO C 1 97 ? 20.807 81.668 95.112 1.00 50.52 97 PRO C O 1
ATOM 9663 N N . SER C 1 98 ? 19.468 79.860 94.937 1.00 48.71 98 SER C N 1
ATOM 9664 C CA . SER C 1 98 ? 18.887 80.249 93.656 1.00 46.44 98 SER C CA 1
ATOM 9665 C C . SER C 1 98 ? 17.423 80.599 93.871 1.00 49.58 98 SER C C 1
ATOM 9666 O O . SER C 1 98 ? 16.665 79.767 94.398 1.00 52.08 98 SER C O 1
ATOM 9669 N N . LEU C 1 99 ? 17.019 81.815 93.468 1.00 44.17 99 LEU C N 1
ATOM 9670 C CA . LEU C 1 99 ? 15.757 82.395 93.931 1.00 46.28 99 LEU C CA 1
ATOM 9671 C C . LEU C 1 99 ? 14.535 82.016 93.094 1.00 49.06 99 LEU C C 1
ATOM 9672 O O . LEU C 1 99 ? 13.559 81.485 93.632 1.00 47.36 99 LEU C O 1
ATOM 9677 N N . PHE C 1 100 ? 14.536 82.348 91.798 1.00 47.47 100 PHE C N 1
ATOM 9678 C CA . PHE C 1 100 ? 13.340 82.171 90.963 1.00 47.89 100 PHE C CA 1
ATOM 9679 C C . PHE C 1 100 ? 13.318 80.766 90.370 1.00 49.53 100 PHE C C 1
ATOM 9680 O O . PHE C 1 100 ? 13.813 80.508 89.272 1.00 50.67 100 PHE C O 1
ATOM 9688 N N . VAL C 1 101 ? 12.735 79.841 91.130 1.00 51.18 101 VAL C N 1
ATOM 9689 C CA . VAL C 1 101 ? 12.640 78.427 90.782 1.00 45.88 101 VAL C CA 1
ATOM 9690 C C . VAL C 1 101 ? 11.225 78.009 91.143 1.00 49.85 101 VAL C C 1
ATOM 9691 O O . VAL C 1 101 ? 10.866 78.007 92.328 1.00 52.11 101 VAL C O 1
ATOM 9695 N N . GLY C 1 102 ? 10.404 77.710 90.138 1.00 49.03 102 GLY C N 1
ATOM 9696 C CA . GLY C 1 102 ? 10.751 77.910 88.741 1.00 48.98 102 GLY C CA 1
ATOM 9697 C C . GLY C 1 102 ? 11.059 76.634 87.985 1.00 49.15 102 GLY C C 1
ATOM 9698 O O . GLY C 1 102 ? 10.498 75.566 88.280 1.00 46.25 102 GLY C O 1
ATOM 9699 N N . TRP C 1 103 ? 11.984 76.760 87.033 1.00 46.26 103 TRP C N 1
ATOM 9700 C CA . TRP C 1 103 ? 12.340 75.676 86.126 1.00 47.26 103 TRP C CA 1
ATOM 9701 C C . TRP C 1 103 ? 13.210 74.644 86.836 1.00 47.32 103 TRP C C 1
ATOM 9702 O O . TRP C 1 103 ? 14.303 74.972 87.306 1.00 49.76 103 TRP C O 1
ATOM 9713 N N . MET C 1 104 ? 12.769 73.382 86.867 1.00 46.15 104 MET C N 1
ATOM 9714 C CA . MET C 1 104 ? 13.549 72.368 87.571 1.00 45.23 104 MET C CA 1
ATOM 9715 C C . MET C 1 104 ? 13.299 70.984 86.985 1.00 46.93 104 MET C C 1
ATOM 9716 O O . MET C 1 104 ? 12.225 70.403 87.174 1.00 47.31 104 MET C O 1
ATOM 9721 N N . SER C 1 105 ? 14.304 70.450 86.296 1.00 46.58 105 SER C N 1
ATOM 9722 C CA . SER C 1 105 ? 14.367 69.016 86.012 1.00 47.42 105 SER C CA 1
ATOM 9723 C C . SER C 1 105 ? 13.190 68.537 85.159 1.00 46.80 105 SER C C 1
ATOM 9724 O O . SER C 1 105 ? 12.690 67.424 85.335 1.00 47.13 105 SER C O 1
ATOM 9727 N N . GLY C 1 106 ? 12.729 69.377 84.238 1.00 49.26 106 GLY C N 1
ATOM 9728 C CA . GLY C 1 106 ? 11.588 69.023 83.422 1.00 47.43 106 GLY C CA 1
ATOM 9729 C C . GLY C 1 106 ? 10.241 69.422 83.987 1.00 51.58 106 GLY C C 1
ATOM 9730 O O . GLY C 1 106 ? 9.223 69.206 83.320 1.00 50.90 106 GLY C O 1
ATOM 9731 N N . GLY C 1 107 ? 10.196 70.005 85.186 1.00 46.23 107 GLY C N 1
ATOM 9732 C CA . GLY C 1 107 ? 8.994 70.611 85.709 1.00 47.43 107 GLY C CA 1
ATOM 9733 C C . GLY C 1 107 ? 9.149 72.122 85.830 1.00 48.13 107 GLY C C 1
ATOM 9734 O O . GLY C 1 107 ? 10.243 72.683 85.781 1.00 48.02 107 GLY C O 1
ATOM 9735 N N . ILE C 1 108 ? 8.016 72.788 86.009 1.00 49.06 108 ILE C N 1
ATOM 9736 C CA . ILE C 1 108 ? 8.005 74.211 86.315 1.00 45.48 108 ILE C CA 1
ATOM 9737 C C . ILE C 1 108 ? 7.149 74.415 87.557 1.00 47.31 108 ILE C C 1
ATOM 9738 O O . ILE C 1 108 ? 5.997 73.969 87.596 1.00 49.50 108 ILE C O 1
ATOM 9743 N N . PHE C 1 109 ? 7.708 75.078 88.569 1.00 47.07 109 PHE C N 1
ATOM 9744 C CA . PHE C 1 109 ? 7.076 75.191 89.890 1.00 47.18 109 PHE C CA 1
ATOM 9745 C C . PHE C 1 109 ? 6.922 76.652 90.278 1.00 46.30 109 PHE C C 1
ATOM 9746 O O . PHE C 1 109 ? 7.876 77.269 90.754 1.00 47.28 109 PHE C O 1
ATOM 9754 N N . TRP C 1 110 ? 5.728 77.191 90.076 1.00 45.95 110 TRP C N 1
ATOM 9755 C CA . TRP C 1 110 ? 5.376 78.549 90.433 1.00 48.99 110 TRP C CA 1
ATOM 9756 C C . TRP C 1 110 ? 4.334 78.556 91.551 1.00 51.33 110 TRP C C 1
ATOM 9757 O O . TRP C 1 110 ? 3.630 77.563 91.764 1.00 50.72 110 TRP C O 1
ATOM 9768 N N . PRO C 1 111 ? 4.198 79.667 92.272 1.00 52.75 111 PRO C N 1
ATOM 9769 C CA . PRO C 1 111 ? 3.121 79.769 93.252 1.00 56.32 111 PRO C CA 1
ATOM 9770 C C . PRO C 1 111 ? 1.772 79.561 92.589 1.00 57.49 111 PRO C C 1
ATOM 9771 O O . PRO C 1 111 ? 1.596 79.862 91.394 1.00 56.34 111 PRO C O 1
ATOM 9775 N N . PRO C 1 112 ? 0.791 79.034 93.328 1.00 59.74 112 PRO C N 1
ATOM 9776 C CA . PRO C 1 112 ? -0.518 78.752 92.713 1.00 56.47 112 PRO C CA 1
ATOM 9777 C C . PRO C 1 112 ? -1.296 79.994 92.337 1.00 63.10 112 PRO C C 1
ATOM 9778 O O . PRO C 1 112 ? -2.300 79.868 91.622 1.00 64.93 112 PRO C O 1
ATOM 9782 N N . TRP C 1 113 ? -0.881 81.179 92.788 1.00 58.12 113 TRP C N 1
ATOM 9783 C CA . TRP C 1 113 ? -1.545 82.420 92.410 1.00 63.14 113 TRP C CA 1
ATOM 9784 C C . TRP C 1 113 ? -1.016 83.025 91.118 1.00 60.92 113 TRP C C 1
ATOM 9785 O O . TRP C 1 113 ? -1.517 84.074 90.699 1.00 61.28 113 TRP C O 1
ATOM 9796 N N . LYS C 1 114 ? -0.002 82.427 90.497 1.00 61.13 114 LYS C N 1
ATOM 9797 C CA . LYS C 1 114 ? 0.477 82.880 89.192 1.00 62.81 114 LYS C CA 1
ATOM 9798 C C . LYS C 1 114 ? -0.253 82.077 88.129 1.00 60.96 114 LYS C C 1
ATOM 9799 O O . LYS C 1 114 ? 0.019 80.886 87.954 1.00 62.52 114 LYS C O 1
ATOM 9805 N N . SER C 1 115 ? -1.192 82.714 87.432 1.00 60.69 115 SER C N 1
ATOM 9806 C CA . SER C 1 115 ? -1.954 81.988 86.427 1.00 64.25 115 SER C CA 1
ATOM 9807 C C . SER C 1 115 ? -1.103 81.709 85.194 1.00 65.27 115 SER C C 1
ATOM 9808 O O . SER C 1 115 ? -0.085 82.361 84.932 1.00 61.71 115 SER C O 1
ATOM 9811 N N . ASP C 1 116 ? -1.535 80.702 84.435 1.00 72.00 116 ASP C N 1
ATOM 9812 C CA . ASP C 1 116 ? -0.862 80.374 83.183 1.00 69.65 116 ASP C CA 1
ATOM 9813 C C . ASP C 1 116 ? -0.888 81.546 82.214 1.00 68.97 116 ASP C C 1
ATOM 9814 O O . ASP C 1 116 ? 0.000 81.670 81.364 1.00 72.49 116 ASP C O 1
ATOM 9819 N N . THR C 1 117 ? -1.874 82.427 82.342 1.00 67.98 117 THR C N 1
ATOM 9820 C CA . THR C 1 117 ? -1.958 83.620 81.511 1.00 69.38 117 THR C CA 1
ATOM 9821 C C . THR C 1 117 ? -1.091 84.772 82.014 1.00 68.13 117 THR C C 1
ATOM 9822 O O . THR C 1 117 ? -1.114 85.844 81.406 1.00 67.49 117 THR C O 1
ATOM 9826 N N . GLN C 1 118 ? -0.324 84.582 83.096 1.00 67.72 118 GLN C N 1
ATOM 9827 C CA . GLN C 1 118 ? 0.518 85.630 83.678 1.00 61.48 118 GLN C CA 1
ATOM 9828 C C . GLN C 1 118 ? 1.977 85.320 83.369 1.00 56.74 118 GLN C C 1
ATOM 9829 O O . GLN C 1 118 ? 2.601 84.485 84.027 1.00 59.13 118 GLN C O 1
ATOM 9835 N N . ASN C 1 119 ? 2.513 85.991 82.361 1.00 54.76 119 ASN C N 1
ATOM 9836 C CA . ASN C 1 119 ? 3.914 85.831 82.010 1.00 54.00 119 ASN C CA 1
ATOM 9837 C C . ASN C 1 119 ? 4.807 86.293 83.162 1.00 54.03 119 ASN C C 1
ATOM 9838 O O . ASN C 1 119 ? 4.573 87.344 83.759 1.00 50.99 119 ASN C O 1
ATOM 9843 N N . LEU C 1 120 ? 5.847 85.506 83.464 1.00 51.13 120 LEU C N 1
ATOM 9844 C CA . LEU C 1 120 ? 6.704 85.805 84.610 1.00 53.02 120 LEU C CA 1
ATOM 9845 C C . LEU C 1 120 ? 7.418 87.143 84.458 1.00 54.80 120 LEU C C 1
ATOM 9846 O O . LEU C 1 120 ? 7.624 87.864 85.447 1.00 53.52 120 LEU C O 1
ATOM 9851 N N . PHE C 1 121 ? 7.810 87.491 83.231 1.00 52.21 121 PHE C N 1
ATOM 9852 C CA . PHE C 1 121 ? 8.606 88.689 83.005 1.00 52.15 121 PHE C CA 1
ATOM 9853 C C . PHE C 1 121 ? 7.753 89.922 82.754 1.00 49.25 121 PHE C C 1
ATOM 9854 O O . PHE C 1 121 ? 8.113 91.016 83.189 1.00 50.00 121 PHE C O 1
ATOM 9862 N N . SER C 1 122 ? 6.625 89.778 82.065 1.00 52.00 122 SER C N 1
ATOM 9863 C CA . SER C 1 122 ? 5.897 90.952 81.600 1.00 55.30 122 SER C CA 1
ATOM 9864 C C . SER C 1 122 ? 4.662 91.283 82.426 1.00 55.46 122 SER C C 1
ATOM 9865 O O . SER C 1 122 ? 4.200 92.426 82.373 1.00 56.88 122 SER C O 1
ATOM 9868 N N . ASP C 1 123 ? 4.103 90.327 83.162 1.00 54.19 123 ASP C N 1
ATOM 9869 C CA . ASP C 1 123 ? 2.862 90.598 83.878 1.00 54.95 123 ASP C CA 1
ATOM 9870 C C . ASP C 1 123 ? 3.129 91.617 84.980 1.00 57.03 123 ASP C C 1
ATOM 9871 O O . ASP C 1 123 ? 4.042 91.422 85.791 1.00 53.48 123 ASP C O 1
ATOM 9876 N N . PRO C 1 124 ? 2.387 92.726 85.023 1.00 59.31 124 PRO C N 1
ATOM 9877 C CA . PRO C 1 124 ? 2.658 93.738 86.065 1.00 59.55 124 PRO C CA 1
ATOM 9878 C C . PRO C 1 124 ? 2.617 93.167 87.480 1.00 59.50 124 PRO C C 1
ATOM 9879 O O . PRO C 1 124 ? 3.561 93.365 88.260 1.00 57.59 124 PRO C O 1
ATOM 9883 N N . VAL C 1 125 ? 1.563 92.426 87.822 1.00 56.36 125 VAL C N 1
ATOM 9884 C CA . VAL C 1 125 ? 1.468 91.874 89.168 1.00 58.26 125 VAL C CA 1
ATOM 9885 C C . VAL C 1 125 ? 2.648 90.951 89.461 1.00 62.20 125 VAL C C 1
ATOM 9886 O O . VAL C 1 125 ? 3.235 91.006 90.552 1.00 60.12 125 VAL C O 1
ATOM 9890 N N . MET C 1 126 ? 3.025 90.095 88.492 1.00 58.30 126 MET C N 1
ATOM 9891 C CA . MET C 1 126 ? 4.121 89.151 88.720 1.00 58.57 126 MET C CA 1
ATOM 9892 C C . MET C 1 126 ? 5.429 89.882 88.979 1.00 56.24 126 MET C C 1
ATOM 9893 O O . MET C 1 126 ? 6.209 89.485 89.855 1.00 54.67 126 MET C O 1
ATOM 9898 N N . ILE C 1 127 ? 5.691 90.937 88.208 1.00 49.62 127 ILE C N 1
ATOM 9899 C CA . ILE C 1 127 ? 6.891 91.748 88.397 1.00 56.18 127 ILE C CA 1
ATOM 9900 C C . ILE C 1 127 ? 6.962 92.295 89.820 1.00 58.25 127 ILE C C 1
ATOM 9901 O O . ILE C 1 127 ? 8.033 92.311 90.446 1.00 54.48 127 ILE C O 1
ATOM 9906 N N . GLU C 1 128 ? 5.834 92.775 90.349 1.00 61.50 128 GLU C N 1
ATOM 9907 C CA . GLU C 1 128 ? 5.872 93.365 91.690 1.00 60.48 128 GLU C CA 1
ATOM 9908 C C . GLU C 1 128 ? 6.029 92.299 92.761 1.00 57.06 128 GLU C C 1
ATOM 9909 O O . GLU C 1 128 ? 6.839 92.472 93.680 1.00 54.56 128 GLU C O 1
ATOM 9915 N N . ARG C 1 129 ? 5.290 91.184 92.653 1.00 55.42 129 ARG C N 1
ATOM 9916 C CA . ARG C 1 129 ? 5.472 90.106 93.622 1.00 55.90 129 ARG C CA 1
ATOM 9917 C C . ARG C 1 129 ? 6.862 89.487 93.497 1.00 56.57 129 ARG C C 1
ATOM 9918 O O . ARG C 1 129 ? 7.465 89.108 94.508 1.00 53.19 129 ARG C O 1
ATOM 9926 N N . GLY C 1 130 ? 7.397 89.414 92.274 1.00 56.06 130 GLY C N 1
ATOM 9927 C CA . GLY C 1 130 ? 8.771 88.962 92.104 1.00 51.49 130 GLY C CA 1
ATOM 9928 C C . GLY C 1 130 ? 9.780 89.842 92.824 1.00 52.52 130 GLY C C 1
ATOM 9929 O O . GLY C 1 130 ? 10.682 89.348 93.505 1.00 48.42 130 GLY C O 1
ATOM 9930 N N . ALA C 1 131 ? 9.659 91.162 92.658 1.00 50.87 131 ALA C N 1
ATOM 9931 C CA . ALA C 1 131 ? 10.569 92.072 93.351 1.00 52.21 131 ALA C CA 1
ATOM 9932 C C . ALA C 1 131 ? 10.435 91.913 94.859 1.00 53.10 131 ALA C C 1
ATOM 9933 O O . ALA C 1 131 ? 11.439 91.837 95.578 1.00 53.83 131 ALA C O 1
ATOM 9935 N N . ALA C 1 132 ? 9.195 91.807 95.345 1.00 52.68 132 ALA C N 1
ATOM 9936 C CA . ALA C 1 132 ? 8.957 91.639 96.775 1.00 52.56 132 ALA C CA 1
ATOM 9937 C C . ALA C 1 132 ? 9.485 90.293 97.275 1.00 53.06 132 ALA C C 1
ATOM 9938 O O . ALA C 1 132 ? 10.099 90.215 98.346 1.00 51.29 132 ALA C O 1
ATOM 9940 N N . TYR C 1 133 ? 9.267 89.221 96.515 1.00 55.91 133 TYR C N 1
ATOM 9941 C CA . TYR C 1 133 ? 9.814 87.925 96.918 1.00 49.83 133 TYR C CA 1
ATOM 9942 C C . TYR C 1 133 ? 11.342 87.947 96.927 1.00 48.72 133 TYR C C 1
ATOM 9943 O O . TYR C 1 133 ? 11.973 87.400 97.835 1.00 52.17 133 TYR C O 1
ATOM 9952 N N . ALA C 1 134 ? 11.959 88.602 95.944 1.00 52.49 134 ALA C N 1
ATOM 9953 C CA . ALA C 1 134 ? 13.418 88.644 95.900 1.00 53.82 134 ALA C CA 1
ATOM 9954 C C . ALA C 1 134 ? 13.986 89.397 97.095 1.00 53.84 134 ALA C C 1
ATOM 9955 O O . ALA C 1 134 ? 14.980 88.963 97.687 1.00 54.66 134 ALA C O 1
ATOM 9957 N N . ARG C 1 135 ? 13.379 90.540 97.442 1.00 49.80 135 ARG C N 1
ATOM 9958 C CA . ARG C 1 135 ? 13.783 91.292 98.630 1.00 56.87 135 ARG C CA 1
ATOM 9959 C C . ARG C 1 135 ? 13.658 90.440 99.890 1.00 54.78 135 ARG C C 1
ATOM 9960 O O . ARG C 1 135 ? 14.585 90.375 100.708 1.00 52.98 135 ARG C O 1
ATOM 9968 N N . THR C 1 136 ? 12.503 89.791 100.067 1.00 50.61 136 THR C N 1
ATOM 9969 C CA . THR C 1 136 ? 12.281 88.985 101.261 1.00 52.63 136 THR C CA 1
ATOM 9970 C C . THR C 1 136 ? 13.371 87.937 101.427 1.00 55.46 136 THR C C 1
ATOM 9971 O O . THR C 1 136 ? 13.973 87.823 102.501 1.00 56.03 136 THR C O 1
ATOM 9975 N N . ILE C 1 137 ? 13.653 87.163 100.370 1.00 53.79 137 ILE C N 1
ATOM 9976 C CA . ILE C 1 137 ? 14.667 86.121 100.508 1.00 49.03 137 ILE C CA 1
ATOM 9977 C C . ILE C 1 137 ? 16.033 86.736 100.777 1.00 50.99 137 ILE C C 1
ATOM 9978 O O . ILE C 1 137 ? 16.813 86.209 101.580 1.00 48.39 137 ILE C O 1
ATOM 9983 N N . THR C 1 138 ? 16.359 87.848 100.098 1.00 46.27 138 THR C N 1
ATOM 9984 C CA . THR C 1 138 ? 17.661 88.457 100.333 1.00 47.47 138 THR C CA 1
ATOM 9985 C C . THR C 1 138 ? 17.772 88.949 101.778 1.00 54.01 138 THR C C 1
ATOM 9986 O O . THR C 1 138 ? 18.855 88.884 102.376 1.00 51.41 138 THR C O 1
ATOM 9990 N N . THR C 1 139 ? 16.658 89.413 102.360 1.00 53.27 139 THR C N 1
ATOM 9991 C CA . THR C 1 139 ? 16.639 89.769 103.782 1.00 54.08 139 THR C CA 1
ATOM 9992 C C . THR C 1 139 ? 17.062 88.587 104.643 1.00 56.16 139 THR C C 1
ATOM 9993 O O . THR C 1 139 ? 17.863 88.730 105.579 1.00 52.78 139 THR C O 1
ATOM 9997 N N . HIS C 1 140 ? 16.543 87.398 104.333 1.00 54.00 140 HIS C N 1
ATOM 9998 C CA . HIS C 1 140 ? 16.906 86.240 105.131 1.00 50.24 140 HIS C CA 1
ATOM 9999 C C . HIS C 1 140 ? 18.275 85.693 104.770 1.00 53.60 140 HIS C C 1
ATOM 10000 O O . HIS C 1 140 ? 18.793 84.845 105.499 1.00 51.50 140 HIS C O 1
ATOM 10007 N N . LEU C 1 141 ? 18.881 86.168 103.684 1.00 52.43 141 LEU C N 1
ATOM 10008 C CA . LEU C 1 141 ? 20.252 85.793 103.368 1.00 52.18 141 LEU C CA 1
ATOM 10009 C C . LEU C 1 141 ? 21.264 86.741 103.984 1.00 53.03 141 LEU C C 1
ATOM 10010 O O . LEU C 1 141 ? 22.428 86.353 104.163 1.00 51.54 141 LEU C O 1
ATOM 10015 N N . LYS C 1 142 ? 20.847 87.971 104.280 1.00 50.40 142 LYS C N 1
ATOM 10016 C CA . LYS C 1 142 ? 21.784 89.001 104.719 1.00 56.01 142 LYS C CA 1
ATOM 10017 C C . LYS C 1 142 ? 22.646 88.574 105.901 1.00 57.23 142 LYS C C 1
ATOM 10018 O O . LYS C 1 142 ? 23.865 88.813 105.853 1.00 57.24 142 LYS C O 1
ATOM 10024 N N . PRO C 1 143 ? 22.109 87.930 106.953 1.00 54.70 143 PRO C N 1
ATOM 10025 C CA . PRO C 1 143 ? 22.963 87.412 108.037 1.00 57.53 143 PRO C CA 1
ATOM 10026 C C . PRO C 1 143 ? 24.156 86.570 107.590 1.00 60.98 143 PRO C C 1
ATOM 10027 O O . PRO C 1 143 ? 25.098 86.374 108.367 1.00 63.76 143 PRO C O 1
ATOM 10031 N N . PHE C 1 144 ? 24.129 86.034 106.372 1.00 56.57 144 PHE C N 1
ATOM 10032 C CA . PHE C 1 144 ? 25.188 85.147 105.905 1.00 56.06 144 PHE C CA 1
ATOM 10033 C C . PHE C 1 144 ? 26.015 85.752 104.774 1.00 55.23 144 PHE C C 1
ATOM 10034 O O . PHE C 1 144 ? 26.844 85.046 104.181 1.00 52.93 144 PHE C O 1
ATOM 10042 N N . ALA C 1 145 ? 25.869 87.059 104.529 1.00 54.02 145 ALA C N 1
ATOM 10043 C CA . ALA C 1 145 ? 26.364 87.671 103.294 1.00 55.52 145 ALA C CA 1
ATOM 10044 C C . ALA C 1 145 ? 27.827 87.341 103.030 1.00 55.46 145 ALA C C 1
ATOM 10045 O O . ALA C 1 145 ? 28.215 87.085 101.884 1.00 60.32 145 ALA C O 1
ATOM 10047 N N . THR C 1 146 ? 28.646 87.299 104.077 1.00 53.32 146 THR C N 1
ATOM 10048 C CA . THR C 1 146 ? 30.067 87.027 103.912 1.00 51.53 146 THR C CA 1
ATOM 10049 C C . THR C 1 146 ? 30.362 85.555 103.664 1.00 53.70 146 THR C C 1
ATOM 10050 O O . THR C 1 146 ? 31.506 85.220 103.327 1.00 52.52 146 THR C O 1
ATOM 10054 N N . HIS C 1 147 ? 29.369 84.677 103.786 1.00 53.68 147 HIS C N 1
ATOM 10055 C CA . HIS C 1 147 ? 29.587 83.252 103.544 1.00 60.23 147 HIS C CA 1
ATOM 10056 C C . HIS C 1 147 ? 28.921 82.730 102.272 1.00 57.95 147 HIS C C 1
ATOM 10057 O O . HIS C 1 147 ? 29.095 81.552 101.947 1.00 55.77 147 HIS C O 1
ATOM 10064 N N . LEU C 1 148 ? 28.155 83.553 101.558 1.00 55.04 148 LEU C N 1
ATOM 10065 C CA . LEU C 1 148 ? 27.545 83.104 100.308 1.00 54.27 148 LEU C CA 1
ATOM 10066 C C . LEU C 1 148 ? 28.597 82.951 99.218 1.00 54.63 148 LEU C C 1
ATOM 10067 O O . LEU C 1 148 ? 29.645 83.598 99.240 1.00 57.63 148 LEU C O 1
ATOM 10072 N N . CYS C 1 149 ? 28.324 82.060 98.271 1.00 57.28 149 CYS C N 1
ATOM 10073 C CA . CYS C 1 149 ? 29.040 82.055 96.997 1.00 54.17 149 CYS C CA 1
ATOM 10074 C C . CYS C 1 149 ? 28.179 82.732 95.936 1.00 58.29 149 CYS C C 1
ATOM 10075 O O . CYS C 1 149 ? 27.761 82.128 94.940 1.00 57.60 149 CYS C O 1
ATOM 10078 N N . GLY C 1 150 ? 27.893 84.007 96.179 1.00 51.38 150 GLY C N 1
ATOM 10079 C CA . GLY C 1 150 ? 26.972 84.715 95.318 1.00 53.35 150 GLY C CA 1
ATOM 10080 C C . GLY C 1 150 ? 25.532 84.298 95.539 1.00 51.68 150 GLY C C 1
ATOM 10081 O O . GLY C 1 150 ? 25.243 83.328 96.253 1.00 53.47 150 GLY C O 1
ATOM 10082 N N . ILE C 1 151 ? 24.621 85.060 94.954 1.00 49.62 151 ILE C N 1
ATOM 10083 C CA . ILE C 1 151 ? 23.194 84.762 94.929 1.00 49.95 151 ILE C CA 1
ATOM 10084 C C . ILE C 1 151 ? 22.827 84.466 93.479 1.00 50.54 151 ILE C C 1
ATOM 10085 O O . ILE C 1 151 ? 23.129 85.266 92.583 1.00 46.65 151 ILE C O 1
ATOM 10090 N N . ASP C 1 152 ? 22.197 83.315 93.244 1.00 52.37 152 ASP C N 1
ATOM 10091 C CA . ASP C 1 152 ? 21.788 82.895 91.903 1.00 47.21 152 ASP C CA 1
ATOM 10092 C C . ASP C 1 152 ? 20.368 83.396 91.634 1.00 46.57 152 ASP C C 1
ATOM 10093 O O . ASP C 1 152 ? 19.435 83.039 92.367 1.00 48.76 152 ASP C O 1
ATOM 10098 N N . LEU C 1 153 ? 20.205 84.226 90.595 1.00 45.38 153 LEU C N 1
ATOM 10099 C CA . LEU C 1 153 ? 18.902 84.833 90.305 1.00 44.68 153 LEU C CA 1
ATOM 10100 C C . LEU C 1 153 ? 17.799 83.783 90.190 1.00 47.32 153 LEU C C 1
ATOM 10101 O O . LEU C 1 153 ? 16.678 83.993 90.667 1.00 50.02 153 LEU C O 1
ATOM 10106 N N . GLY C 1 154 ? 18.099 82.651 89.565 1.00 45.79 154 GLY C N 1
ATOM 10107 C CA . GLY C 1 154 ? 17.110 81.619 89.315 1.00 48.07 154 GLY C CA 1
ATOM 10108 C C . GLY C 1 154 ? 17.727 80.549 88.442 1.00 45.62 154 GLY C C 1
ATOM 10109 O O . GLY C 1 154 ? 18.818 80.711 87.890 1.00 51.86 154 GLY C O 1
ATOM 10110 N N . ASN C 1 155 ? 17.035 79.435 88.323 1.00 45.16 155 ASN C N 1
ATOM 10111 C CA . ASN C 1 155 ? 17.578 78.329 87.540 1.00 46.59 155 ASN C CA 1
ATOM 10112 C C . ASN C 1 155 ? 17.051 78.377 86.109 1.00 44.23 155 ASN C C 1
ATOM 10113 O O . ASN C 1 155 ? 15.859 78.158 85.875 1.00 45.00 155 ASN C O 1
ATOM 10118 N N . GLU C 1 156 ? 17.951 78.625 85.159 1.00 47.33 156 GLU C N 1
ATOM 10119 C CA . GLU C 1 156 ? 17.657 78.532 83.720 1.00 49.06 156 GLU C CA 1
ATOM 10120 C C . GLU C 1 156 ? 16.376 79.282 83.352 1.00 46.56 156 GLU C C 1
ATOM 10121 O O . GLU C 1 156 ? 15.476 78.752 82.690 1.00 45.85 156 GLU C O 1
ATOM 10127 N N . LEU C 1 157 ? 16.314 80.545 83.787 1.00 46.30 157 LEU C N 1
ATOM 10128 C CA . LEU C 1 157 ? 15.214 81.421 83.409 1.00 45.47 157 LEU C CA 1
ATOM 10129 C C . LEU C 1 157 ? 15.083 81.519 81.892 1.00 47.12 157 LEU C C 1
ATOM 10130 O O . LEU C 1 157 ? 13.967 81.633 81.374 1.00 45.68 157 LEU C O 1
ATOM 10135 N N . ASP C 1 158 ? 16.207 81.432 81.171 1.00 48.13 158 ASP C N 1
ATOM 10136 C CA . ASP C 1 158 ? 16.182 81.481 79.709 1.00 50.74 158 ASP C CA 1
ATOM 10137 C C . ASP C 1 158 ? 15.475 80.281 79.094 1.00 49.01 158 ASP C C 1
ATOM 10138 O O . ASP C 1 158 ? 15.116 80.326 77.910 1.00 54.24 158 ASP C O 1
ATOM 10143 N N . ALA C 1 159 ? 15.284 79.204 79.848 1.00 46.58 159 ALA C N 1
ATOM 10144 C CA . ALA C 1 159 ? 14.600 78.036 79.306 1.00 46.35 159 ALA C CA 1
ATOM 10145 C C . ALA C 1 159 ? 13.090 78.099 79.483 1.00 49.11 159 ALA C C 1
ATOM 10146 O O . ALA C 1 159 ? 12.386 77.258 78.925 1.00 50.80 159 ALA C O 1
ATOM 10148 N N . LEU C 1 160 ? 12.577 79.067 80.241 1.00 49.02 160 LEU C N 1
ATOM 10149 C CA . LEU C 1 160 ? 11.142 79.167 80.471 1.00 50.40 160 LEU C CA 1
ATOM 10150 C C . LEU C 1 160 ? 10.393 79.425 79.159 1.00 51.14 160 LEU C C 1
ATOM 10151 O O . LEU C 1 160 ? 10.918 80.086 78.261 1.00 51.99 160 LEU C O 1
ATOM 10156 N N . PRO C 1 161 ? 9.157 78.926 79.031 1.00 50.42 161 PRO C N 1
ATOM 10157 C CA . PRO C 1 161 ? 8.323 79.341 77.897 1.00 46.95 161 PRO C CA 1
ATOM 10158 C C . PRO C 1 161 ? 7.999 80.820 77.940 1.00 50.92 161 PRO C C 1
ATOM 10159 O O . PRO C 1 161 ? 7.810 81.439 76.886 1.00 52.85 161 PRO C O 1
ATOM 10163 N N . ASP C 1 162 ? 7.972 81.418 79.135 1.00 48.99 162 ASP C N 1
ATOM 10164 C CA . ASP C 1 162 ? 7.699 82.852 79.261 1.00 46.63 162 ASP C CA 1
ATOM 10165 C C . ASP C 1 162 ? 8.669 83.684 78.431 1.00 47.60 162 ASP C C 1
ATOM 10166 O O . ASP C 1 162 ? 8.344 84.814 78.045 1.00 47.68 162 ASP C O 1
ATOM 10171 N N . CYS C 1 163 ? 9.871 83.150 78.169 1.00 50.18 163 CYS C N 1
ATOM 10172 C CA . CYS C 1 163 ? 10.862 83.820 77.330 1.00 51.60 163 CYS C CA 1
ATOM 10173 C C . CYS C 1 163 ? 10.336 84.077 75.926 1.00 53.80 163 CYS C C 1
ATOM 10174 O O . CYS C 1 163 ? 10.748 85.028 75.266 1.00 49.93 163 CYS C O 1
ATOM 10177 N N . SER C 1 164 ? 9.483 83.190 75.442 1.00 52.08 164 SER C N 1
ATOM 10178 C CA . SER C 1 164 ? 8.978 83.298 74.085 1.00 57.18 164 SER C CA 1
ATOM 10179 C C . SER C 1 164 ? 7.869 84.316 73.976 1.00 53.62 164 SER C C 1
ATOM 10180 O O . SER C 1 164 ? 7.733 84.956 72.933 1.00 58.05 164 SER C O 1
ATOM 10183 N N . ALA C 1 165 ? 7.074 84.479 75.023 1.00 53.98 165 ALA C N 1
ATOM 10184 C CA . ALA C 1 165 ? 5.944 85.390 74.969 1.00 52.97 165 ALA C CA 1
ATOM 10185 C C . ALA C 1 165 ? 6.283 86.797 75.436 1.00 55.02 165 ALA C C 1
ATOM 10186 O O . ALA C 1 165 ? 5.491 87.713 75.192 1.00 58.88 165 ALA C O 1
ATOM 10188 N N . ALA C 1 166 ? 7.439 87.004 76.063 1.00 53.41 166 ALA C N 1
ATOM 10189 C CA . ALA C 1 166 ? 7.886 88.327 76.485 1.00 52.90 166 ALA C CA 1
ATOM 10190 C C . ALA C 1 166 ? 8.981 88.818 75.550 1.00 51.83 166 ALA C C 1
ATOM 10191 O O . ALA C 1 166 ? 9.787 88.027 75.046 1.00 49.26 166 ALA C O 1
ATOM 10193 N N . THR C 1 167 ? 9.005 90.134 75.322 1.00 49.49 167 THR C N 1
ATOM 10194 C CA . THR C 1 167 ? 10.014 90.704 74.446 1.00 49.74 167 THR C CA 1
ATOM 10195 C C . THR C 1 167 ? 11.361 90.732 75.155 1.00 51.46 167 THR C C 1
ATOM 10196 O O . THR C 1 167 ? 11.431 90.662 76.386 1.00 51.87 167 THR C O 1
ATOM 10200 N N . PRO C 1 168 ? 12.446 90.794 74.389 1.00 50.19 168 PRO C N 1
ATOM 10201 C CA . PRO C 1 168 ? 13.765 91.012 74.993 1.00 43.94 168 PRO C CA 1
ATOM 10202 C C . PRO C 1 168 ? 13.823 92.231 75.881 1.00 49.34 168 PRO C C 1
ATOM 10203 O O . PRO C 1 168 ? 14.497 92.193 76.922 1.00 49.62 168 PRO C O 1
ATOM 10207 N N . ALA C 1 169 ? 13.149 93.323 75.502 1.00 52.00 169 ALA C N 1
ATOM 10208 C CA . ALA C 1 169 ? 13.132 94.501 76.366 1.00 46.44 169 ALA C CA 1
ATOM 10209 C C . ALA C 1 169 ? 12.452 94.189 77.696 1.00 51.13 169 ALA C C 1
ATOM 10210 O O . ALA C 1 169 ? 12.949 94.574 78.760 1.00 51.21 169 ALA C O 1
ATOM 10212 N N . GLN C 1 170 ? 11.332 93.460 77.661 1.00 51.36 170 GLN C N 1
ATOM 10213 C CA . GLN C 1 170 ? 10.664 93.085 78.906 1.00 52.69 170 GLN C CA 1
ATOM 10214 C C . GLN C 1 170 ? 11.510 92.132 79.751 1.00 54.81 170 GLN C C 1
ATOM 10215 O O . GLN C 1 170 ? 11.466 92.200 80.987 1.00 50.69 170 GLN C O 1
ATOM 10221 N N . VAL C 1 171 ? 12.278 91.242 79.120 1.00 51.39 171 VAL C N 1
ATOM 10222 C CA . VAL C 1 171 ? 13.168 90.382 79.896 1.00 47.54 171 VAL C CA 1
ATOM 10223 C C . VAL C 1 171 ? 14.284 91.210 80.519 1.00 48.37 171 VAL C C 1
ATOM 10224 O O . VAL C 1 171 ? 14.657 91.005 81.682 1.00 50.98 171 VAL C O 1
ATOM 10228 N N . HIS C 1 172 ? 14.833 92.155 79.753 1.00 46.83 172 HIS C N 1
ATOM 10229 C CA . HIS C 1 172 ? 15.892 93.027 80.245 1.00 49.07 172 HIS C CA 1
ATOM 10230 C C . HIS C 1 172 ? 15.415 93.788 81.476 1.00 52.15 172 HIS C C 1
ATOM 10231 O O . HIS C 1 172 ? 16.106 93.835 82.504 1.00 50.10 172 HIS C O 1
ATOM 10238 N N . GLU C 1 173 ? 14.208 94.358 81.392 1.00 50.38 173 GLU C N 1
ATOM 10239 C CA . GLU C 1 173 ? 13.650 95.117 82.506 1.00 52.93 173 GLU C CA 1
ATOM 10240 C C . GLU C 1 173 ? 13.404 94.218 83.718 1.00 52.78 173 GLU C C 1
ATOM 10241 O O . GLU C 1 173 ? 13.721 94.603 84.846 1.00 53.29 173 GLU C O 1
ATOM 10247 N N . TRP C 1 174 ? 12.870 93.007 83.512 1.00 50.03 174 TRP C N 1
ATOM 10248 C CA . TRP C 1 174 ? 12.673 92.110 84.648 1.00 49.32 174 TRP C CA 1
ATOM 10249 C C . TRP C 1 174 ? 13.994 91.829 85.343 1.00 49.28 174 TRP C C 1
ATOM 10250 O O . TRP C 1 174 ? 14.067 91.831 86.578 1.00 51.07 174 TRP C O 1
ATOM 10261 N N . CYS C 1 175 ? 15.062 91.643 84.572 1.00 48.67 175 CYS C N 1
ATOM 10262 C CA . CYS C 1 175 ? 16.349 91.341 85.181 1.00 49.98 175 CYS C CA 1
ATOM 10263 C C . CYS C 1 175 ? 16.849 92.533 86.001 1.00 52.35 175 CYS C C 1
ATOM 10264 O O . CYS C 1 175 ? 17.360 92.365 87.118 1.00 49.78 175 CYS C O 1
ATOM 10267 N N . ARG C 1 176 ? 16.672 93.751 85.471 1.00 50.64 176 ARG C N 1
ATOM 10268 C CA . ARG C 1 176 ? 17.048 94.955 86.210 1.00 50.14 176 ARG C CA 1
ATOM 10269 C C . ARG C 1 176 ? 16.254 95.082 87.504 1.00 49.76 176 ARG C C 1
ATOM 10270 O O . ARG C 1 176 ? 16.827 95.351 88.568 1.00 50.55 176 ARG C O 1
ATOM 10278 N N . ARG C 1 177 ? 14.930 94.892 87.436 1.00 48.61 177 ARG C N 1
ATOM 10279 C CA . ARG C 1 177 ? 14.119 94.996 88.649 1.00 49.75 177 ARG C CA 1
ATOM 10280 C C . ARG C 1 177 ? 14.551 93.977 89.701 1.00 51.46 177 ARG C C 1
ATOM 10281 O O . ARG C 1 177 ? 14.751 94.331 90.864 1.00 53.46 177 ARG C O 1
ATOM 10289 N N . MET C 1 178 ? 14.728 92.702 89.316 1.00 51.63 178 MET C N 1
ATOM 10290 C CA . MET C 1 178 ? 14.991 91.685 90.343 1.00 49.14 178 MET C CA 1
ATOM 10291 C C . MET C 1 178 ? 16.381 91.845 90.951 1.00 48.75 178 MET C C 1
ATOM 10292 O O . MET C 1 178 ? 16.557 91.651 92.157 1.00 51.08 178 MET C O 1
ATOM 10297 N N . THR C 1 179 ? 17.388 92.163 90.135 1.00 46.36 179 THR C N 1
ATOM 10298 C CA . THR C 1 179 ? 18.714 92.410 90.685 1.00 45.25 179 THR C CA 1
ATOM 10299 C C . THR C 1 179 ? 18.733 93.713 91.491 1.00 51.15 179 THR C C 1
ATOM 10300 O O . THR C 1 179 ? 19.418 93.803 92.519 1.00 45.27 179 THR C O 1
ATOM 10304 N N . GLY C 1 180 ? 17.996 94.736 91.033 1.00 48.53 180 GLY C N 1
ATOM 10305 C CA . GLY C 1 180 ? 17.850 95.950 91.830 1.00 45.66 180 GLY C CA 1
ATOM 10306 C C . GLY C 1 180 ? 17.215 95.663 93.181 1.00 56.00 180 GLY C C 1
ATOM 10307 O O . GLY C 1 180 ? 17.615 96.232 94.199 1.00 53.50 180 GLY C O 1
ATOM 10308 N N . ALA C 1 181 ? 16.239 94.743 93.211 1.00 52.34 181 ALA C N 1
ATOM 10309 C CA . ALA C 1 181 ? 15.552 94.417 94.456 1.00 52.84 181 ALA C CA 1
ATOM 10310 C C . ALA C 1 181 ? 16.508 93.752 95.437 1.00 56.77 181 ALA C C 1
ATOM 10311 O O . ALA C 1 181 ? 16.575 94.130 96.612 1.00 57.76 181 ALA C O 1
ATOM 10313 N N . ILE C 1 182 ? 17.264 92.759 94.964 1.00 52.33 182 IL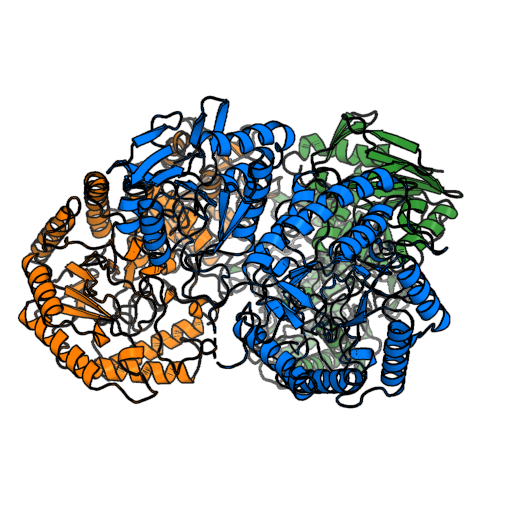E C N 1
ATOM 10314 C CA . ILE C 1 182 ? 18.289 92.141 95.800 1.00 55.42 182 ILE C CA 1
ATOM 10315 C C . ILE C 1 182 ? 19.242 93.200 96.346 1.00 55.38 182 ILE C C 1
ATOM 10316 O O . ILE C 1 182 ? 19.640 93.150 97.517 1.00 54.92 182 ILE C O 1
ATOM 10321 N N . ARG C 1 183 ? 19.608 94.184 95.523 1.00 52.48 183 ARG C N 1
ATOM 10322 C CA . ARG C 1 183 ? 20.636 95.122 95.954 1.00 56.87 183 ARG C CA 1
ATOM 10323 C C . ARG C 1 183 ? 20.118 96.152 96.948 1.00 55.81 183 ARG C C 1
ATOM 10324 O O . ARG C 1 183 ? 20.927 96.784 97.630 1.00 54.78 183 ARG C O 1
ATOM 10332 N N . GLU C 1 184 ? 18.797 96.326 97.052 1.00 55.76 184 GLU C N 1
ATOM 10333 C CA . GLU C 1 184 ? 18.238 97.115 98.142 1.00 57.59 184 GLU C CA 1
ATOM 10334 C C . GLU C 1 184 ? 18.573 96.518 99.491 1.00 58.70 184 GLU C C 1
ATOM 10335 O O . GLU C 1 184 ? 18.506 97.224 100.498 1.00 61.76 184 GLU C O 1
ATOM 10341 N N . VAL C 1 185 ? 18.906 95.230 99.548 1.00 58.53 185 VAL C N 1
ATOM 10342 C CA . VAL C 1 185 ? 19.224 94.556 100.799 1.00 56.00 185 VAL C CA 1
ATOM 10343 C C . VAL C 1 185 ? 20.717 94.266 100.909 1.00 58.30 185 VAL C C 1
ATOM 10344 O O . VAL C 1 185 ? 21.338 94.558 101.931 1.00 59.17 185 VAL C O 1
ATOM 10348 N N . LEU C 1 186 ? 21.318 93.700 99.859 1.00 53.21 186 LEU C N 1
ATOM 10349 C CA . LEU C 1 186 ? 22.755 93.435 99.827 1.00 52.82 186 LEU C CA 1
ATOM 10350 C C . LEU C 1 186 ? 23.323 94.133 98.602 1.00 57.49 186 LEU C C 1
ATOM 10351 O O . LEU C 1 186 ? 23.534 93.493 97.562 1.00 55.87 186 LEU C O 1
ATOM 10356 N N . PRO C 1 187 ? 23.569 95.443 98.678 1.00 57.38 187 PRO C N 1
ATOM 10357 C CA . PRO C 1 187 ? 24.017 96.164 97.475 1.00 54.21 187 PRO C CA 1
ATOM 10358 C C . PRO C 1 187 ? 25.300 95.619 96.882 1.00 54.81 187 PRO C C 1
ATOM 10359 O O . PRO C 1 187 ? 25.505 95.746 95.672 1.00 57.31 187 PRO C O 1
ATOM 10363 N N . GLU C 1 188 ? 26.161 94.990 97.679 1.00 56.04 188 GLU C N 1
ATOM 10364 C CA . GLU C 1 188 ? 27.439 94.480 97.196 1.00 58.90 188 GLU C CA 1
ATOM 10365 C C . GLU C 1 188 ? 27.414 92.985 96.849 1.00 55.86 188 GLU C C 1
ATOM 10366 O O . GLU C 1 188 ? 28.478 92.403 96.587 1.00 54.00 188 GLU C O 1
ATOM 10372 N N . ALA C 1 189 ? 26.241 92.354 96.836 1.00 52.73 189 ALA C N 1
ATOM 10373 C CA . ALA C 1 189 ? 26.173 90.920 96.556 1.00 58.07 189 ALA C CA 1
ATOM 10374 C C . ALA C 1 189 ? 26.702 90.619 95.158 1.00 55.30 189 ALA C C 1
ATOM 10375 O O . ALA C 1 189 ? 26.629 91.456 94.255 1.00 57.81 189 ALA C O 1
ATOM 10377 N N . LEU C 1 190 ? 27.296 89.438 95.005 1.00 52.21 190 LEU C N 1
ATOM 10378 C CA . LEU C 1 190 ? 27.628 88.882 93.699 1.00 54.98 190 LEU C CA 1
ATOM 10379 C C . LEU C 1 190 ? 26.390 88.157 93.198 1.00 54.59 190 LEU C C 1
ATOM 10380 O O . LEU C 1 190 ? 25.961 87.175 93.812 1.00 55.81 190 LEU C O 1
ATOM 10385 N N . ILE C 1 191 ? 25.795 88.644 92.111 1.00 52.61 191 ILE C N 1
ATOM 10386 C CA . ILE C 1 191 ? 24.594 88.031 91.556 1.00 51.22 191 ILE C CA 1
ATOM 10387 C C . ILE C 1 191 ? 24.950 87.279 90.280 1.00 48.13 191 ILE C C 1
ATOM 10388 O O . ILE C 1 191 ? 25.739 87.754 89.456 1.00 50.36 191 ILE C O 1
ATOM 10393 N N . LEU C 1 192 ? 24.384 86.090 90.133 1.00 50.53 192 LEU C N 1
ATOM 10394 C CA . LEU C 1 192 ? 24.623 85.233 88.984 1.00 47.38 192 LEU C CA 1
ATOM 10395 C C . LEU C 1 192 ? 23.310 85.033 88.247 1.00 49.02 192 LEU C C 1
ATOM 10396 O O . LEU C 1 192 ? 22.231 85.075 88.852 1.00 48.94 192 LEU C O 1
ATOM 10401 N N . SER C 1 193 ? 23.399 84.806 86.934 1.00 43.65 193 SER C N 1
ATOM 10402 C CA . SER C 1 193 ? 22.167 84.723 86.154 1.00 47.55 193 SER C CA 1
ATOM 10403 C C . SER C 1 193 ? 21.442 83.406 86.383 1.00 46.15 193 SER C C 1
ATOM 10404 O O . SER C 1 193 ? 20.218 83.396 86.550 1.00 48.29 193 SER C O 1
ATOM 10407 N N . GLY C 1 194 ? 22.172 82.288 86.407 1.00 47.09 194 GLY C N 1
ATOM 10408 C CA . GLY C 1 194 ? 21.568 80.965 86.428 1.00 43.43 194 GLY C CA 1
ATOM 10409 C C . GLY C 1 194 ? 21.235 80.393 85.060 1.00 49.26 194 GLY C C 1
ATOM 10410 O O . GLY C 1 194 ? 20.644 79.298 84.983 1.00 44.84 194 GLY C O 1
ATOM 10411 N N . CYS C 1 195 ? 21.616 81.086 83.987 1.00 45.92 195 CYS C N 1
ATOM 10412 C CA . CYS C 1 195 ? 21.263 80.748 82.615 1.00 46.67 195 CYS C CA 1
ATOM 10413 C C . CYS C 1 195 ? 22.157 79.637 82.076 1.00 46.95 195 CYS C C 1
ATOM 10414 O O . CYS C 1 195 ? 23.270 79.421 82.559 1.00 45.80 195 CYS C O 1
ATOM 10417 N N . ASP C 1 196 ? 21.673 78.947 81.034 1.00 46.51 196 ASP C N 1
ATOM 10418 C CA . ASP C 1 196 ? 22.417 77.845 80.441 1.00 45.55 196 ASP C CA 1
ATOM 10419 C C . ASP C 1 196 ? 22.907 78.232 79.040 1.00 48.46 196 ASP C C 1
ATOM 10420 O O . ASP C 1 196 ? 22.972 79.424 78.705 1.00 48.57 196 ASP C O 1
ATOM 10425 N N . HIS C 1 197 ? 23.232 77.223 78.213 1.00 46.91 197 HIS C N 1
ATOM 10426 C CA . HIS C 1 197 ? 23.831 77.482 76.907 1.00 49.23 197 HIS C CA 1
ATOM 10427 C C . HIS C 1 197 ? 22.855 78.097 75.905 1.00 50.16 197 HIS C C 1
ATOM 10428 O O . HIS C 1 197 ? 23.278 78.497 74.816 1.00 46.30 197 HIS C O 1
ATOM 10435 N N . GLN C 1 198 ? 21.569 78.182 76.230 1.00 48.80 198 GLN C N 1
ATOM 10436 C CA . GLN C 1 198 ? 20.650 78.832 75.313 1.00 48.29 198 GLN C CA 1
ATOM 10437 C C . GLN C 1 198 ? 20.943 80.319 75.153 1.00 49.26 198 GLN C C 1
ATOM 10438 O O . GLN C 1 198 ? 20.420 80.944 74.216 1.00 47.40 198 GLN C O 1
ATOM 10444 N N . GLN C 1 199 ? 21.787 80.891 76.019 1.00 46.35 199 GLN C N 1
ATOM 10445 C CA . GLN C 1 199 ? 22.310 82.230 75.769 1.00 47.67 199 GLN C CA 1
ATOM 10446 C C . GLN C 1 199 ? 23.033 82.287 74.443 1.00 47.37 199 GLN C C 1
ATOM 10447 O O . GLN C 1 199 ? 23.079 83.345 73.807 1.00 45.19 199 GLN C O 1
ATOM 10453 N N . VAL C 1 200 ? 23.603 81.166 74.013 1.00 45.72 200 VAL C N 1
ATOM 10454 C CA . VAL C 1 200 ? 24.401 81.121 72.799 1.00 43.32 200 VAL C CA 1
ATOM 10455 C C . VAL C 1 200 ? 23.611 80.567 71.623 1.00 47.33 200 VAL C C 1
ATOM 10456 O O . VAL C 1 200 ? 23.735 81.057 70.499 1.00 45.83 200 VAL C O 1
ATOM 10460 N N . ILE C 1 201 ? 22.787 79.541 71.849 1.00 48.67 201 ILE C N 1
ATOM 10461 C CA . ILE C 1 201 ? 22.193 78.814 70.729 1.00 45.68 201 ILE C CA 1
ATOM 10462 C C . ILE C 1 201 ? 20.769 79.260 70.411 1.00 44.96 201 ILE C C 1
ATOM 10463 O O . ILE C 1 201 ? 20.153 78.718 69.492 1.00 43.85 201 ILE C O 1
ATOM 10468 N N . ALA C 1 202 ? 20.227 80.241 71.126 1.00 45.82 202 ALA C N 1
ATOM 10469 C CA . ALA C 1 202 ? 18.860 80.679 70.882 1.00 44.88 202 ALA C CA 1
ATOM 10470 C C . ALA C 1 202 ? 18.752 82.144 71.270 1.00 46.02 202 ALA C C 1
ATOM 10471 O O . ALA C 1 202 ? 19.672 82.706 71.865 1.00 45.83 202 ALA C O 1
ATOM 10473 N N . ASP C 1 203 ? 17.624 82.776 70.926 1.00 46.06 203 ASP C N 1
ATOM 10474 C CA . ASP C 1 203 ? 17.331 84.140 71.386 1.00 46.15 203 ASP C CA 1
ATOM 10475 C C . ASP C 1 203 ? 16.150 84.070 72.355 1.00 49.49 203 ASP C C 1
ATOM 10476 O O . ASP C 1 203 ? 14.985 84.147 71.954 1.00 46.02 203 ASP C O 1
ATOM 10481 N N . THR C 1 204 ? 16.474 83.962 73.647 1.00 46.97 204 THR C N 1
ATOM 10482 C CA . THR C 1 204 ? 15.485 83.899 74.708 1.00 44.59 204 THR C CA 1
ATOM 10483 C C . THR C 1 204 ? 15.237 85.247 75.368 1.00 48.28 204 THR C C 1
ATOM 10484 O O . THR C 1 204 ? 14.349 85.343 76.228 1.00 47.44 204 THR C O 1
ATOM 10488 N N . GLY C 1 205 ? 16.002 86.281 74.995 1.00 46.42 205 GLY C N 1
ATOM 10489 C CA . GLY C 1 205 ? 16.056 87.520 75.742 1.00 43.25 205 GLY C CA 1
ATOM 10490 C C . GLY C 1 205 ? 17.141 87.557 76.793 1.00 47.15 205 GLY C C 1
ATOM 10491 O O . GLY C 1 205 ? 17.390 88.626 77.371 1.00 49.78 205 GLY C O 1
ATOM 10492 N N . TRP C 1 206 ? 17.763 86.412 77.096 1.00 46.14 206 TRP C N 1
ATOM 10493 C CA . TRP C 1 206 ? 18.913 86.340 77.987 1.00 43.46 206 TRP C CA 1
ATOM 10494 C C . TRP C 1 206 ? 20.129 86.295 77.087 1.00 43.53 206 TRP C C 1
ATOM 10495 O O . TRP C 1 206 ? 20.400 85.278 76.447 1.00 48.41 206 TRP C O 1
ATOM 10506 N N . ARG C 1 207 ? 20.853 87.397 77.022 1.00 44.27 207 ARG C N 1
ATOM 10507 C CA . ARG C 1 207 ? 21.759 87.625 75.910 1.00 46.37 207 ARG C CA 1
ATOM 10508 C C . ARG C 1 207 ? 23.145 87.974 76.411 1.00 46.81 207 ARG C C 1
ATOM 10509 O O . ARG C 1 207 ? 23.319 88.526 77.500 1.00 44.40 207 ARG C O 1
ATOM 10517 N N . LEU C 1 208 ? 24.127 87.621 75.597 1.00 43.98 208 LEU C N 1
ATOM 10518 C CA . LEU C 1 208 ? 25.486 88.107 75.748 1.00 46.61 208 LEU C CA 1
ATOM 10519 C C . LEU C 1 208 ? 25.628 89.275 74.784 1.00 54.14 208 LEU C C 1
ATOM 10520 O O . LEU C 1 208 ? 25.570 89.080 73.569 1.00 51.81 208 LEU C O 1
ATOM 10525 N N . GLY C 1 209 ? 25.784 90.481 75.303 1.00 53.38 209 GLY C N 1
ATOM 10526 C CA . GLY C 1 209 ? 26.190 91.537 74.392 1.00 58.52 209 GLY C CA 1
ATOM 10527 C C . GLY C 1 209 ? 25.310 92.755 74.210 1.00 68.53 209 GLY C C 1
ATOM 10528 O O . GLY C 1 209 ? 24.448 92.812 73.312 1.00 75.00 209 GLY C O 1
ATOM 10529 N N . GLY C 1 210 ? 25.560 93.756 75.053 1.00 71.84 210 GLY C N 1
ATOM 10530 C CA . GLY C 1 210 ? 25.081 95.111 74.836 1.00 70.04 210 GLY C CA 1
ATOM 10531 C C . GLY C 1 210 ? 26.248 96.082 74.844 1.00 73.01 210 GLY C C 1
ATOM 10532 O O . GLY C 1 210 ? 27.396 95.669 75.046 1.00 73.00 210 GLY C O 1
ATOM 10533 N N . PRO C 1 223 ? 23.754 103.306 85.743 1.00 88.48 223 PRO C N 1
ATOM 10534 C CA . PRO C 1 223 ? 23.572 101.989 86.376 1.00 90.77 223 PRO C CA 1
ATOM 10535 C C . PRO C 1 223 ? 24.876 101.416 86.952 1.00 89.82 223 PRO C C 1
ATOM 10536 O O . PRO C 1 223 ? 25.961 101.864 86.562 1.00 88.90 223 PRO C O 1
ATOM 10540 N N . ARG C 1 224 ? 24.769 100.452 87.871 1.00 85.45 224 ARG C N 1
ATOM 10541 C CA . ARG C 1 224 ? 25.962 99.826 88.428 1.00 83.80 224 ARG C CA 1
ATOM 10542 C C . ARG C 1 224 ? 26.717 99.081 87.335 1.00 80.20 224 ARG C C 1
ATOM 10543 O O . ARG C 1 224 ? 26.114 98.447 86.464 1.00 77.43 224 ARG C O 1
ATOM 10551 N N . MET C 1 225 ? 28.048 99.149 87.394 1.00 79.72 225 MET C N 1
ATOM 10552 C CA . MET C 1 225 ? 28.896 98.630 86.323 1.00 81.77 225 MET C CA 1
ATOM 10553 C C . MET C 1 225 ? 28.934 97.099 86.366 1.00 77.53 225 MET C C 1
ATOM 10554 O O . MET C 1 225 ? 29.449 96.501 87.321 1.00 77.84 225 MET C O 1
ATOM 10559 N N . VAL C 1 226 ? 28.382 96.464 85.335 1.00 62.20 226 VAL C N 1
ATOM 10560 C CA . VAL C 1 226 ? 28.375 95.007 85.208 1.00 63.14 226 VAL C CA 1
ATOM 10561 C C . VAL C 1 226 ? 29.144 94.637 83.944 1.00 58.68 226 VAL C C 1
ATOM 10562 O O . VAL C 1 226 ? 29.231 95.449 83.014 1.00 57.95 226 VAL C O 1
ATOM 10566 N N . PRO C 1 227 ? 29.714 93.434 83.859 1.00 54.56 227 PRO C N 1
ATOM 10567 C CA . PRO C 1 227 ? 30.498 93.090 82.665 1.00 51.72 227 PRO C CA 1
ATOM 10568 C C . PRO C 1 227 ? 29.663 92.911 81.400 1.00 52.04 227 PRO C C 1
ATOM 10569 O O . PRO C 1 227 ? 30.196 93.142 80.310 1.00 49.28 227 PRO C O 1
ATOM 10573 N N . ASN C 1 228 ? 28.391 92.506 81.508 1.00 48.52 228 ASN C N 1
ATOM 10574 C CA . ASN C 1 228 ? 27.540 92.168 80.363 1.00 46.00 228 ASN C CA 1
ATOM 10575 C C . ASN C 1 228 ? 26.242 92.955 80.467 1.00 50.63 228 ASN C C 1
ATOM 10576 O O . ASN C 1 228 ? 25.258 92.476 81.048 1.00 46.74 228 ASN C O 1
ATOM 10581 N N . PRO C 1 229 ? 26.185 94.148 79.855 1.00 52.72 229 PRO C N 1
ATOM 10582 C CA . PRO C 1 229 ? 25.038 95.047 80.079 1.00 53.67 229 PRO C CA 1
ATOM 10583 C C . PRO C 1 229 ? 23.714 94.512 79.581 1.00 49.28 229 PRO C C 1
ATOM 10584 O O . PRO C 1 229 ? 22.668 94.985 80.041 1.00 53.75 229 PRO C O 1
ATOM 10588 N N . ALA C 1 230 ? 23.716 93.566 78.649 1.00 50.15 230 ALA C N 1
ATOM 10589 C CA . ALA C 1 230 ? 22.477 92.914 78.253 1.00 48.35 230 ALA C CA 1
ATOM 10590 C C . ALA C 1 230 ? 21.825 92.163 79.416 1.00 47.69 230 ALA C C 1
ATOM 10591 O O . ALA C 1 230 ? 20.613 91.927 79.376 1.00 43.81 230 ALA C O 1
ATOM 10593 N N . GLN C 1 231 ? 22.590 91.826 80.466 1.00 44.07 231 GLN C N 1
ATOM 10594 C CA . GLN C 1 231 ? 22.070 91.222 81.695 1.00 47.31 231 GLN C CA 1
ATOM 10595 C C . GLN C 1 231 ? 22.336 92.194 82.847 1.00 50.43 231 GLN C C 1
ATOM 10596 O O . GLN C 1 231 ? 23.327 92.057 83.587 1.00 49.58 231 GLN C O 1
ATOM 10602 N N . PRO C 1 232 ? 21.471 93.192 83.029 1.00 50.43 232 PRO C N 1
ATOM 10603 C CA . PRO C 1 232 ? 21.788 94.279 83.972 1.00 48.30 232 PRO C CA 1
ATOM 10604 C C . PRO C 1 232 ? 21.737 93.798 85.416 1.00 50.90 232 PRO C C 1
ATOM 10605 O O . PRO C 1 232 ? 20.831 93.057 85.815 1.00 52.54 232 PRO C O 1
ATOM 10609 N N . GLY C 1 233 ? 22.746 94.200 86.192 1.00 50.41 233 GLY C N 1
ATOM 10610 C CA . GLY C 1 233 ? 22.877 93.792 87.575 1.00 49.41 233 GLY C CA 1
ATOM 10611 C C . GLY C 1 233 ? 23.479 92.419 87.805 1.00 51.28 233 GLY C C 1
ATOM 10612 O O . GLY C 1 233 ? 23.636 92.022 88.965 1.00 52.12 233 GLY C O 1
ATOM 10613 N N . ILE C 1 234 ? 23.824 91.679 86.751 1.00 51.99 234 ILE C N 1
ATOM 10614 C CA . ILE C 1 234 ? 24.461 90.375 86.889 1.00 46.65 234 ILE C CA 1
ATOM 10615 C C . ILE C 1 234 ? 25.969 90.578 86.973 1.00 51.40 234 ILE C C 1
ATOM 10616 O O . ILE C 1 234 ? 26.547 91.326 86.176 1.00 45.11 234 ILE C O 1
ATOM 10621 N N . ASP C 1 235 ? 26.602 89.965 87.982 1.00 47.83 235 ASP C N 1
ATOM 10622 C CA . ASP C 1 235 ? 28.048 90.055 88.155 1.00 43.88 235 ASP C CA 1
ATOM 10623 C C . ASP C 1 235 ? 28.800 88.901 87.519 1.00 49.48 235 ASP C C 1
ATOM 10624 O O . ASP C 1 235 ? 29.900 89.099 86.985 1.00 50.90 235 ASP C O 1
ATOM 10629 N N . VAL C 1 236 ? 28.238 87.693 87.587 1.00 46.71 236 VAL C N 1
ATOM 10630 C CA . VAL C 1 236 ? 28.886 86.479 87.115 1.00 48.01 236 VAL C CA 1
ATOM 10631 C C . VAL C 1 236 ? 27.953 85.799 86.125 1.00 48.56 236 VAL C C 1
ATOM 10632 O O . VAL C 1 236 ? 26.806 85.456 86.465 1.00 47.29 236 VAL C O 1
ATOM 10636 N N . LEU C 1 237 ? 28.440 85.615 84.905 1.00 44.84 237 LEU C N 1
ATOM 10637 C CA . LEU C 1 237 ? 27.707 84.863 83.910 1.00 45.85 237 LEU C CA 1
ATOM 10638 C C . LEU C 1 237 ? 27.794 83.386 84.255 1.00 49.61 237 LEU C C 1
ATOM 10639 O O . LEU C 1 237 ? 28.745 82.934 84.907 1.00 49.66 237 LEU C O 1
ATOM 10644 N N . THR C 1 238 ? 26.785 82.635 83.842 1.00 42.86 238 THR C N 1
ATOM 10645 C CA . THR C 1 238 ? 26.769 81.210 84.113 1.00 47.84 238 THR C CA 1
ATOM 10646 C C . THR C 1 238 ? 26.636 80.421 82.820 1.00 49.27 238 THR C C 1
ATOM 10647 O O . THR C 1 238 ? 26.158 80.931 81.795 1.00 47.08 238 THR C O 1
ATOM 10651 N N . MET C 1 239 ? 27.093 79.170 82.878 1.00 46.83 239 MET C N 1
ATOM 10652 C CA . MET C 1 239 ? 26.997 78.245 81.759 1.00 44.43 239 MET C CA 1
ATOM 10653 C C . MET C 1 239 ? 26.663 76.854 82.288 1.00 50.37 239 MET C C 1
ATOM 10654 O O . MET C 1 239 ? 27.182 76.422 83.332 1.00 46.57 239 MET C O 1
ATOM 10659 N N . HIS C 1 240 ? 25.750 76.191 81.594 1.00 45.60 240 HIS C N 1
ATOM 10660 C CA . HIS C 1 240 ? 25.330 74.836 81.893 1.00 40.83 240 HIS C CA 1
ATOM 10661 C C . HIS C 1 240 ? 25.560 73.989 80.654 1.00 45.58 240 HIS C C 1
ATOM 10662 O O . HIS C 1 240 ? 25.354 74.462 79.530 1.00 47.26 240 HIS C O 1
ATOM 10669 N N . GLY C 1 241 ? 25.963 72.739 80.843 1.00 47.98 241 GLY C N 1
ATOM 10670 C CA . GLY C 1 241 ? 26.227 71.900 79.679 1.00 45.89 241 GLY C CA 1
ATOM 10671 C C . GLY C 1 241 ? 26.264 70.421 79.985 1.00 48.67 241 GLY C C 1
ATOM 10672 O O . GLY C 1 241 ? 26.854 69.996 80.986 1.00 52.80 241 GLY C O 1
ATOM 10673 N N . TYR C 1 242 ? 25.625 69.629 79.128 1.00 49.53 242 TYR C N 1
ATOM 10674 C CA . TYR C 1 242 ? 25.532 68.182 79.200 1.00 45.85 242 TYR C CA 1
ATOM 10675 C C . TYR C 1 242 ? 25.812 67.589 77.828 1.00 50.07 242 TYR C C 1
ATOM 10676 O O . TYR C 1 242 ? 25.537 68.233 76.816 1.00 46.80 242 TYR C O 1
ATOM 10685 N N . PRO C 1 243 ? 26.324 66.355 77.760 1.00 51.75 243 PRO C N 1
ATOM 10686 C CA . PRO C 1 243 ? 26.701 65.765 76.467 1.00 51.76 243 PRO C CA 1
ATOM 10687 C C . PRO C 1 243 ? 25.545 65.258 75.609 1.00 53.78 243 PRO C C 1
ATOM 10688 O O . PRO C 1 243 ? 25.814 64.697 74.540 1.00 52.95 243 PRO C O 1
ATOM 10692 N N . VAL C 1 244 ? 24.292 65.390 76.040 1.00 50.72 244 VAL C N 1
ATOM 10693 C CA . VAL C 1 244 ? 23.148 64.811 75.331 1.00 48.70 244 VAL C CA 1
ATOM 10694 C C . VAL C 1 244 ? 23.123 65.289 73.880 1.00 51.07 244 VAL C C 1
ATOM 10695 O O . VAL C 1 244 ? 23.068 66.505 73.634 1.00 48.84 244 VAL C O 1
ATOM 10699 N N . PRO C 1 245 ? 23.169 64.378 72.895 1.00 47.02 245 PRO C N 1
ATOM 10700 C CA . PRO C 1 245 ? 23.298 64.812 71.496 1.00 52.02 245 PRO C CA 1
ATOM 10701 C C . PRO C 1 245 ? 22.268 65.839 71.065 1.00 50.28 245 PRO C C 1
ATOM 10702 O O . PRO C 1 245 ? 22.637 66.820 70.407 1.00 50.48 245 PRO C O 1
ATOM 10706 N N . ASN C 1 246 ? 20.995 65.676 71.422 1.00 47.86 246 ASN C N 1
ATOM 10707 C CA . ASN C 1 246 ? 19.997 66.535 70.810 1.00 52.60 246 ASN C CA 1
ATOM 10708 C C . ASN C 1 246 ? 19.589 67.713 71.704 1.00 56.38 246 ASN C C 1
ATOM 10709 O O . ASN C 1 246 ? 18.538 68.326 71.470 1.00 58.44 246 ASN C O 1
ATOM 10714 N N . TRP C 1 247 ? 20.442 68.091 72.664 1.00 53.09 247 TRP C N 1
ATOM 10715 C CA . TRP C 1 247 ? 20.325 69.358 73.392 1.00 50.74 247 TRP C CA 1
ATOM 10716 C C . TRP C 1 247 ? 21.166 70.466 72.772 1.00 51.72 247 TRP C C 1
ATOM 10717 O O . TRP C 1 247 ? 21.284 71.551 73.354 1.00 51.54 247 TRP C O 1
ATOM 10728 N N . HIS C 1 248 ? 21.761 70.219 71.618 1.00 48.05 248 HIS C N 1
ATOM 10729 C CA . HIS C 1 248 ? 22.609 71.189 70.950 1.00 51.42 248 HIS C CA 1
ATOM 10730 C C . HIS C 1 248 ? 22.230 71.272 69.480 1.00 50.90 248 HIS C C 1
ATOM 10731 O O . HIS C 1 248 ? 21.644 70.336 68.935 1.00 49.89 248 HIS C O 1
ATOM 10738 N N . PRO C 1 249 ? 22.532 72.392 68.817 1.00 48.78 249 PRO C N 1
ATOM 10739 C CA . PRO C 1 249 ? 22.155 72.541 67.405 1.00 51.31 249 PRO C CA 1
ATOM 10740 C C . PRO C 1 249 ? 23.028 71.745 66.442 1.00 51.92 249 PRO C C 1
ATOM 10741 O O . PRO C 1 249 ? 22.818 71.844 65.233 1.00 52.15 249 PRO C O 1
ATOM 10745 N N . VAL C 1 250 ? 24.025 71.020 66.939 1.00 47.95 250 VAL C N 1
ATOM 10746 C CA . VAL C 1 250 ? 24.850 70.096 66.171 1.00 47.50 250 VAL C CA 1
ATOM 10747 C C . VAL C 1 250 ? 24.843 68.776 66.932 1.00 53.73 250 VAL C C 1
ATOM 10748 O O . VAL C 1 250 ? 25.087 68.763 68.144 1.00 54.97 250 VAL C O 1
ATOM 10752 N N . GLN C 1 251 ? 24.524 67.677 66.247 1.00 48.65 251 GLN C N 1
ATOM 10753 C CA . GLN C 1 251 ? 24.347 66.380 66.906 1.00 55.22 251 GLN C CA 1
ATOM 10754 C C . GLN C 1 251 ? 25.689 65.668 67.036 1.00 54.37 251 GLN C C 1
ATOM 10755 O O . GLN C 1 251 ? 26.154 65.024 66.095 1.00 54.93 251 GLN C O 1
ATOM 10761 N N . GLY C 1 252 ? 26.296 65.744 68.217 1.00 54.18 252 GLY C N 1
ATOM 10762 C CA . GLY C 1 252 ? 27.435 64.905 68.521 1.00 55.22 252 GLY C CA 1
ATOM 10763 C C . GLY C 1 252 ? 27.012 63.466 68.804 1.00 51.83 252 GLY C C 1
ATOM 10764 O O . GLY C 1 252 ? 25.836 63.105 68.774 1.00 52.38 252 GLY C O 1
ATOM 10765 N N . SER C 1 253 ? 28.005 62.632 69.117 1.00 52.65 253 SER C N 1
ATOM 10766 C CA . SER C 1 253 ? 27.777 61.206 69.337 1.00 54.33 253 SER C CA 1
ATOM 10767 C C . SER C 1 253 ? 27.879 60.763 70.796 1.00 53.80 253 SER C C 1
ATOM 10768 O O . SER C 1 253 ? 27.639 59.584 71.080 1.00 54.17 253 SER C O 1
ATOM 10771 N N . GLY C 1 254 ? 28.220 61.652 71.732 1.00 54.11 254 GLY C N 1
ATOM 10772 C CA . GLY C 1 254 ? 28.160 61.323 73.146 1.00 51.02 254 GLY C CA 1
ATOM 10773 C C . GLY C 1 254 ? 29.505 61.501 73.830 1.00 50.17 254 GLY C C 1
ATOM 10774 O O . GLY C 1 254 ? 30.336 62.314 73.405 1.00 51.93 254 GLY C O 1
ATOM 10775 N N . LEU C 1 255 ? 29.725 60.702 74.877 1.00 53.26 255 LEU C N 1
ATOM 10776 C CA . LEU C 1 255 ? 30.830 60.980 75.794 1.00 50.52 255 LEU C CA 1
ATOM 10777 C C . LEU C 1 255 ? 32.173 60.864 75.101 1.00 50.14 255 LEU C C 1
ATOM 10778 O O . LEU C 1 255 ? 33.075 61.665 75.356 1.00 52.38 255 LEU C O 1
ATOM 10783 N N . ALA C 1 256 ? 32.334 59.858 74.238 1.00 49.81 256 ALA C N 1
ATOM 10784 C CA . ALA C 1 256 ? 33.603 59.605 73.568 1.00 53.63 256 ALA C CA 1
ATOM 10785 C C . ALA C 1 256 ? 33.873 60.536 72.385 1.00 55.33 256 ALA C C 1
ATOM 10786 O O . ALA C 1 256 ? 35.007 60.574 71.901 1.00 58.61 256 ALA C O 1
ATOM 10788 N N . ASP C 1 257 ? 32.883 61.298 71.935 1.00 55.10 257 ASP C N 1
ATOM 10789 C CA . ASP C 1 257 ? 32.985 62.078 70.701 1.00 48.39 257 ASP C CA 1
ATOM 10790 C C . ASP C 1 257 ? 33.717 63.396 70.945 1.00 54.44 257 ASP C C 1
ATOM 10791 O O . ASP C 1 257 ? 33.263 64.201 71.770 1.00 52.36 257 ASP C O 1
ATOM 10796 N N . PRO C 1 258 ? 34.832 63.665 70.257 1.00 49.56 258 PRO C N 1
ATOM 10797 C CA . PRO C 1 258 ? 35.500 64.962 70.445 1.00 53.30 258 PRO C CA 1
ATOM 10798 C C . PRO C 1 258 ? 34.596 66.157 70.148 1.00 55.23 258 PRO C C 1
ATOM 10799 O O . PRO C 1 258 ? 34.783 67.222 70.759 1.00 50.74 258 PRO C O 1
ATOM 10803 N N . LEU C 1 259 ? 33.620 66.009 69.242 1.00 52.63 259 LEU C N 1
ATOM 10804 C CA . LEU C 1 259 ? 32.668 67.088 68.986 1.00 52.77 259 LEU C CA 1
ATOM 10805 C C . LEU C 1 259 ? 31.841 67.405 70.226 1.00 52.87 259 LEU C C 1
ATOM 10806 O O . LEU C 1 259 ? 31.777 68.560 70.670 1.00 51.83 259 LEU C O 1
ATOM 10811 N N . THR C 1 260 ? 31.153 66.392 70.769 1.00 50.85 260 THR C N 1
ATOM 10812 C CA . THR C 1 260 ? 30.380 66.603 71.986 1.00 50.65 260 THR C CA 1
ATOM 10813 C C . THR C 1 260 ? 31.264 67.188 73.081 1.00 50.41 260 THR C C 1
ATOM 10814 O O . THR C 1 260 ? 30.857 68.120 73.784 1.00 51.86 260 THR C O 1
ATOM 10818 N N . ARG C 1 261 ? 32.506 66.693 73.196 1.00 49.01 261 ARG C N 1
ATOM 10819 C CA . ARG C 1 261 ? 33.425 67.167 74.230 1.00 50.51 261 ARG C CA 1
ATOM 10820 C C . ARG C 1 261 ? 33.836 68.614 74.018 1.00 52.55 261 ARG C C 1
ATOM 10821 O O . ARG C 1 261 ? 34.245 69.280 74.979 1.00 49.12 261 ARG C O 1
ATOM 10829 N N . SER C 1 262 ? 33.767 69.110 72.782 1.00 48.91 262 SER C N 1
ATOM 10830 C CA . SER C 1 262 ? 34.096 70.506 72.559 1.00 53.05 262 SER C CA 1
ATOM 10831 C C . SER C 1 262 ? 32.939 71.449 72.882 1.00 49.38 262 SER C C 1
ATOM 10832 O O . SER C 1 262 ? 33.159 72.663 72.935 1.00 51.03 262 SER C O 1
ATOM 10835 N N . LEU C 1 263 ? 31.721 70.936 73.093 1.00 48.70 263 LEU C N 1
ATOM 10836 C CA . LEU C 1 263 ? 30.564 71.818 73.220 1.00 48.43 263 LEU C CA 1
ATOM 10837 C C . LEU C 1 263 ? 30.696 72.726 74.439 1.00 49.32 263 LEU C C 1
ATOM 10838 O O . LEU C 1 263 ? 30.604 73.955 74.332 1.00 49.94 263 LEU C O 1
ATOM 10843 N N . LEU C 1 264 ? 30.961 72.141 75.607 1.00 51.89 264 LEU C N 1
ATOM 10844 C CA . LEU C 1 264 ? 30.995 72.948 76.826 1.00 47.95 264 LEU C CA 1
ATOM 10845 C C . LEU C 1 264 ? 32.150 73.941 76.829 1.00 47.69 264 LEU C C 1
ATOM 10846 O O . LEU C 1 264 ? 31.918 75.116 77.172 1.00 47.36 264 LEU C O 1
ATOM 10851 N N . PRO C 1 265 ? 33.386 73.577 76.451 1.00 46.90 265 PRO C N 1
ATOM 10852 C CA . PRO C 1 265 ? 34.428 74.612 76.367 1.00 49.33 265 PRO C CA 1
ATOM 10853 C C . PRO C 1 265 ? 34.066 75.709 75.382 1.00 52.92 265 PRO C C 1
ATOM 10854 O O . PRO C 1 265 ? 34.415 76.879 75.600 1.00 52.64 265 PRO C O 1
ATOM 10858 N N . PHE C 1 266 ? 33.352 75.360 74.305 1.00 52.10 266 PHE C N 1
ATOM 10859 C CA . PHE C 1 266 ? 32.939 76.380 73.347 1.00 51.74 266 PHE C CA 1
ATOM 10860 C C . PHE C 1 266 ? 32.010 77.395 73.999 1.00 48.48 266 PHE C C 1
ATOM 10861 O O . PHE C 1 266 ? 32.227 78.608 73.896 1.00 48.52 266 PHE C O 1
ATOM 10869 N N . TYR C 1 267 ? 30.953 76.910 74.658 1.00 50.09 267 TYR C N 1
ATOM 10870 C CA . TYR C 1 267 ? 30.016 77.801 75.335 1.00 48.24 267 TYR C CA 1
ATOM 10871 C C . TYR C 1 267 ? 30.723 78.660 76.373 1.00 52.84 267 TYR C C 1
ATOM 10872 O O . TYR C 1 267 ? 30.435 79.865 76.497 1.00 51.42 267 TYR C O 1
ATOM 10881 N N . VAL C 1 268 ? 31.682 78.076 77.102 1.00 48.56 268 VAL C N 1
ATOM 10882 C CA . VAL C 1 268 ? 32.389 78.864 78.106 1.00 50.71 268 VAL C CA 1
ATOM 10883 C C . VAL C 1 268 ? 33.201 79.977 77.449 1.00 49.86 268 VAL C C 1
ATOM 10884 O O . VAL C 1 268 ? 33.193 81.122 77.924 1.00 49.73 268 VAL C O 1
ATOM 10888 N N . LYS C 1 269 ? 33.912 79.667 76.354 1.00 50.22 269 LYS C N 1
ATOM 10889 C CA . LYS C 1 269 ? 34.674 80.696 75.635 1.00 49.87 269 LYS C CA 1
ATOM 10890 C C . LYS C 1 269 ? 33.774 81.844 75.200 1.00 49.45 269 LYS C C 1
ATOM 10891 O O . LYS C 1 269 ? 34.149 83.020 75.290 1.00 50.01 269 LYS C O 1
ATOM 10897 N N . CYS C 1 270 ? 32.584 81.510 74.714 1.00 50.13 270 CYS C N 1
ATOM 10898 C CA . CYS C 1 270 ? 31.658 82.522 74.233 1.00 45.24 270 CYS C CA 1
ATOM 10899 C C . CYS C 1 270 ? 31.261 83.438 75.375 1.00 46.87 270 CYS C C 1
ATOM 10900 O O . CYS C 1 270 ? 31.425 84.658 75.299 1.00 49.59 270 CYS C O 1
ATOM 10903 N N . ALA C 1 271 ? 30.799 82.847 76.476 1.00 50.11 271 ALA C N 1
ATOM 10904 C CA . ALA C 1 271 ? 30.422 83.630 77.647 1.00 50.52 271 ALA C CA 1
ATOM 10905 C C . ALA C 1 271 ? 31.616 84.379 78.228 1.00 47.35 271 ALA C C 1
ATOM 10906 O O . ALA C 1 271 ? 31.464 85.495 78.730 1.00 49.63 271 ALA C O 1
ATOM 10908 N N . ARG C 1 272 ? 32.811 83.779 78.181 1.00 49.88 272 ARG C N 1
ATOM 10909 C CA . ARG C 1 272 ? 33.983 84.418 78.766 1.00 49.49 272 ARG C CA 1
ATOM 10910 C C . ARG C 1 272 ? 34.358 85.702 78.042 1.00 52.51 272 ARG C C 1
ATOM 10911 O O . ARG C 1 272 ? 34.992 86.573 78.649 1.00 51.88 272 ARG C O 1
ATOM 10919 N N . ALA C 1 273 ? 33.982 85.834 76.763 1.00 48.57 273 ALA C N 1
ATOM 10920 C CA . ALA C 1 273 ? 34.263 87.057 76.021 1.00 51.78 273 ALA C CA 1
ATOM 10921 C C . ALA C 1 273 ? 33.433 88.238 76.512 1.00 48.58 273 ALA C C 1
ATOM 10922 O O . ALA C 1 273 ? 33.801 89.388 76.253 1.00 51.61 273 ALA C O 1
ATOM 10924 N N . PHE C 1 274 ? 32.322 87.982 77.209 1.00 50.38 274 PHE C N 1
ATOM 10925 C CA . PHE C 1 274 ? 31.474 89.042 77.745 1.00 47.91 274 PHE C CA 1
ATOM 10926 C C . PHE C 1 274 ? 31.591 89.236 79.254 1.00 53.74 274 PHE C C 1
ATOM 10927 O O . PHE C 1 274 ? 31.013 90.197 79.778 1.00 50.09 274 PHE C O 1
ATOM 10935 N N . GLY C 1 275 ? 32.282 88.344 79.970 1.00 49.42 275 GLY C N 1
ATOM 10936 C CA . GLY C 1 275 ? 32.452 88.516 81.394 1.00 51.02 275 GLY C CA 1
ATOM 10937 C C . GLY C 1 275 ? 32.878 87.246 82.094 1.00 50.48 275 GLY C C 1
ATOM 10938 O O . GLY C 1 275 ? 33.092 86.206 81.463 1.00 52.39 275 GLY C O 1
ATOM 10939 N N . PRO C 1 276 ? 33.010 87.306 83.422 1.00 51.12 276 PRO C N 1
ATOM 10940 C CA . PRO C 1 276 ? 33.358 86.097 84.175 1.00 46.30 276 PRO C CA 1
ATOM 10941 C C . PRO C 1 276 ? 32.254 85.056 84.075 1.00 50.79 276 PRO C C 1
ATOM 10942 O O . PRO C 1 276 ? 31.069 85.391 83.991 1.00 49.29 276 PRO C O 1
ATOM 10946 N N . VAL C 1 277 ? 32.661 83.778 84.083 1.00 52.35 277 VAL C N 1
ATOM 10947 C CA . VAL C 1 277 ? 31.766 82.649 83.814 1.00 49.05 277 VAL C CA 1
ATOM 10948 C C . VAL C 1 277 ? 31.967 81.575 84.867 1.00 49.45 277 VAL C C 1
ATOM 10949 O O . VAL C 1 277 ? 33.063 81.013 84.980 1.00 48.51 277 VAL C O 1
ATOM 10953 N N . LEU C 1 278 ? 30.893 81.230 85.570 1.00 46.93 278 LEU C N 1
ATOM 10954 C CA . LEU C 1 278 ? 30.873 80.061 86.432 1.00 49.77 278 LEU C CA 1
ATOM 10955 C C . LEU C 1 278 ? 30.304 78.883 85.653 1.00 47.84 278 LEU C C 1
ATOM 10956 O O . LEU C 1 278 ? 29.279 79.027 84.981 1.00 47.03 278 LEU C O 1
ATOM 10961 N N . LEU C 1 279 ? 30.962 77.721 85.739 1.00 45.59 279 LEU C N 1
ATOM 10962 C CA . LEU C 1 279 ? 30.371 76.484 85.214 1.00 44.29 279 LEU C CA 1
ATOM 10963 C C . LEU C 1 279 ? 29.435 75.969 86.299 1.00 46.54 279 LEU C C 1
ATOM 10964 O O . LEU C 1 279 ? 29.761 75.089 87.106 1.00 47.26 279 LEU C O 1
ATOM 10969 N N . GLN C 1 280 ? 28.242 76.548 86.309 1.00 46.59 280 GLN C N 1
ATOM 10970 C CA . GLN C 1 280 ? 27.282 76.373 87.387 1.00 45.99 280 GLN C CA 1
ATOM 10971 C C . GLN C 1 280 ? 26.577 75.023 87.342 1.00 50.91 280 GLN C C 1
ATOM 10972 O O . GLN C 1 280 ? 26.093 74.551 88.382 1.00 48.11 280 GLN C O 1
ATOM 10978 N N . GLU C 1 281 ? 26.507 74.397 86.170 1.00 44.84 281 GLU C N 1
ATOM 10979 C CA . GLU C 1 281 ? 25.970 73.059 86.017 1.00 44.73 281 GLU C CA 1
ATOM 10980 C C . GLU C 1 281 ? 26.784 72.384 84.934 1.00 50.37 281 GLU C C 1
ATOM 10981 O O . GLU C 1 281 ? 26.941 72.948 83.846 1.00 50.83 281 GLU C O 1
ATOM 10987 N N . PHE C 1 282 ? 27.313 71.202 85.233 1.00 46.50 282 PHE C N 1
ATOM 10988 C CA . PHE C 1 282 ? 27.787 70.276 84.215 1.00 49.39 282 PHE C CA 1
ATOM 10989 C C . PHE C 1 282 ? 27.541 68.881 84.757 1.00 49.06 282 PHE C C 1
ATOM 10990 O O . PHE C 1 282 ? 27.566 68.667 85.971 1.00 49.41 282 PHE C O 1
ATOM 10998 N N . GLY C 1 283 ? 27.289 67.942 83.849 1.00 48.73 283 GLY C N 1
ATOM 10999 C CA . GLY C 1 283 ? 27.057 66.566 84.240 1.00 48.00 283 GLY C CA 1
ATOM 11000 C C . GLY C 1 283 ? 27.254 65.632 83.066 1.00 48.10 283 GLY C C 1
ATOM 11001 O O . GLY C 1 283 ? 27.422 66.061 81.922 1.00 48.80 283 GLY C O 1
ATOM 11002 N N . THR C 1 284 ? 27.232 64.329 83.356 1.00 45.80 284 THR C N 1
ATOM 11003 C CA . THR C 1 284 ? 27.327 63.347 82.279 1.00 46.38 284 THR C CA 1
ATOM 11004 C C . THR C 1 284 ? 25.977 62.772 81.868 1.00 47.45 284 THR C C 1
ATOM 11005 O O . THR C 1 284 ? 25.887 62.181 80.787 1.00 51.33 284 THR C O 1
ATOM 11009 N N . ILE C 1 285 ? 24.937 62.913 82.701 1.00 46.01 285 ILE C N 1
ATOM 11010 C CA . ILE C 1 285 ? 23.587 62.383 82.457 1.00 49.02 285 ILE C CA 1
ATOM 11011 C C . ILE C 1 285 ? 23.596 60.854 82.551 1.00 47.74 285 ILE C C 1
ATOM 11012 O O . ILE C 1 285 ? 22.781 60.249 83.274 1.00 46.44 285 ILE C O 1
ATOM 11017 N N . LEU C 1 286 ? 24.521 60.223 81.828 1.00 49.32 286 LEU C N 1
ATOM 11018 C CA . LEU C 1 286 ? 24.772 58.789 81.961 1.00 48.56 286 LEU C CA 1
ATOM 11019 C C . LEU C 1 286 ? 25.744 58.582 83.129 1.00 52.72 286 LEU C C 1
ATOM 11020 O O . LEU C 1 286 ? 26.903 59.011 83.075 1.00 52.70 286 LEU C O 1
ATOM 11025 N N . THR C 1 287 ? 25.266 57.956 84.205 1.00 49.81 287 THR C N 1
ATOM 11026 C CA . THR C 1 287 ? 26.115 57.710 85.370 1.00 53.81 287 THR C CA 1
ATOM 11027 C C . THR C 1 287 ? 26.125 56.249 85.806 1.00 53.99 287 THR C C 1
ATOM 11028 O O . THR C 1 287 ? 26.663 55.942 86.873 1.00 63.27 287 THR C O 1
ATOM 11032 N N . SER C 1 288 ? 25.554 55.340 85.022 1.00 55.00 288 SER C N 1
ATOM 11033 C CA . SER C 1 288 ? 25.578 53.936 85.386 1.00 54.31 288 SER C CA 1
ATOM 11034 C C . SER C 1 288 ? 27.011 53.410 85.371 1.00 56.75 288 SER C C 1
ATOM 11035 O O . SER C 1 288 ? 27.933 54.034 84.826 1.00 53.39 288 SER C O 1
ATOM 11038 N N . ARG C 1 289 ? 27.183 52.220 85.963 1.00 56.32 289 ARG C N 1
ATOM 11039 C CA . ARG C 1 289 ? 28.487 51.567 85.958 1.00 59.37 289 ARG C CA 1
ATOM 11040 C C . ARG C 1 289 ? 28.924 51.202 84.540 1.00 55.22 289 ARG C C 1
ATOM 11041 O O . ARG C 1 289 ? 30.116 51.259 84.223 1.00 56.33 289 ARG C O 1
ATOM 11049 N N . ALA C 1 290 ? 27.983 50.831 83.675 1.00 56.19 290 ALA C N 1
ATOM 11050 C CA . ALA C 1 290 ? 28.318 50.605 82.270 1.00 57.63 290 ALA C CA 1
ATOM 11051 C C . ALA C 1 290 ? 28.899 51.853 81.608 1.00 57.49 290 ALA C C 1
ATOM 11052 O O . ALA C 1 290 ? 29.728 51.742 80.695 1.00 56.09 290 ALA C O 1
ATOM 11054 N N . ALA C 1 291 ? 28.485 53.047 82.040 1.00 52.62 291 ALA C N 1
ATOM 11055 C CA . ALA C 1 291 ? 29.002 54.258 81.407 1.00 55.29 291 ALA C CA 1
ATOM 11056 C C . ALA C 1 291 ? 30.386 54.655 81.910 1.00 54.11 291 ALA C C 1
ATOM 11057 O O . ALA C 1 291 ? 31.020 55.518 81.292 1.00 52.16 291 ALA C O 1
ATOM 11059 N N . ALA C 1 292 ? 30.878 54.009 82.973 1.00 48.97 292 ALA C N 1
ATOM 11060 C CA . ALA C 1 292 ? 32.023 54.530 83.724 1.00 51.46 292 ALA C CA 1
ATOM 11061 C C . ALA C 1 292 ? 33.300 54.782 82.920 1.00 49.36 292 ALA C C 1
ATOM 11062 O O . ALA C 1 292 ? 33.969 55.792 83.197 1.00 52.57 292 ALA C O 1
ATOM 11064 N N . PRO C 1 293 ? 33.724 53.930 81.976 1.00 52.13 293 PRO C N 1
ATOM 11065 C CA . PRO C 1 293 ? 34.945 54.257 81.210 1.00 48.40 293 PRO C CA 1
ATOM 11066 C C . PRO C 1 293 ? 34.782 55.503 80.372 1.00 56.13 293 PRO C C 1
ATOM 11067 O O . PRO C 1 293 ? 35.766 56.207 80.092 1.00 56.31 293 PRO C O 1
ATOM 11071 N N . HIS C 1 294 ? 33.558 55.765 79.931 1.00 51.43 294 HIS C N 1
ATOM 11072 C CA . HIS C 1 294 ? 33.257 56.896 79.078 1.00 51.89 294 HIS C CA 1
ATOM 11073 C C . HIS C 1 294 ? 33.049 58.178 79.869 1.00 49.43 294 HIS C C 1
ATOM 11074 O O . HIS C 1 294 ? 33.603 59.212 7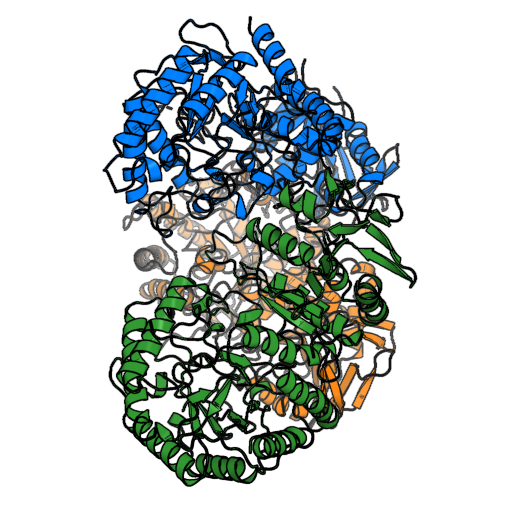9.495 1.00 49.45 294 HIS C O 1
ATOM 11081 N N . THR C 1 295 ? 32.311 58.132 80.984 1.00 48.98 295 THR C N 1
ATOM 11082 C CA . THR C 1 295 ? 32.227 59.317 81.837 1.00 53.46 295 THR C CA 1
ATOM 11083 C C . THR C 1 295 ? 33.610 59.759 82.303 1.00 52.26 295 THR C C 1
ATOM 11084 O O . THR C 1 295 ? 33.904 60.955 82.333 1.00 54.29 295 THR C O 1
ATOM 11088 N N . ASP C 1 296 ? 34.493 58.810 82.621 1.00 55.19 296 ASP C N 1
ATOM 11089 C CA . ASP C 1 296 ? 35.816 59.182 83.119 1.00 55.98 296 ASP C CA 1
ATOM 11090 C C . ASP C 1 296 ? 36.617 59.916 82.052 1.00 55.28 296 ASP C C 1
ATOM 11091 O O . ASP C 1 296 ? 37.231 60.958 82.323 1.00 55.79 296 ASP C O 1
ATOM 11096 N N . ALA C 1 297 ? 36.609 59.393 80.823 1.00 54.83 297 ALA C N 1
ATOM 11097 C CA . ALA C 1 297 ? 37.355 60.025 79.740 1.00 53.57 297 ALA C CA 1
ATOM 11098 C C . ALA C 1 297 ? 36.754 61.375 79.356 1.00 54.23 297 ALA C C 1
ATOM 11099 O O . ALA C 1 297 ? 37.489 62.315 79.027 1.00 55.12 297 ALA C O 1
ATOM 11101 N N . TYR C 1 298 ? 35.421 61.491 79.385 1.00 53.37 298 TYR C N 1
ATOM 11102 C CA . TYR C 1 298 ? 34.772 62.754 79.023 1.00 49.71 298 TYR C CA 1
ATOM 11103 C C . TYR C 1 298 ? 35.122 63.850 80.021 1.00 49.19 298 TYR C C 1
ATOM 11104 O O . TYR C 1 298 ? 35.492 64.962 79.634 1.00 51.96 298 TYR C O 1
ATOM 11113 N N . LEU C 1 299 ? 35.014 63.547 81.317 1.00 49.95 299 LEU C N 1
ATOM 11114 C CA . LEU C 1 299 ? 35.354 64.531 82.345 1.00 53.25 299 LEU C CA 1
ATOM 11115 C C . LEU C 1 299 ? 36.827 64.901 82.308 1.00 51.19 299 LEU C C 1
ATOM 11116 O O . LEU C 1 299 ? 37.181 66.043 82.602 1.00 54.59 299 LEU C O 1
ATOM 11121 N N . ARG C 1 300 ? 37.699 63.960 81.952 1.00 52.16 300 ARG C N 1
ATOM 11122 C CA . ARG C 1 300 ? 39.117 64.273 81.813 1.00 54.49 300 ARG C CA 1
ATOM 11123 C C . ARG C 1 300 ? 39.385 65.196 80.631 1.00 55.56 300 ARG C C 1
ATOM 11124 O O . ARG C 1 300 ? 40.377 65.933 80.648 1.00 58.82 300 ARG C O 1
ATOM 11132 N N . ALA C 1 301 ? 38.523 65.194 79.612 1.00 55.34 301 ALA C N 1
ATOM 11133 C CA . ALA C 1 301 ? 38.690 66.157 78.525 1.00 52.07 301 ALA C CA 1
ATOM 11134 C C . ALA C 1 301 ? 38.079 67.514 78.865 1.00 51.27 301 ALA C C 1
ATOM 11135 O O . ALA C 1 301 ? 38.719 68.553 78.668 1.00 54.82 301 ALA C O 1
ATOM 11137 N N . ILE C 1 302 ? 36.836 67.535 79.358 1.00 51.53 302 ILE C N 1
ATOM 11138 C CA . ILE C 1 302 ? 36.112 68.806 79.382 1.00 52.82 302 ILE C CA 1
ATOM 11139 C C . ILE C 1 302 ? 36.508 69.671 80.575 1.00 52.56 302 ILE C C 1
ATOM 11140 O O . ILE C 1 302 ? 36.545 70.892 80.455 1.00 52.48 302 ILE C O 1
ATOM 11145 N N . LEU C 1 303 ? 36.821 69.083 81.731 1.00 54.79 303 LEU C N 1
ATOM 11146 C CA . LEU C 1 303 ? 37.185 69.917 82.877 1.00 54.61 303 LEU C CA 1
ATOM 11147 C C . LEU C 1 303 ? 38.471 70.710 82.644 1.00 53.65 303 LEU C C 1
ATOM 11148 O O . LEU C 1 303 ? 38.456 71.935 82.863 1.00 54.45 303 LEU C O 1
ATOM 11153 N N . PRO C 1 304 ? 39.588 70.115 82.194 1.00 52.65 304 PRO C N 1
ATOM 11154 C CA . PRO C 1 304 ? 40.732 70.955 81.787 1.00 57.25 304 PRO C CA 1
ATOM 11155 C C . PRO C 1 304 ? 40.404 71.926 80.668 1.00 55.82 304 PRO C C 1
ATOM 11156 O O . PRO C 1 304 ? 40.862 73.074 80.706 1.00 56.47 304 PRO C O 1
ATOM 11160 N N . ALA C 1 305 ? 39.649 71.488 79.657 1.00 52.81 305 ALA C N 1
ATOM 11161 C CA . ALA C 1 305 ? 39.325 72.391 78.559 1.00 54.87 305 ALA C CA 1
ATOM 11162 C C . ALA C 1 305 ? 38.469 73.544 79.051 1.00 54.45 305 ALA C C 1
ATOM 11163 O O . ALA C 1 305 ? 38.682 74.695 78.662 1.00 53.46 305 ALA C O 1
ATOM 11165 N N . CYS C 1 306 ? 37.529 73.267 79.950 1.00 55.11 306 CYS C N 1
ATOM 11166 C CA . CYS C 1 306 ? 36.700 74.346 80.473 1.00 52.51 306 CYS C CA 1
ATOM 11167 C C . CYS C 1 306 ? 37.539 75.298 81.307 1.00 55.65 306 CYS C C 1
ATOM 11168 O O . CYS C 1 306 ? 37.312 76.515 81.275 1.00 55.53 306 CYS C O 1
ATOM 11171 N N . ARG C 1 307 ? 38.548 74.770 82.013 1.00 56.64 307 ARG C N 1
ATOM 11172 C CA . ARG C 1 307 ? 39.472 75.624 82.752 1.00 57.12 307 ARG C CA 1
ATOM 11173 C C . ARG C 1 307 ? 40.201 76.568 81.809 1.00 57.19 307 ARG C C 1
ATOM 11174 O O . ARG C 1 307 ? 40.269 77.777 82.058 1.00 55.15 307 ARG C O 1
ATOM 11182 N N . GLU C 1 308 ? 40.734 76.032 80.704 1.00 59.48 308 GLU C N 1
ATOM 11183 C CA . GLU C 1 308 ? 41.481 76.860 79.765 1.00 65.64 308 GLU C CA 1
ATOM 11184 C C . GLU C 1 308 ? 40.575 77.820 79.002 1.00 63.12 308 GLU C C 1
ATOM 11185 O O . GLU C 1 308 ? 41.051 78.869 78.559 1.00 63.08 308 GLU C O 1
ATOM 11191 N N . ALA C 1 309 ? 39.281 77.503 78.872 1.00 61.24 309 ALA C N 1
ATOM 11192 C CA . ALA C 1 309 ? 38.320 78.465 78.335 1.00 59.18 309 ALA C CA 1
ATOM 11193 C C . ALA C 1 309 ? 37.985 79.575 79.328 1.00 57.19 309 ALA C C 1
ATOM 11194 O O . ALA C 1 309 ? 37.415 80.592 78.927 1.00 58.64 309 ALA C O 1
ATOM 11196 N N . GLY C 1 310 ? 38.299 79.404 80.610 1.00 56.23 310 GLY C N 1
ATOM 11197 C CA . GLY C 1 310 ? 38.160 80.481 81.572 1.00 52.18 310 GLY C CA 1
ATOM 11198 C C . GLY C 1 310 ? 37.054 80.346 82.599 1.00 51.59 310 GLY C C 1
ATOM 11199 O O . GLY C 1 310 ? 36.745 81.328 83.278 1.00 52.83 310 GLY C O 1
ATOM 11200 N N . ALA C 1 311 ? 36.460 79.171 82.750 1.00 55.48 311 ALA C N 1
ATOM 11201 C CA . ALA C 1 311 ? 35.558 78.933 83.868 1.00 53.26 311 ALA C CA 1
ATOM 11202 C C . ALA C 1 311 ? 36.245 79.265 85.191 1.00 53.68 311 ALA C C 1
ATOM 11203 O O . ALA C 1 311 ? 37.430 78.981 85.386 1.00 51.56 311 ALA C O 1
ATOM 11205 N N . ASN C 1 312 ? 35.500 79.886 86.102 1.00 50.36 312 ASN C N 1
ATOM 11206 C CA . ASN C 1 312 ? 36.042 80.240 87.406 1.00 55.04 312 ASN C CA 1
ATOM 11207 C C . ASN C 1 312 ? 35.519 79.343 88.530 1.00 53.40 312 ASN C C 1
ATOM 11208 O O . ASN C 1 312 ? 35.792 79.617 89.702 1.00 55.41 312 ASN C O 1
ATOM 11213 N N . GLY C 1 313 ? 34.786 78.284 88.198 1.00 49.03 313 GLY C N 1
ATOM 11214 C CA . GLY C 1 313 ? 34.225 77.385 89.199 1.00 52.51 313 GLY C CA 1
ATOM 11215 C C . GLY C 1 313 ? 33.468 76.270 88.500 1.00 51.91 313 GLY C C 1
ATOM 11216 O O . GLY C 1 313 ? 33.212 76.326 87.291 1.00 51.56 313 GLY C O 1
ATOM 11217 N N . TYR C 1 314 ? 33.139 75.231 89.271 1.00 45.15 314 TYR C N 1
ATOM 11218 C CA . TYR C 1 314 ? 32.594 74.004 88.699 1.00 45.86 314 TYR C CA 1
ATOM 11219 C C . TYR C 1 314 ? 31.610 73.371 89.672 1.00 49.55 314 TYR C C 1
ATOM 11220 O O . TYR C 1 314 ? 32.010 72.955 90.765 1.00 51.71 314 TYR C O 1
ATOM 11229 N N . LEU C 1 315 ? 30.334 73.284 89.280 1.00 46.69 315 LEU C N 1
ATOM 11230 C CA . LEU C 1 315 ? 29.298 72.642 90.085 1.00 47.16 315 LEU C CA 1
ATOM 11231 C C . LEU C 1 315 ? 28.640 71.512 89.293 1.00 47.46 315 LEU C C 1
ATOM 11232 O O . LEU C 1 315 ? 27.980 71.753 88.276 1.00 44.63 315 LEU C O 1
ATOM 11237 N N . TRP C 1 316 ? 28.766 70.290 89.807 1.00 47.81 316 TRP C N 1
ATOM 11238 C CA . TRP C 1 316 ? 28.196 69.109 89.177 1.00 45.05 316 TRP C CA 1
ATOM 11239 C C . TRP C 1 316 ? 26.676 69.084 89.326 1.00 46.28 316 TRP C C 1
ATOM 11240 O O . TRP C 1 316 ? 26.118 69.528 90.338 1.00 45.94 316 TRP C O 1
ATOM 11251 N N . TRP C 1 317 ? 25.997 68.560 88.300 1.00 45.65 317 TRP C N 1
ATOM 11252 C CA . TRP C 1 317 ? 24.570 68.257 88.386 1.00 49.63 317 TRP C CA 1
ATOM 11253 C C . TRP C 1 317 ? 24.391 66.752 88.319 1.00 46.94 317 TRP C C 1
ATOM 11254 O O . TRP C 1 317 ? 24.716 66.149 87.295 1.00 47.39 317 TRP C O 1
ATOM 11265 N N . CYS C 1 318 ? 23.853 66.144 89.380 1.00 45.99 318 CYS C N 1
ATOM 11266 C CA . CYS C 1 318 ? 23.602 66.758 90.686 1.00 50.74 318 CYS C CA 1
ATOM 11267 C C . CYS C 1 318 ? 24.163 65.808 91.753 1.00 49.82 318 CYS C C 1
ATOM 11268 O O . CYS C 1 318 ? 24.689 64.745 91.412 1.00 46.12 318 CYS C O 1
ATOM 11271 N N . PHE C 1 319 ? 24.025 66.160 93.037 1.00 50.35 319 PHE C N 1
ATOM 11272 C CA . PHE C 1 319 ? 24.822 65.471 94.054 1.00 49.37 319 PHE C CA 1
ATOM 11273 C C . PHE C 1 319 ? 24.394 64.021 94.243 1.00 48.50 319 PHE C C 1
ATOM 11274 O O . PHE C 1 319 ? 25.241 63.126 94.288 1.00 48.03 319 PHE C O 1
ATOM 11282 N N . LYS C 1 320 ? 23.092 63.771 94.371 1.00 48.98 320 LYS C N 1
ATOM 11283 C CA . LYS C 1 320 ? 22.571 62.448 94.669 1.00 49.06 320 LYS C CA 1
ATOM 11284 C C . LYS C 1 320 ? 21.646 61.946 93.569 1.00 52.11 320 LYS C C 1
ATOM 11285 O O . LYS C 1 320 ? 20.980 62.729 92.878 1.00 49.22 320 LYS C O 1
ATOM 11291 N N . ASP C 1 321 ? 21.634 60.622 93.412 1.00 48.08 321 ASP C N 1
ATOM 11292 C CA . ASP C 1 321 ? 20.543 59.939 92.731 1.00 49.15 321 ASP C CA 1
ATOM 11293 C C . ASP C 1 321 ? 19.229 60.219 93.449 1.00 49.66 321 ASP C C 1
ATOM 11294 O O . ASP C 1 321 ? 19.176 60.263 94.681 1.00 48.37 321 ASP C O 1
ATOM 11299 N N . ILE C 1 322 ? 18.163 60.415 92.682 1.00 47.45 322 ILE C N 1
ATOM 11300 C CA . ILE C 1 322 ? 16.901 60.829 93.294 1.00 47.10 322 ILE C CA 1
ATOM 11301 C C . ILE C 1 322 ? 15.802 59.833 92.956 1.00 52.00 322 ILE C C 1
ATOM 11302 O O . ILE C 1 322 ? 15.186 59.929 91.877 1.00 52.31 322 ILE C O 1
ATOM 11307 N N . PRO C 1 323 ? 15.565 58.831 93.809 1.00 50.32 323 PRO C N 1
ATOM 11308 C CA . PRO C 1 323 ? 14.512 57.844 93.538 1.00 49.81 323 PRO C CA 1
ATOM 11309 C C . PRO C 1 323 ? 13.111 58.300 93.889 1.00 49.95 323 PRO C C 1
ATOM 11310 O O . PRO C 1 323 ? 12.168 57.549 93.636 1.00 53.94 323 PRO C O 1
ATOM 11314 N N . ALA C 1 324 ? 12.955 59.458 94.503 1.00 47.66 324 ALA C N 1
ATOM 11315 C CA . ALA C 1 324 ? 11.654 60.045 94.802 1.00 50.59 324 ALA C CA 1
ATOM 11316 C C . ALA C 1 324 ? 10.648 59.746 93.694 1.00 53.60 324 ALA C C 1
ATOM 11317 O O . ALA C 1 324 ? 10.824 60.211 92.560 1.00 50.22 324 ALA C O 1
ATOM 11319 N N . PRO C 1 325 ? 9.597 58.978 93.963 1.00 50.90 325 PRO C N 1
ATOM 11320 C CA . PRO C 1 325 ? 8.615 58.667 92.894 1.00 51.67 325 PRO C CA 1
ATOM 11321 C C . PRO C 1 325 ? 7.543 59.748 92.770 1.00 49.41 325 PRO C C 1
ATOM 11322 O O . PRO C 1 325 ? 6.350 59.575 93.048 1.00 51.23 325 PRO C O 1
ATOM 11326 N N . LEU C 1 326 ? 7.961 60.916 92.317 1.00 48.37 326 LEU C N 1
ATOM 11327 C CA . LEU C 1 326 ? 7.037 62.027 92.219 1.00 54.84 326 LEU C CA 1
ATOM 11328 C C . LEU C 1 326 ? 7.461 62.911 91.062 1.00 53.19 326 LEU C C 1
ATOM 11329 O O . LEU C 1 326 ? 8.524 62.722 90.465 1.00 51.60 326 LEU C O 1
ATOM 11334 N N . HIS C 1 327 ? 6.599 63.872 90.746 1.00 55.61 327 HIS C N 1
ATOM 11335 C CA . HIS C 1 327 ? 6.835 64.764 89.618 1.00 54.41 327 HIS C CA 1
ATOM 11336 C C . HIS C 1 327 ? 8.049 65.645 89.914 1.00 53.65 327 HIS C C 1
ATOM 11337 O O . HIS C 1 327 ? 8.184 66.144 91.027 1.00 57.26 327 HIS C O 1
ATOM 11344 N N . PRO C 1 328 ? 8.957 65.856 88.943 1.00 54.90 328 PRO C N 1
ATOM 11345 C CA . PRO C 1 328 ? 8.907 65.486 87.530 1.00 50.64 328 PRO C CA 1
ATOM 11346 C C . PRO C 1 328 ? 9.724 64.236 87.173 1.00 51.11 328 PRO C C 1
ATOM 11347 O O . PRO C 1 328 ? 9.854 63.932 85.976 1.00 49.71 328 PRO C O 1
ATOM 11351 N N . TYR C 1 329 ? 10.248 63.532 88.187 1.00 51.33 329 TYR C N 1
ATOM 11352 C CA . TYR C 1 329 ? 11.104 62.365 87.973 1.00 47.44 329 TYR C CA 1
ATOM 11353 C C . TYR C 1 329 ? 10.346 61.197 87.365 1.00 47.72 329 TYR C C 1
ATOM 11354 O O . TYR C 1 329 ? 10.976 60.274 86.832 1.00 46.64 329 TYR C O 1
ATOM 11363 N N . ILE C 1 330 ? 9.016 61.197 87.452 1.00 49.00 330 ILE C N 1
ATOM 11364 C CA . ILE C 1 330 ? 8.237 60.115 86.850 1.00 49.13 330 ILE C CA 1
ATOM 11365 C C . ILE C 1 330 ? 8.282 60.213 85.329 1.00 47.60 330 ILE C C 1
ATOM 11366 O O . ILE C 1 330 ? 8.540 59.226 84.638 1.00 47.85 330 ILE C O 1
ATOM 11371 N N . LYS C 1 331 ? 8.045 61.413 84.782 1.00 47.87 331 LYS C N 1
ATOM 11372 C CA . LYS C 1 331 ? 7.944 61.567 83.329 1.00 49.35 331 LYS C CA 1
ATOM 11373 C C . LYS C 1 331 ? 9.303 61.681 82.641 1.00 49.30 331 LYS C C 1
ATOM 11374 O O . LYS C 1 331 ? 9.396 61.391 81.449 1.00 48.60 331 LYS C O 1
ATOM 11380 N N . ASN C 1 332 ? 10.350 62.147 83.342 1.00 50.29 332 ASN C N 1
ATOM 11381 C CA . ASN C 1 332 ? 11.721 62.182 82.811 1.00 47.85 332 ASN C CA 1
ATOM 11382 C C . ASN C 1 332 ? 12.627 61.444 83.811 1.00 48.69 332 ASN C C 1
ATOM 11383 O O . ASN C 1 332 ? 13.446 62.060 84.497 1.00 45.87 332 ASN C O 1
ATOM 11388 N N . ASN C 1 333 ? 12.508 60.117 83.860 1.00 46.24 333 ASN C N 1
ATOM 11389 C CA . ASN C 1 333 ? 13.166 59.343 84.902 1.00 46.46 333 ASN C CA 1
ATOM 11390 C C . ASN C 1 333 ? 14.692 59.355 84.802 1.00 46.08 333 ASN C C 1
ATOM 11391 O O . ASN C 1 333 ? 15.343 59.005 85.794 1.00 46.97 333 ASN C O 1
ATOM 11396 N N . PHE C 1 334 ? 15.282 59.780 83.674 1.00 44.14 334 PHE C N 1
ATOM 11397 C CA . PHE C 1 334 ? 16.739 59.933 83.639 1.00 45.84 334 PHE C CA 1
ATOM 11398 C C . PHE C 1 334 ? 17.198 60.925 84.702 1.00 48.65 334 PHE C C 1
ATOM 11399 O O . PHE C 1 334 ? 18.335 60.846 85.187 1.00 47.45 334 PHE C O 1
ATOM 11407 N N . GLU C 1 335 ? 16.325 61.861 85.076 1.00 46.48 335 GLU C N 1
ATOM 11408 C CA . GLU C 1 335 ? 16.648 62.797 86.145 1.00 45.81 335 GLU C CA 1
ATOM 11409 C C . GLU C 1 335 ? 16.910 62.086 87.474 1.00 51.35 335 GLU C C 1
ATOM 11410 O O . GLU C 1 335 ? 17.616 62.636 88.322 1.00 50.52 335 GLU C O 1
ATOM 11416 N N . SER C 1 336 ? 16.385 60.868 87.659 1.00 46.73 336 SER C N 1
ATOM 11417 C CA . SER C 1 336 ? 16.582 60.130 88.898 1.00 52.49 336 SER C CA 1
ATOM 11418 C C . SER C 1 336 ? 17.994 59.584 89.055 1.00 52.74 336 SER C C 1
ATOM 11419 O O . SER C 1 336 ? 18.322 59.097 90.141 1.00 51.24 336 SER C O 1
ATOM 11422 N N . GLU C 1 337 ? 18.843 59.672 88.033 1.00 51.25 337 GLU C N 1
ATOM 11423 C CA . GLU C 1 337 ? 20.149 59.023 88.106 1.00 51.96 337 GLU C CA 1
ATOM 11424 C C . GLU C 1 337 ? 21.255 59.949 87.599 1.00 51.29 337 GLU C C 1
ATOM 11425 O O . GLU C 1 337 ? 22.090 59.579 86.771 1.00 51.22 337 GLU C O 1
ATOM 11431 N N . LEU C 1 338 ? 21.297 61.159 88.136 1.00 50.59 338 LEU C N 1
ATOM 11432 C CA . LEU C 1 338 ? 22.324 62.136 87.804 1.00 51.47 338 LEU C CA 1
ATOM 11433 C C . LEU C 1 338 ? 23.322 62.328 88.941 1.00 52.59 338 LEU C C 1
ATOM 11434 O O . LEU C 1 338 ? 24.180 63.232 88.864 1.00 46.92 338 LEU C O 1
ATOM 11439 N N . GLY C 1 339 ? 23.231 61.494 89.989 1.00 50.80 339 GLY C N 1
ATOM 11440 C CA . GLY C 1 339 ? 24.011 61.723 91.197 1.00 48.56 339 GLY C CA 1
ATOM 11441 C C . GLY C 1 339 ? 25.500 61.542 90.972 1.00 49.48 339 GLY C C 1
ATOM 11442 O O . GLY C 1 339 ? 25.946 60.716 90.174 1.00 47.61 339 GLY C O 1
ATOM 11443 N N . LEU C 1 340 ? 26.282 62.371 91.660 1.00 49.36 340 LEU C N 1
ATOM 11444 C CA . LEU C 1 340 ? 27.716 62.122 91.754 1.00 51.76 340 LEU C CA 1
ATOM 11445 C C . LEU C 1 340 ? 28.004 60.910 92.627 1.00 54.48 340 LEU C C 1
ATOM 11446 O O . LEU C 1 340 ? 28.982 60.194 92.386 1.00 55.09 340 LEU C O 1
ATOM 11451 N N . VAL C 1 341 ? 27.163 60.678 93.639 1.00 52.65 341 VAL C N 1
ATOM 11452 C CA . VAL C 1 341 ? 27.338 59.617 94.624 1.00 61.11 341 VAL C CA 1
ATOM 11453 C C . VAL C 1 341 ? 26.087 58.744 94.638 1.00 60.56 341 VAL C C 1
ATOM 11454 O O . VAL C 1 341 ? 24.967 59.238 94.453 1.00 59.29 341 VAL C O 1
ATOM 11458 N N . ASP C 1 342 ? 26.277 57.450 94.869 1.00 62.18 342 ASP C N 1
ATOM 11459 C CA . ASP C 1 342 ? 25.162 56.508 94.910 1.00 71.33 342 ASP C CA 1
ATOM 11460 C C . ASP C 1 342 ? 24.391 56.681 96.220 1.00 75.35 342 ASP C C 1
ATOM 11461 O O . ASP C 1 342 ? 24.618 57.612 97.001 1.00 74.07 342 ASP C O 1
ATOM 11466 N N . ILE C 1 343 ? 23.477 55.753 96.497 1.00 80.42 343 ILE C N 1
ATOM 11467 C CA . ILE C 1 343 ? 22.716 55.887 97.729 1.00 84.07 343 ILE C CA 1
ATOM 11468 C C . ILE C 1 343 ? 23.495 55.394 98.943 1.00 80.98 343 ILE C C 1
ATOM 11469 O O . ILE C 1 343 ? 23.176 55.798 100.066 1.00 83.11 343 ILE C O 1
ATOM 11474 N N . GLU C 1 344 ? 24.532 54.573 98.755 1.00 75.69 344 GLU C N 1
ATOM 11475 C CA . GLU C 1 344 ? 25.438 54.251 99.852 1.00 78.56 344 GLU C CA 1
ATOM 11476 C C . GLU C 1 344 ? 26.441 55.377 100.148 1.00 79.07 344 GLU C C 1
ATOM 11477 O O . GLU C 1 344 ? 27.385 55.161 100.916 1.00 79.04 344 GLU C O 1
ATOM 11483 N N . GLY C 1 345 ? 26.249 56.562 99.572 1.00 74.25 345 GLY C N 1
ATOM 11484 C CA . GLY C 1 345 ? 27.156 57.664 99.814 1.00 69.88 345 GLY C CA 1
ATOM 11485 C C . GLY C 1 345 ? 28.549 57.496 99.246 1.00 66.97 345 GLY C C 1
ATOM 11486 O O . GLY C 1 345 ? 29.499 58.075 99.780 1.00 66.62 345 GLY C O 1
ATOM 11487 N N . ARG C 1 346 ? 28.696 56.727 98.174 1.00 68.25 346 ARG C N 1
ATOM 11488 C CA . ARG C 1 346 ? 29.975 56.504 97.515 1.00 70.20 346 ARG C CA 1
ATOM 11489 C C . ARG C 1 346 ? 29.995 57.204 96.157 1.00 66.11 346 ARG C C 1
ATOM 11490 O O . ARG C 1 346 ? 29.034 57.087 95.382 1.00 60.15 346 ARG C O 1
ATOM 11498 N N . VAL C 1 347 ? 31.086 57.927 95.868 1.00 61.19 347 VAL C N 1
ATOM 11499 C CA . VAL C 1 347 ? 31.295 58.548 94.561 1.00 62.12 347 VAL C CA 1
ATOM 11500 C C . VAL C 1 347 ? 31.229 57.462 93.490 1.00 65.21 347 VAL C C 1
ATOM 11501 O O . VAL C 1 347 ? 31.967 56.470 93.552 1.00 63.56 347 VAL C O 1
ATOM 11505 N N . LYS C 1 348 ? 30.332 57.630 92.515 1.00 61.10 348 LYS C N 1
ATOM 11506 C CA . LYS C 1 348 ? 30.150 56.597 91.501 1.00 60.68 348 LYS C CA 1
ATOM 11507 C C . LYS C 1 348 ? 31.448 56.367 90.746 1.00 59.01 348 LYS C C 1
ATOM 11508 O O . LYS C 1 348 ? 32.187 57.309 90.440 1.00 56.41 348 LYS C O 1
ATOM 11514 N N . LYS C 1 349 ? 31.752 55.099 90.496 1.00 59.10 349 LYS C N 1
ATOM 11515 C CA . LYS C 1 349 ? 32.852 54.796 89.598 1.00 67.28 349 LYS C CA 1
ATOM 11516 C C . LYS C 1 349 ? 32.624 55.482 88.256 1.00 62.82 349 LYS C C 1
ATOM 11517 O O . LYS C 1 349 ? 31.499 55.544 87.750 1.00 56.93 349 LYS C O 1
ATOM 11523 N N . GLY C 1 350 ? 33.701 56.012 87.693 1.00 58.15 350 GLY C N 1
ATOM 11524 C CA . GLY C 1 350 ? 33.637 56.755 86.468 1.00 57.54 350 GLY C CA 1
ATOM 11525 C C . GLY C 1 350 ? 33.529 58.255 86.657 1.00 57.34 350 GLY C C 1
ATOM 11526 O O . GLY C 1 350 ? 33.908 59.004 85.750 1.00 54.89 350 GLY C O 1
ATOM 11527 N N . LEU C 1 351 ? 33.029 58.708 87.812 1.00 54.57 351 LEU C N 1
ATOM 11528 C CA . LEU C 1 351 ? 32.900 60.128 88.106 1.00 56.88 351 LEU C CA 1
ATOM 11529 C C . LEU C 1 351 ? 33.988 60.643 89.037 1.00 58.66 351 LEU C C 1
ATOM 11530 O O . LEU C 1 351 ? 33.971 61.823 89.392 1.00 56.68 351 LEU C O 1
ATOM 11535 N N . GLU C 1 352 ? 34.939 59.797 89.434 1.00 62.59 352 GLU C N 1
ATOM 11536 C CA . GLU C 1 352 ? 35.860 60.186 90.499 1.00 64.80 352 GLU C CA 1
ATOM 11537 C C . GLU C 1 352 ? 36.797 61.299 90.073 1.00 56.58 352 GLU C C 1
ATOM 11538 O O . GLU C 1 352 ? 37.316 62.020 90.929 1.00 58.19 352 GLU C O 1
ATOM 11544 N N . TYR C 1 353 ? 37.031 61.454 88.778 1.00 56.25 353 TYR C N 1
ATOM 11545 C CA . TYR C 1 353 ? 37.977 62.469 88.349 1.00 57.14 353 TYR C CA 1
ATOM 11546 C C . TYR C 1 353 ? 37.504 63.868 88.726 1.00 57.74 353 TYR C C 1
ATOM 11547 O O . TYR C 1 353 ? 38.328 64.774 88.922 1.00 55.88 353 TYR C O 1
ATOM 11556 N N . PHE C 1 354 ? 36.194 64.074 88.860 1.00 56.54 354 PHE C N 1
ATOM 11557 C CA . PHE C 1 354 ? 35.750 65.400 89.268 1.00 53.84 354 PHE C CA 1
ATOM 11558 C C . PHE C 1 354 ? 36.211 65.712 90.686 1.00 56.56 354 PHE C C 1
ATOM 11559 O O . PHE C 1 354 ? 36.584 66.855 90.989 1.00 51.93 354 PHE C O 1
ATOM 11567 N N . VAL C 1 355 ? 36.197 64.716 91.580 1.00 53.21 355 VAL C N 1
ATOM 11568 C CA . VAL C 1 355 ? 36.707 65.001 92.917 1.00 56.17 355 VAL C CA 1
ATOM 11569 C C . VAL C 1 355 ? 38.192 65.326 92.845 1.00 56.02 355 VAL C C 1
ATOM 11570 O O . VAL C 1 355 ? 38.656 66.321 93.419 1.00 56.26 355 VAL C O 1
ATOM 11574 N N . GLU C 1 356 ? 38.945 64.536 92.083 1.00 52.87 356 GLU C N 1
ATOM 11575 C CA . GLU C 1 356 ? 40.361 64.822 91.885 1.00 52.93 356 GLU C CA 1
ATOM 11576 C C . GLU C 1 356 ? 40.568 66.194 91.250 1.00 59.60 356 GLU C C 1
ATOM 11577 O O . GLU C 1 356 ? 41.404 66.985 91.712 1.00 61.77 356 GLU C O 1
ATOM 11583 N N . PHE C 1 357 ? 39.799 66.510 90.200 1.00 57.19 357 PHE C N 1
ATOM 11584 C CA . PHE C 1 357 ? 39.940 67.817 89.554 1.00 56.75 357 PHE C CA 1
ATOM 11585 C C . PHE C 1 357 ? 39.669 68.954 90.535 1.00 56.67 357 PHE C C 1
ATOM 11586 O O . PHE C 1 357 ? 40.436 69.921 90.609 1.00 57.01 357 PHE C O 1
ATOM 11594 N N . ALA C 1 358 ? 38.574 68.852 91.296 1.00 56.07 358 ALA C N 1
ATOM 11595 C CA . ALA C 1 358 ? 38.187 69.934 92.196 1.00 57.64 358 ALA C CA 1
ATOM 11596 C C . ALA C 1 358 ? 39.247 70.171 93.263 1.00 63.61 358 ALA C C 1
ATOM 11597 O O . ALA C 1 358 ? 39.582 71.320 93.573 1.00 63.53 358 ALA C O 1
ATOM 11599 N N . ARG C 1 359 ? 39.784 69.090 93.836 1.00 63.80 359 ARG C N 1
ATOM 11600 C CA . ARG C 1 359 ? 40.882 69.212 94.787 1.00 66.10 359 ARG C CA 1
ATOM 11601 C C . ARG C 1 359 ? 42.070 69.930 94.161 1.00 67.28 359 ARG C C 1
ATOM 11602 O O . ARG C 1 359 ? 42.663 70.827 94.776 1.00 69.33 359 ARG C O 1
ATOM 11610 N N . ALA C 1 360 ? 42.422 69.555 92.931 1.00 65.38 360 ALA C N 1
ATOM 11611 C CA . ALA C 1 360 ? 43.547 70.180 92.244 1.00 65.45 360 ALA C CA 1
ATOM 11612 C C . ALA C 1 360 ? 43.317 71.668 92.031 1.00 68.49 360 ALA C C 1
ATOM 11613 O O . ALA C 1 360 ? 44.245 72.470 92.182 1.00 71.20 360 ALA C O 1
ATOM 11615 N N . GLU C 1 361 ? 42.091 72.065 91.678 1.00 66.62 361 GLU C N 1
ATOM 11616 C CA . GLU C 1 361 ? 41.864 73.477 91.376 1.00 70.50 361 GLU C CA 1
ATOM 11617 C C . GLU C 1 361 ? 41.867 74.327 92.636 1.00 72.17 361 GLU C C 1
ATOM 11618 O O . GLU C 1 361 ? 42.279 75.493 92.599 1.00 74.38 361 GLU C O 1
ATOM 11624 N N . THR C 1 362 ? 41.409 73.784 93.753 1.00 68.47 362 THR C N 1
ATOM 11625 C CA . THR C 1 362 ? 41.427 74.595 94.956 1.00 73.29 362 THR C CA 1
ATOM 11626 C C . THR C 1 362 ? 42.815 74.661 95.574 1.00 75.71 362 THR C C 1
ATOM 11627 O O . THR C 1 362 ? 43.118 75.634 96.279 1.00 76.66 362 THR C O 1
ATOM 11631 N N . GLN C 1 363 ? 43.678 73.681 95.285 1.00 73.58 363 GLN C N 1
ATOM 11632 C CA . GLN C 1 363 ? 45.068 73.790 95.712 1.00 76.48 363 GLN C CA 1
ATOM 11633 C C . GLN C 1 363 ? 45.820 74.838 94.895 1.00 79.95 363 GLN C C 1
ATOM 11634 O O . GLN C 1 363 ? 46.555 75.656 95.462 1.00 84.02 363 GLN C O 1
ATOM 11640 N N . ARG C 1 364 ? 45.627 74.857 93.571 1.00 76.16 364 ARG C N 1
ATOM 11641 C CA . ARG C 1 364 ? 46.393 75.786 92.741 1.00 80.19 364 ARG C CA 1
ATOM 11642 C C . ARG C 1 364 ? 45.970 77.239 92.969 1.00 78.60 364 ARG C C 1
ATOM 11643 O O . ARG C 1 364 ? 46.772 78.158 92.765 1.00 77.27 364 ARG C O 1
ATOM 11651 N N . ALA C 1 365 ? 44.733 77.465 93.405 1.00 77.08 365 ALA C N 1
ATOM 11652 C CA . ALA C 1 365 ? 44.248 78.812 93.699 1.00 77.20 365 ALA C CA 1
ATOM 11653 C C . ALA C 1 365 ? 44.978 79.487 94.905 1.00 80.83 365 ALA C C 1
ATOM 11654 O O . ALA C 1 365 ? 44.473 80.529 95.349 1.00 78.70 365 ALA C O 1
ATOM 11656 N N . LEU C 1 366 ? 46.090 78.944 95.414 1.00 86.64 366 LEU C N 1
ATOM 11657 C CA . LEU C 1 366 ? 46.851 79.540 96.522 1.00 82.83 366 LEU C CA 1
ATOM 11658 C C . LEU C 1 366 ? 48.266 79.951 96.092 1.00 84.19 366 LEU C C 1
ATOM 11659 O O . LEU C 1 366 ? 48.820 79.424 95.116 1.00 86.96 366 LEU C O 1
ATOM 11664 N N . ALA C 1 382 ? 47.984 82.004 73.915 1.00 83.01 382 ALA C N 1
ATOM 11665 C CA . ALA C 1 382 ? 47.504 80.659 73.607 1.00 83.36 382 ALA C CA 1
ATOM 11666 C C . ALA C 1 382 ? 46.683 80.530 72.292 1.00 82.71 382 ALA C C 1
ATOM 11667 O O . ALA C 1 382 ? 46.786 79.498 71.625 1.00 85.03 382 ALA C O 1
ATOM 11669 N N . PRO C 1 383 ? 45.865 81.525 71.913 1.00 80.58 383 PRO C N 1
ATOM 11670 C CA . PRO C 1 383 ? 45.075 81.369 70.680 1.00 75.16 383 PRO C CA 1
ATOM 11671 C C . PRO C 1 383 ? 45.933 81.509 69.428 1.00 75.28 383 PRO C C 1
ATOM 11672 O O . PRO C 1 383 ? 46.891 82.285 69.384 1.00 72.03 383 PRO C O 1
ATOM 11676 N N . THR C 1 384 ? 45.579 80.728 68.402 1.00 69.56 384 THR C N 1
ATOM 11677 C CA . THR C 1 384 ? 46.206 80.833 67.095 1.00 70.39 384 THR C CA 1
ATOM 11678 C C . THR C 1 384 ? 45.244 81.290 66.002 1.00 70.80 384 THR C C 1
ATOM 11679 O O . THR C 1 384 ? 45.697 81.663 64.913 1.00 71.49 384 THR C O 1
ATOM 11683 N N . VAL C 1 385 ? 43.938 81.271 66.266 1.00 68.04 385 VAL C N 1
ATOM 11684 C CA . VAL C 1 385 ? 42.932 81.732 65.318 1.00 67.84 385 VAL C CA 1
ATOM 11685 C C . VAL C 1 385 ? 41.694 82.085 66.133 1.00 66.44 385 VAL C C 1
ATOM 11686 O O . VAL C 1 385 ? 41.449 81.501 67.194 1.00 64.63 385 VAL C O 1
ATOM 11690 N N . HIS C 1 386 ? 40.928 83.071 65.656 1.00 62.47 386 HIS C N 1
ATOM 11691 C CA . HIS C 1 386 ? 39.726 83.528 66.345 1.00 57.64 386 HIS C CA 1
ATOM 11692 C C . HIS C 1 386 ? 38.503 83.407 65.444 1.00 56.18 386 HIS C C 1
ATOM 11693 O O . HIS C 1 386 ? 38.551 83.772 64.264 1.00 55.66 386 HIS C O 1
ATOM 11700 N N . LEU C 1 387 ? 37.408 82.910 66.015 1.00 53.43 387 LEU C N 1
ATOM 11701 C CA . LEU C 1 387 ? 36.116 82.864 65.345 1.00 52.53 387 LEU C CA 1
ATOM 11702 C C . LEU C 1 387 ? 35.409 84.197 65.545 1.00 55.02 387 LEU C C 1
ATOM 11703 O O . LEU C 1 387 ? 35.561 84.847 66.583 1.00 57.10 387 LEU C O 1
ATOM 11708 N N . TYR C 1 388 ? 34.636 84.607 64.541 1.00 52.25 388 TYR C N 1
ATOM 11709 C CA . TYR C 1 388 ? 34.079 85.956 64.491 1.00 47.32 388 TYR C CA 1
ATOM 11710 C C . TYR C 1 388 ? 32.660 85.946 65.031 1.00 47.59 388 TYR C C 1
ATOM 11711 O O . TYR C 1 388 ? 31.761 85.364 64.417 1.00 49.56 388 TYR C O 1
ATOM 11720 N N . TRP C 1 389 ? 32.460 86.610 66.166 1.00 48.76 389 TRP C N 1
ATOM 11721 C CA . TRP C 1 389 ? 31.135 86.752 66.753 1.00 46.45 389 TRP C CA 1
ATOM 11722 C C . TRP C 1 389 ? 30.521 88.041 66.226 1.00 46.92 389 TRP C C 1
ATOM 11723 O O . TRP C 1 389 ? 31.078 89.117 66.478 1.00 49.75 389 TRP C O 1
ATOM 11734 N N . PRO C 1 390 ? 29.397 87.992 65.509 1.00 43.62 390 PRO C N 1
ATOM 11735 C CA . PRO C 1 390 ? 28.923 89.180 64.780 1.00 48.42 390 PRO C CA 1
ATOM 11736 C C . PRO C 1 390 ? 28.461 90.298 65.708 1.00 49.62 390 PRO C C 1
ATOM 11737 O O . PRO C 1 390 ? 28.093 90.075 66.867 1.00 48.49 390 PRO C O 1
ATOM 11741 N N . ARG C 1 391 ? 28.473 91.524 65.167 1.00 45.26 391 ARG C N 1
ATOM 11742 C CA . ARG C 1 391 ? 28.110 92.684 65.979 1.00 48.21 391 ARG C CA 1
ATOM 11743 C C . ARG C 1 391 ? 26.672 92.580 66.465 1.00 45.67 391 ARG C C 1
ATOM 11744 O O . ARG C 1 391 ? 26.364 92.964 67.596 1.00 53.78 391 ARG C O 1
ATOM 11752 N N . HIS C 1 392 ? 25.783 92.078 65.619 1.00 48.65 392 HIS C N 1
ATOM 11753 C CA . HIS C 1 392 ? 24.366 91.920 65.922 1.00 44.70 392 HIS C CA 1
ATOM 11754 C C . HIS C 1 392 ? 24.110 90.418 65.893 1.00 45.54 392 HIS C C 1
ATOM 11755 O O . HIS C 1 392 ? 24.080 89.803 64.821 1.00 46.60 392 HIS C O 1
ATOM 11762 N N . TYR C 1 393 ? 23.976 89.828 67.083 1.00 43.16 393 TYR C N 1
ATOM 11763 C CA . TYR C 1 393 ? 23.906 88.393 67.274 1.00 44.43 393 TYR C CA 1
ATOM 11764 C C . TYR C 1 393 ? 22.479 87.890 67.374 1.00 45.18 393 TYR C C 1
ATOM 11765 O O . TYR C 1 393 ? 22.167 86.818 66.847 1.00 43.07 393 TYR C O 1
ATOM 11774 N N . TYR C 1 394 ? 21.601 88.667 67.993 1.00 40.94 394 TYR C N 1
ATOM 11775 C CA . TYR C 1 394 ? 20.251 88.251 68.332 1.00 44.02 394 TYR C CA 1
ATOM 11776 C C . TYR C 1 394 ? 19.243 88.962 67.447 1.00 45.53 394 TYR C C 1
ATOM 11777 O O . TYR C 1 394 ? 19.363 90.171 67.209 1.00 45.70 394 TYR C O 1
ATOM 11786 N N . HIS C 1 395 ? 18.230 88.217 66.989 1.00 48.38 395 HIS C N 1
ATOM 11787 C CA . HIS C 1 395 ? 17.321 88.740 65.969 1.00 50.00 395 HIS C CA 1
ATOM 11788 C C . HIS C 1 395 ? 16.041 89.361 66.525 1.00 50.19 395 HIS C C 1
ATOM 11789 O O . HIS C 1 395 ? 15.473 90.235 65.868 1.00 45.84 395 HIS C O 1
ATOM 11796 N N . ARG C 1 396 ? 15.575 88.971 67.714 1.00 48.11 396 ARG C N 1
ATOM 11797 C CA . ARG C 1 396 ? 14.241 89.401 68.115 1.00 46.96 396 ARG C CA 1
ATOM 11798 C C . ARG C 1 396 ? 14.234 90.904 68.368 1.00 47.21 396 ARG C C 1
ATOM 11799 O O . ARG C 1 396 ? 15.080 91.423 69.104 1.00 49.83 396 ARG C O 1
ATOM 11807 N N . ASN C 1 397 ? 13.310 91.606 67.698 1.00 48.07 397 ASN C N 1
ATOM 11808 C CA . ASN C 1 397 ? 13.182 93.070 67.777 1.00 48.42 397 ASN C CA 1
ATOM 11809 C C . ASN C 1 397 ? 14.524 93.775 67.616 1.00 49.12 397 ASN C C 1
ATOM 11810 O O . ASN C 1 397 ? 14.790 94.781 68.266 1.00 51.51 397 ASN C O 1
ATOM 11815 N N . ASN C 1 398 ? 15.397 93.239 66.768 1.00 46.57 398 ASN C N 1
ATOM 11816 C CA . ASN C 1 398 ? 16.689 93.874 66.525 1.00 48.09 398 ASN C CA 1
ATOM 11817 C C . ASN C 1 398 ? 16.661 94.475 65.120 1.00 51.28 398 ASN C C 1
ATOM 11818 O O . ASN C 1 398 ? 16.866 93.773 64.126 1.00 47.20 398 ASN C O 1
ATOM 11823 N N . HIS C 1 399 ? 16.423 95.779 65.050 1.00 48.39 399 HIS C N 1
ATOM 11824 C CA . HIS C 1 399 ? 16.254 96.459 63.777 1.00 53.06 399 HIS C CA 1
ATOM 11825 C C . HIS C 1 399 ? 17.575 96.755 63.078 1.00 51.51 399 HIS C C 1
ATOM 11826 O O . HIS C 1 399 ? 17.554 97.132 61.905 1.00 49.57 399 HIS C O 1
ATOM 11833 N N . ARG C 1 400 ? 18.716 96.603 63.760 1.00 51.34 400 ARG C N 1
ATOM 11834 C CA . ARG C 1 400 ? 20.028 96.808 63.156 1.00 46.53 400 ARG C CA 1
ATOM 11835 C C . ARG C 1 400 ? 20.691 95.504 62.719 1.00 48.48 400 ARG C C 1
ATOM 11836 O O . ARG C 1 400 ? 21.826 95.526 62.239 1.00 49.54 400 ARG C O 1
ATOM 11844 N N . ASN C 1 401 ? 20.011 94.375 62.868 1.00 46.45 401 ASN C N 1
ATOM 11845 C CA . ASN C 1 401 ? 20.610 93.065 62.623 1.00 48.33 401 ASN C CA 1
ATOM 11846 C C . ASN C 1 401 ? 20.475 92.701 61.148 1.00 48.66 401 ASN C C 1
ATOM 11847 O O . ASN C 1 401 ? 19.351 92.676 60.631 1.00 47.11 401 ASN C O 1
ATOM 11852 N N . PRO C 1 402 ? 21.568 92.400 60.446 1.00 45.98 402 PRO C N 1
ATOM 11853 C CA . PRO C 1 402 ? 21.461 92.051 59.025 1.00 48.56 402 PRO C CA 1
ATOM 11854 C C . PRO C 1 402 ? 20.953 90.646 58.757 1.00 49.47 402 PRO C C 1
ATOM 11855 O O . PRO C 1 402 ? 20.925 90.239 57.597 1.00 52.23 402 PRO C O 1
ATOM 11859 N N . GLY C 1 403 ? 20.549 89.895 59.782 1.00 47.81 403 GLY C N 1
ATOM 11860 C CA . GLY C 1 403 ? 19.999 88.567 59.550 1.00 44.75 403 GLY C CA 1
ATOM 11861 C C . GLY C 1 403 ? 20.508 87.442 60.444 1.00 45.11 403 GLY C C 1
ATOM 11862 O O . GLY C 1 403 ? 20.079 86.298 60.289 1.00 44.19 403 GLY C O 1
ATOM 11863 N N . ASN C 1 404 ? 21.410 87.729 61.378 1.00 45.92 404 ASN C N 1
ATOM 11864 C CA . ASN C 1 404 ? 21.955 86.668 62.223 1.00 47.78 404 ASN C CA 1
ATOM 11865 C C . ASN C 1 404 ? 20.933 86.179 63.241 1.00 47.40 404 ASN C C 1
ATOM 11866 O O . ASN C 1 404 ? 20.257 86.981 63.904 1.00 49.20 404 ASN C O 1
ATOM 11871 N N . GLU C 1 405 ? 20.856 84.854 63.387 1.00 45.25 405 GLU C N 1
ATOM 11872 C CA . GLU C 1 405 ? 20.047 84.193 64.410 1.00 47.41 405 GLU C CA 1
ATOM 11873 C C . GLU C 1 405 ? 20.927 83.233 65.205 1.00 47.82 405 GLU C C 1
ATOM 11874 O O . GLU C 1 405 ? 21.700 82.462 64.607 1.00 49.96 405 GLU C O 1
ATOM 11880 N N . PRO C 1 406 ? 20.838 83.239 66.546 1.00 47.18 406 PRO C N 1
ATOM 11881 C CA . PRO C 1 406 ? 21.738 82.383 67.359 1.00 45.23 406 PRO C CA 1
ATOM 11882 C C . PRO C 1 406 ? 21.820 80.927 66.928 1.00 45.83 406 PRO C C 1
ATOM 11883 O O . PRO C 1 406 ? 22.929 80.382 66.830 1.00 47.08 406 PRO C O 1
ATOM 11887 N N . ARG C 1 407 ? 20.693 80.264 66.673 1.00 43.80 407 ARG C N 1
ATOM 11888 C CA . ARG C 1 407 ? 20.798 78.860 66.301 1.00 44.99 407 ARG C CA 1
ATOM 11889 C C . ARG C 1 407 ? 21.625 78.687 65.022 1.00 49.28 407 ARG C C 1
ATOM 11890 O O . ARG C 1 407 ? 22.523 77.839 64.962 1.00 50.25 407 ARG C O 1
ATOM 11898 N N . GLU C 1 408 ? 21.376 79.523 64.016 1.00 49.86 408 GLU C N 1
ATOM 11899 C CA . GLU C 1 408 ? 22.120 79.437 62.762 1.00 53.54 408 GLU C CA 1
ATOM 11900 C C . GLU C 1 408 ? 23.600 79.728 62.972 1.00 50.07 408 GLU C C 1
ATOM 11901 O O . GLU C 1 408 ? 24.471 78.995 62.485 1.00 48.22 408 GLU C O 1
ATOM 11907 N N . THR C 1 409 ? 23.896 80.824 63.670 1.00 44.37 409 THR C N 1
ATOM 11908 C CA . THR C 1 409 ? 25.272 81.247 63.878 1.00 44.91 409 THR C CA 1
ATOM 11909 C C . THR C 1 409 ? 26.024 80.263 64.761 1.00 45.57 409 THR C C 1
ATOM 11910 O O . THR C 1 409 ? 27.201 79.969 64.519 1.00 45.45 409 THR C O 1
ATOM 11914 N N . SER C 1 410 ? 25.368 79.767 65.809 1.00 44.14 410 SER C N 1
ATOM 11915 C CA . SER C 1 410 ? 26.074 78.920 66.763 1.00 46.85 410 SER C CA 1
ATOM 11916 C C . SER C 1 410 ? 26.393 77.573 66.136 1.00 46.46 410 SER C C 1
ATOM 11917 O O . SER C 1 410 ? 27.483 77.033 66.350 1.00 46.73 410 SER C O 1
ATOM 11920 N N . ARG C 1 411 ? 25.459 77.048 65.330 1.00 45.83 411 ARG C N 1
ATOM 11921 C CA . ARG C 1 411 ? 25.688 75.869 64.494 1.00 49.79 411 ARG C CA 1
ATOM 11922 C C . ARG C 1 411 ? 27.005 75.969 63.742 1.00 51.43 411 ARG C C 1
ATOM 11923 O O . ARG C 1 411 ? 27.830 75.050 63.768 1.00 49.77 411 ARG C O 1
ATOM 11931 N N . ARG C 1 412 ? 27.173 77.057 62.985 1.00 51.19 412 ARG C N 1
ATOM 11932 C CA . ARG C 1 412 ? 28.389 77.222 62.200 1.00 48.36 412 ARG C CA 1
ATOM 11933 C C . ARG C 1 412 ? 29.593 77.386 63.115 1.00 51.64 412 ARG C C 1
ATOM 11934 O O . ARG C 1 412 ? 30.674 76.864 62.826 1.00 52.73 412 ARG C O 1
ATOM 11942 N N . LEU C 1 413 ? 29.423 78.106 64.234 1.00 48.32 413 LEU C N 1
ATOM 11943 C CA . LEU C 1 413 ? 30.551 78.347 65.126 1.00 47.38 413 LEU C CA 1
ATOM 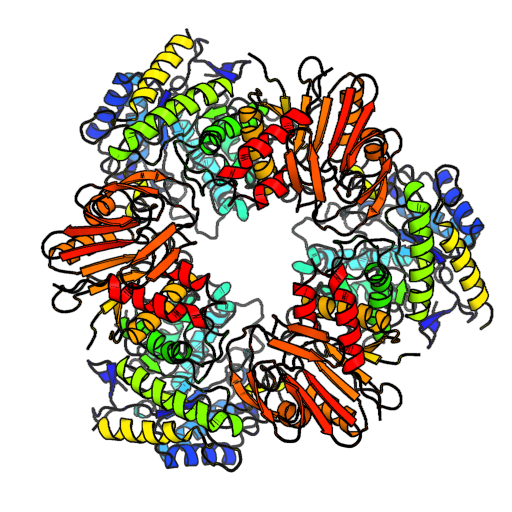11944 C C . LEU C 1 413 ? 30.985 77.058 65.827 1.00 50.45 413 LEU C C 1
ATOM 11945 O O . LEU C 1 413 ? 32.184 76.791 65.960 1.00 51.15 413 LEU C O 1
ATOM 11950 N N . ILE C 1 414 ? 30.031 76.253 66.297 1.00 48.48 414 ILE C N 1
ATOM 11951 C CA . ILE C 1 414 ? 30.389 75.012 66.986 1.00 50.08 414 ILE C CA 1
ATOM 11952 C C . ILE C 1 414 ? 31.222 74.122 66.071 1.00 52.30 414 ILE C C 1
ATOM 11953 O O . ILE C 1 414 ? 32.283 73.614 66.461 1.00 52.04 414 ILE C O 1
ATOM 11958 N N . LEU C 1 415 ? 30.749 73.918 64.838 1.00 47.12 415 LEU C N 1
ATOM 11959 C CA . LEU C 1 415 ? 31.448 73.026 63.917 1.00 50.32 415 LEU C CA 1
ATOM 11960 C C . LEU C 1 415 ? 32.844 73.546 63.593 1.00 50.71 415 LEU C C 1
ATOM 11961 O O . LEU C 1 415 ? 33.819 72.791 63.626 1.00 51.70 415 LEU C O 1
ATOM 11966 N N . ALA C 1 416 ? 32.970 74.833 63.277 1.00 49.34 416 ALA C N 1
ATOM 11967 C CA . ALA C 1 416 ? 34.298 75.331 62.938 1.00 53.79 416 ALA C CA 1
ATOM 11968 C C . ALA C 1 416 ? 35.236 75.263 64.140 1.00 54.68 416 ALA C C 1
ATOM 11969 O O . ALA C 1 416 ? 36.412 74.907 64.000 1.00 55.41 416 ALA C O 1
ATOM 11971 N N . HIS C 1 417 ? 34.732 75.596 65.328 1.00 55.21 417 HIS C N 1
ATOM 11972 C CA . HIS C 1 417 ? 35.551 75.514 66.534 1.00 52.62 417 HIS C CA 1
ATOM 11973 C C . HIS C 1 417 ? 36.104 74.107 66.699 1.00 53.27 417 HIS C C 1
ATOM 11974 O O . HIS C 1 417 ? 37.299 73.918 66.936 1.00 55.96 417 HIS C O 1
ATOM 11981 N N . HIS C 1 418 ? 35.254 73.103 66.504 1.00 50.77 418 HIS C N 1
ATOM 11982 C CA . HIS C 1 418 ? 35.699 71.723 66.647 1.00 52.75 418 HIS C CA 1
ATOM 11983 C C . HIS C 1 418 ? 36.667 71.321 65.537 1.00 56.21 418 HIS C C 1
ATOM 11984 O O . HIS C 1 418 ? 37.693 70.680 65.798 1.00 56.55 418 HIS C O 1
ATOM 11991 N N . LEU C 1 419 ? 36.351 71.667 64.286 1.00 56.36 419 LEU C N 1
ATOM 11992 C CA . LEU C 1 419 ? 37.228 71.274 63.185 1.00 57.74 419 LEU C CA 1
ATOM 11993 C C . LEU C 1 419 ? 38.603 71.900 63.343 1.00 58.46 419 LEU C C 1
ATOM 11994 O O . LEU C 1 419 ? 39.625 71.252 63.089 1.00 62.00 419 LEU C O 1
ATOM 11999 N N . LEU C 1 420 ? 38.650 73.146 63.801 1.00 56.37 420 LEU C N 1
ATOM 12000 C CA . LEU C 1 420 ? 39.928 73.824 63.925 1.00 60.53 420 LEU C CA 1
ATOM 12001 C C . LEU C 1 420 ? 40.767 73.239 65.046 1.00 65.04 420 LEU C C 1
ATOM 12002 O O . LEU C 1 420 ? 42.000 73.228 64.951 1.00 67.75 420 LEU C O 1
ATOM 12007 N N . GLN C 1 421 ? 40.123 72.772 66.122 1.00 63.00 421 GLN C N 1
ATOM 12008 C CA . GLN C 1 421 ? 40.862 72.152 67.217 1.00 63.78 421 GLN C CA 1
ATOM 12009 C C . GLN C 1 421 ? 41.407 70.797 66.806 1.00 65.94 421 GLN C C 1
ATOM 12010 O O . GLN C 1 421 ? 42.448 70.369 67.316 1.00 67.86 421 GLN C O 1
ATOM 12016 N N . SER C 1 422 ? 40.722 70.116 65.888 1.00 63.53 422 SER C N 1
ATOM 12017 C CA . SER C 1 422 ? 41.251 68.885 65.316 1.00 67.07 422 SER C CA 1
ATOM 12018 C C . SER C 1 422 ? 42.418 69.159 64.380 1.00 70.59 422 SER C C 1
ATOM 12019 O O . SER C 1 422 ? 43.245 68.271 64.158 1.00 74.81 422 SER C O 1
ATOM 12022 N N . ALA C 1 423 ? 42.496 70.359 63.815 1.00 68.43 423 ALA C N 1
ATOM 12023 C CA . ALA C 1 423 ? 43.658 70.764 63.045 1.00 70.26 423 ALA C CA 1
ATOM 12024 C C . ALA C 1 423 ? 44.757 71.354 63.929 1.00 72.91 423 ALA C C 1
ATOM 12025 O O . ALA C 1 423 ? 45.594 72.118 63.437 1.00 78.50 423 ALA C O 1
ATOM 12027 N N . GLU C 1 424 ? 44.761 71.023 65.222 1.00 71.42 424 GLU C N 1
ATOM 12028 C CA . GLU C 1 424 ? 45.754 71.448 66.212 1.00 77.71 424 GLU C CA 1
ATOM 12029 C C . GLU C 1 424 ? 45.754 72.953 66.481 1.00 77.92 424 GLU C C 1
ATOM 12030 O O . GLU C 1 424 ? 46.658 73.450 67.173 1.00 79.31 424 GLU C O 1
ATOM 12036 N N . GLU C 1 425 ? 44.768 73.694 65.980 1.00 73.81 425 GLU C N 1
ATOM 12037 C CA . GLU C 1 425 ? 44.654 75.115 66.287 1.00 73.90 425 GLU C CA 1
ATOM 12038 C C . GLU C 1 425 ? 44.032 75.327 67.661 1.00 69.43 425 GLU C C 1
ATOM 12039 O O . GLU C 1 425 ? 43.176 74.557 68.101 1.00 69.80 425 GLU C O 1
ATOM 12045 N N . HIS C 1 426 ? 44.464 76.394 68.337 1.00 73.17 426 HIS C N 1
ATOM 12046 C CA . HIS C 1 426 ? 43.877 76.821 69.608 1.00 72.22 426 HIS C CA 1
ATOM 12047 C C . HIS C 1 426 ? 42.947 77.999 69.323 1.00 66.66 426 HIS C C 1
ATOM 12048 O O . HIS C 1 426 ? 43.407 79.091 68.973 1.00 69.67 426 HIS C O 1
ATOM 12055 N N . VAL C 1 427 ? 41.641 77.779 69.475 1.00 59.72 427 VAL C N 1
ATOM 12056 C CA . VAL C 1 427 ? 40.629 78.682 68.942 1.00 63.67 427 VAL C CA 1
ATOM 12057 C C . VAL C 1 427 ? 40.152 79.639 70.025 1.00 60.93 427 VAL C C 1
ATOM 12058 O O . VAL C 1 427 ? 39.876 79.235 71.162 1.00 64.91 427 VAL C O 1
ATOM 12062 N N . GLY C 1 428 ? 40.023 80.913 69.656 1.00 59.67 428 GLY C N 1
ATOM 12063 C CA . GLY C 1 428 ? 39.384 81.911 70.479 1.00 59.38 428 GLY C CA 1
ATOM 12064 C C . GLY C 1 428 ? 38.177 82.517 69.780 1.00 58.19 428 GLY C C 1
ATOM 12065 O O . GLY C 1 428 ? 37.777 82.109 68.689 1.00 58.25 428 GLY C O 1
ATOM 12066 N N . ILE C 1 429 ? 37.589 83.492 70.453 1.00 58.79 429 ILE C N 1
ATOM 12067 C CA . ILE C 1 429 ? 36.431 84.216 69.960 1.00 56.12 429 ILE C CA 1
ATOM 12068 C C . ILE C 1 429 ? 36.815 85.677 69.941 1.00 55.95 429 ILE C C 1
ATOM 12069 O O . ILE C 1 429 ? 37.322 86.187 70.940 1.00 57.11 429 ILE C O 1
ATOM 12074 N N . VAL C 1 430 ? 36.575 86.356 68.825 1.00 55.61 430 VAL C N 1
ATOM 12075 C CA . VAL C 1 430 ? 36.748 87.803 68.754 1.00 50.08 430 VAL C CA 1
ATOM 12076 C C . VAL C 1 430 ? 35.373 88.429 68.563 1.00 51.87 430 VAL C C 1
ATOM 12077 O O . VAL C 1 430 ? 34.587 87.978 67.717 1.00 50.62 430 VAL C O 1
ATOM 12081 N N . ARG C 1 431 ? 35.080 89.459 69.354 1.00 48.50 431 ARG C N 1
ATOM 12082 C CA . ARG C 1 431 ? 33.782 90.122 69.310 1.00 50.73 431 ARG C CA 1
ATOM 12083 C C . ARG C 1 431 ? 33.751 91.228 68.254 1.00 54.19 431 ARG C C 1
ATOM 12084 O O . ARG C 1 431 ? 34.563 92.161 68.289 1.00 53.18 431 ARG C O 1
ATOM 12092 N N . GLY C 1 432 ? 32.777 91.144 67.348 1.00 50.25 432 GLY C N 1
ATOM 12093 C CA . GLY C 1 432 ? 32.552 92.174 66.352 1.00 49.32 432 GLY C CA 1
ATOM 12094 C C . GLY C 1 432 ? 31.767 93.380 66.829 1.00 53.60 432 GLY C C 1
ATOM 12095 O O . GLY C 1 432 ? 31.628 94.337 66.065 1.00 51.33 432 GLY C O 1
ATOM 12096 N N . ASP C 1 433 ? 31.230 93.352 68.055 1.00 52.36 433 ASP C N 1
ATOM 12097 C CA . ASP C 1 433 ? 30.546 94.506 68.630 1.00 54.46 433 ASP C CA 1
ATOM 12098 C C . ASP C 1 433 ? 31.481 95.374 69.447 1.00 51.89 433 ASP C C 1
ATOM 12099 O O . ASP C 1 433 ? 31.030 96.269 70.159 1.00 57.16 433 ASP C O 1
ATOM 12104 N N . GLN C 1 434 ? 32.774 95.148 69.319 1.00 52.89 434 GLN C N 1
ATOM 12105 C CA . GLN C 1 434 ? 33.811 95.904 69.990 1.00 56.41 434 GLN C CA 1
ATOM 12106 C C . GLN C 1 434 ? 34.931 96.122 68.990 1.00 55.70 434 GLN C C 1
ATOM 12107 O O . GLN C 1 434 ? 35.075 95.344 68.044 1.00 55.54 434 GLN C O 1
ATOM 12113 N N . PRO C 1 435 ? 35.729 97.172 69.167 1.00 60.34 435 PRO C N 1
ATOM 12114 C CA . PRO C 1 435 ? 36.845 97.392 68.239 1.00 60.92 435 PRO C CA 1
ATOM 12115 C C . PRO C 1 435 ? 37.680 96.126 68.120 1.00 59.51 435 PRO C C 1
ATOM 12116 O O . PRO C 1 435 ? 37.875 95.393 69.091 1.00 60.40 435 PRO C O 1
ATOM 12120 N N . LEU C 1 436 ? 38.118 95.838 66.916 1.00 61.22 436 LEU C N 1
ATOM 12121 C CA . LEU C 1 436 ? 38.963 94.679 66.732 1.00 61.41 436 LEU C CA 1
ATOM 12122 C C . LEU C 1 436 ? 40.322 94.970 67.353 1.00 62.65 436 LEU C C 1
ATOM 12123 O O . LEU C 1 436 ? 40.865 96.061 67.159 1.00 64.48 436 LEU C O 1
ATOM 12128 N N . PRO C 1 437 ? 40.878 94.053 68.135 1.00 66.76 437 PRO C N 1
ATOM 12129 C CA . PRO C 1 437 ? 42.245 94.243 68.621 1.00 69.36 437 PRO C CA 1
ATOM 12130 C C . PRO C 1 437 ? 43.214 94.244 67.450 1.00 68.34 437 PRO C C 1
ATOM 12131 O O . PRO C 1 437 ? 42.940 93.690 66.387 1.00 67.00 437 PRO C O 1
ATOM 12135 N N . SER C 1 438 ? 44.364 94.880 67.659 1.00 68.28 438 SER C N 1
ATOM 12136 C CA . SER C 1 438 ? 45.382 94.918 66.627 1.00 67.74 438 SER C CA 1
ATOM 12137 C C . SER C 1 438 ? 45.842 93.506 66.269 1.00 71.78 438 SER C C 1
ATOM 12138 O O . SER C 1 438 ? 45.715 92.569 67.068 1.00 70.91 438 SER C O 1
ATOM 12141 N N . PRO C 1 439 ? 46.377 93.330 65.057 1.00 71.98 439 PRO C N 1
ATOM 12142 C CA . PRO C 1 439 ? 46.873 92.007 64.652 1.00 68.97 439 PRO C CA 1
ATOM 12143 C C . PRO C 1 439 ? 47.994 91.464 65.523 1.00 75.11 439 PRO C C 1
ATOM 12144 O O . PRO C 1 439 ? 48.330 90.277 65.393 1.00 74.75 439 PRO C O 1
ATOM 12148 N N . SER C 1 440 ? 48.584 92.273 66.405 1.00 76.01 440 SER C N 1
ATOM 12149 C CA . SER C 1 440 ? 49.514 91.713 67.380 1.00 75.80 440 SER C CA 1
ATOM 12150 C C . SER C 1 440 ? 48.798 90.730 68.302 1.00 77.93 440 SER C C 1
ATOM 12151 O O . SER C 1 440 ? 49.248 89.589 68.476 1.00 77.97 440 SER C O 1
ATOM 12154 N N . GLU C 1 441 ? 47.655 91.142 68.867 1.00 77.20 441 GLU C N 1
ATOM 12155 C CA . GLU C 1 441 ? 46.856 90.290 69.744 1.00 77.28 441 GLU C CA 1
ATOM 12156 C C . GLU C 1 441 ? 46.100 89.222 68.952 1.00 76.54 441 GLU C C 1
ATOM 12157 O O . GLU C 1 441 ? 46.356 88.027 69.119 1.00 77.25 441 GLU C O 1
ATOM 12163 N N . VAL C 1 442 ? 45.166 89.639 68.100 1.00 71.94 442 VAL C N 1
ATOM 12164 C CA . VAL C 1 442 ? 44.388 88.725 67.262 1.00 69.78 442 VAL C CA 1
ATOM 12165 C C . VAL C 1 442 ? 44.951 88.842 65.847 1.00 72.43 442 VAL C C 1
ATOM 12166 O O . VAL C 1 442 ? 44.698 89.825 65.146 1.00 68.79 442 VAL C O 1
ATOM 12170 N N . GLU C 1 443 ? 45.711 87.831 65.418 1.00 73.00 443 GLU C N 1
ATOM 12171 C CA . GLU C 1 443 ? 46.361 87.851 64.113 1.00 71.22 443 GLU C CA 1
ATOM 12172 C C . GLU C 1 443 ? 45.472 87.301 63.010 1.00 71.67 443 GLU C C 1
ATOM 12173 O O . GLU C 1 443 ? 45.499 87.819 61.889 1.00 69.94 443 GLU C O 1
ATOM 12179 N N . ARG C 1 444 ? 44.690 86.259 63.295 1.00 68.64 444 ARG C N 1
ATOM 12180 C CA . ARG C 1 444 ? 43.920 85.581 62.258 1.00 67.84 444 ARG C CA 1
ATOM 12181 C C . ARG C 1 444 ? 42.472 85.426 62.699 1.00 63.39 444 ARG C C 1
ATOM 12182 O O . ARG C 1 444 ? 42.205 85.035 63.841 1.00 65.24 444 ARG C O 1
ATOM 12190 N N . ILE C 1 445 ? 41.541 85.737 61.791 1.00 60.37 445 ILE C N 1
ATOM 12191 C CA . ILE C 1 445 ? 40.109 85.710 62.070 1.00 59.09 445 ILE C CA 1
ATOM 12192 C C . ILE C 1 445 ? 39.407 84.897 60.992 1.00 54.26 445 ILE C C 1
ATOM 12193 O O . ILE C 1 445 ? 39.701 85.044 59.803 1.00 60.79 445 ILE C O 1
ATOM 12198 N N . ILE C 1 446 ? 38.482 84.040 61.404 1.00 53.45 446 ILE C N 1
ATOM 12199 C CA . ILE C 1 446 ? 37.605 83.325 60.488 1.00 53.81 446 ILE C CA 1
ATOM 12200 C C . ILE C 1 446 ? 36.190 83.836 60.690 1.00 53.52 446 ILE C C 1
ATOM 12201 O O . ILE C 1 446 ? 35.694 83.882 61.826 1.00 52.40 446 ILE C O 1
ATOM 12206 N N . ILE C 1 447 ? 35.541 84.204 59.595 1.00 51.87 447 ILE C N 1
ATOM 12207 C CA . ILE C 1 447 ? 34.120 84.523 59.578 1.00 52.06 447 ILE C CA 1
ATOM 12208 C C . ILE C 1 447 ? 33.403 83.319 58.991 1.00 54.06 447 ILE C C 1
ATOM 12209 O O . ILE C 1 447 ? 33.611 82.976 57.825 1.00 53.13 447 ILE C O 1
ATOM 12214 N N . THR C 1 448 ? 32.571 82.662 59.794 1.00 54.62 448 THR C N 1
ATOM 12215 C CA . THR C 1 448 ? 31.979 81.385 59.404 1.00 53.13 448 THR C CA 1
ATOM 12216 C C . THR C 1 448 ? 30.581 81.587 58.828 1.00 53.56 448 THR C C 1
ATOM 12217 O O . THR C 1 448 ? 29.599 81.047 59.323 1.00 53.78 448 THR C O 1
ATOM 12221 N N . GLY C 1 449 ? 30.515 82.340 57.734 1.00 51.11 449 GLY C N 1
ATOM 12222 C CA . GLY C 1 449 ? 29.253 82.567 57.055 1.00 50.65 449 GLY C CA 1
ATOM 12223 C C . GLY C 1 449 ? 28.215 83.295 57.893 1.00 56.21 449 GLY C C 1
ATOM 12224 O O . GLY C 1 449 ? 27.071 82.838 57.982 1.00 54.53 449 GLY C O 1
ATOM 12225 N N . VAL C 1 450 ? 28.595 84.410 58.528 1.00 52.01 450 VAL C N 1
ATOM 12226 C CA . VAL C 1 450 ? 27.664 85.224 59.300 1.00 48.05 450 VAL C CA 1
ATOM 12227 C C . VAL C 1 450 ? 27.500 86.567 58.591 1.00 53.29 450 VAL C C 1
ATOM 12228 O O . VAL C 1 450 ? 28.294 86.946 57.719 1.00 51.58 450 VAL C O 1
ATOM 12232 N N . PHE C 1 451 ? 26.431 87.283 58.945 1.00 48.97 451 PHE C N 1
ATOM 12233 C CA . PHE C 1 451 ? 26.088 88.518 58.245 1.00 48.43 451 PHE C CA 1
ATOM 12234 C C . PHE C 1 451 ? 26.741 89.707 58.933 1.00 53.23 451 PHE C C 1
ATOM 12235 O O . PHE C 1 451 ? 26.723 89.815 60.166 1.00 50.33 451 PHE C O 1
ATOM 12243 N N . THR C 1 452 ? 27.322 90.593 58.120 1.00 54.38 452 THR C N 1
ATOM 12244 C CA . THR C 1 452 ? 28.197 91.664 58.577 1.00 53.33 452 THR C CA 1
ATOM 12245 C C . THR C 1 452 ? 27.757 92.984 57.955 1.00 54.91 452 THR C C 1
ATOM 12246 O O . THR C 1 452 ? 27.673 93.092 56.729 1.00 53.59 452 THR C O 1
ATOM 12250 N N . GLY C 1 453 ? 27.488 93.996 58.795 1.00 54.33 453 GLY C N 1
ATOM 12251 C CA . GLY C 1 453 ? 27.103 95.294 58.286 1.00 49.30 453 GLY C CA 1
ATOM 12252 C C . GLY C 1 453 ? 28.289 96.105 57.771 1.00 53.14 453 GLY C C 1
ATOM 12253 O O . GLY C 1 453 ? 29.454 95.717 57.906 1.00 50.69 453 GLY C O 1
ATOM 12254 N N . LEU C 1 454 ? 27.960 97.261 57.173 1.00 51.86 454 LEU C N 1
ATOM 12255 C CA . LEU C 1 454 ? 28.990 98.169 56.669 1.00 50.83 454 LEU C CA 1
ATOM 12256 C C . LEU C 1 454 ? 29.999 98.537 57.759 1.00 49.78 454 LEU C C 1
ATOM 12257 O O . LEU C 1 454 ? 31.209 98.563 57.506 1.00 51.60 454 LEU C O 1
ATOM 12262 N N . ASP C 1 455 ? 29.535 98.832 58.974 1.00 49.08 455 ASP C N 1
ATOM 12263 C CA . ASP C 1 455 ? 30.495 99.240 60.002 1.00 51.18 455 ASP C CA 1
ATOM 12264 C C . ASP C 1 455 ? 31.462 98.108 60.318 1.00 48.12 455 ASP C C 1
ATOM 12265 O O . ASP C 1 455 ? 32.661 98.340 60.491 1.00 51.42 455 ASP C O 1
ATOM 12270 N N . GLU C 1 456 ? 30.968 96.867 60.340 1.00 49.31 456 GLU C N 1
ATOM 12271 C CA . GLU C 1 456 ? 31.848 95.719 60.559 1.00 50.09 456 GLU C CA 1
ATOM 12272 C C . GLU C 1 456 ? 32.839 95.558 59.419 1.00 53.02 456 GLU C C 1
ATOM 12273 O O . GLU C 1 456 ? 34.022 95.279 59.648 1.00 52.14 456 GLU C O 1
ATOM 12279 N N . ILE C 1 457 ? 32.377 95.744 58.181 1.00 50.01 457 ILE C N 1
ATOM 12280 C CA . ILE C 1 457 ? 33.278 95.610 57.042 1.00 51.94 457 ILE C CA 1
ATOM 12281 C C . ILE C 1 457 ? 34.393 96.640 57.131 1.00 52.57 457 ILE C C 1
ATOM 12282 O O . ILE C 1 457 ? 35.576 96.315 56.978 1.00 54.23 457 ILE C O 1
ATOM 12287 N N . LYS C 1 458 ? 34.029 97.899 57.391 1.00 54.30 458 LYS C N 1
ATOM 12288 C CA . LYS C 1 458 ? 35.029 98.955 57.524 1.00 55.17 458 LYS C CA 1
ATOM 12289 C C . LYS C 1 458 ? 36.024 98.633 58.625 1.00 57.57 458 LYS C C 1
ATOM 12290 O O . LYS C 1 458 ? 37.235 98.842 58.469 1.00 57.20 458 LYS C O 1
ATOM 12296 N N . GLU C 1 459 ? 35.537 98.093 59.737 1.00 53.16 459 GLU C N 1
ATOM 12297 C CA . GLU C 1 459 ? 36.453 97.762 60.812 1.00 55.56 459 GLU C CA 1
ATOM 12298 C C . GLU C 1 459 ? 37.309 96.562 60.427 1.00 59.03 459 GLU C C 1
ATOM 12299 O O . GLU C 1 459 ? 38.504 96.512 60.742 1.00 59.33 459 GLU C O 1
ATOM 12305 N N . LEU C 1 460 ? 36.722 95.600 59.715 1.00 56.64 460 LEU C N 1
ATOM 12306 C CA . LEU C 1 460 ? 37.506 94.460 59.259 1.00 56.36 460 LEU C CA 1
ATOM 12307 C C . LEU C 1 460 ? 38.595 94.904 58.288 1.00 61.31 460 LEU C C 1
ATOM 12308 O O . LEU C 1 460 ? 39.748 94.459 58.391 1.00 59.73 460 LEU C O 1
ATOM 12313 N N . HIS C 1 461 ? 38.246 95.786 57.341 1.00 60.92 461 HIS C N 1
ATOM 12314 C CA . HIS C 1 461 ? 39.230 96.287 56.385 1.00 59.96 461 HIS C CA 1
ATOM 12315 C C . HIS C 1 461 ? 40.374 96.985 57.113 1.00 63.96 461 HIS C C 1
ATOM 12316 O O . HIS C 1 461 ? 41.550 96.738 56.825 1.00 65.08 461 HIS C O 1
ATOM 12323 N N . SER C 1 462 ? 40.045 97.841 58.084 1.00 60.41 462 SER C N 1
ATOM 12324 C CA . SER C 1 462 ? 41.088 98.489 58.870 1.00 63.70 462 SER C CA 1
ATOM 12325 C C . SER C 1 462 ? 41.966 97.469 59.589 1.00 64.85 462 SER C C 1
ATOM 12326 O O . SER C 1 462 ? 43.190 97.627 59.658 1.00 65.07 462 SER C O 1
ATOM 12329 N N . TRP C 1 463 ? 41.356 96.419 60.143 1.00 64.07 463 TRP C N 1
ATOM 12330 C CA . TRP C 1 463 ? 42.130 95.391 60.836 1.00 63.16 463 TRP C CA 1
ATOM 12331 C C . TRP C 1 463 ? 43.000 94.600 59.860 1.00 65.42 463 TRP C C 1
ATOM 12332 O O . TRP C 1 463 ? 44.130 94.222 60.193 1.00 65.86 463 TRP C O 1
ATOM 12343 N N . VAL C 1 464 ? 42.492 94.328 58.656 1.00 62.33 464 VAL C N 1
ATOM 12344 C CA . VAL C 1 464 ? 43.321 93.668 57.651 1.00 66.21 464 VAL C CA 1
ATOM 12345 C C . VAL C 1 464 ? 44.453 94.590 57.213 1.00 66.86 464 VAL C C 1
ATOM 12346 O O . VAL C 1 464 ? 45.595 94.147 57.035 1.00 67.63 464 VAL C O 1
ATOM 12350 N N . GLU C 1 465 ? 44.158 95.884 57.044 1.00 65.87 465 GLU C N 1
ATOM 12351 C CA . GLU C 1 465 ? 45.192 96.860 56.692 1.00 72.44 465 GLU C CA 1
ATOM 12352 C C . GLU C 1 465 ? 46.429 96.705 57.570 1.00 72.99 465 GLU C C 1
ATOM 12353 O O . GLU C 1 465 ? 47.563 96.719 57.073 1.00 74.81 465 GLU C O 1
ATOM 12359 N N . GLN C 1 466 ? 46.227 96.533 58.873 1.00 66.74 466 GLN C N 1
ATOM 12360 C CA . GLN C 1 466 ? 47.317 96.520 59.834 1.00 69.61 466 GLN C CA 1
ATOM 12361 C C . GLN C 1 466 ? 48.014 95.174 59.953 1.00 73.01 466 GLN C C 1
ATOM 12362 O O . GLN C 1 466 ? 48.835 95.010 60.865 1.00 72.67 466 GLN C O 1
ATOM 12368 N N . GLY C 1 467 ? 47.695 94.206 59.099 1.00 71.62 467 GLY C N 1
ATOM 12369 C CA . GLY C 1 467 ? 48.376 92.924 59.100 1.00 68.07 467 GLY C CA 1
ATOM 12370 C C . GLY C 1 467 ? 47.495 91.714 59.323 1.00 69.92 467 GLY C C 1
ATOM 12371 O O . GLY C 1 467 ? 47.993 90.583 59.206 1.00 71.35 467 GLY C O 1
ATOM 12372 N N . GLY C 1 468 ? 46.207 91.886 59.617 1.00 69.17 468 GLY C N 1
ATOM 12373 C CA . GLY C 1 468 ? 45.364 90.745 59.931 1.00 65.43 468 GLY C CA 1
ATOM 12374 C C . GLY C 1 468 ? 45.163 89.808 58.752 1.00 68.90 468 GLY C C 1
ATOM 12375 O O . GLY C 1 468 ? 45.139 90.213 57.585 1.00 65.37 468 GLY C O 1
ATOM 12376 N N . GLN C 1 469 ? 45.017 88.522 59.076 1.00 68.67 469 GLN C N 1
ATOM 12377 C CA . GLN C 1 469 ? 44.764 87.462 58.104 1.00 67.55 469 GLN C CA 1
ATOM 12378 C C . GLN C 1 469 ? 43.311 87.027 58.244 1.00 64.07 469 GLN C C 1
ATOM 12379 O O . GLN C 1 469 ? 42.913 86.519 59.300 1.00 64.51 469 GLN C O 1
ATOM 12385 N N . LEU C 1 470 ? 42.522 87.239 57.196 1.00 61.80 470 LEU C N 1
ATOM 12386 C CA . LEU C 1 470 ? 41.080 87.043 57.251 1.00 60.55 470 LEU C CA 1
ATOM 12387 C C . LEU C 1 470 ? 40.690 85.876 56.363 1.00 60.84 470 LEU C C 1
ATOM 12388 O O . LEU C 1 470 ? 40.955 85.899 55.155 1.00 61.52 470 LEU C O 1
ATOM 12393 N N . LEU C 1 471 ? 40.072 84.856 56.958 1.00 58.41 471 LEU C N 1
ATOM 12394 C CA . LEU C 1 471 ? 39.451 83.775 56.198 1.00 54.73 471 LEU C CA 1
ATOM 12395 C C . LEU C 1 471 ? 37.947 84.008 56.240 1.00 56.45 471 LEU C C 1
ATOM 12396 O O . LEU C 1 471 ? 37.323 83.882 57.303 1.00 58.40 471 LEU C O 1
ATOM 12401 N N . TRP C 1 472 ? 37.369 84.347 55.098 1.00 52.01 472 TRP C N 1
ATOM 12402 C CA . TRP C 1 472 ? 35.989 84.815 55.022 1.00 52.71 472 TRP C CA 1
ATOM 12403 C C . TRP C 1 472 ? 35.156 83.763 54.307 1.00 51.78 472 TRP C C 1
ATOM 12404 O O . TRP C 1 472 ? 35.120 83.716 53.073 1.00 52.14 472 TRP C O 1
ATOM 12415 N N . HIS C 1 473 ? 34.460 82.937 55.075 1.00 50.24 473 HIS C N 1
ATOM 12416 C CA . HIS C 1 473 ? 33.555 81.972 54.474 1.00 51.63 473 HIS C CA 1
ATOM 12417 C C . HIS C 1 473 ? 32.224 82.654 54.171 1.00 53.86 473 HIS C C 1
ATOM 12418 O O . HIS C 1 473 ? 31.588 83.212 55.072 1.00 53.12 473 HIS C O 1
ATOM 12425 N N . ALA C 1 474 ? 31.832 82.649 52.883 1.00 52.53 474 ALA C N 1
ATOM 12426 C CA . ALA C 1 474 ? 30.572 83.195 52.384 1.00 51.27 474 ALA C CA 1
ATOM 12427 C C . ALA C 1 474 ? 30.368 84.680 52.700 1.00 55.19 474 ALA C C 1
ATOM 12428 O O . ALA C 1 474 ? 29.429 85.026 53.424 1.00 51.43 474 ALA C O 1
ATOM 12430 N N . PRO C 1 475 ? 31.183 85.591 52.171 1.00 55.25 475 PRO C N 1
ATOM 12431 C CA . PRO C 1 475 ? 30.825 87.006 52.256 1.00 54.51 475 PRO C CA 1
ATOM 12432 C C . PRO C 1 475 ? 29.428 87.224 51.685 1.00 54.27 475 PRO C C 1
ATOM 12433 O O . PRO C 1 475 ? 29.031 86.599 50.699 1.00 51.63 475 PRO C O 1
ATOM 12437 N N . ASP C 1 476 ? 28.677 88.117 52.324 1.00 53.16 476 ASP C N 1
ATOM 12438 C CA . ASP C 1 476 ? 27.228 88.145 52.175 1.00 53.46 476 ASP C CA 1
ATOM 12439 C C . ASP C 1 476 ? 26.798 89.091 51.055 1.00 54.60 476 ASP C C 1
ATOM 12440 O O . ASP C 1 476 ? 27.097 90.297 51.121 1.00 53.35 476 ASP C O 1
ATOM 12445 N N . PRO C 1 477 ? 26.059 88.607 50.054 1.00 53.95 477 PRO C N 1
ATOM 12446 C CA . PRO C 1 477 ? 25.613 89.487 48.954 1.00 50.55 477 PRO C CA 1
ATOM 12447 C C . PRO C 1 477 ? 24.792 90.686 49.398 1.00 50.75 477 PRO C C 1
ATOM 12448 O O . PRO C 1 477 ? 24.857 91.735 48.747 1.00 56.10 477 PRO C O 1
ATOM 12452 N N . VAL C 1 478 ? 24.008 90.558 50.476 1.00 51.22 478 VAL C N 1
ATOM 12453 C CA . VAL C 1 478 ? 23.122 91.629 50.927 1.00 47.68 478 VAL C CA 1
ATOM 12454 C C . VAL C 1 478 ? 23.907 92.829 51.458 1.00 48.82 478 VAL C C 1
ATOM 12455 O O . VAL C 1 478 ? 23.396 93.959 51.491 1.00 46.95 478 VAL C O 1
ATOM 12459 N N . ASN C 1 479 ? 25.154 92.619 51.852 1.00 50.14 479 ASN C N 1
ATOM 12460 C CA . ASN C 1 479 ? 26.027 93.717 52.237 1.00 48.16 479 ASN C CA 1
ATOM 12461 C C . ASN C 1 479 ? 27.221 93.823 51.306 1.00 52.10 479 ASN C C 1
ATOM 12462 O O . ASN C 1 479 ? 28.266 94.357 51.692 1.00 51.95 479 ASN C O 1
ATOM 12467 N N . TRP C 1 480 ? 27.081 93.311 50.086 1.00 50.23 480 TRP C N 1
ATOM 12468 C CA . TRP C 1 480 ? 28.133 93.379 49.076 1.00 53.24 480 TRP C CA 1
ATOM 12469 C C . TRP C 1 480 ? 27.888 94.601 48.206 1.00 55.68 480 TRP C C 1
ATOM 12470 O O . TRP C 1 480 ? 27.212 94.535 47.178 1.00 55.97 480 TRP C O 1
ATOM 12481 N N . ALA C 1 481 ? 28.447 95.735 48.623 1.00 53.39 481 ALA C N 1
ATOM 12482 C CA . ALA C 1 481 ? 28.568 96.898 47.751 1.00 55.15 481 ALA C CA 1
ATOM 12483 C C . ALA C 1 481 ? 30.038 97.280 47.648 1.00 56.84 481 ALA C C 1
ATOM 12484 O O . ALA C 1 481 ? 30.906 96.403 47.574 1.00 55.66 481 ALA C O 1
ATOM 12486 N N . GLN C 1 482 ? 30.325 98.579 47.668 1.00 56.22 482 GLN C N 1
ATOM 12487 C CA . GLN C 1 482 ? 31.683 99.049 47.421 1.00 60.07 482 GLN C CA 1
ATOM 12488 C C . GLN C 1 482 ? 32.638 98.606 48.518 1.00 58.31 482 GLN C C 1
ATOM 12489 O O . GLN C 1 482 ? 33.748 98.147 48.232 1.00 59.63 482 GLN C O 1
ATOM 12495 N N . ALA C 1 483 ? 32.240 98.765 49.785 1.00 57.91 483 ALA C N 1
ATOM 12496 C CA . ALA C 1 483 ? 33.145 98.429 50.881 1.00 56.62 483 ALA C CA 1
ATOM 12497 C C . ALA C 1 483 ? 33.490 96.944 50.877 1.00 54.86 483 ALA C C 1
ATOM 12498 O O . ALA C 1 483 ? 34.642 96.564 51.120 1.00 51.61 483 ALA C O 1
ATOM 12500 N N . MET C 1 484 ? 32.505 96.087 50.622 1.00 53.79 484 MET C N 1
ATOM 12501 C CA . MET C 1 484 ? 32.814 94.661 50.586 1.00 56.36 484 MET C CA 1
ATOM 12502 C C . MET C 1 484 ? 33.675 94.327 49.375 1.00 55.30 484 MET C C 1
ATOM 12503 O O . MET C 1 484 ? 34.586 93.488 49.470 1.00 53.16 484 MET C O 1
ATOM 12508 N N . SER C 1 485 ? 33.399 94.977 48.230 1.00 53.57 485 SER C N 1
ATOM 12509 C CA . SER C 1 485 ? 34.163 94.710 47.008 1.00 54.17 485 SER C CA 1
ATOM 12510 C C . SER C 1 485 ? 35.626 95.091 47.163 1.00 53.41 485 SER C C 1
ATOM 12511 O O . SER C 1 485 ? 36.507 94.345 46.731 1.00 54.79 485 SER C O 1
ATOM 12514 N N . ARG C 1 486 ? 35.906 96.251 47.750 1.00 52.91 486 ARG C N 1
ATOM 12515 C CA . ARG C 1 486 ? 37.297 96.619 47.976 1.00 58.12 486 ARG C CA 1
ATOM 12516 C C . ARG C 1 486 ? 37.988 95.666 48.936 1.00 61.60 486 ARG C C 1
ATOM 12517 O O . ARG C 1 486 ? 39.180 95.386 48.768 1.00 62.89 486 ARG C O 1
ATOM 12525 N N . LEU C 1 487 ? 37.265 95.134 49.919 1.00 59.05 487 LEU C N 1
ATOM 12526 C CA . LEU C 1 487 ? 37.909 94.256 50.889 1.00 55.99 487 LEU C CA 1
ATOM 12527 C C . LEU C 1 487 ? 38.108 92.862 50.313 1.00 57.92 487 LEU C C 1
ATOM 12528 O O . LEU C 1 487 ? 39.208 92.308 50.387 1.00 60.32 487 LEU C O 1
ATOM 12533 N N . VAL C 1 488 ? 37.058 92.280 49.726 1.00 59.40 488 VAL C N 1
ATOM 12534 C CA . VAL C 1 488 ? 37.209 90.983 49.069 1.00 58.76 488 VAL C CA 1
ATOM 12535 C C . VAL C 1 488 ? 38.143 91.099 47.878 1.00 59.77 488 VAL C C 1
ATOM 12536 O O . VAL C 1 488 ? 38.947 90.199 47.610 1.00 60.67 488 VAL C O 1
ATOM 12540 N N . GLY C 1 489 ? 38.060 92.211 47.150 1.00 60.34 489 GLY C N 1
ATOM 12541 C CA . GLY C 1 489 ? 38.833 92.381 45.938 1.00 59.18 489 GLY C CA 1
ATOM 12542 C C . GLY C 1 489 ? 38.137 91.901 44.687 1.00 62.15 489 GLY C C 1
ATOM 12543 O O . GLY C 1 489 ? 38.815 91.482 43.741 1.00 65.14 489 GLY C O 1
ATOM 12544 N N . ALA C 1 490 ? 36.805 91.953 44.644 1.00 61.24 490 ALA C N 1
ATOM 12545 C CA . ALA C 1 490 ? 36.047 91.563 43.457 1.00 60.87 490 ALA C CA 1
ATOM 12546 C C . ALA C 1 490 ? 34.660 92.192 43.527 1.00 59.17 490 ALA C C 1
ATOM 12547 O O . ALA C 1 490 ? 34.150 92.484 44.610 1.00 57.73 490 ALA C O 1
ATOM 12549 N N . GLU C 1 491 ? 34.045 92.378 42.360 1.00 57.97 491 GLU C N 1
ATOM 12550 C CA . GLU C 1 491 ? 32.672 92.855 42.268 1.00 57.08 491 GLU C CA 1
ATOM 12551 C C . GLU C 1 491 ? 31.774 91.766 41.710 1.00 54.76 491 GLU C C 1
ATOM 12552 O O . GLU C 1 491 ? 32.227 90.852 41.018 1.00 58.02 491 GLU C O 1
ATOM 12558 N N . ILE C 1 492 ? 30.481 91.896 41.991 1.00 52.10 492 ILE C N 1
ATOM 12559 C CA . ILE C 1 492 ? 29.492 90.947 41.497 1.00 53.20 492 ILE C CA 1
ATOM 12560 C C . ILE C 1 492 ? 29.138 91.309 40.063 1.00 54.14 492 ILE C C 1
ATOM 12561 O O . ILE C 1 492 ? 28.697 92.432 39.791 1.00 53.07 492 ILE C O 1
ATOM 12566 N N . ALA C 1 493 ? 29.315 90.349 39.145 1.00 52.56 493 ALA C N 1
ATOM 12567 C CA . ALA C 1 493 ? 28.922 90.531 37.751 1.00 55.08 493 ALA C CA 1
ATOM 12568 C C . ALA C 1 493 ? 27.478 90.124 37.498 1.00 52.16 493 ALA C C 1
ATOM 12569 O O . ALA C 1 493 ? 26.835 90.674 36.596 1.00 51.67 493 ALA C O 1
ATOM 12571 N N . ASP C 1 494 ? 26.952 89.196 38.291 1.00 45.24 494 ASP C N 1
ATOM 12572 C CA . ASP C 1 494 ? 25.619 88.636 38.104 1.00 48.53 494 ASP C CA 1
ATOM 12573 C C . ASP C 1 494 ? 25.389 87.610 39.210 1.00 48.52 494 ASP C C 1
ATOM 12574 O O . ASP C 1 494 ? 26.338 87.162 39.861 1.00 48.88 494 ASP C O 1
ATOM 12579 N N . TYR C 1 495 ? 24.124 87.253 39.420 1.00 43.18 495 TYR C N 1
ATOM 12580 C CA . TYR C 1 495 ? 23.831 86.013 40.120 1.00 47.41 495 TYR C CA 1
ATOM 12581 C C . TYR C 1 495 ? 24.062 84.836 39.169 1.00 50.87 495 TYR C C 1
ATOM 12582 O O . TYR C 1 495 ? 24.185 85.006 37.953 1.00 52.00 495 TYR C O 1
ATOM 12591 N N . ARG C 1 496 ? 24.134 83.637 39.739 1.00 51.26 496 ARG C N 1
ATOM 12592 C CA . ARG C 1 496 ? 24.183 82.403 38.970 1.00 53.95 496 ARG C CA 1
ATOM 12593 C C . ARG C 1 496 ? 23.345 81.384 39.718 1.00 52.09 496 ARG C C 1
ATOM 12594 O O . ARG C 1 496 ? 23.005 81.587 40.883 1.00 50.71 496 ARG C O 1
ATOM 12602 N N . ALA C 1 497 ? 22.999 80.293 39.033 1.00 47.96 497 ALA C N 1
ATOM 12603 C CA . ALA C 1 497 ? 22.247 79.208 39.651 1.00 51.50 497 ALA C CA 1
ATOM 12604 C C . ALA C 1 497 ? 22.942 78.726 40.918 1.00 50.98 497 ALA C C 1
ATOM 12605 O O . ALA C 1 497 ? 24.167 78.588 40.953 1.00 53.29 497 ALA C O 1
ATOM 12607 N N . ALA C 1 498 ? 22.154 78.494 41.974 1.00 49.93 498 ALA C N 1
ATOM 12608 C CA . ALA C 1 498 ? 22.722 78.008 43.231 1.00 53.81 498 ALA C CA 1
ATOM 12609 C C . ALA C 1 498 ? 22.899 76.495 43.201 1.00 53.12 498 ALA C C 1
ATOM 12610 O O . ALA C 1 498 ? 22.410 75.784 44.084 1.00 53.26 498 ALA C O 1
ATOM 12612 N N . THR C 1 499 ? 23.578 75.999 42.184 1.00 57.53 499 THR C N 1
ATOM 12613 C CA . THR C 1 499 ? 23.894 74.592 42.031 1.00 56.94 499 THR C CA 1
ATOM 12614 C C . THR C 1 499 ? 25.225 74.295 42.709 1.00 58.28 499 THR C C 1
ATOM 12615 O O . THR C 1 499 ? 25.999 75.218 43.002 1.00 51.50 499 THR C O 1
ATOM 12619 N N . PRO C 1 500 ? 25.504 73.022 43.014 1.00 56.28 500 PRO C N 1
ATOM 12620 C CA . PRO C 1 500 ? 26.697 72.708 43.811 1.00 57.24 500 PRO C CA 1
ATOM 12621 C C . PRO C 1 500 ? 27.987 73.101 43.108 1.00 57.79 500 PRO C C 1
ATOM 12622 O O . PRO C 1 500 ? 28.100 73.054 41.881 1.00 59.05 500 PRO C O 1
ATOM 12626 N N . ALA C 1 501 ? 28.959 73.508 43.921 1.00 58.04 501 ALA C N 1
ATOM 12627 C CA . ALA C 1 501 ? 30.304 73.842 43.480 1.00 59.12 501 ALA C CA 1
ATOM 12628 C C . ALA C 1 501 ? 31.238 72.699 43.866 1.00 64.51 501 ALA C C 1
ATOM 12629 O O . ALA C 1 501 ? 31.352 72.356 45.052 1.00 60.58 501 ALA C O 1
ATOM 12631 N N . ILE C 1 502 ? 31.889 72.102 42.869 1.00 65.27 502 ILE C N 1
ATOM 12632 C CA . ILE C 1 502 ? 32.877 71.051 43.082 1.00 64.03 502 ILE C CA 1
ATOM 12633 C C . ILE C 1 502 ? 34.258 71.624 42.808 1.00 67.17 502 ILE C C 1
ATOM 12634 O O . ILE C 1 502 ? 34.458 72.361 41.835 1.00 68.66 502 ILE C O 1
ATOM 12639 N N . THR C 1 503 ? 35.211 71.289 43.667 1.00 63.35 503 THR C N 1
ATOM 12640 C CA . THR C 1 503 ? 36.568 71.788 43.537 1.00 64.19 503 THR C CA 1
ATOM 12641 C C . THR C 1 503 ? 37.503 70.775 44.187 1.00 67.44 503 THR C C 1
ATOM 12642 O O . THR C 1 503 ? 37.082 69.690 44.598 1.00 67.30 503 THR C O 1
ATOM 12646 N N . ALA C 1 504 ? 38.774 71.150 44.306 1.00 71.41 504 ALA C N 1
ATOM 12647 C CA . ALA C 1 504 ? 39.770 70.329 44.975 1.00 69.37 504 ALA C CA 1
ATOM 12648 C C . ALA C 1 504 ? 40.867 71.238 45.507 1.00 73.36 504 ALA C C 1
ATOM 12649 O O . ALA C 1 504 ? 41.258 72.205 44.846 1.00 72.01 504 ALA C O 1
ATOM 12651 N N . THR C 1 505 ? 41.321 70.951 46.724 1.00 74.97 505 THR C N 1
ATOM 12652 C CA . THR C 1 505 ? 42.568 71.509 47.223 1.00 78.00 505 THR C CA 1
ATOM 12653 C C . THR C 1 505 ? 43.683 70.522 46.890 1.00 82.50 505 THR C C 1
ATOM 12654 O O . THR C 1 505 ? 43.460 69.500 46.229 1.00 80.79 505 THR C O 1
ATOM 12658 N N . ASP C 1 506 ? 44.898 70.801 47.365 1.00 86.53 506 ASP C N 1
ATOM 12659 C CA . ASP C 1 506 ? 45.999 69.875 47.135 1.00 91.17 506 ASP C CA 1
ATOM 12660 C C . ASP C 1 506 ? 45.915 68.618 48.001 1.00 90.46 506 ASP C C 1
ATOM 12661 O O . ASP C 1 506 ? 46.788 67.749 47.882 1.00 93.17 506 ASP C O 1
ATOM 12666 N N . GLU C 1 507 ? 44.891 68.482 48.848 1.00 87.01 507 GLU C N 1
ATOM 12667 C CA . GLU C 1 507 ? 44.728 67.294 49.672 1.00 86.87 507 GLU C CA 1
ATOM 12668 C C . GLU C 1 507 ? 43.496 66.466 49.335 1.00 82.47 507 GLU C C 1
ATOM 12669 O O . GLU C 1 507 ? 43.302 65.415 49.956 1.00 82.62 507 GLU C O 1
ATOM 12675 N N . GLY C 1 508 ? 42.646 66.904 48.402 1.00 74.84 508 GLY C N 1
ATOM 12676 C CA . GLY C 1 508 ? 41.492 66.121 48.012 1.00 66.59 508 GLY C CA 1
ATOM 12677 C C . GLY C 1 508 ? 40.325 66.943 47.503 1.00 65.01 508 GLY C C 1
ATOM 12678 O O . GLY C 1 508 ? 40.386 68.174 47.444 1.00 67.76 508 GLY C O 1
ATOM 12679 N N . PRO C 1 509 ? 39.231 66.275 47.141 1.00 56.98 509 PRO C N 1
ATOM 12680 C CA . PRO C 1 509 ? 38.080 66.977 46.561 1.00 61.25 509 PRO C CA 1
ATOM 12681 C C . PRO C 1 509 ? 37.155 67.563 47.623 1.00 63.87 509 PRO C C 1
ATOM 12682 O O . PRO C 1 509 ? 37.189 67.196 48.796 1.00 63.09 509 PRO C O 1
ATOM 12686 N N . TYR C 1 510 ? 36.313 68.499 47.179 1.00 67.64 510 TYR C N 1
ATOM 12687 C CA . TYR C 1 510 ? 35.297 69.104 48.029 1.00 59.23 510 TYR C CA 1
ATOM 12688 C C . TYR C 1 510 ? 34.051 69.374 47.201 1.00 62.02 510 TYR C C 1
ATOM 12689 O O . TYR C 1 510 ? 34.137 69.632 45.995 1.00 61.49 510 TYR C O 1
ATOM 12698 N N . GLU C 1 511 ? 32.889 69.294 47.846 1.00 56.43 511 GLU C N 1
ATOM 12699 C CA . GLU C 1 511 ? 31.645 69.693 47.196 1.00 61.08 511 GLU C CA 1
ATOM 12700 C C . GLU C 1 511 ? 30.795 70.518 48.150 1.00 59.72 511 GLU C C 1
ATOM 12701 O O . GLU C 1 511 ? 30.482 70.063 49.255 1.00 56.23 511 GLU C O 1
ATOM 12707 N N . PHE C 1 512 ? 30.398 71.716 47.705 1.00 55.40 512 PHE C N 1
ATOM 12708 C CA . PHE C 1 512 ? 29.615 72.648 48.510 1.00 53.84 512 PHE C CA 1
ATOM 12709 C C . PHE C 1 512 ? 28.205 72.760 47.942 1.00 52.60 512 PHE C C 1
ATOM 12710 O O . PHE C 1 512 ? 28.012 73.295 46.848 1.00 54.96 512 PHE C O 1
ATOM 12718 N N . THR C 1 513 ? 27.216 72.290 48.697 1.00 52.58 513 THR C N 1
ATOM 12719 C CA . THR C 1 513 ? 25.828 72.388 48.256 1.00 51.84 513 THR C CA 1
ATOM 12720 C C . THR C 1 513 ? 25.072 73.597 48.807 1.00 54.77 513 THR C C 1
ATOM 12721 O O . THR C 1 513 ? 23.941 73.837 48.367 1.00 52.79 513 THR C O 1
ATOM 12725 N N . CYS C 1 514 ? 25.643 74.361 49.748 1.00 53.39 514 CYS C N 1
ATOM 12726 C CA . CYS C 1 514 ? 24.933 75.430 50.452 1.00 55.18 514 CYS C CA 1
ATOM 12727 C C . CYS C 1 514 ? 25.619 76.758 50.211 1.00 56.06 514 CYS C C 1
ATOM 12728 O O . CYS C 1 514 ? 26.849 76.845 50.301 1.00 54.12 514 CYS C O 1
ATOM 12731 N N . PHE C 1 515 ? 24.836 77.807 49.952 1.00 55.06 515 PHE C N 1
ATOM 12732 C CA . PHE C 1 515 ? 25.387 79.132 49.728 1.00 53.11 515 PHE C CA 1
ATOM 12733 C C . PHE C 1 515 ? 24.608 80.138 50.557 1.00 57.32 515 PHE C C 1
ATOM 12734 O O . PHE C 1 515 ? 23.456 79.891 50.933 1.00 56.67 515 PHE C O 1
ATOM 12742 N N . LEU C 1 516 ? 25.254 81.254 50.884 1.00 54.11 516 LEU C N 1
ATOM 12743 C CA . LEU C 1 516 ? 24.637 82.182 51.823 1.00 54.67 516 LEU C CA 1
ATOM 12744 C C . LEU C 1 516 ? 23.331 82.711 51.247 1.00 57.94 516 LEU C C 1
ATOM 12745 O O . LEU C 1 516 ? 23.276 83.176 50.094 1.00 51.83 516 LEU C O 1
ATOM 12750 N N . ARG C 1 517 ? 22.272 82.599 52.048 1.00 48.81 517 ARG C N 1
ATOM 12751 C CA . ARG C 1 517 ? 20.935 83.021 51.655 1.00 56.22 517 ARG C CA 1
ATOM 12752 C C . ARG C 1 517 ? 20.433 82.230 50.453 1.00 55.40 517 ARG C C 1
ATOM 12753 O O . ARG C 1 517 ? 19.532 82.676 49.741 1.00 56.48 517 ARG C O 1
ATOM 12761 N N . GLY C 1 518 ? 21.009 81.056 50.226 1.00 55.05 518 GLY C N 1
ATOM 12762 C CA . GLY C 1 518 ? 20.613 80.229 49.109 1.00 52.89 518 GLY C CA 1
ATOM 12763 C C . GLY C 1 518 ? 20.791 80.893 47.763 1.00 54.62 518 GLY C C 1
ATOM 12764 O O . GLY C 1 518 ? 19.964 80.687 46.877 1.00 50.93 518 GLY C O 1
ATOM 12765 N N . MET C 1 519 ? 21.833 81.714 47.599 1.00 55.02 519 MET C N 1
ATOM 12766 C CA . MET C 1 519 ? 22.140 82.378 46.339 1.00 53.06 519 MET C CA 1
ATOM 12767 C C . MET C 1 519 ? 23.631 82.283 46.072 1.00 50.88 519 MET C C 1
ATOM 12768 O O . MET C 1 519 ? 24.451 82.309 46.994 1.00 53.93 519 MET C O 1
ATOM 12773 N N . ARG C 1 520 ? 23.968 82.182 44.794 1.00 53.39 520 ARG C N 1
ATOM 12774 C CA . ARG C 1 520 ? 25.341 82.213 44.318 1.00 53.79 520 ARG C CA 1
ATOM 12775 C C . ARG C 1 520 ? 25.515 83.445 43.450 1.00 52.30 520 ARG C C 1
ATOM 12776 O O . ARG C 1 520 ? 24.583 83.861 42.759 1.00 49.31 520 ARG C O 1
ATOM 12784 N N . VAL C 1 521 ? 26.711 84.020 43.482 1.00 52.25 521 VAL C N 1
ATOM 12785 C CA . VAL C 1 521 ? 27.021 85.164 42.635 1.00 51.67 521 VAL C CA 1
ATOM 12786 C C . VAL C 1 521 ? 28.194 84.826 41.732 1.00 49.27 521 VAL C C 1
ATOM 12787 O O . VAL C 1 521 ? 29.103 84.080 42.100 1.00 53.27 521 VAL C O 1
ATOM 12791 N N . ARG C 1 522 ? 28.166 85.395 40.538 1.00 53.43 522 ARG C N 1
ATOM 12792 C CA . ARG C 1 522 ? 29.313 85.406 39.643 1.00 53.62 522 ARG C CA 1
ATOM 12793 C C . ARG C 1 522 ? 30.128 86.664 39.911 1.00 56.78 522 ARG C C 1
ATOM 12794 O O . ARG C 1 522 ? 29.589 87.776 39.868 1.00 58.67 522 ARG C O 1
ATOM 12802 N N . ILE C 1 523 ? 31.412 86.504 40.205 1.00 53.03 523 ILE C N 1
ATOM 12803 C CA . ILE C 1 523 ? 32.249 87.650 40.534 1.00 58.47 523 ILE C CA 1
ATOM 12804 C C . ILE C 1 523 ? 33.220 87.908 39.391 1.00 62.89 523 ILE C C 1
ATOM 12805 O O . ILE C 1 523 ? 33.526 87.027 38.587 1.00 59.45 523 ILE C O 1
ATOM 12810 N N . GLU C 1 524 ? 33.699 89.149 39.317 1.00 61.19 524 GLU C N 1
ATOM 12811 C CA . GLU C 1 524 ? 34.832 89.488 38.480 1.00 64.65 524 GLU C CA 1
ATOM 12812 C C . GLU C 1 524 ? 35.906 90.109 39.364 1.00 65.47 524 GLU C C 1
ATOM 12813 O O . GLU C 1 524 ? 35.593 90.977 40.190 1.00 61.35 524 GLU C O 1
ATOM 12819 N N . PRO C 1 525 ? 37.155 89.670 39.262 1.00 65.60 525 PRO C N 1
ATOM 12820 C CA . PRO C 1 525 ? 38.180 90.148 40.197 1.00 62.74 525 PRO C CA 1
ATOM 12821 C C . PRO C 1 525 ? 38.517 91.610 39.971 1.00 67.22 525 PRO C C 1
ATOM 12822 O O . PRO C 1 525 ? 38.477 92.115 38.847 1.00 67.44 525 PRO C O 1
ATOM 12826 N N . ARG C 1 526 ? 38.842 92.293 41.080 1.00 65.01 526 ARG C N 1
ATOM 12827 C CA . ARG C 1 526 ? 39.296 93.678 41.076 1.00 66.50 526 ARG C CA 1
ATOM 12828 C C . ARG C 1 526 ? 40.348 93.798 42.178 1.00 67.21 526 ARG C C 1
ATOM 12829 O O . ARG C 1 526 ? 40.149 94.426 43.218 1.00 67.03 526 ARG C O 1
ATOM 12837 N N . GLY C 1 527 ? 41.492 93.154 41.955 1.00 65.99 527 GLY C N 1
ATOM 12838 C CA . GLY C 1 527 ? 42.611 93.194 42.866 1.00 65.38 527 GLY C CA 1
ATOM 12839 C C . GLY C 1 527 ? 42.927 91.850 43.476 1.00 68.75 527 GLY C C 1
ATOM 12840 O O . GLY C 1 527 ? 44.087 91.591 43.823 1.00 71.85 527 GLY C O 1
ATOM 12841 N N . ALA C 1 528 ? 41.929 90.993 43.615 1.00 67.34 528 ALA C N 1
ATOM 12842 C CA . ALA C 1 528 ? 42.150 89.693 44.214 1.00 67.56 528 ALA C CA 1
ATOM 12843 C C . ALA C 1 528 ? 42.636 88.713 43.156 1.00 70.24 528 ALA C C 1
ATOM 12844 O O . ALA C 1 528 ? 42.293 88.822 41.977 1.00 67.48 528 ALA C O 1
ATOM 12846 N N . GLN C 1 529 ? 43.466 87.770 43.595 1.00 70.45 529 GLN C N 1
ATOM 12847 C CA . GLN C 1 529 ? 43.849 86.604 42.817 1.00 67.83 529 GLN C CA 1
ATOM 12848 C C . GLN C 1 529 ? 42.787 85.525 42.967 1.00 68.05 529 GLN C C 1
ATOM 12849 O O . GLN C 1 529 ? 42.059 85.475 43.963 1.00 69.43 529 GLN C O 1
ATOM 12855 N N . ILE C 1 530 ? 42.708 84.650 41.973 1.00 70.12 530 ILE C N 1
ATOM 12856 C CA . ILE C 1 530 ? 41.829 83.488 42.018 1.00 67.89 530 ILE C CA 1
ATOM 12857 C C . ILE C 1 530 ? 42.662 82.302 42.469 1.00 69.59 530 ILE C C 1
ATOM 12858 O O . ILE C 1 530 ? 43.538 81.830 41.738 1.00 68.75 530 ILE C O 1
ATOM 12863 N N . LEU C 1 531 ? 42.386 81.823 43.680 1.00 70.82 531 LEU C N 1
ATOM 12864 C CA . LEU C 1 531 ? 43.156 80.763 44.320 1.00 68.93 531 LEU C CA 1
ATOM 12865 C C . LEU C 1 531 ? 42.632 79.380 43.969 1.00 69.07 531 LEU C C 1
ATOM 12866 O O . LEU C 1 531 ? 43.418 78.454 43.738 1.00 73.19 531 LEU C O 1
ATOM 12871 N N . MET C 1 532 ? 41.316 79.218 43.924 1.00 69.61 532 MET C N 1
ATOM 12872 C CA . MET C 1 532 ? 40.701 77.973 43.496 1.00 63.24 532 MET C CA 1
ATOM 12873 C C . MET C 1 532 ? 39.504 78.312 42.630 1.00 63.39 532 MET C C 1
ATOM 12874 O O . MET C 1 532 ? 38.876 79.364 42.798 1.00 63.78 532 MET C O 1
ATOM 12879 N N . THR C 1 533 ? 39.208 77.417 41.694 1.00 60.58 533 THR C N 1
ATOM 12880 C CA . THR C 1 533 ? 38.046 77.501 40.829 1.00 63.51 533 THR C CA 1
ATOM 12881 C C . THR C 1 533 ? 37.158 76.305 41.116 1.00 64.59 533 THR C C 1
ATOM 12882 O O . THR C 1 533 ? 37.609 75.301 41.674 1.00 63.28 533 THR C O 1
ATOM 12886 N N . ASP C 1 534 ? 35.893 76.404 40.719 1.00 63.74 534 ASP C N 1
ATOM 12887 C CA . ASP C 1 534 ? 35.117 75.179 40.733 1.00 67.31 534 ASP C CA 1
ATOM 12888 C C . ASP C 1 534 ? 35.433 74.374 39.471 1.00 72.86 534 ASP C C 1
ATOM 12889 O O . ASP C 1 534 ? 36.131 74.839 38.561 1.00 72.25 534 ASP C O 1
ATOM 12894 N N . ASN C 1 535 ? 34.936 73.146 39.424 1.00 71.89 535 ASN C N 1
ATOM 12895 C CA . ASN C 1 535 ? 35.396 72.350 38.286 1.00 77.07 535 ASN C CA 1
ATOM 12896 C C . ASN C 1 535 ? 34.724 72.781 36.936 1.00 78.31 535 ASN C C 1
ATOM 12897 O O . ASN C 1 535 ? 34.920 72.146 35.888 1.00 80.80 535 ASN C O 1
ATOM 12902 N N . GLU C 1 536 ? 33.951 73.869 36.959 1.00 79.07 536 GLU C N 1
ATOM 12903 C CA . GLU C 1 536 ? 33.444 74.497 35.748 1.00 78.84 536 GLU C CA 1
ATOM 12904 C C . GLU C 1 536 ? 34.167 75.793 35.421 1.00 79.06 536 GLU C C 1
ATOM 12905 O O . GLU C 1 536 ? 33.701 76.547 34.564 1.00 80.63 536 GLU C O 1
ATOM 12911 N N . GLY C 1 537 ? 35.281 76.085 36.091 1.00 77.63 537 GLY C N 1
ATOM 12912 C CA . GLY C 1 537 ? 36.136 77.194 35.732 1.00 73.84 537 GLY C CA 1
ATOM 12913 C C . GLY C 1 537 ? 35.910 78.476 36.518 1.00 74.60 537 GLY C C 1
ATOM 12914 O O . GLY C 1 537 ? 36.852 79.266 36.657 1.00 72.73 537 GLY C O 1
ATOM 12915 N N . SER C 1 538 ? 34.678 78.711 37.038 1.00 73.75 538 SER C N 1
ATOM 12916 C CA . SER C 1 538 ? 34.391 80.007 37.648 1.00 74.34 538 SER C CA 1
ATOM 12917 C C . SER C 1 538 ? 35.030 80.122 39.039 1.00 71.47 538 SER C C 1
ATOM 12918 O O . SER C 1 538 ? 35.159 79.127 39.762 1.00 70.38 538 SER C O 1
ATOM 12921 N N . PRO C 1 539 ? 35.445 81.328 39.428 1.00 69.34 539 PRO C N 1
ATOM 12922 C CA . PRO C 1 539 ? 36.190 81.484 40.687 1.00 69.17 539 PRO C CA 1
ATOM 12923 C C . PRO C 1 539 ? 35.380 81.021 41.893 1.00 66.06 539 PRO C C 1
ATOM 12924 O O . PRO C 1 539 ? 34.175 81.262 41.989 1.00 66.33 539 PRO C O 1
ATOM 12928 N N . LEU C 1 540 ? 36.055 80.339 42.813 1.00 65.53 540 LEU C N 1
ATOM 12929 C CA . LEU C 1 540 ? 35.430 79.872 44.042 1.00 60.51 540 LEU C CA 1
ATOM 12930 C C . LEU C 1 540 ? 36.085 80.417 45.295 1.00 62.06 540 LEU C C 1
ATOM 12931 O O . LEU C 1 540 ? 35.384 80.753 46.250 1.00 58.37 540 LEU C O 1
ATOM 12936 N N . VAL C 1 541 ? 37.410 80.494 45.331 1.00 62.18 541 VAL C N 1
ATOM 12937 C CA . VAL C 1 541 ? 38.130 81.037 46.473 1.00 60.42 541 VAL C CA 1
ATOM 12938 C C . VAL C 1 541 ? 39.025 82.155 45.971 1.00 62.95 541 VAL C C 1
ATOM 12939 O O . VAL C 1 541 ? 39.712 81.991 44.956 1.00 66.14 541 VAL C O 1
ATOM 12943 N N . LEU C 1 542 ? 39.000 83.293 46.665 1.00 57.89 542 LEU C N 1
ATOM 12944 C CA . LEU C 1 542 ? 39.788 84.458 46.298 1.00 59.32 542 LEU C CA 1
ATOM 12945 C C . LEU C 1 542 ? 40.807 84.760 47.379 1.00 61.03 542 LEU C C 1
ATOM 12946 O O . LEU C 1 542 ? 40.606 84.432 48.553 1.00 59.91 542 LEU C O 1
ATOM 12951 N N . ARG C 1 543 ? 41.906 85.391 46.981 1.00 59.97 543 ARG C N 1
ATOM 12952 C CA . ARG C 1 543 ? 42.914 85.807 47.946 1.00 61.93 543 ARG C CA 1
ATOM 12953 C C . ARG C 1 543 ? 43.392 87.193 47.563 1.00 62.66 543 ARG C C 1
ATOM 12954 O O . ARG C 1 543 ? 43.801 87.417 46.423 1.00 65.92 543 ARG C O 1
ATOM 12962 N N . HIS C 1 544 ? 43.343 88.120 48.512 1.00 64.94 544 HIS C N 1
ATOM 12963 C CA . HIS C 1 544 ? 43.519 89.531 48.201 1.00 64.49 544 HIS C CA 1
ATOM 12964 C C . HIS C 1 544 ? 44.430 90.175 49.234 1.00 67.65 544 HIS C C 1
ATOM 12965 O O . HIS C 1 544 ? 44.101 90.195 50.425 1.00 66.25 544 HIS C O 1
ATOM 12972 N N . ARG C 1 545 ? 45.571 90.698 48.785 1.00 68.68 545 ARG C N 1
ATOM 12973 C CA . ARG C 1 545 ? 46.467 91.436 49.668 1.00 70.38 545 ARG C CA 1
ATOM 12974 C C . ARG C 1 545 ? 45.890 92.826 49.902 1.00 68.18 545 ARG C C 1
ATOM 12975 O O . ARG C 1 545 ? 45.610 93.550 48.945 1.00 69.42 545 ARG C O 1
ATOM 12983 N N . VAL C 1 546 ? 45.683 93.193 51.166 1.00 69.53 546 VAL C N 1
ATOM 12984 C CA . VAL C 1 546 ? 45.129 94.498 51.534 1.00 71.59 546 VAL C CA 1
ATOM 12985 C C . VAL C 1 546 ? 46.022 95.086 52.618 1.00 72.58 546 VAL C C 1
ATOM 12986 O O . VAL C 1 546 ? 46.013 94.608 53.759 1.00 73.25 546 VAL C O 1
ATOM 12990 N N . GLY C 1 547 ? 46.774 96.123 52.277 1.00 70.76 547 GLY C N 1
ATOM 12991 C CA . GLY C 1 547 ? 47.710 96.672 53.242 1.00 69.92 547 GLY C CA 1
ATOM 12992 C C . GLY C 1 547 ? 48.719 95.618 53.651 1.00 69.03 547 GLY C C 1
ATOM 12993 O O . GLY C 1 547 ? 49.284 94.904 52.814 1.00 73.00 547 GLY C O 1
ATOM 12994 N N . ALA C 1 548 ? 48.938 95.502 54.955 1.00 69.00 548 ALA C N 1
ATOM 12995 C CA . ALA C 1 548 ? 49.868 94.526 55.513 1.00 74.01 548 ALA C CA 1
ATOM 12996 C C . ALA C 1 548 ? 49.261 93.136 55.670 1.00 70.76 548 ALA C C 1
ATOM 12997 O O . ALA C 1 548 ? 49.985 92.207 56.031 1.00 70.39 548 ALA C O 1
ATOM 12999 N N . GLY C 1 549 ? 47.968 92.967 55.396 1.00 70.79 549 GLY C N 1
ATOM 13000 C CA . GLY C 1 549 ? 47.292 91.706 55.634 1.00 71.11 549 GLY C CA 1
ATOM 13001 C C . GLY C 1 549 ? 46.740 91.035 54.392 1.00 71.14 549 GLY C C 1
ATOM 13002 O O . GLY C 1 549 ? 47.139 91.365 53.270 1.00 72.39 549 GLY C O 1
ATOM 13003 N N . CYS C 1 550 ? 45.808 90.097 54.579 1.00 67.28 550 CYS C N 1
ATOM 13004 C CA . CYS C 1 550 ? 45.363 89.238 53.491 1.00 65.26 550 CYS C CA 1
ATOM 13005 C C . CYS C 1 550 ? 43.964 88.707 53.776 1.00 61.81 550 CYS C C 1
ATOM 13006 O O . CYS C 1 550 ? 43.683 88.238 54.882 1.00 64.33 550 CYS C O 1
ATOM 13009 N N . VAL C 1 551 ? 43.100 88.778 52.771 1.00 62.32 551 VAL C N 1
ATOM 13010 C CA . VAL C 1 551 ? 41.721 88.306 52.834 1.00 61.51 551 VAL C CA 1
ATOM 13011 C C . VAL C 1 551 ? 41.612 87.100 51.913 1.00 61.97 551 VAL C C 1
ATOM 13012 O O . VAL C 1 551 ? 41.772 87.232 50.694 1.00 63.64 551 VAL C O 1
ATOM 13016 N N . THR C 1 552 ? 41.349 85.924 52.476 1.00 58.99 552 THR C N 1
ATOM 13017 C CA . THR C 1 552 ? 40.972 84.762 51.680 1.00 60.71 552 THR C CA 1
ATOM 13018 C C . THR C 1 552 ? 39.457 84.609 51.772 1.00 58.97 552 THR C C 1
ATOM 13019 O O . THR C 1 552 ? 38.915 84.457 52.872 1.00 61.30 552 THR C O 1
ATOM 13023 N N . SER C 1 553 ? 38.775 84.671 50.634 1.00 52.93 553 SER C N 1
ATOM 13024 C CA . SER C 1 553 ? 37.318 84.636 50.592 1.00 53.62 553 SER C CA 1
ATOM 13025 C C . SER C 1 553 ? 36.845 83.386 49.873 1.00 56.79 553 SER C C 1
ATOM 13026 O O . SER C 1 553 ? 37.300 83.091 48.760 1.00 56.44 553 SER C O 1
ATOM 13029 N N . VAL C 1 554 ? 35.916 82.664 50.491 1.00 55.73 554 VAL C N 1
ATOM 13030 C CA . VAL C 1 554 ? 35.304 81.494 49.872 1.00 53.85 554 VAL C CA 1
ATOM 13031 C C . VAL C 1 554 ? 33.878 81.847 49.491 1.00 52.79 554 VAL C C 1
ATOM 13032 O O . VAL C 1 554 ? 33.098 82.300 50.336 1.00 53.56 554 VAL C O 1
ATOM 13036 N N . LEU C 1 555 ? 33.531 81.626 48.233 1.00 53.94 555 LEU C N 1
ATOM 13037 C CA . LEU C 1 555 ? 32.179 81.932 47.779 1.00 56.25 555 LEU C CA 1
ATOM 13038 C C . LEU C 1 555 ? 31.258 80.726 47.913 1.00 55.38 555 LEU C C 1
ATOM 13039 O O . LEU C 1 555 ? 30.549 80.350 46.984 1.00 50.90 555 LEU C O 1
ATOM 13044 N N . ALA C 1 556 ? 31.272 80.119 49.102 1.00 50.21 556 ALA C N 1
ATOM 13045 C CA . ALA C 1 556 ? 30.308 79.098 49.478 1.00 50.81 556 ALA C CA 1
ATOM 13046 C C . ALA C 1 556 ? 30.095 79.172 50.982 1.00 54.12 556 ALA C C 1
ATOM 13047 O O . ALA C 1 556 ? 30.956 79.639 51.731 1.00 50.47 556 ALA C O 1
ATOM 13049 N N . ASP C 1 557 ? 28.927 78.705 51.410 1.00 55.11 557 ASP C N 1
ATOM 13050 C CA . ASP C 1 557 ? 28.610 78.567 52.825 1.00 53.70 557 ASP C CA 1
ATOM 13051 C C . ASP C 1 557 ? 29.296 77.279 53.273 1.00 55.93 557 ASP C C 1
ATOM 13052 O O . ASP C 1 557 ? 28.748 76.177 53.158 1.00 53.44 557 ASP C O 1
ATOM 13057 N N . VAL C 1 558 ? 30.537 77.424 53.754 1.00 54.59 558 VAL C N 1
ATOM 13058 C CA . VAL C 1 558 ? 31.383 76.261 54.009 1.00 52.41 558 VAL C CA 1
ATOM 13059 C C . VAL C 1 558 ? 30.840 75.451 55.173 1.00 54.16 558 VAL C C 1
ATOM 13060 O O . VAL C 1 558 ? 30.694 74.223 55.088 1.00 53.28 558 VAL C O 1
ATOM 13064 N N . GLU C 1 559 ? 30.541 76.123 56.284 1.00 51.84 559 GLU C N 1
ATOM 13065 C CA . GLU C 1 559 ? 30.118 75.391 57.467 1.00 52.05 559 GLU C CA 1
ATOM 13066 C C . GLU C 1 559 ? 28.757 74.747 57.251 1.00 50.37 559 GLU C C 1
ATOM 13067 O O . GLU C 1 559 ? 28.537 73.607 57.673 1.00 51.30 559 GLU C O 1
ATOM 13073 N N . ALA C 1 560 ? 27.841 75.445 56.575 1.00 52.25 560 ALA C N 1
ATOM 13074 C CA . ALA C 1 560 ? 26.534 74.858 56.304 1.00 48.82 560 ALA C CA 1
ATOM 13075 C C . ALA C 1 560 ? 26.631 73.677 55.354 1.00 49.88 560 ALA C C 1
ATOM 13076 O O . ALA C 1 560 ? 25.821 72.752 55.457 1.00 51.60 560 ALA C O 1
ATOM 13078 N N . SER C 1 561 ? 27.573 73.707 54.402 1.00 49.96 561 SER C N 1
ATOM 13079 C CA . SER C 1 561 ? 27.730 72.575 53.486 1.00 51.97 561 SER C CA 1
ATOM 13080 C C . SER C 1 561 ? 28.164 71.327 54.235 1.00 49.27 561 SER C C 1
ATOM 13081 O O . SER C 1 561 ? 27.543 70.271 54.096 1.00 49.54 561 SER C O 1
ATOM 13084 N N . PHE C 1 562 ? 29.234 71.434 55.027 1.00 48.66 562 PHE C N 1
ATOM 13085 C CA . PHE C 1 562 ? 29.633 70.337 55.897 1.00 49.01 562 PHE C CA 1
ATOM 13086 C C . PHE C 1 562 ? 28.456 69.863 56.735 1.00 49.97 562 PHE C C 1
ATOM 13087 O O . PHE C 1 562 ? 28.159 68.669 56.784 1.00 49.56 562 PHE C O 1
ATOM 13095 N N . LEU C 1 563 ? 27.744 70.793 57.376 1.00 50.69 563 LEU C N 1
ATOM 13096 C CA . LEU C 1 563 ? 26.626 70.375 58.222 1.00 49.52 563 LEU C CA 1
ATOM 13097 C C . LEU C 1 563 ? 25.554 69.638 57.424 1.00 48.64 563 LEU C C 1
ATOM 13098 O O . LEU C 1 563 ? 24.893 68.746 57.967 1.00 46.99 563 LEU C O 1
ATOM 13103 N N . SER C 1 564 ? 25.373 69.979 56.135 1.00 48.35 564 SER C N 1
ATOM 13104 C CA . SER C 1 564 ? 24.420 69.259 55.296 1.00 46.39 564 SER C CA 1
ATOM 13105 C C . SER C 1 564 ? 24.893 67.851 54.963 1.00 51.42 564 SER C C 1
ATOM 13106 O O . SER C 1 564 ? 24.074 67.010 54.564 1.00 48.72 564 SER C O 1
ATOM 13109 N N . GLN C 1 565 ? 26.189 67.574 55.124 1.00 51.72 565 GLN C N 1
ATOM 13110 C CA A GLN C 1 565 ? 26.804 66.271 54.915 0.48 51.81 565 GLN C CA 1
ATOM 13111 C CA B GLN C 1 565 ? 26.685 66.225 54.885 0.52 53.14 565 GLN C CA 1
ATOM 13112 C C . GLN C 1 565 ? 26.810 65.414 56.180 1.00 54.31 565 GLN C C 1
ATOM 13113 O O . GLN C 1 565 ? 27.538 64.415 56.224 1.00 54.18 565 GLN C O 1
ATOM 13124 N N . TRP C 1 566 ? 26.049 65.790 57.211 1.00 50.78 566 TRP C N 1
ATOM 13125 C CA . TRP C 1 566 ? 26.172 65.140 58.517 1.00 54.53 566 TRP C CA 1
ATOM 13126 C C . TRP C 1 566 ? 26.059 63.621 58.504 1.00 52.72 566 TRP C C 1
ATOM 13127 O O . TRP C 1 566 ? 26.842 62.981 59.226 1.00 55.80 566 TRP C O 1
ATOM 13138 N N . PRO C 1 567 ? 25.137 62.987 57.758 1.00 55.23 567 PRO C N 1
ATOM 13139 C CA . PRO C 1 567 ? 25.111 61.508 57.725 1.00 54.67 567 PRO C CA 1
ATOM 13140 C C . PRO C 1 567 ? 26.433 60.869 57.358 1.00 56.86 567 PRO C C 1
ATOM 13141 O O . PRO C 1 567 ? 26.681 59.721 57.746 1.00 59.58 567 PRO C O 1
ATOM 13145 N N . ASP C 1 568 ? 27.292 61.566 56.616 1.00 54.24 568 ASP C N 1
ATOM 13146 C CA . ASP C 1 568 ? 28.573 61.023 56.187 1.00 55.57 568 ASP C CA 1
ATOM 13147 C C . ASP C 1 568 ? 29.735 61.554 57.005 1.00 54.34 568 ASP C C 1
ATOM 13148 O O . ASP C 1 568 ? 30.878 61.567 56.534 1.00 56.77 568 ASP C O 1
ATOM 13153 N N . ARG C 1 569 ? 29.450 62.000 58.223 1.00 53.35 569 ARG C N 1
ATOM 13154 C CA . ARG C 1 569 ? 30.468 62.602 59.074 1.00 57.77 569 ARG C CA 1
ATOM 13155 C C . ARG C 1 569 ? 31.709 61.723 59.182 1.00 57.65 569 ARG C C 1
ATOM 13156 O O . ARG C 1 569 ? 32.837 62.208 59.026 1.00 54.69 569 ARG C O 1
ATOM 13164 N N . GLN C 1 570 ? 31.514 60.421 59.451 1.00 55.83 570 GLN C N 1
ATOM 13165 C CA . GLN C 1 570 ? 32.652 59.547 59.719 1.00 60.32 570 GLN C CA 1
ATOM 13166 C C . GLN C 1 570 ? 33.693 59.611 58.600 1.00 60.60 570 GLN C C 1
ATOM 13167 O O . GLN C 1 570 ? 34.884 59.814 58.865 1.00 62.88 570 GLN C O 1
ATOM 13173 N N . THR C 1 571 ? 33.263 59.476 57.338 1.00 58.00 571 THR C N 1
ATOM 13174 C CA . THR C 1 571 ? 34.216 59.493 56.224 1.00 61.99 571 THR C CA 1
ATOM 13175 C C . THR C 1 571 ? 34.632 60.901 55.805 1.00 58.86 571 THR C C 1
ATOM 13176 O O . THR C 1 571 ? 35.677 61.053 55.167 1.00 60.45 571 THR C O 1
ATOM 13180 N N . GLN C 1 572 ? 33.860 61.929 56.149 1.00 58.34 572 GLN C N 1
ATOM 13181 C CA . GLN C 1 572 ? 34.114 63.263 55.611 1.00 60.18 572 GLN C CA 1
ATOM 13182 C C . GLN C 1 572 ? 34.867 64.184 56.558 1.00 57.45 572 GLN C C 1
ATOM 13183 O O . GLN C 1 572 ? 35.580 65.082 56.095 1.00 58.31 572 GLN C O 1
ATOM 13189 N N . GLU C 1 573 ? 34.725 63.977 57.866 1.00 57.28 573 GLU C N 1
ATOM 13190 C CA . GLU C 1 573 ? 35.212 64.936 58.849 1.00 57.17 573 GLU C CA 1
ATOM 13191 C C . GLU C 1 573 ? 36.685 65.270 58.649 1.00 59.77 573 GLU C C 1
ATOM 13192 O O . GLU C 1 573 ? 37.114 66.400 58.923 1.00 56.73 573 GLU C O 1
ATOM 13198 N N . ALA C 1 574 ? 37.469 64.314 58.159 1.00 57.51 574 ALA C N 1
ATOM 13199 C CA . ALA C 1 574 ? 38.896 64.556 57.992 1.00 59.42 574 ALA C CA 1
ATOM 13200 C C . ALA C 1 574 ? 39.146 65.656 56.970 1.00 56.86 574 ALA C C 1
ATOM 13201 O O . ALA C 1 574 ? 39.977 66.544 57.187 1.00 60.78 574 ALA C O 1
ATOM 13203 N N . SER C 1 575 ? 38.437 65.616 55.842 1.00 57.16 575 SER C N 1
ATOM 13204 C CA . SER C 1 575 ? 38.641 66.660 54.846 1.00 59.96 575 SER C CA 1
ATOM 13205 C C . SER C 1 575 ? 38.059 67.985 55.321 1.00 59.55 575 SER C C 1
ATOM 13206 O O . SER C 1 575 ? 38.609 69.052 55.006 1.00 60.77 575 SER C O 1
ATOM 13209 N N . TRP C 1 576 ? 36.971 67.931 56.101 1.00 57.55 576 TRP C N 1
ATOM 13210 C CA . TRP C 1 576 ? 36.376 69.141 56.660 1.00 56.03 576 TRP C CA 1
ATOM 13211 C C . TRP C 1 576 ? 37.409 69.953 57.436 1.00 59.73 576 TRP C C 1
ATOM 13212 O O . TRP C 1 576 ? 37.549 71.165 57.229 1.00 57.41 576 TRP C O 1
ATOM 13223 N N . SER C 1 577 ? 38.157 69.301 58.333 1.00 55.80 577 SER C N 1
ATOM 13224 C CA . SER C 1 577 ? 39.147 70.065 59.078 1.00 55.71 577 SER C CA 1
ATOM 13225 C C . SER C 1 577 ? 40.376 70.354 58.229 1.00 58.68 577 SER C C 1
ATOM 13226 O O . SER C 1 577 ? 41.014 71.396 58.415 1.00 61.65 577 SER C O 1
ATOM 13229 N N . ALA C 1 578 ? 40.689 69.489 57.258 1.00 59.04 578 ALA C N 1
ATOM 13230 C CA . ALA C 1 578 ? 41.730 69.806 56.279 1.00 58.95 578 ALA C CA 1
ATOM 13231 C C . ALA C 1 578 ? 41.446 71.110 55.529 1.00 61.51 578 ALA C C 1
ATOM 13232 O O . ALA C 1 578 ? 42.381 71.836 55.160 1.00 60.88 578 ALA C O 1
ATOM 13234 N N . TRP C 1 579 ? 40.172 71.423 55.288 1.00 59.80 579 TRP C N 1
ATOM 13235 C CA . TRP C 1 579 ? 39.841 72.643 54.558 1.00 60.18 579 TRP C CA 1
ATOM 13236 C C . TRP C 1 579 ? 40.415 73.886 55.242 1.00 61.37 579 TRP C C 1
ATOM 13237 O O . TRP C 1 579 ? 41.105 74.691 54.608 1.00 63.34 579 TRP C O 1
ATOM 13248 N N . TYR C 1 580 ? 40.138 74.070 56.538 1.00 63.05 580 TYR C N 1
ATOM 13249 C CA . TYR C 1 580 ? 40.669 75.244 57.231 1.00 63.97 580 TYR C CA 1
ATOM 13250 C C . TYR C 1 580 ? 42.191 75.250 57.220 1.00 67.40 580 TYR C C 1
ATOM 13251 O O . TYR C 1 580 ? 42.817 76.303 57.057 1.00 66.54 580 TYR C O 1
ATOM 13260 N N . ALA C 1 581 ? 42.802 74.078 57.407 1.00 67.79 581 ALA C N 1
ATOM 13261 C CA . ALA C 1 581 ? 44.257 73.991 57.384 1.00 70.09 581 ALA C CA 1
ATOM 13262 C C . ALA C 1 581 ? 44.818 74.430 56.036 1.00 69.26 581 ALA C C 1
ATOM 13263 O O . ALA C 1 581 ? 45.868 75.079 55.975 1.00 74.50 581 ALA C O 1
ATOM 13265 N N . ALA C 1 582 ? 44.121 74.106 54.946 1.00 69.26 582 ALA C N 1
ATOM 13266 C CA . ALA C 1 582 ? 44.607 74.482 53.621 1.00 67.90 582 ALA C CA 1
ATOM 13267 C C . ALA C 1 582 ? 44.589 75.994 53.418 1.00 71.84 582 ALA C C 1
ATOM 13268 O O . ALA C 1 582 ? 45.527 76.561 52.844 1.00 71.01 582 ALA C O 1
ATOM 13270 N N . LEU C 1 583 ? 43.535 76.667 53.878 1.00 71.37 583 LEU C N 1
ATOM 13271 C CA . LEU C 1 583 ? 43.304 78.057 53.502 1.00 71.54 583 LEU C CA 1
ATOM 13272 C C . LEU C 1 583 ? 43.888 79.056 54.487 1.00 72.58 583 LEU C C 1
ATOM 13273 O O . LEU C 1 583 ? 43.953 80.245 54.167 1.00 76.42 583 LEU C O 1
ATOM 13278 N N . LEU C 1 584 ? 44.315 78.616 55.662 1.00 72.86 584 LEU C N 1
ATOM 13279 C CA . LEU C 1 584 ? 44.711 79.560 56.695 1.00 77.14 584 LEU C CA 1
ATOM 13280 C C . LEU C 1 584 ? 46.056 80.195 56.364 1.00 83.73 584 LEU C C 1
ATOM 13281 O O . LEU C 1 584 ? 47.025 79.502 56.043 1.00 87.79 584 LEU C O 1
ATOM 13286 N N . THR C 1 585 ? 46.101 81.519 56.448 1.00 83.90 585 THR C N 1
ATOM 13287 C CA . THR C 1 585 ? 47.276 82.312 56.115 1.00 86.66 585 THR C CA 1
ATOM 13288 C C . THR C 1 585 ? 47.996 82.745 57.389 1.00 90.82 585 THR C C 1
ATOM 13289 O O . THR C 1 585 ? 47.357 83.074 58.386 1.00 89.52 585 THR C O 1
ATOM 13293 N N . LYS C 1 586 ? 49.328 82.749 57.341 1.00 94.67 586 LYS C N 1
ATOM 13294 C CA . LYS C 1 586 ? 50.157 83.394 58.354 1.00 94.24 586 LYS C CA 1
ATOM 13295 C C . LYS C 1 586 ? 51.130 84.352 57.666 1.00 98.80 586 LYS C C 1
ATOM 13296 O O . LYS C 1 586 ? 51.490 84.164 56.496 1.00 100.96 586 LYS C O 1
ATOM 13302 N N . ASP C 1 587 ? 51.539 85.395 58.395 1.00 97.80 587 ASP C N 1
ATOM 13303 C CA . ASP C 1 587 ? 52.322 86.492 57.810 1.00 98.19 587 ASP C CA 1
ATOM 13304 C C . ASP C 1 587 ? 53.690 86.049 57.292 1.00 100.68 587 ASP C C 1
ATOM 13305 O O . ASP C 1 587 ? 54.242 86.664 56.372 1.00 98.21 587 ASP C O 1
#

B-factor: mean 57.26, std 10.9, range [35.79, 124.13]

Sequence (1687 aa):
MTIDSSGYFRDAAGARFIPVGANYWPASCGVEMWQAWPEDEIFSDLDLMASLGFNTVRFFVRWPDFEPRPGEYDATMLSRLLRLLDACGERGLRPQPSLFVGWMSGGIFWPPWKSDTQNLFSDPVMIERGAAYARTITTHLKPFATHLCGIDLGNELDALPDCSAATPAQVHEWCRRMTGAIREVLPEALILSGCDHQQVIADTGWRLGGSSAPRMVPNPAQPGIDVLTMHGYPVPNWHPVQGSGLADPLTRSLLPFYVKCARAFGPVLLQEFGTILTSRAAAPHTDAYLRAILPACREAGANGYLWWCFKDIPAPLHPYIKNNFESELGLVDIEGRVKKGLEYFVEFARAETQRALDAPTVHLYWPRHYYHRNNHRNPGNEPRETSRRLILAHHLLQSAEEHVGIVRGDQPLPSPSEVERIIITGVFTGLDEIKELHSWVEQGGQLLWHAPDPVNWAQAMSRLVGAEIADYRAATPAITATDEGPYEFTCFLRGMRVRIEPRGAQILMTDNEGSPLVLRHRVGAGCVTSVLADVEASFLSQWPDRQTQEASWSAWYAALLTKDMTIDSSGYFRDAAGARFIPVGANYWPASCGVEMWQAWPEDEIFSDLDLMASLGFNTVRFFVRWPDFEPRPGEYDATMLSRLLRLLDACGERGLRPQPSLFVGWMSGGIFWPPWKSDTQNLFSDPVMIERGAAYARTITTHLKPFATHLCGIDLGNELDALPDCSAATPAQVHEWCRRMTGAIREVLPEALILSGCDHQQVIADTGWRLGGAPRMVPNPAQPGIDVLTMHGYPVPNWHPVQGSGLADPLTRSLLPFYVKCARAFGPVLLQEFGTILTSRAAAPHTDAYLRAILPACREAGANGYLWWCFKDIPAPLHPYIKNNFESELGLVDIEGRVKKGLEYFVEFARAETQRALKVAPTVHLYWPRHYYHRNNHRNPGNEPRETSRRLILAHHLLQSAEEHVGIVRGDQPLPSPSEVERIIITGVFTGLDEIKELHSWVEQGGQLLWHAPDPVNWAQAMSRLVGAEIADYRAATPAITATDEGPYEFTCFLRGMRVRIEPRGAQILMTDNEGSPLVLRHRVGAGCVTSVLADVEASFLSQWPDRQTQEASWSAWYAALLTKDMTIDSSGYFRDAAGARFIPVGANYWPASCGVEMWQAWPEDEIFSDLDLMASLGFNTVRFFVRWPDFEPRPGEYDATMLSRLLRLLDACGERGLRPQPSLFVGWMSGGIFWPPWKSDTQNLFSDPVMIERGAAYARTITTHLKPFATHLCGIDLGNELDALPDCSAATPAQVHEWCRRMTGAIREVLPEALILSGCDHQQVIADTGWRLGGPRMVPNPAQPGIDVLTMHGYPVPNWHPVQGSGLADPLTRSLLPFYVKCARAFGPVLLQEFGTILTSRAAAPHTDAYLRAILPACREAGANGYLWWCFKDIPAPLHPYIKNNFESELGLVDIEGRVKKGLEYFVEFARAETQRALAPTVHLYWPRHYYHRNNHRNPGNEPRETSRRLILAHHLLQSAEEHVGIVRGDQPLPSPSEVERIIITGVFTGLDEIKELHSWVEQGGQLLWHAPDPVNWAQAMSRLVGAEIADYRAATPAITATDEGPYEFTCFLRGMRVRIEPRGAQILMTDNEGSPLVLRHRVGAGCVTSVLADVEASFLSQQWPDRQTQEASWSAWYAALLTKD

Foldseek 3Di:
DDADPLQFDAAPVGFTFFAEEFEDDFQAAGPCCLVVVPPVSVLVLLLLGLVLVGQEYEYEDQAQQQPLDQPDGDPSSLVVVLVNCVSNVVSNYAYAYAYPQADDDPDGGHHPPDDPVAQCQARPVNLVSLLVSLLVVLQSCVVVQRRHPFYEHHAANLVDPSLVVDFLVSNLVSLVSSLVSSCVRVVPTAYEHNHELCLQQAPSSNHADDDQVPDDEQGSSRPNHNEYEYADELCQVVALAGFDALPTLLSLVVRLLSLQSNVVRHRYAPAEYFHLDQDPVCQVRLLVSCVRNVVSNVVSHHRYHYYYHAEQHPHCDPPCVVVVSSRPGHCAYPVSHGGRNNCVSSVVSVVRRVVSCDAFPEEEEAALDAPDGVDPPAPDHGSNVQVLQVSLLCSLQVVVVTGYHYFYLNDQGPACVRHAEYEYQLGAYAPVSLVSVLVSQQNAHAYEYEAYDPVRDDDSNCVRQQKHFPFWDQQAWFWWADPVGIDIANAFRVNTFTQIGGRAWDQPIGGPVGGGAWTWHRRHNHIYIYGRGNLSVRVSVVVVCCVVCSNVSSVVCVRRTDHD/DDADPLQFDAAPVRFTDFAEEFEDDFQAAGPCCLVVVPPVSVLVLLVLGLVLPGQEYEYEDQACQQPLDQPDGDVSSLVSVLVNCVSQVVRNYAYAYAQDAADDDNDGGHHPVQDPVAQCQARPVNLVSLLVSLLVVLQSCVVPQSRHPFYEHHAAPLVDPSLVVDFLVSNQVSLVSNLVSSCVRVVPTAYEHNHELCLQQAPSSNHAADVADDEQGSSRGNHNEYEYAAELCQVVALFGADALQTLLSLVVRLLSLQVNVVRGRYAPAEYFHLDQDPVCQVSLLVSCVRNVVSNVVSHHRYHYYYHAEQHPHCDPPCVVVVSSRPGHQAYPVSHGGRNNVVSSVVSVVSVVVSRPPFAPEEEEAALDADDGPDPPAPDHGSNVQVLQVSLVCSLQVVVVGRYHYAYLNDQGPACVVHAEYEYQLGAHAPVSLVSVLVRQQSHHEYEYEAHDPVRQDVSVCVRQQKHFPAWDQQAWFWWADPVGIDIANAHRVSTFTQIGGRQWDQPIGGPVDGGAWTWHRRNNGIYIYGRGNLSVRVSVVVVVCVVCSNVSSVVCVRPGDHD/DDADPQQFDAAPVRFTDFAEEFEDDFQAAGPCCLVVVPPVRLLVLLQLRLVLPGQEYEYEDQAQQQPLDQPDGDVSSLVSVLVNLVSQVVRRHAYAYEYYQADDDPDGGHHPPQDPPAQCQARVVNLVSLLVSLLVVLQSCLVVQSRHPFYEHHAAPLPDPSLVVDFLVSNQVSLQSSLVSSCVRVVPTAYEHNHELCLQQAPSSNHADDQPDELGSSRHNHNEYEYAAELCQPVALHGFDALPTLLSLVVRLLSLLVNVVRGRYADAEYFHLDQDPVCQVRLLVSCVRNVVSNVVSHHRYHYYYHAEQHPHCDPPCVVVVSSNPGHCAYPVSHGGRNSCVSSVSSVVVRVVSNAADEEEEQALDAPDGVDPPAPDHGSNVQVLQVSLLCSLQVVVVGDYHYAYLNDQGDACVVHAEYEYQQGAHAPVSLVSVLVNQQRHHEYEYEAHDPVRDDDSNCVRQQKHFPFWDQQAKFWWADPVGIDIANAFRVSTFTQIDGHAWDQPIGGPVRGGAWTWHRRHNHIYIYGRGNLSVRVSVVVVCCVVCSVVSSVVCVRRTDDD

CATH classification: 3.20.20.80 (+1 more: 3.40.50.880)

InterPro domains:
  IPR017853 Glycoside hydrolase superfamily [SSF51445] (7-356)
  IPR029062 Class I glutamine amidotransferase-like [G3DSA:3.40.50.880] (385-578)

Radius of gyration: 36.36 Å; Cα contacts (8 Å, |Δi|>4): 3860; chains: 3; bounding box: 97×94×93 Å

Secondary structure (DSSP, 8-state):
-EE-TTS-EE-TTS-B---EEEE---TTTGGGHHHH--HHHHHHHHHHHHHTT--EEEEEEEHHHH-SBTTB--HHHHHHHHHHHHHHHTTT-EEEEEEEE-EETTEE---TTS-TTS-TTT-HHHHHHHHHHHHHHHHHHGGGGGG-S-EEEES-GGGSTHHHHS-HHHHHHHHHHHHHHHHTT-TT--EE----THHHHS-SS--S---------S-TTSTT-SBEEEEE---GGGSSS----TT-HHHHHHHHHHHHHHHTTS-EEEEEE--S--STTTHHHHHHHHHHHHHHHHHHTEEEEEES-SB-----STTTTTSGGGGG--SB-TTSPBPTT-HHHHHHHHHHHHHT----SEEEEEPS----TT-TT-SS--HHHHHHHHHHHHHHHHHTT--EEEEETTSPPPPTTTS-EEEEES----HHHHHHHHHHHHTT-EEEEES--GGG-SHHHHHHHTEEEEEEE----EEEEETTEEEEE---GGG-EEEEEESS-EEEEE-TTS-EEEEEEEETTEEEEEESS-HHHHHHHTGGGHHHHHHHHHHHHHHH----/-EE-TTS-EE-TTS-B---EEEE---TTTGGGHHHH--HHHHHHHHHHHHHTT--EEEEEEEHHHH-SBTTB--HHHHHHHHHHHHHHHTTT-EEEEEEEE-EETTEE---TTS-TTS-TTT-HHHHHHHHHHHHHHHHHHGGGGGG-S-EEEESSGGGSTHHHHS-HHHHHHHHHHHHHHHHHH-TT--EE----THHHHS-SS--S---PPP-S-TTSTT--BEEEEE---GGGSSS----TT-HHHHHHHHHHHHHHHTTS-EEEEEE--S--STTTHHHHHHHHHHHHHHHHHHTEEEEEES-SB------TTTTTSGGGGG--SB-TTS-BPTTTHHHHHHHHHHHHHHTT---SEEEEE-S----TT-TT--S--HHHHHHHHHHHHHHHHHTT--EEEEETTSPPPPTTT--EEEEES----HHHHHHHHHHHHTT-EEEEES--GGG-SHHHHHHHTEEEEEEE----EEEEETTEEEEE---GGG-EEEEEESS-EEEEE-TTS-EEEEEEEETTEEEEEESS-HHHHHHTTGGGHHHHHHHHHHHHHHH----/-EE-TTS-EE-TTS-EE--EEEE---TTTGGGHHHH--HHHHHHHHHHHHHTT--EEEEEEEHHHH-SBTTB--HHHHHHHHHHHHHHHHHT-EEEEEEEE-EETTEE---TTS-TTS-TTT-HHHHHHHHHHHHHHHHHHGGGGGG-S-EEEES-GGGSTHHHHS-HHHHHHHHHHHHHHHHTT-TT--EE----THHHHS-SS--S------S-TTSTT--BEEEEE---GGGSSS----TT-HHHHHHHHHHHHHHHTTS-EEEEEE--S--SGGGHHHHHHHHHHHHHHHHHHTEEEEEES-SB-----STTTTTTGGGGG--SB-TTS-BPTT-HHHHHHHHHHHHHT---SEEEEE-S----TT-TT-SS--HHHHHHHHHHHHHHHHHTT--EEEEETTSPPPPTTT--EEEEES----HHHHHHHHHHHHTT-EEEEES--GGG-SHHHHHHHTEEEEEEE----EEEEETTEEEEE---GGG-EEEEEESS-EEEEE-TTSSEEEEEEEETTEEEEEESS-HHHHHHHTGGGHHHHHHHHHHHHHHH----

Nearest PDB structures (foldseek):
  7bob-assembly1_B  TM=1.002E+00  e=0.000E+00  Opitutaceae bacterium TAV5
  7bob-assembly1_C  TM=1.001E+00  e=0.000E+00  Opitutaceae bacterium TAV5
  7bob-assembly1_A  TM=9.975E-01  e=0.000E+00  Opitutaceae bacterium TAV5
  7lr7-assembly1_A-2  TM=8.129E-01  e=3.639E-24  Streptantibioticus cattleyicolor NRRL 8057 = DSM 46488
  7lr8-assembly1_A  TM=8.206E-01  e=4.557E-23  Streptantibioticus cattleyicolor NRRL 8057 = DSM 46488

Solvent-accessible surface area: 56556 Å² total; per-residue (Å²): 43,68,41,22,125,57,6,32,0,70,36,75,98,36,56,83,25,2,0,0,0,0,0,2,1,0,16,64,7,0,0,49,0,0,94,60,30,33,37,125,47,0,41,69,4,1,71,39,0,36,76,19,31,7,29,0,2,0,1,0,0,12,0,24,6,0,0,34,122,77,36,86,62,41,74,68,10,20,64,55,0,82,126,2,1,60,4,0,39,134,68,52,2,42,2,0,0,0,0,0,0,0,68,0,13,26,2,66,23,40,1,104,49,20,49,128,129,32,22,1,1,31,28,100,85,0,25,95,52,0,8,17,0,0,92,26,0,0,68,59,0,119,95,25,33,74,101,2,0,0,0,0,0,0,4,21,0,3,20,4,83,17,4,90,82,1,55,11,77,70,1,73,66,0,2,111,67,0,3,33,3,0,29,122,22,17,75,126,14,11,0,0,0,0,0,9,20,51,0,0,13,28,14,12,4,2,42,2,26,28,112,127,147,117,82,185,24,58,1,34,16,1,16,10,0,16,0,0,0,0,1,0,26,1,6,5,57,88,9,11,3,58,4,24,0,0,59,11,83,0,2,59,8,5,5,5,1,0,0,36,0,0,70,34,7,8,13,0,0,0,0,6,0,1,0,16,16,8,19,130,5,0,3,87,60,1,40,41,4,0,110,33,1,0,34,38,0,60,133,10,15,1,0,0,0,0,0,15,1,0,20,15,3,84,3,86,48,30,0,2,32,28,26,4,21,18,5,28,4,0,0,0,23,138,103,25,132,38,20,120,4,0,79,23,0,14,96,3,0,102,56,3,36,125,117,23,184,180,70,60,62,0,14,0,2,4,0,88,31,7,8,72,53,102,45,120,112,14,8,34,2,77,1,131,80,3,0,65,28,0,1,0,0,1,5,0,0,67,57,31,158,28,111,6,9,24,6,28,6,33,80,114,22,47,57,12,99,127,10,60,18,0,0,0,0,2,2,30,0,1,10,50,5,1,101,70,0,53,45,7,0,84,108,4,0,7,3,4,0,0,4,6,0,16,25,0,16,4,62,14,0,13,157,0,0,0,0,37,9,1,5,11,52,38,48,48,69,0,70,8,62,17,157,112,22,109,13,89,0,48,35,13,7,70,36,12,10,15,120,7,74,45,105,50,10,101,79,71,22,56,5,113,117,56,29,29,2,0,0,48,22,137,14,57,49,0,6,0,2,0,0,15,1,2,0,0,13,2,6,14,57,69,48,102,80,31,168,116,75,34,83,36,4,10,26,0,0,52,44,4,26,31,149,129,44,65,40,31,127,58,4,46,0,44,36,87,95,43,46,52,28,12,0,0,0,0,0,4,2,0,19,66,9,0,0,47,0,0,88,59,27,33,32,127,50,0,34,66,4,2,69,40,0,36,76,24,27,7,28,0,3,0,2,0,0,13,0,24,7,0,0,40,131,68,39,87,56,43,76,70,9,20,54,55,0,74,114,4,2,71,5,0,51,151,68,54,3,41,2,0,0,0,0,0,0,0,64,1,12,22,2,65,26,40,1,106,46,22,50,136,131,33,24,1,1,31,30,94,88,1,25,95,58,0,11,15,0,0,104,19,1,0,62,56,0,115,89,28,33,79,100,4,0,3,0,0,0,0,4,22,0,2,23,5,84,16,4,94,83,1,52,12,75,69,1,70,64,1,2,118,63,0,4,34,7,0,30,132,28,21,73,118,12,11,0,0,0,0,0,8,21,50,0,0,10,28,14,12,6,2,42,3,28,67,147,103,102,158,26,58,0,67,14,1,16,11,0,16,0,0,0,0,1,2,27,2,7,6,53,88,10,11,3,68,7,24,0,0,57,12,81,0,2,58,9,5,4,3,1,0,0,33,0,0,71,33,7,8,13,0,0,0,0,5,0,1,0,16,16,7,17,150,9,0,3,79,35,1,40,41,2,0,113,34,1,0,35,38,0,66,139,9,12,2,1,0,2,0,0,17,1,0,28,16,4,90,3,87,46,33,0,1,22,30,26,4,23,18,5,29,4,0,0,1,31,160,120,16,168,34,18,105,3,0,85,25,0,18,96,4,1,111,46,3,44,117,112,6,130,171,94,123,68,67,0,17,0,3,4,0,86,32,6,9,76,53,96,43,118,118,15,7,33,3,81,1,135,84,3,0,62,23,0,1,0,0,0,5,0,0,60,57,30,152,26,105,6,11,22,6,27,6,32,84,115,19,53,47,20,87,116,7,98,28,0,0,0,0,3,3,28,0,1,13,55,3,0,104,63,0,49,46,3,0,84,107,15,0,11,4,3,0,0,4,6,0,14,24,0,15,1,70,7,0,15,148,0,0,0,0,36,10,5,6,10,31,39,44,53,65,0,74,6,68,21,154,148,22,109,14,94,0,54,34,12,8,73,45,13,13,16,94,9,75,48,108,50,10,103,79,69,21,57,6,112,112,49,19,31,2,0,1,54,24,127,10,50,50,0,6,0,1,0,0,17,2,3,0,0,14,2,6,15,52,61,52,109,73,33,176,119,72,35,80,34,3,12,33,0,0,56,50,5,27,23,168,152,42,64,44,24,123,55,5,48,0,70,31,97,94,44,43,72,23,11,0,0,0,0,0,2,1,0,9,66,6,0,0,45,0,0,93,61,26,32,40,128,43,0,39,64,5,1,70,43,0,36,87,30,28,9,24,0,2,0,1,0,0,12,0,22,7,0,0,38,125,54,48,83,66,42,72,69,10,23,57,56,0,92,128,3,2,60,2,0,44,150,73,56,4,36,3,0,0,0,0,0,0,0,64,0,12,24,2,69,24,39,2,108,45,22,47,128,130,31,23,1,1,34,27,100,73,1,26,94,85,0,12,44,0,0,103,26,2,0,61,67,0,116,100,24,33,90,95,6,0,3,0,0,0,0,3,20,0,2,19,4,81,18,3,91,85,0,51,12,74,72,1,74,67,1,2,122,68,0,3,34,5,0,29,118,18,18,71,124,12,13,0,0,0,0,0,10,20,51,0,0,18,28,13,13,5,2,42,1,28,70,182,100,185,21,58,1,68,15,1,17,12,0,17,0,0,0,0,1,2,25,1,4,5,54,90,6,13,4,73,5,23,0,0,55,11,82,0,2,58,7,4,3,5,0,0,0,35,0,0,72,36,6,7,12,0,0,0,0,5,0,0,0,14,16,6,16,156,10,0,6,90,54,1,43,39,3,0,113,35,0,0,34,38,0,59,131,10,13,2,0,0,3,0,0,15,1,0,20,9,3,77,3,86,47,33,0,1,26,26,26,3,21,18,6,28,3,0,0,0,43,127,155,27,151,15,18,97,4,1,73,28,0,28,100,4,0,129,54,4,27,106,146,15,165,123,67,54,0,17,0,3,4,0,84,34,6,7,73,56,96,43,119,119,14,7,34,3,77,1,136,74,3,0,48,26,0,1,1,0,0,6,0,0,69,62,27,157,33,117,8,10,24,6,31,6,30,83,111,22,45,44,18,87,116,9,66,16,0,0,0,0,4,3,30,0,1,17,54,4,0,104,64,0,61,47,6,0,77,114,9,0,12,0,3,0,0,4,7,0,16,21,0,15,3,60,14,0,18,159,0,0,0,0,34,9,7,8,10,28,34,45,44,65,0,74,10,62,20,151,132,23,105,14,77,0,62,36,14,8,73,39,11,12,19,93,10,70,46,85,53,10,102,77,76,21,63,3,109,135,52,15,24,1,0,0,65,22,151,11,46,64,0,8,0,1,0,0,20,1,4,0,0,8,0,1,22,64,35,48,110,84,33,175,110,62,38,79,35,3,15,30,0,0,60,46,6,29,20,162,138